Protein 6RK7 (pdb70)

Foldseek 3Di:
DDKAKFKFWFLLAQQLLFLLLLQLQVQQQLVVFLVKFWDWKWKFAAAEIEIEDAIDGPGDDPSLVSSCVSCVVQPDDSRRHDYHYYYHHPDPVLVPLQCDPPNLAGFASAWWKFKAKFFQPDPQRADPNLVLNLQLLVVVVVCDNVVVQPFFGGTKMKMWMWDPVDVDIATAEIEMETAGAPPDDVVSVVVVSLVSSQVSCVVVPHDSPHHYHYNVVVHHNQRRNNVPMHMHQPCQCSQHHRPPADGTRDGAGNGALSNCSHLVNLVNNLLQLLCCVLVQFRMKMKMFTHHRSHQFTPDMDIDRPPRGPDDPVLLVQLSVQQDDRGSSVSCVQQVRSNDRCSVSSHSYDGSCPPDDGSSSDNPRSVSSVVSSDD/DFDKAKFKFWFLLAQQLLFLLLLQLQVLQQLVVFLVKFWDWKWKFAAAEIEIEDAIDGPGDDPSLVSSCVSCVLQPDDSRRHDYHYYYHHPDVVLVPLQCDPPHPAGFASAWWKFKAKFFQLDPLRADPNLVLNLQLLVVVSVCDNVVVQPFFGTTKMKMWMWTPRDPDIATAEIEMETAGHPPDDVVSVVVVSLVSSQVSCVVSPHDSPHHYHYNVVVHHHQRRNNVPMHMHQPCQCSQHHRPPADGTRDGAGNGALSNCSHLVNLVNNLLQLLCCVLVQFRMKMKMFTHHRSHQFTPDMDMDRPPRGPDDPVLLVQLSVQQDDRGSVVSCVQQVRSNDRCSVSSHSYPGSPPVDDGSSSDNVRSVSSVVSSD/DPFDKAKFKFWFLQAQQLLFLLLLQLQVQQQLVVFLVKFWDWKWKFAAAEIEIEDAIDGPGDDPSLVSSCVSCVVQPDDSPRHDYHYYYHHPDVVLVCLQCVVVPPAGFASAWWKFKAKFFQLDPLRADPNLVLNLQLLVVVVVCPNVVVQPFFGGTKMKMWIWTPRDPDIATAEIEMETAGHPPDDVVSVVVVSLVSSQVSCVVSPHDSPHHYHYNVVVHHNDDRNNVPMHMHQPCQCSQHHRPPADGTRAGAGNGALSNCSHLVNLVNNLLQLLCCVLVQFRMKMKMFTHHRSHQFTPDIDIDRPPRGPDDPVLLVQLSVQQDDGGSVVSCVQQVRSNDRCSVSSHSYDGSPPVDDGSSSDNPRSVSSNVSSD/DWDKAKFKFWFLLAQQLLQLLLLLLQVLQQLVVFLVKFWDWKWKFAQAEIEIEDAIDGPGDDPSLVSSCVSCVVQPDDSPRHDYHYYYHHPDPVLVPLQCDPPNVAGFASAWWKFKAKFFQLDPQRADPNLVLNLQLLVVVVVCDNVVVQPFFGTTKMKMWMWTPPDPDIATAEIEMETAGAPPDDVVSNVVVSLVSSQVSCVVSPHDSPHHYHYNVVVHHHDRRNNVPMHMHQPCQCSQHHRPPADGTRDGAGNGALSNCSHLVNLVNNLLQLLCCVLVQFRMKMKMFTHHRSHQFTPDIDIDRPPRGPDDPVLLVQLSVQQDDRGSSVSCVQQVRSNDRCSVSSHSYDGSPPVDDGSSSDNVRSVSSNVSSD/DWDKAKFKFWFLLAQQLLFLLLLQLQVQQQLVVFLVKFWDWKWKFAQAEIEIEDAIDGPGDDPSLVSSCVSCVVQPDDSPRHDYHYYYHHPDVVLVPLQCDPPNLAGFASAWWKFKAKFFQLDPQRADPNLVLNLQLLVVVVVCPNVVVQPFFGGTKMKMWMWGPRDPDIATAEIEMETAGAPPDDVVSQVVVSLVSSQVSCVVSPHDSPHHYHYNVVVHHNDRRSSVPMHMHQPCQCSQHHRPPADGTRDGAGNGALSNCSHLVNLVNNLLQLLCCVLVQFRMKMKMFTHHRSHQFTPDIDIDRPPRGPDDPVLLVQLSVQQDDRGSSVSCVQQVRSNDRCSVSSHSYDGSPPVDDGSSSDNPRSVSSNVSSPD/DDKAKFKFWFLQAQQLLQLLLLQLQVQQQLVPFLVKFWDWKWKFAAAEIEIEDAIDGPGDDPSLVSSCVSCVLQPDDSRRHDYHYYYHHPDPVLVPLQCDPPNVAGFASAWWKFKAKFFQLAPQRADPNLQLNLQLRVVVVVCPNVVVQPFFGTTKMKMWMWDPPDPDIATAEIEMETAGAPPDDVVSVVVVSLVSSQVSCVVRPHDSPHHYHYNVVVHHHQRRNNVPMHMHQPCQCSQHHRPPADGTRAGAGNGALSNCSHLVNLVNNLLQLLCCVLVQFRMKMKMFTHHRSHQFTPDIDIDRPPRGPDDPVLLVQLSVQQDDRGSVVSCVQQVRSNDRCSVSSHSYPGSPPVDDGSSSDNPRSVSSNVSSD

CATH classification: 3.30.300.10 (+1 more: 3.30.300.10)

Radius of gyration: 48.33 Å; Cα contacts (8 Å, |Δi|>4): 5640; chains: 6; bounding box: 148×115×71 Å

B-factor: mean 38.1, std 12.15, range [19.57, 130.38]

Nearest PDB structures (foldseek):
  6rkc-assembly1_B  TM=1.002E+00  e=7.029E-78  Ureaplasma urealyticum serovar 7 str. ATCC 27819
  6rka-assembly1_B  TM=9.931E-01  e=4.718E-72  Ureaplasma urealyticum serovar 7 str. ATCC 27819
  6rjs-assembly2_C  TM=9.883E-01  e=2.797E-72  Ureaplasma urealyticum serovar 7 str. ATCC 27819
  6rk5-assembly1_B  TM=9.885E-01  e=7.085E-72  Ureaplasma urealyticum serovar 7 str. ATCC 27819
  6rk5-assembly2_D  TM=9.878E-01  e=1.902E-71  Ureaplasma urealyticum serovar 7 str. ATCC 27819

Secondary structure (DSSP, 8-state):
--EEEEEEE-TTSHHHHHHHHHHHHHHHHHHH-TT-EEEEEEEEETTEEEEEEEEE-S----HHHHHHHHHGGGT--TTS-EEEEEEEPPPHHHHHHHB-SSTT-B--SS-EEEEEEEESSSTTSS-HHHHHHHHHHHHHHHHHHHTSS-SEEEEEEEEEEEE-SSSS-EEEEEEEEEEE-TT--HHHHHHHHHHHHHHHHHHTT--S--EEEE-TTS---S-HHHHS-EETTS-TTTTTTTTTS---S---TTB-TTSHHHHHHHHHHHHHHHHHHTTSBSEEEEEEEE-TT-SS-SEEEEE-TT-BSS-HHHHHHHHHHHS---HHHHHHHTTGGG---GGGGSS-SS--TTS--GGG--TTHHHHHHHH--/---EEEEEEE-TTSHHHHHHHHHHHHHHHHHHH-TT-EEEEEEEEETTEEEEEEEEE-S----HHHHHHHHHGGGT--TTS-EEEEEEEPPPHHHHHHHB-TTSS-B--SS-EEEEEEEESSSTTSS-HHHHHHHHHHHHHHHHHHHTSS-SEEEEEEEEEEEE-SSSS-EEEEEEEEEEE-TT--HHHHHHHHHHHHHHHHHHTT--S--EEEE-TTS---S-HHHHS-EETTS-TTTTTTTTTS---S---TTB-TTSHHHHHHHHHHHHHHHHHHTTS-SEEEEEEEE-TT-SS-SEEEEE-TT--SS-HHHHHHHHHHHS---HHHHHHHTTGGG---GGGSSS-SS--TTS--GGG--TTHHHHHHHH-/--S-EEEEEEE-TTSHHHHHHHHHHHHHHHHHHH-TT-EEEEEEEEETTEEEEEEEEE-S----HHHHHHHHHGGGT--TTS-EEEEEEEPPPHHHHHHHEEGGGTEE--SS-EEEEEEEESSSTTSS-HHHHHHHHHHHHHHHHHHHTSS-SEEEEEEEEEEEE-SSSS-EEEEEEEEEEE-TT--HHHHHHHHHHHHHHHHHHTT--S--EEEE-TTS---S-HHHHS-EETTS-TTTTTTTTTS---S---TTB-TTSHHHHHHHHHHHHHHHHHHTTSBSEEEEEEEE-TT-SS-SEEEEE-TT-BSS-HHHHHHHHHHH----HHHHHHHTTGGG---GGGSSS-SS--TTS--GGG--TTHHHHHHHT-/---EEEEEEE-TTSHHHHHHHHHHHHHHHHHHH-TT-EEEEEEEEETTEEEEEEEEE-S----HHHHHHHHHGGGT--TTS-EEEEEEEPPPHHHHHHHB-SSTT-B--SS-EEEEEEEESSSTTSS-HHHHHHHHHHHHHHHHHHHTSS-SEEEEEEEEEEEE-SSSS-EEEEEEEEEEE-TT--HHHHHHHHHHHHHHHHHHTT--S--EEEE-TTS---S-HHHHS-EETTS-TTTTTTTTTS---S---TTB-TTSHHHHHHHHHHHHHHHHHHTTSBSEEEEEEEE-TT-SS-SEEEEE-TT-BSS-HHHHHHHHHHH----HHHHHHHTTGGG---GGGGSS-SS--TTS--GGG--TTHHHHHHHT-/---EEEEEEE-TTSHHHHHHHHHHHHHHHHHHH-TT-EEEEEEEEETTEEEEEEEEE-S----HHHHHHHHHGGGT--TTS-EEEEEEEPPPHHHHHHHB-SSTT-B--SS-EEEEEEEESSSTTSS-HHHHHHHHHHHHHHHHHHHTSS-SEEEEEEEEEEEE-SSSS-EEEEEEEEEEE-TT--HHHHHHHHHHHHHHHHHHTT--S--EEEESTTS---S-HHHHS-EETTS-TTTTTTTTTS---S---TTB-TTSHHHHHHHHHHHHHHHHHHTTSBSEEEEEEEE-TT-SS-SEEEEE-TT-BSS-HHHHHHHHHHHS---HHHHHHHTTGGG---GGGSSS-SS--TTS--GGG--TTHHHHHHHHH-/--EEEEEEE-TTSHHHHHHHHHHHHHHHHHHH-TT-EEEEEEEEETTEEEEEEEEE-S----HHHHHHHHHGGGT--TTS-EEEEEEEPPPHHHHHHHB-SSTT-B--SS-EEEEEEEESSSTTSS-HHHHHHHHHHHHHHHHHHHTSS-SEEEEEEEEEEEE-SSSS-EEEEEEEEEEE-TT--HHHHHHHHHHHHHHHHHHTT--S--EEEE-TTS---S-HHHHS-EETTS-TTTTTTTTTS---S---TTB-TTSHHHHHHHHHHHHHHHHHHTTSBSEEEEEEEE-TT-SS-SEEEEE-TT-BSS-HHHHHHHHHHHS---HHHHHHHTTGGG---GGGSSS-SS--TTS--GGG--TTHHHHHHHH-

Structure (mmCIF, N/CA/C/O backbone):
data_6RK7
#
_entry.id   6RK7
#
_cell.length_a   113.999
_cell.length_b   106.139
_cell.length_c   234.377
_cell.angle_alpha   90.00
_cell.angle_beta   96.86
_cell.angle_gamma   90.00
#
_symmetry.space_group_name_H-M   'I 1 2 1'
#
loop_
_entity.id
_entity.type
_entity.pdbx_description
1 polymer 'Methionine adenosyltransferase'
2 non-polymer S-ADENOSYLMETHIONINE
3 non-polymer 'CHLORIDE ION'
4 water water
#
loop_
_atom_site.group_PDB
_atom_site.id
_atom_site.type_symbol
_atom_site.label_atom_id
_atom_site.label_alt_id
_atom_site.label_comp_id
_atom_site.label_asym_id
_atom_site.label_entity_id
_atom_site.label_seq_id
_atom_site.pdbx_PDB_ins_code
_atom_site.Cartn_x
_atom_site.Cartn_y
_atom_site.Cartn_z
_atom_site.occupancy
_atom_site.B_iso_or_equiv
_atom_site.auth_seq_id
_atom_site.auth_comp_id
_atom_site.auth_asym_id
_atom_site.auth_atom_id
_atom_site.pdbx_PDB_model_num
ATOM 1 N N . LYS A 1 4 ? -25.243 16.502 -40.534 1.00 46.04 4 LYS A N 1
ATOM 2 C CA . LYS A 1 4 ? -25.655 15.146 -40.053 1.00 48.53 4 LYS A CA 1
ATOM 3 C C . LYS A 1 4 ? -27.176 15.024 -39.758 1.00 45.86 4 LYS A C 1
ATOM 4 O O . LYS A 1 4 ? -27.751 15.948 -39.246 1.00 48.07 4 LYS A O 1
ATOM 10 N N . LYS A 1 5 ? -27.735 13.853 -40.033 1.00 38.43 5 LYS A N 1
ATOM 11 C CA . LYS A 1 5 ? -29.117 13.495 -39.705 1.00 36.68 5 LYS A CA 1
ATOM 12 C C . LYS A 1 5 ? -29.180 12.729 -38.356 1.00 33.51 5 LYS A C 1
ATOM 13 O O . LYS A 1 5 ? -28.879 11.541 -38.303 1.00 35.82 5 LYS A O 1
ATOM 19 N N . ILE A 1 6 ? -29.447 13.438 -37.275 1.00 31.13 6 ILE A N 1
ATOM 20 C CA . ILE A 1 6 ? -29.373 12.871 -35.884 1.00 29.80 6 ILE A CA 1
ATOM 21 C C . ILE A 1 6 ? -30.794 12.762 -35.309 1.00 30.09 6 ILE A C 1
ATOM 22 O O . ILE A 1 6 ? -31.447 13.787 -35.118 1.00 29.17 6 ILE A O 1
ATOM 27 N N . ILE A 1 7 ? -31.234 11.515 -35.108 1.00 27.96 7 ILE A N 1
ATOM 28 C CA . ILE A 1 7 ? -32.540 11.176 -34.572 1.00 28.17 7 ILE A CA 1
ATOM 29 C C . ILE A 1 7 ? -32.347 10.626 -33.152 1.00 26.36 7 ILE A C 1
ATOM 30 O O . ILE A 1 7 ? -31.412 9.858 -32.908 1.00 25.96 7 ILE A O 1
ATOM 35 N N . THR A 1 8 ? -33.238 10.961 -32.232 1.00 25.93 8 THR A N 1
ATOM 36 C CA . THR A 1 8 ? -33.062 10.612 -30.811 1.00 25.40 8 THR A CA 1
ATOM 37 C C . THR A 1 8 ? -34.338 10.043 -30.236 1.00 26.28 8 THR A C 1
ATOM 38 O O . THR A 1 8 ? -35.466 10.521 -30.606 1.00 26.02 8 THR A O 1
ATOM 42 N N . SER A 1 9 ? -34.214 9.031 -29.373 1.00 25.85 9 SER A N 1
ATOM 43 C CA . SER A 1 9 ? -35.353 8.461 -28.640 1.00 25.46 9 SER A CA 1
ATOM 44 C C . SER A 1 9 ? -34.929 8.216 -27.195 1.00 26.57 9 SER A C 1
ATOM 45 O O . SER A 1 9 ? -33.703 8.150 -26.880 1.00 24.80 9 SER A O 1
ATOM 48 N N . GLU A 1 10 ? -35.894 7.917 -26.364 1.00 23.47 10 GLU A N 1
ATOM 49 C CA . GLU A 1 10 ? -35.641 7.714 -24.931 1.00 28.07 10 GLU A CA 1
ATOM 50 C C . GLU A 1 10 ? -36.199 6.408 -24.377 1.00 25.41 10 GLU A C 1
ATOM 51 O O . GLU A 1 10 ? -37.079 5.799 -24.964 1.00 26.55 10 GLU A O 1
ATOM 57 N N . SER A 1 11 ? -35.808 6.084 -23.138 1.00 24.75 11 SER A N 1
ATOM 58 C CA . SER A 1 11 ? -36.493 5.103 -22.355 1.00 24.66 11 SER A CA 1
ATOM 59 C C . SER A 1 11 ? -36.436 5.490 -20.903 1.00 23.19 11 SER A C 1
ATOM 60 O O . SER A 1 11 ? -35.681 6.423 -20.548 1.00 24.12 11 SER A O 1
ATOM 63 N N . VAL A 1 12 ? -37.214 4.819 -20.086 1.00 24.13 12 VAL A N 1
ATOM 64 C CA . VAL A 1 12 ? -37.175 5.042 -18.614 1.00 24.28 12 VAL A CA 1
ATOM 65 C C . VAL A 1 12 ? -37.255 3.722 -17.907 1.00 26.05 12 VAL A C 1
ATOM 66 O O . VAL A 1 12 ? -37.697 2.730 -18.467 1.00 25.60 12 VAL A O 1
ATOM 70 N N . GLY A 1 13 ? -36.829 3.691 -16.679 1.00 25.45 13 GLY A N 1
ATOM 71 C CA . GLY A 1 13 ? -36.696 2.442 -15.962 1.00 25.59 13 GLY A CA 1
ATOM 72 C C . GLY A 1 13 ? -37.905 2.083 -15.106 1.00 26.97 13 GLY A C 1
ATOM 73 O O . GLY A 1 13 ? -38.886 2.791 -15.078 1.00 25.60 13 GLY A O 1
ATOM 74 N N . ALA A 1 14 ? -37.808 0.951 -14.405 1.00 27.66 14 ALA A N 1
ATOM 75 C CA . ALA A 1 14 ? -38.973 0.423 -13.672 1.00 28.74 14 ALA A CA 1
ATOM 76 C C . ALA A 1 14 ? -39.290 1.232 -12.455 1.00 27.12 14 ALA A C 1
ATOM 77 O O . ALA A 1 14 ? -40.421 1.173 -11.947 1.00 26.30 14 ALA A O 1
ATOM 79 N N . GLY A 1 15 ? -38.322 1.985 -11.948 1.00 25.27 15 GLY A N 1
ATOM 80 C CA . GLY A 1 15 ? -38.535 2.883 -10.787 1.00 24.51 15 GLY A CA 1
ATOM 81 C C . GLY A 1 15 ? -38.805 4.340 -11.142 1.00 25.60 15 GLY A C 1
ATOM 82 O O . GLY A 1 15 ? -38.948 5.180 -10.279 1.00 27.49 15 GLY A O 1
ATOM 83 N N . HIS A 1 16 ? -38.925 4.623 -12.431 1.00 23.33 16 HIS A N 1
ATOM 84 C CA . HIS A 1 16 ? -39.341 5.911 -12.855 1.00 24.92 16 HIS A CA 1
ATOM 85 C C . HIS A 1 16 ? -40.819 6.100 -12.407 1.00 25.35 16 HIS A C 1
ATOM 86 O O . HIS A 1 16 ? -41.592 5.190 -12.607 1.00 24.61 16 HIS A O 1
ATOM 93 N N . PRO A 1 17 ? -41.206 7.240 -11.916 1.00 26.74 17 PRO A N 1
ATOM 94 C CA . PRO A 1 17 ? -42.535 7.356 -11.262 1.00 26.26 17 PRO A CA 1
ATOM 95 C C . PRO A 1 17 ? -43.686 7.213 -12.233 1.00 26.48 17 PRO A C 1
ATOM 96 O O . PRO A 1 17 ? -44.712 6.646 -11.867 1.00 26.49 17 PRO A O 1
ATOM 100 N N . ASP A 1 18 ? -43.544 7.663 -13.501 1.00 24.31 18 ASP A N 1
ATOM 101 C CA . ASP A 1 18 ? -44.614 7.450 -14.464 1.00 24.46 18 ASP A CA 1
ATOM 102 C C . ASP A 1 18 ? -44.768 5.945 -14.743 1.00 22.88 18 ASP A C 1
ATOM 103 O O . ASP A 1 18 ? -45.890 5.418 -14.866 1.00 23.50 18 ASP A O 1
ATOM 108 N N . LYS A 1 19 ? -43.673 5.237 -14.855 1.00 23.16 19 LYS A N 1
ATOM 109 C CA . LYS A 1 19 ? -43.668 3.819 -15.076 1.00 24.29 19 LYS A CA 1
ATOM 110 C C . LYS A 1 19 ? -44.155 3.009 -13.874 1.00 24.21 19 LYS A C 1
ATOM 111 O O . LYS A 1 19 ? -44.721 1.922 -14.065 1.00 25.23 19 LYS A O 1
ATOM 117 N N . ILE A 1 20 ? -43.902 3.451 -12.655 1.00 23.57 20 ILE A N 1
ATOM 118 C CA . ILE A 1 20 ? -44.540 2.853 -11.497 1.00 22.40 20 ILE A CA 1
ATOM 119 C C . ILE A 1 20 ? -46.056 2.884 -11.681 1.00 22.92 20 ILE A C 1
ATOM 120 O O . ILE A 1 20 ? -46.735 1.863 -11.465 1.00 23.31 20 ILE A O 1
ATOM 125 N N . CYS A 1 21 ? -46.606 4.027 -12.067 1.00 22.33 21 CYS A N 1
ATOM 126 C CA . CYS A 1 21 ? -48.020 4.134 -12.301 1.00 21.83 21 CYS A CA 1
ATOM 127 C C . CYS A 1 21 ? -48.530 3.222 -13.419 1.00 22.80 21 CYS A C 1
ATOM 128 O O . CYS A 1 21 ? -49.557 2.553 -13.272 1.00 22.09 21 CYS A O 1
ATOM 131 N N . ASP A 1 22 ? -47.837 3.169 -14.562 1.00 22.13 22 ASP A N 1
ATOM 132 C CA . ASP A 1 22 ? -48.231 2.260 -15.596 1.00 21.53 22 ASP A CA 1
ATOM 133 C C . ASP A 1 22 ? -48.226 0.813 -15.090 1.00 21.05 22 ASP A C 1
ATOM 134 O O . ASP A 1 22 ? -49.133 0.030 -15.432 1.00 19.57 22 ASP A O 1
ATOM 139 N N . GLN A 1 23 ? -47.199 0.444 -14.310 1.00 21.63 23 GLN A N 1
ATOM 140 C CA . GLN A 1 23 ? -47.143 -0.924 -13.817 1.00 22.71 23 GLN A CA 1
ATOM 141 C C . GLN A 1 23 ? -48.321 -1.240 -12.839 1.00 23.86 23 GLN A C 1
ATOM 142 O O . GLN A 1 23 ? -48.931 -2.311 -12.938 1.00 22.19 23 GLN A O 1
ATOM 148 N N . ILE A 1 24 ? -48.641 -0.294 -11.923 1.00 21.67 24 ILE A N 1
ATOM 149 C CA . ILE A 1 24 ? -49.738 -0.529 -11.019 1.00 22.32 24 ILE A CA 1
ATOM 150 C C . ILE A 1 24 ? -51.075 -0.648 -11.812 1.00 23.37 24 ILE A C 1
ATOM 151 O O . ILE A 1 24 ? -51.886 -1.592 -11.586 1.00 22.29 24 ILE A O 1
ATOM 156 N N . SER A 1 25 ? -51.259 0.223 -12.796 1.00 22.55 25 SER A N 1
ATOM 157 C CA . SER A 1 25 ? -52.463 0.170 -13.639 1.00 23.58 25 SER A CA 1
ATOM 158 C C . SER A 1 25 ? -52.602 -1.190 -14.302 1.00 24.91 25 SER A C 1
ATOM 159 O O . SER A 1 25 ? -53.673 -1.777 -14.308 1.00 22.75 25 SER A O 1
ATOM 162 N N . ASP A 1 26 ? -51.545 -1.660 -14.937 1.00 25.39 26 ASP A N 1
ATOM 163 C CA . ASP A 1 26 ? -51.613 -2.907 -15.646 1.00 24.84 26 ASP A CA 1
ATOM 164 C C . ASP A 1 26 ? -51.636 -4.137 -14.712 1.00 24.70 26 ASP A C 1
ATOM 165 O O . ASP A 1 26 ? -52.225 -5.152 -15.093 1.00 23.90 26 ASP A O 1
ATOM 170 N N . ALA A 1 27 ? -51.040 -4.058 -13.555 1.00 23.07 27 ALA A N 1
ATOM 171 C CA . ALA A 1 27 ? -51.136 -5.130 -12.603 1.00 24.62 27 ALA A CA 1
ATOM 172 C C . ALA A 1 27 ? -52.564 -5.253 -12.075 1.00 25.50 27 ALA A C 1
ATOM 173 O O . ALA A 1 27 ? -53.099 -6.383 -11.918 1.00 24.60 27 ALA A O 1
ATOM 175 N N . ILE A 1 28 ? -53.246 -4.124 -11.896 1.00 24.19 28 ILE A N 1
ATOM 176 C CA . ILE A 1 28 ? -54.638 -4.157 -11.478 1.00 25.03 28 ILE A CA 1
ATOM 177 C C . ILE A 1 28 ? -55.493 -4.733 -12.588 1.00 22.97 28 ILE A C 1
ATOM 178 O O . ILE A 1 28 ? -56.341 -5.615 -12.358 1.00 23.57 28 ILE A O 1
ATOM 183 N N . LEU A 1 29 ? -55.248 -4.280 -13.835 1.00 22.58 29 LEU A N 1
ATOM 184 C CA . LEU A 1 29 ? -55.964 -4.829 -14.964 1.00 23.31 29 LEU A CA 1
ATOM 185 C C . LEU A 1 29 ? -55.786 -6.370 -15.013 1.00 23.85 29 LEU A C 1
ATOM 186 O O . LEU A 1 29 ? -56.744 -7.109 -15.226 1.00 24.79 29 LEU A O 1
ATOM 191 N N . ASP A 1 30 ? -54.538 -6.836 -14.922 1.00 25.04 30 ASP A N 1
ATOM 192 C CA . ASP A 1 30 ? -54.238 -8.281 -15.061 1.00 25.12 30 ASP A CA 1
ATOM 193 C C . ASP A 1 30 ? -55.002 -9.064 -13.983 1.00 24.58 30 ASP A C 1
ATOM 194 O O . ASP A 1 30 ? -55.548 -10.115 -14.268 1.00 25.12 30 ASP A O 1
ATOM 199 N N . GLU A 1 31 ? -55.050 -8.576 -12.762 1.00 23.19 31 GLU A N 1
ATOM 200 C CA . GLU A 1 31 ? -55.803 -9.256 -11.723 1.00 25.97 31 GLU A CA 1
ATOM 201 C C . GLU A 1 31 ? -57.310 -9.271 -12.025 1.00 26.29 31 GLU A C 1
ATOM 202 O O . GLU A 1 31 ? -57.963 -10.346 -11.875 1.00 25.84 31 GLU A O 1
ATOM 208 N N . CYS A 1 32 ? -57.903 -8.179 -12.543 1.00 25.32 32 CYS A N 1
ATOM 209 C CA . CYS A 1 32 ? -59.267 -8.227 -12.935 1.00 26.34 32 CYS A CA 1
ATOM 210 C C . CYS A 1 32 ? -59.515 -9.268 -14.030 1.00 26.51 32 CYS A C 1
ATOM 211 O O . CYS A 1 32 ? -60.465 -10.051 -13.937 1.00 25.72 32 CYS A O 1
ATOM 214 N N . LEU A 1 33 ? -58.724 -9.244 -15.118 1.00 24.95 33 LEU A N 1
ATOM 215 C CA . LEU A 1 33 ? -58.951 -10.133 -16.206 1.00 26.93 33 LEU A CA 1
ATOM 216 C C . LEU A 1 33 ? -58.703 -11.610 -15.814 1.00 28.58 33 LEU A C 1
ATOM 217 O O . LEU A 1 33 ? -59.318 -12.471 -16.390 1.00 26.65 33 LEU A O 1
ATOM 222 N N . SER A 1 34 ? -57.814 -11.889 -14.896 1.00 29.64 34 SER A N 1
ATOM 223 C CA A SER A 1 34 ? -57.615 -13.274 -14.443 0.50 31.04 34 SER A CA 1
ATOM 224 C CA B SER A 1 34 ? -57.615 -13.274 -14.432 0.50 31.72 34 SER A CA 1
ATOM 225 C C . SER A 1 34 ? -58.877 -13.826 -13.761 1.00 30.74 34 SER A C 1
ATOM 226 O O . SER A 1 34 ? -59.096 -15.023 -13.796 1.00 29.26 34 SER A O 1
ATOM 231 N N . GLN A 1 35 ? -59.666 -12.974 -13.124 1.00 30.93 35 GLN A N 1
ATOM 232 C CA . GLN A 1 35 ? -60.897 -13.389 -12.430 1.00 29.50 35 GLN A CA 1
ATOM 233 C C . GLN A 1 35 ? -62.112 -13.280 -13.340 1.00 31.91 35 GLN A C 1
ATOM 234 O O . GLN A 1 35 ? -63.060 -14.071 -13.194 1.00 29.54 35 GLN A O 1
ATOM 240 N N . ASP A 1 36 ? -62.153 -12.312 -14.243 1.00 29.97 36 ASP A N 1
ATOM 241 C CA . ASP A 1 36 ? -63.372 -11.987 -14.999 1.00 27.94 36 ASP A CA 1
ATOM 242 C C . ASP A 1 36 ? -62.910 -11.427 -16.373 1.00 29.13 36 ASP A C 1
ATOM 243 O O . ASP A 1 36 ? -62.542 -10.230 -16.499 1.00 28.04 36 ASP A O 1
ATOM 248 N N . GLN A 1 37 ? -62.936 -12.256 -17.388 1.00 29.55 37 GLN A N 1
ATOM 249 C CA . GLN A 1 37 ? -62.496 -11.867 -18.719 1.00 35.07 37 GLN A CA 1
ATOM 250 C C . GLN A 1 37 ? -63.372 -10.871 -19.427 1.00 35.82 37 GLN A C 1
ATOM 251 O O . GLN A 1 37 ? -63.008 -10.414 -20.540 1.00 40.98 37 GLN A O 1
ATOM 257 N N . ASN A 1 38 ? -64.556 -10.568 -18.864 1.00 34.57 38 ASN A N 1
ATOM 258 C CA . ASN A 1 38 ? -65.361 -9.503 -19.436 1.00 34.37 38 ASN A CA 1
ATOM 259 C C . ASN A 1 38 ? -65.250 -8.194 -18.623 1.00 34.73 38 ASN A C 1
ATOM 260 O O . ASN A 1 38 ? -66.114 -7.377 -18.740 1.00 38.23 38 ASN A O 1
ATOM 265 N N . SER A 1 39 ? -64.241 -8.060 -17.734 1.00 32.13 39 SER A N 1
ATOM 266 C CA . SER A 1 39 ? -64.071 -6.847 -16.937 1.00 31.59 39 SER A CA 1
ATOM 267 C C . SER A 1 39 ? -63.997 -5.624 -17.841 1.00 31.33 39 SER A C 1
ATOM 268 O O . SER A 1 39 ? -63.430 -5.700 -18.895 1.00 34.53 39 SER A O 1
ATOM 271 N N . ARG A 1 40 ? -64.506 -4.509 -17.391 1.00 27.68 40 ARG A N 1
ATOM 272 C CA A ARG A 1 40 ? -64.321 -3.218 -18.027 0.50 26.96 40 ARG A CA 1
ATOM 273 C CA B ARG A 1 40 ? -64.321 -3.218 -18.027 0.50 27.01 40 ARG A CA 1
ATOM 274 C C . ARG A 1 40 ? -63.441 -2.441 -17.057 1.00 27.56 40 ARG A C 1
ATOM 275 O O . ARG A 1 40 ? -63.806 -2.308 -15.876 1.00 25.98 40 ARG A O 1
ATOM 290 N N . VAL A 1 41 ? -62.231 -2.079 -17.533 1.00 25.12 41 VAL A N 1
ATOM 291 C CA . VAL A 1 41 ? -61.237 -1.527 -16.651 1.00 25.57 41 VAL A CA 1
ATOM 292 C C . VAL A 1 41 ? -60.586 -0.346 -17.343 1.00 24.23 41 VAL A C 1
ATOM 293 O O . VAL A 1 41 ? -60.159 -0.446 -18.513 1.00 22.50 41 VAL A O 1
ATOM 297 N N . ALA A 1 42 ? -60.510 0.756 -16.627 1.00 24.55 42 ALA A N 1
ATOM 298 C CA . ALA A 1 42 ? -59.800 1.966 -17.051 1.00 27.02 42 ALA A CA 1
ATOM 299 C C . ALA A 1 42 ? -59.129 2.534 -15.796 1.00 28.40 42 ALA A C 1
ATOM 300 O O . ALA A 1 42 ? -59.662 3.438 -15.183 1.00 29.81 42 ALA A O 1
ATOM 302 N N . CYS A 1 43 ? -57.986 1.942 -15.407 1.00 25.19 43 CYS A N 1
ATOM 303 C CA . CYS A 1 43 ? -57.439 2.196 -14.099 1.00 26.23 43 CYS A CA 1
ATOM 304 C C . CYS A 1 43 ? -56.278 3.184 -14.255 1.00 26.23 43 CYS A C 1
ATOM 305 O O . CYS A 1 43 ? -55.360 2.932 -15.036 1.00 27.26 43 CYS A O 1
ATOM 308 N N . GLU A 1 44 ? -56.326 4.299 -13.557 1.00 24.62 44 GLU A N 1
ATOM 309 C CA . GLU A 1 44 ? -55.388 5.368 -13.622 1.00 25.60 44 GLU A CA 1
ATOM 310 C C . GLU A 1 44 ? -54.748 5.577 -12.302 1.00 25.58 44 GLU A C 1
ATOM 311 O O . GLU A 1 44 ? -55.472 5.548 -11.263 1.00 27.54 44 GLU A O 1
ATOM 317 N N . VAL A 1 45 ? -53.444 5.811 -12.284 1.00 24.60 45 VAL A N 1
ATOM 318 C CA . VAL A 1 45 ? -52.710 5.940 -11.046 1.00 24.03 45 VAL A CA 1
ATOM 319 C C . VAL A 1 45 ? -51.888 7.178 -11.050 1.00 24.73 45 VAL A C 1
ATOM 320 O O . VAL A 1 45 ? -51.312 7.591 -12.095 1.00 24.69 45 VAL A O 1
ATOM 324 N N . LEU A 1 46 ? -51.780 7.792 -9.884 1.00 24.09 46 LEU A N 1
ATOM 325 C CA . LEU A 1 46 ? -50.935 8.952 -9.633 1.00 26.51 46 LEU A CA 1
ATOM 326 C C . LEU A 1 46 ? -50.044 8.591 -8.459 1.00 27.09 46 LEU A C 1
ATOM 327 O O . LEU A 1 46 ? -50.535 8.024 -7.437 1.00 27.15 46 LEU A O 1
ATOM 332 N N . ALA A 1 47 ? -48.764 8.903 -8.573 1.00 25.37 47 ALA A N 1
ATOM 333 C CA . ALA A 1 47 ? -47.782 8.683 -7.482 1.00 25.37 47 ALA A CA 1
ATOM 334 C C . ALA A 1 47 ? -46.986 9.945 -7.238 1.00 26.47 47 ALA A C 1
ATOM 335 O O . ALA A 1 47 ? -46.247 10.375 -8.102 1.00 27.13 47 ALA A O 1
ATOM 337 N N . CYS A 1 48 ? -47.131 10.539 -6.073 1.00 27.30 48 CYS A N 1
ATOM 338 C CA A CYS A 1 48 ? -46.451 11.829 -5.726 0.50 29.23 48 CYS A CA 1
ATOM 339 C CA B CYS A 1 48 ? -46.454 11.829 -5.735 0.50 30.18 48 CYS A CA 1
ATOM 340 C C . CYS A 1 48 ? -46.079 11.873 -4.282 1.00 33.35 48 CYS A C 1
ATOM 341 O O . CYS A 1 48 ? -47.017 11.957 -3.432 1.00 38.85 48 CYS A O 1
ATOM 346 N N . ASN A 1 49 ? -44.825 12.021 -4.004 1.00 33.76 49 ASN A N 1
ATOM 347 C CA . ASN A 1 49 ? -44.186 12.181 -2.741 1.00 35.64 49 ASN A CA 1
ATOM 348 C C . ASN A 1 49 ? -44.499 10.943 -1.914 1.00 41.56 49 ASN A C 1
ATOM 349 O O . ASN A 1 49 ? -43.969 9.892 -2.239 1.00 47.26 49 ASN A O 1
ATOM 354 N N . ARG A 1 50 ? -45.497 11.028 -1.067 1.00 36.66 50 ARG A N 1
ATOM 355 C CA . ARG A 1 50 ? -45.921 9.898 -0.252 1.00 40.30 50 ARG A CA 1
ATOM 356 C C . ARG A 1 50 ? -47.434 9.521 -0.443 1.00 32.78 50 ARG A C 1
ATOM 357 O O . ARG A 1 50 ? -48.111 9.033 0.491 1.00 32.67 50 ARG A O 1
ATOM 365 N N . LEU A 1 51 ? -47.969 9.749 -1.626 1.00 27.20 51 LEU A N 1
ATOM 366 C CA . LEU A 1 51 ? -49.283 9.377 -1.928 1.00 27.22 51 LEU A CA 1
ATOM 367 C C . LEU A 1 51 ? -49.326 8.581 -3.207 1.00 28.01 51 LEU A C 1
ATOM 368 O O . LEU A 1 51 ? -48.715 9.005 -4.217 1.00 27.64 51 LEU A O 1
ATOM 373 N N . ILE A 1 52 ? -50.084 7.476 -3.235 1.00 25.75 52 ILE A N 1
ATOM 374 C CA . ILE A 1 52 ? -50.435 6.820 -4.496 1.00 25.67 52 ILE A CA 1
ATOM 375 C C . ILE A 1 52 ? -51.964 6.874 -4.554 1.00 27.76 52 ILE A C 1
ATOM 376 O O . ILE A 1 52 ? -52.662 6.467 -3.592 1.00 26.71 52 ILE A O 1
ATOM 381 N N . VAL A 1 53 ? -52.525 7.329 -5.655 1.00 25.94 53 VAL A N 1
ATOM 382 C CA . VAL A 1 53 ? -53.937 7.337 -5.875 1.00 24.56 53 VAL A CA 1
ATOM 383 C C . VAL A 1 53 ? -54.292 6.404 -6.983 1.00 26.58 53 VAL A C 1
ATOM 384 O O . VAL A 1 53 ? -53.698 6.488 -8.101 1.00 27.85 53 VAL A O 1
ATOM 388 N N . ILE A 1 54 ? -55.166 5.454 -6.697 1.00 25.64 54 ILE A N 1
ATOM 389 C CA . ILE A 1 54 ? -55.627 4.459 -7.622 1.00 26.52 54 ILE A CA 1
ATOM 390 C C . ILE A 1 54 ? -57.074 4.809 -7.956 1.00 26.15 54 ILE A C 1
ATOM 391 O O . ILE A 1 54 ? -57.978 4.790 -7.109 1.00 28.06 54 ILE A O 1
ATOM 396 N N . ALA A 1 55 ? -57.297 5.174 -9.186 1.00 24.61 55 ALA A N 1
ATOM 397 C CA . ALA A 1 55 ? -58.584 5.653 -9.605 1.00 28.09 55 ALA A CA 1
ATOM 398 C C . ALA A 1 55 ? -58.976 5.052 -10.935 1.00 31.61 55 ALA A C 1
ATOM 399 O O . ALA A 1 55 ? -58.323 4.138 -11.470 1.00 34.31 55 ALA A O 1
ATOM 401 N N . GLY A 1 56 ? -60.093 5.526 -11.436 1.00 31.59 56 GLY A N 1
ATOM 402 C CA . GLY A 1 56 ? -60.622 5.094 -12.712 1.00 31.60 56 GLY A CA 1
ATOM 403 C C . GLY A 1 56 ? -61.928 4.368 -12.599 1.00 30.30 56 GLY A C 1
ATOM 404 O O . GLY A 1 56 ? -62.644 4.466 -11.571 1.00 28.78 56 GLY A O 1
ATOM 405 N N . GLU A 1 57 ? -62.319 3.725 -13.669 1.00 27.64 57 GLU A N 1
ATOM 406 C CA . GLU A 1 57 ? -63.659 3.176 -13.812 1.00 27.93 57 GLU A CA 1
ATOM 407 C C . GLU A 1 57 ? -63.491 1.669 -14.088 1.00 27.51 57 GLU A C 1
ATOM 408 O O . GLU A 1 57 ? -62.894 1.282 -15.103 1.00 28.56 57 GLU A O 1
ATOM 414 N N . ILE A 1 58 ? -64.069 0.893 -13.224 1.00 25.63 58 ILE A N 1
ATOM 415 C CA . ILE A 1 58 ? -63.997 -0.557 -13.274 1.00 25.97 58 ILE A CA 1
ATOM 416 C C . ILE A 1 58 ? -65.392 -1.138 -13.061 1.00 27.62 58 ILE A C 1
ATOM 417 O O . ILE A 1 58 ? -66.008 -0.850 -11.995 1.00 25.97 58 ILE A O 1
ATOM 422 N N . THR A 1 59 ? -65.865 -1.995 -13.955 1.00 25.01 59 THR A N 1
ATOM 423 C CA . THR A 1 59 ? -67.067 -2.769 -13.712 1.00 27.26 59 THR A CA 1
ATOM 424 C C . THR A 1 59 ? -66.644 -4.222 -13.911 1.00 27.75 59 THR A C 1
ATOM 425 O O . THR A 1 59 ? -66.169 -4.602 -14.983 1.00 26.07 59 THR A O 1
ATOM 429 N N . THR A 1 60 ? -66.775 -5.015 -12.875 1.00 26.27 60 THR A N 1
ATOM 430 C CA . THR A 1 60 ? -66.225 -6.352 -12.855 1.00 28.41 60 THR A CA 1
ATOM 431 C C . THR A 1 60 ? -66.856 -7.228 -11.822 1.00 28.00 60 THR A C 1
ATOM 432 O O . THR A 1 60 ? -67.316 -6.702 -10.788 1.00 27.94 60 THR A O 1
ATOM 436 N N . HIS A 1 61 ? -66.798 -8.553 -12.034 1.00 29.03 61 HIS A N 1
ATOM 437 C CA . HIS A 1 61 ? -67.057 -9.517 -10.982 1.00 30.24 61 HIS A CA 1
ATOM 438 C C . HIS A 1 61 ? -65.837 -9.822 -10.127 1.00 29.73 61 HIS A C 1
ATOM 439 O O . HIS A 1 61 ? -65.953 -10.417 -9.075 1.00 31.75 61 HIS A O 1
ATOM 446 N N . ALA A 1 62 ? -64.675 -9.393 -10.530 1.00 26.85 62 ALA A N 1
ATOM 447 C CA . ALA A 1 62 ? -63.477 -9.605 -9.749 1.00 27.55 62 ALA A CA 1
ATOM 448 C C . ALA A 1 62 ? -63.432 -8.754 -8.506 1.00 26.84 62 ALA A C 1
ATOM 449 O O . ALA A 1 62 ? -64.136 -7.770 -8.397 1.00 26.77 62 ALA A O 1
ATOM 451 N N . TYR A 1 63 ? -62.521 -9.093 -7.612 1.00 26.49 63 TYR A N 1
ATOM 452 C CA . TYR A 1 63 ? -62.128 -8.198 -6.538 1.00 27.66 63 TYR A CA 1
ATOM 453 C C . TYR A 1 63 ? -60.625 -8.104 -6.610 1.00 27.32 63 TYR A C 1
ATOM 454 O O . TYR A 1 63 ? -59.930 -9.141 -6.602 1.00 26.63 63 TYR A O 1
ATOM 463 N N . VAL A 1 64 ? -60.077 -6.894 -6.685 1.00 25.11 64 VAL A N 1
ATOM 464 C CA . VAL A 1 64 ? -58.629 -6.738 -6.633 1.00 25.37 64 VAL A CA 1
ATOM 465 C C . VAL A 1 64 ? -58.234 -5.961 -5.393 1.00 24.96 64 VAL A C 1
ATOM 466 O O . VAL A 1 64 ? -58.771 -4.885 -5.139 1.00 26.84 64 VAL A O 1
ATOM 470 N N . ASP A 1 65 ? -57.295 -6.490 -4.640 1.00 25.01 65 ASP A N 1
ATOM 471 C CA . ASP A 1 65 ? -56.727 -5.799 -3.518 1.00 25.57 65 ASP A CA 1
ATOM 472 C C . ASP A 1 65 ? -55.696 -4.793 -4.068 1.00 27.75 65 ASP A C 1
ATOM 473 O O . ASP A 1 65 ? -54.555 -5.187 -4.437 1.00 27.99 65 ASP A O 1
ATOM 478 N N . VAL A 1 66 ? -56.086 -3.523 -4.180 1.00 26.56 66 VAL A N 1
ATOM 479 C CA . VAL A 1 66 ? -55.239 -2.565 -4.856 1.00 26.05 66 VAL A CA 1
ATOM 480 C C . VAL A 1 66 ? -54.039 -2.236 -4.041 1.00 25.76 66 VAL A C 1
ATOM 481 O O . VAL A 1 66 ? -53.007 -1.846 -4.600 1.00 27.37 66 VAL A O 1
ATOM 485 N N . VAL A 1 67 ? -54.109 -2.302 -2.715 1.00 25.56 67 VAL A N 1
ATOM 486 C CA . VAL A 1 67 ? -52.980 -2.083 -1.896 1.00 24.96 67 VAL A CA 1
ATOM 487 C C . VAL A 1 67 ? -51.936 -3.164 -2.050 1.00 26.06 67 VAL A C 1
ATOM 488 O O . VAL A 1 67 ? -50.769 -2.883 -2.283 1.00 26.64 67 VAL A O 1
ATOM 492 N N . LYS A 1 68 ? -52.334 -4.411 -1.939 1.00 27.12 68 LYS A N 1
ATOM 493 C CA . LYS A 1 68 ? -51.464 -5.528 -2.159 1.00 27.99 68 LYS A CA 1
ATOM 494 C C . LYS A 1 68 ? -50.815 -5.467 -3.557 1.00 27.38 68 LYS A C 1
ATOM 495 O O . LYS A 1 68 ? -49.622 -5.700 -3.730 1.00 28.83 68 LYS A O 1
ATOM 501 N N . THR A 1 69 ? -51.618 -5.107 -4.525 1.00 24.97 69 THR A N 1
ATOM 502 C CA . THR A 1 69 ? -51.091 -4.993 -5.954 1.00 26.04 69 THR A CA 1
ATOM 503 C C . THR A 1 69 ? -50.055 -3.891 -6.056 1.00 27.37 69 THR A C 1
ATOM 504 O O . THR A 1 69 ? -48.997 -4.102 -6.652 1.00 30.04 69 THR A O 1
ATOM 508 N N . ALA A 1 70 ? -50.315 -2.721 -5.419 1.00 24.89 70 ALA A N 1
ATOM 509 C CA . ALA A 1 70 ? -49.368 -1.678 -5.467 1.00 26.35 70 ALA A CA 1
ATOM 510 C C . ALA A 1 70 ? -48.047 -2.103 -4.799 1.00 27.59 70 ALA A C 1
ATOM 511 O O . ALA A 1 70 ? -46.950 -1.820 -5.316 1.00 27.07 70 ALA A O 1
ATOM 513 N N . TRP A 1 71 ? -48.146 -2.772 -3.642 1.00 26.34 71 TRP A N 1
ATOM 514 C CA . TRP A 1 71 ? -46.975 -3.268 -2.962 1.00 25.57 71 TRP A CA 1
ATOM 515 C C . TRP A 1 71 ? -46.152 -4.255 -3.838 1.00 26.94 71 TRP A C 1
ATOM 516 O O . TRP A 1 71 ? -44.944 -4.182 -3.799 1.00 25.46 71 TRP A O 1
ATOM 527 N N . GLU A 1 72 ? -46.803 -5.036 -4.677 1.00 27.52 72 GLU A N 1
ATOM 528 C CA . GLU A 1 72 ? -46.088 -5.914 -5.574 1.00 29.42 72 GLU A CA 1
ATOM 529 C C . GLU A 1 72 ? -45.229 -5.192 -6.600 1.00 29.30 72 GLU A C 1
ATOM 530 O O . GLU A 1 72 ? -44.197 -5.703 -7.035 1.00 26.56 72 GLU A O 1
ATOM 536 N N . ILE A 1 73 ? -45.621 -3.980 -6.976 1.00 28.58 73 ILE A N 1
ATOM 537 C CA . ILE A 1 73 ? -44.837 -3.192 -7.895 1.00 26.29 73 ILE A CA 1
ATOM 538 C C . ILE A 1 73 ? -43.745 -2.452 -7.131 1.00 27.81 73 ILE A C 1
ATOM 539 O O . ILE A 1 73 ? -42.634 -2.349 -7.636 1.00 25.60 73 ILE A O 1
ATOM 544 N N . ILE A 1 74 ? -44.043 -1.879 -5.944 1.00 26.74 74 ILE A N 1
ATOM 545 C CA . ILE A 1 74 ? -43.110 -0.969 -5.318 1.00 27.55 74 ILE A CA 1
ATOM 546 C C . ILE A 1 74 ? -42.058 -1.665 -4.429 1.00 28.62 74 ILE A C 1
ATOM 547 O O . ILE A 1 74 ? -40.915 -1.152 -4.298 1.00 27.61 74 ILE A O 1
ATOM 552 N N . LYS A 1 75 ? -42.383 -2.833 -3.858 1.00 30.07 75 LYS A N 1
ATOM 553 C CA . LYS A 1 75 ? -41.380 -3.571 -3.034 1.00 33.85 75 LYS A CA 1
ATOM 554 C C . LYS A 1 75 ? -40.117 -3.988 -3.755 1.00 32.19 75 LYS A C 1
ATOM 555 O O . LYS A 1 75 ? -39.069 -3.743 -3.239 1.00 34.69 75 LYS A O 1
ATOM 561 N N . PRO A 1 76 ? -40.169 -4.452 -4.993 1.00 31.07 76 PRO A N 1
ATOM 562 C CA . PRO A 1 76 ? -38.910 -4.758 -5.664 1.00 32.39 76 PRO A CA 1
ATOM 563 C C . PRO A 1 76 ? -38.060 -3.548 -6.020 1.00 32.87 76 PRO A C 1
ATOM 564 O O . PRO A 1 76 ? -36.924 -3.693 -6.421 1.00 33.45 76 PRO A O 1
ATOM 568 N N . LEU A 1 77 ? -38.630 -2.340 -5.922 1.00 32.95 77 LEU A N 1
ATOM 569 C CA . LEU A 1 77 ? -37.896 -1.110 -6.135 1.00 30.32 77 LEU A CA 1
ATOM 570 C C . LEU A 1 77 ? -37.319 -0.567 -4.830 1.00 33.87 77 LEU A C 1
ATOM 571 O O . LEU A 1 77 ? -36.681 0.475 -4.848 1.00 32.02 77 LEU A O 1
ATOM 576 N N . GLY A 1 78 ? -37.615 -1.181 -3.696 1.00 33.51 78 GLY A N 1
ATOM 577 C CA . GLY A 1 78 ? -37.023 -0.752 -2.461 1.00 33.05 78 GLY A CA 1
ATOM 578 C C . GLY A 1 78 ? -37.971 -0.109 -1.524 1.00 32.43 78 GLY A C 1
ATOM 579 O O . GLY A 1 78 ? -37.535 0.381 -0.482 1.00 30.13 78 GLY A O 1
ATOM 580 N N . TYR A 1 79 ? -39.229 0.102 -1.892 1.00 30.15 79 TYR A N 1
ATOM 581 C CA . TYR A 1 79 ? -40.183 0.754 -0.966 1.00 30.04 79 TYR A CA 1
ATOM 582 C C . TYR A 1 79 ? -40.786 -0.252 -0.038 1.00 30.35 79 TYR A C 1
ATOM 583 O O . TYR A 1 79 ? -40.760 -1.458 -0.308 1.00 30.45 79 TYR A O 1
ATOM 592 N N . ASP A 1 80 ? -41.346 0.211 1.061 1.00 31.10 80 ASP A N 1
ATOM 593 C CA . ASP A 1 80 ? -42.054 -0.690 1.975 1.00 32.90 80 ASP A CA 1
ATOM 594 C C . ASP A 1 80 ? -43.512 -0.252 2.210 1.00 30.19 80 ASP A C 1
ATOM 595 O O . ASP A 1 80 ? -43.996 0.730 1.653 1.00 29.33 80 ASP A O 1
ATOM 600 N N . GLU A 1 81 ? -44.159 -0.932 3.156 1.00 30.59 81 GLU A N 1
ATOM 601 C CA . GLU A 1 81 ? -45.570 -0.789 3.417 1.00 31.71 81 GLU A CA 1
ATOM 602 C C . GLU A 1 81 ? -45.944 0.494 4.104 1.00 33.62 81 GLU A C 1
ATOM 603 O O . GLU A 1 81 ? -47.129 0.808 4.195 1.00 33.47 81 GLU A O 1
ATOM 609 N N . ASN A 1 82 ? -44.967 1.223 4.632 1.00 32.50 82 ASN A N 1
ATOM 610 C CA . ASN A 1 82 ? -45.233 2.476 5.281 1.00 33.47 82 ASN A CA 1
ATOM 611 C C . ASN A 1 82 ? -44.826 3.679 4.453 1.00 32.48 82 ASN A C 1
ATOM 612 O O . ASN A 1 82 ? -44.981 4.774 4.914 1.00 32.88 82 ASN A O 1
ATOM 617 N N . ASP A 1 83 ? -44.343 3.496 3.230 1.00 30.03 83 ASP A N 1
ATOM 618 C CA . ASP A 1 83 ? -43.891 4.630 2.439 1.00 30.24 83 ASP A CA 1
ATOM 619 C C . ASP A 1 83 ? -45.011 5.477 1.827 1.00 30.98 83 ASP A C 1
ATOM 620 O O . ASP A 1 83 ? -44.866 6.678 1.679 1.00 29.46 83 ASP A O 1
ATOM 625 N N . PHE A 1 84 ? -46.134 4.858 1.480 1.00 29.32 84 PHE A N 1
ATOM 626 C CA . PHE A 1 84 ? -47.204 5.627 0.819 1.00 29.77 84 PHE A CA 1
ATOM 627 C C . PHE A 1 84 ? -48.568 5.457 1.499 1.00 30.07 84 PHE A C 1
ATOM 628 O O . PHE A 1 84 ? -48.986 4.334 1.764 1.00 28.77 84 PHE A O 1
ATOM 636 N N . THR A 1 85 ? -49.294 6.573 1.565 1.00 29.63 85 THR A N 1
ATOM 637 C CA . THR A 1 85 ? -50.722 6.553 1.654 1.00 28.55 85 THR A CA 1
ATOM 638 C C . THR A 1 85 ? -51.315 6.065 0.360 1.00 27.81 85 THR A C 1
ATOM 639 O O . THR A 1 85 ? -50.857 6.547 -0.696 1.00 28.50 85 THR A O 1
ATOM 643 N N . ILE A 1 86 ? -52.275 5.151 0.400 1.00 24.73 86 ILE A N 1
ATOM 644 C CA . ILE A 1 86 ? -52.906 4.671 -0.789 1.00 25.92 86 ILE A CA 1
ATOM 645 C C . ILE A 1 86 ? -54.353 5.089 -0.762 1.00 25.12 86 ILE A C 1
ATOM 646 O O . ILE A 1 86 ? -55.073 4.797 0.187 1.00 25.72 86 ILE A O 1
ATOM 651 N N . ILE A 1 87 ? -54.810 5.717 -1.839 1.00 23.38 87 ILE A N 1
ATOM 652 C CA . ILE A 1 87 ? -56.168 6.151 -1.981 1.00 26.42 87 ILE A CA 1
ATOM 653 C C . ILE A 1 87 ? -56.789 5.302 -3.078 1.00 26.68 87 ILE A C 1
ATOM 654 O O . ILE A 1 87 ? -56.254 5.248 -4.180 1.00 30.17 87 ILE A O 1
ATOM 659 N N . SER A 1 88 ? -57.899 4.622 -2.752 1.00 24.38 88 SER A N 1
ATOM 660 C CA . SER A 1 88 ? -58.623 3.836 -3.697 1.00 25.20 88 SER A CA 1
ATOM 661 C C . SER A 1 88 ? -59.916 4.524 -4.045 1.00 25.46 88 SER A C 1
ATOM 662 O O . SER A 1 88 ? -60.821 4.711 -3.185 1.00 26.06 88 SER A O 1
ATOM 665 N N . ASN A 1 89 ? -60.036 4.962 -5.268 1.00 26.05 89 ASN A N 1
ATOM 666 C CA . ASN A 1 89 ? -61.228 5.658 -5.751 1.00 29.85 89 ASN A CA 1
ATOM 667 C C . ASN A 1 89 ? -61.751 4.995 -7.020 1.00 29.98 89 ASN A C 1
ATOM 668 O O . ASN A 1 89 ? -61.548 5.483 -8.143 1.00 29.77 89 ASN A O 1
ATOM 673 N N . VAL A 1 90 ? -62.363 3.856 -6.832 1.00 29.30 90 VAL A N 1
ATOM 674 C CA . VAL A 1 90 ? -62.741 3.002 -7.953 1.00 29.33 90 VAL A CA 1
ATOM 675 C C . VAL A 1 90 ? -64.186 3.277 -8.249 1.00 27.47 90 VAL A C 1
ATOM 676 O O . VAL A 1 90 ? -65.070 2.984 -7.472 1.00 31.84 90 VAL A O 1
ATOM 680 N N . ASN A 1 91 ? -64.435 3.901 -9.374 1.00 27.83 91 ASN A N 1
ATOM 681 C CA . ASN A 1 91 ? -65.823 4.199 -9.804 1.00 27.98 91 ASN A CA 1
ATOM 682 C C . ASN A 1 91 ? -66.241 3.078 -10.763 1.00 30.24 91 ASN A C 1
ATOM 683 O O . ASN A 1 91 ? -65.406 2.264 -11.168 1.00 30.46 91 ASN A O 1
ATOM 688 N N . LYS A 1 92 ? -67.523 2.980 -11.116 1.00 29.39 92 LYS A N 1
ATOM 689 C CA . LYS A 1 92 ? -67.964 2.011 -12.101 1.00 29.23 92 LYS A CA 1
ATOM 690 C C . LYS A 1 92 ? -67.912 2.633 -13.496 1.00 28.77 92 LYS A C 1
ATOM 691 O O . LYS A 1 92 ? -67.877 3.858 -13.632 1.00 28.70 92 LYS A O 1
ATOM 697 N N . GLN A 1 93 ? -67.864 1.785 -14.524 1.00 28.08 93 GLN A N 1
ATOM 698 C CA . GLN A 1 93 ? -67.974 2.295 -15.927 1.00 27.88 93 GLN A CA 1
ATOM 699 C C . GLN A 1 93 ? -69.388 2.945 -16.100 1.00 29.56 93 GLN A C 1
ATOM 700 O O . GLN A 1 93 ? -70.394 2.416 -15.625 1.00 28.23 93 GLN A O 1
ATOM 706 N N . SER A 1 94 ? -69.376 4.127 -16.719 1.00 29.00 94 SER A N 1
ATOM 707 C CA . SER A 1 94 ? -70.580 4.803 -17.054 1.00 30.05 94 SER A CA 1
ATOM 708 C C . SER A 1 94 ? -71.539 3.869 -17.820 1.00 29.76 94 SER A C 1
ATOM 709 O O . SER A 1 94 ? -71.166 3.298 -18.865 1.00 28.22 94 SER A O 1
ATOM 712 N N . VAL A 1 95 ? -72.795 3.814 -17.348 1.00 28.08 95 VAL A N 1
ATOM 713 C CA . VAL A 1 95 ? -73.756 2.987 -18.092 1.00 29.99 95 VAL A CA 1
ATOM 714 C C . VAL A 1 95 ? -74.038 3.529 -19.504 1.00 29.25 95 VAL A C 1
ATOM 715 O O . VAL A 1 95 ? -74.407 2.801 -20.416 1.00 31.13 95 VAL A O 1
ATOM 719 N N . ASP A 1 96 ? -73.800 4.841 -19.690 1.00 29.64 96 ASP A N 1
ATOM 720 C CA . ASP A 1 96 ? -73.994 5.460 -21.037 1.00 29.03 96 ASP A CA 1
ATOM 721 C C . ASP A 1 96 ? -72.930 4.977 -22.001 1.00 29.37 96 ASP A C 1
ATOM 722 O O . ASP A 1 96 ? -73.151 4.833 -23.214 1.00 29.23 96 ASP A O 1
ATOM 727 N N . ILE A 1 97 ? -71.683 4.772 -21.503 1.00 29.51 97 ILE A N 1
ATOM 728 C CA . ILE A 1 97 ? -70.631 4.241 -22.399 1.00 27.10 97 ILE A CA 1
ATOM 729 C C . ILE A 1 97 ? -70.939 2.774 -22.623 1.00 25.32 97 ILE A C 1
ATOM 730 O O . ILE A 1 97 ? -70.850 2.268 -23.744 1.00 24.49 97 ILE A O 1
ATOM 735 N N . ALA A 1 98 ? -71.273 2.070 -21.556 1.00 26.21 98 ALA A N 1
ATOM 736 C CA . ALA A 1 98 ? -71.443 0.609 -21.640 1.00 26.69 98 ALA A CA 1
ATOM 737 C C . ALA A 1 98 ? -72.496 0.171 -22.653 1.00 29.60 98 ALA A C 1
ATOM 738 O O . ALA A 1 98 ? -72.298 -0.813 -23.360 1.00 31.58 98 ALA A O 1
ATOM 740 N N . GLN A 1 99 ? -73.610 0.900 -22.743 1.00 29.46 99 GLN A N 1
ATOM 741 C CA . GLN A 1 99 ? -74.677 0.511 -23.686 1.00 30.90 99 GLN A CA 1
ATOM 742 C C . GLN A 1 99 ? -74.208 0.680 -25.105 1.00 32.04 99 GLN A C 1
ATOM 743 O O . GLN A 1 99 ? -74.685 -0.026 -25.991 1.00 34.10 99 GLN A O 1
ATOM 749 N N . SER A 1 100 ? -73.258 1.618 -25.354 1.00 30.50 100 SER A N 1
ATOM 750 C CA . SER A 1 100 ? -72.711 1.820 -26.701 1.00 32.42 100 SER A CA 1
ATOM 751 C C . SER A 1 100 ? -71.726 0.715 -27.109 1.00 30.29 100 SER A C 1
ATOM 752 O O . SER A 1 100 ? -71.644 0.302 -28.257 1.00 30.33 100 SER A O 1
ATOM 755 N N . VAL A 1 101 ? -70.934 0.232 -26.143 1.00 30.27 101 VAL A N 1
ATOM 756 C CA . VAL A 1 101 ? -69.928 -0.807 -26.366 1.00 30.16 101 VAL A CA 1
ATOM 757 C C . VAL A 1 101 ? -70.623 -2.170 -26.519 1.00 28.86 101 VAL A C 1
ATOM 758 O O . VAL A 1 101 ? -70.301 -2.949 -27.456 1.00 28.12 101 VAL A O 1
ATOM 762 N N . ASP A 1 102 ? -71.566 -2.464 -25.625 1.00 29.97 102 ASP A N 1
ATOM 763 C CA . ASP A 1 102 ? -72.264 -3.750 -25.582 1.00 31.20 102 ASP A CA 1
ATOM 764 C C . ASP A 1 102 ? -73.457 -3.774 -26.506 1.00 33.36 102 ASP A C 1
ATOM 765 O O . ASP A 1 102 ? -74.524 -3.525 -26.113 1.00 38.12 102 ASP A O 1
ATOM 770 N N . LYS A 1 103 ? -73.249 -4.067 -27.712 1.00 32.63 103 LYS A N 1
ATOM 771 C CA . LYS A 1 103 ? -74.272 -3.905 -28.720 1.00 33.34 103 LYS A CA 1
ATOM 772 C C . LYS A 1 103 ? -75.334 -5.050 -28.462 1.00 35.38 103 LYS A C 1
ATOM 773 O O . LYS A 1 103 ? -75.119 -6.075 -27.858 1.00 34.55 103 LYS A O 1
ATOM 779 N N . THR A 1 104 ? -76.542 -4.765 -28.960 1.00 38.21 104 THR A N 1
ATOM 780 C CA . THR A 1 104 ? -77.709 -5.752 -28.984 1.00 36.81 104 THR A CA 1
ATOM 781 C C . THR A 1 104 ? -77.278 -7.086 -29.647 1.00 36.47 104 THR A C 1
ATOM 782 O O . THR A 1 104 ? -77.530 -8.167 -29.105 1.00 38.31 104 THR A O 1
ATOM 786 N N . ASN A 1 105 ? -76.606 -6.971 -30.801 1.00 35.13 105 ASN A N 1
ATOM 787 C CA . ASN A 1 105 ? -75.905 -8.038 -31.427 1.00 36.14 105 ASN A CA 1
ATOM 788 C C . ASN A 1 105 ? -74.754 -8.425 -30.530 1.00 36.26 105 ASN A C 1
ATOM 789 O O . ASN A 1 105 ? -73.698 -7.708 -30.477 1.00 33.99 105 ASN A O 1
ATOM 794 N N . LYS A 1 106 ? -74.922 -9.489 -29.811 1.00 36.60 106 LYS A N 1
ATOM 795 C CA . LYS A 1 106 ? -73.880 -9.994 -28.887 1.00 36.20 106 LYS A CA 1
ATOM 796 C C . LYS A 1 106 ? -72.571 -10.498 -29.551 1.00 37.15 106 LYS A C 1
ATOM 797 O O . LYS A 1 106 ? -71.621 -10.786 -28.860 1.00 34.99 106 LYS A O 1
ATOM 803 N N . ASN A 1 107 ? -72.490 -10.529 -30.867 1.00 36.79 107 ASN A N 1
ATOM 804 C CA . ASN A 1 107 ? -71.185 -10.827 -31.476 1.00 38.78 107 ASN A CA 1
ATOM 805 C C . ASN A 1 107 ? -70.455 -9.581 -31.818 1.00 40.82 107 ASN A C 1
ATOM 806 O O . ASN A 1 107 ? -69.456 -9.667 -32.550 1.00 44.36 107 ASN A O 1
ATOM 811 N N . LEU A 1 108 ? -70.906 -8.393 -31.417 1.00 36.11 108 LEU A N 1
ATOM 812 C CA . LEU A 1 108 ? -70.184 -7.161 -31.765 1.00 35.97 108 LEU A CA 1
ATOM 813 C C . LEU A 1 108 ? -69.803 -6.405 -30.491 1.00 36.09 108 LEU A C 1
ATOM 814 O O . LEU A 1 108 ? -70.561 -6.342 -29.547 1.00 37.38 108 LEU A O 1
ATOM 819 N N . ILE A 1 109 ? -68.648 -5.759 -30.584 1.00 32.53 109 ILE A N 1
ATOM 820 C CA . ILE A 1 109 ? -68.199 -4.835 -29.564 1.00 32.66 109 ILE A CA 1
ATOM 821 C C . ILE A 1 109 ? -68.069 -3.511 -30.320 1.00 32.17 109 ILE A C 1
ATOM 822 O O . ILE A 1 109 ? -67.410 -3.417 -31.391 1.00 31.80 109 ILE A O 1
ATOM 827 N N . GLY A 1 110 ? -68.697 -2.482 -29.793 1.00 29.13 110 GLY A N 1
ATOM 828 C CA . GLY A 1 110 ? -68.600 -1.114 -30.311 1.00 29.03 110 GLY A CA 1
ATOM 829 C C . GLY A 1 110 ? -67.262 -0.541 -29.708 1.00 28.62 110 GLY A C 1
ATOM 830 O O . GLY A 1 110 ? -66.940 -0.833 -28.536 1.00 26.77 110 GLY A O 1
ATOM 831 N N . ALA A 1 111 ? -66.620 0.331 -30.445 1.00 28.63 111 ALA A N 1
ATOM 832 C CA . ALA A 1 111 ? -65.374 0.981 -29.952 1.00 28.52 111 ALA A CA 1
ATOM 833 C C . ALA A 1 111 ? -65.710 1.668 -28.637 1.00 28.69 111 ALA A C 1
ATOM 834 O O . ALA A 1 111 ? -66.762 2.297 -28.506 1.00 28.69 111 ALA A O 1
ATOM 836 N N . GLY A 1 112 ? -64.776 1.581 -27.684 1.00 29.77 112 GLY A N 1
ATOM 837 C CA . GLY A 1 112 ? -64.995 2.162 -26.389 1.00 30.89 112 GLY A CA 1
ATOM 838 C C . GLY A 1 112 ? -64.908 3.703 -26.369 1.00 31.95 112 GLY A C 1
ATOM 839 O O . GLY A 1 112 ? -65.197 4.314 -25.358 1.00 30.44 112 GLY A O 1
ATOM 840 N N . ASP A 1 113 ? -64.455 4.290 -27.471 1.00 30.37 113 ASP A N 1
ATOM 841 C CA . ASP A 1 113 ? -64.297 5.743 -27.589 1.00 29.62 113 ASP A CA 1
ATOM 842 C C . ASP A 1 113 ? -64.080 6.098 -29.054 1.00 29.02 113 ASP A C 1
ATOM 843 O O . ASP A 1 113 ? -63.818 5.204 -29.863 1.00 28.64 113 ASP A O 1
ATOM 848 N N . GLN A 1 114 ? -64.157 7.378 -29.365 1.00 28.05 114 GLN A N 1
ATOM 849 C CA . GLN A 1 114 ? -63.564 7.849 -30.639 1.00 29.76 114 GLN A CA 1
ATOM 850 C C . GLN A 1 114 ? -62.018 7.774 -30.467 1.00 28.51 114 GLN A C 1
ATOM 851 O O . GLN A 1 114 ? -61.528 7.558 -29.392 1.00 28.06 114 GLN A O 1
ATOM 857 N N . GLY A 1 115 ? -61.300 8.013 -31.544 1.00 29.51 115 GLY A N 1
ATOM 858 C CA . GLY A 1 115 ? -59.868 8.306 -31.455 1.00 30.71 115 GLY A CA 1
ATOM 859 C C . GLY A 1 115 ? -59.110 7.861 -32.648 1.00 29.72 115 GLY A C 1
ATOM 860 O O . GLY A 1 115 ? -59.671 7.253 -33.558 1.00 28.89 115 GLY A O 1
ATOM 861 N N . ILE A 1 116 ? -57.827 8.182 -32.609 1.00 29.14 116 ILE A N 1
ATOM 862 C CA . ILE A 1 116 ? -56.914 7.824 -33.689 1.00 29.78 116 ILE A CA 1
ATOM 863 C C . ILE A 1 116 ? -55.763 7.039 -33.037 1.00 26.75 116 ILE A C 1
ATOM 864 O O . ILE A 1 116 ? -55.317 7.383 -31.920 1.00 26.32 116 ILE A O 1
ATOM 869 N N . VAL A 1 117 ? -55.325 6.003 -33.721 1.00 27.05 117 VAL A N 1
ATOM 870 C CA . VAL A 1 117 ? -54.150 5.224 -33.310 1.00 24.55 117 VAL A CA 1
ATOM 871 C C . VAL A 1 117 ? -53.233 5.058 -34.471 1.00 25.41 117 VAL A C 1
ATOM 872 O O . VAL A 1 117 ? -53.690 5.049 -35.586 1.00 24.44 117 VAL A O 1
ATOM 876 N N . PHE A 1 118 ? -51.941 4.866 -34.199 1.00 24.31 118 PHE A N 1
ATOM 877 C CA . PHE A 1 118 ? -50.964 4.578 -35.252 1.00 25.83 118 PHE A CA 1
ATOM 878 C C . PHE A 1 118 ? -50.187 3.323 -34.858 1.00 25.61 118 PHE A C 1
ATOM 879 O O . PHE A 1 118 ? -49.792 3.148 -33.709 1.00 28.05 118 PHE A O 1
ATOM 887 N N . GLY A 1 119 ? -49.979 2.485 -35.821 1.00 25.88 119 GLY A N 1
ATOM 888 C CA . GLY A 1 119 ? -49.091 1.355 -35.771 1.00 24.95 119 GLY A CA 1
ATOM 889 C C . GLY A 1 119 ? -47.893 1.626 -36.660 1.00 24.74 119 GLY A C 1
ATOM 890 O O . GLY A 1 119 ? -48.034 2.248 -37.674 1.00 26.33 119 GLY A O 1
ATOM 891 N N . TYR A 1 120 ? -46.722 1.135 -36.285 1.00 23.43 120 TYR A N 1
ATOM 892 C CA . TYR A 1 120 ? -45.478 1.473 -37.033 1.00 22.87 120 TYR A CA 1
ATOM 893 C C . TYR A 1 120 ? -44.586 0.266 -37.048 1.00 22.32 120 TYR A C 1
ATOM 894 O O . TYR A 1 120 ? -44.491 -0.440 -36.069 1.00 21.48 120 TYR A O 1
ATOM 903 N N . ALA A 1 121 ? -43.841 0.085 -38.139 1.00 23.33 121 ALA A N 1
ATOM 904 C CA . ALA A 1 121 ? -42.743 -0.867 -38.166 1.00 23.01 121 ALA A CA 1
ATOM 905 C C . ALA A 1 121 ? -41.723 -0.396 -39.229 1.00 24.58 121 ALA A C 1
ATOM 906 O O . ALA A 1 121 ? -42.063 0.327 -40.148 1.00 23.78 121 ALA A O 1
ATOM 908 N N . CYS A 1 122 ? -40.480 -0.829 -39.036 1.00 25.84 122 CYS A N 1
ATOM 909 C CA . CYS A 1 122 ? -39.431 -0.548 -39.983 1.00 27.16 122 CYS A CA 1
ATOM 910 C C . CYS A 1 122 ? -38.439 -1.717 -39.954 1.00 27.75 122 CYS A C 1
ATOM 911 O O . CYS A 1 122 ? -38.534 -2.614 -39.124 1.00 26.16 122 CYS A O 1
ATOM 914 N N . ASP A 1 123 ? -37.525 -1.728 -40.946 1.00 26.94 123 ASP A N 1
ATOM 915 C CA . ASP A 1 123 ? -36.614 -2.869 -41.078 1.00 28.78 123 ASP A CA 1
ATOM 916 C C . ASP A 1 123 ? -35.242 -2.557 -40.487 1.00 31.63 123 ASP A C 1
ATOM 917 O O . ASP A 1 123 ? -34.251 -3.221 -40.869 1.00 30.40 123 ASP A O 1
ATOM 922 N N . GLU A 1 124 ? -35.112 -1.602 -39.566 1.00 29.31 124 GLU A N 1
ATOM 923 C CA . GLU A 1 124 ? -33.808 -1.261 -39.055 1.00 30.12 124 GLU A CA 1
ATOM 924 C C . GLU A 1 124 ? -33.231 -2.291 -38.090 1.00 31.31 124 GLU A C 1
ATOM 925 O O . GLU A 1 124 ? -32.029 -2.298 -37.891 1.00 29.14 124 GLU A O 1
ATOM 931 N N . THR A 1 125 ? -34.087 -3.044 -37.391 1.00 28.04 125 THR A N 1
ATOM 932 C CA . THR A 1 125 ? -33.638 -3.877 -36.304 1.00 26.37 125 THR A CA 1
ATOM 933 C C . THR A 1 125 ? -34.364 -5.240 -36.499 1.00 24.71 125 THR A C 1
ATOM 934 O O . THR A 1 125 ? -35.410 -5.272 -37.104 1.00 24.02 125 THR A O 1
ATOM 938 N N . PRO A 1 126 ? -33.905 -6.270 -35.818 1.00 25.62 126 PRO A N 1
ATOM 939 C CA . PRO A 1 126 ? -34.630 -7.519 -35.847 1.00 26.47 126 PRO A CA 1
ATOM 940 C C . PRO A 1 126 ? -35.990 -7.436 -35.195 1.00 28.10 126 PRO A C 1
ATOM 941 O O . PRO A 1 126 ? -36.874 -8.197 -35.505 1.00 29.31 126 PRO A O 1
ATOM 945 N N . GLN A 1 127 ? -36.162 -6.453 -34.298 1.00 26.44 127 GLN A N 1
ATOM 946 C CA . GLN A 1 127 ? -37.445 -6.191 -33.672 1.00 27.13 127 GLN A CA 1
ATOM 947 C C . GLN A 1 127 ? -38.428 -5.451 -34.558 1.00 26.33 127 GLN A C 1
ATOM 948 O O . GLN A 1 127 ? -39.573 -5.219 -34.133 1.00 26.04 127 GLN A O 1
ATOM 954 N N . TYR A 1 128 ? -38.009 -5.043 -35.758 1.00 24.85 128 TYR A N 1
ATOM 955 C CA . TYR A 1 128 ? -38.776 -4.184 -36.630 1.00 24.28 128 TYR A CA 1
ATOM 956 C C . TYR A 1 128 ? -39.133 -2.841 -36.005 1.00 25.30 128 TYR A C 1
ATOM 957 O O . TYR A 1 128 ? -40.235 -2.299 -36.224 1.00 23.34 128 TYR A O 1
ATOM 966 N N . MET A 1 129 ? -38.182 -2.292 -35.246 1.00 24.97 129 MET A N 1
ATOM 967 C CA . MET A 1 129 ? -38.312 -1.067 -34.496 1.00 25.75 129 MET A CA 1
ATOM 968 C C . MET A 1 129 ? -37.187 -0.122 -34.825 1.00 27.43 129 MET A C 1
ATOM 969 O O . MET A 1 129 ? -36.091 -0.517 -35.201 1.00 26.50 129 MET A O 1
ATOM 974 N N . PRO A 1 130 ? -37.405 1.190 -34.604 1.00 28.04 130 PRO A N 1
ATOM 975 C CA . PRO A 1 130 ? -36.338 2.185 -34.652 1.00 26.60 130 PRO A CA 1
ATOM 976 C C . PRO A 1 130 ? -35.182 1.818 -33.772 1.00 26.12 130 PRO A C 1
ATOM 977 O O . PRO A 1 130 ? -35.353 1.476 -32.574 1.00 26.76 130 PRO A O 1
ATOM 981 N N . LEU A 1 131 ? -33.978 1.920 -34.320 1.00 25.51 131 LEU A N 1
ATOM 982 C CA . LEU A 1 131 ? -32.808 1.553 -33.569 1.00 25.87 131 LEU A CA 1
ATOM 983 C C . LEU A 1 131 ? -32.599 2.409 -32.317 1.00 24.57 131 LEU A C 1
ATOM 984 O O . LEU A 1 131 ? -32.126 1.905 -31.309 1.00 25.16 131 LEU A O 1
ATOM 989 N N . THR A 1 132 ? -32.928 3.681 -32.396 1.00 24.08 132 THR A N 1
ATOM 990 C CA . THR A 1 132 ? -32.813 4.545 -31.247 1.00 26.83 132 THR A CA 1
ATOM 991 C C . THR A 1 132 ? -33.598 4.030 -30.020 1.00 25.60 132 THR A C 1
ATOM 992 O O . THR A 1 132 ? -33.046 3.982 -28.910 1.00 25.57 132 THR A O 1
ATOM 996 N N . SER A 1 133 ? -34.841 3.611 -30.258 1.00 25.17 133 SER A N 1
ATOM 997 C CA A SER A 1 133 ? -35.683 3.080 -29.164 0.50 25.44 133 SER A CA 1
ATOM 998 C CA B SER A 1 133 ? -35.682 3.080 -29.167 0.50 26.06 133 SER A CA 1
ATOM 999 C C . SER A 1 133 ? -35.140 1.759 -28.652 1.00 26.34 133 SER A C 1
ATOM 1000 O O . SER A 1 133 ? -35.069 1.554 -27.429 1.00 24.90 133 SER A O 1
ATOM 1005 N N . VAL A 1 134 ? -34.733 0.885 -29.573 1.00 25.91 134 VAL A N 1
ATOM 1006 C CA . VAL A 1 134 ? -34.201 -0.423 -29.142 1.00 26.48 134 VAL A CA 1
ATOM 1007 C C . VAL A 1 134 ? -33.014 -0.267 -28.234 1.00 26.48 134 VAL A C 1
ATOM 1008 O O . VAL A 1 134 ? -32.982 -0.871 -27.131 1.00 26.52 134 VAL A O 1
ATOM 1012 N N . LEU A 1 135 ? -32.065 0.595 -28.637 1.00 25.56 135 LEU A N 1
ATOM 1013 C CA . LEU A 1 135 ? -30.836 0.789 -27.818 1.00 25.42 135 LEU A CA 1
ATOM 1014 C C . LEU A 1 135 ? -31.226 1.422 -26.455 1.00 25.49 135 LEU A C 1
ATOM 1015 O O . LEU A 1 135 ? -30.677 1.041 -25.435 1.00 24.83 135 LEU A O 1
ATOM 1020 N N . ALA A 1 136 ? -32.153 2.385 -26.469 1.00 25.15 136 ALA A N 1
ATOM 1021 C CA . ALA A 1 136 ? -32.465 3.091 -25.221 1.00 25.43 136 ALA A CA 1
ATOM 1022 C C . ALA A 1 136 ? -33.053 2.127 -24.185 1.00 25.40 136 ALA A C 1
ATOM 1023 O O . ALA A 1 136 ? -32.687 2.137 -23.033 1.00 25.04 136 ALA A O 1
ATOM 1025 N N . HIS A 1 137 ? -33.963 1.249 -24.624 1.00 24.51 137 HIS A N 1
ATOM 1026 C CA . HIS A 1 137 ? -34.545 0.272 -23.710 1.00 25.22 137 HIS A CA 1
ATOM 1027 C C . HIS A 1 137 ? -33.491 -0.744 -23.262 1.00 26.25 137 HIS A C 1
ATOM 1028 O O . HIS A 1 137 ? -33.442 -1.138 -22.074 1.00 24.33 137 HIS A O 1
ATOM 1035 N N . GLU A 1 138 ? -32.643 -1.203 -24.185 1.00 24.73 138 GLU A N 1
ATOM 1036 C CA A GLU A 1 138 ? -31.666 -2.248 -23.839 0.50 26.24 138 GLU A CA 1
ATOM 1037 C CA B GLU A 1 138 ? -31.680 -2.251 -23.829 0.50 26.93 138 GLU A CA 1
ATOM 1038 C C . GLU A 1 138 ? -30.699 -1.787 -22.780 1.00 26.96 138 GLU A C 1
ATOM 1039 O O . GLU A 1 138 ? -30.315 -2.549 -21.919 1.00 25.96 138 GLU A O 1
ATOM 1050 N N . LEU A 1 139 ? -30.332 -0.495 -22.814 1.00 25.88 139 LEU A N 1
ATOM 1051 C CA . LEU A 1 139 ? -29.447 0.066 -21.807 1.00 27.51 139 LEU A CA 1
ATOM 1052 C C . LEU A 1 139 ? -30.076 -0.039 -20.443 1.00 26.60 139 LEU A C 1
ATOM 1053 O O . LEU A 1 139 ? -29.431 -0.495 -19.460 1.00 27.82 139 LEU A O 1
ATOM 1058 N N . LEU A 1 140 ? -31.340 0.320 -20.346 1.00 24.72 140 LEU A N 1
ATOM 1059 C CA . LEU A 1 140 ? -31.983 0.330 -18.994 1.00 25.28 140 LEU A CA 1
ATOM 1060 C C . LEU A 1 140 ? -32.303 -1.049 -18.522 1.00 26.61 140 LEU A C 1
ATOM 1061 O O . LEU A 1 140 ? -32.293 -1.320 -17.301 1.00 28.18 140 LEU A O 1
ATOM 1066 N N . LYS A 1 141 ? -32.654 -1.922 -19.432 1.00 26.85 141 LYS A N 1
ATOM 1067 C CA . LYS A 1 141 ? -32.904 -3.336 -19.032 1.00 29.03 141 LYS A CA 1
ATOM 1068 C C . LYS A 1 141 ? -31.659 -3.978 -18.458 1.00 29.95 141 LYS A C 1
ATOM 1069 O O . LYS A 1 141 ? -31.744 -4.695 -17.451 1.00 27.59 141 LYS A O 1
ATOM 1075 N N . GLU A 1 142 ? -30.520 -3.702 -19.088 1.00 29.19 142 GLU A N 1
ATOM 1076 C CA . GLU A 1 142 ? -29.256 -4.258 -18.573 1.00 30.71 142 GLU A CA 1
ATOM 1077 C C . GLU A 1 142 ? -28.865 -3.654 -17.217 1.00 30.43 142 GLU A C 1
ATOM 1078 O O . GLU A 1 142 ? -28.454 -4.375 -16.306 1.00 28.66 142 GLU A O 1
ATOM 1084 N N . ILE A 1 143 ? -29.023 -2.328 -17.029 1.00 29.68 143 ILE A N 1
ATOM 1085 C CA . ILE A 1 143 ? -28.715 -1.756 -15.771 1.00 28.45 143 ILE A CA 1
ATOM 1086 C C . ILE A 1 143 ? -29.625 -2.326 -14.677 1.00 29.68 143 ILE A C 1
ATOM 1087 O O . ILE A 1 143 ? -29.160 -2.658 -13.578 1.00 28.74 143 ILE A O 1
ATOM 1092 N N . GLU A 1 144 ? -30.930 -2.472 -14.954 1.00 28.65 144 GLU A N 1
ATOM 1093 C CA . GLU A 1 144 ? -31.859 -2.937 -13.937 1.00 31.56 144 GLU A CA 1
ATOM 1094 C C . GLU A 1 144 ? -31.569 -4.415 -13.658 1.00 32.36 144 GLU A C 1
ATOM 1095 O O . GLU A 1 144 ? -31.640 -4.837 -12.486 1.00 31.43 144 GLU A O 1
ATOM 1101 N N . ARG A 1 145 ? -31.197 -5.172 -14.684 1.00 31.86 145 ARG A N 1
ATOM 1102 C CA . ARG A 1 145 ? -30.791 -6.566 -14.440 1.00 33.27 145 ARG A CA 1
ATOM 1103 C C . ARG A 1 145 ? -29.622 -6.641 -13.448 1.00 32.88 145 ARG A C 1
ATOM 1104 O O . ARG A 1 145 ? -29.642 -7.396 -12.465 1.00 35.35 145 ARG A O 1
ATOM 1112 N N . GLN A 1 146 ? -28.617 -5.787 -13.669 1.00 34.10 146 GLN A N 1
ATOM 1113 C CA . GLN A 1 146 ? -27.470 -5.745 -12.798 1.00 33.09 146 GLN A CA 1
ATOM 1114 C C . GLN A 1 146 ? -27.772 -5.202 -11.413 1.00 34.21 146 GLN A C 1
ATOM 1115 O O . GLN A 1 146 ? -27.131 -5.625 -10.427 1.00 32.49 146 GLN A O 1
ATOM 1121 N N . ARG A 1 147 ? -28.710 -4.244 -11.294 1.00 32.36 147 ARG A N 1
ATOM 1122 C CA . ARG A 1 147 ? -29.095 -3.754 -9.991 1.00 31.50 147 ARG A CA 1
ATOM 1123 C C . ARG A 1 147 ? -29.652 -4.909 -9.154 1.00 32.51 147 ARG A C 1
ATOM 1124 O O . ARG A 1 147 ? -29.339 -5.040 -7.949 1.00 32.44 147 ARG A O 1
ATOM 1132 N N . ARG A 1 148 ? -30.500 -5.721 -9.752 1.00 31.64 148 ARG A N 1
ATOM 1133 C CA . ARG A 1 148 ? -31.175 -6.805 -9.052 1.00 34.63 148 ARG A CA 1
ATOM 1134 C C . ARG A 1 148 ? -30.212 -7.967 -8.745 1.00 38.29 148 ARG A C 1
ATOM 1135 O O . ARG A 1 148 ? -30.338 -8.558 -7.715 1.00 38.59 148 ARG A O 1
ATOM 1143 N N . SER A 1 149 ? -29.293 -8.275 -9.634 1.00 37.59 149 SER A N 1
ATOM 1144 C CA . SER A 1 149 ? -28.332 -9.357 -9.381 1.00 40.82 149 SER A CA 1
ATOM 1145 C C . SER A 1 149 ? -27.163 -8.884 -8.501 1.00 40.74 149 SER A C 1
ATOM 1146 O O . SER A 1 149 ? -26.334 -9.673 -8.171 1.00 43.03 149 SER A O 1
ATOM 1149 N N . LYS A 1 150 ? -27.059 -7.589 -8.197 1.00 41.05 150 LYS A N 1
ATOM 1150 C CA . LYS A 1 150 ? -25.970 -6.991 -7.454 1.00 43.73 150 LYS A CA 1
ATOM 1151 C C . LYS A 1 150 ? -24.623 -6.960 -8.187 1.00 41.79 150 LYS A C 1
ATOM 1152 O O . LYS A 1 150 ? -23.607 -6.679 -7.564 1.00 40.80 150 LYS A O 1
ATOM 1158 N N . GLU A 1 151 ? -24.651 -7.063 -9.503 1.00 40.94 151 GLU A N 1
ATOM 1159 C CA . GLU A 1 151 ? -23.488 -6.828 -10.300 1.00 41.14 151 GLU A CA 1
ATOM 1160 C C . GLU A 1 151 ? -23.163 -5.331 -10.403 1.00 40.14 151 GLU A C 1
ATOM 1161 O O . GLU A 1 151 ? -22.019 -4.974 -10.726 1.00 38.85 151 GLU A O 1
ATOM 1167 N N . PHE A 1 152 ? -24.168 -4.461 -10.194 1.00 35.62 152 PHE A N 1
ATOM 1168 C CA . PHE A 1 152 ? -23.967 -3.003 -10.226 1.00 35.71 152 PHE A CA 1
ATOM 1169 C C . PHE A 1 152 ? -24.506 -2.513 -8.907 1.00 35.39 152 PHE A C 1
ATOM 1170 O O . PHE A 1 152 ? -25.736 -2.488 -8.700 1.00 33.12 152 PHE A O 1
ATOM 1178 N N . ILE A 1 153 ? -23.634 -2.121 -8.003 1.00 33.71 153 ILE A N 1
ATOM 1179 C CA . ILE A 1 153 ? -24.042 -1.779 -6.650 1.00 35.49 153 ILE A CA 1
ATOM 1180 C C . ILE A 1 153 ? -24.204 -0.269 -6.521 1.00 34.01 153 ILE A C 1
ATOM 1181 O O . ILE A 1 153 ? -23.750 0.529 -7.368 1.00 35.94 153 ILE A O 1
ATOM 1186 N N . LYS A 1 154 ? -24.883 0.081 -5.418 1.00 36.11 154 LYS A N 1
ATOM 1187 C CA . LYS A 1 154 ? -25.123 1.474 -4.994 1.00 35.20 154 LYS A CA 1
ATOM 1188 C C . LYS A 1 154 ? -25.878 2.336 -5.997 1.00 31.81 154 LYS A C 1
ATOM 1189 O O . LYS A 1 154 ? -25.669 3.534 -6.105 1.00 30.81 154 LYS A O 1
ATOM 1195 N N . ILE A 1 155 ? -26.793 1.688 -6.697 1.00 30.60 155 ILE A N 1
ATOM 1196 C CA . ILE A 1 155 ? -27.802 2.376 -7.501 1.00 32.16 155 ILE A CA 1
ATOM 1197 C C . ILE A 1 155 ? -29.207 1.975 -7.126 1.00 32.82 155 ILE A C 1
ATOM 1198 O O . ILE A 1 155 ? -29.439 0.969 -6.448 1.00 33.46 155 ILE A O 1
ATOM 1203 N N . GLN A 1 156 ? -30.169 2.773 -7.617 1.00 33.10 156 GLN A N 1
ATOM 1204 C CA . GLN A 1 156 ? -31.556 2.624 -7.301 1.00 30.91 156 GLN A CA 1
ATOM 1205 C C . GLN A 1 156 ? -32.309 2.471 -8.610 1.00 30.88 156 GLN A C 1
ATOM 1206 O O . GLN A 1 156 ? -31.713 2.488 -9.712 1.00 28.16 156 GLN A O 1
ATOM 1212 N N . ALA A 1 157 ? -33.629 2.298 -8.539 1.00 27.44 157 ALA A N 1
ATOM 1213 C CA . ALA A 1 157 ? -34.396 1.872 -9.717 1.00 28.42 157 ALA A CA 1
ATOM 1214 C C . ALA A 1 157 ? -34.894 2.994 -10.636 1.00 27.39 157 ALA A C 1
ATOM 1215 O O . ALA A 1 157 ? -35.264 2.688 -11.782 1.00 27.84 157 ALA A O 1
ATOM 1217 N N . ASP A 1 158 ? -34.870 4.244 -10.200 1.00 26.38 158 ASP A N 1
ATOM 1218 C CA . ASP A 1 158 ? -35.299 5.370 -11.059 1.00 25.65 158 ASP A CA 1
ATOM 1219 C C . ASP A 1 158 ? -34.117 5.667 -12.026 1.00 26.44 158 ASP A C 1
ATOM 1220 O O . ASP A 1 158 ? -32.980 5.847 -11.592 1.00 27.24 158 ASP A O 1
ATOM 1225 N N . MET A 1 159 ? -34.404 5.635 -13.321 1.00 26.87 159 MET A N 1
ATOM 1226 C CA . MET A 1 159 ? -33.401 5.870 -14.348 1.00 27.44 159 MET A CA 1
ATOM 1227 C C . MET A 1 159 ? -34.013 6.241 -15.665 1.00 25.77 159 MET A C 1
ATOM 1228 O O . MET A 1 159 ? -35.192 5.925 -15.925 1.00 25.07 159 MET A O 1
ATOM 1233 N N . LYS A 1 160 ? -33.223 6.857 -16.521 1.00 25.45 160 LYS A N 1
ATOM 1234 C CA . LYS A 1 160 ? -33.641 7.273 -17.885 1.00 24.46 160 LYS A CA 1
ATOM 1235 C C . LYS A 1 160 ? -32.520 7.093 -18.811 1.00 23.55 160 LYS A C 1
ATOM 1236 O O . LYS A 1 160 ? -31.329 7.131 -18.412 1.00 26.65 160 LYS A O 1
ATOM 1242 N N . SER A 1 161 ? -32.818 6.938 -20.079 1.00 24.83 161 SER A N 1
ATOM 1243 C CA . SER A 1 161 ? -31.801 6.864 -21.117 1.00 24.36 161 SER A CA 1
ATOM 1244 C C . SER A 1 161 ? -32.241 7.645 -22.316 1.00 24.32 161 SER A C 1
ATOM 1245 O O . SER A 1 161 ? -33.438 7.885 -22.508 1.00 22.72 161 SER A O 1
ATOM 1248 N N . GLN A 1 162 ? -31.268 7.945 -23.210 1.00 22.95 162 GLN A N 1
ATOM 1249 C CA . GLN A 1 162 ? -31.591 8.654 -24.424 1.00 24.22 162 GLN A CA 1
ATOM 1250 C C . GLN A 1 162 ? -30.519 8.315 -25.410 1.00 24.25 162 GLN A C 1
ATOM 1251 O O . GLN A 1 162 ? -29.324 8.365 -25.052 1.00 25.30 162 GLN A O 1
ATOM 1257 N N . VAL A 1 163 ? -30.895 7.933 -26.626 1.00 23.95 163 VAL A N 1
ATOM 1258 C CA . VAL A 1 163 ? -29.873 7.544 -27.585 1.00 25.42 163 VAL A CA 1
ATOM 1259 C C . VAL A 1 163 ? -30.093 8.288 -28.878 1.00 24.99 163 VAL A C 1
ATOM 1260 O O . VAL A 1 163 ? -31.263 8.379 -29.388 1.00 23.72 163 VAL A O 1
ATOM 1264 N N . SER A 1 164 ? -29.005 8.876 -29.388 1.00 23.96 164 SER A N 1
ATOM 1265 C CA . SER A 1 164 ? -29.024 9.601 -30.629 1.00 25.77 164 SER A CA 1
ATOM 1266 C C . SER A 1 164 ? -28.225 8.820 -31.670 1.00 25.59 164 SER A C 1
ATOM 1267 O O . SER A 1 164 ? -27.088 8.443 -31.395 1.00 26.03 164 SER A O 1
ATOM 1270 N N . ILE A 1 165 ? -28.824 8.614 -32.834 1.00 26.39 165 ILE A N 1
ATOM 1271 C CA . ILE A 1 165 ? -28.192 7.955 -33.928 1.00 29.18 165 ILE A CA 1
ATOM 1272 C C . ILE A 1 165 ? -28.081 8.825 -35.129 1.00 27.73 165 ILE A C 1
ATOM 1273 O O . ILE A 1 165 ? -29.006 9.545 -35.485 1.00 27.37 165 ILE A O 1
ATOM 1278 N N . ASP A 1 166 ? -26.914 8.712 -35.769 1.00 29.01 166 ASP A N 1
ATOM 1279 C CA . ASP A 1 166 ? -26.593 9.427 -37.010 1.00 29.99 166 ASP A CA 1
ATOM 1280 C C . ASP A 1 166 ? -26.937 8.541 -38.173 1.00 26.57 166 ASP A C 1
ATOM 1281 O O . ASP A 1 166 ? -26.293 7.496 -38.366 1.00 26.26 166 ASP A O 1
ATOM 1286 N N . TYR A 1 167 ? -27.933 8.958 -38.914 1.00 27.63 167 TYR A N 1
ATOM 1287 C CA . TYR A 1 167 ? -28.465 8.255 -40.054 1.00 29.57 167 TYR A CA 1
ATOM 1288 C C . TYR A 1 167 ? -28.005 8.940 -41.370 1.00 32.80 167 TYR A C 1
ATOM 1289 O O . TYR A 1 167 ? -28.640 8.737 -42.395 1.00 33.16 167 TYR A O 1
ATOM 1298 N N . SER A 1 168 ? -26.938 9.733 -41.321 1.00 34.58 168 SER A N 1
ATOM 1299 C CA . SER A 1 168 ? -26.471 10.451 -42.542 1.00 36.08 168 SER A CA 1
ATOM 1300 C C . SER A 1 168 ? -26.035 9.518 -43.646 1.00 37.53 168 SER A C 1
ATOM 1301 O O . SER A 1 168 ? -26.123 9.906 -44.812 1.00 39.14 168 SER A O 1
ATOM 1304 N N . ASN A 1 169 ? -25.513 8.338 -43.310 1.00 40.46 169 ASN A N 1
ATOM 1305 C CA . ASN A 1 169 ? -25.018 7.353 -44.308 1.00 42.18 169 ASN A CA 1
ATOM 1306 C C . ASN A 1 169 ? -25.852 6.098 -44.180 1.00 42.00 169 ASN A C 1
ATOM 1307 O O . ASN A 1 169 ? -26.643 5.940 -43.261 1.00 38.81 169 ASN A O 1
ATOM 1312 N N . SER A 1 170 ? -25.652 5.146 -45.062 1.00 40.79 170 SER A N 1
ATOM 1313 C CA . SER A 1 170 ? -26.449 3.919 -45.031 1.00 45.08 170 SER A CA 1
ATOM 1314 C C . SER A 1 170 ? -26.085 3.005 -43.819 1.00 42.81 170 SER A C 1
ATOM 1315 O O . SER A 1 170 ? -26.982 2.294 -43.372 1.00 43.42 170 SER A O 1
ATOM 1318 N N . THR A 1 171 ? -24.889 3.030 -43.302 1.00 36.93 171 THR A N 1
ATOM 1319 C CA . THR A 1 171 ? -24.622 2.397 -42.029 1.00 38.25 171 THR A CA 1
ATOM 1320 C C . THR A 1 171 ? -24.897 3.474 -40.891 1.00 35.92 171 THR A C 1
ATOM 1321 O O . THR A 1 171 ? -24.291 4.540 -40.879 1.00 37.24 171 THR A O 1
ATOM 1325 N N . PRO A 1 172 ? -25.798 3.142 -39.949 1.00 34.74 172 PRO A N 1
ATOM 1326 C CA . PRO A 1 172 ? -26.004 4.035 -38.815 1.00 31.71 172 PRO A CA 1
ATOM 1327 C C . PRO A 1 172 ? -24.800 4.100 -37.924 1.00 31.48 172 PRO A C 1
ATOM 1328 O O . PRO A 1 172 ? -24.076 3.098 -37.763 1.00 30.60 172 PRO A O 1
ATOM 1332 N N . LEU A 1 173 ? -24.593 5.254 -37.292 1.00 30.49 173 LEU A N 1
ATOM 1333 C CA . LEU A 1 173 ? -23.598 5.404 -36.251 1.00 28.66 173 LEU A CA 1
ATOM 1334 C C . LEU A 1 173 ? -24.298 5.848 -34.956 1.00 29.58 173 LEU A C 1
ATOM 1335 O O . LEU A 1 173 ? -25.125 6.742 -35.023 1.00 33.22 173 LEU A O 1
ATOM 1340 N N . ILE A 1 174 ? -23.867 5.371 -33.823 1.00 26.36 174 ILE A N 1
ATOM 1341 C CA . ILE A 1 174 ? -24.319 5.970 -32.569 1.00 26.95 174 ILE A CA 1
ATOM 1342 C C . ILE A 1 174 ? -23.655 7.330 -32.461 1.00 29.06 174 ILE A C 1
ATOM 1343 O O . ILE A 1 174 ? -22.427 7.447 -32.603 1.00 28.28 174 ILE A O 1
ATOM 1348 N N . GLU A 1 175 ? -24.418 8.371 -32.184 1.00 27.59 175 GLU A N 1
ATOM 1349 C CA . GLU A 1 175 ? -23.859 9.719 -31.970 1.00 30.46 175 GLU A CA 1
ATOM 1350 C C . GLU A 1 175 ? -23.616 9.922 -30.486 1.00 29.59 175 GLU A C 1
ATOM 1351 O O . GLU A 1 175 ? -22.515 10.321 -30.046 1.00 27.58 175 GLU A O 1
ATOM 1357 N N . THR A 1 176 ? -24.661 9.696 -29.694 1.00 28.44 176 THR A N 1
ATOM 1358 C CA . THR A 1 176 ? -24.592 9.854 -28.234 1.00 29.82 176 THR A CA 1
ATOM 1359 C C . THR A 1 176 ? -25.410 8.761 -27.514 1.00 28.40 176 THR A C 1
ATOM 1360 O O . THR A 1 176 ? -26.507 8.428 -27.998 1.00 27.37 176 THR A O 1
ATOM 1364 N N . MET A 1 177 ? -24.875 8.229 -26.433 1.00 27.57 177 MET A N 1
ATOM 1365 C CA . MET A 1 177 ? -25.690 7.503 -25.461 1.00 30.15 177 MET A CA 1
ATOM 1366 C C . MET A 1 177 ? -25.673 8.261 -24.165 1.00 27.45 177 MET A C 1
ATOM 1367 O O . MET A 1 177 ? -24.600 8.735 -23.729 1.00 27.75 177 MET A O 1
ATOM 1372 N N . LEU A 1 178 ? -26.871 8.428 -23.576 1.00 26.79 178 LEU A N 1
ATOM 1373 C CA . LEU A 1 178 ? -27.036 9.174 -22.345 1.00 26.35 178 LEU A CA 1
ATOM 1374 C C . LEU A 1 178 ? -27.787 8.318 -21.387 1.00 27.49 178 LEU A C 1
ATOM 1375 O O . LEU A 1 178 ? -28.795 7.661 -21.777 1.00 27.70 178 LEU A O 1
ATOM 1380 N N . VAL A 1 179 ? -27.338 8.272 -20.144 1.00 27.21 179 VAL A N 1
ATOM 1381 C CA . VAL A 1 179 ? -28.069 7.601 -19.076 1.00 28.25 179 VAL A CA 1
ATOM 1382 C C . VAL A 1 179 ? -28.043 8.495 -17.866 1.00 27.48 179 VAL A C 1
ATOM 1383 O O . VAL A 1 179 ? -26.988 9.148 -17.594 1.00 29.66 179 VAL A O 1
ATOM 1387 N N . SER A 1 180 ? -29.128 8.493 -17.093 1.00 25.97 180 SER A N 1
ATOM 1388 C CA . SER A 1 180 ? -29.162 9.024 -15.738 1.00 27.28 180 SER A CA 1
ATOM 1389 C C . SER A 1 180 ? -29.678 7.968 -14.811 1.00 26.29 180 SER A C 1
ATOM 1390 O O . SER A 1 180 ? -30.796 7.462 -15.067 1.00 25.96 180 SER A O 1
ATOM 1393 N N . ILE A 1 181 ? -28.982 7.648 -13.715 1.00 25.57 181 ILE A N 1
ATOM 1394 C CA . ILE A 1 181 ? -29.349 6.595 -12.815 1.00 26.25 181 ILE A CA 1
ATOM 1395 C C . ILE A 1 181 ? -29.328 7.128 -11.413 1.00 26.74 181 ILE A C 1
ATOM 1396 O O . ILE A 1 181 ? -28.335 7.720 -11.016 1.00 26.95 181 ILE A O 1
ATOM 1401 N N . GLN A 1 182 ? -30.399 6.923 -10.676 1.00 26.01 182 GLN A N 1
ATOM 1402 C CA . GLN A 1 182 ? -30.439 7.315 -9.274 1.00 27.08 182 GLN A CA 1
ATOM 1403 C C . GLN A 1 182 ? -29.397 6.460 -8.523 1.00 27.09 182 GLN A C 1
ATOM 1404 O O . GLN A 1 182 ? -29.316 5.224 -8.666 1.00 26.87 182 GLN A O 1
ATOM 1410 N N . HIS A 1 183 ? -28.609 7.144 -7.700 1.00 29.92 183 HIS A N 1
ATOM 1411 C CA . HIS A 1 183 ? -27.485 6.499 -7.001 1.00 29.93 183 HIS A CA 1
ATOM 1412 C C . HIS A 1 183 ? -27.534 6.784 -5.502 1.00 30.20 183 HIS A C 1
ATOM 1413 O O . HIS A 1 183 ? -28.121 7.740 -5.043 1.00 31.22 183 HIS A O 1
ATOM 1420 N N . ASP A 1 184 ? -26.896 5.908 -4.746 1.00 30.80 184 ASP A N 1
ATOM 1421 C CA . ASP A 1 184 ? -26.766 6.117 -3.295 1.00 34.95 184 ASP A CA 1
ATOM 1422 C C . ASP A 1 184 ? -25.843 7.311 -2.987 1.00 33.69 184 ASP A C 1
ATOM 1423 O O . ASP A 1 184 ? -24.951 7.634 -3.744 1.00 35.12 184 ASP A O 1
ATOM 1428 N N . GLU A 1 185 ? -26.093 7.936 -1.868 1.00 35.54 185 GLU A N 1
ATOM 1429 C CA . GLU A 1 185 ? -25.287 9.061 -1.366 1.00 38.29 185 GLU A CA 1
ATOM 1430 C C . GLU A 1 185 ? -23.800 8.655 -1.250 1.00 38.28 185 GLU A C 1
ATOM 1431 O O . GLU A 1 185 ? -22.966 9.422 -1.625 1.00 36.62 185 GLU A O 1
ATOM 1437 N N . ASP A 1 186 ? -23.525 7.437 -0.800 1.00 38.29 186 ASP A N 1
ATOM 1438 C CA . ASP A 1 186 ? -22.134 6.984 -0.620 1.00 42.62 186 ASP A CA 1
ATOM 1439 C C . ASP A 1 186 ? -21.551 6.276 -1.821 1.00 41.93 186 ASP A C 1
ATOM 1440 O O . ASP A 1 186 ? -20.648 5.501 -1.708 1.00 43.52 186 ASP A O 1
ATOM 1445 N N . TYR A 1 187 ? -22.088 6.528 -3.020 1.00 42.09 187 TYR A N 1
ATOM 1446 C CA . TYR A 1 187 ? -21.537 5.864 -4.215 1.00 38.11 187 TYR A CA 1
ATOM 1447 C C . TYR A 1 187 ? -20.112 6.313 -4.546 1.00 40.36 187 TYR A C 1
ATOM 1448 O O . TYR A 1 187 ? -19.645 7.339 -4.116 1.00 42.07 187 TYR A O 1
ATOM 1457 N N . ASP A 1 188 ? -19.481 5.536 -5.387 1.00 39.96 188 ASP A N 1
ATOM 1458 C CA . ASP A 1 188 ? -18.147 5.836 -5.901 1.00 39.18 188 ASP A CA 1
ATOM 1459 C C . ASP A 1 188 ? -18.325 6.187 -7.387 1.00 37.60 188 ASP A C 1
ATOM 1460 O O . ASP A 1 188 ? -18.582 5.319 -8.208 1.00 36.69 188 ASP A O 1
ATOM 1465 N N . VAL A 1 189 ? -18.196 7.469 -7.706 1.00 37.88 189 VAL A N 1
ATOM 1466 C CA . VAL A 1 189 ? -18.509 7.984 -9.021 1.00 40.54 189 VAL A CA 1
ATOM 1467 C C . VAL A 1 189 ? -17.630 7.365 -10.095 1.00 41.69 189 VAL A C 1
ATOM 1468 O O . VAL A 1 189 ? -18.066 7.164 -11.258 1.00 37.82 189 VAL A O 1
ATOM 1472 N N . GLU A 1 190 ? -16.399 7.020 -9.733 1.00 42.93 190 GLU A N 1
ATOM 1473 C CA . GLU A 1 190 ? -15.497 6.377 -10.708 1.00 43.85 190 GLU A CA 1
ATOM 1474 C C . GLU A 1 190 ? -15.935 4.991 -11.073 1.00 40.46 190 GLU A C 1
ATOM 1475 O O . GLU A 1 190 ? -15.921 4.642 -12.229 1.00 38.68 190 GLU A O 1
ATOM 1481 N N . TYR A 1 191 ? -16.317 4.202 -10.086 1.00 38.91 191 TYR A N 1
ATOM 1482 C CA . TYR A 1 191 ? -16.897 2.871 -10.305 1.00 37.78 191 TYR A CA 1
ATOM 1483 C C . TYR A 1 191 ? -18.192 2.986 -11.148 1.00 35.80 191 TYR A C 1
ATOM 1484 O O . TYR A 1 191 ? -18.373 2.281 -12.126 1.00 33.28 191 TYR A O 1
ATOM 1493 N N . PHE A 1 192 ? -19.046 3.926 -10.760 1.00 36.31 192 PHE A N 1
ATOM 1494 C CA . PHE A 1 192 ? -20.332 4.142 -11.436 1.00 34.11 192 PHE A CA 1
ATOM 1495 C C . PHE A 1 192 ? -20.114 4.486 -12.943 1.00 32.42 192 PHE A C 1
ATOM 1496 O O . PHE A 1 192 ? -20.744 3.877 -13.816 1.00 33.31 192 PHE A O 1
ATOM 1504 N N . ASN A 1 193 ? -19.245 5.448 -13.229 1.00 34.29 193 ASN A N 1
ATOM 1505 C CA . ASN A 1 193 ? -18.960 5.839 -14.599 1.00 35.61 193 ASN A CA 1
ATOM 1506 C C . ASN A 1 193 ? -18.398 4.715 -15.417 1.00 38.02 193 ASN A C 1
ATOM 1507 O O . ASN A 1 193 ? -18.781 4.539 -16.592 1.00 35.72 193 ASN A O 1
ATOM 1512 N N . LYS A 1 194 ? -17.513 3.903 -14.825 1.00 36.90 194 LYS A N 1
ATOM 1513 C CA A LYS A 1 194 ? -16.946 2.746 -15.506 0.50 38.21 194 LYS A CA 1
ATOM 1514 C CA B LYS A 1 194 ? -16.945 2.751 -15.504 0.50 37.06 194 LYS A CA 1
ATOM 1515 C C . LYS A 1 194 ? -17.999 1.685 -15.793 1.00 36.23 194 LYS A C 1
ATOM 1516 O O . LYS A 1 194 ? -18.038 1.134 -16.888 1.00 33.39 194 LYS A O 1
ATOM 1527 N N . LYS A 1 195 ? -18.866 1.372 -14.815 1.00 35.10 195 LYS A N 1
ATOM 1528 C CA . LYS A 1 195 ? -19.954 0.423 -15.069 1.00 35.94 195 LYS A CA 1
ATOM 1529 C C . LYS A 1 195 ? -20.878 0.869 -16.212 1.00 31.00 195 LYS A C 1
ATOM 1530 O O . LYS A 1 195 ? -21.244 0.094 -17.033 1.00 33.30 195 LYS A O 1
ATOM 1536 N N . VAL A 1 196 ? -21.266 2.126 -16.225 1.00 32.12 196 VAL A N 1
ATOM 1537 C CA . VAL A 1 196 ? -22.215 2.631 -17.208 1.00 31.28 196 VAL A CA 1
ATOM 1538 C C . VAL A 1 196 ? -21.523 2.600 -18.572 1.00 31.87 196 VAL A C 1
ATOM 1539 O O . VAL A 1 196 ? -22.116 2.166 -19.555 1.00 31.91 196 VAL A O 1
ATOM 1543 N N . SER A 1 197 ? -20.270 3.036 -18.631 1.00 34.64 197 SER A N 1
ATOM 1544 C CA . SER A 1 197 ? -19.508 3.031 -19.897 1.00 34.08 197 SER A CA 1
ATOM 1545 C C . SER A 1 197 ? -19.396 1.679 -20.475 1.00 34.33 197 SER A C 1
ATOM 1546 O O . SER A 1 197 ? -19.593 1.521 -21.677 1.00 33.00 197 SER A O 1
ATOM 1549 N N . ALA A 1 198 ? -19.133 0.675 -19.646 1.00 35.15 198 ALA A N 1
ATOM 1550 C CA . ALA A 1 198 ? -19.057 -0.712 -20.110 1.00 34.84 198 ALA A CA 1
ATOM 1551 C C . ALA A 1 198 ? -20.382 -1.233 -20.637 1.00 34.80 198 ALA A C 1
ATOM 1552 O O . ALA A 1 198 ? -20.448 -1.929 -21.669 1.00 34.30 198 ALA A O 1
ATOM 1554 N N . ILE A 1 199 ? -21.477 -0.905 -19.914 1.00 33.05 199 ILE A N 1
ATOM 1555 C CA . ILE A 1 199 ? -22.806 -1.331 -20.358 1.00 30.53 199 ILE A CA 1
ATOM 1556 C C . ILE A 1 199 ? -23.112 -0.708 -21.738 1.00 29.41 199 ILE A C 1
ATOM 1557 O O . ILE A 1 199 ? -23.591 -1.382 -22.631 1.00 30.37 199 ILE A O 1
ATOM 1562 N N . MET A 1 200 ? -22.825 0.592 -21.889 1.00 31.34 200 MET A N 1
ATOM 1563 C CA . MET A 1 200 ? -23.069 1.257 -23.129 1.00 30.44 200 MET A CA 1
ATOM 1564 C C . MET A 1 200 ? -22.306 0.612 -24.264 1.00 31.53 200 MET A C 1
ATOM 1565 O O . MET A 1 200 ? -22.865 0.346 -25.369 1.00 33.32 200 MET A O 1
ATOM 1570 N N . GLU A 1 201 ? -21.036 0.289 -24.029 1.00 32.46 201 GLU A N 1
ATOM 1571 C CA . GLU A 1 201 ? -20.218 -0.367 -25.079 1.00 35.18 201 GLU A CA 1
ATOM 1572 C C . GLU A 1 201 ? -20.695 -1.742 -25.375 1.00 33.25 201 GLU A C 1
ATOM 1573 O O . GLU A 1 201 ? -20.704 -2.156 -26.545 1.00 29.06 201 GLU A O 1
ATOM 1579 N N . GLN A 1 202 ? -21.110 -2.478 -24.371 1.00 31.53 202 GLN A N 1
ATOM 1580 C CA . GLN A 1 202 ? -21.584 -3.862 -24.564 1.00 35.65 202 GLN A CA 1
ATOM 1581 C C . GLN A 1 202 ? -22.853 -3.832 -25.453 1.00 35.00 202 GLN A C 1
ATOM 1582 O O . GLN A 1 202 ? -23.044 -4.650 -26.375 1.00 33.62 202 GLN A O 1
ATOM 1588 N N . ILE A 1 203 ? -23.760 -2.876 -25.192 1.00 33.06 203 ILE A N 1
ATOM 1589 C CA . ILE A 1 203 ? -24.961 -2.800 -26.062 1.00 34.72 203 ILE A CA 1
ATOM 1590 C C . ILE A 1 203 ? -24.598 -2.416 -27.508 1.00 30.62 203 ILE A C 1
ATOM 1591 O O . ILE A 1 203 ? -25.129 -2.975 -28.420 1.00 30.37 203 ILE A O 1
ATOM 1596 N N . ALA A 1 204 ? -23.727 -1.450 -27.670 1.00 31.43 204 ALA A N 1
ATOM 1597 C CA . ALA A 1 204 ? -23.259 -1.064 -29.039 1.00 30.98 204 ALA A CA 1
ATOM 1598 C C . ALA A 1 204 ? -22.676 -2.230 -29.781 1.00 31.67 204 ALA A C 1
ATOM 1599 O O . ALA A 1 204 ? -23.023 -2.460 -30.940 1.00 31.98 204 ALA A O 1
ATOM 1601 N N . LYS A 1 205 ? -21.806 -2.997 -29.112 1.00 33.11 205 LYS A N 1
ATOM 1602 C CA . LYS A 1 205 ? -21.150 -4.193 -29.699 1.00 36.32 205 LYS A CA 1
ATOM 1603 C C . LYS A 1 205 ? -22.171 -5.255 -30.030 1.00 37.73 205 LYS A C 1
ATOM 1604 O O . LYS A 1 205 ? -22.103 -5.828 -31.099 1.00 33.96 205 LYS A O 1
ATOM 1610 N N . LYS A 1 206 ? -23.162 -5.459 -29.175 1.00 33.51 206 LYS A N 1
ATOM 1611 C CA . LYS A 1 206 ? -24.230 -6.392 -29.523 1.00 34.07 206 LYS A CA 1
ATOM 1612 C C . LYS A 1 206 ? -24.931 -6.079 -30.813 1.00 33.13 206 LYS A C 1
ATOM 1613 O O . LYS A 1 206 ? -25.313 -7.036 -31.529 1.00 29.96 206 LYS A O 1
ATOM 1619 N N . TYR A 1 207 ? -25.064 -4.791 -31.191 1.00 31.22 207 TYR A N 1
ATOM 1620 C CA . TYR A 1 207 ? -25.704 -4.449 -32.418 1.00 32.88 207 TYR A CA 1
ATOM 1621 C C . TYR A 1 207 ? -24.687 -4.134 -33.550 1.00 32.79 207 TYR A C 1
ATOM 1622 O O . TYR A 1 207 ? -25.064 -3.535 -34.562 1.00 34.85 207 TYR A O 1
ATOM 1631 N N . ASN A 1 208 ? -23.401 -4.486 -33.357 1.00 32.75 208 ASN A N 1
ATOM 1632 C CA . ASN A 1 208 ? -22.333 -4.241 -34.335 1.00 36.96 208 ASN A CA 1
ATOM 1633 C C . ASN A 1 208 ? -22.157 -2.794 -34.700 1.00 39.12 208 ASN A C 1
ATOM 1634 O O . ASN A 1 208 ? -21.883 -2.459 -35.847 1.00 35.73 208 ASN A O 1
ATOM 1639 N N . LEU A 1 209 ? -22.251 -1.924 -33.682 1.00 35.03 209 LEU A N 1
ATOM 1640 C CA . LEU A 1 209 ? -22.144 -0.493 -33.953 1.00 33.80 209 LEU A CA 1
ATOM 1641 C C . LEU A 1 209 ? -20.806 0.005 -33.481 1.00 32.95 209 LEU A C 1
ATOM 1642 O O . LEU A 1 209 ? -20.084 -0.671 -32.808 1.00 33.09 209 LEU A O 1
ATOM 1647 N N . ASN A 1 210 ? -20.485 1.234 -33.850 1.00 33.61 210 ASN A N 1
ATOM 1648 C CA . ASN A 1 210 ? -19.327 1.922 -33.332 1.00 32.48 210 ASN A CA 1
ATOM 1649 C C . ASN A 1 210 ? -19.316 2.068 -31.844 1.00 33.80 210 ASN A C 1
ATOM 1650 O O . ASN A 1 210 ? -20.399 2.123 -31.192 1.00 33.17 210 ASN A O 1
ATOM 1655 N N . THR A 1 211 ? -18.131 2.143 -31.266 1.00 35.75 211 THR A N 1
ATOM 1656 C CA . THR A 1 211 ? -17.959 2.312 -29.820 1.00 39.16 211 THR A CA 1
ATOM 1657 C C . THR A 1 211 ? -17.289 3.629 -29.466 1.00 38.80 211 THR A C 1
ATOM 1658 O O . THR A 1 211 ? -17.041 3.868 -28.301 1.00 39.96 211 THR A O 1
ATOM 1662 N N . ASN A 1 212 ? -17.125 4.532 -30.418 1.00 37.34 212 ASN A N 1
ATOM 1663 C CA . ASN A 1 212 ? -16.511 5.823 -30.152 1.00 39.74 212 ASN A CA 1
ATOM 1664 C C . ASN A 1 212 ? -17.539 6.994 -30.030 1.00 39.20 212 ASN A C 1
ATOM 1665 O O . ASN A 1 212 ? -17.208 8.146 -30.242 1.00 44.93 212 ASN A O 1
ATOM 1670 N N . PHE A 1 213 ? -18.701 6.749 -29.503 1.00 37.37 213 PHE A N 1
ATOM 1671 C CA . PHE A 1 213 ? -19.726 7.774 -29.441 1.00 33.97 213 PHE A CA 1
ATOM 1672 C C . PHE A 1 213 ? -19.566 8.602 -28.169 1.00 32.60 213 PHE A C 1
ATOM 1673 O O . PHE A 1 213 ? -18.867 8.165 -27.216 1.00 34.88 213 PHE A O 1
ATOM 1681 N N . LYS A 1 214 ? -20.209 9.763 -28.116 1.00 32.79 214 LYS A N 1
ATOM 1682 C CA . LYS A 1 214 ? -20.274 10.539 -26.892 1.00 33.74 214 LYS A CA 1
ATOM 1683 C C . LYS A 1 214 ? -21.090 9.834 -25.850 1.00 32.11 214 LYS A C 1
ATOM 1684 O O . LYS A 1 214 ? -22.127 9.255 -26.161 1.00 28.94 214 LYS A O 1
ATOM 1690 N N . LYS A 1 215 ? -20.637 9.879 -24.622 1.00 33.30 215 LYS A N 1
ATOM 1691 C CA . LYS A 1 215 ? -21.333 9.313 -23.475 1.00 35.24 215 LYS A CA 1
ATOM 1692 C C . LYS A 1 215 ? -21.679 10.432 -22.526 1.00 35.28 215 LYS A C 1
ATOM 1693 O O . LYS A 1 215 ? -20.814 11.135 -22.091 1.00 32.04 215 LYS A O 1
ATOM 1699 N N . ILE A 1 216 ? -22.966 10.538 -22.176 1.00 32.46 216 ILE A N 1
ATOM 1700 C CA . ILE A 1 216 ? -23.367 11.503 -21.216 1.00 30.84 216 ILE A CA 1
ATOM 1701 C C . ILE A 1 216 ? -23.904 10.671 -20.034 1.00 33.87 216 ILE A C 1
ATOM 1702 O O . ILE A 1 216 ? -24.959 10.017 -20.115 1.00 32.89 216 ILE A O 1
ATOM 1707 N N . ILE A 1 217 ? -23.212 10.722 -18.911 1.00 31.41 217 ILE A N 1
ATOM 1708 C CA . ILE A 1 217 ? -23.511 9.889 -17.783 1.00 32.53 217 ILE A CA 1
ATOM 1709 C C . ILE A 1 217 ? -23.825 10.783 -16.592 1.00 33.80 217 ILE A C 1
ATOM 1710 O O . ILE A 1 217 ? -22.971 11.551 -16.136 1.00 30.19 217 ILE A O 1
ATOM 1715 N N . ASN A 1 218 ? -25.069 10.739 -16.098 1.00 29.49 218 ASN A N 1
ATOM 1716 C CA . ASN A 1 218 ? -25.499 11.528 -14.961 1.00 29.75 218 ASN A CA 1
ATOM 1717 C C . ASN A 1 218 ? -25.132 13.006 -15.116 1.00 33.62 218 ASN A C 1
ATOM 1718 O O . ASN A 1 218 ? -24.437 13.610 -14.288 1.00 31.15 218 ASN A O 1
ATOM 1723 N N . SER A 1 219 ? -25.646 13.614 -16.204 1.00 32.46 219 SER A N 1
ATOM 1724 C CA . SER A 1 219 ? -25.340 14.988 -16.512 1.00 33.63 219 SER A CA 1
ATOM 1725 C C . SER A 1 219 ? -25.799 15.969 -15.413 1.00 33.43 219 SER A C 1
ATOM 1726 O O . SER A 1 219 ? -25.285 17.106 -15.386 1.00 31.55 219 SER A O 1
ATOM 1729 N N . SER A 1 220 ? -26.766 15.637 -14.583 1.00 31.30 220 SER A N 1
ATOM 1730 C CA . SER A 1 220 ? -27.180 16.567 -13.542 1.00 32.18 220 SER A CA 1
ATOM 1731 C C . SER A 1 220 ? -26.102 16.692 -12.472 1.00 32.98 220 SER A C 1
ATOM 1732 O O . SER A 1 220 ? -26.112 17.651 -11.729 1.00 34.03 220 SER A O 1
ATOM 1735 N N . GLY A 1 221 ? -25.270 15.691 -12.346 1.00 31.60 221 GLY A N 1
ATOM 1736 C CA . GLY A 1 221 ? -24.172 15.679 -11.397 1.00 33.79 221 GLY A CA 1
ATOM 1737 C C . GLY A 1 221 ? -24.563 15.138 -10.037 1.00 33.96 221 GLY A C 1
ATOM 1738 O O . GLY A 1 221 ? -23.674 14.783 -9.263 1.00 32.74 221 GLY A O 1
ATOM 1739 N N . ARG A 1 222 ? -25.850 14.961 -9.737 1.00 31.82 222 ARG A N 1
ATOM 1740 C CA . ARG A 1 222 ? -26.279 14.348 -8.499 1.00 30.63 222 ARG A CA 1
ATOM 1741 C C . ARG A 1 222 ? -27.762 13.912 -8.616 1.00 30.36 222 ARG A C 1
ATOM 1742 O O . ARG A 1 222 ? -28.582 14.689 -9.022 1.00 31.12 222 ARG A O 1
ATOM 1750 N N . PHE A 1 223 ? -28.038 12.670 -8.299 1.00 30.31 223 PHE A N 1
ATOM 1751 C CA . PHE A 1 223 ? -29.377 12.067 -8.413 1.00 27.86 223 PHE A CA 1
ATOM 1752 C C . PHE A 1 223 ? -29.551 11.092 -7.278 1.00 28.00 223 PHE A C 1
ATOM 1753 O O . PHE A 1 223 ? -29.465 9.882 -7.449 1.00 29.83 223 PHE A O 1
ATOM 1761 N N . VAL A 1 224 ? -29.734 11.622 -6.107 1.00 30.70 224 VAL A N 1
ATOM 1762 C CA . VAL A 1 224 ? -29.941 10.814 -4.897 1.00 30.50 224 VAL A CA 1
ATOM 1763 C C . VAL A 1 224 ? -31.463 10.761 -4.567 1.00 29.57 224 VAL A C 1
ATOM 1764 O O . VAL A 1 224 ? -31.999 9.702 -4.367 1.00 30.62 224 VAL A O 1
ATOM 1768 N N . ILE A 1 225 ? -32.113 11.898 -4.583 1.00 31.73 225 ILE A N 1
ATOM 1769 C CA . ILE A 1 225 ? -33.569 12.005 -4.495 1.00 31.43 225 ILE A CA 1
ATOM 1770 C C . ILE A 1 225 ? -34.158 11.456 -5.797 1.00 30.59 225 ILE A C 1
ATOM 1771 O O . ILE A 1 225 ? -33.710 11.878 -6.891 1.00 29.66 225 ILE A O 1
ATOM 1776 N N . GLY A 1 226 ? -35.136 10.551 -5.712 1.00 28.76 226 GLY A N 1
ATOM 1777 C CA . GLY A 1 226 ? -35.741 10.040 -6.954 1.00 28.37 226 GLY A CA 1
ATOM 1778 C C . GLY A 1 226 ? -37.053 9.370 -6.682 1.00 28.58 226 GLY A C 1
ATOM 1779 O O . GLY A 1 226 ? -37.670 9.542 -5.607 1.00 30.52 226 GLY A O 1
ATOM 1780 N N . GLY A 1 227 ? -37.529 8.652 -7.666 1.00 27.94 227 GLY A N 1
ATOM 1781 C CA . GLY A 1 227 ? -38.848 8.062 -7.627 1.00 27.89 227 GLY A CA 1
ATOM 1782 C C . GLY A 1 227 ? -39.930 9.158 -7.471 1.00 28.75 227 GLY A C 1
ATOM 1783 O O . GLY A 1 227 ? -39.688 10.358 -7.778 1.00 28.39 227 GLY A O 1
ATOM 1784 N N . PRO A 1 228 ? -41.094 8.781 -6.872 1.00 28.84 228 PRO A N 1
ATOM 1785 C CA . PRO A 1 228 ? -42.118 9.731 -6.685 1.00 30.29 228 PRO A CA 1
ATOM 1786 C C . PRO A 1 228 ? -41.773 10.910 -5.734 1.00 29.33 228 PRO A C 1
ATOM 1787 O O . PRO A 1 228 ? -42.448 11.953 -5.746 1.00 30.73 228 PRO A O 1
ATOM 1791 N N . ILE A 1 229 ? -40.763 10.742 -4.934 1.00 30.13 229 ILE A N 1
ATOM 1792 C CA . ILE A 1 229 ? -40.270 11.857 -4.103 1.00 34.05 229 ILE A CA 1
ATOM 1793 C C . ILE A 1 229 ? -39.681 13.011 -4.913 1.00 35.31 229 ILE A C 1
ATOM 1794 O O . ILE A 1 229 ? -39.915 14.194 -4.585 1.00 35.13 229 ILE A O 1
ATOM 1799 N N . GLY A 1 230 ? -38.962 12.678 -5.980 1.00 32.95 230 GLY A N 1
ATOM 1800 C CA . GLY A 1 230 ? -38.363 13.649 -6.851 1.00 33.04 230 GLY A CA 1
ATOM 1801 C C . GLY A 1 230 ? -39.249 14.168 -7.951 1.00 33.03 230 GLY A C 1
ATOM 1802 O O . GLY A 1 230 ? -38.953 15.224 -8.514 1.00 34.15 230 GLY A O 1
ATOM 1803 N N . ASP A 1 231 ? -40.310 13.434 -8.318 1.00 29.83 231 ASP A N 1
ATOM 1804 C CA . ASP A 1 231 ? -41.105 13.770 -9.474 1.00 29.10 231 ASP A CA 1
ATOM 1805 C C . ASP A 1 231 ? -42.394 12.960 -9.408 1.00 30.11 231 ASP A C 1
ATOM 1806 O O . ASP A 1 231 ? -42.374 11.762 -9.167 1.00 30.60 231 ASP A O 1
ATOM 1811 N N . THR A 1 232 ? -43.508 13.601 -9.706 1.00 30.08 232 THR A N 1
ATOM 1812 C CA . THR A 1 232 ? -44.796 12.993 -9.735 1.00 29.57 232 THR A CA 1
ATOM 1813 C C . THR A 1 232 ? -44.995 12.106 -10.940 1.00 29.76 232 THR A C 1
ATOM 1814 O O . THR A 1 232 ? -44.620 12.450 -12.073 1.00 27.48 232 THR A O 1
ATOM 1818 N N . GLY A 1 233 ? -45.473 10.891 -10.703 1.00 26.02 233 GLY A N 1
ATOM 1819 C CA . GLY A 1 233 ? -45.818 10.021 -11.822 1.00 24.58 233 GLY A CA 1
ATOM 1820 C C . GLY A 1 233 ? -47.318 9.931 -12.039 1.00 25.41 233 GLY A C 1
ATOM 1821 O O . GLY A 1 233 ? -48.109 10.068 -11.097 1.00 23.25 233 GLY A O 1
ATOM 1822 N N . LEU A 1 234 ? -47.716 9.689 -13.291 1.00 23.10 234 LEU A N 1
ATOM 1823 C CA A LEU A 1 234 ? -49.106 9.418 -13.633 0.50 23.50 234 LEU A CA 1
ATOM 1824 C CA B LEU A 1 234 ? -49.105 9.417 -13.632 0.50 23.50 234 LEU A CA 1
ATOM 1825 C C . LEU A 1 234 ? -49.131 8.338 -14.702 1.00 23.33 234 LEU A C 1
ATOM 1826 O O . LEU A 1 234 ? -48.166 8.242 -15.517 1.00 23.84 234 LEU A O 1
ATOM 1835 N N . THR A 1 235 ? -50.205 7.563 -14.731 1.00 21.90 235 THR A N 1
ATOM 1836 C CA . THR A 1 235 ? -50.373 6.631 -15.797 1.00 22.52 235 THR A CA 1
ATOM 1837 C C . THR A 1 235 ? -50.449 7.324 -17.121 1.00 22.18 235 THR A C 1
ATOM 1838 O O . THR A 1 235 ? -51.103 8.383 -17.229 1.00 23.52 235 THR A O 1
ATOM 1842 N N . GLY A 1 236 ? -49.843 6.751 -18.175 1.00 22.84 236 GLY A N 1
ATOM 1843 C CA . GLY A 1 236 ? -50.071 7.232 -19.531 1.00 22.33 236 GLY A CA 1
ATOM 1844 C C . GLY A 1 236 ? -49.313 8.532 -19.835 1.00 23.50 236 GLY A C 1
ATOM 1845 O O . GLY A 1 236 ? -49.710 9.317 -20.714 1.00 24.75 236 GLY A O 1
ATOM 1846 N N . ARG A 1 237 ? -48.174 8.735 -19.200 1.00 23.24 237 ARG A N 1
ATOM 1847 C CA . ARG A 1 237 ? -47.340 9.916 -19.384 1.00 24.62 237 ARG A CA 1
ATOM 1848 C C . ARG A 1 237 ? -46.009 9.557 -20.056 1.00 26.55 237 ARG A C 1
ATOM 1849 O O . ARG A 1 237 ? -45.065 10.354 -20.107 1.00 26.34 237 ARG A O 1
ATOM 1857 N N . LYS A 1 238 ? -45.908 8.318 -20.527 1.00 25.78 238 LYS A N 1
ATOM 1858 C CA . LYS A 1 238 ? -44.715 7.870 -21.261 1.00 25.54 238 LYS A CA 1
ATOM 1859 C C . LYS A 1 238 ? -45.155 7.184 -22.560 1.00 24.16 238 LYS A C 1
ATOM 1860 O O . LYS A 1 238 ? -44.680 6.127 -22.894 1.00 23.76 238 LYS A O 1
ATOM 1866 N N . ILE A 1 239 ? -46.094 7.796 -23.281 1.00 23.34 239 ILE A N 1
ATOM 1867 C CA . ILE A 1 239 ? -46.711 7.129 -24.394 1.00 24.26 239 ILE A CA 1
ATOM 1868 C C . ILE A 1 239 ? -45.762 7.007 -25.604 1.00 23.31 239 ILE A C 1
ATOM 1869 O O . ILE A 1 239 ? -45.980 6.125 -26.489 1.00 23.41 239 ILE A O 1
ATOM 1874 N N . ILE A 1 240 ? -44.743 7.839 -25.670 1.00 23.35 240 ILE A N 1
ATOM 1875 C CA . ILE A 1 240 ? -43.791 7.757 -26.757 1.00 22.03 240 ILE A CA 1
ATOM 1876 C C . ILE A 1 240 ? -42.719 6.698 -26.444 1.00 22.91 240 ILE A C 1
ATOM 1877 O O . ILE A 1 240 ? -42.325 5.911 -27.318 1.00 23.79 240 ILE A O 1
ATOM 1882 N N . VAL A 1 241 ? -42.291 6.634 -25.186 1.00 22.98 241 VAL A N 1
ATOM 1883 C CA . VAL A 1 241 ? -41.493 5.513 -24.683 1.00 23.31 241 VAL A CA 1
ATOM 1884 C C . VAL A 1 241 ? -42.187 4.179 -24.855 1.00 23.26 241 VAL A C 1
ATOM 1885 O O . VAL A 1 241 ? -41.547 3.141 -25.211 1.00 24.45 241 VAL A O 1
ATOM 1889 N N . ASP A 1 242 ? -43.523 4.164 -24.684 1.00 22.07 242 ASP A N 1
ATOM 1890 C CA . ASP A 1 242 ? -44.313 2.945 -24.791 1.00 22.02 242 ASP A CA 1
ATOM 1891 C C . ASP A 1 242 ? -44.440 2.485 -26.251 1.00 22.72 242 ASP A C 1
ATOM 1892 O O . ASP A 1 242 ? -44.827 1.348 -26.489 1.00 23.74 242 ASP A O 1
ATOM 1897 N N . THR A 1 243 ? -44.166 3.337 -27.208 1.00 22.70 243 THR A N 1
ATOM 1898 C CA . THR A 1 243 ? -44.446 3.088 -28.555 1.00 22.68 243 THR A CA 1
ATOM 1899 C C . THR A 1 243 ? -43.144 3.158 -29.415 1.00 23.54 243 THR A C 1
ATOM 1900 O O . THR A 1 243 ? -42.352 2.289 -29.310 1.00 23.67 243 THR A O 1
ATOM 1904 N N . TYR A 1 244 ? -42.977 4.182 -30.246 1.00 23.20 244 TYR A N 1
ATOM 1905 C CA . TYR A 1 244 ? -42.018 4.202 -31.261 1.00 22.72 244 TYR A CA 1
ATOM 1906 C C . TYR A 1 244 ? -40.906 5.318 -31.144 1.00 25.38 244 TYR A C 1
ATOM 1907 O O . TYR A 1 244 ? -40.284 5.640 -32.177 1.00 26.14 244 TYR A O 1
ATOM 1916 N N . GLY A 1 245 ? -40.733 5.890 -29.974 1.00 23.80 245 GLY A N 1
ATOM 1917 C CA . GLY A 1 245 ? -39.621 6.779 -29.776 1.00 26.87 245 GLY A CA 1
ATOM 1918 C C . GLY A 1 245 ? -39.622 8.077 -30.595 1.00 27.42 245 GLY A C 1
ATOM 1919 O O . GLY A 1 245 ? -38.581 8.659 -30.851 1.00 27.82 245 GLY A O 1
ATOM 1920 N N . GLY A 1 246 ? -40.766 8.487 -31.018 1.00 28.41 246 GLY A N 1
ATOM 1921 C CA . GLY A 1 246 ? -40.889 9.713 -31.790 1.00 33.22 246 GLY A CA 1
ATOM 1922 C C . GLY A 1 246 ? -40.703 9.534 -33.299 1.00 33.31 246 GLY A C 1
ATOM 1923 O O . GLY A 1 246 ? -40.914 10.474 -34.049 1.00 33.60 246 GLY A O 1
ATOM 1924 N N . VAL A 1 247 ? -40.295 8.323 -33.728 1.00 29.91 247 VAL A N 1
ATOM 1925 C CA . VAL A 1 247 ? -40.165 8.016 -35.177 1.00 28.88 247 VAL A CA 1
ATOM 1926 C C . VAL A 1 247 ? -41.545 7.740 -35.704 1.00 30.52 247 VAL A C 1
ATOM 1927 O O . VAL A 1 247 ? -41.917 8.146 -36.803 1.00 30.25 247 VAL A O 1
ATOM 1931 N N . GLY A 1 248 ? -42.362 7.028 -34.950 1.00 27.18 248 GLY A N 1
ATOM 1932 C CA . GLY A 1 248 ? -43.790 6.817 -35.362 1.00 28.69 248 GLY A CA 1
ATOM 1933 C C . GLY A 1 248 ? -44.637 7.963 -34.863 1.00 30.41 248 GLY A C 1
ATOM 1934 O O . GLY A 1 248 ? -44.342 8.594 -33.801 1.00 30.93 248 GLY A O 1
ATOM 1935 N N . HIS A 1 249 ? -45.730 8.223 -35.541 1.00 28.54 249 HIS A N 1
ATOM 1936 C CA . HIS A 1 249 ? -46.755 9.199 -35.069 1.00 28.86 249 HIS A CA 1
ATOM 1937 C C . HIS A 1 249 ? -47.501 8.550 -33.905 1.00 28.60 249 HIS A C 1
ATOM 1938 O O . HIS A 1 249 ? -47.395 7.302 -33.690 1.00 27.57 249 HIS A O 1
ATOM 1945 N N . HIS A 1 250 ? -48.240 9.355 -33.185 1.00 25.44 250 HIS A N 1
ATOM 1946 C CA . HIS A 1 250 ? -49.017 8.873 -32.055 1.00 25.68 250 HIS A CA 1
ATOM 1947 C C . HIS A 1 250 ? -50.334 9.646 -32.040 1.00 26.22 250 HIS A C 1
ATOM 1948 O O . HIS A 1 250 ? -50.373 10.859 -32.303 1.00 27.22 250 HIS A O 1
ATOM 1955 N N . GLY A 1 251 ? -51.413 8.948 -31.708 1.00 25.52 251 GLY A N 1
ATOM 1956 C CA . GLY A 1 251 ? -52.750 9.578 -31.639 1.00 25.64 251 GLY A CA 1
ATOM 1957 C C . GLY A 1 251 ? -53.152 10.102 -30.293 1.00 26.02 251 GLY A C 1
ATOM 1958 O O . GLY A 1 251 ? -54.204 10.701 -30.172 1.00 29.35 251 GLY A O 1
ATOM 1959 N N . GLY A 1 252 ? -52.339 9.832 -29.289 1.00 26.22 252 GLY A N 1
ATOM 1960 C CA . GLY A 1 252 ? -52.499 10.397 -27.929 1.00 27.93 252 GLY A CA 1
ATOM 1961 C C . GLY A 1 252 ? -53.016 9.521 -26.860 1.00 28.61 252 GLY A C 1
ATOM 1962 O O . GLY A 1 252 ? -52.985 9.919 -25.668 1.00 28.80 252 GLY A O 1
ATOM 1963 N N . GLY A 1 253 ? -53.518 8.315 -27.237 1.00 29.38 253 GLY A N 1
ATOM 1964 C CA . GLY A 1 253 ? -54.095 7.416 -26.241 1.00 30.02 253 GLY A CA 1
ATOM 1965 C C . GLY A 1 253 ? -53.071 6.639 -25.446 1.00 29.00 253 GLY A C 1
ATOM 1966 O O . GLY A 1 253 ? -52.105 6.147 -26.000 1.00 32.71 253 GLY A O 1
ATOM 1967 N N . ALA A 1 254 ? -53.271 6.490 -24.149 1.00 25.04 254 ALA A N 1
ATOM 1968 C CA . ALA A 1 254 ? -52.363 5.696 -23.324 1.00 26.06 254 ALA A CA 1
ATOM 1969 C C . ALA A 1 254 ? -52.826 4.257 -23.298 1.00 26.45 254 ALA A C 1
ATOM 1970 O O . ALA A 1 254 ? -54.023 3.979 -23.535 1.00 26.52 254 ALA A O 1
ATOM 1972 N N . PHE A 1 255 ? -51.920 3.327 -23.000 1.00 24.03 255 PHE A N 1
ATOM 1973 C CA . PHE A 1 255 ? -52.261 1.899 -22.979 1.00 24.30 255 PHE A CA 1
ATOM 1974 C C . PHE A 1 255 ? -52.629 1.324 -21.593 1.00 25.09 255 PHE A C 1
ATOM 1975 O O . PHE A 1 255 ? -53.550 0.510 -21.453 1.00 24.94 255 PHE A O 1
ATOM 1983 N N . SER A 1 256 ? -51.810 1.642 -20.599 1.00 23.27 256 SER A N 1
ATOM 1984 C CA . SER A 1 256 ? -51.818 0.891 -19.343 1.00 23.96 256 SER A CA 1
ATOM 1985 C C . SER A 1 256 ? -53.139 1.097 -18.585 1.00 25.97 256 SER A C 1
ATOM 1986 O O . SER A 1 256 ? -53.710 2.211 -18.552 1.00 24.53 256 SER A O 1
ATOM 1989 N N . GLY A 1 257 ? -53.632 0.011 -18.024 1.00 24.23 257 GLY A N 1
ATOM 1990 C CA . GLY A 1 257 ? -54.801 0.053 -17.170 1.00 24.67 257 GLY A CA 1
ATOM 1991 C C . GLY A 1 257 ? -56.124 -0.217 -17.928 1.00 24.37 257 GLY A C 1
ATOM 1992 O O . GLY A 1 257 ? -57.201 -0.171 -17.314 1.00 26.44 257 GLY A O 1
ATOM 1993 N N . LYS A 1 258 ? -56.056 -0.397 -19.255 1.00 24.50 258 LYS A N 1
ATOM 1994 C CA A LYS A 1 258 ? -57.242 -0.480 -20.100 0.50 25.95 258 LYS A CA 1
ATOM 1995 C CA B LYS A 1 258 ? -57.242 -0.480 -20.101 0.50 25.99 258 LYS A CA 1
ATOM 1996 C C . LYS A 1 258 ? -57.482 -1.905 -20.594 1.00 25.79 258 LYS A C 1
ATOM 1997 O O . LYS A 1 258 ? -56.548 -2.517 -21.120 1.00 24.73 258 LYS A O 1
ATOM 2008 N N . ASP A 1 259 ? -58.769 -2.341 -20.536 1.00 24.58 259 ASP A N 1
ATOM 2009 C CA . ASP A 1 259 ? -59.189 -3.615 -21.078 1.00 23.27 259 ASP A CA 1
ATOM 2010 C C . ASP A 1 259 ? -59.267 -3.471 -22.589 1.00 23.70 259 ASP A C 1
ATOM 2011 O O . ASP A 1 259 ? -59.269 -2.374 -23.105 1.00 24.46 259 ASP A O 1
ATOM 2016 N N . PRO A 1 260 ? -59.320 -4.578 -23.317 1.00 24.54 260 PRO A N 1
ATOM 2017 C CA . PRO A 1 260 ? -59.277 -4.529 -24.824 1.00 25.73 260 PRO A CA 1
ATOM 2018 C C . PRO A 1 260 ? -60.422 -3.820 -25.525 1.00 26.13 260 PRO A C 1
ATOM 2019 O O . PRO A 1 260 ? -60.286 -3.493 -26.713 1.00 26.25 260 PRO A O 1
ATOM 2023 N N . THR A 1 261 ? -61.543 -3.541 -24.848 1.00 25.29 261 THR A N 1
ATOM 2024 C CA . THR A 1 261 ? -62.610 -2.718 -25.503 1.00 25.84 261 THR A CA 1
ATOM 2025 C C . THR A 1 261 ? -62.218 -1.287 -25.635 1.00 26.15 261 THR A C 1
ATOM 2026 O O . THR A 1 261 ? -62.845 -0.514 -26.399 1.00 27.44 261 THR A O 1
ATOM 2030 N N . LYS A 1 262 ? -61.138 -0.878 -24.947 1.00 25.22 262 LYS A N 1
ATOM 2031 C CA . LYS A 1 262 ? -60.589 0.478 -25.158 1.00 26.66 262 LYS A CA 1
ATOM 2032 C C . LYS A 1 262 ? -59.703 0.371 -26.383 1.00 26.14 262 LYS A C 1
ATOM 2033 O O . LYS A 1 262 ? -58.560 -0.171 -26.322 1.00 28.04 262 LYS A O 1
ATOM 2039 N N . VAL A 1 263 ? -60.174 0.873 -27.512 1.00 28.47 263 VAL A N 1
ATOM 2040 C CA . VAL A 1 263 ? -59.432 0.780 -28.774 1.00 29.78 263 VAL A CA 1
ATOM 2041 C C . VAL A 1 263 ? -58.122 1.499 -28.801 1.00 30.28 263 VAL A C 1
ATOM 2042 O O . VAL A 1 263 ? -57.231 1.116 -29.565 1.00 30.60 263 VAL A O 1
ATOM 2046 N N . ASP A 1 264 ? -57.930 2.512 -27.990 1.00 29.61 264 ASP A N 1
ATOM 2047 C CA . ASP A 1 264 ? -56.591 3.091 -27.804 1.00 32.49 264 ASP A CA 1
ATOM 2048 C C . ASP A 1 264 ? -55.519 2.028 -27.588 1.00 31.53 264 ASP A C 1
ATOM 2049 O O . ASP A 1 264 ? -54.383 2.193 -28.051 1.00 35.55 264 ASP A O 1
ATOM 2054 N N . ARG A 1 265 ? -55.846 1.001 -26.837 1.00 27.29 265 ARG A N 1
ATOM 2055 C CA . ARG A 1 265 ? -54.956 -0.075 -26.609 1.00 28.33 265 ARG A CA 1
ATOM 2056 C C . ARG A 1 265 ? -55.054 -1.168 -27.707 1.00 27.30 265 ARG A C 1
ATOM 2057 O O . ARG A 1 265 ? -54.077 -1.410 -28.456 1.00 26.38 265 ARG A O 1
ATOM 2065 N N . SER A 1 266 ? -56.227 -1.798 -27.839 1.00 23.83 266 SER A N 1
ATOM 2066 C CA . SER A 1 266 ? -56.354 -2.920 -28.696 1.00 22.93 266 SER A CA 1
ATOM 2067 C C . SER A 1 266 ? -56.100 -2.583 -30.173 1.00 23.26 266 SER A C 1
ATOM 2068 O O . SER A 1 266 ? -55.456 -3.349 -30.900 1.00 23.63 266 SER A O 1
ATOM 2071 N N . ALA A 1 267 ? -56.574 -1.447 -30.637 1.00 24.10 267 ALA A N 1
ATOM 2072 C CA . ALA A 1 267 ? -56.361 -1.116 -32.037 1.00 23.42 267 ALA A CA 1
ATOM 2073 C C . ALA A 1 267 ? -54.941 -0.647 -32.303 1.00 22.84 267 ALA A C 1
ATOM 2074 O O . ALA A 1 267 ? -54.461 -0.758 -33.417 1.00 21.93 267 ALA A O 1
ATOM 2076 N N . SER A 1 268 ? -54.276 -0.100 -31.310 1.00 21.91 268 SER A N 1
ATOM 2077 C CA . SER A 1 268 ? -52.836 0.175 -31.448 1.00 23.28 268 SER A CA 1
ATOM 2078 C C . SER A 1 268 ? -52.013 -1.093 -31.631 1.00 23.07 268 SER A C 1
ATOM 2079 O O . SER A 1 268 ? -51.097 -1.131 -32.487 1.00 23.71 268 SER A O 1
ATOM 2082 N N . TYR A 1 269 ? -52.363 -2.102 -30.883 1.00 24.24 269 TYR A N 1
ATOM 2083 C CA . TYR A 1 269 ? -51.706 -3.441 -31.036 1.00 24.04 269 TYR A CA 1
ATOM 2084 C C . TYR A 1 269 ? -52.016 -4.043 -32.409 1.00 25.52 269 TYR A C 1
ATOM 2085 O O . TYR A 1 269 ? -51.118 -4.508 -33.124 1.00 22.64 269 TYR A O 1
ATOM 2094 N N . PHE A 1 270 ? -53.304 -3.951 -32.792 1.00 23.54 270 PHE A N 1
ATOM 2095 C CA . PHE A 1 270 ? -53.684 -4.387 -34.103 1.00 23.71 270 PHE A CA 1
ATOM 2096 C C . PHE A 1 270 ? -52.966 -3.687 -35.237 1.00 23.86 270 PHE A C 1
ATOM 2097 O O . PHE A 1 270 ? -52.504 -4.329 -36.186 1.00 23.64 270 PHE A O 1
ATOM 2105 N N . ALA A 1 271 ? -52.831 -2.348 -35.151 1.00 23.66 271 ALA A N 1
ATOM 2106 C CA . ALA A 1 271 ? -52.150 -1.586 -36.149 1.00 23.81 271 ALA A CA 1
ATOM 2107 C C . ALA A 1 271 ? -50.657 -1.929 -36.235 1.00 23.28 271 ALA A C 1
ATOM 2108 O O . ALA A 1 271 ? -50.098 -1.963 -37.345 1.00 21.78 271 ALA A O 1
ATOM 2110 N N . ARG A 1 272 ? -50.031 -2.159 -35.082 1.00 21.79 272 ARG A N 1
ATOM 2111 C CA . ARG A 1 272 ? -48.633 -2.635 -35.067 1.00 23.25 272 ARG A CA 1
ATOM 2112 C C . ARG A 1 272 ? -48.520 -3.959 -35.780 1.00 23.85 272 ARG A C 1
ATOM 2113 O O . ARG A 1 272 ? -47.551 -4.173 -36.581 1.00 23.80 272 ARG A O 1
ATOM 2121 N N . TRP A 1 273 ? -49.464 -4.865 -35.509 1.00 24.48 273 TRP A N 1
ATOM 2122 C CA . TRP A 1 273 ? -49.430 -6.231 -36.095 1.00 23.10 273 TRP A CA 1
ATOM 2123 C C . TRP A 1 273 ? -49.483 -6.116 -37.618 1.00 23.93 273 TRP A C 1
ATOM 2124 O O . TRP A 1 273 ? -48.694 -6.744 -38.352 1.00 23.71 273 TRP A O 1
ATOM 2135 N N . ILE A 1 274 ? -50.337 -5.226 -38.106 1.00 24.00 274 ILE A N 1
ATOM 2136 C CA . ILE A 1 274 ? -50.444 -5.004 -39.559 1.00 23.26 274 ILE A CA 1
ATOM 2137 C C . ILE A 1 274 ? -49.124 -4.454 -40.083 1.00 23.35 274 ILE A C 1
ATOM 2138 O O . ILE A 1 274 ? -48.551 -4.968 -41.065 1.00 22.99 274 ILE A O 1
ATOM 2143 N N . ALA A 1 275 ? -48.662 -3.361 -39.500 1.00 22.83 275 ALA A N 1
ATOM 2144 C CA . ALA A 1 275 ? -47.464 -2.684 -40.027 1.00 22.92 275 ALA A CA 1
ATOM 2145 C C . ALA A 1 275 ? -46.237 -3.614 -40.035 1.00 23.71 275 ALA A C 1
ATOM 2146 O O . ALA A 1 275 ? -45.474 -3.621 -40.990 1.00 22.48 275 ALA A O 1
ATOM 2148 N N . LYS A 1 276 ? -46.080 -4.385 -38.954 1.00 22.94 276 LYS A N 1
ATOM 2149 C CA . LYS A 1 276 ? -44.947 -5.265 -38.844 1.00 23.74 276 LYS A CA 1
ATOM 2150 C C . LYS A 1 276 ? -44.985 -6.346 -39.900 1.00 24.46 276 LYS A C 1
ATOM 2151 O O . LYS A 1 276 ? -43.959 -6.682 -40.489 1.00 24.74 276 LYS A O 1
ATOM 2157 N N . ASN A 1 277 ? -46.180 -6.861 -40.180 1.00 23.04 277 ASN A N 1
ATOM 2158 C CA . ASN A 1 277 ? -46.317 -7.889 -41.192 1.00 23.70 277 ASN A CA 1
ATOM 2159 C C . ASN A 1 277 ? -46.118 -7.355 -42.582 1.00 23.25 277 ASN A C 1
ATOM 2160 O O . ASN A 1 277 ? -45.560 -8.047 -43.435 1.00 24.71 277 ASN A O 1
ATOM 2165 N N . VAL A 1 278 ? -46.526 -6.105 -42.827 1.00 23.67 278 VAL A N 1
ATOM 2166 C CA . VAL A 1 278 ? -46.285 -5.433 -44.130 1.00 24.64 278 VAL A CA 1
ATOM 2167 C C . VAL A 1 278 ? -44.780 -5.339 -44.367 1.00 23.85 278 VAL A C 1
ATOM 2168 O O . VAL A 1 278 ? -44.307 -5.672 -45.482 1.00 24.26 278 VAL A O 1
ATOM 2172 N N . VAL A 1 279 ? -44.061 -4.902 -43.368 1.00 25.05 279 VAL A N 1
ATOM 2173 C CA . VAL A 1 279 ? -42.617 -4.752 -43.505 1.00 25.68 279 VAL A CA 1
ATOM 2174 C C . VAL A 1 279 ? -41.905 -6.136 -43.603 1.00 29.57 279 VAL A C 1
ATOM 2175 O O . VAL A 1 279 ? -41.060 -6.332 -44.464 1.00 28.44 279 VAL A O 1
ATOM 2179 N N . ALA A 1 280 ? -42.322 -7.084 -42.800 1.00 29.42 280 ALA A N 1
ATOM 2180 C CA . ALA A 1 280 ? -41.757 -8.446 -42.840 1.00 30.35 280 ALA A CA 1
ATOM 2181 C C . ALA A 1 280 ? -42.043 -9.139 -44.160 1.00 30.50 280 ALA A C 1
ATOM 2182 O O . ALA A 1 280 ? -41.226 -9.937 -44.580 1.00 30.27 280 ALA A O 1
ATOM 2184 N N . ALA A 1 281 ? -43.150 -8.832 -44.815 1.00 26.12 281 ALA A N 1
ATOM 2185 C CA . ALA A 1 281 ? -43.461 -9.319 -46.108 1.00 26.83 281 ALA A CA 1
ATOM 2186 C C . ALA A 1 281 ? -42.665 -8.670 -47.230 1.00 27.66 281 ALA A C 1
ATOM 2187 O O . ALA A 1 281 ? -42.916 -8.982 -48.374 1.00 26.65 281 ALA A O 1
ATOM 2189 N N . LYS A 1 282 ? -41.850 -7.696 -46.902 1.00 29.82 282 LYS A N 1
ATOM 2190 C CA . LYS A 1 282 ? -41.048 -6.918 -47.814 1.00 31.64 282 LYS A CA 1
ATOM 2191 C C . LYS A 1 282 ? -41.871 -6.110 -48.755 1.00 31.73 282 LYS A C 1
ATOM 2192 O O . LYS A 1 282 ? -41.414 -5.837 -49.843 1.00 30.37 282 LYS A O 1
ATOM 2198 N N . LEU A 1 283 ? -43.051 -5.673 -48.332 1.00 29.15 283 LEU A N 1
ATOM 2199 C CA . LEU A 1 283 ? -43.839 -4.771 -49.164 1.00 28.39 283 LEU A CA 1
ATOM 2200 C C . LEU A 1 283 ? -43.370 -3.309 -49.003 1.00 28.67 283 LEU A C 1
ATOM 2201 O O . LEU A 1 283 ? -43.628 -2.472 -49.864 1.00 26.63 283 LEU A O 1
ATOM 2206 N N . ALA A 1 284 ? -42.682 -2.995 -47.922 1.00 26.92 284 ALA A N 1
ATOM 2207 C CA . ALA A 1 284 ? -42.087 -1.675 -47.684 1.00 28.48 284 ALA A CA 1
ATOM 2208 C C . ALA A 1 284 ? -40.960 -1.801 -46.681 1.00 27.58 284 ALA A C 1
ATOM 2209 O O . ALA A 1 284 ? -40.891 -2.830 -46.018 1.00 28.48 284 ALA A O 1
ATOM 2211 N N . LYS A 1 285 ? -40.107 -0.766 -46.571 1.00 28.60 285 LYS A N 1
ATOM 2212 C CA . LYS A 1 285 ? -39.088 -0.754 -45.539 1.00 28.03 285 LYS A CA 1
ATOM 2213 C C . LYS A 1 285 ? -39.641 -0.182 -44.224 1.00 27.34 285 LYS A C 1
ATOM 2214 O O . LYS A 1 285 ? -39.118 -0.488 -43.178 1.00 27.10 285 LYS A O 1
ATOM 2220 N N . GLN A 1 286 ? -40.604 0.739 -44.339 1.00 26.58 286 GLN A N 1
ATOM 2221 C CA . GLN A 1 286 ? -41.271 1.396 -43.195 1.00 27.09 286 GLN A CA 1
ATOM 2222 C C . GLN A 1 286 ? -42.752 1.421 -43.516 1.00 24.66 286 GLN A C 1
ATOM 2223 O O . GLN A 1 286 ? -43.154 1.679 -44.670 1.00 24.37 286 GLN A O 1
ATOM 2229 N N . CYS A 1 287 ? -43.582 1.197 -42.517 1.00 22.67 287 CYS A N 1
ATOM 2230 C CA . CYS A 1 287 ? -45.011 1.255 -42.711 1.00 22.95 287 CYS A CA 1
ATOM 2231 C C . CYS A 1 287 ? -45.655 1.827 -41.442 1.00 23.30 287 CYS A C 1
ATOM 2232 O O . CYS A 1 287 ? -45.328 1.382 -40.344 1.00 23.37 287 CYS A O 1
ATOM 2235 N N . GLU A 1 288 ? -46.552 2.784 -41.645 1.00 24.48 288 GLU A N 1
ATOM 2236 C CA . GLU A 1 288 ? -47.336 3.315 -40.557 1.00 24.77 288 GLU A CA 1
ATOM 2237 C C . GLU A 1 288 ? -48.803 3.232 -40.931 1.00 27.58 288 GLU A C 1
ATOM 2238 O O . GLU A 1 288 ? -49.173 3.571 -42.053 1.00 26.10 288 GLU A O 1
ATOM 2244 N N . ILE A 1 289 ? -49.619 2.743 -40.004 1.00 25.47 289 ILE A N 1
ATOM 2245 C CA . ILE A 1 289 ? -51.056 2.571 -40.221 1.00 26.58 289 ILE A CA 1
ATOM 2246 C C . ILE A 1 289 ? -51.775 3.444 -39.248 1.00 25.88 289 ILE A C 1
ATOM 2247 O O . ILE A 1 289 ? -51.548 3.283 -38.028 1.00 26.20 289 ILE A O 1
ATOM 2252 N N . GLN A 1 290 ? -52.601 4.346 -39.725 1.00 26.43 290 GLN A N 1
ATOM 2253 C CA A GLN A 1 290 ? -53.483 5.133 -38.897 0.50 26.54 290 GLN A CA 1
ATOM 2254 C CA B GLN A 1 290 ? -53.482 5.136 -38.900 0.50 27.16 290 GLN A CA 1
ATOM 2255 C C . GLN A 1 290 ? -54.895 4.528 -38.967 1.00 27.31 290 GLN A C 1
ATOM 2256 O O . GLN A 1 290 ? -55.394 4.242 -40.069 1.00 25.65 290 GLN A O 1
ATOM 2267 N N . LEU A 1 291 ? -55.532 4.346 -37.798 1.00 25.20 291 LEU A N 1
ATOM 2268 C CA . LEU A 1 291 ? -56.938 3.944 -37.772 1.00 29.22 291 LEU A CA 1
ATOM 2269 C C . LEU A 1 291 ? -57.712 4.931 -36.904 1.00 28.15 291 LEU A C 1
ATOM 2270 O O . LEU A 1 291 ? -57.190 5.353 -35.899 1.00 28.46 291 LEU A O 1
ATOM 2275 N N . ALA A 1 292 ? -58.907 5.281 -37.329 1.00 27.30 292 ALA A N 1
ATOM 2276 C CA . ALA A 1 292 ? -59.764 6.164 -36.544 1.00 29.25 292 ALA A CA 1
ATOM 2277 C C . ALA A 1 292 ? -61.072 5.477 -36.219 1.00 27.54 292 ALA A C 1
ATOM 2278 O O . ALA A 1 292 ? -61.558 4.677 -36.996 1.00 26.80 292 ALA A O 1
ATOM 2280 N N . PHE A 1 293 ? -61.608 5.800 -35.073 1.00 27.32 293 PHE A N 1
ATOM 2281 C CA . PHE A 1 293 ? -62.771 5.159 -34.492 1.00 27.22 293 PHE A CA 1
ATOM 2282 C C . PHE A 1 293 ? -63.855 6.131 -34.109 1.00 27.17 293 PHE A C 1
ATOM 2283 O O . PHE A 1 293 ? -63.601 7.335 -33.905 1.00 28.53 293 PHE A O 1
ATOM 2291 N N . ALA A 1 294 ? -65.065 5.612 -34.010 1.00 28.31 294 ALA A N 1
ATOM 2292 C CA . ALA A 1 294 ? -66.190 6.331 -33.428 1.00 28.32 294 ALA A CA 1
ATOM 2293 C C . ALA A 1 294 ? -66.806 5.489 -32.324 1.00 28.72 294 ALA A C 1
ATOM 2294 O O . ALA A 1 294 ? -66.984 4.272 -32.468 1.00 28.07 294 ALA A O 1
ATOM 2296 N N . ILE A 1 295 ? -67.126 6.113 -31.217 1.00 29.15 295 ILE A N 1
ATOM 2297 C CA . ILE A 1 295 ? -67.629 5.389 -30.092 1.00 29.74 295 ILE A CA 1
ATOM 2298 C C . ILE A 1 295 ? -68.933 4.635 -30.470 1.00 31.82 295 ILE A C 1
ATOM 2299 O O . ILE A 1 295 ? -69.816 5.176 -31.151 1.00 31.30 295 ILE A O 1
ATOM 2304 N N . GLY A 1 296 ? -68.964 3.351 -30.125 1.00 30.98 296 GLY A N 1
ATOM 2305 C CA . GLY A 1 296 ? -70.106 2.509 -30.378 1.00 31.65 296 GLY A CA 1
ATOM 2306 C C . GLY A 1 296 ? -70.059 1.808 -31.712 1.00 33.15 296 GLY A C 1
ATOM 2307 O O . GLY A 1 296 ? -70.880 0.896 -31.960 1.00 35.73 296 GLY A O 1
ATOM 2308 N N . GLN A 1 297 ? -69.148 2.188 -32.615 1.00 31.23 297 GLN A N 1
ATOM 2309 C CA A GLN A 1 297 ? -69.116 1.570 -33.951 0.50 31.48 297 GLN A CA 1
ATOM 2310 C CA B GLN A 1 297 ? -69.117 1.569 -33.949 0.50 30.76 297 GLN A CA 1
ATOM 2311 C C . GLN A 1 297 ? -68.085 0.434 -33.967 1.00 30.34 297 GLN A C 1
ATOM 2312 O O . GLN A 1 297 ? -66.981 0.590 -33.419 1.00 27.56 297 GLN A O 1
ATOM 2323 N N . PRO A 1 298 ? -68.445 -0.718 -34.535 1.00 29.74 298 PRO A N 1
ATOM 2324 C CA . PRO A 1 298 ? -67.624 -1.910 -34.375 1.00 30.96 298 PRO A CA 1
ATOM 2325 C C . PRO A 1 298 ? -66.444 -2.042 -35.305 1.00 31.19 298 PRO A C 1
ATOM 2326 O O . PRO A 1 298 ? -65.704 -3.020 -35.175 1.00 31.03 298 PRO A O 1
ATOM 2330 N N . GLN A 1 299 ? -66.291 -1.139 -36.245 1.00 31.36 299 GLN A N 1
ATOM 2331 C CA . GLN A 1 299 ? -65.155 -1.084 -37.145 1.00 33.04 299 GLN A CA 1
ATOM 2332 C C . GLN A 1 299 ? -64.588 0.342 -37.182 1.00 33.23 299 GLN A C 1
ATOM 2333 O O . GLN A 1 299 ? -65.314 1.308 -36.952 1.00 30.45 299 GLN A O 1
ATOM 2339 N N . PRO A 1 300 ? -63.335 0.480 -37.651 1.00 32.76 300 PRO A N 1
ATOM 2340 C CA . PRO A 1 300 ? -62.772 1.838 -37.806 1.00 31.52 300 PRO A CA 1
ATOM 2341 C C . PRO A 1 300 ? -63.580 2.636 -38.800 1.00 31.79 300 PRO A C 1
ATOM 2342 O O . PRO A 1 300 ? -64.139 2.058 -39.711 1.00 35.08 300 PRO A O 1
ATOM 2346 N N . VAL A 1 301 ? -63.637 3.934 -38.632 1.00 31.30 301 VAL A N 1
ATOM 2347 C CA . VAL A 1 301 ? -64.268 4.816 -39.575 1.00 34.22 301 VAL A CA 1
ATOM 2348 C C . VAL A 1 301 ? -63.293 5.349 -40.643 1.00 35.84 301 VAL A C 1
ATOM 2349 O O . VAL A 1 301 ? -63.758 5.887 -41.593 1.00 32.69 301 VAL A O 1
ATOM 2353 N N . ALA A 1 302 ? -61.985 5.181 -40.447 1.00 31.13 302 ALA A N 1
ATOM 2354 C CA . ALA A 1 302 ? -61.020 5.543 -41.460 1.00 30.55 302 ALA A CA 1
ATOM 2355 C C . ALA A 1 302 ? -59.725 4.819 -41.262 1.00 31.15 302 ALA A C 1
ATOM 2356 O O . ALA A 1 302 ? -59.374 4.406 -40.130 1.00 28.79 302 ALA A O 1
ATOM 2358 N N . MET A 1 303 ? -58.965 4.703 -42.352 1.00 31.83 303 MET A N 1
ATOM 2359 C CA . MET A 1 303 ? -57.653 4.142 -42.305 1.00 32.22 303 MET A CA 1
ATOM 2360 C C . MET A 1 303 ? -56.738 4.834 -43.311 1.00 34.30 303 MET A C 1
ATOM 2361 O O . MET A 1 303 ? -57.187 5.203 -44.389 1.00 30.22 303 MET A O 1
ATOM 2366 N N . TYR A 1 304 ? -55.471 4.990 -42.956 1.00 31.18 304 TYR A N 1
ATOM 2367 C CA . TYR A 1 304 ? -54.490 5.532 -43.836 1.00 33.12 304 TYR A CA 1
ATOM 2368 C C . TYR A 1 304 ? -53.184 4.725 -43.658 1.00 32.67 304 TYR A C 1
ATOM 2369 O O . TYR A 1 304 ? -52.762 4.419 -42.538 1.00 28.53 304 TYR A O 1
ATOM 2378 N N . VAL A 1 305 ? -52.589 4.381 -44.818 1.00 28.49 305 VAL A N 1
ATOM 2379 C CA . VAL A 1 305 ? -51.417 3.544 -44.859 1.00 29.55 305 VAL A CA 1
ATOM 2380 C C . VAL A 1 305 ? -50.314 4.398 -45.451 1.00 30.18 305 VAL A C 1
ATOM 2381 O O . VAL A 1 305 ? -50.523 4.945 -46.517 1.00 30.85 305 VAL A O 1
ATOM 2385 N N . ASN A 1 306 ? -49.226 4.605 -44.710 1.00 26.59 306 ASN A N 1
ATOM 2386 C CA . ASN A 1 306 ? -48.130 5.404 -45.175 1.00 29.81 306 ASN A CA 1
ATOM 2387 C C . ASN A 1 306 ? -46.899 4.489 -45.262 1.00 28.45 306 ASN A C 1
ATOM 2388 O O . ASN A 1 306 ? -46.546 3.869 -44.275 1.00 26.52 306 ASN A O 1
ATOM 2393 N N . THR A 1 307 ? -46.275 4.403 -46.449 1.00 27.32 307 THR A N 1
ATOM 2394 C CA . THR A 1 307 ? -45.057 3.684 -46.611 1.00 27.87 307 THR A CA 1
ATOM 2395 C C . THR A 1 307 ? -43.835 4.554 -46.911 1.00 29.00 307 THR A C 1
ATOM 2396 O O . THR A 1 307 ? -42.738 4.011 -47.164 1.00 29.85 307 THR A O 1
ATOM 2400 N N . PHE A 1 308 ? -43.977 5.874 -46.759 1.00 27.62 308 PHE A N 1
ATOM 2401 C CA . PHE A 1 308 ? -42.856 6.826 -46.644 1.00 27.19 308 PHE A CA 1
ATOM 2402 C C . PHE A 1 308 ? -41.971 6.756 -47.893 1.00 29.81 308 PHE A C 1
ATOM 2403 O O . PHE A 1 308 ? -40.757 6.899 -47.756 1.00 26.50 308 PHE A O 1
ATOM 2411 N N . ASN A 1 309 ? -42.556 6.505 -49.038 1.00 28.06 309 ASN A N 1
ATOM 2412 C CA . ASN A 1 309 ? -41.791 6.246 -50.279 1.00 32.25 309 ASN A CA 1
ATOM 2413 C C . ASN A 1 309 ? -40.775 5.128 -50.224 1.00 32.43 309 ASN A C 1
ATOM 2414 O O . ASN A 1 309 ? -39.643 5.249 -50.811 1.00 30.31 309 ASN A O 1
ATOM 2419 N N . THR A 1 310 ? -41.044 4.113 -49.409 1.00 27.99 310 THR A N 1
ATOM 2420 C CA . THR A 1 310 ? -40.158 2.939 -49.342 1.00 28.10 310 THR A CA 1
ATOM 2421 C C . THR A 1 310 ? -40.903 1.719 -49.828 1.00 28.07 310 THR A C 1
ATOM 2422 O O . THR A 1 310 ? -40.428 0.599 -49.616 1.00 28.45 310 THR A O 1
ATOM 2426 N N . ASN A 1 311 ? -42.070 1.926 -50.434 1.00 28.15 311 ASN A N 1
ATOM 2427 C CA . ASN A 1 311 ? -42.877 0.793 -50.906 1.00 27.79 311 ASN A CA 1
ATOM 2428 C C . ASN A 1 311 ? -42.163 0.039 -52.011 1.00 29.70 311 ASN A C 1
ATOM 2429 O O . ASN A 1 311 ? -41.559 0.690 -52.892 1.00 29.93 311 ASN A O 1
ATOM 2434 N N . LEU A 1 312 ? -42.197 -1.277 -51.990 1.00 29.80 312 LEU A N 1
ATOM 2435 C CA . LEU A 1 312 ? -41.538 -2.150 -52.989 1.00 32.32 312 LEU A CA 1
ATOM 2436 C C . LEU A 1 312 ? -42.521 -2.644 -53.978 1.00 30.60 312 LEU A C 1
ATOM 2437 O O . LEU A 1 312 ? -42.125 -3.242 -54.951 1.00 32.90 312 LEU A O 1
ATOM 2442 N N . ILE A 1 313 ? -43.792 -2.448 -53.778 1.00 29.44 313 ILE A N 1
ATOM 2443 C CA . ILE A 1 313 ? -44.868 -2.681 -54.748 1.00 30.77 313 ILE A CA 1
ATOM 2444 C C . ILE A 1 313 ? -45.775 -1.457 -54.709 1.00 31.24 313 ILE A C 1
ATOM 2445 O O . ILE A 1 313 ? -45.592 -0.574 -53.848 1.00 32.68 313 ILE A O 1
ATOM 2450 N N . ASP A 1 314 ? -46.763 -1.409 -55.589 1.00 32.15 314 ASP A N 1
ATOM 2451 C CA . ASP A 1 314 ? -47.692 -0.270 -55.680 1.00 33.22 314 ASP A CA 1
ATOM 2452 C C . ASP A 1 314 ? -48.419 -0.090 -54.354 1.00 31.58 314 ASP A C 1
ATOM 2453 O O . ASP A 1 314 ? -48.917 -1.068 -53.817 1.00 29.89 314 ASP A O 1
ATOM 2458 N N . GLU A 1 315 ? -48.538 1.154 -53.873 1.00 34.18 315 GLU A N 1
ATOM 2459 C CA . GLU A 1 315 ? -49.221 1.486 -52.608 1.00 33.83 315 GLU A CA 1
ATOM 2460 C C . GLU A 1 315 ? -50.673 0.978 -52.626 1.00 35.39 315 GLU A C 1
ATOM 2461 O O . GLU A 1 315 ? -51.173 0.549 -51.639 1.00 31.58 315 GLU A O 1
ATOM 2467 N N . THR A 1 316 ? -51.355 1.056 -53.765 1.00 33.43 316 THR A N 1
ATOM 2468 C CA . THR A 1 316 ? -52.721 0.604 -53.873 1.00 36.93 316 THR A CA 1
ATOM 2469 C C . THR A 1 316 ? -52.836 -0.889 -53.601 1.00 36.58 316 THR A C 1
ATOM 2470 O O . THR A 1 316 ? -53.798 -1.314 -52.917 1.00 34.84 316 THR A O 1
ATOM 2474 N N . LYS A 1 317 ? -51.847 -1.680 -54.062 1.00 34.39 317 LYS A N 1
ATOM 2475 C CA . LYS A 1 317 ? -51.855 -3.096 -53.811 1.00 34.18 317 LYS A CA 1
ATOM 2476 C C . LYS A 1 317 ? -51.562 -3.420 -52.341 1.00 32.31 317 LYS A C 1
ATOM 2477 O O . LYS A 1 317 ? -52.055 -4.407 -51.850 1.00 29.37 317 LYS A O 1
ATOM 2483 N N . ILE A 1 318 ? -50.732 -2.617 -51.677 1.00 30.81 318 ILE A N 1
ATOM 2484 C CA . ILE A 1 318 ? -50.476 -2.786 -50.232 1.00 30.05 318 ILE A CA 1
ATOM 2485 C C . ILE A 1 318 ? -51.803 -2.607 -49.486 1.00 31.31 318 ILE A C 1
ATOM 2486 O O . ILE A 1 318 ? -52.146 -3.425 -48.674 1.00 29.38 318 ILE A O 1
ATOM 2491 N N . PHE A 1 319 ? -52.481 -1.496 -49.770 1.00 32.06 319 PHE A N 1
ATOM 2492 C CA . PHE A 1 319 ? -53.707 -1.124 -49.125 1.00 33.47 319 PHE A CA 1
ATOM 2493 C C . PHE A 1 319 ? -54.737 -2.249 -49.318 1.00 31.66 319 PHE A C 1
ATOM 2494 O O . PHE A 1 319 ? -55.368 -2.723 -48.351 1.00 29.71 319 PHE A O 1
ATOM 2502 N N . GLU A 1 320 ? -54.858 -2.738 -50.524 1.00 31.67 320 GLU A N 1
ATOM 2503 C CA . GLU A 1 320 ? -55.796 -3.823 -50.831 1.00 34.76 320 GLU A CA 1
ATOM 2504 C C . GLU A 1 320 ? -55.417 -5.126 -50.138 1.00 35.00 320 GLU A C 1
ATOM 2505 O O . GLU A 1 320 ? -56.295 -5.819 -49.637 1.00 32.04 320 GLU A O 1
ATOM 2511 N N . ALA A 1 321 ? -54.131 -5.463 -50.109 1.00 30.75 321 ALA A N 1
ATOM 2512 C CA . ALA A 1 321 ? -53.674 -6.661 -49.460 1.00 29.72 321 ALA A CA 1
ATOM 2513 C C . ALA A 1 321 ? -53.986 -6.609 -47.956 1.00 28.17 321 ALA A C 1
ATOM 2514 O O . ALA A 1 321 ? -54.376 -7.608 -47.367 1.00 29.40 321 ALA A O 1
ATOM 2516 N N . ILE A 1 322 ? -53.797 -5.447 -47.357 1.00 26.64 322 ILE A N 1
ATOM 2517 C CA . ILE A 1 322 ? -54.106 -5.264 -45.920 1.00 27.09 322 ILE A CA 1
ATOM 2518 C C . ILE A 1 322 ? -55.626 -5.527 -45.714 1.00 30.24 322 ILE A C 1
ATOM 2519 O O . ILE A 1 322 ? -56.041 -6.241 -44.781 1.00 30.38 322 ILE A O 1
ATOM 2524 N N . LYS A 1 323 ? -56.456 -4.904 -46.530 1.00 31.03 323 LYS A N 1
ATOM 2525 C CA . LYS A 1 323 ? -57.929 -5.044 -46.354 1.00 35.62 323 LYS A CA 1
ATOM 2526 C C . LYS A 1 323 ? -58.358 -6.483 -46.523 1.00 35.09 323 LYS A C 1
ATOM 2527 O O . LYS A 1 323 ? -59.211 -6.953 -45.823 1.00 35.53 323 LYS A O 1
ATOM 2533 N N . LYS A 1 324 ? -57.760 -7.199 -47.448 1.00 34.98 324 LYS A N 1
ATOM 2534 C CA . LYS A 1 324 ? -58.077 -8.619 -47.644 1.00 35.85 324 LYS A CA 1
ATOM 2535 C C . LYS A 1 324 ? -57.477 -9.553 -46.632 1.00 33.99 324 LYS A C 1
ATOM 2536 O O . LYS A 1 324 ? -57.972 -10.642 -46.487 1.00 32.16 324 LYS A O 1
ATOM 2542 N N . SER A 1 325 ? -56.406 -9.166 -45.927 1.00 28.80 325 SER A N 1
ATOM 2543 C CA . SER A 1 325 ? -55.704 -10.115 -45.071 1.00 28.03 325 SER A CA 1
ATOM 2544 C C . SER A 1 325 ? -56.109 -9.993 -43.595 1.00 28.28 325 SER A C 1
ATOM 2545 O O . SER A 1 325 ? -55.776 -10.860 -42.806 1.00 29.63 325 SER A O 1
ATOM 2548 N N . PHE A 1 326 ? -56.717 -8.867 -43.220 1.00 27.22 326 PHE A N 1
ATOM 2549 C CA . PHE A 1 326 ? -57.025 -8.618 -41.782 1.00 27.28 326 PHE A CA 1
ATOM 2550 C C . PHE A 1 326 ? -58.536 -8.407 -41.649 1.00 30.90 326 PHE A C 1
ATOM 2551 O O . PHE A 1 326 ? -59.146 -7.793 -42.500 1.00 30.36 326 PHE A O 1
ATOM 2559 N N . ASN A 1 327 ? -59.059 -8.783 -40.495 1.00 31.02 327 ASN A N 1
ATOM 2560 C CA . ASN A 1 327 ? -60.420 -8.491 -40.138 1.00 31.68 327 ASN A CA 1
ATOM 2561 C C . ASN A 1 327 ? -60.466 -7.288 -39.191 1.00 29.89 327 ASN A C 1
ATOM 2562 O O . ASN A 1 327 ? -59.852 -7.341 -38.093 1.00 28.65 327 ASN A O 1
ATOM 2567 N N . PHE A 1 328 ? -61.196 -6.239 -39.597 1.00 29.32 328 PHE A N 1
ATOM 2568 C CA . PHE A 1 328 ? -61.180 -4.986 -38.894 1.00 30.00 328 PHE A CA 1
ATOM 2569 C C . PHE A 1 328 ? -62.295 -4.859 -37.852 1.00 28.82 328 PHE A C 1
ATOM 2570 O O . PHE A 1 328 ? -62.435 -3.800 -37.237 1.00 26.29 328 PHE A O 1
ATOM 2578 N N . ASP A 1 329 ? -63.112 -5.906 -37.731 1.00 29.62 329 ASP A N 1
ATOM 2579 C CA . ASP A 1 329 ? -64.118 -5.941 -36.660 1.00 28.77 329 ASP A CA 1
ATOM 2580 C C . ASP A 1 329 ? -63.416 -6.001 -35.318 1.00 27.76 329 ASP A C 1
ATOM 2581 O O . ASP A 1 329 ? -62.552 -6.853 -35.129 1.00 26.75 329 ASP A O 1
ATOM 2586 N N . ILE A 1 330 ? -63.787 -5.125 -34.399 1.00 28.01 330 ILE A N 1
ATOM 2587 C CA . ILE A 1 330 ? -63.090 -4.979 -33.099 1.00 28.52 330 ILE A CA 1
ATOM 2588 C C . ILE A 1 330 ? -63.130 -6.254 -32.316 1.00 30.22 330 ILE A C 1
ATOM 2589 O O . ILE A 1 330 ? -62.087 -6.741 -31.856 1.00 27.59 330 ILE A O 1
ATOM 2594 N N . LYS A 1 331 ? -64.322 -6.855 -32.153 1.00 28.38 331 LYS A N 1
ATOM 2595 C CA . LYS A 1 331 ? -64.351 -8.115 -31.395 1.00 28.91 331 LYS A CA 1
ATOM 2596 C C . LYS A 1 331 ? -63.463 -9.162 -31.990 1.00 26.68 331 LYS A C 1
ATOM 2597 O O . LYS A 1 331 ? -62.840 -9.958 -31.328 1.00 25.29 331 LYS A O 1
ATOM 2603 N N . THR A 1 332 ? -63.444 -9.201 -33.306 1.00 26.65 332 THR A N 1
ATOM 2604 C CA . THR A 1 332 ? -62.654 -10.185 -34.025 1.00 27.77 332 THR A CA 1
ATOM 2605 C C . THR A 1 332 ? -61.169 -9.980 -33.874 1.00 26.41 332 THR A C 1
ATOM 2606 O O . THR A 1 332 ? -60.467 -10.917 -33.549 1.00 24.45 332 THR A O 1
ATOM 2610 N N . PHE A 1 333 ? -60.698 -8.741 -34.007 1.00 26.73 333 PHE A N 1
ATOM 2611 C CA . PHE A 1 333 ? -59.226 -8.573 -33.825 1.00 28.07 333 PHE A CA 1
ATOM 2612 C C . PHE A 1 333 ? -58.810 -8.704 -32.357 1.00 28.30 333 PHE A C 1
ATOM 2613 O O . PHE A 1 333 ? -57.716 -9.232 -32.074 1.00 27.60 333 PHE A O 1
ATOM 2621 N N . ILE A 1 334 ? -59.699 -8.348 -31.415 1.00 26.71 334 ILE A N 1
ATOM 2622 C CA . ILE A 1 334 ? -59.397 -8.618 -29.996 1.00 26.75 334 ILE A CA 1
ATOM 2623 C C . ILE A 1 334 ? -59.173 -10.121 -29.809 1.00 28.57 334 ILE A C 1
ATOM 2624 O O . ILE A 1 334 ? -58.203 -10.555 -29.162 1.00 27.83 334 ILE A O 1
ATOM 2629 N N . ASN A 1 335 ? -60.078 -10.933 -30.367 1.00 28.31 335 ASN A N 1
ATOM 2630 C CA . ASN A 1 335 ? -59.923 -12.400 -30.288 1.00 29.06 335 ASN A CA 1
ATOM 2631 C C . ASN A 1 335 ? -58.755 -12.955 -31.062 1.00 28.44 335 ASN A C 1
ATOM 2632 O O . ASN A 1 335 ? -58.039 -13.793 -30.553 1.00 29.00 335 ASN A O 1
ATOM 2637 N N . ASP A 1 336 ? -58.501 -12.424 -32.251 1.00 28.05 336 ASP A N 1
ATOM 2638 C CA . ASP A 1 336 ? -57.378 -12.893 -33.062 1.00 31.08 336 ASP A CA 1
ATOM 2639 C C . ASP A 1 336 ? -56.069 -12.668 -32.295 1.00 31.85 336 ASP A C 1
ATOM 2640 O O . ASP A 1 336 ? -55.166 -13.439 -32.452 1.00 30.45 336 ASP A O 1
ATOM 2645 N N . LEU A 1 337 ? -55.976 -11.573 -31.506 1.00 28.58 337 LEU A N 1
ATOM 2646 C CA . LEU A 1 337 ? -54.762 -11.260 -30.740 1.00 25.64 337 LEU A CA 1
ATOM 2647 C C . LEU A 1 337 ? -54.810 -11.802 -29.299 1.00 29.51 337 LEU A C 1
ATOM 2648 O O . LEU A 1 337 ? -53.915 -11.511 -28.494 1.00 26.58 337 LEU A O 1
ATOM 2653 N N . ASN A 1 338 ? -55.835 -12.579 -28.948 1.00 28.19 338 ASN A N 1
ATOM 2654 C CA . ASN A 1 338 ? -55.962 -13.136 -27.596 1.00 28.36 338 ASN A CA 1
ATOM 2655 C C . ASN A 1 338 ? -55.775 -12.087 -26.490 1.00 26.13 338 ASN A C 1
ATOM 2656 O O . ASN A 1 338 ? -55.104 -12.325 -25.463 1.00 26.87 338 ASN A O 1
ATOM 2661 N N . LEU A 1 339 ? -56.370 -10.934 -26.699 1.00 24.24 339 LEU A N 1
ATOM 2662 C CA . LEU A 1 339 ? -56.169 -9.821 -25.776 1.00 24.45 339 LEU A CA 1
ATOM 2663 C C . LEU A 1 339 ? -56.864 -10.022 -24.449 1.00 26.65 339 LEU A C 1
ATOM 2664 O O . LEU A 1 339 ? -56.403 -9.490 -23.478 1.00 26.36 339 LEU A O 1
ATOM 2669 N N . TRP A 1 340 ? -57.883 -10.906 -24.363 1.00 25.91 340 TRP A N 1
ATOM 2670 C CA . TRP A 1 340 ? -58.531 -11.172 -23.050 1.00 27.39 340 TRP A CA 1
ATOM 2671 C C . TRP A 1 340 ? -57.647 -11.954 -22.122 1.00 27.18 340 TRP A C 1
ATOM 2672 O O . TRP A 1 340 ? -57.859 -11.922 -20.871 1.00 29.23 340 TRP A O 1
ATOM 2683 N N . THR A 1 341 ? -56.676 -12.694 -22.648 1.00 26.11 341 THR A N 1
ATOM 2684 C CA . THR A 1 341 ? -55.823 -13.554 -21.854 1.00 28.84 341 THR A CA 1
ATOM 2685 C C . THR A 1 341 ? -54.370 -13.186 -21.947 1.00 29.35 341 THR A C 1
ATOM 2686 O O . THR A 1 341 ? -53.525 -13.910 -21.491 1.00 31.18 341 THR A O 1
ATOM 2690 N N . THR A 1 342 ? -54.020 -12.057 -22.530 1.00 28.85 342 THR A N 1
ATOM 2691 C CA . THR A 1 342 ? -52.646 -11.562 -22.516 1.00 28.16 342 THR A CA 1
ATOM 2692 C C . THR A 1 342 ? -52.399 -10.895 -21.168 1.00 27.73 342 THR A C 1
ATOM 2693 O O . THR A 1 342 ? -53.274 -10.177 -20.676 1.00 27.93 342 THR A O 1
ATOM 2697 N N . LYS A 1 343 ? -51.194 -11.094 -20.622 1.00 28.04 343 LYS A N 1
ATOM 2698 C CA . LYS A 1 343 ? -50.781 -10.380 -19.425 1.00 30.90 343 LYS A CA 1
ATOM 2699 C C . LYS A 1 343 ? -50.131 -9.062 -19.853 1.00 27.19 343 LYS A C 1
ATOM 2700 O O . LYS A 1 343 ? -49.208 -9.049 -20.716 1.00 26.73 343 LYS A O 1
ATOM 2706 N N . TYR A 1 344 ? -50.586 -7.963 -19.276 1.00 25.98 344 TYR A N 1
ATOM 2707 C CA . TYR A 1 344 ? -50.112 -6.658 -19.693 1.00 25.44 344 TYR A CA 1
ATOM 2708 C C . TYR A 1 344 ? -49.006 -6.088 -18.842 1.00 24.05 344 TYR A C 1
ATOM 2709 O O . TYR A 1 344 ? -48.262 -5.228 -19.314 1.00 24.72 344 TYR A O 1
ATOM 2718 N N . LEU A 1 345 ? -48.917 -6.497 -17.570 1.00 24.09 345 LEU A N 1
ATOM 2719 C CA . LEU A 1 345 ? -47.827 -6.029 -16.770 1.00 25.43 345 LEU A CA 1
ATOM 2720 C C . LEU A 1 345 ? -46.453 -6.061 -17.478 1.00 26.09 345 LEU A C 1
ATOM 2721 O O . LEU A 1 345 ? -45.698 -5.056 -17.374 1.00 25.42 345 LEU A O 1
ATOM 2726 N N . PRO A 1 346 ? -46.107 -7.139 -18.202 1.00 27.13 346 PRO A N 1
ATOM 2727 C CA . PRO A 1 346 ? -44.757 -7.164 -18.816 1.00 26.38 346 PRO A CA 1
ATOM 2728 C C . PRO A 1 346 ? -44.504 -6.079 -19.841 1.00 25.95 346 PRO A C 1
ATOM 2729 O O . PRO A 1 346 ? -43.342 -5.746 -20.035 1.00 26.41 346 PRO A O 1
ATOM 2733 N N . VAL A 1 347 ? -45.525 -5.503 -20.473 1.00 24.61 347 VAL A N 1
ATOM 2734 C CA . VAL A 1 347 ? -45.337 -4.423 -21.414 1.00 24.00 347 VAL A CA 1
ATOM 2735 C C . VAL A 1 347 ? -45.438 -3.040 -20.793 1.00 22.64 347 VAL A C 1
ATOM 2736 O O . VAL A 1 347 ? -45.184 -2.035 -21.463 1.00 22.26 347 VAL A O 1
ATOM 2740 N N . ALA A 1 348 ? -45.685 -2.940 -19.484 1.00 21.63 348 ALA A N 1
ATOM 2741 C CA . ALA A 1 348 ? -45.734 -1.683 -18.840 1.00 22.24 348 ALA A CA 1
ATOM 2742 C C . ALA A 1 348 ? -44.373 -1.070 -18.568 1.00 23.64 348 ALA A C 1
ATOM 2743 O O . ALA A 1 348 ? -44.305 0.090 -18.159 1.00 24.12 348 ALA A O 1
ATOM 2745 N N . THR A 1 349 ? -43.291 -1.820 -18.757 1.00 22.46 349 THR A N 1
ATOM 2746 C CA . THR A 1 349 ? -41.947 -1.245 -18.735 1.00 23.47 349 THR A CA 1
ATOM 2747 C C . THR A 1 349 ? -41.247 -1.663 -20.084 1.00 24.33 349 THR A C 1
ATOM 2748 O O . THR A 1 349 ? -41.503 -2.780 -20.556 1.00 23.34 349 THR A O 1
ATOM 2752 N N . TYR A 1 350 ? -40.421 -0.820 -20.623 1.00 22.66 350 TYR A N 1
ATOM 2753 C CA . TYR A 1 350 ? -39.520 -1.098 -21.751 1.00 23.40 350 TYR A CA 1
ATOM 2754 C C . TYR A 1 350 ? -40.198 -1.248 -23.100 1.00 22.88 350 TYR A C 1
ATOM 2755 O O . TYR A 1 350 ? -39.590 -1.736 -24.105 1.00 23.67 350 TYR A O 1
ATOM 2764 N N . GLY A 1 351 ? -41.441 -0.728 -23.203 1.00 22.99 351 GLY A N 1
ATOM 2765 C CA . GLY A 1 351 ? -42.153 -0.669 -24.478 1.00 22.25 351 GLY A CA 1
ATOM 2766 C C . GLY A 1 351 ? -43.076 -1.789 -24.788 1.00 21.52 351 GLY A C 1
ATOM 2767 O O . GLY A 1 351 ? -42.844 -2.874 -24.347 1.00 21.65 351 GLY A O 1
ATOM 2768 N N . HIS A 1 352 ? -44.142 -1.479 -25.545 1.00 21.91 352 HIS A N 1
ATOM 2769 C CA . HIS A 1 352 ? -45.134 -2.459 -25.872 1.00 22.34 352 HIS A CA 1
ATOM 2770 C C . HIS A 1 352 ? -44.815 -3.207 -27.163 1.00 23.23 352 HIS A C 1
ATOM 2771 O O . HIS A 1 352 ? -45.448 -4.224 -27.462 1.00 21.76 352 HIS A O 1
ATOM 2778 N N . PHE A 1 353 ? -43.824 -2.758 -27.897 1.00 23.46 353 PHE A N 1
ATOM 2779 C CA . PHE A 1 353 ? -43.549 -3.246 -29.251 1.00 24.27 353 PHE A CA 1
ATOM 2780 C C . PHE A 1 353 ? -42.099 -3.728 -29.410 1.00 26.39 353 PHE A C 1
ATOM 2781 O O . PHE A 1 353 ? -41.202 -3.243 -28.701 1.00 26.39 353 PHE A O 1
ATOM 2789 N N . GLY A 1 354 ? -41.894 -4.681 -30.332 1.00 26.14 354 GLY A N 1
ATOM 2790 C CA . GLY A 1 354 ? -40.552 -5.166 -30.578 1.00 27.39 354 GLY A CA 1
ATOM 2791 C C . GLY A 1 354 ? -39.792 -5.788 -29.385 1.00 29.77 354 GLY A C 1
ATOM 2792 O O . GLY A 1 354 ? -38.669 -5.382 -29.079 1.00 35.26 354 GLY A O 1
ATOM 2793 N N . ARG A 1 355 ? -40.441 -6.677 -28.685 1.00 27.02 355 ARG A N 1
ATOM 2794 C CA . ARG A 1 355 ? -39.918 -7.156 -27.437 1.00 26.75 355 ARG A CA 1
ATOM 2795 C C . ARG A 1 355 ? -39.441 -8.585 -27.719 1.00 29.83 355 ARG A C 1
ATOM 2796 O O . ARG A 1 355 ? -40.271 -9.549 -27.626 1.00 28.16 355 ARG A O 1
ATOM 2804 N N . ASP A 1 356 ? -38.203 -8.687 -28.020 1.00 32.60 356 ASP A N 1
ATOM 2805 C CA . ASP A 1 356 ? -37.564 -10.036 -28.242 1.00 35.28 356 ASP A CA 1
ATOM 2806 C C . ASP A 1 356 ? -37.495 -10.897 -26.978 1.00 33.96 356 ASP A C 1
ATOM 2807 O O . ASP A 1 356 ? -37.242 -12.021 -27.008 1.00 31.04 356 ASP A O 1
ATOM 2812 N N . ASP A 1 357 ? -37.685 -10.286 -25.843 1.00 29.20 357 ASP A N 1
ATOM 2813 C CA . ASP A 1 357 ? -37.823 -10.943 -24.554 1.00 29.83 357 ASP A CA 1
ATOM 2814 C C . ASP A 1 357 ? -39.235 -11.424 -24.214 1.00 29.72 357 ASP A C 1
ATOM 2815 O O . ASP A 1 357 ? -39.395 -11.953 -23.111 1.00 28.19 357 ASP A O 1
ATOM 2820 N N . LEU A 1 358 ? -40.252 -11.158 -25.018 1.00 28.64 358 LEU A N 1
ATOM 2821 C CA . LEU A 1 358 ? -41.631 -11.545 -24.665 1.00 29.25 358 LEU A CA 1
ATOM 2822 C C . LEU A 1 358 ? -42.262 -12.200 -25.823 1.00 30.84 358 LEU A C 1
ATOM 2823 O O . LEU A 1 358 ? -41.677 -12.208 -26.862 1.00 32.50 358 LEU A O 1
ATOM 2828 N N . ASP A 1 359 ? -43.443 -12.769 -25.645 1.00 32.57 359 ASP A N 1
ATOM 2829 C CA A ASP A 1 359 ? -44.125 -13.466 -26.766 0.50 34.84 359 ASP A CA 1
ATOM 2830 C CA B ASP A 1 359 ? -44.132 -13.476 -26.746 0.50 35.44 359 ASP A CA 1
ATOM 2831 C C . ASP A 1 359 ? -45.507 -12.845 -26.964 1.00 33.74 359 ASP A C 1
ATOM 2832 O O . ASP A 1 359 ? -46.406 -13.196 -26.252 1.00 34.03 359 ASP A O 1
ATOM 2841 N N . LEU A 1 360 ? -45.572 -11.757 -27.689 1.00 29.67 360 LEU A N 1
ATOM 2842 C CA . LEU A 1 360 ? -46.784 -10.961 -27.782 1.00 26.35 360 LEU A CA 1
ATOM 2843 C C . LEU A 1 360 ? -47.465 -11.308 -29.085 1.00 25.18 360 LEU A C 1
ATOM 2844 O O . LEU A 1 360 ? -46.841 -11.401 -30.166 1.00 25.25 360 LEU A O 1
ATOM 2849 N N . SER A 1 361 ? -48.800 -11.436 -29.032 1.00 25.74 361 SER A N 1
ATOM 2850 C CA . SER A 1 361 ? -49.555 -11.787 -30.236 1.00 25.64 361 SER A CA 1
ATOM 2851 C C . SER A 1 361 ? -49.449 -10.788 -31.357 1.00 25.61 361 SER A C 1
ATOM 2852 O O . SER A 1 361 ? -49.385 -11.201 -32.559 1.00 22.69 361 SER A O 1
ATOM 2855 N N . TRP A 1 362 ? -49.310 -9.486 -31.043 1.00 23.57 362 TRP A N 1
ATOM 2856 C CA . TRP A 1 362 ? -49.293 -8.475 -32.052 1.00 24.85 362 TRP A CA 1
ATOM 2857 C C . TRP A 1 362 ? -47.937 -8.341 -32.698 1.00 24.29 362 TRP A C 1
ATOM 2858 O O . TRP A 1 362 ? -47.746 -7.538 -33.577 1.00 25.89 362 TRP A O 1
ATOM 2869 N N . GLU A 1 363 ? -46.962 -9.116 -32.216 1.00 24.82 363 GLU A N 1
ATOM 2870 C CA . GLU A 1 363 ? -45.620 -9.165 -32.760 1.00 25.00 363 GLU A CA 1
ATOM 2871 C C . GLU A 1 363 ? -45.394 -10.388 -33.677 1.00 26.69 363 GLU A C 1
ATOM 2872 O O . GLU A 1 363 ? -44.291 -10.533 -34.223 1.00 25.50 363 GLU A O 1
ATOM 2878 N N . LYS A 1 364 ? -46.429 -11.253 -33.834 1.00 25.14 364 LYS A N 1
ATOM 2879 C CA . LYS A 1 364 ? -46.255 -12.466 -34.609 1.00 27.69 364 LYS A CA 1
ATOM 2880 C C . LYS A 1 364 ? -46.319 -12.133 -36.107 1.00 27.18 364 LYS A C 1
ATOM 2881 O O . LYS A 1 364 ? -47.158 -11.378 -36.566 1.00 27.66 364 LYS A O 1
ATOM 2887 N N . LEU A 1 365 ? -45.410 -12.742 -36.867 1.00 24.92 365 LEU A N 1
ATOM 2888 C CA . LEU A 1 365 ? -45.374 -12.603 -38.301 1.00 27.31 365 LEU A CA 1
ATOM 2889 C C . LEU A 1 365 ? -46.220 -13.648 -39.035 1.00 29.74 365 LEU A C 1
ATOM 2890 O O . LEU A 1 365 ? -45.857 -14.148 -40.091 1.00 30.76 365 LEU A O 1
ATOM 2895 N N . ASN A 1 366 ? -47.393 -13.883 -38.549 1.00 28.95 366 ASN A N 1
ATOM 2896 C CA . ASN A 1 366 ? -48.314 -14.878 -39.063 1.00 30.02 366 ASN A CA 1
ATOM 2897 C C . ASN A 1 366 ? -49.253 -14.345 -40.139 1.00 30.88 366 ASN A C 1
ATOM 2898 O O . ASN A 1 366 ? -50.183 -15.009 -40.495 1.00 30.14 366 ASN A O 1
ATOM 2903 N N . LYS A 1 367 ? -49.050 -13.133 -40.660 1.00 31.20 367 LYS A N 1
ATOM 2904 C CA . LYS A 1 367 ? -49.868 -12.629 -41.743 1.00 29.51 367 LYS A CA 1
ATOM 2905 C C . LYS A 1 367 ? -49.104 -12.324 -43.017 1.00 30.28 367 LYS A C 1
ATOM 2906 O O . LYS A 1 367 ? -49.647 -11.817 -43.991 1.00 28.94 367 LYS A O 1
ATOM 2912 N N . VAL A 1 368 ? -47.804 -12.602 -42.991 1.00 29.32 368 VAL A N 1
ATOM 2913 C CA . VAL A 1 368 ? -46.940 -12.372 -44.161 1.00 29.00 368 VAL A CA 1
ATOM 2914 C C . VAL A 1 368 ? -47.425 -13.153 -45.361 1.00 31.88 368 VAL A C 1
ATOM 2915 O O . VAL A 1 368 ? -47.514 -12.601 -46.469 1.00 31.90 368 VAL A O 1
ATOM 2919 N N . GLU A 1 369 ? -47.765 -14.436 -45.180 1.00 35.17 369 GLU A N 1
ATOM 2920 C CA . GLU A 1 369 ? -48.186 -15.284 -46.335 1.00 38.20 369 GLU A CA 1
ATOM 2921 C C . GLU A 1 369 ? -49.474 -14.743 -46.919 1.00 34.76 369 GLU A C 1
ATOM 2922 O O . GLU A 1 369 ? -49.605 -14.602 -48.130 1.00 33.55 369 GLU A O 1
ATOM 2928 N N . ASP A 1 370 ? -50.402 -14.357 -46.082 1.00 34.37 370 ASP A N 1
ATOM 2929 C CA . ASP A 1 370 ? -51.667 -13.748 -46.556 1.00 35.57 370 ASP A CA 1
ATOM 2930 C C . ASP A 1 370 ? -51.399 -12.455 -47.309 1.00 33.57 370 ASP A C 1
ATOM 2931 O O . ASP A 1 370 ? -52.002 -12.207 -48.354 1.00 30.47 370 ASP A O 1
ATOM 2936 N N . LEU A 1 371 ? -50.517 -11.592 -46.764 1.00 29.99 371 LEU A N 1
ATOM 2937 C CA . LEU A 1 371 ? -50.217 -10.329 -47.408 1.00 29.56 371 LEU A CA 1
ATOM 2938 C C . LEU A 1 371 ? -49.575 -10.534 -48.815 1.00 30.94 371 LEU A C 1
ATOM 2939 O O . LEU A 1 371 ? -49.948 -9.859 -49.770 1.00 32.02 371 LEU A O 1
ATOM 2944 N N . ILE A 1 372 ? -48.610 -11.452 -48.895 1.00 33.55 372 ILE A N 1
ATOM 2945 C CA . ILE A 1 372 ? -47.960 -11.782 -50.165 1.00 35.70 372 ILE A CA 1
ATOM 2946 C C . ILE A 1 372 ? -48.989 -12.293 -51.176 1.00 38.81 372 ILE A C 1
ATOM 2947 O O . ILE A 1 372 ? -49.134 -11.729 -52.251 1.00 41.41 372 ILE A O 1
ATOM 2952 N N . LYS A 1 373 ? -49.750 -13.286 -50.798 1.00 39.80 373 LYS A N 1
ATOM 2953 C CA . LYS A 1 373 ? -50.824 -13.794 -51.662 1.00 42.81 373 LYS A CA 1
ATOM 2954 C C . LYS A 1 373 ? -51.790 -12.687 -52.079 1.00 41.66 373 LYS A C 1
ATOM 2955 O O . LYS A 1 373 ? -52.120 -12.564 -53.221 1.00 42.66 373 LYS A O 1
ATOM 2961 N N . ASN A 1 374 ? -52.260 -11.859 -51.149 1.00 37.07 374 ASN A N 1
ATOM 2962 C CA . ASN A 1 374 ? -53.258 -10.833 -51.466 1.00 36.95 374 ASN A CA 1
ATOM 2963 C C . ASN A 1 374 ? -52.706 -9.605 -52.141 1.00 38.04 374 ASN A C 1
ATOM 2964 O O . ASN A 1 374 ? -53.452 -8.702 -52.446 1.00 34.19 374 ASN A O 1
ATOM 2969 N N . SER A 1 375 ? -51.384 -9.503 -52.314 1.00 37.63 375 SER A N 1
ATOM 2970 C CA . SER A 1 375 ? -50.824 -8.340 -52.947 1.00 41.86 375 SER A CA 1
ATOM 2971 C C . SER A 1 375 ? -50.524 -8.600 -54.430 1.00 48.59 375 SER A C 1
ATOM 2972 O O . SER A 1 375 ? -50.085 -7.700 -55.118 1.00 50.80 375 SER A O 1
ATOM 2975 N N . LYS A 1 376 ? -50.698 -9.833 -54.886 1.00 54.75 376 LYS A N 1
ATOM 2976 C CA . LYS A 1 376 ? -50.271 -10.257 -56.278 1.00 62.32 376 LYS A CA 1
ATOM 2977 C C . LYS A 1 376 ? -50.992 -9.707 -57.491 1.00 70.80 376 LYS A C 1
ATOM 2978 O O . LYS A 1 376 ? -52.250 -9.844 -57.524 1.00 74.79 376 LYS A O 1
ATOM 2984 N N . HIS A 1 377 ? -50.188 -9.172 -58.482 1.00 76.87 377 HIS A N 1
ATOM 2985 C CA . HIS A 1 377 ? -50.627 -8.704 -59.856 1.00 84.41 377 HIS A CA 1
ATOM 2986 C C . HIS A 1 377 ? -52.115 -8.265 -59.889 1.00 86.32 377 HIS A C 1
ATOM 2987 O O . HIS A 1 377 ? -52.442 -7.074 -59.813 1.00 86.60 377 HIS A O 1
ATOM 2994 N N . TYR B 1 3 ? -58.310 4.685 -53.950 1.00 88.00 3 TYR B N 1
ATOM 2995 C CA . TYR B 1 3 ? -58.152 4.538 -52.460 1.00 89.93 3 TYR B CA 1
ATOM 2996 C C . TYR B 1 3 ? -57.705 5.909 -51.862 1.00 82.75 3 TYR B C 1
ATOM 2997 O O . TYR B 1 3 ? -56.577 6.390 -52.010 1.00 81.85 3 TYR B O 1
ATOM 3006 N N . LYS B 1 4 ? -58.636 6.542 -51.190 1.00 72.57 4 LYS B N 1
ATOM 3007 C CA . LYS B 1 4 ? -58.445 7.933 -50.704 1.00 66.01 4 LYS B CA 1
ATOM 3008 C C . LYS B 1 4 ? -57.444 8.051 -49.556 1.00 58.41 4 LYS B C 1
ATOM 3009 O O . LYS B 1 4 ? -57.341 7.131 -48.737 1.00 61.03 4 LYS B O 1
ATOM 3015 N N . LYS B 1 5 ? -56.737 9.182 -49.479 1.00 50.14 5 LYS B N 1
ATOM 3016 C CA . LYS B 1 5 ? -55.785 9.494 -48.416 1.00 45.52 5 LYS B CA 1
ATOM 3017 C C . LYS B 1 5 ? -56.503 10.328 -47.286 1.00 42.58 5 LYS B C 1
ATOM 3018 O O . LYS B 1 5 ? -56.677 11.520 -47.392 1.00 42.54 5 LYS B O 1
ATOM 3024 N N . ILE B 1 6 ? -56.966 9.657 -46.252 1.00 37.07 6 ILE B N 1
ATOM 3025 C CA . ILE B 1 6 ? -57.807 10.227 -45.196 1.00 36.00 6 ILE B CA 1
ATOM 3026 C C . ILE B 1 6 ? -57.022 10.308 -43.877 1.00 33.59 6 ILE B C 1
ATOM 3027 O O . ILE B 1 6 ? -56.614 9.275 -43.347 1.00 33.28 6 ILE B O 1
ATOM 3032 N N . ILE B 1 7 ? -56.790 11.536 -43.441 1.00 33.28 7 ILE B N 1
ATOM 3033 C CA . ILE B 1 7 ? -56.059 11.864 -42.217 1.00 34.77 7 ILE B CA 1
ATOM 3034 C C . ILE B 1 7 ? -57.051 12.417 -41.193 1.00 32.84 7 ILE B C 1
ATOM 3035 O O . ILE B 1 7 ? -57.942 13.201 -41.557 1.00 31.02 7 ILE B O 1
ATOM 3040 N N . THR B 1 8 ? -56.854 12.080 -39.925 1.00 31.39 8 THR B N 1
ATOM 3041 C CA . THR B 1 8 ? -57.866 12.407 -38.902 1.00 28.91 8 THR B CA 1
ATOM 3042 C C . THR B 1 8 ? -57.178 12.960 -37.665 1.00 29.26 8 THR B C 1
ATOM 3043 O O . THR B 1 8 ? -56.090 12.473 -37.304 1.00 28.16 8 THR B O 1
ATOM 3047 N N . SER B 1 9 ? -57.772 14.003 -37.076 1.00 29.54 9 SER B N 1
ATOM 3048 C CA . SER B 1 9 ? -57.326 14.550 -35.804 1.00 30.21 9 SER B CA 1
ATOM 3049 C C . SER B 1 9 ? -58.493 14.823 -34.879 1.00 29.82 9 SER B C 1
ATOM 3050 O O . SER B 1 9 ? -59.656 14.881 -35.332 1.00 30.47 9 SER B O 1
ATOM 3053 N N . GLU B 1 10 ? -58.207 15.099 -33.618 1.00 29.81 10 GLU B N 1
ATOM 3054 C CA . GLU B 1 10 ? -59.239 15.312 -32.618 1.00 32.90 10 GLU B CA 1
ATOM 3055 C C . GLU B 1 10 ? -59.125 16.623 -31.854 1.00 33.41 10 GLU B C 1
ATOM 3056 O O . GLU B 1 10 ? -58.073 17.211 -31.809 1.00 29.30 10 GLU B O 1
ATOM 3062 N N . SER B 1 11 ? -60.185 16.954 -31.105 1.00 31.42 11 SER B N 1
ATOM 3063 C CA . SER B 1 11 ? -60.076 17.909 -30.038 1.00 31.75 11 SER B CA 1
ATOM 3064 C C . SER B 1 11 ? -61.005 17.529 -28.919 1.00 30.23 11 SER B C 1
ATOM 3065 O O . SER B 1 11 ? -61.831 16.627 -29.082 1.00 28.78 11 SER B O 1
ATOM 3068 N N . VAL B 1 12 ? -60.863 18.202 -27.793 1.00 29.57 12 VAL B N 1
ATOM 3069 C CA . VAL B 1 12 ? -61.752 18.000 -26.641 1.00 29.51 12 VAL B CA 1
ATOM 3070 C C . VAL B 1 12 ? -62.117 19.332 -26.029 1.00 31.22 12 VAL B C 1
ATOM 3071 O O . VAL B 1 12 ? -61.436 20.299 -26.214 1.00 31.65 12 VAL B O 1
ATOM 3075 N N . GLY B 1 13 ? -63.214 19.343 -25.304 1.00 32.24 13 GLY B N 1
ATOM 3076 C CA . GLY B 1 13 ? -63.726 20.594 -24.783 1.00 34.43 13 GLY B CA 1
ATOM 3077 C C . GLY B 1 13 ? -63.223 20.965 -23.405 1.00 33.54 13 GLY B C 1
ATOM 3078 O O . GLY B 1 13 ? -62.479 20.211 -22.780 1.00 31.88 13 GLY B O 1
ATOM 3079 N N . ALA B 1 14 ? -63.704 22.085 -22.898 1.00 31.43 14 ALA B N 1
ATOM 3080 C CA . ALA B 1 14 ? -63.254 22.590 -21.614 1.00 33.78 14 ALA B CA 1
ATOM 3081 C C . ALA B 1 14 ? -63.722 21.772 -20.458 1.00 31.66 14 ALA B C 1
ATOM 3082 O O . ALA B 1 14 ? -63.128 21.837 -19.380 1.00 35.10 14 ALA B O 1
ATOM 3084 N N . GLY B 1 15 ? -64.824 21.036 -20.646 1.00 31.63 15 GLY B N 1
ATOM 3085 C CA . GLY B 1 15 ? -65.330 20.107 -19.590 1.00 31.15 15 GLY B CA 1
ATOM 3086 C C . GLY B 1 15 ? -64.917 18.660 -19.701 1.00 30.33 15 GLY B C 1
ATOM 3087 O O . GLY B 1 15 ? -65.297 17.828 -18.936 1.00 29.44 15 GLY B O 1
ATOM 3088 N N . HIS B 1 16 ? -64.045 18.379 -20.683 1.00 28.50 16 HIS B N 1
ATOM 3089 C CA . HIS B 1 16 ? -63.427 17.071 -20.757 1.00 27.71 16 HIS B CA 1
ATOM 3090 C C . HIS B 1 16 ? -62.528 16.903 -19.538 1.00 27.08 16 HIS B C 1
ATOM 3091 O O . HIS B 1 16 ? -61.791 17.820 -19.216 1.00 30.06 16 HIS B O 1
ATOM 3098 N N . PRO B 1 17 ? -62.518 15.753 -18.896 1.00 29.37 17 PRO B N 1
ATOM 3099 C CA . PRO B 1 17 ? -61.841 15.636 -17.602 1.00 30.18 17 PRO B CA 1
ATOM 3100 C C . PRO B 1 17 ? -60.310 15.786 -17.679 1.00 27.97 17 PRO B C 1
ATOM 3101 O O . PRO B 1 17 ? -59.722 16.354 -16.779 1.00 27.85 17 PRO B O 1
ATOM 3105 N N . ASP B 1 18 ? -59.691 15.328 -18.763 1.00 26.80 18 ASP B N 1
ATOM 3106 C CA . ASP B 1 18 ? -58.208 15.544 -18.907 1.00 26.91 18 ASP B CA 1
ATOM 3107 C C . ASP B 1 18 ? -57.940 17.047 -19.048 1.00 27.50 18 ASP B C 1
ATOM 3108 O O . ASP B 1 18 ? -56.957 17.581 -18.511 1.00 26.41 18 ASP B O 1
ATOM 3113 N N . LYS B 1 19 ? -58.794 17.752 -19.822 1.00 27.24 19 LYS B N 1
ATOM 3114 C CA . LYS B 1 19 ? -58.644 19.176 -19.959 1.00 27.71 19 LYS B CA 1
ATOM 3115 C C . LYS B 1 19 ? -58.939 19.985 -18.723 1.00 28.15 19 LYS B C 1
ATOM 3116 O O . LYS B 1 19 ? -58.349 21.088 -18.543 1.00 30.85 19 LYS B O 1
ATOM 3122 N N . ILE B 1 20 ? -59.860 19.547 -17.893 1.00 29.13 20 ILE B N 1
ATOM 3123 C CA . ILE B 1 20 ? -60.032 20.163 -16.574 1.00 27.60 20 ILE B CA 1
ATOM 3124 C C . ILE B 1 20 ? -58.714 20.140 -15.845 1.00 27.02 20 ILE B C 1
ATOM 3125 O O . ILE B 1 20 ? -58.289 21.153 -15.256 1.00 28.16 20 ILE B O 1
ATOM 3130 N N . CYS B 1 21 ? -58.056 18.973 -15.817 1.00 26.73 21 CYS B N 1
ATOM 3131 C CA . CYS B 1 21 ? -56.754 18.871 -15.182 1.00 27.07 21 CYS B CA 1
ATOM 3132 C C . CYS B 1 21 ? -55.688 19.782 -15.766 1.00 26.23 21 CYS B C 1
ATOM 3133 O O . CYS B 1 21 ? -54.966 20.458 -15.029 1.00 27.23 21 CYS B O 1
ATOM 3136 N N . ASP B 1 22 ? -55.578 19.830 -17.091 1.00 25.37 22 ASP B N 1
ATOM 3137 C CA . ASP B 1 22 ? -54.636 20.751 -17.712 1.00 26.61 22 ASP B CA 1
ATOM 3138 C C . ASP B 1 22 ? -54.936 22.206 -17.307 1.00 25.92 22 ASP B C 1
ATOM 3139 O O . ASP B 1 22 ? -53.997 22.966 -17.035 1.00 26.13 22 ASP B O 1
ATOM 3144 N N . GLN B 1 23 ? -56.205 22.575 -17.271 1.00 27.46 23 GLN B N 1
ATOM 3145 C CA . GLN B 1 23 ? -56.557 23.940 -16.908 1.00 28.79 23 GLN B CA 1
ATOM 3146 C C . GLN B 1 23 ? -56.190 24.258 -15.443 1.00 28.90 23 GLN B C 1
ATOM 3147 O O . GLN B 1 23 ? -55.631 25.324 -15.178 1.00 28.36 23 GLN B O 1
ATOM 3153 N N . ILE B 1 24 ? -56.479 23.322 -14.516 1.00 28.77 24 ILE B N 1
ATOM 3154 C CA . ILE B 1 24 ? -56.138 23.566 -13.125 1.00 29.10 24 ILE B CA 1
ATOM 3155 C C . ILE B 1 24 ? -54.590 23.671 -12.983 1.00 29.92 24 ILE B C 1
ATOM 3156 O O . ILE B 1 24 ? -54.057 24.587 -12.323 1.00 29.41 24 ILE B O 1
ATOM 3161 N N . SER B 1 25 ? -53.859 22.793 -13.669 1.00 29.63 25 SER B N 1
ATOM 3162 C CA . SER B 1 25 ? -52.385 22.807 -13.633 1.00 30.81 25 SER B CA 1
ATOM 3163 C C . SER B 1 25 ? -51.861 24.195 -14.081 1.00 29.07 25 SER B C 1
ATOM 3164 O O . SER B 1 25 ? -51.016 24.779 -13.432 1.00 30.23 25 SER B O 1
ATOM 3167 N N . ASP B 1 26 ? -52.329 24.667 -15.205 1.00 30.72 26 ASP B N 1
ATOM 3168 C CA . ASP B 1 26 ? -51.866 25.915 -15.728 1.00 30.84 26 ASP B CA 1
ATOM 3169 C C . ASP B 1 26 ? -52.389 27.144 -14.970 1.00 30.53 26 ASP B C 1
ATOM 3170 O O . ASP B 1 26 ? -51.693 28.146 -14.909 1.00 30.32 26 ASP B O 1
ATOM 3175 N N . ALA B 1 27 ? -53.581 27.069 -14.402 1.00 31.54 27 ALA B N 1
ATOM 3176 C CA . ALA B 1 27 ? -54.070 28.115 -13.535 1.00 33.27 27 ALA B CA 1
ATOM 3177 C C . ALA B 1 27 ? -53.235 28.245 -12.296 1.00 32.78 27 ALA B C 1
ATOM 3178 O O . ALA B 1 27 ? -52.895 29.382 -11.856 1.00 32.78 27 ALA B O 1
ATOM 3180 N N . ILE B 1 28 ? -52.797 27.130 -11.755 1.00 31.48 28 ILE B N 1
ATOM 3181 C CA . ILE B 1 28 ? -51.921 27.159 -10.582 1.00 30.92 28 ILE B CA 1
ATOM 3182 C C . ILE B 1 28 ? -50.566 27.737 -10.964 1.00 30.84 28 ILE B C 1
ATOM 3183 O O . ILE B 1 28 ? -50.023 28.628 -10.270 1.00 30.85 28 ILE B O 1
ATOM 3188 N N . LEU B 1 29 ? -50.031 27.300 -12.093 1.00 29.77 29 LEU B N 1
ATOM 3189 C CA . LEU B 1 29 ? -48.756 27.837 -12.571 1.00 30.58 29 LEU B CA 1
ATOM 3190 C C . LEU B 1 29 ? -48.879 29.378 -12.742 1.00 31.43 29 LEU B C 1
ATOM 3191 O O . LEU B 1 29 ? -47.980 30.116 -12.334 1.00 30.63 29 LEU B O 1
ATOM 3196 N N . ASP B 1 30 ? -49.957 29.838 -13.397 1.00 32.62 30 ASP B N 1
ATOM 3197 C CA . ASP B 1 30 ? -50.104 31.283 -13.699 1.00 32.61 30 ASP B CA 1
ATOM 3198 C C . ASP B 1 30 ? -50.123 32.081 -12.387 1.00 33.05 30 ASP B C 1
ATOM 3199 O O . ASP B 1 30 ? -49.478 33.135 -12.290 1.00 33.39 30 ASP B O 1
ATOM 3204 N N . GLU B 1 31 ? -50.826 31.583 -11.365 1.00 33.89 31 GLU B N 1
ATOM 3205 C CA . GLU B 1 31 ? -50.813 32.249 -10.097 1.00 35.76 31 GLU B CA 1
ATOM 3206 C C . GLU B 1 31 ? -49.424 32.265 -9.440 1.00 36.67 31 GLU B C 1
ATOM 3207 O O . GLU B 1 31 ? -48.989 33.318 -8.913 1.00 38.35 31 GLU B O 1
ATOM 3213 N N . CYS B 1 32 ? -48.662 31.173 -9.492 1.00 32.28 32 CYS B N 1
ATOM 3214 C CA . CYS B 1 32 ? -47.310 31.192 -8.974 1.00 34.27 32 CYS B CA 1
ATOM 3215 C C . CYS B 1 32 ? -46.439 32.241 -9.701 1.00 34.74 32 CYS B C 1
ATOM 3216 O O . CYS B 1 32 ? -45.737 33.009 -9.038 1.00 36.35 32 CYS B O 1
ATOM 3219 N N . LEU B 1 33 ? -46.457 32.235 -11.039 1.00 34.74 33 LEU B N 1
ATOM 3220 C CA . LEU B 1 33 ? -45.585 33.130 -11.757 1.00 37.45 33 LEU B CA 1
ATOM 3221 C C . LEU B 1 33 ? -46.011 34.591 -11.596 1.00 40.34 33 LEU B C 1
ATOM 3222 O O . LEU B 1 33 ? -45.164 35.437 -11.691 1.00 39.42 33 LEU B O 1
ATOM 3227 N N . SER B 1 34 ? -47.282 34.884 -11.379 1.00 41.05 34 SER B N 1
ATOM 3228 C CA . SER B 1 34 ? -47.703 36.272 -11.133 1.00 44.36 34 SER B CA 1
ATOM 3229 C C . SER B 1 34 ? -47.071 36.807 -9.848 1.00 44.22 34 SER B C 1
ATOM 3230 O O . SER B 1 34 ? -46.845 38.022 -9.738 1.00 44.50 34 SER B O 1
ATOM 3233 N N . GLN B 1 35 ? -46.825 35.947 -8.856 1.00 37.50 35 GLN B N 1
ATOM 3234 C CA . GLN B 1 35 ? -46.278 36.361 -7.587 1.00 40.01 35 GLN B CA 1
ATOM 3235 C C . GLN B 1 35 ? -44.779 36.228 -7.536 1.00 40.62 35 GLN B C 1
ATOM 3236 O O . GLN B 1 35 ? -44.150 36.956 -6.793 1.00 39.51 35 GLN B O 1
ATOM 3242 N N . ASP B 1 36 ? -44.199 35.274 -8.260 1.00 40.28 36 ASP B N 1
ATOM 3243 C CA . ASP B 1 36 ? -42.779 34.973 -8.159 1.00 41.57 36 ASP B CA 1
ATOM 3244 C C . ASP B 1 36 ? -42.298 34.431 -9.508 1.00 42.60 36 ASP B C 1
ATOM 3245 O O . ASP B 1 36 ? -42.503 33.248 -9.866 1.00 36.97 36 ASP B O 1
ATOM 3250 N N . GLN B 1 37 ? -41.657 35.322 -10.276 1.00 39.43 37 GLN B N 1
ATOM 3251 C CA . GLN B 1 37 ? -41.147 34.947 -11.573 1.00 44.07 37 GLN B CA 1
ATOM 3252 C C . GLN B 1 37 ? -39.973 33.964 -11.582 1.00 42.48 37 GLN B C 1
ATOM 3253 O O . GLN B 1 37 ? -39.555 33.548 -12.662 1.00 48.57 37 GLN B O 1
ATOM 3259 N N . ASN B 1 38 ? -39.414 33.642 -10.416 1.00 42.33 38 ASN B N 1
ATOM 3260 C CA . ASN B 1 38 ? -38.456 32.562 -10.351 1.00 43.61 38 ASN B CA 1
ATOM 3261 C C . ASN B 1 38 ? -39.037 31.239 -9.824 1.00 39.83 38 ASN B C 1
ATOM 3262 O O . ASN B 1 38 ? -38.266 30.409 -9.395 1.00 36.90 38 ASN B O 1
ATOM 3267 N N . SER B 1 39 ? -40.370 31.105 -9.778 1.00 37.20 39 SER B N 1
ATOM 3268 C CA . SER B 1 39 ? -40.994 29.886 -9.223 1.00 35.39 39 SER B CA 1
ATOM 3269 C C . SER B 1 39 ? -40.502 28.678 -10.065 1.00 34.93 39 SER B C 1
ATOM 3270 O O . SER B 1 39 ? -40.294 28.784 -11.292 1.00 33.52 39 SER B O 1
ATOM 3273 N N . ARG B 1 40 ? -40.382 27.543 -9.403 1.00 32.41 40 ARG B N 1
ATOM 3274 C CA . ARG B 1 40 ? -40.223 26.273 -10.088 1.00 33.11 40 ARG B CA 1
ATOM 3275 C C . ARG B 1 40 ? -41.501 25.488 -9.830 1.00 33.00 40 ARG B C 1
ATOM 3276 O O . ARG B 1 40 ? -41.911 25.311 -8.642 1.00 31.57 40 ARG B O 1
ATOM 3284 N N . VAL B 1 41 ? -42.171 25.097 -10.886 1.00 32.33 41 VAL B N 1
ATOM 3285 C CA . VAL B 1 41 ? -43.522 24.546 -10.776 1.00 29.27 41 VAL B CA 1
ATOM 3286 C C . VAL B 1 41 ? -43.642 23.358 -11.732 1.00 30.43 41 VAL B C 1
ATOM 3287 O O . VAL B 1 41 ? -43.304 23.453 -12.907 1.00 30.14 41 VAL B O 1
ATOM 3291 N N . ALA B 1 42 ? -44.122 22.253 -11.198 1.00 27.41 42 ALA B N 1
ATOM 3292 C CA . ALA B 1 42 ? -44.487 21.077 -11.965 1.00 29.12 42 ALA B CA 1
ATOM 3293 C C . ALA B 1 42 ? -45.765 20.522 -11.354 1.00 27.75 42 ALA B C 1
ATOM 3294 O O . ALA B 1 42 ? -45.696 19.628 -10.542 1.00 29.81 42 ALA B O 1
ATOM 3296 N N . CYS B 1 43 ? -46.878 21.067 -11.732 1.00 27.10 43 CYS B N 1
ATOM 3297 C CA . CYS B 1 43 ? -48.166 20.809 -11.054 1.00 28.82 43 CYS B CA 1
ATOM 3298 C C . CYS B 1 43 ? -48.953 19.825 -11.837 1.00 29.13 43 CYS B C 1
ATOM 3299 O O . CYS B 1 43 ? -49.232 20.076 -13.004 1.00 31.76 43 CYS B O 1
ATOM 3302 N N . GLU B 1 44 ? -49.295 18.703 -11.250 1.00 27.65 44 GLU B N 1
ATOM 3303 C CA . GLU B 1 44 ? -50.040 17.611 -11.894 1.00 28.02 44 GLU B CA 1
ATOM 3304 C C . GLU B 1 44 ? -51.366 17.421 -11.184 1.00 28.66 44 GLU B C 1
ATOM 3305 O O . GLU B 1 44 ? -51.406 17.435 -9.935 1.00 30.35 44 GLU B O 1
ATOM 3311 N N . VAL B 1 45 ? -52.428 17.207 -11.925 1.00 27.82 45 VAL B N 1
ATOM 3312 C CA . VAL B 1 45 ? -53.758 17.103 -11.363 1.00 27.53 45 VAL B CA 1
ATOM 3313 C C . VAL B 1 45 ? -54.428 15.838 -11.877 1.00 28.56 45 VAL B C 1
ATOM 3314 O O . VAL B 1 45 ? -54.259 15.425 -13.063 1.00 25.29 45 VAL B O 1
ATOM 3318 N N . LEU B 1 46 ? -55.177 15.210 -11.002 1.00 24.46 46 LEU B N 1
ATOM 3319 C CA . LEU B 1 46 ? -56.016 14.064 -11.318 1.00 25.63 46 LEU B CA 1
ATOM 3320 C C . LEU B 1 46 ? -57.461 14.435 -10.901 1.00 26.08 46 LEU B C 1
ATOM 3321 O O . LEU B 1 46 ? -57.681 15.025 -9.820 1.00 27.36 46 LEU B O 1
ATOM 3326 N N . ALA B 1 47 ? -58.411 14.118 -11.749 1.00 26.31 47 ALA B N 1
ATOM 3327 C CA . ALA B 1 47 ? -59.848 14.337 -11.468 1.00 27.68 47 ALA B CA 1
ATOM 3328 C C . ALA B 1 47 ? -60.637 13.081 -11.752 1.00 28.09 47 ALA B C 1
ATOM 3329 O O . ALA B 1 47 ? -60.741 12.673 -12.906 1.00 27.01 47 ALA B O 1
ATOM 3331 N N . CYS B 1 48 ? -61.201 12.475 -10.731 1.00 28.04 48 CYS B N 1
ATOM 3332 C CA A CYS B 1 48 ? -61.978 11.205 -10.875 0.50 32.24 48 CYS B CA 1
ATOM 3333 C CA B CYS B 1 48 ? -61.973 11.209 -10.890 0.50 32.60 48 CYS B CA 1
ATOM 3334 C C . CYS B 1 48 ? -63.146 11.132 -9.935 1.00 36.53 48 CYS B C 1
ATOM 3335 O O . CYS B 1 48 ? -62.913 11.073 -8.731 1.00 43.51 48 CYS B O 1
ATOM 3340 N N . ASN B 1 49 ? -64.319 10.916 -10.466 1.00 34.35 49 ASN B N 1
ATOM 3341 C CA . ASN B 1 49 ? -65.588 10.761 -9.830 1.00 35.30 49 ASN B CA 1
ATOM 3342 C C . ASN B 1 49 ? -65.854 12.013 -8.994 1.00 35.51 49 ASN B C 1
ATOM 3343 O O . ASN B 1 49 ? -66.086 13.082 -9.589 1.00 42.46 49 ASN B O 1
ATOM 3348 N N . ARG B 1 50 ? -65.536 11.962 -7.731 1.00 30.45 50 ARG B N 1
ATOM 3349 C CA . ARG B 1 50 ? -65.682 13.108 -6.840 1.00 36.59 50 ARG B CA 1
ATOM 3350 C C . ARG B 1 50 ? -64.381 13.525 -6.110 1.00 36.87 50 ARG B C 1
ATOM 3351 O O . ARG B 1 50 ? -64.391 14.015 -4.960 1.00 32.29 50 ARG B O 1
ATOM 3359 N N . LEU B 1 51 ? -63.240 13.309 -6.734 1.00 30.15 51 LEU B N 1
ATOM 3360 C CA . LEU B 1 51 ? -61.987 13.659 -6.175 1.00 31.29 51 LEU B CA 1
ATOM 3361 C C . LEU B 1 51 ? -61.179 14.437 -7.159 1.00 30.24 51 LEU B C 1
ATOM 3362 O O . LEU B 1 51 ? -61.038 14.000 -8.301 1.00 29.64 51 LEU B O 1
ATOM 3367 N N . ILE B 1 52 ? -60.550 15.525 -6.744 1.00 28.53 52 ILE B N 1
ATOM 3368 C CA . ILE B 1 52 ? -59.521 16.225 -7.513 1.00 28.31 52 ILE B CA 1
ATOM 3369 C C . ILE B 1 52 ? -58.275 16.180 -6.656 1.00 30.28 52 ILE B C 1
ATOM 3370 O O . ILE B 1 52 ? -58.308 16.575 -5.470 1.00 29.63 52 ILE B O 1
ATOM 3375 N N . VAL B 1 53 ? -57.170 15.710 -7.202 1.00 26.27 53 VAL B N 1
ATOM 3376 C CA . VAL B 1 53 ? -55.896 15.656 -6.515 1.00 26.92 53 VAL B CA 1
ATOM 3377 C C . VAL B 1 53 ? -54.956 16.624 -7.195 1.00 29.46 53 VAL B C 1
ATOM 3378 O O . VAL B 1 53 ? -54.758 16.537 -8.435 1.00 30.39 53 VAL B O 1
ATOM 3382 N N . ILE B 1 54 ? -54.421 17.572 -6.443 1.00 28.27 54 ILE B N 1
ATOM 3383 C CA . ILE B 1 54 ? -53.498 18.564 -6.929 1.00 29.02 54 ILE B CA 1
ATOM 3384 C C . ILE B 1 54 ? -52.136 18.214 -6.313 1.00 31.11 54 ILE B C 1
ATOM 3385 O O . ILE B 1 54 ? -51.924 18.253 -5.102 1.00 27.79 54 ILE B O 1
ATOM 3390 N N . ALA B 1 55 ? -51.226 17.811 -7.177 1.00 28.31 55 ALA B N 1
ATOM 3391 C CA . ALA B 1 55 ? -49.953 17.348 -6.729 1.00 31.31 55 ALA B CA 1
ATOM 3392 C C . ALA B 1 55 ? -48.820 17.974 -7.577 1.00 31.19 55 ALA B C 1
ATOM 3393 O O . ALA B 1 55 ? -49.029 18.888 -8.382 1.00 30.54 55 ALA B O 1
ATOM 3395 N N . GLY B 1 56 ? -47.637 17.486 -7.331 1.00 32.41 56 GLY B N 1
ATOM 3396 C CA . GLY B 1 56 ? -46.461 17.902 -8.087 1.00 34.78 56 GLY B CA 1
ATOM 3397 C C . GLY B 1 56 ? -45.459 18.654 -7.145 1.00 34.90 56 GLY B C 1
ATOM 3398 O O . GLY B 1 56 ? -45.506 18.549 -5.892 1.00 29.87 56 GLY B O 1
ATOM 3399 N N . GLU B 1 57 ? -44.506 19.294 -7.775 1.00 31.11 57 GLU B N 1
ATOM 3400 C CA . GLU B 1 57 ? -43.348 19.821 -7.073 1.00 32.35 57 GLU B CA 1
ATOM 3401 C C . GLU B 1 57 ? -43.266 21.299 -7.390 1.00 30.10 57 GLU B C 1
ATOM 3402 O O . GLU B 1 57 ? -43.130 21.718 -8.564 1.00 32.19 57 GLU B O 1
ATOM 3408 N N . ILE B 1 58 ? -43.322 22.087 -6.346 1.00 29.70 58 ILE B N 1
ATOM 3409 C CA . ILE B 1 58 ? -43.341 23.534 -6.427 1.00 30.14 58 ILE B CA 1
ATOM 3410 C C . ILE B 1 58 ? -42.384 24.109 -5.426 1.00 30.77 58 ILE B C 1
ATOM 3411 O O . ILE B 1 58 ? -42.518 23.799 -4.223 1.00 31.69 58 ILE B O 1
ATOM 3416 N N . THR B 1 59 ? -41.461 24.966 -5.864 1.00 30.25 59 THR B N 1
ATOM 3417 C CA . THR B 1 59 ? -40.651 25.754 -4.945 1.00 32.08 59 THR B CA 1
ATOM 3418 C C . THR B 1 59 ? -40.882 27.192 -5.343 1.00 33.48 59 THR B C 1
ATOM 3419 O O . THR B 1 59 ? -40.600 27.583 -6.488 1.00 31.03 59 THR B O 1
ATOM 3423 N N . THR B 1 60 ? -41.420 27.977 -4.437 1.00 33.55 60 THR B N 1
ATOM 3424 C CA . THR B 1 60 ? -41.879 29.331 -4.773 1.00 34.41 60 THR B CA 1
ATOM 3425 C C . THR B 1 60 ? -41.979 30.192 -3.541 1.00 34.99 60 THR B C 1
ATOM 3426 O O . THR B 1 60 ? -42.194 29.671 -2.456 1.00 34.26 60 THR B O 1
ATOM 3430 N N . HIS B 1 61 ? -41.882 31.507 -3.722 1.00 37.00 61 HIS B N 1
ATOM 3431 C CA . HIS B 1 61 ? -42.304 32.467 -2.693 1.00 39.04 61 HIS B CA 1
ATOM 3432 C C . HIS B 1 61 ? -43.796 32.770 -2.741 1.00 38.24 61 HIS B C 1
ATOM 3433 O O . HIS B 1 61 ? -44.335 33.375 -1.806 1.00 38.67 61 HIS B O 1
ATOM 3440 N N . ALA B 1 62 ? -44.480 32.371 -3.806 1.00 37.48 62 ALA B N 1
ATOM 3441 C CA . ALA B 1 62 ? -45.890 32.585 -3.892 1.00 38.82 62 ALA B CA 1
ATOM 3442 C C . ALA B 1 62 ? -46.687 31.732 -2.926 1.00 37.26 62 ALA B C 1
ATOM 3443 O O . ALA B 1 62 ? -46.182 30.758 -2.369 1.00 38.76 62 ALA B O 1
ATOM 3445 N N . TYR B 1 63 ? -47.950 32.089 -2.759 1.00 36.80 63 TYR B N 1
ATOM 3446 C CA . TYR B 1 63 ? -48.926 31.208 -2.132 1.00 36.24 63 TYR B CA 1
ATOM 3447 C C . TYR B 1 63 ? -50.076 31.102 -3.080 1.00 33.67 63 TYR B C 1
ATOM 3448 O O . TYR B 1 63 ? -50.620 32.122 -3.507 1.00 36.53 63 TYR B O 1
ATOM 3457 N N . VAL B 1 64 ? -50.477 29.892 -3.453 1.00 32.97 64 VAL B N 1
ATOM 3458 C CA . VAL B 1 64 ? -51.647 29.702 -4.324 1.00 34.76 64 VAL B CA 1
ATOM 3459 C C . VAL B 1 64 ? -52.721 28.961 -3.544 1.00 33.82 64 VAL B C 1
ATOM 3460 O O . VAL B 1 64 ? -52.455 27.898 -2.986 1.00 33.32 64 VAL B O 1
ATOM 3464 N N . ASP B 1 65 ? -53.930 29.490 -3.530 1.00 31.27 65 ASP B N 1
ATOM 3465 C CA . ASP B 1 65 ? -55.067 28.818 -2.962 1.00 34.28 65 ASP B CA 1
ATOM 3466 C C . ASP B 1 65 ? -55.556 27.850 -4.021 1.00 32.40 65 ASP B C 1
ATOM 3467 O O . ASP B 1 65 ? -56.244 28.221 -4.986 1.00 31.55 65 ASP B O 1
ATOM 3472 N N . VAL B 1 66 ? -55.191 26.543 -3.808 1.00 30.87 66 VAL B N 1
ATOM 3473 C CA . VAL B 1 66 ? -55.445 25.561 -4.868 1.00 31.44 66 VAL B CA 1
ATOM 3474 C C . VAL B 1 66 ? -56.919 25.277 -4.990 1.00 30.93 66 VAL B C 1
ATOM 3475 O O . VAL B 1 66 ? -57.387 24.896 -6.037 1.00 30.25 66 VAL B O 1
ATOM 3479 N N . VAL B 1 67 ? -57.664 25.366 -3.871 1.00 29.87 67 VAL B N 1
ATOM 3480 C CA . VAL B 1 67 ? -59.072 25.125 -3.918 1.00 30.22 67 VAL B CA 1
ATOM 3481 C C . VAL B 1 67 ? -59.790 26.194 -4.668 1.00 31.63 67 VAL B C 1
ATOM 3482 O O . VAL B 1 67 ? -60.595 25.912 -5.551 1.00 34.15 67 VAL B O 1
ATOM 3486 N N . LYS B 1 68 ? -59.520 27.459 -4.330 1.00 32.46 68 LYS B N 1
ATOM 3487 C CA . LYS B 1 68 ? -60.099 28.569 -5.056 1.00 33.84 68 LYS B CA 1
ATOM 3488 C C . LYS B 1 68 ? -59.772 28.479 -6.548 1.00 34.86 68 LYS B C 1
ATOM 3489 O O . LYS B 1 68 ? -60.633 28.693 -7.407 1.00 32.22 68 LYS B O 1
ATOM 3495 N N . THR B 1 69 ? -58.554 28.120 -6.847 1.00 32.01 69 THR B N 1
ATOM 3496 C CA . THR B 1 69 ? -58.124 27.997 -8.280 1.00 34.32 69 THR B CA 1
ATOM 3497 C C . THR B 1 69 ? -58.893 26.893 -9.006 1.00 31.74 69 THR B C 1
ATOM 3498 O O . THR B 1 69 ? -59.382 27.097 -10.108 1.00 33.51 69 THR B O 1
ATOM 3502 N N . ALA B 1 70 ? -59.056 25.746 -8.345 1.00 31.03 70 ALA B N 1
ATOM 3503 C CA . ALA B 1 70 ? -59.814 24.691 -8.932 1.00 30.62 70 ALA B CA 1
ATOM 3504 C C . ALA B 1 70 ? -61.270 25.102 -9.174 1.00 31.37 70 ALA B C 1
ATOM 3505 O O . ALA B 1 70 ? -61.836 24.815 -10.243 1.00 30.69 70 ALA B O 1
ATOM 3507 N N . TRP B 1 71 ? -61.864 25.765 -8.207 1.00 32.79 71 TRP B N 1
ATOM 3508 C CA . TRP B 1 71 ? -63.249 26.268 -8.379 1.00 34.08 71 TRP B CA 1
ATOM 3509 C C . TRP B 1 71 ? -63.362 27.244 -9.545 1.00 34.58 71 TRP B C 1
ATOM 3510 O O . TRP B 1 71 ? -64.353 27.192 -10.232 1.00 35.25 71 TRP B O 1
ATOM 3521 N N . GLU B 1 72 ? -62.325 28.037 -9.818 1.00 34.76 72 GLU B N 1
ATOM 3522 C CA . GLU B 1 72 ? -62.360 28.934 -10.977 1.00 37.39 72 GLU B CA 1
ATOM 3523 C C . GLU B 1 72 ? -62.432 28.200 -12.302 1.00 35.54 72 GLU B C 1
ATOM 3524 O O . GLU B 1 72 ? -62.994 28.711 -13.261 1.00 35.92 72 GLU B O 1
ATOM 3530 N N . ILE B 1 73 ? -61.900 26.996 -12.366 1.00 35.56 73 ILE B N 1
ATOM 3531 C CA . ILE B 1 73 ? -61.995 26.194 -13.572 1.00 33.69 73 ILE B CA 1
ATOM 3532 C C . ILE B 1 73 ? -63.320 25.443 -13.603 1.00 32.02 73 ILE B C 1
ATOM 3533 O O . ILE B 1 73 ? -63.892 25.341 -14.653 1.00 32.86 73 ILE B O 1
ATOM 3538 N N . ILE B 1 74 ? -63.789 24.880 -12.492 1.00 30.36 74 ILE B N 1
ATOM 3539 C CA . ILE B 1 74 ? -64.929 23.967 -12.543 1.00 32.01 74 ILE B CA 1
ATOM 3540 C C . ILE B 1 74 ? -66.313 24.689 -12.464 1.00 34.89 74 ILE B C 1
ATOM 3541 O O . ILE B 1 74 ? -67.287 24.203 -13.037 1.00 34.75 74 ILE B O 1
ATOM 3546 N N . LYS B 1 75 ? -66.381 25.846 -11.820 1.00 36.40 75 LYS B N 1
ATOM 3547 C CA . LYS B 1 75 ? -67.663 26.611 -11.737 1.00 40.81 75 LYS B CA 1
ATOM 3548 C C . LYS B 1 75 ? -68.261 27.036 -13.071 1.00 38.36 75 LYS B C 1
ATOM 3549 O O . LYS B 1 75 ? -69.380 26.789 -13.287 1.00 36.54 75 LYS B O 1
ATOM 3555 N N . PRO B 1 76 ? -67.491 27.516 -14.011 1.00 41.24 76 PRO B N 1
ATOM 3556 C CA . PRO B 1 76 ? -68.079 27.810 -15.342 1.00 41.74 76 PRO B CA 1
ATOM 3557 C C . PRO B 1 76 ? -68.536 26.594 -16.121 1.00 40.95 76 PRO B C 1
ATOM 3558 O O . PRO B 1 76 ? -69.176 26.749 -17.124 1.00 39.67 76 PRO B O 1
ATOM 3562 N N . LEU B 1 77 ? -68.142 25.396 -15.698 1.00 37.82 77 LEU B N 1
ATOM 3563 C CA . LEU B 1 77 ? -68.628 24.155 -16.284 1.00 39.29 77 LEU B CA 1
ATOM 3564 C C . LEU B 1 77 ? -69.867 23.626 -15.617 1.00 41.75 77 LEU B C 1
ATOM 3565 O O . LEU B 1 77 ? -70.415 22.636 -16.059 1.00 43.31 77 LEU B O 1
ATOM 3570 N N . GLY B 1 78 ? -70.305 24.249 -14.531 1.00 40.59 78 GLY B N 1
ATOM 3571 C CA . GLY B 1 78 ? -71.547 23.881 -13.890 1.00 39.82 78 GLY B CA 1
ATOM 3572 C C . GLY B 1 78 ? -71.334 23.149 -12.599 1.00 38.57 78 GLY B C 1
ATOM 3573 O O . GLY B 1 78 ? -72.307 22.756 -12.008 1.00 38.32 78 GLY B O 1
ATOM 3574 N N . TYR B 1 79 ? -70.102 22.943 -12.128 1.00 35.26 79 TYR B N 1
ATOM 3575 C CA . TYR B 1 79 ? -69.907 22.299 -10.849 1.00 34.25 79 TYR B CA 1
ATOM 3576 C C . TYR B 1 79 ? -69.964 23.306 -9.723 1.00 34.73 79 TYR B C 1
ATOM 3577 O O . TYR B 1 79 ? -69.815 24.511 -9.959 1.00 35.49 79 TYR B O 1
ATOM 3586 N N . ASP B 1 80 ? -70.164 22.840 -8.500 1.00 34.50 80 ASP B N 1
ATOM 3587 C CA . ASP B 1 80 ? -70.148 23.717 -7.357 1.00 39.96 80 ASP B CA 1
ATOM 3588 C C . ASP B 1 80 ? -69.154 23.278 -6.291 1.00 37.07 80 ASP B C 1
ATOM 3589 O O . ASP B 1 80 ? -68.427 22.293 -6.463 1.00 37.74 80 ASP B O 1
ATOM 3594 N N . GLU B 1 81 ? -69.196 23.975 -5.135 1.00 38.33 81 GLU B N 1
ATOM 3595 C CA . GLU B 1 81 ? -68.191 23.828 -4.094 1.00 38.48 81 GLU B CA 1
ATOM 3596 C C . GLU B 1 81 ? -68.289 22.525 -3.349 1.00 38.06 81 GLU B C 1
ATOM 3597 O O . GLU B 1 81 ? -67.374 22.209 -2.574 1.00 36.61 81 GLU B O 1
ATOM 3603 N N . ASN B 1 82 ? -69.383 21.774 -3.505 1.00 38.34 82 ASN B N 1
ATOM 3604 C CA . ASN B 1 82 ? -69.529 20.525 -2.830 1.00 36.74 82 ASN B CA 1
ATOM 3605 C C . ASN B 1 82 ? -69.395 19.330 -3.742 1.00 34.95 82 ASN B C 1
ATOM 3606 O O . ASN B 1 82 ? -69.602 18.225 -3.324 1.00 35.32 82 ASN B O 1
ATOM 3611 N N . ASP B 1 83 ? -69.057 19.513 -5.009 1.00 34.04 83 ASP B N 1
ATOM 3612 C CA . ASP B 1 83 ? -68.960 18.394 -5.938 1.00 34.11 83 ASP B CA 1
ATOM 3613 C C . ASP B 1 83 ? -67.680 17.535 -5.751 1.00 32.86 83 ASP B C 1
ATOM 3614 O O . ASP B 1 83 ? -67.713 16.325 -5.956 1.00 34.12 83 ASP B O 1
ATOM 3619 N N . PHE B 1 84 ? -66.577 18.145 -5.336 1.00 30.00 84 PHE B N 1
ATOM 3620 C CA . PHE B 1 84 ? -65.317 17.423 -5.218 1.00 30.81 84 PHE B CA 1
ATOM 3621 C C . PHE B 1 84 ? -64.624 17.564 -3.890 1.00 29.85 84 PHE B C 1
ATOM 3622 O O . PHE B 1 84 ? -64.459 18.663 -3.405 1.00 34.53 84 PHE B O 1
ATOM 3630 N N . THR B 1 85 ? -64.097 16.444 -3.385 1.00 28.54 85 THR B N 1
ATOM 3631 C CA . THR B 1 85 ? -63.001 16.449 -2.434 1.00 30.02 85 THR B CA 1
ATOM 3632 C C . THR B 1 85 ? -61.746 16.950 -3.134 1.00 31.04 85 THR B C 1
ATOM 3633 O O . THR B 1 85 ? -61.481 16.501 -4.243 1.00 30.34 85 THR B O 1
ATOM 3637 N N . ILE B 1 86 ? -61.021 17.865 -2.527 1.00 29.75 86 ILE B N 1
ATOM 3638 C CA . ILE B 1 86 ? -59.802 18.390 -3.090 1.00 30.13 86 ILE B CA 1
ATOM 3639 C C . ILE B 1 86 ? -58.658 18.009 -2.207 1.00 30.96 86 ILE B C 1
ATOM 3640 O O . ILE B 1 86 ? -58.668 18.267 -1.016 1.00 30.39 86 ILE B O 1
ATOM 3645 N N . ILE B 1 87 ? -57.643 17.370 -2.787 1.00 29.43 87 ILE B N 1
ATOM 3646 C CA . ILE B 1 87 ? -56.471 16.933 -2.074 1.00 28.08 87 ILE B CA 1
ATOM 3647 C C . ILE B 1 87 ? -55.311 17.779 -2.553 1.00 29.75 87 ILE B C 1
ATOM 3648 O O . ILE B 1 87 ? -55.073 17.844 -3.787 1.00 29.15 87 ILE B O 1
ATOM 3653 N N . SER B 1 88 ? -54.624 18.426 -1.628 1.00 29.28 88 SER B N 1
ATOM 3654 C CA . SER B 1 88 ? -53.458 19.197 -1.970 1.00 30.12 88 SER B CA 1
ATOM 3655 C C . SER B 1 88 ? -52.208 18.483 -1.459 1.00 29.45 88 SER B C 1
ATOM 3656 O O . SER B 1 88 ? -52.007 18.291 -0.255 1.00 28.36 88 SER B O 1
ATOM 3659 N N . ASN B 1 89 ? -51.378 18.068 -2.404 1.00 27.63 89 ASN B N 1
ATOM 3660 C CA . ASN B 1 89 ? -50.147 17.329 -2.068 1.00 29.54 89 ASN B CA 1
ATOM 3661 C C . ASN B 1 89 ? -48.971 18.007 -2.775 1.00 30.88 89 ASN B C 1
ATOM 3662 O O . ASN B 1 89 ? -48.478 17.526 -3.811 1.00 31.45 89 ASN B O 1
ATOM 3667 N N . VAL B 1 90 ? -48.584 19.162 -2.280 1.00 30.52 90 VAL B N 1
ATOM 3668 C CA . VAL B 1 90 ? -47.609 19.993 -2.962 1.00 31.63 90 VAL B CA 1
ATOM 3669 C C . VAL B 1 90 ? -46.274 19.686 -2.305 1.00 31.94 90 VAL B C 1
ATOM 3670 O O . VAL B 1 90 ? -46.030 19.996 -1.154 1.00 32.17 90 VAL B O 1
ATOM 3674 N N . ASN B 1 91 ? -45.413 19.015 -3.053 1.00 31.25 91 ASN B N 1
ATOM 3675 C CA . ASN B 1 91 ? -44.020 18.771 -2.556 1.00 30.57 91 ASN B CA 1
ATOM 3676 C C . ASN B 1 91 ? -43.121 19.908 -3.060 1.00 29.58 91 ASN B C 1
ATOM 3677 O O . ASN B 1 91 ? -43.528 20.697 -3.891 1.00 29.84 91 ASN B O 1
ATOM 3682 N N . LYS B 1 92 ? -41.918 20.020 -2.544 1.00 29.61 92 LYS B N 1
ATOM 3683 C CA . LYS B 1 92 ? -40.922 20.954 -3.064 1.00 32.19 92 LYS B CA 1
ATOM 3684 C C . LYS B 1 92 ? -40.135 20.313 -4.247 1.00 30.79 92 LYS B C 1
ATOM 3685 O O . LYS B 1 92 ? -40.084 19.096 -4.370 1.00 29.56 92 LYS B O 1
ATOM 3691 N N . GLN B 1 93 ? -39.561 21.150 -5.085 1.00 29.63 93 GLN B N 1
ATOM 3692 C CA . GLN B 1 93 ? -38.624 20.670 -6.133 1.00 32.96 93 GLN B CA 1
ATOM 3693 C C . GLN B 1 93 ? -37.415 20.002 -5.490 1.00 30.08 93 GLN B C 1
ATOM 3694 O O . GLN B 1 93 ? -36.892 20.503 -4.452 1.00 31.13 93 GLN B O 1
ATOM 3700 N N . SER B 1 94 ? -37.038 18.845 -6.003 1.00 27.45 94 SER B N 1
ATOM 3701 C CA . SER B 1 94 ? -35.829 18.182 -5.599 1.00 29.14 94 SER B CA 1
ATOM 3702 C C . SER B 1 94 ? -34.623 19.173 -5.666 1.00 30.45 94 SER B C 1
ATOM 3703 O O . SER B 1 94 ? -34.336 19.738 -6.728 1.00 30.14 94 SER B O 1
ATOM 3706 N N . VAL B 1 95 ? -33.904 19.275 -4.586 1.00 30.48 95 VAL B N 1
ATOM 3707 C CA . VAL B 1 95 ? -32.709 20.133 -4.580 1.00 34.28 95 VAL B CA 1
ATOM 3708 C C . VAL B 1 95 ? -31.629 19.545 -5.541 1.00 35.68 95 VAL B C 1
ATOM 3709 O O . VAL B 1 95 ? -30.789 20.319 -6.057 1.00 34.11 95 VAL B O 1
ATOM 3713 N N . ASP B 1 96 ? -31.678 18.233 -5.820 1.00 33.19 96 ASP B N 1
ATOM 3714 C CA . ASP B 1 96 ? -30.722 17.657 -6.757 1.00 33.20 96 ASP B CA 1
ATOM 3715 C C . ASP B 1 96 ? -30.997 18.104 -8.189 1.00 34.20 96 ASP B C 1
ATOM 3716 O O . ASP B 1 96 ? -30.065 18.287 -9.010 1.00 32.80 96 ASP B O 1
ATOM 3721 N N . ILE B 1 97 ? -32.269 18.287 -8.533 1.00 31.90 97 ILE B N 1
ATOM 3722 C CA . ILE B 1 97 ? -32.611 18.791 -9.866 1.00 30.03 97 ILE B CA 1
ATOM 3723 C C . ILE B 1 97 ? -32.261 20.288 -9.862 1.00 31.17 97 ILE B C 1
ATOM 3724 O O . ILE B 1 97 ? -31.693 20.808 -10.829 1.00 29.17 97 ILE B O 1
ATOM 3729 N N . ALA B 1 98 ? -32.632 20.992 -8.814 1.00 30.14 98 ALA B N 1
ATOM 3730 C CA . ALA B 1 98 ? -32.498 22.438 -8.793 1.00 31.94 98 ALA B CA 1
ATOM 3731 C C . ALA B 1 98 ? -31.059 22.933 -8.995 1.00 32.65 98 ALA B C 1
ATOM 3732 O O . ALA B 1 98 ? -30.852 23.918 -9.689 1.00 33.16 98 ALA B O 1
ATOM 3734 N N . GLN B 1 99 ? -30.089 22.247 -8.399 1.00 33.95 99 GLN B N 1
ATOM 3735 C CA . GLN B 1 99 ? -28.692 22.659 -8.515 1.00 33.78 99 GLN B CA 1
ATOM 3736 C C . GLN B 1 99 ? -28.220 22.478 -9.955 1.00 33.92 99 GLN B C 1
ATOM 3737 O O . GLN B 1 99 ? -27.324 23.233 -10.389 1.00 36.41 99 GLN B O 1
ATOM 3743 N N . SER B 1 100 ? -28.801 21.526 -10.703 1.00 31.69 100 SER B N 1
ATOM 3744 C CA . SER B 1 100 ? -28.446 21.316 -12.102 1.00 33.37 100 SER B CA 1
ATOM 3745 C C . SER B 1 100 ? -29.012 22.368 -13.022 1.00 32.37 100 SER B C 1
ATOM 3746 O O . SER B 1 100 ? -28.384 22.759 -14.014 1.00 33.02 100 SER B O 1
ATOM 3749 N N . VAL B 1 101 ? -30.237 22.831 -12.727 1.00 32.00 101 VAL B N 1
ATOM 3750 C CA . VAL B 1 101 ? -30.937 23.822 -13.531 1.00 32.80 101 VAL B CA 1
ATOM 3751 C C . VAL B 1 101 ? -30.360 25.209 -13.247 1.00 34.83 101 VAL B C 1
ATOM 3752 O O . VAL B 1 101 ? -30.057 25.960 -14.194 1.00 35.27 101 VAL B O 1
ATOM 3756 N N . ASP B 1 102 ? -30.194 25.532 -11.967 1.00 35.89 102 ASP B N 1
ATOM 3757 C CA . ASP B 1 102 ? -29.813 26.915 -11.541 1.00 39.69 102 ASP B CA 1
ATOM 3758 C C . ASP B 1 102 ? -28.323 27.004 -11.437 1.00 42.08 102 ASP B C 1
ATOM 3759 O O . ASP B 1 102 ? -27.755 26.729 -10.413 1.00 45.09 102 ASP B O 1
ATOM 3764 N N . LYS B 1 103 ? -27.671 27.248 -12.534 1.00 44.88 103 LYS B N 1
ATOM 3765 C CA . LYS B 1 103 ? -26.249 27.067 -12.571 1.00 53.75 103 LYS B CA 1
ATOM 3766 C C . LYS B 1 103 ? -25.511 28.050 -11.644 1.00 63.83 103 LYS B C 1
ATOM 3767 O O . LYS B 1 103 ? -26.008 29.169 -11.428 1.00 57.88 103 LYS B O 1
ATOM 3773 N N . THR B 1 104 ? -24.389 27.601 -11.052 1.00 76.18 104 THR B N 1
ATOM 3774 C CA . THR B 1 104 ? -23.620 28.495 -10.096 1.00 87.38 104 THR B CA 1
ATOM 3775 C C . THR B 1 104 ? -23.083 29.727 -10.842 1.00 87.00 104 THR B C 1
ATOM 3776 O O . THR B 1 104 ? -23.224 30.901 -10.412 1.00 78.23 104 THR B O 1
ATOM 3780 N N . ASN B 1 105 ? -22.571 29.479 -12.058 1.00 86.79 105 ASN B N 1
ATOM 3781 C CA . ASN B 1 105 ? -22.379 30.537 -13.096 1.00 79.41 105 ASN B CA 1
ATOM 3782 C C . ASN B 1 105 ? -23.313 31.740 -13.014 1.00 82.90 105 ASN B C 1
ATOM 3783 O O . ASN B 1 105 ? -22.803 32.811 -12.923 1.00 95.66 105 ASN B O 1
ATOM 3788 N N . LYS B 1 106 ? -24.663 31.634 -12.887 1.00 85.99 106 LYS B N 1
ATOM 3789 C CA . LYS B 1 106 ? -25.600 32.607 -13.155 1.00 75.93 106 LYS B CA 1
ATOM 3790 C C . LYS B 1 106 ? -25.433 32.983 -14.626 1.00 74.56 106 LYS B C 1
ATOM 3791 O O . LYS B 1 106 ? -24.396 32.654 -15.234 1.00 72.44 106 LYS B O 1
ATOM 3797 N N . ASN B 1 107 ? -26.466 33.430 -15.319 1.00 64.75 107 ASN B N 1
ATOM 3798 C CA . ASN B 1 107 ? -26.409 33.574 -16.741 1.00 57.88 107 ASN B CA 1
ATOM 3799 C C . ASN B 1 107 ? -26.691 32.361 -17.512 1.00 48.87 107 ASN B C 1
ATOM 3800 O O . ASN B 1 107 ? -26.911 32.537 -18.702 1.00 46.02 107 ASN B O 1
ATOM 3805 N N . LEU B 1 108 ? -26.722 31.157 -16.919 1.00 45.36 108 LEU B N 1
ATOM 3806 C CA . LEU B 1 108 ? -27.168 29.991 -17.671 1.00 43.66 108 LEU B CA 1
ATOM 3807 C C . LEU B 1 108 ? -28.280 29.279 -16.959 1.00 40.74 108 LEU B C 1
ATOM 3808 O O . LEU B 1 108 ? -28.304 29.192 -15.734 1.00 38.88 108 LEU B O 1
ATOM 3813 N N . ILE B 1 109 ? -29.152 28.653 -17.745 1.00 37.11 109 ILE B N 1
ATOM 3814 C CA . ILE B 1 109 ? -30.177 27.739 -17.208 1.00 35.28 109 ILE B CA 1
ATOM 3815 C C . ILE B 1 109 ? -29.864 26.411 -17.834 1.00 33.78 109 ILE B C 1
ATOM 3816 O O . ILE B 1 109 ? -29.764 26.308 -19.067 1.00 33.54 109 ILE B O 1
ATOM 3821 N N . GLY B 1 110 ? -29.698 25.392 -16.991 1.00 32.20 110 GLY B N 1
ATOM 3822 C CA . GLY B 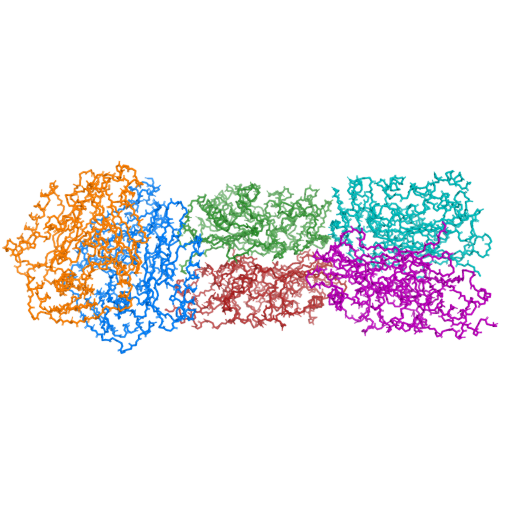1 110 ? -29.582 24.019 -17.476 1.00 34.23 110 GLY B CA 1
ATOM 3823 C C . GLY B 1 110 ? -30.974 23.475 -17.796 1.00 32.80 110 GLY B C 1
ATOM 3824 O O . GLY B 1 110 ? -31.932 23.795 -17.082 1.00 32.33 110 GLY B O 1
ATOM 3825 N N . ALA B 1 111 ? -31.070 22.587 -18.777 1.00 32.49 111 ALA B N 1
ATOM 3826 C CA . ALA B 1 111 ? -32.342 21.948 -19.104 1.00 31.90 111 ALA B CA 1
ATOM 3827 C C . ALA B 1 111 ? -32.909 21.295 -17.816 1.00 32.49 111 ALA B C 1
ATOM 3828 O O . ALA B 1 111 ? -32.161 20.658 -17.073 1.00 32.16 111 ALA B O 1
ATOM 3830 N N . GLY B 1 112 ? -34.193 21.383 -17.630 1.00 30.29 112 GLY B N 1
ATOM 3831 C CA . GLY B 1 112 ? -34.830 20.778 -16.434 1.00 30.44 112 GLY B CA 1
ATOM 3832 C C . GLY B 1 112 ? -34.939 19.283 -16.481 1.00 30.26 112 GLY B C 1
ATOM 3833 O O . GLY B 1 112 ? -35.257 18.654 -15.464 1.00 31.78 112 GLY B O 1
ATOM 3834 N N . ASP B 1 113 ? -34.647 18.682 -17.661 1.00 28.37 113 ASP B N 1
ATOM 3835 C CA . ASP B 1 113 ? -34.699 17.232 -17.802 1.00 28.98 113 ASP B CA 1
ATOM 3836 C C . ASP B 1 113 ? -33.998 16.886 -19.125 1.00 29.48 113 ASP B C 1
ATOM 3837 O O . ASP B 1 113 ? -33.706 17.790 -19.946 1.00 29.13 113 ASP B O 1
ATOM 3842 N N . GLN B 1 114 ? -33.734 15.596 -19.363 1.00 27.96 114 GLN B N 1
ATOM 3843 C CA . GLN B 1 114 ? -33.484 15.153 -20.714 1.00 28.28 114 GLN B CA 1
ATOM 3844 C C . GLN B 1 114 ? -34.797 15.225 -21.502 1.00 29.83 114 GLN B C 1
ATOM 3845 O O . GLN B 1 114 ? -35.834 15.468 -20.933 1.00 31.77 114 GLN B O 1
ATOM 3851 N N . GLY B 1 115 ? -34.755 14.957 -22.804 1.00 30.48 115 GLY B N 1
ATOM 3852 C CA . GLY B 1 115 ? -35.968 14.715 -23.572 1.00 32.43 115 GLY B CA 1
ATOM 3853 C C . GLY B 1 115 ? -35.846 15.089 -25.011 1.00 30.41 115 GLY B C 1
ATOM 3854 O O . GLY B 1 115 ? -34.844 15.709 -25.408 1.00 27.33 115 GLY B O 1
ATOM 3855 N N . ILE B 1 116 ? -36.889 14.744 -25.763 1.00 28.05 116 ILE B N 1
ATOM 3856 C CA . ILE B 1 116 ? -36.989 15.149 -27.149 1.00 29.11 116 ILE B CA 1
ATOM 3857 C C . ILE B 1 116 ? -38.266 15.928 -27.314 1.00 29.66 116 ILE B C 1
ATOM 3858 O O . ILE B 1 116 ? -39.326 15.578 -26.721 1.00 27.55 116 ILE B O 1
ATOM 3863 N N . VAL B 1 117 ? -38.206 16.980 -28.115 1.00 27.36 117 VAL B N 1
ATOM 3864 C CA . VAL B 1 117 ? -39.387 17.761 -28.498 1.00 27.10 117 VAL B CA 1
ATOM 3865 C C . VAL B 1 117 ? -39.420 17.904 -29.995 1.00 26.18 117 VAL B C 1
ATOM 3866 O O . VAL B 1 117 ? -38.359 17.845 -30.627 1.00 26.35 117 VAL B O 1
ATOM 3870 N N . PHE B 1 118 ? -40.621 18.102 -30.556 1.00 25.03 118 PHE B N 1
ATOM 3871 C CA . PHE B 1 118 ? -40.759 18.361 -31.951 1.00 26.34 118 PHE B CA 1
ATOM 3872 C C . PHE B 1 118 ? -41.601 19.661 -32.114 1.00 28.79 118 PHE B C 1
ATOM 3873 O O . PHE B 1 118 ? -42.643 19.864 -31.403 1.00 27.96 118 PHE B O 1
ATOM 3881 N N . GLY B 1 119 ? -41.205 20.464 -33.082 1.00 25.94 119 GLY B N 1
ATOM 3882 C CA . GLY B 1 119 ? -41.948 21.565 -33.541 1.00 28.23 119 GLY B CA 1
ATOM 3883 C C . GLY B 1 119 ? -42.400 21.285 -34.971 1.00 28.95 119 GLY B C 1
ATOM 3884 O O . GLY B 1 119 ? -41.723 20.611 -35.717 1.00 29.70 119 GLY B O 1
ATOM 3885 N N . TYR B 1 120 ? -43.564 21.811 -35.352 1.00 28.86 120 TYR B N 1
ATOM 3886 C CA . TYR B 1 120 ? -44.127 21.496 -36.670 1.00 28.65 120 TYR B CA 1
ATOM 3887 C C . TYR B 1 120 ? -44.851 22.717 -37.189 1.00 28.50 120 TYR B C 1
ATOM 3888 O O . TYR B 1 120 ? -45.497 23.429 -36.412 1.00 28.23 120 TYR B O 1
ATOM 3897 N N . ALA B 1 121 ? -44.843 22.907 -38.516 1.00 27.22 121 ALA B N 1
ATOM 3898 C CA . ALA B 1 121 ? -45.715 23.850 -39.158 1.00 27.39 121 ALA B CA 1
ATOM 3899 C C . ALA B 1 121 ? -45.911 23.457 -40.592 1.00 29.57 121 ALA B C 1
ATOM 3900 O O . ALA B 1 121 ? -45.108 22.726 -41.166 1.00 29.80 121 ALA B O 1
ATOM 3902 N N . CYS B 1 122 ? -47.050 23.890 -41.148 1.00 32.63 122 CYS B N 1
ATOM 3903 C CA . CYS B 1 122 ? -47.377 23.615 -42.549 1.00 33.69 122 CYS B CA 1
ATOM 3904 C C . CYS B 1 122 ? -48.169 24.795 -43.087 1.00 34.56 122 CYS B C 1
ATOM 3905 O O . CYS B 1 122 ? -48.552 25.688 -42.353 1.00 34.27 122 CYS B O 1
ATOM 3908 N N . ASP B 1 123 ? -48.375 24.830 -44.399 1.00 36.37 123 ASP B N 1
ATOM 3909 C CA . ASP B 1 123 ? -49.032 25.979 -45.019 1.00 38.13 123 ASP B CA 1
ATOM 3910 C C . ASP B 1 123 ? -50.497 25.693 -45.334 1.00 40.73 123 ASP B C 1
ATOM 3911 O O . ASP B 1 123 ? -51.081 26.383 -46.192 1.00 39.26 123 ASP B O 1
ATOM 3916 N N . GLU B 1 124 ? -51.139 24.738 -44.668 1.00 37.81 124 GLU B N 1
ATOM 3917 C CA . GLU B 1 124 ? -52.539 24.413 -45.034 1.00 42.14 124 GLU B CA 1
ATOM 3918 C C . GLU B 1 124 ? -53.550 25.469 -44.557 1.00 42.12 124 GLU B C 1
ATOM 3919 O O . GLU B 1 124 ? -54.625 25.481 -45.055 1.00 42.69 124 GLU B O 1
ATOM 3925 N N . THR B 1 125 ? -53.242 26.229 -43.503 1.00 39.89 125 THR B N 1
ATOM 3926 C CA . THR B 1 125 ? -54.171 27.106 -42.892 1.00 39.83 125 THR B CA 1
ATOM 3927 C C . THR B 1 125 ? -53.488 28.405 -42.561 1.00 41.69 125 THR B C 1
ATOM 3928 O O . THR B 1 125 ? -52.291 28.435 -42.473 1.00 37.96 125 THR B O 1
ATOM 3932 N N . PRO B 1 126 ? -54.235 29.454 -42.281 1.00 41.73 126 PRO B N 1
ATOM 3933 C CA . PRO B 1 126 ? -53.578 30.725 -41.870 1.00 43.55 126 PRO B CA 1
ATOM 3934 C C . PRO B 1 126 ? -52.859 30.595 -40.556 1.00 39.54 126 PRO B C 1
ATOM 3935 O O . PRO B 1 126 ? -51.934 31.341 -40.299 1.00 41.03 126 PRO B O 1
ATOM 3939 N N . GLN B 1 127 ? -53.263 29.609 -39.739 1.00 38.50 127 GLN B N 1
ATOM 3940 C CA . GLN B 1 127 ? -52.579 29.298 -38.500 1.00 35.68 127 GLN B CA 1
ATOM 3941 C C . GLN B 1 127 ? -51.255 28.571 -38.665 1.00 35.49 127 GLN B C 1
ATOM 3942 O O . GLN B 1 127 ? -50.601 28.288 -37.659 1.00 34.91 127 GLN B O 1
ATOM 3948 N N . TYR B 1 128 ? -50.914 28.185 -39.899 1.00 34.16 128 TYR B N 1
ATOM 3949 C CA . TYR B 1 128 ? -49.800 27.306 -40.199 1.00 36.89 128 TYR B CA 1
ATOM 3950 C C . TYR B 1 128 ? -49.871 25.956 -39.474 1.00 33.23 128 TYR B C 1
ATOM 3951 O O . TYR B 1 128 ? -48.841 25.417 -39.038 1.00 30.78 128 TYR B O 1
ATOM 3960 N N . MET B 1 129 ? -51.078 25.416 -39.424 1.00 33.41 129 MET B N 1
ATOM 3961 C CA . MET B 1 129 ? -51.383 24.162 -38.739 1.00 34.81 129 MET B CA 1
ATOM 3962 C C . MET B 1 129 ? -52.111 23.221 -39.651 1.00 34.70 129 MET B C 1
ATOM 3963 O O . MET B 1 129 ? -52.780 23.660 -40.591 1.00 37.18 129 MET B O 1
ATOM 3968 N N . PRO B 1 130 ? -52.031 21.914 -39.364 1.00 34.11 130 PRO B N 1
ATOM 3969 C CA . PRO B 1 130 ? -52.855 20.922 -40.047 1.00 32.66 130 PRO B CA 1
ATOM 3970 C C . PRO B 1 130 ? -54.318 21.282 -39.994 1.00 34.10 130 PRO B C 1
ATOM 3971 O O . PRO B 1 130 ? -54.878 21.609 -38.904 1.00 33.14 130 PRO B O 1
ATOM 3975 N N . LEU B 1 131 ? -54.956 21.172 -41.147 1.00 34.78 131 LEU B N 1
ATOM 3976 C CA . LEU B 1 131 ? -56.350 21.533 -41.212 1.00 38.34 131 LEU B CA 1
ATOM 3977 C C . LEU B 1 131 ? -57.240 20.673 -40.324 1.00 37.83 131 LEU B C 1
ATOM 3978 O O . LEU B 1 131 ? -58.224 21.164 -39.798 1.00 37.09 131 LEU B O 1
ATOM 3983 N N . THR B 1 132 ? -56.923 19.371 -40.207 1.00 36.71 132 THR B N 1
ATOM 3984 C CA . THR B 1 132 ? -57.693 18.501 -39.375 1.00 34.27 132 THR B CA 1
ATOM 3985 C C . THR B 1 132 ? -57.815 19.031 -37.920 1.00 34.20 132 THR B C 1
ATOM 3986 O O . THR B 1 132 ? -58.914 19.072 -37.355 1.00 34.69 132 THR B O 1
ATOM 3990 N N A SER B 1 133 ? -56.673 19.437 -37.355 0.50 34.98 133 SER B N 1
ATOM 3991 N N B SER B 1 133 ? -56.680 19.438 -37.354 0.50 33.66 133 SER B N 1
ATOM 3992 C CA A SER B 1 133 ? -56.637 19.945 -35.984 0.50 35.64 133 SER B CA 1
ATOM 3993 C CA B SER B 1 133 ? -56.644 19.941 -35.979 0.50 33.48 133 SER B CA 1
ATOM 3994 C C A SER B 1 133 ? -57.370 21.267 -35.873 0.50 35.34 133 SER B C 1
ATOM 3995 C C B SER B 1 133 ? -57.369 21.268 -35.871 0.50 34.10 133 SER B C 1
ATOM 3996 O O A SER B 1 133 ? -58.149 21.467 -34.934 0.50 35.01 133 SER B O 1
ATOM 3997 O O B SER B 1 133 ? -58.146 21.467 -34.932 0.50 33.76 133 SER B O 1
ATOM 4002 N N . VAL B 1 134 ? -57.148 22.154 -36.823 1.00 34.51 134 VAL B N 1
ATOM 4003 C CA . VAL B 1 134 ? -57.812 23.484 -36.789 1.00 34.18 134 VAL B CA 1
ATOM 4004 C C . VAL B 1 134 ? -59.325 23.316 -36.778 1.00 34.85 134 VAL B C 1
ATOM 4005 O O . VAL B 1 134 ? -60.007 23.929 -35.939 1.00 33.54 134 VAL B O 1
ATOM 4009 N N . LEU B 1 135 ? -59.852 22.472 -37.669 1.00 36.88 135 LEU B N 1
ATOM 4010 C CA . LEU B 1 135 ? -61.301 22.293 -37.737 1.00 36.31 135 LEU B CA 1
ATOM 4011 C C . LEU B 1 135 ? -61.823 21.645 -36.460 1.00 36.54 135 LEU B C 1
ATOM 4012 O O . LEU B 1 135 ? -62.916 22.010 -35.987 1.00 34.67 135 LEU B O 1
ATOM 4017 N N . ALA B 1 136 ? -61.087 20.670 -35.917 1.00 34.42 136 ALA B N 1
ATOM 4018 C CA . ALA B 1 136 ? -61.576 19.955 -34.746 1.00 34.18 136 ALA B CA 1
ATOM 4019 C C . ALA B 1 136 ? -61.738 20.925 -33.568 1.00 33.28 136 ALA B C 1
ATOM 4020 O O . ALA B 1 136 ? -62.720 20.908 -32.869 1.00 33.42 136 ALA B O 1
ATOM 4022 N N . HIS B 1 137 ? -60.756 21.790 -33.369 1.00 32.92 137 HIS B N 1
ATOM 4023 C CA . HIS B 1 137 ? -60.820 22.763 -32.292 1.00 33.37 137 HIS B CA 1
ATOM 4024 C C . HIS B 1 137 ? -61.938 23.803 -32.564 1.00 35.08 137 HIS B C 1
ATOM 4025 O O . HIS B 1 137 ? -62.664 24.204 -31.649 1.00 34.97 137 HIS B O 1
ATOM 4032 N N . GLU B 1 138 ? -62.054 24.251 -33.797 1.00 35.92 138 GLU B N 1
ATOM 4033 C CA . GLU B 1 138 ? -63.057 25.306 -34.110 1.00 40.37 138 GLU B CA 1
ATOM 4034 C C . GLU B 1 138 ? -64.460 24.842 -33.840 1.00 39.51 138 GLU B C 1
ATOM 4035 O O . GLU B 1 138 ? -65.258 25.623 -33.345 1.00 41.73 138 GLU B O 1
ATOM 4041 N N . LEU B 1 139 ? -64.738 23.549 -34.094 1.00 39.82 139 LEU B N 1
ATOM 4042 C CA . LEU B 1 139 ? -66.042 22.988 -33.782 1.00 39.58 139 LEU B CA 1
ATOM 4043 C C . LEU B 1 139 ? -66.356 23.137 -32.310 1.00 38.83 139 LEU B C 1
ATOM 4044 O O . LEU B 1 139 ? -67.422 23.577 -31.924 1.00 40.37 139 LEU B O 1
ATOM 4049 N N . LEU B 1 140 ? -65.406 22.761 -31.485 1.00 36.66 140 LEU B N 1
ATOM 4050 C CA . LEU B 1 140 ? -65.689 22.743 -30.028 1.00 34.63 140 LEU B CA 1
ATOM 4051 C C . LEU B 1 140 ? -65.674 24.124 -29.434 1.00 36.20 140 LEU B C 1
ATOM 4052 O O . LEU B 1 140 ? -66.403 24.400 -28.464 1.00 34.95 140 LEU B O 1
ATOM 4057 N N . LYS B 1 141 ? -64.859 25.009 -29.980 1.00 38.41 141 LYS B N 1
ATOM 4058 C CA . LYS B 1 141 ? -64.869 26.397 -29.502 1.00 41.99 141 LYS B CA 1
ATOM 4059 C C . LYS B 1 141 ? -66.216 27.056 -29.756 1.00 40.25 141 LYS B C 1
ATOM 4060 O O . LYS B 1 141 ? -66.743 27.766 -28.889 1.00 39.72 141 LYS B O 1
ATOM 4066 N N . GLU B 1 142 ? -66.765 26.785 -30.939 1.00 41.77 142 GLU B N 1
ATOM 4067 C CA . GLU B 1 142 ? -68.075 27.344 -31.270 1.00 41.61 142 GLU B CA 1
ATOM 4068 C C . GLU B 1 142 ? -69.197 26.734 -30.441 1.00 41.35 142 GLU B C 1
ATOM 4069 O O . GLU B 1 142 ? -70.064 27.430 -29.967 1.00 44.26 142 GLU B O 1
ATOM 4075 N N . ILE B 1 143 ? -69.186 25.408 -30.210 1.00 39.56 143 ILE B N 1
ATOM 4076 C CA . ILE B 1 143 ? -70.188 24.805 -29.382 1.00 38.82 143 ILE B CA 1
ATOM 4077 C C . ILE B 1 143 ? -70.116 25.374 -27.950 1.00 39.60 143 ILE B C 1
ATOM 4078 O O . ILE B 1 143 ? -71.141 25.714 -27.371 1.00 39.68 143 ILE B O 1
ATOM 4083 N N . GLU B 1 144 ? -68.926 25.532 -27.400 1.00 37.64 144 GLU B N 1
ATOM 4084 C CA . GLU B 1 144 ? -68.763 26.006 -26.038 1.00 38.78 144 GLU B CA 1
ATOM 4085 C C . GLU B 1 144 ? -69.170 27.481 -25.975 1.00 41.50 144 GLU B C 1
ATOM 4086 O O . GLU B 1 144 ? -69.787 27.911 -25.008 1.00 41.39 144 GLU B O 1
ATOM 4092 N N . ARG B 1 145 ? -68.867 28.224 -27.003 1.00 43.51 145 ARG B N 1
ATOM 4093 C CA . ARG B 1 145 ? -69.307 29.644 -27.073 1.00 43.46 145 ARG B CA 1
ATOM 4094 C C . ARG B 1 145 ? -70.837 29.716 -26.998 1.00 44.13 145 ARG B C 1
ATOM 4095 O O . ARG B 1 145 ? -71.394 30.484 -26.202 1.00 44.24 145 ARG B O 1
ATOM 4103 N N . GLN B 1 146 ? -71.506 28.876 -27.780 1.00 44.51 146 GLN B N 1
ATOM 4104 C CA . GLN B 1 146 ? -72.946 28.819 -27.769 1.00 43.87 146 GLN B CA 1
ATOM 4105 C C . GLN B 1 146 ? -73.536 28.278 -26.483 1.00 46.08 146 GLN B C 1
ATOM 4106 O O . GLN B 1 146 ? -74.640 28.701 -26.075 1.00 43.09 146 GLN B O 1
ATOM 4112 N N . ARG B 1 147 ? -72.862 27.331 -25.835 1.00 43.64 147 ARG B N 1
ATOM 4113 C CA . ARG B 1 147 ? -73.327 26.845 -24.540 1.00 43.91 147 ARG B CA 1
ATOM 4114 C C . ARG B 1 147 ? -73.376 27.992 -23.538 1.00 43.87 147 ARG B C 1
ATOM 4115 O O . ARG B 1 147 ? -74.344 28.126 -22.778 1.00 44.43 147 ARG B O 1
ATOM 4123 N N . ARG B 1 148 ? -72.339 28.795 -23.525 1.00 43.34 148 ARG B N 1
ATOM 4124 C CA . ARG B 1 148 ? -72.219 29.902 -22.545 1.00 47.63 148 ARG B CA 1
ATOM 4125 C C . ARG B 1 148 ? -73.172 31.061 -22.884 1.00 49.32 148 ARG B C 1
ATOM 4126 O O . ARG B 1 148 ? -73.675 31.658 -21.999 1.00 46.73 148 ARG B O 1
ATOM 4134 N N . SER B 1 149 ? -73.382 31.361 -24.153 1.00 45.98 149 SER B N 1
ATOM 4135 C CA . SER B 1 149 ? -74.301 32.427 -24.534 1.00 50.77 149 SER B CA 1
ATOM 4136 C C . SER B 1 149 ? -75.773 31.955 -24.514 1.00 52.23 149 SER B C 1
ATOM 4137 O O . SER B 1 149 ? -76.647 32.753 -24.745 1.00 54.29 149 SER B O 1
ATOM 4140 N N . LYS B 1 150 ? -76.036 30.662 -24.322 1.00 50.34 150 LYS B N 1
ATOM 4141 C CA . LYS B 1 150 ? -77.346 30.062 -24.373 1.00 54.07 150 LYS B CA 1
ATOM 4142 C C . LYS B 1 150 ? -77.983 30.015 -25.760 1.00 53.78 150 LYS B C 1
ATOM 4143 O O . LYS B 1 150 ? -79.181 29.767 -25.872 1.00 54.68 150 LYS B O 1
ATOM 4149 N N . GLU B 1 151 ? -77.172 30.129 -26.817 1.00 50.77 151 GLU B N 1
ATOM 4150 C CA . GLU B 1 151 ? -77.643 29.897 -28.143 1.00 52.07 151 GLU B CA 1
ATOM 4151 C C . GLU B 1 151 ? -77.848 28.402 -28.425 1.00 53.81 151 GLU B C 1
ATOM 4152 O O . GLU B 1 151 ? -78.571 28.042 -29.362 1.00 51.03 151 GLU B O 1
ATOM 4158 N N . PHE B 1 152 ? -77.163 27.532 -27.661 1.00 48.40 152 PHE B N 1
ATOM 4159 C CA . PHE B 1 152 ? -77.294 26.078 -27.820 1.00 47.88 152 PHE B CA 1
ATOM 4160 C C . PHE B 1 152 ? -77.647 25.593 -26.427 1.00 46.38 152 PHE B C 1
ATOM 4161 O O . PHE B 1 152 ? -76.795 25.571 -25.528 1.00 47.17 152 PHE B O 1
ATOM 4169 N N . ILE B 1 153 ? -78.909 25.204 -26.232 1.00 45.04 153 ILE B N 1
ATOM 4170 C CA . ILE B 1 153 ? -79.374 24.868 -24.897 1.00 42.92 153 ILE B CA 1
ATOM 4171 C C . ILE B 1 153 ? -79.346 23.354 -24.720 1.00 40.38 153 ILE B C 1
ATOM 4172 O O . ILE B 1 153 ? -79.212 22.567 -25.689 1.00 41.91 153 ILE B O 1
ATOM 4177 N N . LYS B 1 154 ? -79.488 22.976 -23.463 1.00 40.65 154 LYS B N 1
ATOM 4178 C CA . LYS B 1 154 ? -79.578 21.599 -22.973 1.00 41.93 154 LYS B CA 1
ATOM 4179 C C . LYS B 1 154 ? -78.363 20.742 -23.322 1.00 43.44 154 LYS B C 1
ATOM 4180 O O . LYS B 1 154 ? -78.479 19.521 -23.562 1.00 42.88 154 LYS B O 1
ATOM 4186 N N . ILE B 1 155 ? -77.200 21.400 -23.304 1.00 43.11 155 ILE B N 1
ATOM 4187 C CA . ILE B 1 155 ? -75.927 20.692 -23.373 1.00 40.59 155 ILE B CA 1
ATOM 4188 C C . ILE B 1 155 ? -75.028 21.047 -22.202 1.00 40.90 155 ILE B C 1
ATOM 4189 O O . ILE B 1 155 ? -75.229 22.069 -21.498 1.00 37.12 155 ILE B O 1
ATOM 4194 N N . GLN B 1 156 ? -73.976 20.232 -22.026 1.00 37.43 156 GLN B N 1
ATOM 4195 C CA . GLN B 1 156 ? -73.049 20.412 -20.956 1.00 37.43 156 GLN B CA 1
ATOM 4196 C C . GLN B 1 156 ? -71.634 20.554 -21.587 1.00 36.53 156 GLN B C 1
ATOM 4197 O O . GLN B 1 156 ? -71.455 20.544 -22.801 1.00 37.70 156 GLN B O 1
ATOM 4203 N N . ALA B 1 157 ? -70.632 20.698 -20.754 1.00 35.84 157 ALA B N 1
ATOM 4204 C CA . ALA B 1 157 ? -69.299 21.133 -21.197 1.00 39.22 157 ALA B CA 1
ATOM 4205 C C . ALA B 1 157 ? -68.342 20.031 -21.653 1.00 35.42 157 ALA B C 1
ATOM 4206 O O . ALA B 1 157 ? -67.367 20.343 -22.332 1.00 34.31 157 ALA B O 1
ATOM 4208 N N . ASP B 1 158 ? -68.616 18.774 -21.334 1.00 33.98 158 ASP B N 1
ATOM 4209 C CA . ASP B 1 158 ? -67.767 17.632 -21.756 1.00 32.90 158 ASP B CA 1
ATOM 4210 C C . ASP B 1 158 ? -68.120 17.348 -23.209 1.00 32.11 158 ASP B C 1
ATOM 4211 O O . ASP B 1 158 ? -69.297 17.171 -23.555 1.00 36.15 158 ASP B O 1
ATOM 4216 N N . MET B 1 159 ? -67.134 17.383 -24.087 1.00 31.40 159 MET B N 1
ATOM 4217 C CA . MET B 1 159 ? -67.341 17.175 -25.511 1.00 30.48 159 MET B CA 1
ATOM 4218 C C . MET B 1 159 ? -66.059 16.826 -26.209 1.00 30.20 159 MET B C 1
ATOM 4219 O O . MET B 1 159 ? -64.958 17.127 -25.707 1.00 30.60 159 MET B O 1
ATOM 4224 N N . LYS B 1 160 ? -66.178 16.182 -27.353 1.00 30.71 160 LYS B N 1
ATOM 4225 C CA . LYS B 1 160 ? -65.036 15.781 -28.179 1.00 31.51 160 LYS B CA 1
ATOM 4226 C C . LYS B 1 160 ? -65.396 15.951 -29.621 1.00 32.50 160 LYS B C 1
ATOM 4227 O O . LYS B 1 160 ? -66.566 15.909 -29.986 1.00 31.05 160 LYS B O 1
ATOM 4233 N N . SER B 1 161 ? -64.407 16.132 -30.447 1.00 31.39 161 SER B N 1
ATOM 4234 C CA . SER B 1 161 ? -64.591 16.195 -31.885 1.00 30.82 161 SER B CA 1
ATOM 4235 C C . SER B 1 161 ? -63.513 15.421 -32.589 1.00 31.10 161 SER B C 1
ATOM 4236 O O . SER B 1 161 ? -62.450 15.147 -32.024 1.00 29.52 161 SER B O 1
ATOM 4239 N N . GLN B 1 162 ? -63.753 15.076 -33.853 1.00 30.08 162 GLN B N 1
ATOM 4240 C CA . GLN B 1 162 ? -62.780 14.386 -34.637 1.00 30.75 162 GLN B CA 1
ATOM 4241 C C . GLN B 1 162 ? -63.061 14.734 -36.089 1.00 31.61 162 GLN B C 1
ATOM 4242 O O . GLN B 1 162 ? -64.224 14.674 -36.520 1.00 33.40 162 GLN B O 1
ATOM 4248 N N . VAL B 1 163 ? -62.046 15.133 -36.819 1.00 30.49 163 VAL B N 1
ATOM 4249 C CA . VAL B 1 163 ? -62.229 15.566 -38.195 1.00 32.52 163 VAL B CA 1
ATOM 4250 C C . VAL B 1 163 ? -61.335 14.779 -39.110 1.00 33.80 163 VAL B C 1
ATOM 4251 O O . VAL B 1 163 ? -60.114 14.688 -38.840 1.00 32.85 163 VAL B O 1
ATOM 4255 N N . SER B 1 164 ? -61.925 14.195 -40.166 1.00 33.34 164 SER B N 1
ATOM 4256 C CA . SER B 1 164 ? -61.212 13.456 -41.177 1.00 33.28 164 SER B CA 1
ATOM 4257 C C . SER B 1 164 ? -61.211 14.225 -42.485 1.00 34.24 164 SER B C 1
ATOM 4258 O O . SER B 1 164 ? -62.286 14.643 -42.934 1.00 34.64 164 SER B O 1
ATOM 4261 N N . ILE B 1 165 ? -60.028 14.449 -43.036 1.00 34.63 165 ILE B N 1
ATOM 4262 C CA . ILE B 1 165 ? -59.866 15.165 -44.296 1.00 35.13 165 ILE B CA 1
ATOM 4263 C C . ILE B 1 165 ? -59.244 14.252 -45.323 1.00 37.04 165 ILE B C 1
ATOM 4264 O O . ILE B 1 165 ? -58.277 13.549 -45.067 1.00 37.42 165 ILE B O 1
ATOM 4269 N N . ASP B 1 166 ? -59.782 14.339 -46.522 1.00 38.32 166 ASP B N 1
ATOM 4270 C CA . ASP B 1 166 ? -59.313 13.599 -47.691 1.00 39.22 166 ASP B CA 1
ATOM 4271 C C . ASP B 1 166 ? -58.335 14.508 -48.442 1.00 37.85 166 ASP B C 1
ATOM 4272 O O . ASP B 1 166 ? -58.717 15.574 -48.942 1.00 37.34 166 ASP B O 1
ATOM 4277 N N . TYR B 1 167 ? -57.087 14.100 -48.441 1.00 38.64 167 TYR B N 1
ATOM 4278 C CA . TYR B 1 167 ? -55.997 14.821 -49.071 1.00 43.51 167 TYR B CA 1
ATOM 4279 C C . TYR B 1 167 ? -55.591 14.126 -50.390 1.00 45.16 167 TYR B C 1
ATOM 4280 O O . TYR B 1 167 ? -54.474 14.323 -50.839 1.00 46.60 167 TYR B O 1
ATOM 4289 N N . SER B 1 168 ? -56.468 13.315 -50.980 1.00 44.62 168 SER B N 1
ATOM 4290 C CA . SER B 1 168 ? -56.160 12.642 -52.254 1.00 51.39 168 SER B CA 1
ATOM 4291 C C . SER B 1 168 ? -55.839 13.579 -53.417 1.00 53.09 168 SER B C 1
ATOM 4292 O O . SER B 1 168 ? -55.075 13.181 -54.294 1.00 54.28 168 SER B O 1
ATOM 4295 N N . ASN B 1 169 ? -56.393 14.772 -53.434 1.00 58.75 169 ASN B N 1
ATOM 4296 C CA . ASN B 1 169 ? -56.248 15.725 -54.595 1.00 57.01 169 ASN B CA 1
ATOM 4297 C C . ASN B 1 169 ? -55.701 17.027 -53.977 1.00 69.13 169 ASN B C 1
ATOM 4298 O O . ASN B 1 169 ? -55.550 17.127 -52.732 1.00 67.40 169 ASN B O 1
ATOM 4303 N N . SER B 1 170 ? -55.430 18.053 -54.785 1.00 74.14 170 SER B N 1
ATOM 4304 C CA . SER B 1 170 ? -54.682 19.190 -54.227 1.00 72.65 170 SER B CA 1
ATOM 4305 C C . SER B 1 170 ? -55.520 20.087 -53.320 1.00 66.77 170 SER B C 1
ATOM 4306 O O . SER B 1 170 ? -54.987 20.714 -52.410 1.00 63.33 170 SER B O 1
ATOM 4309 N N . THR B 1 171 ? -56.841 20.170 -53.553 1.00 58.87 171 THR B N 1
ATOM 4310 C CA . THR B 1 171 ? -57.710 20.861 -52.634 1.00 57.40 171 THR B CA 1
ATOM 4311 C C . THR B 1 171 ? -58.181 19.727 -51.617 1.00 57.78 171 THR B C 1
ATOM 4312 O O . THR B 1 171 ? -58.717 18.689 -51.996 1.00 47.03 171 THR B O 1
ATOM 4316 N N . PRO B 1 172 ? -57.969 19.973 -50.313 1.00 58.82 172 PRO B N 1
ATOM 4317 C CA . PRO B 1 172 ? -58.503 19.070 -49.301 1.00 54.86 172 PRO B CA 1
ATOM 4318 C C . PRO B 1 172 ? -60.025 19.066 -49.301 1.00 53.26 172 PRO B C 1
ATOM 4319 O O . PRO B 1 172 ? -60.674 20.101 -49.580 1.00 50.99 172 PRO B O 1
ATOM 4323 N N . LEU B 1 173 ? -60.594 17.918 -48.998 1.00 50.33 173 LEU B N 1
ATOM 4324 C CA . LEU B 1 173 ? -62.033 17.783 -48.830 1.00 49.54 173 LEU B CA 1
ATOM 4325 C C . LEU B 1 173 ? -62.301 17.265 -47.446 1.00 49.17 173 LEU B C 1
ATOM 4326 O O . LEU B 1 173 ? -61.655 16.308 -47.034 1.00 42.66 173 LEU B O 1
ATOM 4331 N N . ILE B 1 174 ? -63.293 17.812 -46.771 1.00 46.49 174 ILE B N 1
ATOM 4332 C CA . ILE B 1 174 ? -63.726 17.195 -45.523 1.00 48.04 174 ILE B CA 1
ATOM 4333 C C . ILE B 1 174 ? -64.368 15.861 -45.852 1.00 46.30 174 ILE B C 1
ATOM 4334 O O . ILE B 1 174 ? -65.242 15.809 -46.685 1.00 47.88 174 ILE B O 1
ATOM 4339 N N . GLU B 1 175 ? -63.936 14.788 -45.197 1.00 42.11 175 GLU B N 1
ATOM 4340 C CA . GLU B 1 175 ? -64.543 13.469 -45.380 1.00 43.22 175 GLU B CA 1
ATOM 4341 C C . GLU B 1 175 ? -65.614 13.256 -44.304 1.00 44.11 175 GLU B C 1
ATOM 4342 O O . GLU B 1 175 ? -66.741 12.870 -44.608 1.00 47.03 175 GLU B O 1
ATOM 4348 N N . THR B 1 176 ? -65.246 13.483 -43.046 1.00 38.42 176 THR B N 1
ATOM 4349 C CA . THR B 1 176 ? -66.141 13.344 -41.902 1.00 40.42 176 THR B CA 1
ATOM 4350 C C . THR B 1 176 ? -65.912 14.397 -40.845 1.00 40.71 176 THR B C 1
ATOM 4351 O O . THR B 1 176 ? -64.741 14.718 -40.550 1.00 36.93 176 THR B O 1
ATOM 4355 N N . MET B 1 177 ? -66.974 14.932 -40.270 1.00 38.59 177 MET B N 1
ATOM 4356 C CA . MET B 1 177 ? -66.881 15.642 -38.988 1.00 40.27 177 MET B CA 1
ATOM 4357 C C . MET B 1 177 ? -67.689 14.838 -37.972 1.00 41.12 177 MET B C 1
ATOM 4358 O O . MET B 1 177 ? -68.806 14.384 -38.276 1.00 38.85 177 MET B O 1
ATOM 4363 N N . LEU B 1 178 ? -67.077 14.612 -36.804 1.00 35.92 178 LEU B N 1
ATOM 4364 C CA . LEU B 1 178 ? -67.678 13.873 -35.734 1.00 35.49 178 LEU B CA 1
ATOM 4365 C C . LEU B 1 178 ? -67.639 14.731 -34.482 1.00 34.84 178 LEU B C 1
ATOM 4366 O O . LEU B 1 178 ? -66.597 15.360 -34.193 1.00 32.15 178 LEU B O 1
ATOM 4371 N N . VAL B 1 179 ? -68.753 14.770 -33.762 1.00 35.44 179 VAL B N 1
ATOM 4372 C CA . VAL B 1 179 ? -68.762 15.403 -32.456 1.00 36.50 179 VAL B CA 1
ATOM 4373 C C . VAL B 1 179 ? -69.529 14.521 -31.516 1.00 38.03 179 VAL B C 1
ATOM 4374 O O . VAL B 1 179 ? -70.534 13.896 -31.936 1.00 37.39 179 VAL B O 1
ATOM 4378 N N . SER B 1 180 ? -69.099 14.471 -30.244 1.00 33.96 180 SER B N 1
ATOM 4379 C CA . SER B 1 180 ? -69.900 13.965 -29.159 1.00 32.69 180 SER B CA 1
ATOM 4380 C C . SER B 1 180 ? -70.025 15.066 -28.115 1.00 35.01 180 SER B C 1
ATOM 4381 O O . SER B 1 180 ? -68.993 15.561 -27.650 1.00 32.39 180 SER B O 1
ATOM 4384 N N . ILE B 1 181 ? -71.263 15.401 -27.684 1.00 33.45 181 ILE B N 1
ATOM 4385 C CA . ILE B 1 181 ? -71.501 16.446 -26.718 1.00 32.30 181 ILE B CA 1
ATOM 4386 C C . ILE B 1 181 ? -72.341 15.917 -25.616 1.00 33.96 181 ILE B C 1
ATOM 4387 O O . ILE B 1 181 ? -73.399 15.318 -25.899 1.00 33.44 181 ILE B O 1
ATOM 4392 N N . GLN B 1 182 ? -71.919 16.121 -24.384 1.00 32.16 182 GLN B N 1
ATOM 4393 C CA . GLN B 1 182 ? -72.727 15.726 -23.236 1.00 32.49 182 GLN B CA 1
ATOM 4394 C C . GLN B 1 182 ? -74.035 16.589 -23.255 1.00 34.43 182 GLN B C 1
ATOM 4395 O O . GLN B 1 182 ? -74.010 17.822 -23.426 1.00 33.46 182 GLN B O 1
ATOM 4401 N N . HIS B 1 183 ? -75.135 15.922 -23.057 1.00 36.53 183 HIS B N 1
ATOM 4402 C CA . HIS B 1 183 ? -76.460 16.567 -23.168 1.00 37.26 183 HIS B CA 1
ATOM 4403 C C . HIS B 1 183 ? -77.320 16.284 -21.938 1.00 38.18 183 HIS B C 1
ATOM 4404 O O . HIS B 1 183 ? -77.137 15.297 -21.217 1.00 35.97 183 HIS B O 1
ATOM 4411 N N . ASP B 1 184 ? -78.270 17.172 -21.708 1.00 39.93 184 ASP B N 1
ATOM 4412 C CA . ASP B 1 184 ? -79.234 16.978 -20.620 1.00 40.09 184 ASP B CA 1
ATOM 4413 C C . ASP B 1 184 ? -80.180 15.821 -20.931 1.00 40.72 184 ASP B C 1
ATOM 4414 O O . ASP B 1 184 ? -80.451 15.506 -22.095 1.00 38.09 184 ASP B O 1
ATOM 4419 N N . GLU B 1 185 ? -80.653 15.213 -19.852 1.00 40.20 185 GLU B N 1
ATOM 4420 C CA . GLU B 1 185 ? -81.610 14.099 -19.935 1.00 45.19 185 GLU B CA 1
ATOM 4421 C C . GLU B 1 185 ? -82.837 14.475 -20.754 1.00 45.27 185 GLU B C 1
ATOM 4422 O O . GLU B 1 185 ? -83.274 13.691 -21.574 1.00 42.68 185 GLU B O 1
ATOM 4428 N N . ASP B 1 186 ? -83.330 15.695 -20.587 1.00 46.04 186 ASP B N 1
ATOM 4429 C CA . ASP B 1 186 ? -84.573 16.126 -21.229 1.00 50.84 186 ASP B CA 1
ATOM 4430 C C . ASP B 1 186 ? -84.330 16.832 -22.560 1.00 51.18 186 ASP B C 1
ATOM 4431 O O . ASP B 1 186 ? -85.165 17.597 -23.009 1.00 47.21 186 ASP B O 1
ATOM 4436 N N . TYR B 1 187 ? -83.190 16.584 -23.210 1.00 45.28 187 TYR B N 1
ATOM 4437 C CA . TYR B 1 187 ? -82.933 17.217 -24.478 1.00 46.78 187 TYR B CA 1
ATOM 4438 C C . TYR B 1 187 ? -83.873 16.770 -25.586 1.00 48.71 187 TYR B C 1
ATOM 4439 O O . TYR B 1 187 ? -84.510 15.732 -25.519 1.00 47.68 187 TYR B O 1
ATOM 4448 N N . ASP B 1 188 ? -83.866 17.553 -26.654 1.00 49.18 188 ASP B N 1
ATOM 4449 C CA . ASP B 1 188 ? -84.583 17.248 -27.849 1.00 49.40 188 ASP B CA 1
ATOM 4450 C C . ASP B 1 188 ? -83.572 16.894 -28.916 1.00 46.86 188 ASP B C 1
ATOM 4451 O O . ASP B 1 188 ? -82.878 17.747 -29.435 1.00 44.40 188 ASP B O 1
ATOM 4456 N N . VAL B 1 189 ? -83.508 15.611 -29.254 1.00 51.38 189 VAL B N 1
ATOM 4457 C CA . VAL B 1 189 ? -82.478 15.085 -30.141 1.00 52.21 189 VAL B CA 1
ATOM 4458 C C . VAL B 1 189 ? -82.555 15.705 -31.522 1.00 54.16 189 VAL B C 1
ATOM 4459 O O . VAL B 1 189 ? -81.519 15.898 -32.207 1.00 48.11 189 VAL B O 1
ATOM 4463 N N . GLU B 1 190 ? -83.774 16.048 -31.955 1.00 54.95 190 GLU B N 1
ATOM 4464 C CA . GLU B 1 190 ? -83.934 16.689 -33.270 1.00 55.94 190 GLU B CA 1
ATOM 4465 C C . GLU B 1 190 ? -83.321 18.083 -33.308 1.00 51.94 190 GLU B C 1
ATOM 4466 O O . GLU B 1 190 ? -82.640 18.431 -34.264 1.00 53.31 190 GLU B O 1
ATOM 4472 N N . TYR B 1 191 ? -83.589 18.876 -32.279 1.00 48.05 191 TYR B N 1
ATOM 4473 C CA . TYR B 1 191 ? -82.989 20.198 -32.129 1.00 48.36 191 TYR B CA 1
ATOM 4474 C C . TYR B 1 191 ? -81.433 20.069 -32.037 1.00 46.11 191 TYR B C 1
ATOM 4475 O O . TYR B 1 191 ? -80.705 20.763 -32.710 1.00 45.22 191 TYR B O 1
ATOM 4484 N N . PHE B 1 192 ? -80.986 19.126 -31.217 1.00 44.74 192 PHE B N 1
ATOM 4485 C CA . PHE B 1 192 ? -79.541 18.902 -30.990 1.00 44.98 192 PHE B CA 1
ATOM 4486 C C . PHE B 1 192 ? -78.832 18.550 -32.308 1.00 46.56 192 PHE B C 1
ATOM 4487 O O . PHE B 1 192 ? -77.804 19.187 -32.640 1.00 49.16 192 PHE B O 1
ATOM 4495 N N . ASN B 1 193 ? -79.364 17.575 -33.054 1.00 45.50 193 ASN B N 1
ATOM 4496 C CA . ASN B 1 193 ? -78.777 17.203 -34.330 1.00 48.31 193 ASN B CA 1
ATOM 4497 C C . ASN B 1 193 ? -78.728 18.349 -35.325 1.00 50.50 193 ASN B C 1
ATOM 4498 O O . ASN B 1 193 ? -77.733 18.524 -36.028 1.00 47.24 193 ASN B O 1
ATOM 4503 N N . LYS B 1 194 ? -79.785 19.135 -35.376 1.00 51.79 194 LYS B N 1
ATOM 4504 C CA . LYS B 1 194 ? -79.841 20.307 -36.276 1.00 53.53 194 LYS B CA 1
ATOM 4505 C C . LYS B 1 194 ? -78.808 21.390 -35.860 1.00 48.67 194 LYS B C 1
ATOM 4506 O O . LYS B 1 194 ? -78.127 21.943 -36.710 1.00 55.00 194 LYS B O 1
ATOM 4512 N N . LYS B 1 195 ? -78.700 21.685 -34.573 1.00 45.55 195 LYS B N 1
ATOM 4513 C CA . LYS B 1 195 ? -77.714 22.656 -34.113 1.00 46.89 195 LYS B CA 1
ATOM 4514 C C . LYS B 1 195 ? -76.260 22.203 -34.474 1.00 43.65 195 LYS B C 1
ATOM 4515 O O . LYS B 1 195 ? -75.476 22.989 -34.930 1.00 45.28 195 LYS B O 1
ATOM 4521 N N . VAL B 1 196 ? -75.948 20.937 -34.241 1.00 44.82 196 VAL B N 1
ATOM 4522 C CA . VAL B 1 196 ? -74.619 20.430 -34.477 1.00 43.03 196 VAL B CA 1
ATOM 4523 C C . VAL B 1 196 ? -74.346 20.465 -35.989 1.00 45.68 196 VAL B C 1
ATOM 4524 O O . VAL B 1 196 ? -73.278 20.888 -36.406 1.00 42.85 196 VAL B O 1
ATOM 4528 N N . SER B 1 197 ? -75.324 20.033 -36.791 1.00 46.47 197 SER B N 1
ATOM 4529 C CA . SER B 1 197 ? -75.175 20.024 -38.255 1.00 50.27 197 SER B CA 1
ATOM 4530 C C . SER B 1 197 ? -74.883 21.406 -38.789 1.00 48.66 197 SER B C 1
ATOM 4531 O O . SER B 1 197 ? -73.987 21.563 -39.640 1.00 49.04 197 SER B O 1
ATOM 4534 N N . ALA B 1 198 ? -75.586 22.403 -38.268 1.00 47.58 198 ALA B N 1
ATOM 4535 C CA . ALA B 1 198 ? -75.372 23.773 -38.706 1.00 52.23 198 ALA B CA 1
ATOM 4536 C C . ALA B 1 198 ? -73.985 24.304 -38.301 1.00 52.16 198 ALA B C 1
ATOM 4537 O O . ALA B 1 198 ? -73.325 25.014 -39.063 1.00 51.18 198 ALA B O 1
ATOM 4539 N N . ILE B 1 199 ? -73.550 23.969 -37.075 1.00 49.16 199 ILE B N 1
ATOM 4540 C CA . ILE B 1 199 ? -72.237 24.369 -36.626 1.00 48.03 199 ILE B CA 1
ATOM 4541 C C . ILE B 1 199 ? -71.150 23.743 -37.517 1.00 47.36 199 ILE B C 1
ATOM 4542 O O . ILE B 1 199 ? -70.236 24.409 -37.934 1.00 44.50 199 ILE B O 1
ATOM 4547 N N . MET B 1 200 ? -71.291 22.466 -37.821 1.00 48.91 200 MET B N 1
ATOM 4548 C CA . MET B 1 200 ? -70.360 21.792 -38.680 1.00 47.91 200 MET B CA 1
ATOM 4549 C C . MET B 1 200 ? -70.271 22.490 -40.052 1.00 49.39 200 MET B C 1
ATOM 4550 O O . MET B 1 200 ? -69.179 22.747 -40.573 1.00 46.70 200 MET B O 1
ATOM 4555 N N . GLU B 1 201 ? -71.412 22.824 -40.619 1.00 51.90 201 GLU B N 1
ATOM 4556 C CA . GLU B 1 201 ? -71.425 23.523 -41.929 1.00 51.71 201 GLU B CA 1
ATOM 4557 C C . GLU B 1 201 ? -70.846 24.905 -41.858 1.00 47.02 201 GLU B C 1
ATOM 4558 O O . GLU B 1 201 ? -70.118 25.335 -42.756 1.00 49.53 201 GLU B O 1
ATOM 4564 N N . GLN B 1 202 ? -71.140 25.607 -40.772 1.00 47.50 202 GLN B N 1
ATOM 4565 C CA . GLN B 1 202 ? -70.619 26.977 -40.587 1.00 49.32 202 GLN B CA 1
ATOM 4566 C C . GLN B 1 202 ? -69.058 26.922 -40.513 1.00 47.20 202 GLN B C 1
ATOM 4567 O O . GLN B 1 202 ? -68.350 27.729 -41.078 1.00 50.34 202 GLN B O 1
ATOM 4573 N N . ILE B 1 203 ? -68.512 25.938 -39.792 1.00 45.48 203 ILE B N 1
ATOM 4574 C CA . ILE B 1 203 ? -67.034 25.833 -39.716 1.00 42.83 203 ILE B CA 1
ATOM 4575 C C . ILE B 1 203 ? -66.444 25.489 -41.093 1.00 42.56 203 ILE B C 1
ATOM 4576 O O . ILE B 1 203 ? -65.437 26.076 -41.475 1.00 41.87 203 ILE B O 1
ATOM 4581 N N . ALA B 1 204 ? -67.039 24.535 -41.811 1.00 41.50 204 ALA B N 1
ATOM 4582 C CA . ALA B 1 204 ? -66.573 24.227 -43.143 1.00 44.49 204 ALA B CA 1
ATOM 4583 C C . ALA B 1 204 ? -66.559 25.454 -44.080 1.00 49.62 204 ALA B C 1
ATOM 4584 O O . ALA B 1 204 ? -65.586 25.685 -44.774 1.00 46.54 204 ALA B O 1
ATOM 4586 N N . LYS B 1 205 ? -67.627 26.226 -44.041 1.00 52.77 205 LYS B N 1
ATOM 4587 C CA . LYS B 1 205 ? -67.754 27.464 -44.866 1.00 55.83 205 LYS B CA 1
ATOM 4588 C C . LYS B 1 205 ? -66.765 28.505 -44.456 1.00 52.06 205 LYS B C 1
ATOM 4589 O O . LYS B 1 205 ? -66.153 29.111 -45.301 1.00 53.56 205 LYS B O 1
ATOM 4595 N N . LYS B 1 206 ? -66.523 28.646 -43.165 1.00 52.18 206 LYS B N 1
ATOM 4596 C CA . LYS B 1 206 ? -65.454 29.566 -42.729 1.00 53.53 206 LYS B CA 1
ATOM 4597 C C . LYS B 1 206 ? -64.079 29.241 -43.370 1.00 52.64 206 LYS B C 1
ATOM 4598 O O . LYS B 1 206 ? -63.303 30.137 -43.606 1.00 50.20 206 LYS B O 1
ATOM 4604 N N . TYR B 1 207 ? -63.785 27.980 -43.643 1.00 44.27 207 TYR B N 1
ATOM 4605 C CA . TYR B 1 207 ? -62.532 27.599 -44.247 1.00 45.48 207 TYR B CA 1
ATOM 4606 C C . TYR B 1 207 ? -62.659 27.328 -45.761 1.00 46.83 207 TYR B C 1
ATOM 4607 O O . TYR B 1 207 ? -61.761 26.752 -46.350 1.00 43.53 207 TYR B O 1
ATOM 4616 N N . ASN B 1 208 ? -63.794 27.739 -46.375 1.00 50.72 208 ASN B N 1
ATOM 4617 C CA . ASN B 1 208 ? -64.052 27.550 -47.815 1.00 49.22 208 ASN B CA 1
ATOM 4618 C C . ASN B 1 208 ? -64.002 26.122 -48.263 1.00 49.34 208 ASN B C 1
ATOM 4619 O O . ASN B 1 208 ? -63.498 25.811 -49.343 1.00 48.68 208 ASN B O 1
ATOM 4624 N N . LEU B 1 209 ? -64.540 25.223 -47.446 1.00 48.52 209 LEU B N 1
ATOM 4625 C CA . LEU B 1 209 ? -64.484 23.807 -47.786 1.00 46.07 209 LEU B CA 1
ATOM 4626 C C . LEU B 1 209 ? -65.835 23.304 -48.214 1.00 45.16 209 LEU B C 1
ATOM 4627 O O . LEU B 1 209 ? -66.808 23.989 -48.083 1.00 48.23 209 LEU B O 1
ATOM 4632 N N . ASN B 1 210 ? -65.889 22.083 -48.704 1.00 45.36 210 ASN B N 1
ATOM 4633 C CA . ASN B 1 210 ? -67.130 21.428 -49.012 1.00 46.58 210 ASN B CA 1
ATOM 4634 C C . ASN B 1 210 ? -68.038 21.252 -47.786 1.00 51.77 210 ASN B C 1
ATOM 4635 O O . ASN B 1 210 ? -67.574 21.160 -46.662 1.00 49.54 210 ASN B O 1
ATOM 4640 N N . THR B 1 211 ? -69.341 21.197 -48.045 1.00 51.97 211 THR B N 1
ATOM 4641 C CA . THR B 1 211 ? -70.353 21.033 -47.010 1.00 56.16 211 THR B CA 1
ATOM 4642 C C . THR B 1 211 ? -71.136 19.741 -47.143 1.00 57.85 211 THR B C 1
ATOM 4643 O O . THR B 1 211 ? -72.025 19.513 -46.359 1.00 61.63 211 THR B O 1
ATOM 4647 N N . ASN B 1 212 ? -70.728 18.848 -48.032 1.00 65.61 212 ASN B N 1
ATOM 4648 C CA . ASN B 1 212 ? -71.406 17.566 -48.230 1.00 68.24 212 ASN B CA 1
ATOM 4649 C C . ASN B 1 212 ? -70.734 16.346 -47.515 1.00 67.18 212 ASN B C 1
ATOM 4650 O O . ASN B 1 212 ? -70.864 15.211 -47.911 1.00 62.92 212 ASN B O 1
ATOM 4655 N N . PHE B 1 213 ? -70.123 16.550 -46.387 1.00 60.12 213 PHE B N 1
ATOM 4656 C CA . PHE B 1 213 ? -69.297 15.478 -45.779 1.00 52.66 213 PHE B CA 1
ATOM 4657 C C . PHE B 1 213 ? -70.217 14.643 -44.848 1.00 50.15 213 PHE B C 1
ATOM 4658 O O . PHE B 1 213 ? -71.333 15.095 -44.481 1.00 50.46 213 PHE B O 1
ATOM 4666 N N . LYS B 1 214 ? -69.754 13.467 -44.458 1.00 46.95 214 LYS B N 1
ATOM 4667 C CA . LYS B 1 214 ? -70.443 12.685 -43.458 1.00 49.77 214 LYS B CA 1
ATOM 4668 C C . LYS B 1 214 ? -70.376 13.379 -42.098 1.00 49.40 214 LYS B C 1
ATOM 4669 O O . LYS B 1 214 ? -69.346 13.978 -41.723 1.00 40.66 214 LYS B O 1
ATOM 4675 N N . LYS B 1 215 ? -71.489 13.290 -41.371 1.00 48.63 215 LYS B N 1
ATOM 4676 C CA . LYS B 1 215 ? -71.586 13.822 -40.027 1.00 48.49 215 LYS B CA 1
ATOM 4677 C C . LYS B 1 215 ? -71.861 12.693 -39.076 1.00 49.53 215 LYS B C 1
ATOM 4678 O O . LYS B 1 215 ? -72.822 11.940 -39.265 1.00 49.17 215 LYS B O 1
ATOM 4684 N N . ILE B 1 216 ? -71.045 12.567 -38.018 1.00 42.70 216 ILE B N 1
ATOM 4685 C CA . ILE B 1 216 ? -71.281 11.590 -37.041 1.00 41.81 216 ILE B CA 1
ATOM 4686 C C . ILE B 1 216 ? -71.573 12.397 -35.755 1.00 43.76 216 ILE B C 1
ATOM 4687 O O . ILE B 1 216 ? -70.682 13.073 -35.200 1.00 40.42 216 ILE B O 1
ATOM 4692 N N . ILE B 1 217 ? -72.816 12.309 -35.269 1.00 39.13 217 ILE B N 1
ATOM 4693 C CA . ILE B 1 217 ? -73.225 13.169 -34.175 1.00 37.91 217 ILE B CA 1
ATOM 4694 C C . ILE B 1 217 ? -73.685 12.282 -33.053 1.00 38.00 217 ILE B C 1
ATOM 4695 O O . ILE B 1 217 ? -74.693 11.524 -33.189 1.00 37.65 217 ILE B O 1
ATOM 4700 N N . ASN B 1 218 ? -72.987 12.326 -31.911 1.00 37.11 218 ASN B N 1
ATOM 4701 C CA . ASN B 1 218 ? -73.301 11.537 -30.733 1.00 37.16 218 ASN B CA 1
ATOM 4702 C C . ASN B 1 218 ? -73.538 10.059 -31.091 1.00 41.24 218 ASN B C 1
ATOM 4703 O O . ASN B 1 218 ? -74.621 9.472 -30.830 1.00 37.42 218 ASN B O 1
ATOM 4708 N N . SER B 1 219 ? -72.526 9.434 -31.674 1.00 37.08 219 SER B N 1
ATOM 4709 C CA . SER B 1 219 ? -72.599 8.047 -32.051 1.00 35.52 219 SER B CA 1
ATOM 4710 C C . SER B 1 219 ? -72.866 7.094 -30.905 1.00 34.73 219 SER B C 1
ATOM 4711 O O . SER B 1 219 ? -73.278 5.963 -31.159 1.00 33.91 219 SER B O 1
ATOM 4714 N N . SER B 1 220 ? -72.559 7.461 -29.654 1.00 32.19 220 SER B N 1
ATOM 4715 C CA . SER B 1 220 ? -72.876 6.553 -28.545 1.00 31.80 220 SER B CA 1
ATOM 4716 C C . SER B 1 220 ? -74.387 6.402 -28.358 1.00 32.99 220 SER B C 1
ATOM 4717 O O . SER B 1 220 ? -74.844 5.429 -27.777 1.00 33.67 220 SER B O 1
ATOM 4720 N N . GLY B 1 221 ? -75.116 7.420 -28.763 1.00 34.70 221 GLY B N 1
ATOM 4721 C CA . GLY B 1 221 ? -76.565 7.448 -28.633 1.00 37.27 221 GLY B CA 1
ATOM 4722 C C . GLY B 1 221 ? -77.063 7.947 -27.271 1.00 37.74 221 GLY B C 1
ATOM 4723 O O . GLY B 1 221 ? -78.220 8.217 -27.134 1.00 36.17 221 GLY B O 1
ATOM 4724 N N . ARG B 1 222 ? -76.179 8.122 -26.291 1.00 36.37 222 ARG B N 1
ATOM 4725 C CA . ARG B 1 222 ? -76.548 8.696 -25.019 1.00 33.37 222 ARG B CA 1
ATOM 4726 C C . ARG B 1 222 ? -75.298 9.145 -24.279 1.00 33.75 222 ARG B C 1
ATOM 4727 O O . ARG B 1 222 ? -74.375 8.363 -24.106 1.00 32.32 222 ARG B O 1
ATOM 4735 N N . PHE B 1 223 ? -75.273 10.407 -23.882 1.00 34.44 223 PHE B N 1
ATOM 4736 C CA . PHE B 1 223 ? -74.112 10.994 -23.196 1.00 33.49 223 PHE B CA 1
ATOM 4737 C C . PHE B 1 223 ? -74.644 11.984 -22.168 1.00 32.95 223 PHE B C 1
ATOM 4738 O O . PHE B 1 223 ? -74.601 13.179 -22.358 1.00 32.02 223 PHE B O 1
ATOM 4746 N N . VAL B 1 224 ? -75.192 11.436 -21.109 1.00 33.93 224 VAL B N 1
ATOM 4747 C CA . VAL B 1 224 ? -75.706 12.227 -20.016 1.00 34.48 224 VAL B CA 1
ATOM 4748 C C . VAL B 1 224 ? -74.697 12.279 -18.865 1.00 32.57 224 VAL B C 1
ATOM 4749 O O . VAL B 1 224 ? -74.380 13.350 -18.381 1.00 35.71 224 VAL B O 1
ATOM 4753 N N . ILE B 1 225 ? -74.177 11.142 -18.481 1.00 32.80 225 ILE B N 1
ATOM 4754 C CA . ILE B 1 225 ? -73.064 11.026 -17.533 1.00 32.24 225 ILE B CA 1
ATOM 4755 C C . ILE B 1 225 ? -71.816 11.558 -18.253 1.00 31.82 225 ILE B C 1
ATOM 4756 O O . ILE B 1 225 ? -71.518 11.138 -19.390 1.00 32.60 225 ILE B O 1
ATOM 4761 N N . GLY B 1 226 ? -71.078 12.464 -17.611 1.00 31.77 226 GLY B N 1
ATOM 4762 C CA . GLY B 1 226 ? -69.838 12.977 -18.228 1.00 30.33 226 GLY B CA 1
ATOM 4763 C C . GLY B 1 226 ? -68.972 13.649 -17.210 1.00 31.59 226 GLY B C 1
ATOM 4764 O O . GLY B 1 226 ? -69.128 13.477 -15.991 1.00 35.12 226 GLY B O 1
ATOM 4765 N N . GLY B 1 227 ? -68.033 14.409 -17.697 1.00 30.99 227 GLY B N 1
ATOM 4766 C CA . GLY B 1 227 ? -66.919 14.930 -16.886 1.00 30.26 227 GLY B CA 1
ATOM 4767 C C . GLY B 1 227 ? -66.173 13.857 -16.137 1.00 30.67 227 GLY B C 1
ATOM 4768 O O . GLY B 1 227 ? -66.189 12.669 -16.527 1.00 28.74 227 GLY B O 1
ATOM 4769 N N . PRO B 1 228 ? -65.599 14.238 -14.974 1.00 29.75 228 PRO B N 1
ATOM 4770 C CA . PRO B 1 228 ? -64.886 13.260 -14.182 1.00 29.52 228 PRO B CA 1
ATOM 4771 C C . PRO B 1 228 ? -65.745 12.109 -13.641 1.00 31.48 228 PRO B C 1
ATOM 4772 O O . PRO B 1 228 ? -65.198 11.050 -13.253 1.00 30.56 228 PRO B O 1
ATOM 4776 N N . ILE B 1 229 ? -67.057 12.276 -13.608 1.00 30.99 229 ILE B N 1
ATOM 4777 C CA . ILE B 1 229 ? -67.929 11.140 -13.264 1.00 33.18 229 ILE B CA 1
ATOM 4778 C C . ILE B 1 229 ? -67.915 10.005 -14.261 1.00 29.62 229 ILE B C 1
ATOM 4779 O O . ILE B 1 229 ? -67.909 8.832 -13.886 1.00 30.70 229 ILE B O 1
ATOM 4784 N N . GLY B 1 230 ? -67.872 10.337 -15.527 1.00 30.55 230 GLY B N 1
ATOM 4785 C CA . GLY B 1 230 ? -67.806 9.384 -16.620 1.00 31.87 230 GLY B CA 1
ATOM 4786 C C . GLY B 1 230 ? -66.419 8.845 -16.949 1.00 31.65 230 GLY B C 1
ATOM 4787 O O . GLY B 1 230 ? -66.325 7.800 -17.565 1.00 34.20 230 GLY B O 1
ATOM 4788 N N . ASP B 1 231 ? -65.373 9.597 -16.606 1.00 31.44 231 ASP B N 1
ATOM 4789 C CA . ASP B 1 231 ? -64.022 9.266 -17.047 1.00 30.63 231 ASP B CA 1
ATOM 4790 C C . ASP B 1 231 ? -63.025 10.071 -16.223 1.00 32.03 231 ASP B C 1
ATOM 4791 O O . ASP B 1 231 ? -63.188 11.255 -16.039 1.00 34.88 231 ASP B O 1
ATOM 4796 N N . THR B 1 232 ? -61.989 9.428 -15.775 1.00 30.44 232 THR B N 1
ATOM 4797 C CA . THR B 1 232 ? -60.906 10.023 -15.047 1.00 30.26 232 THR B CA 1
ATOM 4798 C C . THR B 1 232 ? -60.011 10.878 -15.894 1.00 30.30 232 THR B C 1
ATOM 4799 O O . THR B 1 232 ? -59.642 10.518 -17.005 1.00 32.23 232 THR B O 1
ATOM 4803 N N . GLY B 1 233 ? -59.762 12.099 -15.443 1.00 27.12 233 GLY B N 1
ATOM 4804 C CA . GLY B 1 233 ? -58.834 12.964 -16.087 1.00 26.75 233 GLY B CA 1
ATOM 4805 C C . GLY B 1 233 ? -57.509 13.071 -15.386 1.00 25.78 233 GLY B C 1
ATOM 4806 O O . GLY B 1 233 ? -57.438 12.923 -14.163 1.00 24.66 233 GLY B O 1
ATOM 4807 N N . LEU B 1 234 ? -56.439 13.288 -16.153 1.00 24.79 234 LEU B N 1
ATOM 4808 C CA A LEU B 1 234 ? -55.108 13.587 -15.603 0.50 26.58 234 LEU B CA 1
ATOM 4809 C CA B LEU B 1 234 ? -55.108 13.587 -15.607 0.50 26.20 234 LEU B CA 1
ATOM 4810 C C . LEU B 1 234 ? -54.449 14.659 -16.439 1.00 25.67 234 LEU B C 1
ATOM 4811 O O . LEU B 1 234 ? -54.717 14.756 -17.665 1.00 26.18 234 LEU B O 1
ATOM 4820 N N . THR B 1 235 ? -53.583 15.437 -15.835 1.00 25.76 235 THR B N 1
ATOM 4821 C CA . THR B 1 235 ? -52.794 16.386 -16.553 1.00 26.24 235 THR B CA 1
ATOM 4822 C C . THR B 1 235 ? -51.896 15.666 -17.610 1.00 24.76 235 THR B C 1
ATOM 4823 O O . THR B 1 235 ? -51.364 14.610 -17.317 1.00 23.77 235 THR B O 1
ATOM 4827 N N . GLY B 1 236 ? -51.807 16.231 -18.804 1.00 25.12 236 GLY B N 1
ATOM 4828 C CA . GLY B 1 236 ? -50.856 15.743 -19.790 1.00 28.39 236 GLY B CA 1
ATOM 4829 C C . GLY B 1 236 ? -51.244 14.417 -20.469 1.00 27.55 236 GLY B C 1
ATOM 4830 O O . GLY B 1 236 ? -50.416 13.667 -20.928 1.00 27.01 236 GLY B O 1
ATOM 4831 N N . ARG B 1 237 ? -52.532 14.221 -20.643 1.00 24.96 237 ARG B N 1
ATOM 4832 C CA . ARG B 1 237 ? -53.105 13.028 -21.278 1.00 24.66 237 ARG B CA 1
ATOM 4833 C C . ARG B 1 237 ? -53.794 13.419 -22.608 1.00 27.03 237 ARG B C 1
ATOM 4834 O O . ARG B 1 237 ? -54.562 12.597 -23.192 1.00 27.76 237 ARG B O 1
ATOM 4842 N N . LYS B 1 238 ? -53.600 14.652 -23.043 1.00 24.86 238 LYS B N 1
ATOM 4843 C CA . LYS B 1 238 ? -54.124 15.081 -24.342 1.00 25.37 238 LYS B CA 1
ATOM 4844 C C . LYS B 1 238 ? -53.008 15.784 -25.130 1.00 26.92 238 LYS B C 1
ATOM 4845 O O . LYS B 1 238 ? -53.192 16.861 -25.708 1.00 26.00 238 LYS B O 1
ATOM 4851 N N . ILE B 1 239 ? -51.819 15.190 -25.154 1.00 27.01 239 ILE B N 1
ATOM 4852 C CA . ILE B 1 239 ? -50.671 15.863 -25.686 1.00 26.90 239 ILE B CA 1
ATOM 4853 C C . ILE B 1 239 ? -50.712 15.978 -27.216 1.00 28.88 239 ILE B C 1
ATOM 4854 O O . ILE B 1 239 ? -50.000 16.851 -27.796 1.00 27.32 239 ILE B O 1
ATOM 4859 N N . ILE B 1 240 ? -51.497 15.138 -27.865 1.00 24.36 240 ILE B N 1
ATOM 4860 C CA . ILE B 1 240 ? -51.641 15.219 -29.326 1.00 25.00 240 ILE B CA 1
ATOM 4861 C C . ILE B 1 240 ? -52.660 16.267 -29.692 1.00 26.11 240 ILE B C 1
ATOM 4862 O O . ILE B 1 240 ? -52.461 17.064 -30.650 1.00 26.61 240 ILE B O 1
ATOM 4867 N N . VAL B 1 241 ? -53.745 16.334 -28.957 1.00 25.51 241 VAL B N 1
ATOM 4868 C CA . VAL B 1 241 ? -54.706 17.467 -29.045 1.00 27.01 241 VAL B CA 1
ATOM 4869 C C . VAL B 1 241 ? -54.027 18.810 -28.758 1.00 28.10 241 VAL B C 1
ATOM 4870 O O . VAL B 1 241 ? -54.342 19.824 -29.377 1.00 30.26 241 VAL B O 1
ATOM 4874 N N . ASP B 1 242 ? -53.069 18.816 -27.825 1.00 26.38 242 ASP B N 1
ATOM 4875 C CA . ASP B 1 242 ? -52.366 20.043 -27.442 1.00 28.19 242 ASP B CA 1
ATOM 4876 C C . ASP B 1 242 ? -51.372 20.487 -28.552 1.00 26.70 242 ASP B C 1
ATOM 4877 O O . ASP B 1 242 ? -50.934 21.621 -28.534 1.00 29.78 242 ASP B O 1
ATOM 4882 N N . THR B 1 243 ? -51.044 19.623 -29.471 1.00 27.27 243 THR B N 1
ATOM 4883 C CA . THR B 1 243 ? -49.992 19.861 -30.413 1.00 26.54 243 THR B CA 1
ATOM 4884 C C . THR B 1 243 ? -50.507 19.776 -31.853 1.00 27.17 243 THR B C 1
ATOM 4885 O O . THR B 1 243 ? -51.212 20.659 -32.269 1.00 33.20 243 THR B O 1
ATOM 4889 N N . TYR B 1 244 ? -50.165 18.725 -32.597 1.00 28.66 244 TYR B N 1
ATOM 4890 C CA . TYR B 1 244 ? -50.392 18.738 -34.047 1.00 27.40 244 TYR B CA 1
ATOM 4891 C C . TYR B 1 244 ? -51.287 17.628 -34.557 1.00 29.28 244 TYR B C 1
ATOM 4892 O O . TYR B 1 244 ? -51.224 17.311 -35.784 1.00 28.64 244 TYR B O 1
ATOM 4901 N N . GLY B 1 245 ? -52.097 17.027 -33.699 1.00 28.97 245 GLY B N 1
ATOM 4902 C CA . GLY B 1 245 ? -53.166 16.164 -34.194 1.00 30.85 245 GLY B CA 1
ATOM 4903 C C . GLY B 1 245 ? -52.692 14.903 -34.856 1.00 34.02 245 GLY B C 1
ATOM 4904 O O . GLY B 1 245 ? -53.417 14.315 -35.674 1.00 32.20 245 GLY B O 1
ATOM 4905 N N . GLY B 1 246 ? -51.498 14.454 -34.528 1.00 30.62 246 GLY B N 1
ATOM 4906 C CA . GLY B 1 246 ? -51.029 13.231 -35.098 1.00 35.22 246 GLY B CA 1
ATOM 4907 C C . GLY B 1 246 ? -50.244 13.438 -36.425 1.00 32.13 246 GLY B C 1
ATOM 4908 O O . GLY B 1 246 ? -49.586 12.471 -36.863 1.00 34.40 246 GLY B O 1
ATOM 4909 N N . VAL B 1 247 ? -50.322 14.629 -37.031 1.00 31.03 247 VAL B N 1
ATOM 4910 C CA . VAL B 1 247 ? -49.575 14.904 -38.267 1.00 29.59 247 VAL B CA 1
ATOM 4911 C C . VAL B 1 247 ? -48.133 15.194 -37.882 1.00 32.23 247 VAL B C 1
ATOM 4912 O O . VAL B 1 247 ? -47.183 14.754 -38.543 1.00 32.20 247 VAL B O 1
ATOM 4916 N N . GLY B 1 248 ? -47.911 15.913 -36.805 1.00 32.98 248 GLY B N 1
ATOM 4917 C CA . GLY B 1 248 ? -46.493 16.139 -36.334 1.00 33.82 248 GLY B CA 1
ATOM 4918 C C . GLY B 1 248 ? -46.102 15.041 -35.381 1.00 32.76 248 GLY B C 1
ATOM 4919 O O . GLY B 1 248 ? -46.994 14.464 -34.676 1.00 33.67 248 GLY B O 1
ATOM 4920 N N . HIS B 1 249 ? -44.807 14.769 -35.267 1.00 29.26 249 HIS B N 1
ATOM 4921 C CA . HIS B 1 249 ? -44.287 13.824 -34.283 1.00 28.54 249 HIS B CA 1
ATOM 4922 C C . HIS B 1 249 ? -44.385 14.435 -32.899 1.00 28.46 249 HIS B C 1
ATOM 4923 O O . HIS B 1 249 ? -44.602 15.656 -32.772 1.00 27.40 249 HIS B O 1
ATOM 4930 N N . HIS B 1 250 ? -44.217 13.630 -31.884 1.00 26.56 250 HIS B N 1
ATOM 4931 C CA . HIS B 1 250 ? -44.245 14.100 -30.512 1.00 26.98 250 HIS B CA 1
ATOM 4932 C C . HIS B 1 250 ? -43.208 13.324 -29.714 1.00 25.76 250 HIS B C 1
ATOM 4933 O O . HIS B 1 250 ? -43.041 12.112 -29.910 1.00 26.73 250 HIS B O 1
ATOM 4940 N N . GLY B 1 251 ? -42.538 14.008 -28.810 1.00 25.24 251 GLY B N 1
ATOM 4941 C CA . GLY B 1 251 ? -41.523 13.353 -27.973 1.00 26.05 251 GLY B CA 1
ATOM 4942 C C . GLY B 1 251 ? -42.002 12.867 -26.604 1.00 27.35 251 GLY B C 1
ATOM 4943 O O . GLY B 1 251 ? -41.218 12.295 -25.865 1.00 27.98 251 GLY B O 1
ATOM 4944 N N . GLY B 1 252 ? -43.257 13.106 -26.299 1.00 27.28 252 GLY B N 1
ATOM 4945 C CA . GLY B 1 252 ? -43.940 12.552 -25.120 1.00 25.65 252 GLY B CA 1
ATOM 4946 C C . GLY B 1 252 ? -44.166 13.419 -23.939 1.00 26.52 252 GLY B C 1
ATOM 4947 O O . GLY B 1 252 ? -44.903 13.028 -22.981 1.00 28.72 252 GLY B O 1
ATOM 4948 N N . GLY B 1 253 ? -43.562 14.612 -23.937 1.00 27.52 253 GLY B N 1
ATOM 4949 C CA . GLY B 1 253 ? -43.612 15.494 -22.747 1.00 27.64 253 GLY B CA 1
ATOM 4950 C C . GLY B 1 253 ? -44.923 16.303 -22.748 1.00 27.57 253 GLY B C 1
ATOM 4951 O O . GLY B 1 253 ? -45.427 16.767 -23.776 1.00 32.24 253 GLY B O 1
ATOM 4952 N N . ALA B 1 254 ? -45.471 16.500 -21.586 1.00 25.47 254 ALA B N 1
ATOM 4953 C CA . ALA B 1 254 ? -46.694 17.262 -21.448 1.00 25.83 254 ALA B CA 1
ATOM 4954 C C . ALA B 1 254 ? -46.345 18.718 -21.146 1.00 28.30 254 ALA B C 1
ATOM 4955 O O . ALA B 1 254 ? -45.275 18.989 -20.651 1.00 28.63 254 ALA B O 1
ATOM 4957 N N . PHE B 1 255 ? -47.256 19.642 -21.454 1.00 26.85 255 PHE B N 1
ATOM 4958 C CA . PHE B 1 255 ? -46.989 21.068 -21.245 1.00 27.55 255 PHE B CA 1
ATOM 4959 C C . PHE B 1 255 ? -47.527 21.647 -19.920 1.00 28.21 255 PHE B C 1
ATOM 4960 O O . PHE B 1 255 ? -46.810 22.464 -19.240 1.00 28.51 255 PHE B O 1
ATOM 4968 N N . SER B 1 256 ? -48.780 21.349 -19.610 1.00 27.84 256 SER B N 1
ATOM 4969 C CA . SER B 1 256 ? -49.476 22.121 -18.591 1.00 27.97 256 SER B CA 1
ATOM 4970 C C . SER B 1 256 ? -48.904 21.904 -17.209 1.00 28.00 256 SER B C 1
ATOM 4971 O O . SER B 1 256 ? -48.470 20.811 -16.821 1.00 26.22 256 SER B O 1
ATOM 4974 N N . GLY B 1 257 ? -48.849 22.994 -16.460 1.00 28.37 257 GLY B N 1
ATOM 4975 C CA . GLY B 1 257 ? -48.414 22.941 -15.036 1.00 28.55 257 GLY B CA 1
ATOM 4976 C C . GLY B 1 257 ? -46.898 23.222 -14.859 1.00 28.13 257 GLY B C 1
ATOM 4977 O O . GLY B 1 257 ? -46.406 23.195 -13.737 1.00 29.04 257 GLY B O 1
ATOM 4978 N N . LYS B 1 258 ? -46.165 23.388 -15.961 1.00 27.76 258 LYS B N 1
ATOM 4979 C CA . LYS B 1 258 ? -44.675 23.431 -15.923 1.00 30.50 258 LYS B CA 1
ATOM 4980 C C . LYS B 1 258 ? -44.187 24.863 -16.190 1.00 30.10 258 LYS B C 1
ATOM 4981 O O . LYS B 1 258 ? -44.633 25.471 -17.163 1.00 27.98 258 LYS B O 1
ATOM 4987 N N . ASP B 1 259 ? -43.225 25.321 -15.381 1.00 32.49 259 ASP B N 1
ATOM 4988 C CA . ASP B 1 259 ? -42.556 26.599 -15.563 1.00 30.30 259 ASP B CA 1
ATOM 4989 C C . ASP B 1 259 ? -41.571 26.437 -16.766 1.00 30.03 259 ASP B C 1
ATOM 4990 O O . ASP B 1 259 ? -41.298 25.314 -17.203 1.00 28.39 259 ASP B O 1
ATOM 4995 N N . PRO B 1 260 ? -41.096 27.508 -17.324 1.00 29.95 260 PRO B N 1
ATOM 4996 C CA . PRO B 1 260 ? -40.301 27.443 -18.574 1.00 31.99 260 PRO B CA 1
ATOM 4997 C C . PRO B 1 260 ? -38.931 26.752 -18.464 1.00 29.95 260 PRO B C 1
ATOM 4998 O O . PRO B 1 260 ? -38.351 26.389 -19.513 1.00 33.41 260 PRO B O 1
ATOM 5002 N N . THR B 1 261 ? -38.427 26.476 -17.233 1.00 29.93 261 THR B N 1
ATOM 5003 C CA . THR B 1 261 ? -37.197 25.665 -17.134 1.00 30.39 261 THR B CA 1
ATOM 5004 C C . THR B 1 261 ? -37.436 24.211 -17.466 1.00 31.50 261 THR B C 1
ATOM 5005 O O . THR B 1 261 ? -36.493 23.444 -17.709 1.00 31.55 261 THR B O 1
ATOM 5009 N N . LYS B 1 262 ? -38.705 23.803 -17.571 1.00 29.68 262 LYS B N 1
ATOM 5010 C CA . LYS B 1 262 ? -39.026 22.459 -18.065 1.00 29.30 262 LYS B CA 1
ATOM 5011 C C . LYS B 1 262 ? -39.009 22.546 -19.580 1.00 29.22 262 LYS B C 1
ATOM 5012 O O . LYS B 1 262 ? -39.938 23.098 -20.200 1.00 31.62 262 LYS B O 1
ATOM 5018 N N . VAL B 1 263 ? -37.964 22.036 -20.197 1.00 30.75 263 VAL B N 1
ATOM 5019 C CA . VAL B 1 263 ? -37.797 22.134 -21.683 1.00 31.20 263 VAL B CA 1
ATOM 5020 C C . VAL B 1 263 ? -38.840 21.411 -22.473 1.00 33.16 263 VAL B C 1
ATOM 5021 O O . VAL B 1 263 ? -39.112 21.792 -23.609 1.00 31.69 263 VAL B O 1
ATOM 5025 N N . ASP B 1 264 ? -39.504 20.398 -21.899 1.00 32.81 264 ASP B N 1
ATOM 5026 C CA . ASP B 1 264 ? -40.691 19.844 -22.548 1.00 32.32 264 ASP B CA 1
ATOM 5027 C C . ASP B 1 264 ? -41.667 20.901 -22.992 1.00 31.57 264 ASP B C 1
ATOM 5028 O O . ASP B 1 264 ? -42.292 20.772 -24.054 1.00 33.31 264 ASP B O 1
ATOM 5033 N N . ARG B 1 265 ? -41.828 21.962 -22.189 1.00 30.92 265 ARG B N 1
ATOM 5034 C CA . ARG B 1 265 ? -42.670 23.056 -22.597 1.00 32.87 265 ARG B CA 1
ATOM 5035 C C . ARG B 1 265 ? -41.913 24.123 -23.417 1.00 30.21 265 ARG B C 1
ATOM 5036 O O . ARG B 1 265 ? -42.239 24.370 -24.558 1.00 31.49 265 ARG B O 1
ATOM 5044 N N . SER B 1 266 ? -40.900 24.728 -22.834 1.00 31.71 266 SER B N 1
ATOM 5045 C CA . SER B 1 266 ? -40.239 25.852 -23.452 1.00 31.06 266 SER B CA 1
ATOM 5046 C C . SER B 1 266 ? -39.577 25.519 -24.791 1.00 29.68 266 SER B C 1
ATOM 5047 O O . SER B 1 266 ? -39.686 26.275 -25.758 1.00 30.05 266 SER B O 1
ATOM 5050 N N . ALA B 1 267 ? -38.951 24.365 -24.878 1.00 28.69 267 ALA B N 1
ATOM 5051 C CA . ALA B 1 267 ? -38.301 23.994 -26.142 1.00 27.83 267 ALA B CA 1
ATOM 5052 C C . ALA B 1 267 ? -39.293 23.571 -27.170 1.00 27.10 267 ALA B C 1
ATOM 5053 O O . ALA B 1 267 ? -39.024 23.686 -28.376 1.00 27.77 267 ALA B O 1
ATOM 5055 N N . SER B 1 268 ? -40.439 23.033 -26.769 1.00 27.56 268 SER B N 1
ATOM 5056 C CA . SER B 1 268 ? -41.497 22.742 -27.737 1.00 27.25 268 SER B CA 1
ATOM 5057 C C . SER B 1 268 ? -42.049 24.020 -28.349 1.00 27.71 268 SER B C 1
ATOM 5058 O O . SER B 1 268 ? -42.277 24.053 -29.597 1.00 27.51 268 SER B O 1
ATOM 5061 N N . TYR B 1 269 ? -42.206 25.040 -27.549 1.00 27.99 269 TYR B N 1
ATOM 5062 C CA . TYR B 1 269 ? -42.630 26.347 -28.060 1.00 29.68 269 TYR B CA 1
ATOM 5063 C C . TYR B 1 269 ? -41.587 26.971 -28.992 1.00 28.42 269 TYR B C 1
ATOM 5064 O O . TYR B 1 269 ? -41.906 27.439 -30.091 1.00 26.12 269 TYR B O 1
ATOM 5073 N N . PHE B 1 270 ? -40.333 26.868 -28.571 1.00 28.30 270 PHE B N 1
ATOM 5074 C CA . PHE B 1 270 ? -39.242 27.298 -29.396 1.00 28.75 270 PHE B CA 1
ATOM 5075 C C . PHE B 1 270 ? -39.164 26.602 -30.740 1.00 29.13 270 PHE B C 1
ATOM 5076 O O . PHE B 1 270 ? -39.019 27.259 -31.759 1.00 29.27 270 PHE B O 1
ATOM 5084 N N . ALA B 1 271 ? -39.331 25.258 -30.742 1.00 28.33 271 ALA B N 1
ATOM 5085 C CA . ALA B 1 271 ? -39.315 24.501 -31.961 1.00 28.23 271 ALA B CA 1
ATOM 5086 C C . ALA B 1 271 ? -40.470 24.863 -32.895 1.00 28.12 271 ALA B C 1
ATOM 5087 O O . ALA B 1 271 ? -40.287 24.894 -34.133 1.00 30.41 271 ALA B O 1
ATOM 5089 N N . ARG B 1 272 ? -41.656 25.068 -32.315 1.00 27.24 272 ARG B N 1
ATOM 5090 C CA . ARG B 1 272 ? -42.784 25.550 -33.106 1.00 29.89 272 ARG B CA 1
ATOM 5091 C C . ARG B 1 272 ? -42.449 26.914 -33.799 1.00 29.31 272 ARG B C 1
ATOM 5092 O O . ARG B 1 272 ? -42.768 27.141 -34.967 1.00 30.17 272 ARG B O 1
ATOM 5100 N N . TRP B 1 273 ? -41.863 27.797 -33.000 1.00 31.91 273 TRP B N 1
ATOM 5101 C CA . TRP B 1 273 ? -41.545 29.179 -33.468 1.00 31.79 273 TRP B CA 1
ATOM 5102 C C . TRP B 1 273 ? -40.590 29.089 -34.679 1.00 30.52 273 TRP B C 1
ATOM 5103 O O . TRP B 1 273 ? -40.818 29.716 -35.711 1.00 30.68 273 TRP B O 1
ATOM 5114 N N . ILE B 1 274 ? -39.607 28.173 -34.581 1.00 28.94 274 ILE B N 1
ATOM 5115 C CA . ILE B 1 274 ? -38.688 27.942 -35.689 1.00 29.80 274 ILE B CA 1
ATOM 5116 C C . ILE B 1 274 ? -39.444 27.449 -36.894 1.00 30.25 274 ILE B C 1
ATOM 5117 O O . ILE B 1 274 ? -39.325 28.008 -38.023 1.00 31.02 274 ILE B O 1
ATOM 5122 N N . ALA B 1 275 ? -40.161 26.323 -36.714 1.00 29.49 275 ALA B N 1
ATOM 5123 C CA . ALA B 1 275 ? -40.826 25.730 -37.830 1.00 31.03 275 ALA B CA 1
ATOM 5124 C C . ALA B 1 275 ? -41.827 26.682 -38.543 1.00 29.69 275 ALA B C 1
ATOM 5125 O O . ALA B 1 275 ? -41.899 26.707 -39.802 1.00 30.37 275 ALA B O 1
ATOM 5127 N N . LYS B 1 276 ? -42.556 27.415 -37.779 1.00 29.50 276 LYS B N 1
ATOM 5128 C CA . LYS B 1 276 ? -43.560 28.329 -38.335 1.00 32.06 276 LYS B CA 1
ATOM 5129 C C . LYS B 1 276 ? -42.898 29.424 -39.153 1.00 33.17 276 LYS B C 1
ATOM 5130 O O . LYS B 1 276 ? -43.388 29.774 -40.234 1.00 34.69 276 LYS B O 1
ATOM 5136 N N . ASN B 1 277 ? -41.768 29.905 -38.660 1.00 32.96 277 ASN B N 1
ATOM 5137 C CA . ASN B 1 277 ? -41.041 30.974 -39.372 1.00 35.03 277 ASN B CA 1
ATOM 5138 C C . ASN B 1 277 ? -40.406 30.440 -40.641 1.00 36.29 277 ASN B C 1
ATOM 5139 O O . ASN B 1 277 ? -40.370 31.147 -41.634 1.00 37.71 277 ASN B O 1
ATOM 5144 N N . VAL B 1 278 ? -39.949 29.168 -40.618 1.00 34.51 278 VAL B N 1
ATOM 5145 C CA . VAL B 1 278 ? -39.407 28.521 -41.837 1.00 35.72 278 VAL B CA 1
ATOM 5146 C C . VAL B 1 278 ? -40.469 28.471 -42.915 1.00 34.59 278 VAL B C 1
ATOM 5147 O O . VAL B 1 278 ? -40.195 28.826 -44.080 1.00 34.73 278 VAL B O 1
ATOM 5151 N N . VAL B 1 279 ? -41.653 28.042 -42.553 1.00 32.79 279 VAL B N 1
ATOM 5152 C CA . VAL B 1 279 ? -42.716 27.909 -43.513 1.00 34.02 279 VAL B CA 1
ATOM 5153 C C . VAL B 1 279 ? -43.227 29.314 -43.978 1.00 35.87 279 VAL B C 1
ATOM 5154 O O . VAL B 1 279 ? -43.390 29.553 -45.180 1.00 38.42 279 VAL B O 1
ATOM 5158 N N . ALA B 1 280 ? -43.374 30.228 -43.051 1.00 36.93 280 ALA B N 1
ATOM 5159 C CA . ALA B 1 280 ? -43.768 31.625 -43.401 1.00 38.99 280 ALA B CA 1
ATOM 5160 C C . ALA B 1 280 ? -42.745 32.331 -44.285 1.00 41.91 280 ALA B C 1
ATOM 5161 O O . ALA B 1 280 ? -43.114 33.134 -45.105 1.00 41.59 280 ALA B O 1
ATOM 5163 N N . ALA B 1 281 ? -41.472 32.013 -44.132 1.00 38.34 281 ALA B N 1
ATOM 5164 C CA . ALA B 1 281 ? -40.417 32.550 -44.958 1.00 41.12 281 ALA B CA 1
ATOM 5165 C C . ALA B 1 281 ? -40.378 31.884 -46.344 1.00 42.61 281 ALA B C 1
ATOM 5166 O O . ALA B 1 281 ? -39.434 32.207 -47.126 1.00 41.09 281 ALA B O 1
ATOM 5168 N N . LYS B 1 282 ? -41.271 30.923 -46.611 1.00 41.31 282 LYS B N 1
ATOM 5169 C CA . LYS B 1 282 ? -41.362 30.222 -47.841 1.00 46.10 282 LYS B CA 1
ATOM 5170 C C . LYS B 1 282 ? -40.143 29.381 -48.137 1.00 43.07 282 LYS B C 1
ATOM 5171 O O . LYS B 1 282 ? -39.923 29.102 -49.286 1.00 40.05 282 LYS B O 1
ATOM 5177 N N . LEU B 1 283 ? -39.444 28.909 -47.113 1.00 38.25 283 LEU B N 1
ATOM 5178 C CA . LEU B 1 283 ? -38.360 28.005 -47.321 1.00 36.66 283 LEU B CA 1
ATOM 5179 C C . LEU B 1 283 ? -38.824 26.546 -47.566 1.00 37.69 283 LEU B C 1
ATOM 5180 O O . LEU B 1 283 ? -38.087 25.750 -48.130 1.00 34.09 283 LEU B O 1
ATOM 5185 N N . ALA B 1 284 ? -40.018 26.224 -47.070 1.00 36.77 284 ALA B N 1
ATOM 5186 C CA . ALA B 1 284 ? -40.652 24.935 -47.221 1.00 36.33 284 ALA B CA 1
ATOM 5187 C C . ALA B 1 284 ? -42.145 25.043 -47.051 1.00 36.33 284 ALA B C 1
ATOM 5188 O O . ALA B 1 284 ? -42.583 26.032 -46.548 1.00 36.90 284 ALA B O 1
ATOM 5190 N N . LYS B 1 285 ? -42.918 24.045 -47.466 1.00 35.38 285 LYS B N 1
ATOM 5191 C CA . LYS B 1 285 ? -44.347 24.015 -47.245 1.00 37.65 285 LYS B CA 1
ATOM 5192 C C . LYS B 1 285 ? -44.658 23.364 -45.887 1.00 38.16 285 LYS B C 1
ATOM 5193 O O . LYS B 1 285 ? -45.733 23.632 -45.324 1.00 36.95 285 LYS B O 1
ATOM 5199 N N . GLN B 1 286 ? -43.799 22.434 -45.451 1.00 35.27 286 GLN B N 1
ATOM 5200 C CA . GLN B 1 286 ? -43.932 21.767 -44.135 1.00 36.36 286 GLN B CA 1
ATOM 5201 C C . GLN B 1 286 ? -42.525 21.745 -43.532 1.00 33.18 286 GLN B C 1
ATOM 5202 O O . GLN B 1 286 ? -41.544 21.512 -44.244 1.00 33.23 286 GLN B O 1
ATOM 5208 N N . CYS B 1 287 ? -42.450 21.912 -42.208 1.00 29.28 287 CYS B N 1
ATOM 5209 C CA . CYS B 1 287 ? -41.207 21.809 -41.544 1.00 28.67 287 CYS B CA 1
ATOM 5210 C C . CYS B 1 287 ? -41.403 21.217 -40.161 1.00 29.47 287 CYS B C 1
ATOM 5211 O O . CYS B 1 287 ? -42.330 21.636 -39.442 1.00 28.63 287 CYS B O 1
ATOM 5214 N N . GLU B 1 288 ? -40.551 20.257 -39.817 1.00 29.85 288 GLU B N 1
ATOM 5215 C CA . GLU B 1 288 ? -40.557 19.651 -38.501 1.00 31.31 288 GLU B CA 1
ATOM 5216 C C . GLU B 1 288 ? -39.183 19.730 -37.921 1.00 30.12 288 GLU B C 1
ATOM 5217 O O . GLU B 1 288 ? -38.226 19.421 -38.624 1.00 31.23 288 GLU B O 1
ATOM 5223 N N . ILE B 1 289 ? -39.047 20.150 -36.656 1.00 30.36 289 ILE B N 1
ATOM 5224 C CA . ILE B 1 289 ? -37.779 20.308 -36.001 1.00 29.71 289 ILE B CA 1
ATOM 5225 C C . ILE B 1 289 ? -37.757 19.448 -34.782 1.00 28.63 289 ILE B C 1
ATOM 5226 O O . ILE B 1 289 ? -38.679 19.606 -33.921 1.00 27.73 289 ILE B O 1
ATOM 5231 N N . GLN B 1 290 ? -36.784 18.575 -34.648 1.00 28.75 290 GLN B N 1
ATOM 5232 C CA A GLN B 1 290 ? -36.562 17.808 -33.434 0.50 28.39 290 GLN B CA 1
ATOM 5233 C CA B GLN B 1 290 ? -36.560 17.802 -33.432 0.50 28.24 290 GLN B CA 1
ATOM 5234 C C . GLN B 1 290 ? -35.411 18.403 -32.650 1.00 29.06 290 GLN B C 1
ATOM 5235 O O . GLN B 1 290 ? -34.359 18.701 -33.235 1.00 27.49 290 GLN B O 1
ATOM 5246 N N . LEU B 1 291 ? -35.573 18.582 -31.333 1.00 27.62 291 LEU B N 1
ATOM 5247 C CA . LEU B 1 291 ? -34.486 18.977 -30.454 1.00 27.49 291 LEU B CA 1
ATOM 5248 C C . LEU B 1 291 ? -34.388 18.044 -29.294 1.00 28.85 291 LEU B C 1
ATOM 5249 O O . LEU B 1 291 ? -35.421 17.590 -28.794 1.00 27.25 291 LEU B O 1
ATOM 5254 N N . ALA B 1 292 ? -33.186 17.652 -28.902 1.00 26.05 292 ALA B N 1
ATOM 5255 C CA . ALA B 1 292 ? -32.955 16.817 -27.743 1.00 26.50 292 ALA B CA 1
ATOM 5256 C C . ALA B 1 292 ? -32.139 17.488 -26.703 1.00 27.29 292 ALA B C 1
ATOM 5257 O O . ALA B 1 292 ? -31.262 18.327 -27.040 1.00 28.16 292 ALA B O 1
ATOM 5259 N N . PHE B 1 293 ? -32.388 17.149 -25.454 1.00 28.16 293 PHE B N 1
ATOM 5260 C CA . PHE B 1 293 ? -31.776 17.818 -24.311 1.00 28.08 293 PHE B CA 1
ATOM 5261 C C . PHE B 1 293 ? -31.179 16.842 -23.333 1.00 29.36 293 PHE B C 1
ATOM 5262 O O . PHE B 1 293 ? -31.513 15.651 -23.316 1.00 28.09 293 PHE B O 1
ATOM 5270 N N . ALA B 1 294 ? -30.256 17.348 -22.525 1.00 28.74 294 ALA B N 1
ATOM 5271 C CA . ALA B 1 294 ? -29.688 16.640 -21.415 1.00 29.00 294 ALA B CA 1
ATOM 5272 C C . ALA B 1 294 ? -29.869 17.488 -20.143 1.00 29.56 294 ALA B C 1
ATOM 5273 O O . ALA B 1 294 ? -29.597 18.679 -20.143 1.00 30.88 294 ALA B O 1
ATOM 5275 N N . ILE B 1 295 ? -30.259 16.849 -19.076 1.00 31.42 295 ILE B N 1
ATOM 5276 C CA . ILE B 1 295 ? -30.530 17.577 -17.850 1.00 29.49 295 ILE B CA 1
ATOM 5277 C C . ILE B 1 295 ? -29.249 18.309 -17.375 1.00 31.80 295 ILE B C 1
ATOM 5278 O O . ILE B 1 295 ? -28.135 17.764 -17.385 1.00 33.08 295 ILE B O 1
ATOM 5283 N N . GLY B 1 296 ? -29.424 19.594 -17.062 1.00 33.30 296 GLY B N 1
ATOM 5284 C CA . GLY B 1 296 ? -28.342 20.424 -16.582 1.00 32.08 296 GLY B CA 1
ATOM 5285 C C . GLY B 1 296 ? -27.550 21.108 -17.690 1.00 32.73 296 GLY B C 1
ATOM 5286 O O . GLY B 1 296 ? -26.746 22.000 -17.402 1.00 32.98 296 GLY B O 1
ATOM 5287 N N . GLN B 1 297 ? -27.743 20.728 -18.935 1.00 32.29 297 GLN B N 1
ATOM 5288 C CA . GLN B 1 297 ? -26.956 21.314 -20.039 1.00 32.72 297 GLN B CA 1
ATOM 5289 C C . GLN B 1 297 ? -27.753 22.452 -20.689 1.00 32.96 297 GLN B C 1
ATOM 5290 O O . GLN B 1 297 ? -28.953 22.309 -20.937 1.00 30.14 297 GLN B O 1
ATOM 5296 N N . PRO B 1 298 ? -27.081 23.571 -20.967 1.00 33.87 298 PRO B N 1
ATOM 5297 C CA . PRO B 1 298 ? -27.815 24.784 -21.346 1.00 34.41 298 PRO B CA 1
ATOM 5298 C C . PRO B 1 298 ? -28.182 24.892 -22.792 1.00 32.73 298 PRO B C 1
ATOM 5299 O O . PRO B 1 298 ? -28.864 25.881 -23.137 1.00 32.72 298 PRO B O 1
ATOM 5303 N N . GLN B 1 299 ? -27.733 23.979 -23.619 1.00 32.50 299 GLN B N 1
ATOM 5304 C CA . GLN B 1 299 ? -28.106 23.944 -25.028 1.00 34.63 299 GLN B CA 1
ATOM 5305 C C . GLN B 1 299 ? -28.597 22.524 -25.410 1.00 33.11 299 GLN B C 1
ATOM 5306 O O . GLN B 1 299 ? -28.139 21.527 -24.789 1.00 30.88 299 GLN B O 1
ATOM 5312 N N . PRO B 1 300 ? -29.307 22.418 -26.506 1.00 34.01 300 PRO B N 1
ATOM 5313 C CA . PRO B 1 300 ? -29.693 21.093 -26.993 1.00 33.99 300 PRO B CA 1
ATOM 5314 C C . PRO B 1 300 ? -28.511 20.248 -27.332 1.00 35.73 300 PRO B C 1
ATOM 5315 O O . PRO B 1 300 ? -27.483 20.791 -27.696 1.00 35.63 300 PRO B O 1
ATOM 5319 N N . VAL B 1 301 ? -28.622 18.949 -27.155 1.00 33.52 301 VAL B N 1
ATOM 5320 C CA . VAL B 1 301 ? -27.533 18.030 -27.538 1.00 35.53 301 VAL B CA 1
ATOM 5321 C C . VAL B 1 301 ? -27.700 17.517 -28.964 1.00 36.24 301 VAL B C 1
ATOM 5322 O O . VAL B 1 301 ? -26.791 16.941 -29.471 1.00 37.03 301 VAL B O 1
ATOM 5326 N N . ALA B 1 302 ? -28.872 17.684 -29.579 1.00 33.47 302 ALA B N 1
ATOM 5327 C CA . ALA B 1 302 ? -29.094 17.266 -30.948 1.00 33.12 302 ALA B CA 1
ATOM 5328 C C . ALA B 1 302 ? -30.214 18.043 -31.582 1.00 32.49 302 ALA B C 1
ATOM 5329 O O . ALA B 1 302 ? -31.117 18.534 -30.869 1.00 31.54 302 ALA B O 1
ATOM 5331 N N . MET B 1 303 ? -30.191 18.133 -32.907 1.00 30.43 303 MET B N 1
ATOM 5332 C CA . MET B 1 303 ? -31.215 18.787 -33.654 1.00 32.17 303 MET B CA 1
ATOM 5333 C C . MET B 1 303 ? -31.350 18.108 -35.013 1.00 32.71 303 MET B C 1
ATOM 5334 O O . MET B 1 303 ? -30.324 17.768 -35.637 1.00 32.11 303 MET B O 1
ATOM 5339 N N . TYR B 1 304 ? -32.573 17.995 -35.530 1.00 28.49 304 TYR B N 1
ATOM 5340 C CA . TYR B 1 304 ? -32.824 17.503 -36.846 1.00 31.20 304 TYR B CA 1
ATOM 5341 C C . TYR B 1 304 ? -33.944 18.336 -37.476 1.00 30.48 304 TYR B C 1
ATOM 5342 O O . TYR B 1 304 ? -34.947 18.665 -36.780 1.00 29.77 304 TYR B O 1
ATOM 5351 N N . VAL B 1 305 ? -33.802 18.640 -38.771 1.00 28.74 305 VAL B N 1
ATOM 5352 C CA . VAL B 1 305 ? -34.740 19.454 -39.500 1.00 31.87 305 VAL B CA 1
ATOM 5353 C C . VAL B 1 305 ? -35.270 18.609 -40.615 1.00 32.71 305 VAL B C 1
ATOM 5354 O O . VAL B 1 305 ? -34.472 18.073 -41.378 1.00 31.79 305 VAL B O 1
ATOM 5358 N N . ASN B 1 306 ? -36.602 18.459 -40.742 1.00 31.39 306 ASN B N 1
ATOM 5359 C CA . ASN B 1 306 ? -37.203 17.757 -41.839 1.00 33.72 306 ASN B CA 1
ATOM 5360 C C . ASN B 1 306 ? -38.102 18.660 -42.591 1.00 34.43 306 ASN B C 1
ATOM 5361 O O . ASN B 1 306 ? -38.990 19.233 -41.985 1.00 32.79 306 ASN B O 1
ATOM 5366 N N . THR B 1 307 ? -37.901 18.802 -43.912 1.00 33.33 307 THR B N 1
ATOM 5367 C CA . THR B 1 307 ? -38.831 19.544 -44.759 1.00 36.73 307 THR B CA 1
ATOM 5368 C C . THR B 1 307 ? -39.644 18.713 -45.730 1.00 35.59 307 THR B C 1
ATOM 5369 O O . THR B 1 307 ? -40.368 19.272 -46.578 1.00 35.36 307 THR B O 1
ATOM 5373 N N . PHE B 1 308 ? -39.570 17.401 -45.587 1.00 36.28 308 PHE B N 1
ATOM 5374 C CA . PHE B 1 308 ? -40.513 16.430 -46.230 1.00 36.03 308 PHE B CA 1
ATOM 5375 C C . PHE B 1 308 ? -40.480 16.577 -47.746 1.00 37.86 308 PHE B C 1
ATOM 5376 O O . PHE B 1 308 ? -41.514 16.425 -48.392 1.00 37.77 308 PHE B O 1
ATOM 5384 N N . ASN B 1 309 ? -39.336 16.884 -48.286 1.00 37.14 309 ASN B N 1
ATOM 5385 C CA . ASN B 1 309 ? -39.216 17.194 -49.733 1.00 41.53 309 ASN B CA 1
ATOM 5386 C C . ASN B 1 309 ? -40.078 18.309 -50.258 1.00 43.34 309 ASN B C 1
ATOM 5387 O O . ASN B 1 309 ? -40.384 18.337 -51.415 1.00 43.79 309 ASN B O 1
ATOM 5392 N N . THR B 1 310 ? -40.407 19.276 -49.401 1.00 41.49 310 THR B N 1
ATOM 5393 C CA . THR B 1 310 ? -41.156 20.474 -49.822 1.00 38.94 310 THR B CA 1
ATOM 5394 C C . THR B 1 310 ? -40.283 21.674 -49.735 1.00 42.40 310 THR B C 1
ATOM 5395 O O . THR B 1 310 ? -40.790 22.803 -49.859 1.00 43.30 310 THR B O 1
ATOM 5399 N N . ASN B 1 311 ? -38.975 21.477 -49.463 1.00 39.55 311 ASN B N 1
ATOM 5400 C CA . ASN B 1 311 ? -38.047 22.576 -49.438 1.00 40.72 311 ASN B CA 1
ATOM 5401 C C . ASN B 1 311 ? -37.967 23.288 -50.787 1.00 44.53 311 ASN B C 1
ATOM 5402 O O . ASN B 1 311 ? -37.921 22.633 -51.805 1.00 40.24 311 ASN B O 1
ATOM 5407 N N . LEU B 1 312 ? -37.937 24.623 -50.744 1.00 47.63 312 LEU B N 1
ATOM 5408 C CA . LEU B 1 312 ? -37.864 25.464 -51.933 1.00 48.80 312 LEU B CA 1
ATOM 5409 C C . LEU B 1 312 ? -36.434 25.871 -52.217 1.00 46.70 312 LEU B C 1
ATOM 5410 O O . LEU B 1 312 ? -36.152 26.355 -53.285 1.00 48.10 312 LEU B O 1
ATOM 5415 N N . ILE B 1 313 ? -35.522 25.647 -51.287 1.00 45.49 313 ILE B N 1
ATOM 5416 C CA . ILE B 1 313 ? -34.080 25.765 -51.498 1.00 46.83 313 ILE B CA 1
ATOM 5417 C C . ILE B 1 313 ? -33.425 24.550 -50.889 1.00 46.26 313 ILE B C 1
ATOM 5418 O O . ILE B 1 313 ? -34.103 23.731 -50.296 1.00 45.40 313 ILE B O 1
ATOM 5423 N N . ASP B 1 314 ? -32.112 24.442 -51.012 1.00 47.18 314 ASP B N 1
ATOM 5424 C CA . ASP B 1 314 ? -31.367 23.299 -50.518 1.00 47.80 314 ASP B CA 1
ATOM 5425 C C . ASP B 1 314 ? -31.594 23.097 -49.003 1.00 49.15 314 ASP B C 1
ATOM 5426 O O . ASP B 1 314 ? -31.511 24.084 -48.244 1.00 45.07 314 ASP B O 1
ATOM 5431 N N . GLU B 1 315 ? -31.796 21.851 -48.576 1.00 45.96 315 GLU B N 1
ATOM 5432 C CA . GLU B 1 315 ? -32.019 21.517 -47.158 1.00 48.63 315 GLU B CA 1
ATOM 5433 C C . GLU B 1 315 ? -30.879 21.965 -46.282 1.00 46.37 315 GLU B C 1
ATOM 5434 O O . GLU B 1 315 ? -31.104 22.398 -45.186 1.00 42.47 315 GLU B O 1
ATOM 5440 N N . THR B 1 316 ? -29.642 21.857 -46.775 1.00 46.87 316 THR B N 1
ATOM 5441 C CA . THR B 1 316 ? -28.493 22.291 -45.982 1.00 49.57 316 THR B CA 1
ATOM 5442 C C . THR B 1 316 ? -28.537 23.789 -45.710 1.00 45.32 316 THR B C 1
ATOM 5443 O O . THR B 1 316 ? -28.171 24.195 -44.594 1.00 47.52 316 THR B O 1
ATOM 5447 N N . LYS B 1 317 ? -29.010 24.594 -46.668 1.00 42.46 317 LYS B N 1
ATOM 5448 C CA . LYS B 1 317 ? -29.123 26.028 -46.422 1.00 44.98 317 LYS B CA 1
ATOM 5449 C C . LYS B 1 317 ? -30.228 26.366 -45.415 1.00 40.62 317 LYS B C 1
ATOM 5450 O O . LYS B 1 317 ? -30.120 27.341 -44.717 1.00 38.25 317 LYS B O 1
ATOM 5456 N N . ILE B 1 318 ? -31.317 25.571 -45.391 1.00 38.08 318 ILE B N 1
ATOM 5457 C CA . ILE B 1 318 ? -32.357 25.779 -44.385 1.00 36.52 318 ILE B CA 1
ATOM 5458 C C . ILE B 1 318 ? -31.783 25.514 -43.016 1.00 35.51 318 ILE B C 1
ATOM 5459 O O . ILE B 1 318 ? -31.993 26.313 -42.117 1.00 34.58 318 ILE B O 1
ATOM 5464 N N . PHE B 1 319 ? -31.119 24.391 -42.867 1.00 34.22 319 PHE B N 1
ATOM 5465 C CA . PHE B 1 319 ? -30.491 23.969 -41.609 1.00 37.81 319 PHE B CA 1
ATOM 5466 C C . PHE B 1 319 ? -29.544 25.076 -41.127 1.00 38.14 319 PHE B C 1
ATOM 5467 O O . PHE B 1 319 ? -29.621 25.513 -39.959 1.00 34.23 319 PHE B O 1
ATOM 5475 N N . GLU B 1 320 ? -28.716 25.577 -42.030 1.00 39.89 320 GLU B N 1
ATOM 5476 C CA . GLU B 1 320 ? -27.775 26.653 -41.650 1.00 43.11 320 GLU B CA 1
ATOM 5477 C C . GLU B 1 320 ? -28.479 27.948 -41.288 1.00 36.91 320 GLU B C 1
ATOM 5478 O O . GLU B 1 320 ? -28.096 28.608 -40.359 1.00 38.30 320 GLU B O 1
ATOM 5484 N N . ALA B 1 321 ? -29.506 28.322 -42.044 1.00 34.88 321 ALA B N 1
ATOM 5485 C CA . ALA B 1 321 ? -30.250 29.538 -41.772 1.00 35.14 321 ALA B CA 1
ATOM 5486 C C . ALA B 1 321 ? -30.914 29.456 -40.357 1.00 36.71 321 ALA B C 1
ATOM 5487 O O . ALA B 1 321 ? -30.922 30.422 -39.628 1.00 34.11 321 ALA B O 1
ATOM 5489 N N . ILE B 1 322 ? -31.447 28.267 -40.018 1.00 34.05 322 ILE B N 1
ATOM 5490 C CA . ILE B 1 322 ? -32.011 28.085 -38.705 1.00 32.82 322 ILE B CA 1
ATOM 5491 C C . ILE B 1 322 ? -30.958 28.277 -37.616 1.00 33.13 322 ILE B C 1
ATOM 5492 O O . ILE B 1 322 ? -31.209 29.011 -36.593 1.00 34.59 322 ILE B O 1
ATOM 5497 N N . LYS B 1 323 ? -29.806 27.631 -37.798 1.00 34.25 323 LYS B N 1
ATOM 5498 C CA . LYS B 1 323 ? -28.759 27.720 -36.767 1.00 39.87 323 LYS B CA 1
ATOM 5499 C C . LYS B 1 323 ? -28.296 29.174 -36.582 1.00 38.28 323 LYS B C 1
ATOM 5500 O O . LYS B 1 323 ? -28.059 29.597 -35.478 1.00 36.47 323 LYS B O 1
ATOM 5506 N N . LYS B 1 324 ? -28.223 29.921 -37.664 1.00 37.71 324 LYS B N 1
ATOM 5507 C CA . LYS B 1 324 ? -27.796 31.308 -37.587 1.00 40.00 324 LYS B CA 1
ATOM 5508 C C . LYS B 1 324 ? -28.844 32.260 -37.104 1.00 41.92 324 LYS B C 1
ATOM 5509 O O . LYS B 1 324 ? -28.485 33.327 -36.616 1.00 41.58 324 LYS B O 1
ATOM 5515 N N . SER B 1 325 ? -30.135 31.918 -37.215 1.00 38.41 325 SER B N 1
ATOM 5516 C CA . SER B 1 325 ? -31.177 32.885 -36.944 1.00 36.47 325 SER B CA 1
ATOM 5517 C C . SER B 1 325 ? -31.769 32.786 -35.537 1.00 35.75 325 SER B C 1
ATOM 5518 O O . SER B 1 325 ? -32.488 33.677 -35.110 1.00 36.47 325 SER B O 1
ATOM 5521 N N . PHE B 1 326 ? -31.484 31.699 -34.825 1.00 33.78 326 PHE B N 1
ATOM 5522 C CA . PHE B 1 326 ? -32.040 31.498 -33.483 1.00 33.17 326 PHE B CA 1
ATOM 5523 C C . PHE B 1 326 ? -30.953 31.329 -32.468 1.00 32.86 326 PHE B C 1
ATOM 5524 O O . PHE B 1 326 ? -29.922 30.780 -32.780 1.00 36.12 326 PHE B O 1
ATOM 5532 N N . ASN B 1 327 ? -31.268 31.670 -31.217 1.00 33.07 327 ASN B N 1
ATOM 5533 C CA . ASN B 1 327 ? -30.366 31.420 -30.120 1.00 36.23 327 ASN B CA 1
ATOM 5534 C C . ASN B 1 327 ? -30.814 30.126 -29.387 1.00 35.26 327 ASN B C 1
ATOM 5535 O O . ASN B 1 327 ? -31.951 30.088 -28.904 1.00 34.45 327 ASN B O 1
ATOM 5540 N N . PHE B 1 328 ? -29.911 29.135 -29.301 1.00 35.09 328 PHE B N 1
ATOM 5541 C CA . PHE B 1 328 ? -30.263 27.835 -28.776 1.00 36.45 328 PHE B CA 1
ATOM 5542 C C . PHE B 1 328 ? -29.990 27.701 -27.288 1.00 35.09 328 PHE B C 1
ATOM 5543 O O . PHE B 1 328 ? -30.223 26.677 -26.738 1.00 33.15 328 PHE B O 1
ATOM 5551 N N . ASP B 1 329 ? -29.439 28.776 -26.694 1.00 35.26 329 ASP B N 1
ATOM 5552 C CA . ASP B 1 329 ? -29.216 28.781 -25.245 1.00 36.54 329 ASP B CA 1
ATOM 5553 C C . ASP B 1 329 ? -30.613 28.853 -24.589 1.00 34.52 329 ASP B C 1
ATOM 5554 O O . ASP B 1 329 ? -31.418 29.706 -24.948 1.00 35.42 329 ASP B O 1
ATOM 5559 N N . ILE B 1 330 ? -30.865 27.964 -23.638 1.00 32.39 330 ILE B N 1
ATOM 5560 C CA . ILE B 1 330 ? -32.210 27.824 -23.021 1.00 32.88 330 ILE B CA 1
ATOM 5561 C C . ILE B 1 330 ? -32.623 29.120 -22.328 1.00 34.63 330 ILE B C 1
ATOM 5562 O O . ILE B 1 330 ? -33.726 29.603 -22.580 1.00 33.52 330 ILE B O 1
ATOM 5567 N N . LYS B 1 331 ? -31.766 29.689 -21.495 1.00 35.25 331 LYS B N 1
ATOM 5568 C CA . LYS B 1 331 ? -32.156 30.959 -20.847 1.00 36.03 331 LYS B CA 1
ATOM 5569 C C . LYS B 1 331 ? -32.523 32.031 -21.861 1.00 33.35 331 LYS B C 1
ATOM 5570 O O . LYS B 1 331 ? -33.457 32.816 -21.657 1.00 34.24 331 LYS B O 1
ATOM 5576 N N . THR B 1 332 ? -31.787 32.048 -22.948 1.00 34.69 332 THR B N 1
ATOM 5577 C CA . THR B 1 332 ? -32.004 33.047 -23.967 1.00 36.68 332 THR B CA 1
ATOM 5578 C C . THR B 1 332 ? -33.283 32.823 -24.702 1.00 33.54 332 THR B C 1
ATOM 5579 O O . THR B 1 332 ? -34.047 33.776 -24.862 1.00 34.10 332 THR B O 1
ATOM 5583 N N . PHE B 1 333 ? -33.575 31.593 -25.138 1.00 34.49 333 PHE B N 1
ATOM 5584 C CA . PHE B 1 333 ? -34.876 31.403 -25.835 1.00 32.50 333 PHE B CA 1
ATOM 5585 C C . PHE B 1 333 ? -36.079 31.538 -24.925 1.00 31.35 333 PHE B C 1
ATOM 5586 O O . PHE B 1 333 ? -37.127 32.062 -25.347 1.00 33.63 333 PHE B O 1
ATOM 5594 N N . ILE B 1 334 ? -35.924 31.193 -23.652 1.00 31.68 334 ILE B N 1
ATOM 5595 C CA . ILE B 1 334 ? -37.022 31.464 -22.672 1.00 32.36 334 ILE B CA 1
ATOM 5596 C C . ILE B 1 334 ? -37.306 32.983 -22.661 1.00 36.02 334 ILE B C 1
ATOM 5597 O O . ILE B 1 334 ? -38.463 33.411 -22.720 1.00 37.77 334 ILE B O 1
ATOM 5602 N N . ASN B 1 335 ? -36.271 33.782 -22.570 1.00 36.26 335 ASN B N 1
ATOM 5603 C CA . ASN B 1 335 ? -36.428 35.253 -22.590 1.00 39.33 335 ASN B CA 1
ATOM 5604 C C . ASN B 1 335 ? -36.873 35.816 -23.932 1.00 38.63 335 ASN B C 1
ATOM 5605 O O . ASN B 1 335 ? -37.744 36.662 -23.974 1.00 38.07 335 ASN B O 1
ATOM 5610 N N . ASP B 1 336 ? -36.384 35.256 -25.037 1.00 38.45 336 ASP B N 1
ATOM 5611 C CA . ASP B 1 336 ? -36.817 35.697 -26.361 1.00 37.85 336 ASP B CA 1
ATOM 5612 C C . ASP B 1 336 ? -38.295 35.489 -26.513 1.00 41.38 336 ASP B C 1
ATOM 5613 O O . ASP B 1 336 ? -38.952 36.294 -27.171 1.00 39.12 336 ASP B O 1
ATOM 5618 N N . LEU B 1 337 ? -38.850 34.403 -25.933 1.00 37.45 337 LEU B N 1
ATOM 5619 C CA . LEU B 1 337 ? -40.297 34.136 -26.020 1.00 37.47 337 LEU B CA 1
ATOM 5620 C C . LEU B 1 337 ? -41.091 34.665 -24.835 1.00 37.02 337 LEU B C 1
ATOM 5621 O O . LEU B 1 337 ? -42.290 34.383 -24.719 1.00 37.39 337 LEU B O 1
ATOM 5626 N N . ASN B 1 338 ? -40.466 35.429 -23.952 1.00 38.12 338 ASN B N 1
ATOM 5627 C CA . ASN B 1 338 ? -41.166 36.030 -22.815 1.00 38.25 338 ASN B CA 1
ATOM 5628 C C . ASN B 1 338 ? -42.002 34.997 -22.006 1.00 37.79 338 ASN B C 1
ATOM 5629 O O . ASN B 1 338 ? -43.126 35.274 -21.573 1.00 38.11 338 ASN B O 1
ATOM 5634 N N . LEU B 1 339 ? -41.401 33.847 -21.785 1.00 35.70 339 LEU B N 1
ATOM 5635 C CA . LEU B 1 339 ? -42.138 32.765 -21.186 1.00 34.94 339 LEU B CA 1
ATOM 5636 C C . LEU B 1 339 ? -42.364 32.970 -19.706 1.00 35.98 339 LEU B C 1
ATOM 5637 O O . LEU B 1 339 ? -43.333 32.442 -19.209 1.00 37.61 339 LEU B O 1
ATOM 5642 N N . TRP B 1 340 ? -41.563 33.806 -19.013 1.00 37.84 340 TRP B N 1
ATOM 5643 C CA . TRP B 1 340 ? -41.854 34.057 -17.584 1.00 39.64 340 TRP B CA 1
ATOM 5644 C C . TRP B 1 340 ? -43.075 34.904 -17.347 1.00 39.05 340 TRP B C 1
ATOM 5645 O O . TRP B 1 340 ? -43.628 34.872 -16.251 1.00 38.63 340 TRP B O 1
ATOM 5656 N N . THR B 1 341 ? -43.522 35.638 -18.362 1.00 39.48 341 THR B N 1
ATOM 5657 C CA . THR B 1 341 ? -44.643 36.544 -18.241 1.00 42.35 341 THR B CA 1
ATOM 5658 C C . THR B 1 341 ? -45.791 36.182 -19.156 1.00 41.73 341 THR B C 1
ATOM 5659 O O . THR B 1 341 ? -46.723 36.923 -19.267 1.00 44.58 341 THR B O 1
ATOM 5663 N N . THR B 1 342 ? -45.755 35.047 -19.831 1.00 40.14 342 THR B N 1
ATOM 5664 C CA . THR B 1 342 ? -46.878 34.598 -20.629 1.00 38.37 342 THR B CA 1
ATOM 5665 C C . THR B 1 342 ? -47.876 33.902 -19.669 1.00 36.89 342 THR B C 1
ATOM 5666 O O . THR B 1 342 ? -47.461 33.190 -18.782 1.00 36.00 342 THR B O 1
ATOM 5670 N N . LYS B 1 343 ? -49.141 34.052 -19.929 1.00 34.52 343 LYS B N 1
ATOM 5671 C CA . LYS B 1 343 ? -50.211 33.368 -19.232 1.00 38.67 343 LYS B CA 1
ATOM 5672 C C . LYS B 1 343 ? -50.506 32.074 -19.978 1.00 36.27 343 LYS B C 1
ATOM 5673 O O . LYS B 1 343 ? -50.713 32.066 -21.193 1.00 36.30 343 LYS B O 1
ATOM 5679 N N . TYR B 1 344 ? -50.489 30.958 -19.241 1.00 35.01 344 TYR B N 1
ATOM 5680 C CA . TYR B 1 344 ? -50.646 29.639 -19.881 1.00 32.95 344 TYR B CA 1
ATOM 5681 C C . TYR B 1 344 ? -52.056 29.091 -19.857 1.00 33.18 344 TYR B C 1
ATOM 5682 O O . TYR B 1 344 ? -52.387 28.236 -20.687 1.00 32.39 344 TYR B O 1
ATOM 5691 N N . LEU B 1 345 ? -52.869 29.496 -18.898 1.00 32.39 345 LEU B N 1
ATOM 5692 C CA . LEU B 1 345 ? -54.245 29.039 -18.911 1.00 35.32 345 LEU B CA 1
ATOM 5693 C C . LEU B 1 345 ? -54.934 29.066 -20.288 1.00 35.65 345 LEU B C 1
ATOM 5694 O O . LEU B 1 345 ? -55.588 28.083 -20.646 1.00 33.69 345 LEU B O 1
ATOM 5699 N N . PRO B 1 346 ? -54.774 30.155 -21.092 1.00 37.12 346 PRO B N 1
ATOM 5700 C CA . PRO B 1 346 ? -55.484 30.184 -22.358 1.00 37.21 346 PRO B CA 1
ATOM 5701 C C . PRO B 1 346 ? -55.088 29.077 -23.353 1.00 36.89 346 PRO B C 1
ATOM 5702 O O . PRO B 1 346 ? -55.918 28.769 -24.183 1.00 35.04 346 PRO B O 1
ATOM 5706 N N . VAL B 1 347 ? -53.874 28.496 -23.245 1.00 33.42 347 VAL B N 1
ATOM 5707 C CA . VAL B 1 347 ? -53.504 27.408 -24.108 1.00 31.61 347 VAL B CA 1
ATOM 5708 C C . VAL B 1 347 ? -53.797 26.020 -23.545 1.00 32.53 347 VAL B C 1
ATOM 5709 O O . VAL B 1 347 ? -53.607 25.006 -24.216 1.00 29.99 347 VAL B O 1
ATOM 5713 N N . ALA B 1 348 ? -54.382 25.945 -22.332 1.00 30.00 348 ALA B N 1
ATOM 5714 C CA . ALA B 1 348 ? -54.737 24.694 -21.764 1.00 30.96 348 ALA B CA 1
ATOM 5715 C C . ALA B 1 348 ? -55.990 24.075 -22.369 1.00 30.29 348 ALA B C 1
ATOM 5716 O O . ALA B 1 348 ? -56.302 22.909 -22.098 1.00 30.68 348 ALA B O 1
ATOM 5718 N N . THR B 1 349 ? -56.732 24.820 -23.176 1.00 30.66 349 THR B N 1
ATOM 5719 C CA . THR B 1 349 ? -57.806 24.212 -23.964 1.00 30.18 349 THR B CA 1
ATOM 5720 C C . THR B 1 349 ? -57.571 24.722 -25.439 1.00 31.62 349 THR B C 1
ATOM 5721 O O . THR B 1 349 ? -57.091 25.822 -25.666 1.00 30.62 349 THR B O 1
ATOM 5725 N N . TYR B 1 350 ? -57.940 23.867 -26.379 1.00 30.36 350 TYR B N 1
ATOM 5726 C CA . TYR B 1 350 ? -57.985 24.147 -27.809 1.00 31.86 350 TYR B CA 1
ATOM 5727 C C . TYR B 1 350 ? -56.623 24.266 -28.460 1.00 31.89 350 TYR B C 1
ATOM 5728 O O . TYR B 1 350 ? -56.519 24.745 -29.651 1.00 32.26 350 TYR B O 1
ATOM 5737 N N . GLY B 1 351 ? -55.586 23.734 -27.811 1.00 30.47 351 GLY B N 1
ATOM 5738 C CA . GLY B 1 351 ? -54.238 23.638 -28.456 1.00 28.99 351 GLY B CA 1
ATOM 5739 C C . GLY B 1 351 ? -53.315 24.736 -28.126 1.00 30.50 351 GLY B C 1
ATOM 5740 O O . GLY B 1 351 ? -53.755 25.880 -27.909 1.00 31.29 351 GLY B O 1
ATOM 5741 N N . HIS B 1 352 ? -52.008 24.433 -28.090 1.00 28.85 352 HIS B N 1
ATOM 5742 C CA . HIS B 1 352 ? -51.016 25.410 -27.763 1.00 28.87 352 HIS B CA 1
ATOM 5743 C C . HIS B 1 352 ? -50.484 26.116 -29.007 1.00 30.64 352 HIS B C 1
ATOM 5744 O O . HIS B 1 352 ? -49.780 27.139 -28.844 1.00 29.21 352 HIS B O 1
ATOM 5751 N N . PHE B 1 353 ? -50.851 25.630 -30.193 1.00 28.95 353 PHE B N 1
ATOM 5752 C CA . PHE B 1 353 ? -50.269 26.157 -31.423 1.00 31.46 353 PHE B CA 1
ATOM 5753 C C . PHE B 1 353 ? -51.307 26.637 -32.406 1.00 34.64 353 PHE B C 1
ATOM 5754 O O . PHE B 1 353 ? -52.462 26.146 -32.404 1.00 33.03 353 PHE B O 1
ATOM 5762 N N A GLY B 1 354 ? -50.915 27.582 -33.257 0.50 33.57 354 GLY B N 1
ATOM 5763 N N B GLY B 1 354 ? -50.911 27.569 -33.267 0.50 33.76 354 GLY B N 1
ATOM 5764 C CA A GLY B 1 354 ? -51.852 28.139 -34.240 0.50 34.67 354 GLY B CA 1
ATOM 5765 C CA B GLY B 1 354 ? -51.850 28.154 -34.229 0.50 34.99 354 GLY B CA 1
ATOM 5766 C C A GLY B 1 354 ? -53.110 28.754 -33.721 0.50 34.42 354 GLY B C 1
ATOM 5767 C C B GLY B 1 354 ? -52.399 29.322 -33.459 0.50 34.96 354 GLY B C 1
ATOM 5768 O O A GLY B 1 354 ? -54.205 28.428 -34.137 0.50 34.08 354 GLY B O 1
ATOM 5769 O O B GLY B 1 354 ? -51.746 30.333 -33.252 0.50 35.90 354 GLY B O 1
ATOM 5770 N N A ARG B 1 355 ? -52.960 29.621 -32.748 0.50 35.81 355 ARG B N 1
ATOM 5771 N N B ARG B 1 355 ? -53.594 29.154 -32.942 0.50 35.62 355 ARG B N 1
ATOM 5772 C CA A ARG B 1 355 ? -54.086 30.156 -32.044 0.50 36.38 355 ARG B CA 1
ATOM 5773 C CA B ARG B 1 355 ? -54.201 30.114 -32.050 0.50 36.50 355 ARG B CA 1
ATOM 5774 C C A ARG B 1 355 ? -54.205 31.602 -32.524 0.50 39.58 355 ARG B C 1
ATOM 5775 C C B ARG B 1 355 ? -54.213 31.593 -32.531 0.50 39.64 355 ARG B C 1
ATOM 5776 O O A ARG B 1 355 ? -53.637 32.513 -31.915 0.50 41.31 355 ARG B O 1
ATOM 5777 O O B ARG B 1 355 ? -53.641 32.506 -31.909 0.50 41.31 355 ARG B O 1
ATOM 5792 N N . ASP B 1 356 ? -54.894 31.791 -33.641 1.00 41.63 356 ASP B N 1
ATOM 5793 C CA . ASP B 1 356 ? -55.119 33.141 -34.169 1.00 45.59 356 ASP B CA 1
ATOM 5794 C C . ASP B 1 356 ? -56.116 33.928 -33.284 1.00 44.34 356 ASP B C 1
ATOM 5795 O O . ASP B 1 356 ? -56.184 35.114 -33.400 1.00 44.83 356 ASP B O 1
ATOM 5800 N N . ASP B 1 357 ? -56.782 33.275 -32.344 1.00 45.73 357 ASP B N 1
ATOM 5801 C CA . ASP B 1 357 ? -57.487 33.939 -31.254 1.00 44.59 357 ASP B CA 1
ATOM 5802 C C . ASP B 1 357 ? -56.665 34.436 -30.072 1.00 44.45 357 ASP B C 1
ATOM 5803 O O . ASP B 1 357 ? -57.205 35.012 -29.186 1.00 48.42 357 ASP B O 1
ATOM 5808 N N . LEU B 1 358 ? -55.361 34.200 -30.025 1.00 44.13 358 LEU B N 1
ATOM 5809 C CA . LEU B 1 358 ? -54.508 34.607 -28.898 1.00 42.50 358 LEU B CA 1
ATOM 5810 C C . LEU B 1 358 ? -53.322 35.343 -29.504 1.00 43.66 358 LEU B C 1
ATOM 5811 O O . LEU B 1 358 ? -53.221 35.416 -30.704 1.00 45.58 358 LEU B O 1
ATOM 5816 N N . ASP B 1 359 ? -52.411 35.799 -28.680 1.00 47.41 359 ASP B N 1
ATOM 5817 C CA . ASP B 1 359 ? -51.211 36.451 -29.135 1.00 50.28 359 ASP B CA 1
ATOM 5818 C C . ASP B 1 359 ? -50.000 35.808 -28.508 1.00 46.34 359 ASP B C 1
ATOM 5819 O O . ASP B 1 359 ? -49.457 36.293 -27.549 1.00 52.15 359 ASP B O 1
ATOM 5824 N N . LEU B 1 360 ? -49.574 34.668 -28.995 1.00 42.11 360 LEU B N 1
ATOM 5825 C CA . LEU B 1 360 ? -48.505 33.915 -28.311 1.00 36.26 360 LEU B CA 1
ATOM 5826 C C . LEU B 1 360 ? -47.182 34.241 -28.908 1.00 34.04 360 LEU B C 1
ATOM 5827 O O . LEU B 1 360 ? -47.041 34.371 -30.127 1.00 34.32 360 LEU B O 1
ATOM 5832 N N . SER B 1 361 ? -46.145 34.363 -28.098 1.00 35.98 361 SER B N 1
ATOM 5833 C CA . SER B 1 361 ? -44.782 34.749 -28.617 1.00 36.33 361 SER B CA 1
ATOM 5834 C C . SER B 1 361 ? -44.231 33.740 -29.607 1.00 36.37 361 SER B C 1
ATOM 5835 O O . SER B 1 361 ? -43.606 34.127 -30.593 1.00 33.37 361 SER B O 1
ATOM 5838 N N . TRP B 1 362 ? -44.555 32.430 -29.439 1.00 33.79 362 TRP B N 1
ATOM 5839 C CA . TRP B 1 362 ? -44.015 31.412 -30.273 1.00 32.37 362 TRP B CA 1
ATOM 5840 C C . TRP B 1 362 ? -44.736 31.316 -31.582 1.00 32.24 362 TRP B C 1
ATOM 5841 O O . TRP B 1 362 ? -44.391 30.504 -32.415 1.00 33.73 362 TRP B O 1
ATOM 5852 N N . GLU B 1 363 ? -45.793 32.092 -31.739 1.00 31.71 363 GLU B N 1
ATOM 5853 C CA . GLU B 1 363 ? -46.575 32.162 -32.974 1.00 33.56 363 GLU B CA 1
ATOM 5854 C C . GLU B 1 363 ? -46.234 33.393 -33.833 1.00 36.23 363 GLU B C 1
ATOM 5855 O O . GLU B 1 363 ? -46.783 33.525 -34.897 1.00 34.87 363 GLU B O 1
ATOM 5861 N N . LYS B 1 364 ? -45.332 34.234 -33.357 1.00 37.35 364 LYS B N 1
ATOM 5862 C CA . LYS B 1 364 ? -44.976 35.479 -34.062 1.00 37.94 364 LYS B CA 1
ATOM 5863 C C . LYS B 1 364 ? -44.043 35.154 -35.221 1.00 37.10 364 LYS B C 1
ATOM 5864 O O . LYS B 1 364 ? -43.110 34.384 -35.093 1.00 36.16 364 LYS B O 1
ATOM 5870 N N . LEU B 1 365 ? -44.313 35.782 -36.349 1.00 36.85 365 LEU B N 1
ATOM 5871 C CA . LEU B 1 365 ? -43.505 35.672 -37.538 1.00 38.09 365 LEU B CA 1
ATOM 5872 C C . LEU B 1 365 ? -42.353 36.719 -37.572 1.00 40.82 365 LEU B C 1
ATOM 5873 O O . LEU B 1 365 ? -41.999 37.231 -38.600 1.00 41.36 365 LEU B O 1
ATOM 5878 N N . ASN B 1 366 ? -41.688 36.890 -36.461 1.00 42.30 366 ASN B N 1
ATOM 5879 C CA . ASN B 1 366 ? -40.648 37.871 -36.309 1.00 44.18 366 ASN B CA 1
ATOM 5880 C C . ASN B 1 366 ? -39.256 37.332 -36.602 1.00 43.12 366 ASN B C 1
ATOM 5881 O O . ASN B 1 366 ? -38.261 37.981 -36.267 1.00 42.88 366 ASN B O 1
ATOM 5886 N N . LYS B 1 367 ? -39.130 36.131 -37.168 1.00 42.76 367 LYS B N 1
ATOM 5887 C CA . LYS B 1 367 ? -37.836 35.624 -37.586 1.00 41.71 367 LYS B CA 1
ATOM 5888 C C . LYS B 1 367 ? -37.719 35.382 -39.070 1.00 40.39 367 LYS B C 1
ATOM 5889 O O . LYS B 1 367 ? -36.681 34.841 -39.552 1.00 39.36 367 LYS B O 1
ATOM 5895 N N . VAL B 1 368 ? -38.766 35.757 -39.804 1.00 38.19 368 VAL B N 1
ATOM 5896 C CA . VAL B 1 368 ? -38.760 35.565 -41.258 1.00 42.78 368 VAL B CA 1
ATOM 5897 C C . VAL B 1 368 ? -37.578 36.311 -41.921 1.00 45.49 368 VAL B C 1
ATOM 5898 O O . VAL B 1 368 ? -36.857 35.773 -42.757 1.00 44.34 368 VAL B O 1
ATOM 5902 N N . GLU B 1 369 ? -37.374 37.551 -41.538 1.00 46.10 369 GLU B N 1
ATOM 5903 C CA . GLU B 1 369 ? -36.338 38.439 -42.077 1.00 46.47 369 GLU B CA 1
ATOM 5904 C C . GLU B 1 369 ? -34.964 37.815 -41.867 1.00 43.95 369 GLU B C 1
ATOM 5905 O O . GLU B 1 369 ? -34.144 37.680 -42.822 1.00 43.03 369 GLU B O 1
ATOM 5911 N N . ASP B 1 370 ? -34.728 37.346 -40.605 1.00 41.35 370 ASP B N 1
ATOM 5912 C CA . ASP B 1 370 ? -33.453 36.723 -40.305 1.00 43.95 370 ASP B CA 1
ATOM 5913 C C . ASP B 1 370 ? -33.247 35.427 -41.150 1.00 39.54 370 ASP B C 1
ATOM 5914 O O . ASP B 1 370 ? -32.125 35.182 -41.653 1.00 39.48 370 ASP B O 1
ATOM 5919 N N . LEU B 1 371 ? -34.307 34.616 -41.247 1.00 37.56 371 LEU B N 1
ATOM 5920 C CA . LEU B 1 371 ? -34.204 33.375 -41.977 1.00 36.28 371 LEU B CA 1
ATOM 5921 C C . LEU B 1 371 ? -33.871 33.599 -43.482 1.00 38.73 371 LEU B C 1
ATOM 5922 O O . LEU B 1 371 ? -33.016 32.897 -44.059 1.00 36.59 371 LEU B O 1
ATOM 5927 N N . ILE B 1 372 ? -34.575 34.560 -44.082 1.00 43.39 372 ILE B N 1
ATOM 5928 C CA . ILE B 1 372 ? -34.344 34.900 -45.500 1.00 44.93 372 ILE B CA 1
ATOM 5929 C C . ILE B 1 372 ? -32.923 35.364 -45.700 1.00 45.28 372 ILE B C 1
ATOM 5930 O O . ILE B 1 372 ? -32.189 34.780 -46.511 1.00 46.30 372 ILE B O 1
ATOM 5935 N N . LYS B 1 373 ? -32.506 36.352 -44.920 1.00 44.05 373 LYS B N 1
ATOM 5936 C CA . LYS B 1 373 ? -31.111 36.804 -44.979 1.00 44.19 373 LYS B CA 1
ATOM 5937 C C . LYS B 1 373 ? -30.105 35.640 -44.810 1.00 44.16 373 LYS B C 1
ATOM 5938 O O . LYS B 1 373 ? -29.211 35.496 -45.605 1.00 42.57 373 LYS B O 1
ATOM 5944 N N . ASN B 1 374 ? -30.288 34.807 -43.798 1.00 41.02 374 ASN B N 1
ATOM 5945 C CA . ASN B 1 374 ? -29.309 33.769 -43.503 1.00 41.18 374 ASN B CA 1
ATOM 5946 C C . ASN B 1 374 ? -29.402 32.541 -44.388 1.00 40.13 374 ASN B C 1
ATOM 5947 O O . ASN B 1 374 ? -28.633 31.639 -44.206 1.00 39.59 374 ASN B O 1
ATOM 5952 N N . SER B 1 375 ? -30.384 32.475 -45.277 1.00 42.11 375 SER B N 1
ATOM 5953 C CA . SER B 1 375 ? -30.499 31.347 -46.158 1.00 44.15 375 SER B CA 1
ATOM 5954 C C . SER B 1 375 ? -29.819 31.605 -47.536 1.00 50.18 375 SER B C 1
ATOM 5955 O O . SER B 1 375 ? -29.761 30.717 -48.333 1.00 45.01 375 SER B O 1
ATOM 5958 N N . LYS B 1 376 ? -29.326 32.803 -47.817 1.00 59.35 376 LYS B N 1
ATOM 5959 C CA . LYS B 1 376 ? -28.385 32.981 -48.964 1.00 68.82 376 LYS B CA 1
ATOM 5960 C C . LYS B 1 376 ? -27.023 32.309 -48.745 1.00 69.73 376 LYS B C 1
ATOM 5961 O O . LYS B 1 376 ? -26.239 32.781 -47.942 1.00 73.93 376 LYS B O 1
ATOM 5967 N N . GLN C 1 2 ? -37.390 -17.186 -26.755 1.00 52.58 2 GLN E N 1
ATOM 5968 C CA . GLN C 1 2 ? -38.716 -16.960 -27.440 1.00 54.45 2 GLN E CA 1
ATOM 5969 C C . GLN C 1 2 ? -39.279 -18.282 -28.031 1.00 57.36 2 GLN E C 1
ATOM 5970 O O . GLN C 1 2 ? -38.512 -19.125 -28.528 1.00 45.07 2 GLN E O 1
ATOM 5976 N N . TYR C 1 3 ? -40.612 -18.441 -28.029 1.00 58.48 3 TYR E N 1
ATOM 5977 C CA . TYR C 1 3 ? -41.215 -19.669 -28.571 1.00 54.68 3 TYR E CA 1
ATOM 5978 C C . TYR C 1 3 ? -41.286 -19.591 -30.119 1.00 51.21 3 TYR E C 1
ATOM 5979 O O . TYR C 1 3 ? -42.121 -18.943 -30.710 1.00 51.56 3 TYR E O 1
ATOM 5988 N N . LYS C 1 4 ? -40.389 -20.291 -30.778 1.00 48.47 4 LYS E N 1
ATOM 5989 C CA . LYS C 1 4 ? -40.224 -20.180 -32.247 1.00 48.14 4 LYS E CA 1
ATOM 5990 C C . LYS C 1 4 ? -39.586 -21.417 -32.805 1.00 44.97 4 LYS E C 1
ATOM 5991 O O . LYS C 1 4 ? -38.788 -22.038 -32.078 1.00 43.52 4 LYS E O 1
ATOM 5997 N N . LYS C 1 5 ? -39.814 -21.723 -34.115 1.00 41.15 5 LYS E N 1
ATOM 5998 C CA . LYS C 1 5 ? -39.102 -22.815 -34.793 1.00 42.23 5 LYS E CA 1
ATOM 5999 C C . LYS C 1 5 ? -37.832 -22.188 -35.481 1.00 37.14 5 LYS E C 1
ATOM 6000 O O . LYS C 1 5 ? -37.847 -21.708 -36.571 1.00 39.68 5 LYS E O 1
ATOM 6006 N N . ILE C 1 6 ? -36.772 -22.129 -34.696 1.00 32.71 6 ILE E N 1
ATOM 6007 C CA . ILE C 1 6 ? -35.475 -21.538 -35.120 1.00 34.40 6 ILE E CA 1
ATOM 6008 C C . ILE C 1 6 ? -34.481 -22.715 -35.311 1.00 33.93 6 ILE E C 1
ATOM 6009 O O . ILE C 1 6 ? -34.115 -23.404 -34.307 1.00 33.32 6 ILE E O 1
ATOM 6014 N N . ILE C 1 7 ? -34.170 -22.950 -36.597 1.00 32.50 7 ILE E N 1
ATOM 6015 C CA . ILE C 1 7 ? -33.318 -24.036 -37.030 1.00 33.19 7 ILE E CA 1
ATOM 6016 C C . ILE C 1 7 ? -31.991 -23.412 -37.515 1.00 30.52 7 ILE E C 1
ATOM 6017 O O . ILE C 1 7 ? -31.968 -22.367 -38.172 1.00 27.31 7 ILE E O 1
ATOM 6022 N N . THR C 1 8 ? -30.898 -24.099 -37.217 1.00 31.51 8 THR E N 1
ATOM 6023 C CA . THR C 1 8 ? -29.553 -23.511 -37.400 1.00 30.55 8 THR E CA 1
ATOM 6024 C C . THR C 1 8 ? -28.630 -24.531 -38.018 1.00 29.58 8 THR E C 1
ATOM 6025 O O . THR C 1 8 ? -28.731 -25.745 -37.700 1.00 27.32 8 THR E O 1
ATOM 6029 N N . SER C 1 9 ? -27.831 -24.065 -38.985 1.00 29.71 9 SER E N 1
ATOM 6030 C CA . SER C 1 9 ? -26.796 -24.885 -39.645 1.00 29.03 9 SER E CA 1
ATOM 6031 C C . SER C 1 9 ? -25.492 -24.118 -39.710 1.00 28.40 9 SER E C 1
ATOM 6032 O O . SER C 1 9 ? -25.475 -22.877 -39.603 1.00 26.22 9 SER E O 1
ATOM 6035 N N . GLU C 1 10 ? -24.424 -24.839 -39.950 1.00 26.40 10 GLU E N 1
ATOM 6036 C CA . GLU C 1 10 ? -23.096 -24.259 -40.014 1.00 28.46 10 GLU E CA 1
ATOM 6037 C C . GLU C 1 10 ? -22.362 -24.489 -41.332 1.00 27.37 10 GLU E C 1
ATOM 6038 O O . GLU C 1 10 ? -22.701 -25.369 -42.080 1.00 25.55 10 GLU E O 1
ATOM 6044 N N . SER C 1 11 ? -21.248 -23.756 -41.505 1.00 28.12 11 SER E N 1
ATOM 6045 C CA . SER C 1 11 ? -20.264 -24.106 -42.511 1.00 26.52 11 SER E CA 1
ATOM 6046 C C . SER C 1 11 ? -18.896 -23.756 -41.939 1.00 26.31 11 SER E C 1
ATOM 6047 O O . SER C 1 11 ? -18.792 -23.071 -40.897 1.00 24.91 11 SER E O 1
ATOM 6050 N N . VAL C 1 12 ? -17.860 -24.242 -42.606 1.00 23.65 12 VAL E N 1
ATOM 6051 C CA . VAL C 1 12 ? -16.472 -23.884 -42.261 1.00 22.50 12 VAL E CA 1
ATOM 6052 C C . VAL C 1 12 ? -15.699 -23.626 -43.512 1.00 24.07 12 VAL E C 1
ATOM 6053 O O . VAL C 1 12 ? -16.074 -24.080 -44.588 1.00 25.01 12 VAL E O 1
ATOM 6057 N N . GLY C 1 13 ? -14.600 -22.886 -43.378 1.00 23.72 13 GLY E N 1
ATOM 6058 C CA . GLY C 1 13 ? -13.887 -22.447 -44.573 1.00 26.45 13 GLY E CA 1
ATOM 6059 C C . GLY C 1 13 ? -12.766 -23.383 -44.965 1.00 25.97 13 GLY E C 1
ATOM 6060 O O . GLY C 1 13 ? -12.530 -24.433 -44.338 1.00 25.29 13 GLY E O 1
ATOM 6061 N N . ALA C 1 14 ? -12.061 -23.033 -46.035 1.00 25.56 14 ALA E N 1
ATOM 6062 C CA . ALA C 1 14 ? -11.042 -23.859 -46.591 1.00 26.24 14 ALA E CA 1
ATOM 6063 C C . ALA C 1 14 ? -9.817 -23.991 -45.694 1.00 25.34 14 ALA E C 1
ATOM 6064 O O . ALA C 1 14 ? -9.079 -24.950 -45.854 1.00 26.30 14 ALA E O 1
ATOM 6066 N N . GLY C 1 15 ? -9.599 -23.022 -44.817 1.00 24.60 15 GLY E N 1
ATOM 6067 C CA . GLY C 1 15 ? -8.526 -23.076 -43.837 1.00 24.58 15 GLY E CA 1
ATOM 6068 C C . GLY C 1 15 ? -8.875 -23.571 -42.450 1.00 26.03 15 GLY E C 1
ATOM 6069 O O . GLY C 1 15 ? -8.048 -23.627 -41.550 1.00 26.55 15 GLY E O 1
ATOM 6070 N N . HIS C 1 16 ? -10.088 -24.037 -42.300 1.00 25.45 16 HIS E N 1
ATOM 6071 C CA . HIS C 1 16 ? -10.497 -24.716 -41.092 1.00 23.68 16 HIS E CA 1
ATOM 6072 C C . HIS C 1 16 ? -9.710 -26.054 -41.030 1.00 23.35 16 HIS E C 1
ATOM 6073 O O . HIS C 1 16 ? -9.663 -26.737 -42.017 1.00 23.89 16 HIS E O 1
ATOM 6080 N N . PRO C 1 17 ? -9.182 -26.457 -39.891 1.00 23.43 17 PRO E N 1
ATOM 6081 C CA . PRO C 1 17 ? -8.283 -27.572 -39.832 1.00 25.18 17 PRO E CA 1
ATOM 6082 C C . PRO C 1 17 ? -8.923 -28.923 -40.223 1.00 27.10 17 PRO E C 1
ATOM 6083 O O . PRO C 1 17 ? -8.294 -29.738 -40.872 1.00 25.50 17 PRO E O 1
ATOM 6087 N N . ASP C 1 18 ? -10.212 -29.130 -39.846 1.00 24.28 18 ASP E N 1
ATOM 6088 C CA . ASP C 1 18 ? -10.890 -30.377 -40.260 1.00 24.38 18 ASP E CA 1
ATOM 6089 C C . ASP C 1 18 ? -11.043 -30.399 -41.794 1.00 24.65 18 ASP E C 1
ATOM 6090 O O . ASP C 1 18 ? -10.869 -31.432 -42.434 1.00 22.27 18 ASP E O 1
ATOM 6095 N N . LYS C 1 19 ? -11.399 -29.239 -42.371 1.00 23.88 19 LYS E N 1
ATOM 6096 C CA . LYS C 1 19 ? -11.489 -29.136 -43.814 1.00 24.05 19 LYS E CA 1
ATOM 6097 C C . LYS C 1 19 ? -10.207 -29.255 -44.569 1.00 22.97 19 LYS E C 1
ATOM 6098 O O . LYS C 1 19 ? -10.211 -29.735 -45.729 1.00 24.14 19 LYS E O 1
ATOM 6104 N N . ILE C 1 20 ? -9.111 -28.777 -44.014 1.00 23.29 20 ILE E N 1
ATOM 6105 C CA . ILE C 1 20 ? -7.788 -29.054 -44.585 1.00 24.00 20 ILE E CA 1
ATOM 6106 C C . ILE C 1 20 ? -7.611 -30.553 -44.727 1.00 23.73 20 ILE E C 1
ATOM 6107 O O . ILE C 1 20 ? -7.183 -31.058 -45.779 1.00 22.48 20 ILE E O 1
ATOM 6112 N N . CYS C 1 21 ? -7.899 -31.296 -43.669 1.00 23.06 21 CYS E N 1
ATOM 6113 C CA . CYS C 1 21 ? -7.808 -32.759 -43.718 1.00 23.61 21 CYS E CA 1
ATOM 6114 C C . CYS C 1 21 ? -8.725 -33.399 -44.756 1.00 21.78 21 CYS E C 1
ATOM 6115 O O . CYS C 1 21 ? -8.276 -34.262 -45.509 1.00 23.61 21 CYS E O 1
ATOM 6118 N N . ASP C 1 22 ? -9.993 -32.975 -44.838 1.00 20.90 22 ASP E N 1
ATOM 6119 C CA . ASP C 1 22 ? -10.856 -33.505 -45.851 1.00 21.70 22 ASP E CA 1
ATOM 6120 C C . ASP C 1 22 ? -10.291 -33.207 -47.264 1.00 21.99 22 ASP E C 1
ATOM 6121 O O . ASP C 1 22 ? -10.370 -34.066 -48.156 1.00 19.88 22 ASP E O 1
ATOM 6126 N N . GLN C 1 23 ? -9.754 -32.011 -47.476 1.00 21.25 23 GLN E N 1
ATOM 6127 C CA . GLN C 1 23 ? -9.220 -31.683 -48.785 1.00 22.01 23 GLN E CA 1
ATOM 6128 C C . GLN C 1 23 ? -7.984 -32.541 -49.129 1.00 23.61 23 GLN E C 1
ATOM 6129 O O . GLN C 1 23 ? -7.853 -33.031 -50.263 1.00 21.99 23 GLN E O 1
ATOM 6135 N N . ILE C 1 24 ? -7.080 -32.750 -48.170 1.00 23.09 24 ILE E N 1
ATOM 6136 C CA . ILE C 1 24 ? -5.888 -33.552 -48.437 1.00 23.00 24 ILE E CA 1
ATOM 6137 C C . ILE C 1 24 ? -6.355 -35.032 -48.740 1.00 25.10 24 ILE E C 1
ATOM 6138 O O . ILE C 1 24 ? -5.900 -35.646 -49.741 1.00 24.22 24 ILE E O 1
ATOM 6143 N N . SER C 1 25 ? -7.325 -35.538 -47.960 1.00 23.23 25 SER E N 1
ATOM 6144 C CA . SER C 1 25 ? -7.877 -36.866 -48.186 1.00 23.41 25 SER E CA 1
ATOM 6145 C C . SER C 1 25 ? -8.396 -37.012 -49.604 1.00 23.24 25 SER E C 1
ATOM 6146 O O . SER C 1 25 ? -8.096 -37.994 -50.299 1.00 22.80 25 SER E O 1
ATOM 6149 N N . ASP C 1 26 ? -9.241 -36.088 -50.009 1.00 22.81 26 ASP E N 1
ATOM 6150 C CA . ASP C 1 26 ? -9.828 -36.171 -51.327 1.00 23.54 26 ASP E CA 1
ATOM 6151 C C . ASP C 1 26 ? -8.866 -35.865 -52.468 1.00 23.76 26 ASP E C 1
ATOM 6152 O O . ASP C 1 26 ? -9.055 -36.395 -53.565 1.00 23.60 26 ASP E O 1
ATOM 6157 N N . ALA C 1 27 ? -7.896 -35.003 -52.231 1.00 23.97 27 ALA E N 1
ATOM 6158 C CA . ALA C 1 27 ? -6.891 -34.754 -53.266 1.00 25.98 27 ALA E CA 1
ATOM 6159 C C . ALA C 1 27 ? -6.032 -36.018 -53.491 1.00 23.61 27 ALA E C 1
ATOM 6160 O O . ALA C 1 27 ? -5.712 -36.362 -54.630 1.00 22.85 27 ALA E O 1
ATOM 6162 N N . ILE C 1 28 ? -5.746 -36.725 -52.426 1.00 22.97 28 ILE E N 1
ATOM 6163 C CA . ILE C 1 28 ? -5.021 -37.970 -52.537 1.00 23.68 28 ILE E CA 1
ATOM 6164 C C . ILE C 1 28 ? -5.861 -39.016 -53.274 1.00 24.82 28 ILE E C 1
ATOM 6165 O O . ILE C 1 28 ? -5.391 -39.692 -54.231 1.00 24.08 28 ILE E O 1
ATOM 6170 N N . LEU C 1 29 ? -7.145 -39.114 -52.893 1.00 23.01 29 LEU E N 1
ATOM 6171 C CA . LEU C 1 29 ? -8.045 -40.007 -53.596 1.00 22.77 29 LEU E CA 1
ATOM 6172 C C . LEU C 1 29 ? -8.059 -39.685 -55.102 1.00 23.43 29 LEU E C 1
ATOM 6173 O O . LEU C 1 29 ? -7.981 -40.588 -55.940 1.00 22.14 29 LEU E O 1
ATOM 6178 N N . ASP C 1 30 ? -8.230 -38.410 -55.437 1.00 23.77 30 ASP E N 1
ATOM 6179 C CA . ASP C 1 30 ? -8.366 -37.996 -56.861 1.00 25.07 30 ASP E CA 1
ATOM 6180 C C . ASP C 1 30 ? -7.111 -38.405 -57.647 1.00 24.94 30 ASP E C 1
ATOM 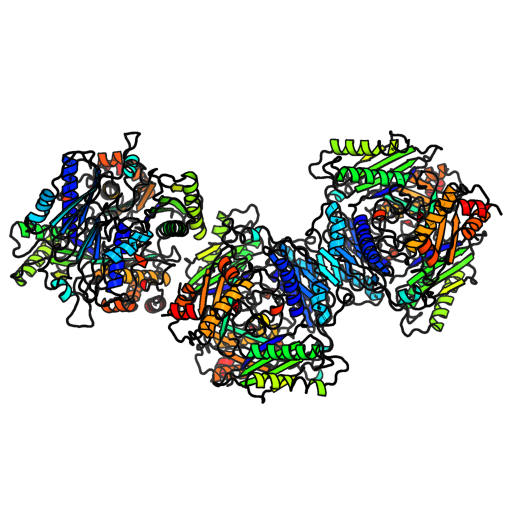6181 O O . ASP C 1 30 ? -7.225 -38.889 -58.764 1.00 26.56 30 ASP E O 1
ATOM 6186 N N . GLU C 1 31 ? -5.943 -38.210 -57.084 1.00 24.76 31 GLU E N 1
ATOM 6187 C CA . GLU C 1 31 ? -4.734 -38.622 -57.744 1.00 28.25 31 GLU E CA 1
ATOM 6188 C C . GLU C 1 31 ? -4.664 -40.181 -57.938 1.00 26.97 31 GLU E C 1
ATOM 6189 O O . GLU C 1 31 ? -4.333 -40.657 -59.044 1.00 25.70 31 GLU E O 1
ATOM 6195 N N . CYS C 1 32 ? -5.055 -40.963 -56.944 1.00 24.16 32 CYS E N 1
ATOM 6196 C CA . CYS C 1 32 ? -5.130 -42.385 -57.133 1.00 24.41 32 CYS E CA 1
ATOM 6197 C C . CYS C 1 32 ? -6.088 -42.804 -58.250 1.00 23.87 32 CYS E C 1
ATOM 6198 O O . CYS C 1 32 ? -5.711 -43.609 -59.108 1.00 24.21 32 CYS E O 1
ATOM 6201 N N . LEU C 1 33 ? -7.322 -42.230 -58.235 1.00 22.23 33 LEU E N 1
ATOM 6202 C CA . LEU C 1 33 ? -8.284 -42.672 -59.203 1.00 23.94 33 LEU E CA 1
ATOM 6203 C C . LEU C 1 33 ? -7.890 -42.187 -60.611 1.00 25.23 33 LEU E C 1
ATOM 6204 O O . LEU C 1 33 ? -8.309 -42.854 -61.566 1.00 25.31 33 LEU E O 1
ATOM 6209 N N . SER C 1 34 ? -7.192 -41.072 -60.761 1.00 25.67 34 SER E N 1
ATOM 6210 C CA . SER C 1 34 ? -6.787 -40.641 -62.081 1.00 29.58 34 SER E CA 1
ATOM 6211 C C . SER C 1 34 ? -5.803 -41.663 -62.716 1.00 28.26 34 SER E C 1
ATOM 6212 O O . SER C 1 34 ? -5.722 -41.742 -63.934 1.00 28.72 34 SER E O 1
ATOM 6215 N N . GLN C 1 35 ? -5.029 -42.358 -61.919 1.00 25.84 35 GLN E N 1
ATOM 6216 C CA . GLN C 1 35 ? -4.062 -43.319 -62.400 1.00 27.67 35 GLN E CA 1
ATOM 6217 C C . GLN C 1 35 ? -4.647 -44.728 -62.464 1.00 28.65 35 GLN E C 1
ATOM 6218 O O . GLN C 1 35 ? -4.278 -45.534 -63.321 1.00 28.26 35 GLN E O 1
ATOM 6224 N N . ASP C 1 36 ? -5.514 -45.076 -61.518 1.00 25.78 36 ASP E N 1
ATOM 6225 C CA . ASP C 1 36 ? -5.963 -46.461 -61.378 1.00 27.40 36 ASP E CA 1
ATOM 6226 C C . ASP C 1 36 ? -7.427 -46.440 -60.889 1.00 28.29 36 ASP E C 1
ATOM 6227 O O . ASP C 1 36 ? -7.745 -46.237 -59.695 1.00 25.01 36 ASP E O 1
ATOM 6232 N N . GLN C 1 37 ? -8.313 -46.624 -61.823 1.00 29.64 37 GLN E N 1
ATOM 6233 C CA . GLN C 1 37 ? -9.744 -46.656 -61.549 1.00 32.01 37 GLN E CA 1
ATOM 6234 C C . GLN C 1 37 ? -10.198 -47.900 -60.803 1.00 35.14 37 GLN E C 1
ATOM 6235 O O . GLN C 1 37 ? -11.384 -47.992 -60.492 1.00 37.78 37 GLN E O 1
ATOM 6241 N N . ASN C 1 38 ? -9.350 -48.834 -60.486 1.00 32.25 38 ASN E N 1
ATOM 6242 C CA . ASN C 1 38 ? -9.673 -49.925 -59.599 1.00 34.06 38 ASN E CA 1
ATOM 6243 C C . ASN C 1 38 ? -9.051 -49.725 -58.192 1.00 30.70 38 ASN E C 1
ATOM 6244 O O . ASN C 1 38 ? -8.940 -50.726 -57.479 1.00 28.93 38 ASN E O 1
ATOM 6249 N N . SER C 1 39 ? -8.536 -48.525 -57.870 1.00 27.37 39 SER E N 1
ATOM 6250 C CA . SER C 1 39 ? -7.870 -48.315 -56.608 1.00 27.87 39 SER E CA 1
ATOM 6251 C C . SER C 1 39 ? -8.892 -48.591 -55.462 1.00 28.67 39 SER E C 1
ATOM 6252 O O . SER C 1 39 ? -10.089 -48.299 -55.604 1.00 28.01 39 SER E O 1
ATOM 6255 N N . ARG C 1 40 ? -8.377 -49.046 -54.332 1.00 25.92 40 ARG E N 1
ATOM 6256 C CA . ARG C 1 40 ? -9.145 -49.030 -53.090 1.00 24.57 40 ARG E CA 1
ATOM 6257 C C . ARG C 1 40 ? -8.479 -48.061 -52.171 1.00 25.38 40 ARG E C 1
ATOM 6258 O O . ARG C 1 40 ? -7.240 -48.161 -51.913 1.00 26.75 40 ARG E O 1
ATOM 6266 N N . VAL C 1 41 ? -9.209 -47.041 -51.736 1.00 24.19 41 VAL E N 1
ATOM 6267 C CA . VAL C 1 41 ? -8.650 -45.927 -50.987 1.00 24.21 41 VAL E CA 1
ATOM 6268 C C . VAL C 1 41 ? -9.512 -45.577 -49.812 1.00 23.35 41 VAL E C 1
ATOM 6269 O O . VAL C 1 41 ? -10.715 -45.425 -49.956 1.00 23.79 41 VAL E O 1
ATOM 6273 N N . ALA C 1 42 ? -8.915 -45.494 -48.670 1.00 23.42 42 ALA E N 1
ATOM 6274 C CA . ALA C 1 42 ? -9.568 -44.991 -47.393 1.00 24.85 42 ALA E CA 1
ATOM 6275 C C . ALA C 1 42 ? -8.515 -44.112 -46.696 1.00 24.64 42 ALA E C 1
ATOM 6276 O O . ALA C 1 42 ? -7.849 -44.581 -45.797 1.00 28.38 42 ALA E O 1
ATOM 6278 N N . CYS C 1 43 ? -8.364 -42.892 -47.127 1.00 23.51 43 CYS E N 1
ATOM 6279 C CA . CYS C 1 43 ? -7.241 -42.026 -46.693 1.00 24.57 43 CYS E CA 1
ATOM 6280 C C . CYS C 1 43 ? -7.708 -41.084 -45.652 1.00 25.54 43 CYS E C 1
ATOM 6281 O O . CYS C 1 43 ? -8.697 -40.351 -45.874 1.00 26.09 43 CYS E O 1
ATOM 6284 N N . GLU C 1 44 ? -7.096 -41.130 -44.470 1.00 24.07 44 GLU E N 1
ATOM 6285 C CA . GLU C 1 44 ? -7.491 -40.319 -43.317 1.00 24.33 44 GLU E CA 1
ATOM 6286 C C . GLU C 1 44 ? -6.331 -39.422 -42.947 1.00 25.25 44 GLU E C 1
ATOM 6287 O O . GLU C 1 44 ? -5.135 -39.870 -42.965 1.00 26.23 44 GLU E O 1
ATOM 6293 N N . VAL C 1 45 ? -6.603 -38.185 -42.599 1.00 23.80 45 VAL E N 1
ATOM 6294 C CA . VAL C 1 45 ? -5.554 -37.184 -42.345 1.00 23.50 45 VAL E CA 1
ATOM 6295 C C . VAL C 1 45 ? -5.837 -36.545 -40.991 1.00 24.15 45 VAL E C 1
ATOM 6296 O O . VAL C 1 45 ? -7.001 -36.264 -40.615 1.00 26.02 45 VAL E O 1
ATOM 6300 N N . LEU C 1 46 ? -4.768 -36.289 -40.269 1.00 23.93 46 LEU E N 1
ATOM 6301 C CA . LEU C 1 46 ? -4.812 -35.526 -39.029 1.00 24.63 46 LEU E CA 1
ATOM 6302 C C . LEU C 1 46 ? -3.841 -34.331 -39.202 1.00 26.09 46 LEU E C 1
ATOM 6303 O O . LEU C 1 46 ? -2.726 -34.497 -39.727 1.00 27.18 46 LEU E O 1
ATOM 6308 N N . ALA C 1 47 ? -4.263 -33.179 -38.773 1.00 26.20 47 ALA E N 1
ATOM 6309 C CA . ALA C 1 47 ? -3.436 -31.939 -38.768 1.00 26.46 47 ALA E CA 1
ATOM 6310 C C . ALA C 1 47 ? -3.479 -31.288 -37.413 1.00 26.69 47 ALA E C 1
ATOM 6311 O O . ALA C 1 47 ? -4.512 -30.818 -36.999 1.00 27.36 47 ALA E O 1
ATOM 6313 N N . CYS C 1 48 ? -2.349 -31.285 -36.703 1.00 27.73 48 CYS E N 1
ATOM 6314 C CA . CYS C 1 48 ? -2.251 -30.658 -35.365 1.00 29.99 48 CYS E CA 1
ATOM 6315 C C . CYS C 1 48 ? -0.925 -29.956 -35.169 1.00 33.09 48 CYS E C 1
ATOM 6316 O O . CYS C 1 48 ? 0.094 -30.663 -35.109 1.00 39.78 48 CYS E O 1
ATOM 6319 N N . ASN C 1 49 ? -0.967 -28.700 -34.830 1.00 31.05 49 ASN E N 1
ATOM 6320 C CA . ASN C 1 49 ? 0.084 -27.802 -34.492 1.00 31.76 49 ASN E CA 1
ATOM 6321 C C . ASN C 1 49 ? 1.011 -27.755 -35.704 1.00 36.19 49 ASN E C 1
ATOM 6322 O O . ASN C 1 49 ? 0.604 -27.184 -36.750 1.00 39.98 49 ASN E O 1
ATOM 6327 N N . ARG C 1 50 ? 2.081 -28.530 -35.665 1.00 31.44 50 ARG E N 1
ATOM 6328 C CA . ARG C 1 50 ? 2.996 -28.589 -36.814 1.00 37.73 50 ARG E CA 1
ATOM 6329 C C . ARG C 1 50 ? 3.198 -30.032 -37.379 1.00 35.14 50 ARG E C 1
ATOM 6330 O O . ARG C 1 50 ? 4.308 -30.390 -37.887 1.00 33.17 50 ARG E O 1
ATOM 6338 N N . LEU C 1 51 ? 2.162 -30.846 -37.315 1.00 30.04 51 LEU E N 1
ATOM 6339 C CA . LEU C 1 51 ? 2.249 -32.179 -37.790 1.00 29.78 51 LEU E CA 1
ATOM 6340 C C . LEU C 1 51 ? 1.031 -32.430 -38.685 1.00 29.31 51 LEU E C 1
ATOM 6341 O O . LEU C 1 51 ? -0.093 -32.201 -38.245 1.00 26.16 51 LEU E O 1
ATOM 6346 N N . ILE C 1 52 ? 1.243 -32.998 -39.877 1.00 25.43 52 ILE E N 1
ATOM 6347 C CA . ILE C 1 52 ? 0.181 -33.579 -40.686 1.00 26.68 52 ILE E CA 1
ATOM 6348 C C . ILE C 1 52 ? 0.471 -35.042 -40.824 1.00 26.29 52 ILE E C 1
ATOM 6349 O O . ILE C 1 52 ? 1.593 -35.433 -41.198 1.00 27.39 52 ILE E O 1
ATOM 6354 N N . VAL C 1 53 ? -0.475 -35.901 -40.513 1.00 24.21 53 VAL E N 1
ATOM 6355 C CA . VAL C 1 53 ? -0.351 -37.343 -40.638 1.00 24.88 53 VAL E CA 1
ATOM 6356 C C . VAL C 1 53 ? -1.289 -37.815 -41.702 1.00 26.17 53 VAL E C 1
ATOM 6357 O O . VAL C 1 53 ? -2.499 -37.500 -41.653 1.00 24.39 53 VAL E O 1
ATOM 6361 N N . ILE C 1 54 ? -0.734 -38.487 -42.709 1.00 25.49 54 ILE E N 1
ATOM 6362 C CA . ILE C 1 54 ? -1.479 -39.044 -43.789 1.00 27.18 54 ILE E CA 1
ATOM 6363 C C . ILE C 1 54 ? -1.487 -40.563 -43.605 1.00 28.36 54 ILE E C 1
ATOM 6364 O O . ILE C 1 54 ? -0.460 -41.241 -43.644 1.00 27.29 54 ILE E O 1
ATOM 6369 N N . ALA C 1 55 ? -2.664 -41.095 -43.325 1.00 27.37 55 ALA E N 1
ATOM 6370 C CA . ALA C 1 55 ? -2.801 -42.488 -43.007 1.00 27.41 55 ALA E CA 1
ATOM 6371 C C . ALA C 1 55 ? -3.956 -43.110 -43.748 1.00 28.73 55 ALA E C 1
ATOM 6372 O O . ALA C 1 55 ? -4.590 -42.514 -44.647 1.00 28.24 55 ALA E O 1
ATOM 6374 N N . GLY C 1 56 ? -4.249 -44.334 -43.388 1.00 30.92 56 GLY E N 1
ATOM 6375 C CA . GLY C 1 56 ? -5.346 -45.105 -43.994 1.00 29.58 56 GLY E CA 1
ATOM 6376 C C . GLY C 1 56 ? -4.867 -46.273 -44.811 1.00 27.80 56 GLY E C 1
ATOM 6377 O O . GLY C 1 56 ? -3.734 -46.741 -44.666 1.00 24.65 56 GLY E O 1
ATOM 6378 N N . GLU C 1 57 ? -5.794 -46.822 -45.607 1.00 25.95 57 GLU E N 1
ATOM 6379 C CA . GLU C 1 57 ? -5.553 -48.094 -46.270 1.00 27.76 57 GLU E CA 1
ATOM 6380 C C . GLU C 1 57 ? -5.767 -47.804 -47.751 1.00 26.55 57 GLU E C 1
ATOM 6381 O O . GLU C 1 57 ? -6.859 -47.403 -48.196 1.00 24.64 57 GLU E O 1
ATOM 6387 N N . ILE C 1 58 ? -4.740 -48.097 -48.505 1.00 25.02 58 ILE E N 1
ATOM 6388 C CA . ILE C 1 58 ? -4.737 -47.884 -49.969 1.00 25.50 58 ILE E CA 1
ATOM 6389 C C . ILE C 1 58 ? -4.174 -49.095 -50.621 1.00 25.03 58 ILE E C 1
ATOM 6390 O O . ILE C 1 58 ? -3.008 -49.487 -50.291 1.00 26.02 58 ILE E O 1
ATOM 6395 N N . THR C 1 59 ? -4.889 -49.668 -51.602 1.00 24.64 59 THR E N 1
ATOM 6396 C CA . THR C 1 59 ? -4.256 -50.649 -52.493 1.00 26.13 59 THR E CA 1
ATOM 6397 C C . THR C 1 59 ? -4.440 -50.119 -53.871 1.00 26.02 59 THR E C 1
ATOM 6398 O O . THR C 1 59 ? -5.598 -49.900 -54.301 1.00 25.26 59 THR E O 1
ATOM 6402 N N . THR C 1 60 ? -3.345 -49.906 -54.566 1.00 24.97 60 THR E N 1
ATOM 6403 C CA . THR C 1 60 ? -3.437 -49.211 -55.877 1.00 25.70 60 THR E CA 1
ATOM 6404 C C . THR C 1 60 ? -2.216 -49.447 -56.684 1.00 26.13 60 THR E C 1
ATOM 6405 O O . THR C 1 60 ? -1.124 -49.708 -56.122 1.00 26.49 60 THR E O 1
ATOM 6409 N N . HIS C 1 61 ? -2.368 -49.345 -58.013 1.00 25.65 61 HIS E N 1
ATOM 6410 C CA . HIS C 1 61 ? -1.187 -49.257 -58.907 1.00 26.38 61 HIS E CA 1
ATOM 6411 C C . HIS C 1 61 ? -0.693 -47.823 -59.066 1.00 27.02 61 HIS E C 1
ATOM 6412 O O . HIS C 1 61 ? 0.393 -47.592 -59.609 1.00 28.54 61 HIS E O 1
ATOM 6419 N N . ALA C 1 62 ? -1.409 -46.852 -58.586 1.00 25.56 62 ALA E N 1
ATOM 6420 C CA . ALA C 1 62 ? -0.977 -45.477 -58.626 1.00 25.34 62 ALA E CA 1
ATOM 6421 C C . ALA C 1 62 ? 0.145 -45.179 -57.679 1.00 26.12 62 ALA E C 1
ATOM 6422 O O . ALA C 1 62 ? 0.434 -45.940 -56.809 1.00 28.12 62 ALA E O 1
ATOM 6424 N N . TYR C 1 63 ? 0.811 -44.052 -57.881 1.00 26.70 63 TYR E N 1
ATOM 6425 C CA . TYR C 1 63 ? 1.679 -43.459 -56.892 1.00 26.39 63 TYR E CA 1
ATOM 6426 C C . TYR C 1 63 ? 1.264 -42.041 -56.692 1.00 27.36 63 TYR E C 1
ATOM 6427 O O . TYR C 1 63 ? 1.107 -41.296 -57.644 1.00 26.71 63 TYR E O 1
ATOM 6436 N N . VAL C 1 64 ? 0.991 -41.654 -55.442 1.00 24.38 64 VAL E N 1
ATOM 6437 C CA . VAL C 1 64 ? 0.671 -40.260 -55.127 1.00 26.37 64 VAL E CA 1
ATOM 6438 C C . VAL C 1 64 ? 1.750 -39.691 -54.230 1.00 26.93 64 VAL E C 1
ATOM 6439 O O . VAL C 1 64 ? 2.083 -40.284 -53.182 1.00 26.25 64 VAL E O 1
ATOM 6443 N N . ASP C 1 65 ? 2.285 -38.555 -54.598 1.00 26.84 65 ASP E N 1
ATOM 6444 C CA . ASP C 1 65 ? 3.189 -37.817 -53.750 1.00 26.10 65 ASP E CA 1
ATOM 6445 C C . ASP C 1 65 ? 2.388 -37.085 -52.713 1.00 26.00 65 ASP E C 1
ATOM 6446 O O . ASP C 1 65 ? 1.776 -36.028 -52.996 1.00 26.12 65 ASP E O 1
ATOM 6451 N N . VAL C 1 66 ? 2.346 -37.627 -51.505 1.00 24.78 66 VAL E N 1
ATOM 6452 C CA . VAL C 1 66 ? 1.418 -37.117 -50.496 1.00 25.16 66 VAL E CA 1
ATOM 6453 C C . VAL C 1 66 ? 1.919 -35.760 -49.995 1.00 24.63 66 VAL E C 1
ATOM 6454 O O . VAL C 1 66 ? 1.130 -34.965 -49.525 1.00 24.03 66 VAL E O 1
ATOM 6458 N N . VAL C 1 67 ? 3.234 -35.510 -49.986 1.00 24.95 67 VAL E N 1
ATOM 6459 C CA . VAL C 1 67 ? 3.758 -34.276 -49.570 1.00 24.03 67 VAL E CA 1
ATOM 6460 C C . VAL C 1 67 ? 3.389 -33.167 -50.556 1.00 24.89 67 VAL E C 1
ATOM 6461 O O . VAL C 1 67 ? 2.876 -32.111 -50.184 1.00 24.61 67 VAL E O 1
ATOM 6465 N N . LYS C 1 68 ? 3.648 -33.399 -51.840 1.00 24.36 68 LYS E N 1
ATOM 6466 C CA . LYS C 1 68 ? 3.281 -32.464 -52.847 1.00 27.28 68 LYS E CA 1
ATOM 6467 C C . LYS C 1 68 ? 1.762 -32.190 -52.830 1.00 25.79 68 LYS E C 1
ATOM 6468 O O . LYS C 1 68 ? 1.323 -31.026 -52.965 1.00 23.96 68 LYS E O 1
ATOM 6474 N N . THR C 1 69 ? 0.998 -33.212 -52.647 1.00 24.70 69 THR E N 1
ATOM 6475 C CA . THR C 1 69 ? -0.499 -33.055 -52.552 1.00 25.97 69 THR E CA 1
ATOM 6476 C C . THR C 1 69 ? -0.905 -32.206 -51.369 1.00 26.02 69 THR E C 1
ATOM 6477 O O . THR C 1 69 ? -1.741 -31.302 -51.514 1.00 28.20 69 THR E O 1
ATOM 6481 N N . ALA C 1 70 ? -0.290 -32.443 -50.210 1.00 24.81 70 ALA E N 1
ATOM 6482 C CA . ALA C 1 70 ? -0.586 -31.666 -49.081 1.00 25.38 70 ALA E CA 1
ATOM 6483 C C . ALA C 1 70 ? -0.255 -30.190 -49.294 1.00 26.69 70 ALA E C 1
ATOM 6484 O O . ALA C 1 70 ? -1.036 -29.296 -48.939 1.00 25.15 70 ALA E O 1
ATOM 6486 N N . TRP C 1 71 ? 0.914 -29.923 -49.895 1.00 26.57 71 TRP E N 1
ATOM 6487 C CA . TRP C 1 71 ? 1.288 -28.561 -50.206 1.00 26.58 71 TRP E CA 1
ATOM 6488 C C . TRP C 1 71 ? 0.309 -27.886 -51.151 1.00 26.11 71 TRP E C 1
ATOM 6489 O O . TRP C 1 71 ? 0.067 -26.709 -50.970 1.00 26.06 71 TRP E O 1
ATOM 6500 N N . GLU C 1 72 ? -0.287 -28.619 -52.068 1.00 26.76 72 GLU E N 1
ATOM 6501 C CA . GLU C 1 72 ? -1.323 -28.053 -52.947 1.00 29.09 72 GLU E CA 1
ATOM 6502 C C . GLU C 1 72 ? -2.544 -27.544 -52.209 1.00 28.51 72 GLU E C 1
ATOM 6503 O O . GLU C 1 72 ? -3.194 -26.605 -52.642 1.00 27.38 72 GLU E O 1
ATOM 6509 N N . ILE C 1 73 ? -2.857 -28.129 -51.081 1.00 25.73 73 ILE E N 1
ATOM 6510 C CA . ILE C 1 73 ? -3.965 -27.688 -50.259 1.00 25.65 73 ILE E CA 1
ATOM 6511 C C . ILE C 1 73 ? -3.525 -26.548 -49.367 1.00 24.85 73 ILE E C 1
ATOM 6512 O O . ILE C 1 73 ? -4.271 -25.636 -49.216 1.00 23.83 73 ILE E O 1
ATOM 6517 N N . ILE C 1 74 ? -2.354 -26.638 -48.731 1.00 24.80 74 ILE E N 1
ATOM 6518 C CA . ILE C 1 74 ? -1.988 -25.692 -47.694 1.00 27.02 74 ILE E CA 1
ATOM 6519 C C . ILE C 1 74 ? -1.361 -24.373 -48.206 1.00 27.27 74 ILE E C 1
ATOM 6520 O O . ILE C 1 74 ? -1.525 -23.323 -47.595 1.00 26.37 74 ILE E O 1
ATOM 6525 N N . LYS C 1 75 ? -0.672 -24.416 -49.364 1.00 29.83 75 LYS E N 1
ATOM 6526 C CA . LYS C 1 75 ? -0.046 -23.183 -49.926 1.00 31.63 75 LYS E CA 1
ATOM 6527 C C . LYS C 1 75 ? -1.038 -22.075 -50.284 1.00 29.34 75 LYS E C 1
ATOM 6528 O O . LYS C 1 75 ? -0.798 -20.975 -49.895 1.00 28.83 75 LYS E O 1
ATOM 6534 N N . PRO C 1 76 ? -2.188 -22.348 -50.857 1.00 29.07 76 PRO E N 1
ATOM 6535 C CA . PRO C 1 76 ? -3.135 -21.251 -51.088 1.00 29.42 76 PRO E CA 1
ATOM 6536 C C . PRO C 1 76 ? -3.758 -20.688 -49.804 1.00 30.33 76 PRO E C 1
ATOM 6537 O O . PRO C 1 76 ? -4.415 -19.675 -49.870 1.00 29.92 76 PRO E O 1
ATOM 6541 N N . LEU C 1 77 ? -3.572 -21.352 -48.665 1.00 27.00 77 LEU E N 1
ATOM 6542 C CA . LEU C 1 77 ? -3.997 -20.849 -47.380 1.00 29.22 77 LEU E CA 1
ATOM 6543 C C . LEU C 1 77 ? -2.915 -20.045 -46.685 1.00 32.12 77 LEU E C 1
ATOM 6544 O O . LEU C 1 77 ? -3.146 -19.489 -45.611 1.00 34.85 77 LEU E O 1
ATOM 6549 N N . GLY C 1 78 ? -1.716 -19.987 -47.247 1.00 30.79 78 GLY E N 1
ATOM 6550 C CA . GLY C 1 78 ? -0.672 -19.163 -46.709 1.00 31.99 78 GLY E CA 1
ATOM 6551 C C . GLY C 1 78 ? 0.396 -19.931 -45.986 1.00 30.08 78 GLY E C 1
ATOM 6552 O O . GLY C 1 78 ? 1.277 -19.309 -45.492 1.00 30.21 78 GLY E O 1
ATOM 6553 N N . TYR C 1 79 ? 0.326 -21.255 -45.938 1.00 28.50 79 TYR E N 1
ATOM 6554 C CA . TYR C 1 79 ? 1.397 -22.015 -45.299 1.00 28.77 79 TYR E CA 1
ATOM 6555 C C . TYR C 1 79 ? 2.524 -22.267 -46.304 1.00 29.79 79 TYR E C 1
ATOM 6556 O O . TYR C 1 79 ? 2.304 -22.165 -47.530 1.00 28.22 79 TYR E O 1
ATOM 6565 N N . ASP C 1 80 ? 3.687 -22.614 -45.794 1.00 30.68 80 ASP E N 1
ATOM 6566 C CA . ASP C 1 80 ? 4.774 -22.950 -46.692 1.00 33.63 80 ASP E CA 1
ATOM 6567 C C . ASP C 1 80 ? 5.351 -24.350 -46.411 1.00 33.32 80 ASP E C 1
ATOM 6568 O O . ASP C 1 80 ? 4.868 -25.077 -45.519 1.00 31.02 80 ASP E O 1
ATOM 6573 N N . GLU C 1 81 ? 6.427 -24.673 -47.115 1.00 30.90 81 GLU E N 1
ATOM 6574 C CA . GLU C 1 81 ? 7.006 -26.003 -47.105 1.00 30.96 81 GLU E CA 1
ATOM 6575 C C . GLU C 1 81 ? 7.704 -26.369 -45.807 1.00 30.88 81 GLU E C 1
ATOM 6576 O O . GLU C 1 81 ? 8.066 -27.531 -45.622 1.00 31.38 81 GLU E O 1
ATOM 6582 N N . ASN C 1 82 ? 7.941 -25.406 -44.938 1.00 30.56 82 ASN E N 1
ATOM 6583 C CA . ASN C 1 82 ? 8.586 -25.692 -43.680 1.00 31.16 82 ASN E CA 1
ATOM 6584 C C . ASN C 1 82 ? 7.642 -25.631 -42.500 1.00 32.48 82 ASN E C 1
ATOM 6585 O O . ASN C 1 82 ? 8.105 -25.834 -41.374 1.00 32.16 82 ASN E O 1
ATOM 6590 N N . ASP C 1 83 ? 6.342 -25.415 -42.715 1.00 28.98 83 ASP E N 1
ATOM 6591 C CA . ASP C 1 83 ? 5.433 -25.303 -41.596 1.00 30.33 83 ASP E CA 1
ATOM 6592 C C . ASP C 1 83 ? 5.065 -26.654 -40.949 1.00 30.94 83 ASP E C 1
ATOM 6593 O O . ASP C 1 83 ? 4.802 -26.679 -39.744 1.00 32.46 83 ASP E O 1
ATOM 6598 N N . PHE C 1 84 ? 5.038 -27.745 -41.718 1.00 27.68 84 PHE E N 1
ATOM 6599 C CA . PHE C 1 84 ? 4.615 -29.011 -41.125 1.00 29.36 84 PHE E CA 1
ATOM 6600 C C . PHE C 1 84 ? 5.607 -30.152 -41.372 1.00 28.30 84 PHE E C 1
ATOM 6601 O O . PHE C 1 84 ? 6.046 -30.373 -42.531 1.00 26.59 84 PHE E O 1
ATOM 6609 N N . THR C 1 85 ? 5.773 -30.968 -40.338 1.00 27.01 85 THR E N 1
ATOM 6610 C CA . THR C 1 85 ? 6.238 -32.330 -40.494 1.00 27.01 85 THR E CA 1
ATOM 6611 C C . THR C 1 85 ? 5.121 -33.142 -41.143 1.00 27.76 85 THR E C 1
ATOM 6612 O O . THR C 1 85 ? 3.942 -32.994 -40.720 1.00 26.31 85 THR E O 1
ATOM 6616 N N . ILE C 1 86 ? 5.441 -33.944 -42.127 1.00 25.79 86 ILE E N 1
ATOM 6617 C CA . ILE C 1 86 ? 4.447 -34.770 -42.794 1.00 27.08 86 ILE E CA 1
ATOM 6618 C C . ILE C 1 86 ? 4.819 -36.217 -42.524 1.00 27.58 86 ILE E C 1
ATOM 6619 O O . ILE C 1 86 ? 5.959 -36.655 -42.804 1.00 28.83 86 ILE E O 1
ATOM 6624 N N . ILE C 1 87 ? 3.863 -36.992 -42.030 1.00 26.05 87 ILE E N 1
ATOM 6625 C CA . ILE C 1 87 ? 4.023 -38.387 -41.785 1.00 26.56 87 ILE E CA 1
ATOM 6626 C C . ILE C 1 87 ? 3.166 -39.152 -42.761 1.00 27.99 87 ILE E C 1
ATOM 6627 O O . ILE C 1 87 ? 1.980 -38.895 -42.851 1.00 29.28 87 ILE E O 1
ATOM 6632 N N . SER C 1 88 ? 3.784 -40.067 -43.515 1.00 26.34 88 SER E N 1
ATOM 6633 C CA . SER C 1 88 ? 3.067 -40.915 -44.441 1.00 26.15 88 SER E CA 1
ATOM 6634 C C . SER C 1 88 ? 3.039 -42.321 -43.898 1.00 26.72 88 SER E C 1
ATOM 6635 O O . SER C 1 88 ? 4.053 -42.977 -43.717 1.00 24.00 88 SER E O 1
ATOM 6638 N N . ASN C 1 89 ? 1.836 -42.788 -43.555 1.00 25.95 89 ASN E N 1
ATOM 6639 C CA . ASN C 1 89 ? 1.631 -44.111 -42.928 1.00 27.41 89 ASN E CA 1
ATOM 6640 C C . ASN C 1 89 ? 0.541 -44.830 -43.698 1.00 28.96 89 ASN E C 1
ATOM 6641 O O . ASN C 1 89 ? -0.646 -44.944 -43.261 1.00 26.84 89 ASN E O 1
ATOM 6646 N N . VAL C 1 90 ? 0.838 -45.192 -44.925 1.00 27.02 90 VAL E N 1
ATOM 6647 C CA . VAL C 1 90 ? -0.168 -45.721 -45.842 1.00 29.41 90 VAL E CA 1
ATOM 6648 C C . VAL C 1 90 ? -0.067 -47.229 -45.742 1.00 30.00 90 VAL E C 1
ATOM 6649 O O . VAL C 1 90 ? 0.936 -47.855 -46.066 1.00 30.01 90 VAL E O 1
ATOM 6653 N N . ASN C 1 91 ? -1.109 -47.838 -45.194 1.00 28.69 91 ASN E N 1
ATOM 6654 C CA . ASN C 1 91 ? -1.160 -49.314 -45.121 1.00 28.64 91 ASN E CA 1
ATOM 6655 C C . ASN C 1 91 ? -1.922 -49.827 -46.353 1.00 28.61 91 ASN E C 1
ATOM 6656 O O . ASN C 1 91 ? -2.503 -49.027 -47.097 1.00 29.92 91 ASN E O 1
ATOM 6661 N N . LYS C 1 92 ? -1.881 -51.119 -46.617 1.00 28.05 92 LYS E N 1
ATOM 6662 C CA . LYS C 1 92 ? -2.720 -51.697 -47.688 1.00 29.78 92 LYS E CA 1
ATOM 6663 C C . LYS C 1 92 ? -4.157 -52.024 -47.158 1.00 28.86 92 LYS E C 1
ATOM 6664 O O . LYS C 1 92 ? -4.369 -52.170 -45.974 1.00 27.44 92 LYS E O 1
ATOM 6670 N N . GLN C 1 93 ? -5.088 -52.142 -48.059 1.00 27.14 93 GLN E N 1
ATOM 6671 C CA . GLN C 1 93 ? -6.445 -52.650 -47.710 1.00 27.20 93 GLN E CA 1
ATOM 6672 C C . GLN C 1 93 ? -6.353 -54.084 -47.255 1.00 27.72 93 GLN E C 1
ATOM 6673 O O . GLN C 1 93 ? -5.586 -54.893 -47.792 1.00 25.14 93 GLN E O 1
ATOM 6679 N N . SER C 1 94 ? -7.023 -54.375 -46.127 1.00 26.91 94 SER E N 1
ATOM 6680 C CA . SER C 1 94 ? -7.165 -55.699 -45.645 1.00 28.68 94 SER E CA 1
ATOM 6681 C C . SER C 1 94 ? -7.646 -56.645 -46.744 1.00 27.26 94 SER E C 1
ATOM 6682 O O . SER C 1 94 ? -8.707 -56.402 -47.387 1.00 27.96 94 SER E O 1
ATOM 6685 N N . VAL C 1 95 ? -6.920 -57.734 -46.935 1.00 25.84 95 VAL E N 1
ATOM 6686 C CA . VAL C 1 95 ? -7.334 -58.698 -47.953 1.00 28.93 95 VAL E CA 1
ATOM 6687 C C . VAL C 1 95 ? -8.665 -59.383 -47.558 1.00 27.23 95 VAL E C 1
ATOM 6688 O O . VAL C 1 95 ? -9.415 -59.837 -48.426 1.00 28.01 95 VAL E O 1
ATOM 6692 N N . ASP C 1 96 ? -8.974 -59.397 -46.250 1.00 27.90 96 ASP E N 1
ATOM 6693 C CA . ASP C 1 96 ? -10.252 -59.986 -45.802 1.00 26.94 96 ASP E CA 1
ATOM 6694 C C . ASP C 1 96 ? -11.432 -59.083 -46.216 1.00 27.31 96 ASP E C 1
ATOM 6695 O O . ASP C 1 96 ? -12.538 -59.575 -46.542 1.00 27.87 96 ASP E O 1
ATOM 6700 N N . ILE C 1 97 ? -11.237 -57.763 -46.237 1.00 25.25 97 ILE E N 1
ATOM 6701 C CA . ILE C 1 97 ? -12.303 -56.872 -46.719 1.00 26.15 97 ILE E CA 1
ATOM 6702 C C . ILE C 1 97 ? -12.371 -57.037 -48.249 1.00 26.03 97 ILE E C 1
ATOM 6703 O O . ILE C 1 97 ? -13.454 -57.172 -48.838 1.00 26.33 97 ILE E O 1
ATOM 6708 N N . ALA C 1 98 ? -11.186 -57.001 -48.870 1.00 27.05 98 ALA E N 1
ATOM 6709 C CA . ALA C 1 98 ? -11.155 -56.975 -50.349 1.00 26.51 98 ALA E CA 1
ATOM 6710 C C . ALA C 1 98 ? -11.885 -58.136 -51.001 1.00 28.02 98 ALA E C 1
ATOM 6711 O O . ALA C 1 98 ? -12.531 -57.966 -52.026 1.00 30.57 98 ALA E O 1
ATOM 6713 N N . GLN C 1 99 ? -11.731 -59.340 -50.480 1.00 28.88 99 GLN E N 1
ATOM 6714 C CA . GLN C 1 99 ? -12.329 -60.521 -51.100 1.00 28.53 99 GLN E CA 1
ATOM 6715 C C . GLN C 1 99 ? -13.855 -60.445 -51.001 1.00 31.08 99 GLN E C 1
ATOM 6716 O O . GLN C 1 99 ? -14.534 -61.000 -51.853 1.00 30.00 99 GLN E O 1
ATOM 6722 N N . SER C 1 100 ? -14.395 -59.750 -49.975 1.00 28.61 100 SER E N 1
ATOM 6723 C CA A SER C 1 100 ? -15.828 -59.577 -49.830 0.50 28.88 100 SER E CA 1
ATOM 6724 C CA B SER C 1 100 ? -15.826 -59.574 -49.833 0.50 28.53 100 SER E CA 1
ATOM 6725 C C . SER C 1 100 ? -16.398 -58.554 -50.820 1.00 27.75 100 SER E C 1
ATOM 6726 O O . SER C 1 100 ? -17.537 -58.701 -51.321 1.00 28.39 100 SER E O 1
ATOM 6731 N N . VAL C 1 101 ? -15.640 -57.499 -51.089 1.00 27.51 101 VAL E N 1
ATOM 6732 C CA . VAL C 1 101 ? -16.047 -56.427 -51.969 1.00 27.16 101 VAL E CA 1
ATOM 6733 C C . VAL C 1 101 ? -15.911 -56.873 -53.432 1.00 30.92 101 VAL E C 1
ATOM 6734 O O . VAL C 1 101 ? -16.846 -56.630 -54.230 1.00 28.24 101 VAL E O 1
ATOM 6738 N N . ASP C 1 102 ? -14.786 -57.504 -53.763 1.00 31.94 102 ASP E N 1
ATOM 6739 C CA . ASP C 1 102 ? -14.488 -57.895 -55.160 1.00 37.18 102 ASP E CA 1
ATOM 6740 C C . ASP C 1 102 ? -15.059 -59.258 -55.477 1.00 41.16 102 ASP E C 1
ATOM 6741 O O . ASP C 1 102 ? -14.421 -60.266 -55.311 1.00 44.21 102 ASP E O 1
ATOM 6746 N N . LYS C 1 103 ? -16.302 -59.308 -55.833 1.00 43.12 103 LYS E N 1
ATOM 6747 C CA . LYS C 1 103 ? -16.959 -60.595 -55.919 1.00 49.99 103 LYS E CA 1
ATOM 6748 C C . LYS C 1 103 ? -16.625 -60.996 -57.352 1.00 63.84 103 LYS E C 1
ATOM 6749 O O . LYS C 1 103 ? -17.609 -60.761 -58.116 1.00 65.98 103 LYS E O 1
ATOM 6755 N N . THR C 1 104 ? -15.418 -61.374 -57.755 1.00 69.03 104 THR E N 1
ATOM 6756 C CA . THR C 1 104 ? -15.100 -61.478 -59.222 1.00 84.06 104 THR E CA 1
ATOM 6757 C C . THR C 1 104 ? -15.976 -62.551 -59.910 1.00 78.86 104 THR E C 1
ATOM 6758 O O . THR C 1 104 ? -16.615 -62.304 -60.979 1.00 82.02 104 THR E O 1
ATOM 6762 N N . ASN C 1 105 ? -16.118 -63.684 -59.222 1.00 69.35 105 ASN E N 1
ATOM 6763 C CA . ASN C 1 105 ? -17.198 -64.656 -59.519 1.00 74.91 105 ASN E CA 1
ATOM 6764 C C . ASN C 1 105 ? -18.494 -64.103 -60.182 1.00 74.80 105 ASN E C 1
ATOM 6765 O O . ASN C 1 105 ? -18.806 -64.553 -61.307 1.00 75.62 105 ASN E O 1
ATOM 6770 N N . LYS C 1 106 ? -19.182 -63.090 -59.584 1.00 64.35 106 LYS E N 1
ATOM 6771 C CA . LYS C 1 106 ? -20.489 -62.751 -60.005 1.00 64.21 106 LYS E CA 1
ATOM 6772 C C . LYS C 1 106 ? -20.634 -61.460 -60.818 1.00 58.28 106 LYS E C 1
ATOM 6773 O O . LYS C 1 106 ? -21.763 -61.138 -61.286 1.00 53.65 106 LYS E O 1
ATOM 6779 N N . ASN C 1 107 ? -19.568 -60.682 -61.065 1.00 53.79 107 ASN E N 1
ATOM 6780 C CA . ASN C 1 107 ? -19.770 -59.402 -61.716 1.00 56.94 107 ASN E CA 1
ATOM 6781 C C . ASN C 1 107 ? -20.474 -58.284 -60.852 1.00 47.14 107 ASN E C 1
ATOM 6782 O O . ASN C 1 107 ? -21.325 -57.546 -61.269 1.00 52.51 107 ASN E O 1
ATOM 6787 N N . LEU C 1 108 ? -20.240 -58.441 -59.582 1.00 40.70 108 LEU E N 1
ATOM 6788 C CA . LEU C 1 108 ? -20.876 -57.593 -58.570 1.00 39.32 108 LEU E CA 1
ATOM 6789 C C . LEU C 1 108 ? -19.799 -56.842 -57.754 1.00 36.94 108 LEU E C 1
ATOM 6790 O O . LEU C 1 108 ? -18.742 -57.318 -57.654 1.00 36.34 108 LEU E O 1
ATOM 6795 N N . ILE C 1 109 ? -20.193 -55.819 -57.044 1.00 32.01 109 ILE E N 1
ATOM 6796 C CA . ILE C 1 109 ? -19.456 -55.194 -56.013 1.00 31.00 109 ILE E CA 1
ATOM 6797 C C . ILE C 1 109 ? -20.252 -55.379 -54.717 1.00 28.84 109 ILE E C 1
ATOM 6798 O O . ILE C 1 109 ? -21.427 -55.041 -54.674 1.00 29.65 109 ILE E O 1
ATOM 6803 N N . GLY C 1 110 ? -19.613 -55.935 -53.725 1.00 27.52 110 GLY E N 1
ATOM 6804 C CA . GLY C 1 110 ? -20.190 -56.062 -52.405 1.00 27.60 110 GLY E CA 1
ATOM 6805 C C . GLY C 1 110 ? -19.924 -54.732 -51.658 1.00 30.34 110 GLY E C 1
ATOM 6806 O O . GLY C 1 110 ? -18.877 -54.077 -51.841 1.00 27.85 110 GLY E O 1
ATOM 6807 N N . ALA C 1 111 ? -20.837 -54.358 -50.764 1.00 27.95 111 ALA E N 1
ATOM 6808 C CA . ALA C 1 111 ? -20.674 -53.164 -49.968 1.00 27.34 111 ALA E CA 1
ATOM 6809 C C . ALA C 1 111 ? -19.365 -53.212 -49.230 1.00 27.05 111 ALA E C 1
ATOM 6810 O O . ALA C 1 111 ? -18.979 -54.248 -48.707 1.00 25.21 111 ALA E O 1
ATOM 6812 N N . GLY C 1 112 ? -18.669 -52.082 -49.140 1.00 25.56 112 GLY E N 1
ATOM 6813 C CA . GLY C 1 112 ? -17.367 -52.061 -48.464 1.00 26.29 112 GLY E CA 1
ATOM 6814 C C . GLY C 1 112 ? -17.457 -52.087 -46.967 1.00 26.37 112 GLY E C 1
ATOM 6815 O O . GLY C 1 112 ? -16.427 -52.254 -46.285 1.00 27.38 112 GLY E O 1
ATOM 6816 N N . ASP C 1 113 ? -18.651 -51.959 -46.430 1.00 27.41 113 ASP E N 1
ATOM 6817 C CA . ASP C 1 113 ? -18.847 -52.039 -44.952 1.00 26.79 113 ASP E CA 1
ATOM 6818 C C . ASP C 1 113 ? -20.366 -52.216 -44.727 1.00 26.51 113 ASP E C 1
ATOM 6819 O O . ASP C 1 113 ? -21.197 -52.038 -45.663 1.00 27.68 113 ASP E O 1
ATOM 6824 N N . GLN C 1 114 ? -20.733 -52.523 -43.477 1.00 25.51 114 GLN E N 1
ATOM 6825 C CA . GLN C 1 114 ? -22.113 -52.296 -43.079 1.00 26.12 114 GLN E CA 1
ATOM 6826 C C . GLN C 1 114 ? -22.333 -50.758 -42.988 1.00 27.47 114 GLN E C 1
ATOM 6827 O O . GLN C 1 114 ? -21.369 -50.000 -43.051 1.00 28.25 114 GLN E O 1
ATOM 6833 N N . GLY C 1 115 ? -23.543 -50.336 -42.742 1.00 24.39 115 GLY E N 1
ATOM 6834 C CA . GLY C 1 115 ? -23.816 -48.963 -42.325 1.00 26.51 115 GLY E CA 1
ATOM 6835 C C . GLY C 1 115 ? -25.119 -48.425 -42.795 1.00 24.99 115 GLY E C 1
ATOM 6836 O O . GLY C 1 115 ? -25.838 -49.121 -43.541 1.00 25.68 115 GLY E O 1
ATOM 6837 N N . ILE C 1 116 ? -25.415 -47.251 -42.328 1.00 26.64 116 ILE E N 1
ATOM 6838 C CA . ILE C 1 116 ? -26.665 -46.543 -42.687 1.00 27.13 116 ILE E CA 1
ATOM 6839 C C . ILE C 1 116 ? -26.289 -45.210 -43.284 1.00 25.91 116 ILE E C 1
ATOM 6840 O O . ILE C 1 116 ? -25.334 -44.536 -42.811 1.00 26.11 116 ILE E O 1
ATOM 6845 N N . VAL C 1 117 ? -26.967 -44.845 -44.356 1.00 26.17 117 VAL E N 1
ATOM 6846 C CA . VAL C 1 117 ? -26.797 -43.536 -44.983 1.00 26.68 117 VAL E CA 1
ATOM 6847 C C . VAL C 1 117 ? -28.151 -42.903 -45.188 1.00 25.43 117 VAL E C 1
ATOM 6848 O O . VAL C 1 117 ? -29.134 -43.614 -45.301 1.00 24.17 117 VAL E O 1
ATOM 6852 N N . PHE C 1 118 ? -28.175 -41.573 -45.205 1.00 24.38 118 PHE E N 1
ATOM 6853 C CA . PHE C 1 118 ? -29.391 -40.835 -45.490 1.00 24.66 118 PHE E CA 1
ATOM 6854 C C . PHE C 1 118 ? -29.128 -39.873 -46.647 1.00 27.18 118 PHE E C 1
ATOM 6855 O O . PHE C 1 118 ? -28.083 -39.189 -46.728 1.00 29.22 118 PHE E O 1
ATOM 6863 N N . GLY C 1 119 ? -30.052 -39.833 -47.580 1.00 26.01 119 GLY E N 1
ATOM 6864 C CA . GLY C 1 119 ? -30.139 -38.806 -48.591 1.00 27.05 119 GLY E CA 1
ATOM 6865 C C . GLY C 1 119 ? -31.329 -37.897 -48.281 1.00 26.71 119 GLY E C 1
ATOM 6866 O O . GLY C 1 119 ? -32.294 -38.297 -47.657 1.00 25.79 119 GLY E O 1
ATOM 6867 N N . TYR C 1 120 ? -31.200 -36.621 -48.611 1.00 25.68 120 TYR E N 1
ATOM 6868 C CA . TYR C 1 120 ? -32.222 -35.619 -48.227 1.00 26.19 120 TYR E CA 1
ATOM 6869 C C . TYR C 1 120 ? -32.366 -34.618 -49.351 1.00 25.44 120 TYR E C 1
ATOM 6870 O O . TYR C 1 120 ? -31.352 -34.262 -49.993 1.00 24.23 120 TYR E O 1
ATOM 6879 N N . ALA C 1 121 ? -33.575 -34.097 -49.555 1.00 24.00 121 ALA E N 1
ATOM 6880 C CA . ALA C 1 121 ? -33.767 -32.949 -50.379 1.00 24.80 121 ALA E CA 1
ATOM 6881 C C . ALA C 1 121 ? -35.060 -32.235 -49.942 1.00 27.15 121 ALA E C 1
ATOM 6882 O O . ALA C 1 121 ? -35.909 -32.834 -49.347 1.00 25.82 121 ALA E O 1
ATOM 6884 N N . CYS C 1 122 ? -35.127 -30.939 -50.243 1.00 29.02 122 CYS E N 1
ATOM 6885 C CA . CYS C 1 122 ? -36.285 -30.120 -49.925 1.00 30.56 122 CYS E CA 1
ATOM 6886 C C . CYS C 1 122 ? -36.410 -29.040 -51.000 1.00 33.03 122 CYS E C 1
ATOM 6887 O O . CYS C 1 122 ? -35.542 -28.855 -51.836 1.00 32.53 122 CYS E O 1
ATOM 6890 N N . ASP C 1 123 ? -37.560 -28.337 -51.014 1.00 34.36 123 ASP E N 1
ATOM 6891 C CA . ASP C 1 123 ? -37.810 -27.386 -52.095 1.00 35.44 123 ASP E CA 1
ATOM 6892 C C . ASP C 1 123 ? -37.559 -25.952 -51.650 1.00 36.89 123 ASP E C 1
ATOM 6893 O O . ASP C 1 123 ? -38.022 -25.055 -52.329 1.00 34.93 123 ASP E O 1
ATOM 6898 N N . GLU C 1 124 ? -36.760 -25.723 -50.598 1.00 35.22 124 GLU E N 1
ATOM 6899 C CA . GLU C 1 124 ? -36.568 -24.345 -50.112 1.00 37.00 124 GLU E CA 1
ATOM 6900 C C . GLU C 1 124 ? -35.672 -23.526 -50.979 1.00 36.76 124 GLU E C 1
ATOM 6901 O O . GLU C 1 124 ? -35.732 -22.327 -50.883 1.00 36.19 124 GLU E O 1
ATOM 6907 N N . THR C 1 125 ? -34.747 -24.138 -51.766 1.00 32.40 125 THR E N 1
ATOM 6908 C CA . THR C 1 125 ? -33.765 -23.385 -52.487 1.00 31.90 125 THR E CA 1
ATOM 6909 C C . THR C 1 125 ? -33.686 -23.967 -53.888 1.00 32.60 125 THR E C 1
ATOM 6910 O O . THR C 1 125 ? -34.082 -25.089 -54.096 1.00 30.73 125 THR E O 1
ATOM 6914 N N . PRO C 1 126 ? -33.100 -23.250 -54.827 1.00 33.25 126 PRO E N 1
ATOM 6915 C CA . PRO C 1 126 ? -32.903 -23.824 -56.173 1.00 35.34 126 PRO E CA 1
ATOM 6916 C C . PRO C 1 126 ? -31.965 -25.054 -56.139 1.00 33.69 126 PRO E C 1
ATOM 6917 O O . PRO C 1 126 ? -32.043 -25.877 -56.999 1.00 31.60 126 PRO E O 1
ATOM 6921 N N . GLN C 1 127 ? -31.123 -25.126 -55.113 1.00 32.00 127 GLN E N 1
ATOM 6922 C CA . GLN C 1 127 ? -30.266 -26.278 -54.904 1.00 31.75 127 GLN E CA 1
ATOM 6923 C C . GLN C 1 127 ? -30.963 -27.498 -54.333 1.00 31.06 127 GLN E C 1
ATOM 6924 O O . GLN C 1 127 ? -30.306 -28.536 -54.124 1.00 28.31 127 GLN E O 1
ATOM 6930 N N . TYR C 1 128 ? -32.236 -27.384 -53.992 1.00 29.99 128 TYR E N 1
ATOM 6931 C CA . TYR C 1 128 ? -32.992 -28.394 -53.300 1.00 29.35 128 TYR E CA 1
ATOM 6932 C C . TYR C 1 128 ? -32.381 -28.779 -51.930 1.00 29.19 128 TYR E C 1
ATOM 6933 O O . TYR C 1 128 ? -32.422 -29.953 -51.555 1.00 26.21 128 TYR E O 1
ATOM 6942 N N . MET C 1 129 ? -31.897 -27.769 -51.223 1.00 27.73 129 MET E N 1
ATOM 6943 C CA . MET C 1 129 ? -31.239 -27.920 -49.932 1.00 28.71 129 MET E CA 1
ATOM 6944 C C . MET C 1 129 ? -31.855 -27.030 -48.902 1.00 29.44 129 MET E C 1
ATOM 6945 O O . MET C 1 129 ? -32.437 -25.972 -49.245 1.00 30.24 129 MET E O 1
ATOM 6950 N N . PRO C 1 130 ? -31.654 -27.365 -47.624 1.00 29.10 130 PRO E N 1
ATOM 6951 C CA . PRO C 1 130 ? -32.054 -26.474 -46.524 1.00 29.39 130 PRO E CA 1
ATOM 6952 C C . PRO C 1 130 ? -31.433 -25.114 -46.661 1.00 31.10 130 PRO E C 1
ATOM 6953 O O . PRO C 1 130 ? -30.222 -24.973 -46.902 1.00 28.04 130 PRO E O 1
ATOM 6957 N N . LEU C 1 131 ? -32.252 -24.092 -46.490 1.00 30.27 131 LEU E N 1
ATOM 6958 C CA . LEU C 1 131 ? -31.764 -22.742 -46.618 1.00 29.64 131 LEU E CA 1
ATOM 6959 C C . LEU C 1 131 ? -30.693 -22.390 -45.628 1.00 27.60 131 LEU E C 1
ATOM 6960 O O . LEU C 1 131 ? -29.803 -21.637 -45.958 1.00 26.37 131 LEU E O 1
ATOM 6965 N N . THR C 1 132 ? -30.787 -22.883 -44.399 1.00 26.62 132 THR E N 1
ATOM 6966 C CA . THR C 1 132 ? -29.771 -22.617 -43.410 1.00 28.25 132 THR E CA 1
ATOM 6967 C C . THR C 1 132 ? -28.352 -23.012 -43.914 1.00 29.95 132 THR E C 1
ATOM 6968 O O . THR C 1 132 ? -27.394 -22.218 -43.762 1.00 28.05 132 THR E O 1
ATOM 6972 N N . SER C 1 133 ? -28.233 -24.211 -44.493 1.00 28.30 133 SER E N 1
ATOM 6973 C CA A SER C 1 133 ? -26.973 -24.706 -44.990 0.50 27.89 133 SER E CA 1
ATOM 6974 C CA B SER C 1 133 ? -26.978 -24.712 -44.992 0.50 27.82 133 SER E CA 1
ATOM 6975 C C . SER C 1 133 ? -26.506 -23.905 -46.183 1.00 26.83 133 SER E C 1
ATOM 6976 O O . SER C 1 133 ? -25.347 -23.537 -46.260 1.00 28.25 133 SER E O 1
ATOM 6981 N N . VAL C 1 134 ? -27.422 -23.627 -47.104 1.00 27.20 134 VAL E N 1
ATOM 6982 C CA . VAL C 1 134 ? -27.078 -22.861 -48.313 1.00 28.76 134 VAL E CA 1
ATOM 6983 C C . VAL C 1 134 ? -26.483 -21.516 -47.931 1.00 30.15 134 VAL E C 1
ATOM 6984 O O . VAL C 1 134 ? -25.394 -21.141 -48.436 1.00 26.99 134 VAL E O 1
ATOM 6988 N N . LEU C 1 135 ? -27.152 -20.800 -47.015 1.00 28.63 135 LEU E N 1
ATOM 6989 C CA . LEU C 1 135 ? -26.668 -19.470 -46.645 1.00 27.91 135 LEU E CA 1
ATOM 6990 C C . LEU C 1 135 ? -25.314 -19.587 -45.925 1.00 26.70 135 LEU E C 1
ATOM 6991 O O . LEU C 1 135 ? -24.461 -18.748 -46.098 1.00 25.67 135 LEU E O 1
ATOM 6996 N N . ALA C 1 136 ? -25.172 -20.577 -45.062 1.00 25.94 136 ALA E N 1
ATOM 6997 C CA . ALA C 1 136 ? -23.943 -20.693 -44.233 1.00 26.25 136 ALA E CA 1
ATOM 6998 C C . ALA C 1 136 ? -22.714 -20.885 -45.199 1.00 25.78 136 ALA E C 1
ATOM 6999 O O . ALA C 1 136 ? -21.714 -20.254 -45.049 1.00 25.68 136 ALA E O 1
ATOM 7001 N N . HIS C 1 137 ? -22.860 -21.751 -46.163 1.00 24.53 137 HIS E N 1
ATOM 7002 C CA . HIS C 1 137 ? -21.798 -21.996 -47.139 1.00 25.74 137 HIS E CA 1
ATOM 7003 C C . HIS C 1 137 ? -21.552 -20.739 -48.011 1.00 27.41 137 HIS E C 1
ATOM 7004 O O . HIS C 1 137 ? -20.387 -20.392 -48.305 1.00 26.57 137 HIS E O 1
ATOM 7011 N N . GLU C 1 138 ? -22.623 -20.093 -48.459 1.00 27.22 138 GLU E N 1
ATOM 7012 C CA . GLU C 1 138 ? -22.464 -18.926 -49.333 1.00 29.79 138 GLU E CA 1
ATOM 7013 C C . GLU C 1 138 ? -21.706 -17.813 -48.674 1.00 28.89 138 GLU E C 1
ATOM 7014 O O . GLU C 1 138 ? -20.920 -17.149 -49.335 1.00 27.44 138 GLU E O 1
ATOM 7020 N N . LEU C 1 139 ? -21.886 -17.628 -47.375 1.00 26.81 139 LEU E N 1
ATOM 7021 C CA . LEU C 1 139 ? -21.156 -16.625 -46.641 1.00 27.74 139 LEU E CA 1
ATOM 7022 C C . LEU C 1 139 ? -19.687 -16.885 -46.716 1.00 27.27 139 LEU E C 1
ATOM 7023 O O . LEU C 1 139 ? -18.893 -15.985 -46.989 1.00 28.63 139 LEU E O 1
ATOM 7028 N N . LEU C 1 140 ? -19.283 -18.134 -46.479 1.00 24.63 140 LEU E N 1
ATOM 7029 C CA . LEU C 1 140 ? -17.868 -18.421 -46.400 1.00 24.55 140 LEU E CA 1
ATOM 7030 C C . LEU C 1 140 ? -17.236 -18.484 -47.793 1.00 24.43 140 LEU E C 1
ATOM 7031 O O . LEU C 1 140 ? -16.065 -18.138 -47.958 1.00 28.21 140 LEU E O 1
ATOM 7036 N N . LYS C 1 141 ? -17.993 -18.889 -48.775 1.00 26.96 141 LYS E N 1
ATOM 7037 C CA . LYS C 1 141 ? -17.472 -18.900 -50.156 1.00 27.99 141 LYS E CA 1
ATOM 7038 C C . LYS C 1 141 ? -17.180 -17.480 -50.597 1.00 31.14 141 LYS E C 1
ATOM 7039 O O . LYS C 1 141 ? -16.133 -17.226 -51.235 1.00 30.97 141 LYS E O 1
ATOM 7045 N N . GLU C 1 142 ? -18.081 -16.560 -50.271 1.00 31.00 142 GLU E N 1
ATOM 7046 C CA . GLU C 1 142 ? -17.846 -15.146 -50.617 1.00 31.39 142 GLU E CA 1
ATOM 7047 C C . GLU C 1 142 ? -16.699 -14.534 -49.855 1.00 31.76 142 GLU E C 1
ATOM 7048 O O . GLU C 1 142 ? -15.889 -13.828 -50.417 1.00 29.48 142 GLU E O 1
ATOM 7054 N N . ILE C 1 143 ? -16.564 -14.797 -48.559 1.00 28.98 143 ILE E N 1
ATOM 7055 C CA . ILE C 1 143 ? -15.465 -14.245 -47.806 1.00 28.75 143 ILE E CA 1
ATOM 7056 C C . ILE C 1 143 ? -14.111 -14.791 -48.385 1.00 29.51 143 ILE E C 1
ATOM 7057 O O . ILE C 1 143 ? -13.191 -14.028 -48.578 1.00 27.51 143 ILE E O 1
ATOM 7062 N N . GLU C 1 144 ? -14.054 -16.101 -48.711 1.00 29.05 144 GLU E N 1
ATOM 7063 C CA . GLU C 1 144 ? -12.841 -16.673 -49.163 1.00 30.16 144 GLU E CA 1
ATOM 7064 C C . GLU C 1 144 ? -12.552 -16.146 -50.601 1.00 31.36 144 GLU E C 1
ATOM 7065 O O . GLU C 1 144 ? -11.379 -15.879 -50.931 1.00 30.30 144 GLU E O 1
ATOM 7071 N N . ARG C 1 145 ? -13.590 -15.952 -51.387 1.00 29.20 145 ARG E N 1
ATOM 7072 C CA . ARG C 1 145 ? -13.406 -15.346 -52.708 1.00 31.14 145 ARG E CA 1
ATOM 7073 C C . ARG C 1 145 ? -12.757 -13.953 -52.584 1.00 32.40 145 ARG E C 1
ATOM 7074 O O . ARG C 1 145 ? -11.757 -13.654 -53.278 1.00 33.05 145 ARG E O 1
ATOM 7082 N N . GLN C 1 146 ? -13.255 -13.153 -51.663 1.00 31.89 146 GLN E N 1
ATOM 7083 C CA . GLN C 1 146 ? -12.716 -11.845 -51.419 1.00 32.71 146 GLN E CA 1
ATOM 7084 C C . GLN C 1 146 ? -11.336 -11.847 -50.793 1.00 34.74 146 GLN E C 1
ATOM 7085 O O . GLN C 1 146 ? -10.520 -10.928 -51.079 1.00 33.59 146 GLN E O 1
ATOM 7091 N N . ARG C 1 147 ? -11.040 -12.818 -49.934 1.00 32.20 147 ARG E N 1
ATOM 7092 C CA . ARG C 1 147 ? -9.691 -12.956 -49.387 1.00 32.60 147 ARG E CA 1
ATOM 7093 C C . ARG C 1 147 ? -8.682 -13.133 -50.528 1.00 34.24 147 ARG E C 1
ATOM 7094 O O . ARG C 1 147 ? -7.614 -12.501 -50.522 1.00 35.90 147 ARG E O 1
ATOM 7102 N N . ARG C 1 148 ? -9.017 -13.982 -51.474 1.00 32.76 148 ARG E N 1
ATOM 7103 C CA . ARG C 1 148 ? -8.104 -14.307 -52.578 1.00 35.86 148 ARG E CA 1
ATOM 7104 C C . ARG C 1 148 ? -7.998 -13.174 -53.582 1.00 37.10 148 ARG E C 1
ATOM 7105 O O . ARG C 1 148 ? -6.956 -12.977 -54.128 1.00 37.81 148 ARG E O 1
ATOM 7113 N N . SER C 1 149 ? -9.063 -12.484 -53.871 1.00 36.92 149 SER E N 1
ATOM 7114 C CA . SER C 1 149 ? -9.027 -11.363 -54.828 1.00 40.31 149 SER E CA 1
ATOM 7115 C C . SER C 1 149 ? -8.481 -10.069 -54.156 1.00 41.81 149 SER E C 1
ATOM 7116 O O . SER C 1 149 ? -8.338 -9.093 -54.809 1.00 43.25 149 SER E O 1
ATOM 7119 N N . LYS C 1 150 ? -8.276 -10.061 -52.836 1.00 40.94 150 LYS E N 1
ATOM 7120 C CA . LYS C 1 150 ? -7.866 -8.915 -52.059 1.00 42.11 150 LYS E CA 1
ATOM 7121 C C . LYS C 1 150 ? -8.914 -7.819 -51.924 1.00 40.68 150 LYS E C 1
ATOM 7122 O O . LYS C 1 150 ? -8.584 -6.693 -51.514 1.00 38.90 150 LYS E O 1
ATOM 7128 N N . GLU C 1 151 ? -10.177 -8.147 -52.145 1.00 35.11 151 GLU E N 1
ATOM 7129 C CA . GLU C 1 151 ? -11.266 -7.263 -51.870 1.00 36.63 151 GLU E CA 1
ATOM 7130 C C . GLU C 1 151 ? -11.528 -7.148 -50.360 1.00 36.20 151 GLU E C 1
ATOM 7131 O O . GLU C 1 151 ? -12.148 -6.193 -49.922 1.00 38.05 151 GLU E O 1
ATOM 7137 N N . PHE C 1 152 ? -11.107 -8.159 -49.592 1.00 34.44 152 PHE E N 1
ATOM 7138 C CA . PHE C 1 152 ? -11.288 -8.169 -48.116 1.00 33.94 152 PHE E CA 1
ATOM 7139 C C . PHE C 1 152 ? -9.906 -8.429 -47.590 1.00 34.26 152 PHE E C 1
ATOM 7140 O O . PHE C 1 152 ? -9.400 -9.550 -47.682 1.00 34.68 152 PHE E O 1
ATOM 7148 N N . ILE C 1 153 ? -9.275 -7.416 -47.025 1.00 33.02 153 ILE E N 1
ATOM 7149 C CA . ILE C 1 153 ? -7.886 -7.545 -46.603 1.00 34.81 153 ILE E CA 1
ATOM 7150 C C . ILE C 1 153 ? -7.804 -7.832 -45.121 1.00 34.34 153 ILE E C 1
ATOM 7151 O O . ILE C 1 153 ? -8.795 -7.698 -44.367 1.00 35.59 153 ILE E O 1
ATOM 7156 N N . LYS C 1 154 ? -6.598 -8.233 -44.733 1.00 34.14 154 LYS E N 1
ATOM 7157 C CA . LYS C 1 154 ? -6.187 -8.499 -43.341 1.00 34.69 154 LYS E CA 1
ATOM 7158 C C . LYS C 1 154 ? -7.016 -9.599 -42.656 1.00 33.48 154 LYS E C 1
ATOM 7159 O O . LYS C 1 154 ? -7.257 -9.584 -41.457 1.00 32.17 154 LYS E O 1
ATOM 7165 N N . ILE C 1 155 ? -7.386 -10.587 -43.453 1.00 33.97 155 ILE E N 1
ATOM 7166 C CA . ILE C 1 155 ? -7.970 -11.832 -42.974 1.00 31.71 155 ILE E CA 1
ATOM 7167 C C . ILE C 1 155 ? -7.198 -13.044 -43.432 1.00 31.85 155 ILE E C 1
ATOM 7168 O O . ILE C 1 155 ? -6.410 -12.992 -44.409 1.00 31.90 155 ILE E O 1
ATOM 7173 N N . GLN C 1 156 ? -7.470 -14.181 -42.775 1.00 29.32 156 GLN E N 1
ATOM 7174 C CA . GLN C 1 156 ? -6.815 -15.422 -43.049 1.00 29.89 156 GLN E CA 1
ATOM 7175 C C . GLN C 1 156 ? -7.885 -16.460 -43.421 1.00 29.27 156 GLN E C 1
ATOM 7176 O O . GLN C 1 156 ? -9.091 -16.151 -43.445 1.00 30.64 156 GLN E O 1
ATOM 7182 N N . ALA C 1 157 ? -7.481 -17.676 -43.696 1.00 28.63 157 ALA E N 1
ATOM 7183 C CA . ALA C 1 157 ? -8.389 -18.676 -44.290 1.00 28.96 157 ALA E CA 1
ATOM 7184 C C . ALA C 1 157 ? -9.225 -19.514 -43.346 1.00 27.23 157 ALA E C 1
ATOM 7185 O O . ALA C 1 157 ? -10.213 -20.097 -43.793 1.00 26.69 157 ALA E O 1
ATOM 7187 N N . ASP C 1 158 ? -8.900 -19.548 -42.078 1.00 27.85 158 ASP E N 1
ATOM 7188 C CA . ASP C 1 158 ? -9.684 -20.280 -41.061 1.00 26.27 158 ASP E CA 1
ATOM 7189 C C . ASP C 1 158 ? -10.909 -19.441 -40.738 1.00 27.53 158 ASP E C 1
ATOM 7190 O O . ASP C 1 158 ? -10.796 -18.260 -40.391 1.00 28.63 158 ASP E O 1
ATOM 7195 N N . MET C 1 159 ? -12.087 -19.995 -40.880 1.00 25.00 159 MET E N 1
ATOM 7196 C CA . MET C 1 159 ? -13.350 -19.288 -40.652 1.00 26.61 159 MET E CA 1
ATOM 7197 C C . MET C 1 159 ? -14.511 -20.259 -40.484 1.00 23.45 159 MET E C 1
ATOM 7198 O O . MET C 1 159 ? -14.421 -21.439 -40.917 1.00 24.09 159 MET E O 1
ATOM 7203 N N . LYS C 1 160 ? -15.566 -19.801 -39.875 1.00 24.34 160 LYS E N 1
ATOM 7204 C CA . LYS C 1 160 ? -16.783 -20.594 -39.599 1.00 23.90 160 LYS E CA 1
ATOM 7205 C C . LYS C 1 160 ? -17.976 -19.678 -39.730 1.00 24.21 160 LYS E C 1
ATOM 7206 O O . LYS C 1 160 ? -17.879 -18.463 -39.528 1.00 25.06 160 LYS E O 1
ATOM 7212 N N . SER C 1 161 ? -19.108 -20.248 -40.061 1.00 23.96 161 SER E N 1
ATOM 7213 C CA . SER C 1 161 ? -20.359 -19.531 -40.114 1.00 24.40 161 SER E CA 1
ATOM 7214 C C . SER C 1 161 ? -21.467 -20.351 -39.531 1.00 25.22 161 SER E C 1
ATOM 7215 O O . SER C 1 161 ? -21.362 -21.571 -39.405 1.00 25.95 161 SER E O 1
ATOM 7218 N N . GLN C 1 162 ? -22.565 -19.701 -39.126 1.00 25.43 162 GLN E N 1
ATOM 7219 C CA . GLN C 1 162 ? -23.691 -20.371 -38.575 1.00 24.62 162 GLN E CA 1
ATOM 7220 C C . GLN C 1 162 ? -24.915 -19.506 -38.899 1.00 26.55 162 GLN E C 1
ATOM 7221 O O . GLN C 1 162 ? -24.881 -18.302 -38.662 1.00 28.56 162 GLN E O 1
ATOM 7227 N N . VAL C 1 163 ? -25.928 -20.092 -39.481 1.00 26.51 163 VAL E N 1
ATOM 7228 C CA . VAL C 1 163 ? -27.115 -19.339 -39.894 1.00 27.41 163 VAL E CA 1
ATOM 7229 C C . VAL C 1 163 ? -28.352 -19.941 -39.281 1.00 28.25 163 VAL E C 1
ATOM 7230 O O . VAL C 1 163 ? -28.548 -21.173 -39.362 1.00 26.27 163 VAL E O 1
ATOM 7234 N N . SER C 1 164 ? -29.125 -19.098 -38.572 1.00 28.69 164 SER E N 1
ATOM 7235 C CA . SER C 1 164 ? -30.374 -19.486 -37.955 1.00 29.23 164 SER E CA 1
ATOM 7236 C C . SER C 1 164 ? -31.554 -18.876 -38.696 1.00 29.74 164 SER E C 1
ATOM 7237 O O . SER C 1 164 ? -31.554 -17.681 -38.937 1.00 28.77 164 SER E O 1
ATOM 7240 N N . ILE C 1 165 ? -32.516 -19.695 -39.076 1.00 29.54 165 ILE E N 1
ATOM 7241 C CA . ILE C 1 165 ? -33.704 -19.290 -39.779 1.00 30.25 165 ILE E CA 1
ATOM 7242 C C . ILE C 1 165 ? -34.928 -19.599 -38.939 1.00 29.30 165 ILE E C 1
ATOM 7243 O O . ILE C 1 165 ? -35.051 -20.692 -38.372 1.00 29.15 165 ILE E O 1
ATOM 7248 N N . ASP C 1 166 ? -35.856 -18.624 -38.941 1.00 29.37 166 ASP E N 1
ATOM 7249 C CA . ASP C 1 166 ? -37.143 -18.807 -38.267 1.00 33.77 166 ASP E CA 1
ATOM 7250 C C . ASP C 1 166 ? -38.160 -19.332 -39.272 1.00 31.81 166 ASP E C 1
ATOM 7251 O O . ASP C 1 166 ? -38.473 -18.663 -40.269 1.00 34.47 166 ASP E O 1
ATOM 7256 N N . TYR C 1 167 ? -38.578 -20.556 -39.034 1.00 31.76 167 TYR E N 1
ATOM 7257 C CA . TYR C 1 167 ? -39.560 -21.260 -39.868 1.00 33.20 167 TYR E CA 1
ATOM 7258 C C . TYR C 1 167 ? -40.901 -21.326 -39.136 1.00 34.99 167 TYR E C 1
ATOM 7259 O O . TYR C 1 167 ? -41.667 -22.273 -39.322 1.00 37.31 167 TYR E O 1
ATOM 7268 N N . SER C 1 168 ? -41.159 -20.446 -38.182 1.00 35.19 168 SER E N 1
ATOM 7269 C CA . SER C 1 168 ? -42.432 -20.505 -37.377 1.00 37.00 168 SER E CA 1
ATOM 7270 C C . SER C 1 168 ? -43.677 -20.337 -38.252 1.00 38.73 168 SER E C 1
ATOM 7271 O O . SER C 1 168 ? -44.719 -20.833 -37.906 1.00 41.76 168 SER E O 1
ATOM 7274 N N . ASN C 1 169 ? -43.586 -19.561 -39.324 1.00 38.78 169 ASN E N 1
ATOM 7275 C CA . ASN C 1 169 ? -44.645 -19.334 -40.307 1.00 42.81 169 ASN E CA 1
ATOM 7276 C C . ASN C 1 169 ? -44.223 -19.758 -41.669 1.00 45.65 169 ASN E C 1
ATOM 7277 O O . ASN C 1 169 ? -43.129 -20.259 -41.812 1.00 46.17 169 ASN E O 1
ATOM 7282 N N . SER C 1 170 ? -45.049 -19.631 -42.698 1.00 48.71 170 SER E N 1
ATOM 7283 C CA . SER C 1 170 ? -44.714 -20.360 -43.974 1.00 51.76 170 SER E CA 1
ATOM 7284 C C . SER C 1 170 ? -43.550 -19.764 -44.753 1.00 51.71 170 SER E C 1
ATOM 7285 O O . SER C 1 170 ? -42.883 -20.445 -45.449 1.00 57.99 170 SER E O 1
ATOM 7288 N N . THR C 1 171 ? -43.336 -18.462 -44.661 1.00 52.94 171 THR E N 1
ATOM 7289 C CA . THR C 1 171 ? -42.192 -17.808 -45.250 1.00 50.40 171 THR E CA 1
ATOM 7290 C C . THR C 1 171 ? -41.026 -17.871 -44.192 1.00 44.76 171 THR E C 1
ATOM 7291 O O . THR C 1 171 ? -41.186 -17.483 -43.052 1.00 43.61 171 THR E O 1
ATOM 7295 N N . PRO C 1 172 ? -39.881 -18.399 -44.609 1.00 42.40 172 PRO E N 1
ATOM 7296 C CA . PRO C 1 172 ? -38.693 -18.322 -43.754 1.00 40.86 172 PRO E CA 1
ATOM 7297 C C . PRO C 1 172 ? -38.213 -16.912 -43.564 1.00 37.27 172 PRO E C 1
ATOM 7298 O O . PRO C 1 172 ? -38.183 -16.158 -44.559 1.00 37.09 172 PRO E O 1
ATOM 7302 N N . LEU C 1 173 ? -37.732 -16.566 -42.380 1.00 34.84 173 LEU E N 1
ATOM 7303 C CA . LEU C 1 173 ? -37.030 -15.313 -42.145 1.00 34.38 173 LEU E CA 1
ATOM 7304 C C . LEU C 1 173 ? -35.673 -15.619 -41.538 1.00 33.82 173 LEU E C 1
ATOM 7305 O O . LEU C 1 173 ? -35.631 -16.448 -40.628 1.00 35.15 173 LEU E O 1
ATOM 7310 N N . ILE C 1 174 ? -34.639 -14.860 -41.910 1.00 31.69 174 ILE E N 1
ATOM 7311 C CA . ILE C 1 174 ? -33.365 -15.086 -41.243 1.00 31.64 174 ILE E CA 1
ATOM 7312 C C . ILE C 1 174 ? -33.477 -14.530 -39.803 1.00 30.98 174 ILE E C 1
ATOM 7313 O O . ILE C 1 174 ? -33.896 -13.419 -39.636 1.00 31.70 174 ILE E O 1
ATOM 7318 N N . GLU C 1 175 ? -33.080 -15.287 -38.817 1.00 31.33 175 GLU E N 1
ATOM 7319 C CA . GLU C 1 175 ? -33.027 -14.864 -37.458 1.00 31.52 175 GLU E CA 1
ATOM 7320 C C . GLU C 1 175 ? -31.675 -14.346 -37.053 1.00 32.36 175 GLU E C 1
ATOM 7321 O O . GLU C 1 175 ? -31.537 -13.244 -36.519 1.00 28.18 175 GLU E O 1
ATOM 7327 N N . THR C 1 176 ? -30.606 -15.091 -37.364 1.00 30.70 176 THR E N 1
ATOM 7328 C CA . THR C 1 176 ? -29.221 -14.729 -37.041 1.00 32.30 176 THR E CA 1
ATOM 7329 C C . THR C 1 176 ? -28.249 -15.175 -38.154 1.00 32.06 176 THR E C 1
ATOM 7330 O O . THR C 1 176 ? -28.411 -16.314 -38.650 1.00 31.18 176 THR E O 1
ATOM 7334 N N . MET C 1 177 ? -27.288 -14.350 -38.513 1.00 27.95 177 MET E N 1
ATOM 7335 C CA . MET C 1 177 ? -26.102 -14.798 -39.238 1.00 29.42 177 MET E CA 1
ATOM 7336 C C . MET C 1 177 ? -24.896 -14.552 -38.345 1.00 29.66 177 MET E C 1
ATOM 7337 O O . MET C 1 177 ? -24.790 -13.488 -37.720 1.00 29.16 177 MET E O 1
ATOM 7342 N N . LEU C 1 178 ? -24.052 -15.581 -38.200 1.00 28.98 178 LEU E N 1
ATOM 7343 C CA . LEU C 1 178 ? -22.879 -15.544 -37.366 1.00 28.55 178 LEU E CA 1
ATOM 7344 C C . LEU C 1 178 ? -21.700 -15.938 -38.217 1.00 28.05 178 LEU E C 1
ATOM 7345 O O . LEU C 1 178 ? -21.775 -16.924 -38.996 1.00 26.96 178 LEU E O 1
ATOM 7350 N N . VAL C 1 179 ? -20.611 -15.186 -38.115 1.00 26.90 179 VAL E N 1
ATOM 7351 C CA . VAL C 1 179 ? -19.372 -15.547 -38.757 1.00 30.78 179 VAL E CA 1
ATOM 7352 C C . VAL C 1 179 ? -18.252 -15.312 -37.778 1.00 32.47 179 VAL E C 1
ATOM 7353 O O . VAL C 1 179 ? -18.282 -14.311 -37.018 1.00 32.12 179 VAL E O 1
ATOM 7357 N N . SER C 1 180 ? -17.242 -16.178 -37.820 1.00 30.29 180 SER E N 1
ATOM 7358 C CA . SER C 1 180 ? -15.949 -15.940 -37.182 1.00 28.77 180 SER E CA 1
ATOM 7359 C C . SER C 1 180 ? -14.864 -16.111 -38.226 1.00 28.41 180 SER E C 1
ATOM 7360 O O . SER C 1 180 ? -14.829 -17.158 -38.880 1.00 27.62 180 SER E O 1
ATOM 7363 N N . ILE C 1 181 ? -13.982 -15.107 -38.385 1.00 28.54 181 ILE E N 1
ATOM 7364 C CA . ILE C 1 181 ? -12.935 -15.123 -39.403 1.00 28.99 181 ILE E CA 1
ATOM 7365 C C . ILE C 1 181 ? -11.628 -14.831 -38.734 1.00 30.20 181 ILE E C 1
ATOM 7366 O O . ILE C 1 181 ? -11.531 -13.840 -37.995 1.00 28.18 181 ILE E O 1
ATOM 7371 N N . GLN C 1 182 ? -10.631 -15.678 -38.985 1.00 27.09 182 GLN E N 1
ATOM 7372 C CA . GLN C 1 182 ? -9.294 -15.431 -38.502 1.00 28.32 182 GLN E CA 1
ATOM 7373 C C . GLN C 1 182 ? -8.780 -14.125 -39.151 1.00 29.80 182 GLN E C 1
ATOM 7374 O O . GLN C 1 182 ? -8.877 -13.921 -40.393 1.00 28.06 182 GLN E O 1
ATOM 7380 N N . HIS C 1 183 ? -8.210 -13.271 -38.346 1.00 29.78 183 HIS E N 1
ATOM 7381 C CA . HIS C 1 183 ? -7.780 -11.926 -38.807 1.00 31.28 183 HIS E CA 1
ATOM 7382 C C . HIS C 1 183 ? -6.351 -11.625 -38.399 1.00 32.42 183 HIS E C 1
ATOM 7383 O O . HIS C 1 183 ? -5.806 -12.189 -37.460 1.00 32.78 183 HIS E O 1
ATOM 7390 N N . ASP C 1 184 ? -5.740 -10.718 -39.133 1.00 35.13 184 ASP E N 1
ATOM 7391 C CA . ASP C 1 184 ? -4.382 -10.264 -38.802 1.00 37.43 184 ASP E CA 1
ATOM 7392 C C . ASP C 1 184 ? -4.400 -9.415 -37.514 1.00 37.03 184 ASP E C 1
ATOM 7393 O O . ASP C 1 184 ? -5.394 -8.792 -37.161 1.00 37.07 184 ASP E O 1
ATOM 7398 N N . GLU C 1 185 ? -3.266 -9.454 -36.841 1.00 39.44 185 GLU E N 1
ATOM 7399 C CA . GLU C 1 185 ? -3.053 -8.684 -35.611 1.00 44.21 185 GLU E CA 1
ATOM 7400 C C . GLU C 1 185 ? -3.356 -7.197 -35.779 1.00 41.12 185 GLU E C 1
ATOM 7401 O O . GLU C 1 185 ? -3.981 -6.622 -34.964 1.00 44.20 185 GLU E O 1
ATOM 7407 N N . ASP C 1 186 ? -2.963 -6.634 -36.891 1.00 40.45 186 ASP E N 1
ATOM 7408 C CA . ASP C 1 186 ? -3.092 -5.211 -37.167 1.00 43.41 186 ASP E CA 1
ATOM 7409 C C . ASP C 1 186 ? -4.371 -4.862 -37.909 1.00 44.43 186 ASP E C 1
ATOM 7410 O O . ASP C 1 186 ? -4.451 -3.862 -38.572 1.00 42.09 186 ASP E O 1
ATOM 7415 N N . TYR C 1 187 ? -5.393 -5.711 -37.840 1.00 42.22 187 TYR E N 1
ATOM 7416 C CA . TYR C 1 187 ? -6.631 -5.427 -38.564 1.00 39.60 187 TYR E CA 1
ATOM 7417 C C . TYR C 1 187 ? -7.362 -4.181 -37.959 1.00 40.80 187 TYR E C 1
ATOM 7418 O O . TYR C 1 187 ? -7.144 -3.758 -36.846 1.00 38.79 187 TYR E O 1
ATOM 7427 N N . ASP C 1 188 ? -8.301 -3.705 -38.738 1.00 41.21 188 ASP E N 1
ATOM 7428 C CA . ASP C 1 188 ? -9.166 -2.654 -38.367 1.00 41.93 188 ASP E CA 1
ATOM 7429 C C . ASP C 1 188 ? -10.556 -3.220 -38.176 1.00 41.65 188 ASP E C 1
ATOM 7430 O O . ASP C 1 188 ? -11.240 -3.527 -39.125 1.00 39.21 188 ASP E O 1
ATOM 7435 N N . VAL C 1 189 ? -10.980 -3.305 -36.913 1.00 40.13 189 VAL E N 1
ATOM 7436 C CA . VAL C 1 189 ? -12.214 -3.975 -36.555 1.00 40.40 189 VAL E CA 1
ATOM 7437 C C . VAL C 1 189 ? -13.421 -3.291 -37.170 1.00 41.12 189 VAL E C 1
ATOM 7438 O O . VAL C 1 189 ? -14.426 -3.952 -37.520 1.00 38.45 189 VAL E O 1
ATOM 7442 N N . GLU C 1 190 ? -13.351 -1.978 -37.335 1.00 41.44 190 GLU E N 1
ATOM 7443 C CA . GLU C 1 190 ? -14.474 -1.259 -37.972 1.00 41.18 190 GLU E CA 1
ATOM 7444 C C . GLU C 1 190 ? -14.632 -1.598 -39.447 1.00 37.34 190 GLU E C 1
ATOM 7445 O O . GLU C 1 190 ? -15.743 -1.804 -39.911 1.00 40.13 190 GLU E O 1
ATOM 7451 N N . TYR C 1 191 ? -13.541 -1.657 -40.158 1.00 34.43 191 TYR E N 1
ATOM 7452 C CA . TYR C 1 191 ? -13.516 -2.097 -41.569 1.00 35.53 191 TYR E CA 1
ATOM 7453 C C . TYR C 1 191 ? -14.026 -3.558 -41.663 1.00 34.92 191 TYR E C 1
ATOM 7454 O O . TYR C 1 191 ? -14.882 -3.877 -42.462 1.00 35.71 191 TYR E O 1
ATOM 7463 N N . PHE C 1 192 ? -13.516 -4.395 -40.779 1.00 37.40 192 PHE E N 1
ATOM 7464 C CA . PHE C 1 192 ? -13.872 -5.840 -40.749 1.00 36.19 192 PHE E CA 1
ATOM 7465 C C . PHE C 1 192 ? -15.358 -6.026 -40.520 1.00 37.76 192 PHE E C 1
ATOM 7466 O O . PHE C 1 192 ? -16.010 -6.763 -41.273 1.00 36.45 192 PHE E O 1
ATOM 7474 N N . ASN C 1 193 ? -15.919 -5.373 -39.502 1.00 38.58 193 ASN E N 1
ATOM 7475 C CA . ASN C 1 193 ? -17.358 -5.446 -39.221 1.00 39.28 193 ASN E CA 1
ATOM 7476 C C . ASN C 1 193 ? -18.196 -4.998 -40.374 1.00 39.50 193 ASN E C 1
ATOM 7477 O O . ASN C 1 193 ? -19.203 -5.616 -40.707 1.00 39.12 193 ASN E O 1
ATOM 7482 N N . LYS C 1 194 ? -17.802 -3.907 -41.022 1.00 40.32 194 LYS E N 1
ATOM 7483 C CA . LYS C 1 194 ? -18.534 -3.383 -42.186 1.00 41.46 194 LYS E CA 1
ATOM 7484 C C . LYS C 1 194 ? -18.455 -4.367 -43.393 1.00 38.16 194 LYS E C 1
ATOM 7485 O O . LYS C 1 194 ? -19.454 -4.607 -44.054 1.00 34.40 194 LYS E O 1
ATOM 7491 N N . LYS C 1 195 ? -17.278 -4.916 -43.674 1.00 37.45 195 LYS E N 1
ATOM 7492 C CA . LYS C 1 195 ? -17.164 -5.904 -44.739 1.00 38.53 195 LYS E CA 1
ATOM 7493 C C . LYS C 1 195 ? -18.057 -7.146 -44.501 1.00 34.29 195 LYS E C 1
ATOM 7494 O O . LYS C 1 195 ? -18.742 -7.585 -45.391 1.00 32.31 195 LYS E O 1
ATOM 7500 N N . VAL C 1 196 ? -18.043 -7.668 -43.297 1.00 33.55 196 VAL E N 1
ATOM 7501 C CA . VAL C 1 196 ? -18.800 -8.868 -42.968 1.00 32.56 196 VAL E CA 1
ATOM 7502 C C . VAL C 1 196 ? -20.283 -8.541 -43.052 1.00 33.92 196 VAL E C 1
ATOM 7503 O O . VAL C 1 196 ? -21.035 -9.303 -43.626 1.00 30.86 196 VAL E O 1
ATOM 7507 N N A SER C 1 197 ? -20.693 -7.387 -42.517 0.50 34.13 197 SER E N 1
ATOM 7508 N N B SER C 1 197 ? -20.694 -7.387 -42.519 0.50 33.90 197 SER E N 1
ATOM 7509 C CA A SER C 1 197 ? -22.103 -6.966 -42.558 0.50 35.11 197 SER E CA 1
ATOM 7510 C CA B SER C 1 197 ? -22.103 -6.967 -42.553 0.50 34.72 197 SER E CA 1
ATOM 7511 C C A SER C 1 197 ? -22.610 -6.855 -43.947 0.50 35.08 197 SER E C 1
ATOM 7512 C C B SER C 1 197 ? -22.610 -6.853 -43.948 0.50 34.86 197 SER E C 1
ATOM 7513 O O A SER C 1 197 ? -23.699 -7.326 -44.226 0.50 37.44 197 SER E O 1
ATOM 7514 O O B SER C 1 197 ? -23.694 -7.324 -44.228 0.50 37.18 197 SER E O 1
ATOM 7519 N N . ALA C 1 198 ? -21.816 -6.277 -44.837 1.00 34.76 198 ALA E N 1
ATOM 7520 C CA . ALA C 1 198 ? -22.222 -6.146 -46.246 1.00 34.76 198 ALA E CA 1
ATOM 7521 C C . ALA C 1 198 ? -22.329 -7.519 -46.934 1.00 35.42 198 ALA E C 1
ATOM 7522 O O . ALA C 1 198 ? -23.233 -7.771 -47.736 1.00 32.92 198 ALA E O 1
ATOM 7524 N N . ILE C 1 199 ? -21.374 -8.427 -46.636 1.00 32.63 199 ILE E N 1
ATOM 7525 C CA . ILE C 1 199 ? -21.438 -9.775 -47.220 1.00 31.48 199 ILE E CA 1
ATOM 7526 C C . ILE C 1 199 ? -22.706 -10.487 -46.755 1.00 31.71 199 ILE E C 1
ATOM 7527 O O . ILE C 1 199 ? -23.399 -11.078 -47.540 1.00 30.50 199 ILE E O 1
ATOM 7532 N N . MET C 1 200 ? -23.004 -10.397 -45.452 1.00 31.37 200 MET E N 1
ATOM 7533 C CA . MET C 1 200 ? -24.194 -10.990 -44.923 1.00 31.51 200 MET E CA 1
ATOM 7534 C C . MET C 1 200 ? -25.447 -10.473 -45.612 1.00 32.37 200 MET E C 1
ATOM 7535 O O . MET C 1 200 ? -26.329 -11.237 -46.001 1.00 30.45 200 MET E O 1
ATOM 7540 N N . GLU C 1 201 ? -25.514 -9.176 -45.793 1.00 34.26 201 GLU E N 1
ATOM 7541 C CA . GLU C 1 201 ? -26.688 -8.557 -46.477 1.00 37.62 201 GLU E CA 1
ATOM 7542 C C . GLU C 1 201 ? -26.768 -8.933 -47.915 1.00 33.71 201 GLU E C 1
ATOM 7543 O O . GLU C 1 201 ? -27.863 -9.207 -48.427 1.00 34.00 201 GLU E O 1
ATOM 7549 N N . GLN C 1 202 ? -25.642 -8.992 -48.572 1.00 32.94 202 GLN E N 1
ATOM 7550 C CA . GLN C 1 202 ? -25.613 -9.362 -50.017 1.00 34.73 202 GLN E CA 1
ATOM 7551 C C . GLN C 1 202 ? -26.118 -10.822 -50.158 1.00 32.91 202 GLN E C 1
ATOM 7552 O O . GLN C 1 202 ? -26.863 -11.142 -51.046 1.00 32.03 202 GLN E O 1
ATOM 7558 N N . ILE C 1 203 ? -25.704 -11.715 -49.280 1.00 33.52 203 ILE E N 1
ATOM 7559 C CA . ILE C 1 203 ? -26.213 -13.121 -49.380 1.00 35.25 203 ILE E CA 1
ATOM 7560 C C . ILE C 1 203 ? -27.716 -13.179 -49.111 1.00 33.26 203 ILE E C 1
ATOM 7561 O O . ILE C 1 203 ? -28.426 -13.866 -49.806 1.00 31.66 203 ILE E O 1
ATOM 7566 N N . ALA C 1 204 ? -28.193 -12.481 -48.069 1.00 32.77 204 ALA E N 1
ATOM 7567 C CA . ALA C 1 204 ? -29.642 -12.420 -47.827 1.00 32.82 204 ALA E CA 1
ATOM 7568 C C . ALA C 1 204 ? -30.435 -11.923 -49.026 1.00 34.52 204 ALA E C 1
ATOM 7569 O O . ALA C 1 204 ? -31.442 -12.531 -49.395 1.00 36.81 204 ALA E O 1
ATOM 7571 N N . LYS C 1 205 ? -29.958 -10.852 -49.634 1.00 37.00 205 LYS E N 1
ATOM 7572 C CA . LYS C 1 205 ? -30.601 -10.251 -50.841 1.00 40.46 205 LYS E CA 1
ATOM 7573 C C . LYS C 1 205 ? -30.534 -11.159 -52.014 1.00 37.23 205 LYS E C 1
ATOM 7574 O O . LYS C 1 205 ? -31.529 -11.306 -52.716 1.00 35.37 205 LYS E O 1
ATOM 7580 N N . LYS C 1 206 ? -29.441 -11.866 -52.181 1.00 36.38 206 LYS E N 1
ATOM 7581 C CA . LYS C 1 206 ? -29.403 -12.919 -53.243 1.00 37.51 206 LYS E CA 1
ATOM 7582 C C . LYS C 1 206 ? -30.514 -13.920 -53.140 1.00 34.80 206 LYS E C 1
ATOM 7583 O O . LYS C 1 206 ? -30.979 -14.408 -54.154 1.00 34.78 206 LYS E O 1
ATOM 7589 N N . TYR C 1 207 ? -30.953 -14.263 -51.943 1.00 33.42 207 TYR E N 1
ATOM 7590 C CA . TYR C 1 207 ? -32.024 -15.243 -51.780 1.00 35.28 207 TYR E CA 1
ATOM 7591 C C . TYR C 1 207 ? -33.391 -14.583 -51.484 1.00 35.55 207 TYR E C 1
ATOM 7592 O O . TYR C 1 207 ? -34.294 -15.254 -51.022 1.00 36.60 207 TYR E O 1
ATOM 7601 N N . ASN C 1 208 ? -33.495 -13.263 -51.712 1.00 36.62 208 ASN E N 1
ATOM 7602 C CA A ASN C 1 208 ? -34.736 -12.490 -51.487 0.50 34.96 208 ASN E CA 1
ATOM 7603 C CA B ASN C 1 208 ? -34.737 -12.496 -51.494 0.50 36.51 208 ASN E CA 1
ATOM 7604 C C . ASN C 1 208 ? -35.237 -12.570 -50.082 1.00 33.28 208 ASN E C 1
ATOM 7605 O O . ASN C 1 208 ? -36.460 -12.666 -49.839 1.00 34.28 208 ASN E O 1
ATOM 7614 N N . LEU C 1 209 ? -34.322 -12.499 -49.111 1.00 31.30 209 LEU E N 1
ATOM 7615 C CA . LEU C 1 209 ? -34.750 -12.608 -47.712 1.00 30.44 209 LEU E CA 1
ATOM 7616 C C . LEU C 1 209 ? -34.644 -11.270 -47.018 1.00 31.74 209 LEU E C 1
ATOM 7617 O O . LEU C 1 209 ? -34.176 -10.309 -47.582 1.00 32.79 209 LEU E O 1
ATOM 7622 N N . ASN C 1 210 ? -35.081 -11.197 -45.784 1.00 32.68 210 ASN E N 1
ATOM 7623 C CA . ASN C 1 210 ? -34.922 -10.000 -44.974 1.00 32.50 210 ASN E CA 1
ATOM 7624 C C . ASN C 1 210 ? -33.476 -9.673 -44.713 1.00 32.41 210 ASN E C 1
ATOM 7625 O O . ASN C 1 210 ? -32.608 -10.570 -44.670 1.00 31.63 210 ASN E O 1
ATOM 7630 N N . THR C 1 211 ? -33.185 -8.390 -44.482 1.00 32.27 211 THR E N 1
ATOM 7631 C CA . THR C 1 211 ? -31.819 -7.954 -44.097 1.00 32.83 211 THR E CA 1
ATOM 7632 C C . THR C 1 211 ? -31.683 -7.414 -42.706 1.00 35.01 211 THR E C 1
ATOM 7633 O O . THR C 1 211 ? -30.605 -7.044 -42.321 1.00 33.79 211 THR E O 1
ATOM 7637 N N . ASN C 1 212 ? -32.738 -7.520 -41.904 1.00 30.55 212 ASN E N 1
ATOM 7638 C CA . ASN C 1 212 ? -32.735 -6.996 -40.532 1.00 34.18 212 ASN E CA 1
ATOM 7639 C C . ASN C 1 212 ? -32.628 -8.160 -39.491 1.00 36.42 212 ASN E C 1
ATOM 7640 O O . ASN C 1 212 ? -33.285 -8.210 -38.415 1.00 51.96 212 ASN E O 1
ATOM 7645 N N . PHE C 1 213 ? -31.696 -8.997 -39.642 1.00 33.48 213 PHE E N 1
ATOM 7646 C CA . PHE C 1 213 ? -31.459 -10.118 -38.712 1.00 31.84 213 PHE E CA 1
ATOM 7647 C C . PHE C 1 213 ? -30.330 -9.761 -37.764 1.00 32.26 213 PHE E C 1
ATOM 7648 O O . PHE C 1 213 ? -29.572 -8.815 -38.034 1.00 31.72 213 PHE E O 1
ATOM 7656 N N . LYS C 1 214 ? -30.209 -10.494 -36.670 1.00 30.99 214 LYS E N 1
ATOM 7657 C CA . LYS C 1 214 ? -29.077 -10.324 -35.737 1.00 32.89 214 LYS E CA 1
ATOM 7658 C C . LYS C 1 214 ? -27.785 -10.780 -36.428 1.00 32.52 214 LYS E C 1
ATOM 7659 O O . LYS C 1 214 ? -27.791 -11.793 -37.153 1.00 30.08 214 LYS E O 1
ATOM 7665 N N . LYS C 1 215 ? -26.725 -10.045 -36.199 1.00 30.85 215 LYS E N 1
ATOM 7666 C CA . LYS C 1 215 ? -25.414 -10.362 -36.766 1.00 32.38 215 LYS E CA 1
ATOM 7667 C C . LYS C 1 215 ? -24.454 -10.590 -35.630 1.00 34.37 215 LYS E C 1
ATOM 7668 O O . LYS C 1 215 ? -24.293 -9.705 -34.762 1.00 30.47 215 LYS E O 1
ATOM 7674 N N . ILE C 1 216 ? -23.800 -11.757 -35.619 1.00 31.14 216 ILE E N 1
ATOM 7675 C CA . ILE C 1 216 ? -22.838 -12.008 -34.615 1.00 32.56 216 ILE E CA 1
ATOM 7676 C C . ILE C 1 216 ? -21.492 -12.139 -35.372 1.00 33.35 216 ILE E C 1
ATOM 7677 O O . ILE C 1 216 ? -21.286 -13.070 -36.162 1.00 32.36 216 ILE E O 1
ATOM 7682 N N . ILE C 1 217 ? -20.578 -11.209 -35.123 1.00 31.80 217 ILE E N 1
ATOM 7683 C CA . ILE C 1 217 ? -19.374 -11.091 -35.893 1.00 30.34 217 ILE E CA 1
ATOM 7684 C C . ILE C 1 217 ? -18.194 -11.233 -34.942 1.00 32.41 217 ILE E C 1
ATOM 7685 O O . ILE C 1 217 ? -17.979 -10.398 -34.068 1.00 29.98 217 ILE E O 1
ATOM 7690 N N . ASN C 1 218 ? -17.389 -12.295 -35.111 1.00 29.74 218 ASN E N 1
ATOM 7691 C CA . ASN C 1 218 ? -16.224 -12.564 -34.286 1.00 28.52 218 ASN E CA 1
ATOM 7692 C C . ASN C 1 218 ? -16.508 -12.419 -32.780 1.00 30.33 218 ASN E C 1
ATOM 7693 O O . ASN C 1 218 ? -15.849 -11.673 -32.083 1.00 31.93 218 ASN E O 1
ATOM 7698 N N . SER C 1 219 ? -17.428 -13.226 -32.306 1.00 30.59 219 SER E N 1
ATOM 7699 C CA . SER C 1 219 ? -17.858 -13.197 -30.921 1.00 31.44 219 SER E CA 1
ATOM 7700 C C . SER C 1 219 ? -16.758 -13.483 -29.935 1.00 33.99 219 SER E C 1
ATOM 7701 O O . SER C 1 219 ? -16.909 -13.144 -28.766 1.00 35.77 219 SER E O 1
ATOM 7704 N N . SER C 1 220 ? -15.698 -14.199 -30.306 1.00 31.69 220 SER E N 1
ATOM 7705 C CA . SER C 1 220 ? -14.603 -14.443 -29.335 1.00 32.86 220 SER E CA 1
ATOM 7706 C C . SER C 1 220 ? -13.869 -13.194 -28.990 1.00 33.33 220 SER E C 1
ATOM 7707 O O . SER C 1 220 ? -13.216 -13.137 -27.984 1.00 34.84 220 SER E O 1
ATOM 7710 N N . GLY C 1 221 ? -13.917 -12.222 -29.910 1.00 32.91 221 GLY E N 1
ATOM 7711 C CA . GLY C 1 221 ? -13.247 -10.932 -29.717 1.00 34.39 221 GLY E CA 1
ATOM 7712 C C . GLY C 1 221 ? -11.823 -10.935 -30.174 1.00 34.18 221 GLY E C 1
ATOM 7713 O O . GLY C 1 221 ? -11.247 -9.873 -30.183 1.00 34.87 221 GLY E O 1
ATOM 7714 N N . ARG C 1 222 ? -11.210 -12.094 -30.483 1.00 32.07 222 ARG E N 1
ATOM 7715 C CA . ARG C 1 222 ? -9.872 -12.124 -31.019 1.00 33.01 222 ARG E CA 1
ATOM 7716 C C . ARG C 1 222 ? -9.615 -13.517 -31.611 1.00 32.45 222 ARG E C 1
ATOM 7717 O O . ARG C 1 222 ? -9.822 -14.532 -30.929 1.00 30.66 222 ARG E O 1
ATOM 7725 N N . PHE C 1 223 ? -9.141 -13.552 -32.845 1.00 29.89 223 PHE E N 1
ATOM 7726 C CA . PHE C 1 223 ? -8.949 -14.795 -33.596 1.00 30.71 223 PHE E CA 1
ATOM 7727 C C . PHE C 1 223 ? -7.774 -14.565 -34.499 1.00 31.14 223 PHE E C 1
ATOM 7728 O O . PHE C 1 223 ? -7.904 -14.377 -35.708 1.00 29.28 223 PHE E O 1
ATOM 7736 N N . VAL C 1 224 ? -6.604 -14.540 -33.874 1.00 32.79 224 VAL E N 1
ATOM 7737 C CA . VAL C 1 224 ? -5.355 -14.360 -34.617 1.00 32.81 224 VAL E CA 1
ATOM 7738 C C . VAL C 1 224 ? -4.683 -15.730 -34.791 1.00 32.47 224 VAL E C 1
ATOM 7739 O O . VAL C 1 224 ? -4.292 -16.077 -35.891 1.00 29.88 224 VAL E O 1
ATOM 7743 N N . ILE C 1 225 ? -4.575 -16.500 -33.736 1.00 30.11 225 ILE E N 1
ATOM 7744 C CA . ILE C 1 225 ? -4.138 -17.901 -33.783 1.00 31.85 225 ILE E CA 1
ATOM 7745 C C . ILE C 1 225 ? -5.258 -18.713 -34.482 1.00 32.49 225 ILE E C 1
ATOM 7746 O O . ILE C 1 225 ? -6.410 -18.593 -34.105 1.00 32.19 225 ILE E O 1
ATOM 7751 N N . GLY C 1 226 ? -4.896 -19.504 -35.480 1.00 30.60 226 GLY E N 1
ATOM 7752 C CA . GLY C 1 226 ? -5.868 -20.334 -36.156 1.00 31.12 226 GLY E CA 1
ATOM 7753 C C . GLY C 1 226 ? -5.197 -21.445 -36.947 1.00 30.36 226 GLY E C 1
ATOM 7754 O O . GLY C 1 226 ? -4.014 -21.812 -36.720 1.00 29.47 226 GLY E O 1
ATOM 7755 N N . GLY C 1 227 ? -6.018 -22.057 -37.775 1.00 29.58 227 GLY E N 1
ATOM 7756 C CA . GLY C 1 227 ? -5.647 -23.291 -38.444 1.00 29.04 227 GLY E CA 1
ATOM 7757 C C . GLY C 1 227 ? -5.293 -24.399 -37.492 1.00 27.38 227 GLY E C 1
ATOM 7758 O O . GLY C 1 227 ? -5.713 -24.376 -36.307 1.00 27.54 227 GLY E O 1
ATOM 7759 N N . PRO C 1 228 ? -4.427 -25.318 -37.942 1.00 27.65 228 PRO E N 1
ATOM 7760 C CA . PRO C 1 228 ? -4.047 -26.435 -37.052 1.00 27.46 228 PRO E CA 1
ATOM 7761 C C . PRO C 1 228 ? -3.289 -26.024 -35.802 1.00 29.35 228 PRO E C 1
ATOM 7762 O O . PRO C 1 228 ? -3.215 -26.802 -34.850 1.00 31.26 228 PRO E O 1
ATOM 7766 N N . ILE C 1 229 ? -2.737 -24.826 -35.774 1.00 30.28 229 ILE E N 1
ATOM 7767 C CA . ILE C 1 229 ? -2.110 -24.297 -34.553 1.00 31.98 229 ILE E CA 1
ATOM 7768 C C . ILE C 1 229 ? -3.091 -24.061 -33.435 1.00 32.41 229 ILE E C 1
ATOM 7769 O O . ILE C 1 229 ? -2.786 -24.343 -32.258 1.00 34.44 229 ILE E O 1
ATOM 7774 N N . GLY C 1 230 ? -4.280 -23.538 -33.772 1.00 29.22 230 GLY E N 1
ATOM 7775 C CA . GLY C 1 230 ? -5.297 -23.294 -32.842 1.00 32.26 230 GLY E CA 1
ATOM 7776 C C . GLY C 1 230 ? -6.202 -24.470 -32.503 1.00 31.33 230 GLY E C 1
ATOM 7777 O O . GLY C 1 230 ? -6.861 -24.433 -31.427 1.00 30.22 230 GLY E O 1
ATOM 7778 N N . ASP C 1 231 ? -6.284 -25.452 -33.381 1.00 28.96 231 ASP E N 1
ATOM 7779 C CA . ASP C 1 231 ? -7.223 -26.541 -33.219 1.00 31.33 231 ASP E CA 1
ATOM 7780 C C . ASP C 1 231 ? -6.831 -27.703 -34.142 1.00 30.44 231 ASP E C 1
ATOM 7781 O O . ASP C 1 231 ? -6.545 -27.470 -35.308 1.00 31.47 231 ASP E O 1
ATOM 7786 N N . THR C 1 232 ? -6.921 -28.903 -33.640 1.00 29.78 232 THR E N 1
ATOM 7787 C CA . THR C 1 232 ? -6.620 -30.106 -34.395 1.00 29.70 232 THR E CA 1
ATOM 7788 C C . THR C 1 232 ? -7.676 -30.440 -35.399 1.00 30.55 232 THR E C 1
ATOM 7789 O O . THR C 1 232 ? -8.886 -30.382 -35.091 1.00 31.66 232 THR E O 1
ATOM 7793 N N . GLY C 1 233 ? -7.269 -30.683 -36.650 1.00 25.59 233 GLY E N 1
ATOM 7794 C CA . GLY C 1 233 ? -8.196 -31.195 -37.595 1.00 25.98 233 GLY E CA 1
ATOM 7795 C C . GLY C 1 233 ? -8.033 -32.690 -37.872 1.00 26.61 233 GLY E C 1
ATOM 7796 O O . GLY C 1 233 ? -6.954 -33.239 -37.741 1.00 24.68 233 GLY E O 1
ATOM 7797 N N . LEU C 1 234 ? -9.120 -33.332 -38.276 1.00 25.17 234 LEU E N 1
ATOM 7798 C CA . LEU C 1 234 ? -9.105 -34.735 -38.690 1.00 26.35 234 LEU E CA 1
ATOM 7799 C C . LEU C 1 234 ? -10.097 -34.894 -39.843 1.00 25.72 234 LEU E C 1
ATOM 7800 O O . LEU C 1 234 ? -11.095 -34.145 -39.925 1.00 24.20 234 LEU E O 1
ATOM 7805 N N . THR C 1 235 ? -9.816 -35.833 -40.734 1.00 23.84 235 THR E N 1
ATOM 7806 C CA . THR C 1 235 ? -10.748 -36.135 -41.774 1.00 25.25 235 THR E CA 1
ATOM 7807 C C . THR C 1 235 ? -12.082 -36.660 -41.168 1.00 24.25 235 THR E C 1
ATOM 7808 O O . THR C 1 235 ? -12.070 -37.376 -40.175 1.00 23.55 235 THR E O 1
ATOM 7812 N N . GLY C 1 236 ? -13.201 -36.239 -41.736 1.00 22.29 236 GLY E N 1
ATOM 7813 C CA . GLY C 1 236 ? -14.508 -36.778 -41.391 1.00 23.22 236 GLY E CA 1
ATOM 7814 C C . GLY C 1 236 ? -15.056 -36.327 -40.045 1.00 22.94 236 GLY E C 1
ATOM 7815 O O . GLY C 1 236 ? -15.822 -36.986 -39.405 1.00 22.94 236 GLY E O 1
ATOM 7816 N N . ARG C 1 237 ? -14.713 -35.100 -39.684 1.00 23.42 237 ARG E N 1
ATOM 7817 C CA . ARG C 1 237 ? -15.180 -34.449 -38.455 1.00 24.21 237 ARG E CA 1
ATOM 7818 C C . ARG C 1 237 ? -16.090 -33.265 -38.770 1.00 23.68 237 ARG E C 1
ATOM 7819 O O . ARG C 1 237 ? -16.384 -32.456 -37.891 1.00 24.43 237 ARG E O 1
ATOM 7827 N N . LYS C 1 238 ? -16.472 -33.143 -40.060 1.00 23.41 238 LYS E N 1
ATOM 7828 C CA . LYS C 1 238 ? -17.467 -32.136 -40.420 1.00 23.91 238 LYS E CA 1
ATOM 7829 C C . LYS C 1 238 ? -18.590 -32.740 -41.225 1.00 22.92 238 LYS E C 1
ATOM 7830 O O . LYS C 1 238 ? -18.983 -32.228 -42.288 1.00 23.66 238 LYS E O 1
ATOM 7836 N N . ILE C 1 239 ? -19.075 -33.887 -40.787 1.00 23.91 239 ILE E N 1
ATOM 7837 C CA . ILE C 1 239 ? -20.028 -34.664 -41.616 1.00 23.92 239 ILE E CA 1
ATOM 7838 C C . ILE C 1 239 ? -21.391 -33.996 -41.758 1.00 23.27 239 ILE E C 1
ATOM 7839 O O . ILE C 1 239 ? -22.125 -34.304 -42.705 1.00 25.05 239 ILE E O 1
ATOM 7844 N N . ILE C 1 240 ? -21.740 -33.133 -40.853 1.00 23.57 240 ILE E N 1
ATOM 7845 C CA . ILE C 1 240 ? -23.040 -32.420 -40.912 1.00 24.31 240 ILE E CA 1
ATOM 7846 C C . ILE C 1 240 ? -22.901 -31.201 -41.813 1.00 24.63 240 ILE E C 1
ATOM 7847 O O . ILE C 1 240 ? -23.802 -30.917 -42.636 1.00 22.61 240 ILE E O 1
ATOM 7852 N N . VAL C 1 241 ? -21.777 -30.499 -41.715 1.00 24.68 241 VAL E N 1
ATOM 7853 C CA . VAL C 1 241 ? -21.437 -29.457 -42.726 1.00 24.38 241 VAL E CA 1
ATOM 7854 C C . VAL C 1 241 ? -21.332 -30.024 -44.131 1.00 25.20 241 VAL E C 1
ATOM 7855 O O . VAL C 1 241 ? -21.761 -29.376 -45.098 1.00 24.48 241 VAL E O 1
ATOM 7859 N N . ASP C 1 242 ? -20.854 -31.259 -44.248 1.00 23.32 242 ASP E N 1
ATOM 7860 C CA . ASP C 1 242 ? -20.730 -31.922 -45.574 1.00 23.59 242 ASP E CA 1
ATOM 7861 C C . ASP C 1 242 ? -22.057 -32.348 -46.137 1.00 23.13 242 ASP E C 1
ATOM 7862 O O . ASP C 1 242 ? -22.141 -32.617 -47.336 1.00 23.89 242 ASP E O 1
ATOM 7867 N N . THR C 1 243 ? -23.094 -32.392 -45.321 1.00 21.67 243 THR E N 1
ATOM 7868 C CA . THR C 1 243 ? -24.346 -32.972 -45.741 1.00 22.04 243 THR E CA 1
ATOM 7869 C C . THR C 1 243 ? -25.474 -31.930 -45.641 1.00 22.99 243 THR E C 1
ATOM 7870 O O . THR C 1 243 ? -25.505 -31.027 -46.454 1.00 23.98 243 THR E O 1
ATOM 7874 N N . TYR C 1 244 ? -26.357 -32.028 -44.649 1.00 23.01 244 TYR E N 1
ATOM 7875 C CA . TYR C 1 244 ? -27.598 -31.229 -44.715 1.00 23.94 244 TYR E CA 1
ATOM 7876 C C . TYR C 1 244 ? -27.807 -30.352 -43.454 1.00 26.03 244 TYR E C 1
ATOM 7877 O O . TYR C 1 244 ? -28.946 -29.959 -43.130 1.00 26.50 244 TYR E O 1
ATOM 7886 N N . GLY C 1 245 ? -26.732 -30.032 -42.737 1.00 26.51 245 GLY E N 1
ATOM 7887 C CA . GLY C 1 245 ? -26.787 -29.038 -41.710 1.00 27.09 245 GLY E CA 1
ATOM 7888 C C . GLY C 1 245 ? -27.655 -29.380 -40.534 1.00 32.47 245 GLY E C 1
ATOM 7889 O O . GLY C 1 245 ? -28.142 -28.482 -39.840 1.00 35.04 245 GLY E O 1
ATOM 7890 N N . GLY C 1 246 ? -27.886 -30.645 -40.284 1.00 30.24 246 GLY E N 1
ATOM 7891 C CA . GLY C 1 246 ? -28.644 -30.999 -39.107 1.00 35.68 246 GLY E CA 1
ATOM 7892 C C . GLY C 1 246 ? -30.184 -31.066 -39.405 1.00 39.06 246 GLY E C 1
ATOM 7893 O O . GLY C 1 246 ? -30.912 -31.525 -38.537 1.00 41.01 246 GLY E O 1
ATOM 7894 N N . VAL C 1 247 ? -30.632 -30.622 -40.597 1.00 34.54 247 VAL E N 1
ATOM 7895 C CA . VAL C 1 247 ? -32.010 -30.809 -41.021 1.00 32.57 247 VAL E CA 1
ATOM 7896 C C . VAL C 1 247 ? -32.186 -32.265 -41.438 1.00 32.90 247 VAL E C 1
ATOM 7897 O O . VAL C 1 247 ? -33.169 -32.947 -41.110 1.00 31.12 247 VAL E O 1
ATOM 7901 N N . GLY C 1 248 ? -31.184 -32.788 -42.181 1.00 31.37 248 GLY E N 1
ATOM 7902 C CA . GLY C 1 248 ? -31.239 -34.209 -42.587 1.00 32.33 248 GLY E CA 1
ATOM 7903 C C . GLY C 1 248 ? -30.614 -35.058 -41.413 1.00 30.80 248 GLY E C 1
ATOM 7904 O O . GLY C 1 248 ? -29.715 -34.593 -40.704 1.00 32.38 248 GLY E O 1
ATOM 7905 N N . HIS C 1 249 ? -31.047 -36.299 -41.319 1.00 27.40 249 HIS E N 1
ATOM 7906 C CA . HIS C 1 249 ? -30.409 -37.264 -40.422 1.00 28.59 249 HIS E CA 1
ATOM 7907 C C . HIS C 1 249 ? -29.100 -37.693 -41.035 1.00 26.95 249 HIS E C 1
ATOM 7908 O O . HIS C 1 249 ? -28.832 -37.439 -42.208 1.00 26.04 249 HIS E O 1
ATOM 7915 N N . HIS C 1 250 ? -28.282 -38.333 -40.224 1.00 26.05 250 HIS E N 1
ATOM 7916 C CA . HIS C 1 250 ? -26.981 -38.794 -40.664 1.00 27.00 250 HIS E CA 1
ATOM 7917 C C . HIS C 1 250 ? -26.694 -40.143 -40.047 1.00 26.69 250 HIS E C 1
ATOM 7918 O O . HIS C 1 250 ? -27.019 -40.366 -38.861 1.00 26.76 250 HIS E O 1
ATOM 7925 N N . GLY C 1 251 ? -26.090 -41.014 -40.824 1.00 25.12 251 GLY E N 1
ATOM 7926 C CA . GLY C 1 251 ? -25.752 -42.360 -40.316 1.00 25.54 251 GLY E CA 1
ATOM 7927 C C . GLY C 1 251 ? -24.344 -42.520 -39.709 1.00 26.65 251 GLY E C 1
ATOM 7928 O O . GLY C 1 251 ? -24.032 -43.548 -39.211 1.00 28.25 251 GLY E O 1
ATOM 7929 N N . GLY C 1 252 ? -23.557 -41.467 -39.780 1.00 26.53 252 GLY E N 1
ATOM 7930 C CA . GLY C 1 252 ? -22.220 -41.401 -39.148 1.00 25.42 252 GLY E CA 1
ATOM 7931 C C . GLY C 1 252 ? -21.009 -41.561 -40.018 1.00 26.18 252 GLY E C 1
ATOM 7932 O O . GLY C 1 252 ? -19.877 -41.315 -39.538 1.00 28.84 252 GLY E O 1
ATOM 7933 N N . GLY C 1 253 ? -21.207 -41.940 -41.257 1.00 26.28 253 GLY E N 1
ATOM 7934 C CA . GLY C 1 253 ? -20.087 -42.214 -42.170 1.00 28.56 253 GLY E CA 1
ATOM 7935 C C . GLY C 1 253 ? -19.487 -40.931 -42.780 1.00 29.00 253 GLY E C 1
ATOM 7936 O O . GLY C 1 253 ? -20.231 -40.039 -43.208 1.00 30.13 253 GLY E O 1
ATOM 7937 N N . ALA C 1 254 ? -18.168 -40.842 -42.862 1.00 25.38 254 ALA E N 1
ATOM 7938 C CA . ALA C 1 254 ? -17.549 -39.699 -43.481 1.00 26.81 254 ALA E CA 1
ATOM 7939 C C . ALA C 1 254 ? -17.318 -39.949 -44.969 1.00 26.63 254 ALA E C 1
ATOM 7940 O O . ALA C 1 254 ? -17.250 -41.111 -45.357 1.00 27.81 254 ALA E O 1
ATOM 7942 N N . PHE C 1 255 ? -17.202 -38.924 -45.771 1.00 22.62 255 PHE E N 1
ATOM 7943 C CA . PHE C 1 255 ? -17.033 -39.113 -47.262 1.00 22.33 255 PHE E CA 1
ATOM 7944 C C . PHE C 1 255 ? -15.555 -39.054 -47.726 1.00 24.12 255 PHE E C 1
ATOM 7945 O O . PHE C 1 255 ? -15.160 -39.834 -48.619 1.00 23.61 255 PHE E O 1
ATOM 7953 N N . SER C 1 256 ? -14.813 -38.057 -47.273 1.00 23.60 256 SER E N 1
ATOM 7954 C CA . SER C 1 256 ? -13.563 -37.717 -47.902 1.00 24.37 256 SER E CA 1
ATOM 7955 C C . SER C 1 256 ? -12.523 -38.807 -47.758 1.00 24.79 256 SER E C 1
ATOM 7956 O O . SER C 1 256 ? -12.397 -39.470 -46.718 1.00 23.03 256 SER E O 1
ATOM 7959 N N . GLY C 1 257 ? -11.793 -39.028 -48.865 1.00 22.48 257 GLY E N 1
ATOM 7960 C CA . GLY C 1 257 ? -10.669 -39.989 -48.876 1.00 23.04 257 GLY E CA 1
ATOM 7961 C C . GLY C 1 257 ? -11.085 -41.387 -49.328 1.00 24.33 257 GLY E C 1
ATOM 7962 O O . GLY C 1 257 ? -10.249 -42.314 -49.309 1.00 24.68 257 GLY E O 1
ATOM 7963 N N . LYS C 1 258 ? -12.377 -41.628 -49.595 1.00 22.86 258 LYS E N 1
ATOM 7964 C CA . LYS C 1 258 ? -12.934 -42.971 -49.811 1.00 23.76 258 LYS E CA 1
ATOM 7965 C C . LYS C 1 258 ? -13.283 -43.159 -51.302 1.00 23.08 258 LYS E C 1
ATOM 7966 O O . LYS C 1 258 ? -13.996 -42.285 -51.834 1.00 22.43 258 LYS E O 1
ATOM 7972 N N . ASP C 1 259 ? -12.900 -44.328 -51.845 1.00 22.26 259 ASP E N 1
ATOM 7973 C CA . ASP C 1 259 ? -13.258 -44.696 -53.211 1.00 23.32 259 ASP E CA 1
ATOM 7974 C C . ASP C 1 259 ? -14.766 -45.124 -53.179 1.00 22.94 259 ASP E C 1
ATOM 7975 O O . ASP C 1 259 ? -15.326 -45.351 -52.128 1.00 22.69 259 ASP E O 1
ATOM 7980 N N . PRO C 1 260 ? -15.394 -45.238 -54.323 1.00 23.62 260 PRO E N 1
ATOM 7981 C CA . PRO C 1 260 ? -16.842 -45.493 -54.404 1.00 25.28 260 PRO E CA 1
ATOM 7982 C C . PRO C 1 260 ? -17.312 -46.858 -53.888 1.00 25.05 260 PRO E C 1
ATOM 7983 O O . PRO C 1 260 ? -18.533 -47.028 -53.643 1.00 27.15 260 PRO E O 1
ATOM 7987 N N . THR C 1 261 ? -16.411 -47.825 -53.625 1.00 22.82 261 THR E N 1
ATOM 7988 C CA . THR C 1 261 ? -16.837 -49.082 -53.018 1.00 23.39 261 THR E CA 1
ATOM 7989 C C . THR C 1 261 ? -17.157 -48.898 -51.551 1.00 23.95 261 THR E C 1
ATOM 7990 O O . THR C 1 261 ? -17.792 -49.751 -50.951 1.00 25.11 261 THR E O 1
ATOM 7994 N N . LYS C 1 262 ? -16.780 -47.769 -50.986 1.00 23.15 262 LYS E N 1
ATOM 7995 C CA . LYS C 1 262 ? -17.157 -47.450 -49.574 1.00 23.62 262 LYS E CA 1
ATOM 7996 C C . LYS C 1 262 ? -18.565 -46.846 -49.722 1.00 24.25 262 LYS E C 1
ATOM 7997 O O . LYS C 1 262 ? -18.719 -45.641 -50.166 1.00 24.37 262 LYS E O 1
ATOM 8003 N N . VAL C 1 263 ? -19.579 -47.607 -49.363 1.00 25.65 263 VAL E N 1
ATOM 8004 C CA . VAL C 1 263 ? -20.970 -47.165 -49.510 1.00 24.66 263 VAL E CA 1
ATOM 8005 C C . VAL C 1 263 ? -21.342 -45.991 -48.667 1.00 25.53 263 VAL E C 1
ATOM 8006 O O . VAL C 1 263 ? -22.270 -45.248 -49.038 1.00 28.08 263 VAL E O 1
ATOM 8010 N N . ASP C 1 264 ? -20.644 -45.740 -47.576 1.00 27.54 264 ASP E N 1
ATOM 8011 C CA . ASP C 1 264 ? -20.790 -44.457 -46.860 1.00 30.93 264 ASP E CA 1
ATOM 8012 C C . ASP C 1 264 ? -20.801 -43.259 -47.786 1.00 32.58 264 ASP E C 1
ATOM 8013 O O . ASP C 1 264 ? -21.533 -42.293 -47.567 1.00 35.22 264 ASP E O 1
ATOM 8018 N N . ARG C 1 265 ? -19.933 -43.303 -48.800 1.00 29.10 265 ARG E N 1
ATOM 8019 C CA . ARG C 1 265 ? -19.905 -42.241 -49.774 1.00 29.76 265 ARG E CA 1
ATOM 8020 C C . ARG C 1 265 ? -20.855 -42.478 -50.933 1.00 28.08 265 ARG E C 1
ATOM 8021 O O . ARG C 1 265 ? -21.758 -41.696 -51.149 1.00 26.00 265 ARG E O 1
ATOM 8029 N N . SER C 1 266 ? -20.653 -43.569 -51.679 1.00 26.80 266 SER E N 1
ATOM 8030 C CA . SER C 1 266 ? -21.374 -43.773 -52.905 1.00 26.82 266 SER E CA 1
ATOM 8031 C C . SER C 1 266 ? -22.923 -43.910 -52.648 1.00 24.53 266 SER E C 1
ATOM 8032 O O . SER C 1 266 ? -23.716 -43.374 -53.409 1.00 24.44 266 SER E O 1
ATOM 8035 N N . ALA C 1 267 ? -23.307 -44.581 -51.605 1.00 24.59 267 ALA E N 1
ATOM 8036 C CA . ALA C 1 267 ? -24.740 -44.724 -51.340 1.00 25.23 267 ALA E CA 1
ATOM 8037 C C . ALA C 1 267 ? -25.356 -43.454 -50.794 1.00 22.57 267 ALA E C 1
ATOM 8038 O O . ALA C 1 267 ? -26.548 -43.224 -50.984 1.00 22.25 267 ALA E O 1
ATOM 8040 N N . SER C 1 268 ? -24.573 -42.624 -50.106 1.00 21.09 268 SER E N 1
ATOM 8041 C CA . SER C 1 268 ? -25.022 -41.307 -49.709 1.00 22.25 268 SER E CA 1
ATOM 8042 C C . SER C 1 268 ? -25.350 -40.434 -50.917 1.00 22.75 268 SER E C 1
ATOM 8043 O O . SER C 1 268 ? -26.412 -39.747 -50.950 1.00 24.18 268 SER E O 1
ATOM 8046 N N . TYR C 1 269 ? -24.477 -40.500 -51.919 1.00 22.89 269 TYR E N 1
ATOM 8047 C CA . TYR C 1 269 ? -24.706 -39.762 -53.137 1.00 23.27 269 TYR E CA 1
ATOM 8048 C C . TYR C 1 269 ? -25.910 -40.285 -53.889 1.00 23.87 269 TYR E C 1
ATOM 8049 O O . TYR C 1 269 ? -26.758 -39.511 -54.378 1.00 24.98 269 TYR E O 1
ATOM 8058 N N . PHE C 1 270 ? -26.004 -41.607 -53.980 1.00 23.55 270 PHE E N 1
ATOM 8059 C CA . PHE C 1 270 ? -27.146 -42.250 -54.591 1.00 23.49 270 PHE E CA 1
ATOM 8060 C C . PHE C 1 270 ? -28.472 -41.867 -53.922 1.00 24.22 270 PHE E C 1
ATOM 8061 O O . PHE C 1 270 ? -29.433 -41.541 -54.588 1.00 25.29 270 PHE E O 1
ATOM 8069 N N . ALA C 1 271 ? -28.513 -41.889 -52.583 1.00 23.70 271 ALA E N 1
ATOM 8070 C CA . ALA C 1 271 ? -29.688 -41.515 -51.867 1.00 25.24 271 ALA E CA 1
ATOM 8071 C C . ALA C 1 271 ? -30.066 -40.046 -52.060 1.00 24.94 271 ALA E C 1
ATOM 8072 O O . ALA C 1 271 ? -31.266 -39.724 -52.151 1.00 24.16 271 ALA E O 1
ATOM 8074 N N . ARG C 1 272 ? -29.069 -39.157 -52.120 1.00 24.24 272 ARG E N 1
ATOM 8075 C CA . ARG C 1 272 ? -29.321 -37.758 -52.449 1.00 23.99 272 ARG E CA 1
ATOM 8076 C C . ARG C 1 272 ? -29.977 -37.647 -53.842 1.00 26.04 272 ARG E C 1
ATOM 8077 O O . ARG C 1 272 ? -30.954 -36.863 -54.010 1.00 26.20 272 ARG E O 1
ATOM 8085 N N . TRP C 1 273 ? -29.427 -38.388 -54.792 1.00 25.67 273 TRP E N 1
ATOM 8086 C CA . TRP C 1 273 ? -29.907 -38.331 -56.186 1.00 26.53 273 TRP E CA 1
ATOM 8087 C C . TRP C 1 273 ? -31.415 -38.754 -56.228 1.00 26.56 273 TRP E C 1
ATOM 8088 O O . TRP C 1 273 ? -32.251 -38.080 -56.845 1.00 25.42 273 TRP E O 1
ATOM 8099 N N . ILE C 1 274 ? -31.737 -39.780 -55.470 1.00 27.97 274 ILE E N 1
ATOM 8100 C CA . ILE C 1 274 ? -33.143 -40.222 -55.408 1.00 28.82 274 ILE E CA 1
ATOM 8101 C C . ILE C 1 274 ? -33.999 -39.119 -54.761 1.00 28.11 274 ILE E C 1
ATOM 8102 O O . ILE C 1 274 ? -35.035 -38.700 -55.304 1.00 26.05 274 ILE E O 1
ATOM 8107 N N . ALA C 1 275 ? -33.602 -38.680 -53.573 1.00 26.44 275 ALA E N 1
ATOM 8108 C CA . ALA C 1 275 ? -34.388 -37.706 -52.848 1.00 29.33 275 ALA E CA 1
ATOM 8109 C C . ALA C 1 275 ? -34.619 -36.388 -53.653 1.00 30.20 275 ALA E C 1
ATOM 8110 O O . ALA C 1 275 ? -35.733 -35.851 -53.686 1.00 27.79 275 ALA E O 1
ATOM 8112 N N . LYS C 1 276 ? -33.558 -35.937 -54.308 1.00 29.22 276 LYS E N 1
ATOM 8113 C CA . LYS C 1 276 ? -33.637 -34.714 -55.075 1.00 31.42 276 LYS E CA 1
ATOM 8114 C C . LYS C 1 276 ? -34.610 -34.844 -56.229 1.00 29.51 276 LYS E C 1
ATOM 8115 O O . LYS C 1 276 ? -35.380 -33.922 -56.509 1.00 28.30 276 LYS E O 1
ATOM 8121 N N . ASN C 1 277 ? -34.567 -35.994 -56.876 1.00 31.18 277 ASN E N 1
ATOM 8122 C CA . ASN C 1 277 ? -35.439 -36.224 -58.034 1.00 31.15 277 ASN E CA 1
ATOM 8123 C C . ASN C 1 277 ? -36.897 -36.385 -57.585 1.00 31.72 277 ASN E C 1
ATOM 8124 O O . ASN C 1 277 ? -37.795 -35.926 -58.300 1.00 32.14 277 ASN E O 1
ATOM 8129 N N . VAL C 1 278 ? -37.118 -36.974 -56.407 1.00 29.97 278 VAL E N 1
ATOM 8130 C CA . VAL C 1 278 ? -38.496 -37.091 -55.844 1.00 31.23 278 VAL E CA 1
ATOM 8131 C C . VAL C 1 278 ? -39.068 -35.698 -55.624 1.00 33.50 278 VAL E C 1
ATOM 8132 O O . VAL C 1 278 ? -40.215 -35.418 -55.980 1.00 29.51 278 VAL E O 1
ATOM 8136 N N . VAL C 1 279 ? -38.273 -34.815 -55.023 1.00 31.48 279 VAL E N 1
ATOM 8137 C CA . VAL C 1 279 ? -38.734 -33.480 -54.740 1.00 32.41 279 VAL E CA 1
ATOM 8138 C C . VAL C 1 279 ? -38.899 -32.648 -56.032 1.00 33.75 279 VAL E C 1
ATOM 8139 O O . VAL C 1 279 ? -39.932 -31.988 -56.230 1.00 32.98 279 VAL E O 1
ATOM 8143 N N . ALA C 1 280 ? -37.939 -32.755 -56.934 1.00 33.22 280 ALA E N 1
ATOM 8144 C CA . ALA C 1 280 ? -38.057 -32.051 -58.235 1.00 33.90 280 ALA E CA 1
ATOM 8145 C C . ALA C 1 280 ? -39.234 -32.540 -59.065 1.00 34.17 280 ALA E C 1
ATOM 8146 O O . ALA C 1 280 ? -39.774 -31.785 -59.827 1.00 36.40 280 ALA E O 1
ATOM 8148 N N . ALA C 1 281 ? -39.609 -33.807 -58.946 1.00 31.38 281 ALA E N 1
ATOM 8149 C CA . ALA C 1 281 ? -40.769 -34.354 -59.606 1.00 33.86 281 ALA E CA 1
ATOM 8150 C C . ALA C 1 281 ? -42.093 -33.911 -58.954 1.00 37.70 281 ALA E C 1
ATOM 8151 O O . ALA C 1 281 ? -43.134 -34.410 -59.366 1.00 36.34 281 ALA E O 1
ATOM 8153 N N . LYS C 1 282 ? -42.019 -33.131 -57.870 1.00 36.18 282 LYS E N 1
ATOM 8154 C CA . LYS C 1 282 ? -43.157 -32.644 -57.146 1.00 42.18 282 LYS E CA 1
ATOM 8155 C C . LYS C 1 282 ? -43.956 -33.767 -56.500 1.00 40.26 282 LYS E C 1
ATOM 8156 O O . LYS C 1 282 ? -45.142 -33.590 -56.267 1.00 38.46 282 LYS E O 1
ATOM 8162 N N . LEU C 1 283 ? -43.283 -34.864 -56.124 1.00 34.86 283 LEU E N 1
ATOM 8163 C CA . LEU C 1 283 ? -43.945 -35.881 -55.390 1.00 33.49 283 LEU E CA 1
ATOM 8164 C C . LEU C 1 283 ? -44.063 -35.562 -53.883 1.00 34.06 283 LEU E C 1
ATOM 8165 O O . LEU C 1 283 ? -44.881 -36.140 -53.189 1.00 35.07 283 LEU E O 1
ATOM 8170 N N . ALA C 1 284 ? -43.172 -34.694 -53.407 1.00 31.86 284 ALA E N 1
ATOM 8171 C CA . ALA C 1 284 ? -43.093 -34.268 -52.043 1.00 31.87 284 ALA E CA 1
ATOM 8172 C C . ALA C 1 284 ? -42.340 -32.933 -51.964 1.00 32.89 284 ALA E C 1
ATOM 8173 O O . ALA C 1 284 ? -41.679 -32.607 -52.907 1.00 34.53 284 ALA E O 1
ATOM 8175 N N . LYS C 1 285 ? -42.459 -32.208 -50.860 1.00 32.26 285 LYS E N 1
ATOM 8176 C CA . LYS C 1 285 ? -41.724 -31.001 -50.663 1.00 35.09 285 LYS E CA 1
ATOM 8177 C C . LYS C 1 285 ? -40.367 -31.310 -49.992 1.00 33.56 285 LYS E C 1
ATOM 8178 O O . LYS C 1 285 ? -39.457 -30.513 -50.134 1.00 34.05 285 LYS E O 1
ATOM 8184 N N . GLN C 1 286 ? -40.321 -32.363 -49.185 1.00 32.32 286 GLN E N 1
ATOM 8185 C CA . GLN C 1 286 ? -39.119 -32.854 -48.502 1.00 32.72 286 GLN E CA 1
ATOM 8186 C C . GLN C 1 286 ? -39.098 -34.344 -48.640 1.00 31.93 286 GLN E C 1
ATOM 8187 O O . GLN C 1 286 ? -40.141 -35.018 -48.564 1.00 29.64 286 GLN E O 1
ATOM 8193 N N . CYS C 1 287 ? -37.914 -34.930 -48.818 1.00 28.94 287 CYS E N 1
ATOM 8194 C CA . CYS C 1 287 ? -37.785 -36.349 -48.925 1.00 28.03 287 CYS E CA 1
ATOM 8195 C C . CYS C 1 287 ? -36.460 -36.767 -48.272 1.00 28.86 287 CYS E C 1
ATOM 8196 O O . CYS C 1 287 ? -35.445 -36.172 -48.585 1.00 29.05 287 CYS E O 1
ATOM 8199 N N . GLU C 1 288 ? -36.497 -37.771 -47.430 1.00 28.31 288 GLU E N 1
ATOM 8200 C CA . GLU C 1 288 ? -35.337 -38.362 -46.824 1.00 28.40 288 GLU E CA 1
ATOM 8201 C C . GLU C 1 288 ? -35.345 -39.858 -47.113 1.00 30.23 288 GLU E C 1
ATOM 8202 O O . GLU C 1 288 ? -36.373 -40.493 -46.941 1.00 28.50 288 GLU E O 1
ATOM 8208 N N . ILE C 1 289 ? -34.231 -40.409 -47.574 1.00 28.72 289 ILE E N 1
ATOM 8209 C CA . ILE C 1 289 ? -34.108 -41.806 -47.939 1.00 28.51 289 ILE E CA 1
ATOM 8210 C C . ILE C 1 289 ? -33.040 -42.398 -47.050 1.00 29.44 289 ILE E C 1
ATOM 8211 O O . ILE C 1 289 ? -31.891 -41.889 -47.105 1.00 27.01 289 ILE E O 1
ATOM 8216 N N . GLN C 1 290 ? -33.381 -43.407 -46.260 1.00 27.95 290 GLN E N 1
ATOM 8217 C CA A GLN C 1 290 ? -32.412 -44.144 -45.492 0.50 28.50 290 GLN E CA 1
ATOM 8218 C CA B GLN C 1 290 ? -32.418 -44.149 -45.486 0.50 28.18 290 GLN E CA 1
ATOM 8219 C C . GLN C 1 290 ? -32.121 -45.462 -46.185 1.00 27.96 290 GLN E C 1
ATOM 8220 O O . GLN C 1 290 ? -33.049 -46.169 -46.622 1.00 27.19 290 GLN E O 1
ATOM 8231 N N . LEU C 1 291 ? -30.816 -45.829 -46.310 1.00 26.38 291 LEU E N 1
ATOM 8232 C CA . LEU C 1 291 ? -30.415 -47.104 -46.866 1.00 26.04 291 LEU E CA 1
ATOM 8233 C C . LEU C 1 291 ? -29.449 -47.737 -45.902 1.00 25.28 291 LEU E C 1
ATOM 8234 O O . LEU C 1 291 ? -28.612 -47.054 -45.345 1.00 25.59 291 LEU E O 1
ATOM 8239 N N . ALA C 1 292 ? -29.546 -49.035 -45.678 1.00 25.99 292 ALA E N 1
ATOM 8240 C CA . ALA C 1 292 ? -28.654 -49.781 -44.827 1.00 25.26 292 ALA E CA 1
ATOM 8241 C C . ALA C 1 292 ? -28.008 -50.894 -45.602 1.00 25.16 292 ALA E C 1
ATOM 8242 O O . ALA C 1 292 ? -28.601 -51.454 -46.536 1.00 25.75 292 ALA E O 1
ATOM 8244 N N . PHE C 1 293 ? -26.768 -51.203 -45.250 1.00 25.09 293 PHE E N 1
ATOM 8245 C CA . PHE C 1 293 ? -25.925 -52.126 -45.947 1.00 26.70 293 PHE E CA 1
ATOM 8246 C C . PHE C 1 293 ? -25.314 -53.172 -45.088 1.00 25.23 293 PHE E C 1
ATOM 8247 O O . PHE C 1 293 ? -25.241 -53.002 -43.858 1.00 27.06 293 PHE E O 1
ATOM 8255 N N . ALA C 1 294 ? -24.881 -54.246 -45.730 1.00 25.61 294 ALA E N 1
ATOM 8256 C CA . ALA C 1 294 ? -24.076 -55.299 -45.044 1.00 25.44 294 ALA E CA 1
ATOM 8257 C C . ALA C 1 294 ? -22.816 -55.508 -45.845 1.00 26.01 294 ALA E C 1
ATOM 8258 O O . ALA C 1 294 ? -22.868 -55.639 -47.079 1.00 26.28 294 ALA E O 1
ATOM 8260 N N . ILE C 1 295 ? -21.718 -55.667 -45.152 1.00 25.82 295 ILE E N 1
ATOM 8261 C CA . ILE C 1 295 ? -20.434 -55.808 -45.848 1.00 26.31 295 ILE E CA 1
ATOM 8262 C C . ILE C 1 295 ? -20.467 -57.071 -46.756 1.00 28.30 295 ILE E C 1
ATOM 8263 O O . ILE C 1 295 ? -20.952 -58.138 -46.369 1.00 26.34 295 ILE E O 1
ATOM 8268 N N . GLY C 1 296 ? -20.054 -56.883 -48.009 1.00 27.36 296 GLY E N 1
ATOM 8269 C CA . GLY C 1 296 ? -20.012 -57.955 -48.978 1.00 28.63 296 GLY E CA 1
ATOM 8270 C C . GLY C 1 296 ? -21.283 -58.156 -49.750 1.00 30.51 296 GLY E C 1
ATOM 8271 O O . GLY C 1 296 ? -21.288 -58.898 -50.732 1.00 32.57 296 GLY E O 1
ATOM 8272 N N . GLN C 1 297 ? -22.374 -57.547 -49.352 1.00 28.20 297 GLN E N 1
ATOM 8273 C CA . GLN C 1 297 ? -23.676 -57.773 -50.067 1.00 28.11 297 GLN E CA 1
ATOM 8274 C C . GLN C 1 297 ? -23.909 -56.661 -51.075 1.00 28.05 297 GLN E C 1
ATOM 8275 O O . GLN C 1 297 ? -23.662 -55.476 -50.782 1.00 26.60 297 GLN E O 1
ATOM 8281 N N . PRO C 1 298 ? -24.333 -57.011 -52.277 1.00 29.60 298 PRO E N 1
ATOM 8282 C CA . PRO C 1 298 ? -24.351 -56.050 -53.388 1.00 29.36 298 PRO E CA 1
ATOM 8283 C C . PRO C 1 298 ? -25.555 -55.144 -53.425 1.00 30.88 298 PRO E C 1
ATOM 8284 O O . PRO C 1 298 ? -25.595 -54.264 -54.296 1.00 29.68 298 PRO E O 1
ATOM 8288 N N . GLN C 1 299 ? -26.542 -55.378 -52.561 1.00 31.02 299 GLN E N 1
ATOM 8289 C CA . GLN C 1 299 ? -27.689 -54.508 -52.458 1.00 32.43 299 GLN E CA 1
ATOM 8290 C C . GLN C 1 299 ? -27.933 -54.105 -51.010 1.00 28.96 299 GLN E C 1
ATOM 8291 O O . GLN C 1 299 ? -27.521 -54.794 -50.084 1.00 27.00 299 GLN E O 1
ATOM 8297 N N . PRO C 1 300 ? -28.682 -53.023 -50.823 1.00 30.39 300 PRO E N 1
ATOM 8298 C CA . PRO C 1 300 ? -29.024 -52.629 -49.453 1.00 30.14 300 PRO E CA 1
ATOM 8299 C C . PRO C 1 300 ? -29.812 -53.712 -48.759 1.00 32.32 300 PRO E C 1
ATOM 8300 O O . PRO C 1 300 ? -30.530 -54.428 -49.382 1.00 31.55 300 PRO E O 1
ATOM 8304 N N . VAL C 1 301 ? -29.692 -53.783 -47.468 1.00 30.47 301 VAL E N 1
ATOM 8305 C CA . VAL C 1 301 ? -30.448 -54.702 -46.623 1.00 33.75 301 VAL E CA 1
ATOM 8306 C C . VAL C 1 301 ? -31.727 -54.052 -46.105 1.00 36.20 301 VAL E C 1
ATOM 8307 O O . VAL C 1 301 ? -32.573 -54.753 -45.657 1.00 34.56 301 VAL E O 1
ATOM 8311 N N . ALA C 1 302 ? -31.867 -52.710 -46.186 1.00 31.21 302 ALA E N 1
ATOM 8312 C CA . ALA C 1 302 ? -33.092 -52.052 -45.823 1.00 32.99 302 ALA E CA 1
ATOM 8313 C C . ALA C 1 302 ? -33.130 -50.691 -46.479 1.00 31.56 302 ALA E C 1
ATOM 8314 O O . ALA C 1 302 ? -32.119 -50.068 -46.789 1.00 29.65 302 ALA E O 1
ATOM 8316 N N . MET C 1 303 ? -34.339 -50.164 -46.596 1.00 31.10 303 MET E N 1
ATOM 8317 C CA . MET C 1 303 ? -34.613 -48.884 -47.119 1.00 31.50 303 MET E CA 1
ATOM 8318 C C . MET C 1 303 ? -35.867 -48.313 -46.426 1.00 32.35 303 MET E C 1
ATOM 8319 O O . MET C 1 303 ? -36.820 -49.060 -46.190 1.00 30.84 303 MET E O 1
ATOM 8324 N N . TYR C 1 304 ? -35.872 -47.011 -46.170 1.00 30.86 304 TYR E N 1
ATOM 8325 C CA . TYR C 1 304 ? -37.042 -46.296 -45.731 1.00 33.56 304 TYR E CA 1
ATOM 8326 C C . TYR C 1 304 ? -37.101 -44.967 -46.432 1.00 32.76 304 TYR E C 1
ATOM 8327 O O . TYR C 1 304 ? -36.044 -44.252 -46.581 1.00 29.92 304 TYR E O 1
ATOM 8336 N N . VAL C 1 305 ? -38.317 -44.561 -46.824 1.00 29.72 305 VAL E N 1
ATOM 8337 C CA . VAL C 1 305 ? -38.544 -43.302 -47.512 1.00 31.54 305 VAL E CA 1
ATOM 8338 C C . VAL C 1 305 ? -39.435 -42.477 -46.653 1.00 33.50 305 VAL E C 1
ATOM 8339 O O . VAL C 1 305 ? -40.494 -42.975 -46.258 1.00 32.93 305 VAL E O 1
ATOM 8343 N N . ASN C 1 306 ? -39.031 -41.283 -46.272 1.00 32.30 306 ASN E N 1
ATOM 8344 C CA . ASN C 1 306 ? -39.800 -40.405 -45.399 1.00 33.04 306 ASN E CA 1
ATOM 8345 C C . ASN C 1 306 ? -40.060 -39.135 -46.157 1.00 35.49 306 ASN E C 1
ATOM 8346 O O . ASN C 1 306 ? -39.136 -38.495 -46.633 1.00 30.30 306 ASN E O 1
ATOM 8351 N N . THR C 1 307 ? -41.341 -38.759 -46.321 1.00 32.61 307 THR E N 1
ATOM 8352 C CA . THR C 1 307 ? -41.715 -37.516 -46.924 1.00 35.16 307 THR E CA 1
ATOM 8353 C C . THR C 1 307 ? -42.317 -36.494 -45.970 1.00 34.43 307 THR E C 1
ATOM 8354 O O . THR C 1 307 ? -42.767 -35.411 -46.418 1.00 37.93 307 THR E O 1
ATOM 8358 N N . PHE C 1 308 ? -42.244 -36.745 -44.680 1.00 34.23 308 PHE E N 1
ATOM 8359 C CA . PHE C 1 308 ? -42.506 -35.771 -43.603 1.00 33.43 308 PHE E CA 1
ATOM 8360 C C . PHE C 1 308 ? -43.922 -35.184 -43.732 1.00 34.83 308 PHE E C 1
ATOM 8361 O O . PHE C 1 308 ? -44.087 -33.976 -43.480 1.00 34.65 308 PHE E O 1
ATOM 8369 N N . ASN C 1 309 ? -44.855 -36.021 -44.182 1.00 36.37 309 ASN E N 1
ATOM 8370 C CA . ASN C 1 309 ? -46.198 -35.524 -44.421 1.00 40.04 309 ASN E CA 1
ATOM 8371 C C . ASN C 1 309 ? -46.327 -34.453 -45.488 1.00 39.57 309 ASN E C 1
ATOM 8372 O O . ASN C 1 309 ? -47.297 -33.718 -45.459 1.00 36.51 309 ASN E O 1
ATOM 8377 N N . THR C 1 310 ? -45.376 -34.357 -46.434 1.00 34.14 310 THR E N 1
ATOM 8378 C CA . THR C 1 310 ? -45.449 -33.402 -47.497 1.00 34.56 310 THR E CA 1
ATOM 8379 C C . THR C 1 310 ? -45.637 -34.071 -48.802 1.00 34.44 310 THR E C 1
ATOM 8380 O O . THR C 1 310 ? -45.516 -33.404 -49.861 1.00 36.85 310 THR E O 1
ATOM 8384 N N . ASN C 1 311 ? -45.904 -35.375 -48.788 1.00 34.39 311 ASN E N 1
ATOM 8385 C CA . ASN C 1 311 ? -46.167 -36.130 -49.996 1.00 34.85 311 ASN E CA 1
ATOM 8386 C C . ASN C 1 311 ? -47.447 -35.562 -50.681 1.00 37.05 311 ASN E C 1
ATOM 8387 O O . ASN C 1 311 ? -48.432 -35.292 -49.994 1.00 36.07 311 ASN E O 1
ATOM 8392 N N . LEU C 1 312 ? -47.381 -35.427 -52.018 1.00 36.86 312 LEU E N 1
ATOM 8393 C CA . LEU C 1 312 ? -48.457 -34.903 -52.798 1.00 40.76 312 LEU E CA 1
ATOM 8394 C C . LEU C 1 312 ? -49.340 -36.044 -53.367 1.00 42.79 312 LEU E C 1
ATOM 8395 O O . LEU C 1 312 ? -50.401 -35.795 -53.856 1.00 41.09 312 LEU E O 1
ATOM 8400 N N . ILE C 1 313 ? -48.835 -37.257 -53.324 1.00 41.41 313 ILE E N 1
ATOM 8401 C CA . ILE C 1 313 ? -49.555 -38.464 -53.670 1.00 46.20 313 ILE E CA 1
ATOM 8402 C C . ILE C 1 313 ? -49.272 -39.470 -52.549 1.00 45.04 313 ILE E C 1
ATOM 8403 O O . ILE C 1 313 ? -48.442 -39.223 -51.668 1.00 39.27 313 ILE E O 1
ATOM 8408 N N . ASP C 1 314 ? -49.952 -40.602 -52.601 1.00 45.11 314 ASP E N 1
ATOM 8409 C CA . ASP C 1 314 ? -49.816 -41.686 -51.659 1.00 50.23 314 ASP E CA 1
ATOM 8410 C C . ASP C 1 314 ? -48.325 -42.126 -51.542 1.00 44.00 314 ASP E C 1
ATOM 8411 O O . ASP C 1 314 ? -47.668 -42.339 -52.556 1.00 46.47 314 ASP E O 1
ATOM 8416 N N . GLU C 1 315 ? -47.875 -42.302 -50.282 1.00 48.65 315 GLU E N 1
ATOM 8417 C CA . GLU C 1 315 ? -46.476 -42.696 -50.028 1.00 56.10 315 GLU E CA 1
ATOM 8418 C C . GLU C 1 315 ? -46.119 -44.012 -50.667 1.00 52.95 315 GLU E C 1
ATOM 8419 O O . GLU C 1 315 ? -45.019 -44.161 -51.113 1.00 44.48 315 GLU E O 1
ATOM 8425 N N . THR C 1 316 ? -47.034 -44.951 -50.720 1.00 47.55 316 THR E N 1
ATOM 8426 C CA . THR C 1 316 ? -46.760 -46.230 -51.407 1.00 50.20 316 THR E CA 1
ATOM 8427 C C . THR C 1 316 ? -46.463 -46.039 -52.871 1.00 45.31 316 THR E C 1
ATOM 8428 O O . THR C 1 316 ? -45.603 -46.733 -53.379 1.00 46.13 316 THR E O 1
ATOM 8432 N N . LYS C 1 317 ? -47.113 -45.089 -53.550 1.00 42.91 317 LYS E N 1
ATOM 8433 C CA . LYS C 1 317 ? -46.818 -44.837 -54.962 1.00 44.69 317 LYS E CA 1
ATOM 8434 C C . LYS C 1 317 ? -45.428 -44.183 -55.145 1.00 41.26 317 LYS E C 1
ATOM 8435 O O . LYS C 1 317 ? -44.787 -44.397 -56.150 1.00 40.21 317 LYS E O 1
ATOM 8441 N N . ILE C 1 318 ? -45.010 -43.361 -54.198 1.00 38.71 318 ILE E N 1
ATOM 8442 C CA . ILE C 1 318 ? -43.646 -42.783 -54.244 1.00 38.86 318 ILE E CA 1
ATOM 8443 C C . ILE C 1 318 ? -42.620 -43.914 -54.133 1.00 41.44 318 ILE E C 1
ATOM 8444 O O . ILE C 1 318 ? -41.701 -43.984 -54.903 1.00 38.91 318 ILE E O 1
ATOM 8449 N N . PHE C 1 319 ? -42.804 -44.757 -53.137 1.00 43.24 319 PHE E N 1
ATOM 8450 C CA . PHE C 1 319 ? -41.952 -45.894 -52.859 1.00 45.53 319 PHE E CA 1
ATOM 8451 C C . PHE C 1 319 ? -41.851 -46.782 -54.092 1.00 46.83 319 PHE E C 1
ATOM 8452 O O . PHE C 1 319 ? -40.741 -47.143 -54.552 1.00 40.51 319 PHE E O 1
ATOM 8460 N N . GLU C 1 320 ? -42.981 -47.082 -54.704 1.00 42.96 320 GLU E N 1
ATOM 8461 C CA . GLU C 1 320 ? -43.008 -47.887 -55.927 1.00 46.61 320 GLU E CA 1
ATOM 8462 C C . GLU C 1 320 ? -42.315 -47.221 -57.087 1.00 41.21 320 GLU E C 1
ATOM 8463 O O . GLU C 1 320 ? -41.590 -47.874 -57.848 1.00 41.48 320 GLU E O 1
ATOM 8469 N N . ALA C 1 321 ? -42.547 -45.922 -57.269 1.00 38.76 321 ALA E N 1
ATOM 8470 C CA . ALA C 1 321 ? -41.921 -45.188 -58.350 1.00 36.13 321 ALA E CA 1
ATOM 8471 C C . ALA C 1 321 ? -40.374 -45.202 -58.201 1.00 35.98 321 ALA E C 1
ATOM 8472 O O . ALA C 1 321 ? -39.656 -45.314 -59.165 1.00 33.01 321 ALA E O 1
ATOM 8474 N N . ILE C 1 322 ? -39.912 -45.056 -56.965 1.00 34.31 322 ILE E N 1
ATOM 8475 C CA . ILE C 1 322 ? -38.466 -45.097 -56.688 1.00 36.71 322 ILE E CA 1
ATOM 8476 C C . ILE C 1 322 ? -37.925 -46.489 -57.095 1.00 37.82 322 ILE E C 1
ATOM 8477 O O . ILE C 1 322 ? -36.898 -46.617 -57.731 1.00 38.04 322 ILE E O 1
ATOM 8482 N N . LYS C 1 323 ? -38.592 -47.540 -56.659 1.00 40.82 323 LYS E N 1
ATOM 8483 C CA . LYS C 1 323 ? -38.109 -48.926 -56.952 1.00 42.83 323 LYS E CA 1
ATOM 8484 C C . LYS C 1 323 ? -38.089 -49.189 -58.440 1.00 43.35 323 LYS E C 1
ATOM 8485 O O . LYS C 1 323 ? -37.179 -49.807 -58.938 1.00 40.04 323 LYS E O 1
ATOM 8491 N N . LYS C 1 324 ? -39.060 -48.676 -59.167 1.00 41.91 324 LYS E N 1
ATOM 8492 C CA . LYS C 1 324 ? -39.080 -48.830 -60.625 1.00 43.27 324 LYS E CA 1
ATOM 8493 C C . LYS C 1 324 ? -38.120 -47.929 -61.370 1.00 41.01 324 LYS E C 1
ATOM 8494 O O . LYS C 1 324 ? -37.790 -48.230 -62.486 1.00 42.77 324 LYS E O 1
ATOM 8500 N N . SER C 1 325 ? -37.692 -46.815 -60.794 1.00 38.03 325 SER E N 1
ATOM 8501 C CA . SER C 1 325 ? -36.920 -45.835 -61.527 1.00 36.97 325 SER E CA 1
ATOM 8502 C C . SER C 1 325 ? -35.394 -45.988 -61.280 1.00 37.46 325 SER E C 1
ATOM 8503 O O . SER C 1 325 ? -34.635 -45.428 -62.014 1.00 34.90 325 SER E O 1
ATOM 8506 N N . PHE C 1 326 ? -34.999 -46.632 -60.214 1.00 34.75 326 PHE E N 1
ATOM 8507 C CA . PHE C 1 326 ? -33.555 -46.662 -59.806 1.00 34.07 326 PHE E CA 1
ATOM 8508 C C . PHE C 1 326 ? -33.078 -48.101 -59.671 1.00 35.41 326 PHE E C 1
ATOM 8509 O O . PHE C 1 326 ? -33.852 -48.976 -59.221 1.00 35.58 326 PHE E O 1
ATOM 8517 N N . ASN C 1 327 ? -31.817 -48.332 -59.933 1.00 34.12 327 ASN E N 1
ATOM 8518 C CA . ASN C 1 327 ? -31.200 -49.584 -59.734 1.00 34.81 327 ASN E CA 1
ATOM 8519 C C . ASN C 1 327 ? -30.346 -49.580 -58.472 1.00 33.33 327 ASN E C 1
ATOM 8520 O O . ASN C 1 327 ? -29.414 -48.764 -58.364 1.00 32.73 327 ASN E O 1
ATOM 8525 N N . PHE C 1 328 ? -30.648 -50.478 -57.526 1.00 31.62 328 PHE E N 1
ATOM 8526 C CA . PHE C 1 328 ? -30.036 -50.454 -56.207 1.00 31.71 328 PHE E CA 1
ATOM 8527 C C . PHE C 1 328 ? -28.815 -51.353 -56.088 1.00 29.88 328 PHE E C 1
ATOM 8528 O O . PHE C 1 328 ? -28.267 -51.520 -54.984 1.00 27.33 328 PHE E O 1
ATOM 8536 N N . ASP C 1 329 ? -28.421 -51.967 -57.198 1.00 28.60 329 ASP E N 1
ATOM 8537 C CA . ASP C 1 329 ? -27.189 -52.788 -57.184 1.00 28.88 329 ASP E CA 1
ATOM 8538 C C . ASP C 1 329 ? -26.012 -51.794 -57.088 1.00 27.92 329 ASP E C 1
ATOM 8539 O O . ASP C 1 329 ? -25.964 -50.824 -57.856 1.00 29.78 329 ASP E O 1
ATOM 8544 N N . ILE C 1 330 ? -25.088 -52.039 -56.157 1.00 26.93 330 ILE E N 1
ATOM 8545 C CA . ILE C 1 330 ? -23.995 -51.088 -55.854 1.00 25.85 330 ILE E CA 1
ATOM 8546 C C . ILE C 1 330 ? -23.130 -50.830 -57.101 1.00 26.87 330 ILE E C 1
ATOM 8547 O O . ILE C 1 330 ? -22.900 -49.686 -57.470 1.00 27.00 330 ILE E O 1
ATOM 8552 N N . LYS C 1 331 ? -22.685 -51.879 -57.766 1.00 27.99 331 LYS E N 1
ATOM 8553 C CA . LYS C 1 331 ? -21.860 -51.696 -58.944 1.00 29.58 331 LYS E CA 1
ATOM 8554 C C . LYS C 1 331 ? -22.586 -50.815 -59.991 1.00 29.49 331 LYS E C 1
ATOM 8555 O O . LYS C 1 331 ? -21.970 -49.948 -60.668 1.00 29.63 331 LYS E O 1
ATOM 8561 N N . THR C 1 332 ? -23.884 -51.050 -60.123 1.00 29.63 332 THR E N 1
ATOM 8562 C CA . THR C 1 332 ? -24.654 -50.365 -61.110 1.00 29.83 332 THR E CA 1
ATOM 8563 C C . THR C 1 332 ? -24.834 -48.906 -60.765 1.00 30.13 332 THR E C 1
ATOM 8564 O O . THR C 1 332 ? -24.606 -48.058 -61.621 1.00 28.46 332 THR E O 1
ATOM 8568 N N . PHE C 1 333 ? -25.165 -48.591 -59.503 1.00 28.10 333 PHE E N 1
ATOM 8569 C CA . PHE C 1 333 ? -25.341 -47.165 -59.197 1.00 27.98 333 PHE E CA 1
ATOM 8570 C C . PHE C 1 333 ? -24.020 -46.400 -59.174 1.00 26.69 333 PHE E C 1
ATOM 8571 O O . PHE C 1 333 ? -23.971 -45.220 -59.557 1.00 25.76 333 PHE E O 1
ATOM 8579 N N . ILE C 1 334 ? -22.920 -47.076 -58.817 1.00 25.52 334 ILE E N 1
ATOM 8580 C CA . ILE C 1 334 ? -21.611 -46.449 -58.898 1.00 24.55 334 ILE E CA 1
ATOM 8581 C C . ILE C 1 334 ? -21.363 -46.033 -60.385 1.00 26.58 334 ILE E C 1
ATOM 8582 O O . ILE C 1 334 ? -20.946 -44.897 -60.660 1.00 27.03 334 ILE E O 1
ATOM 8587 N N . ASN C 1 335 ? -21.649 -46.927 -61.300 1.00 26.78 335 ASN E N 1
ATOM 8588 C CA . ASN C 1 335 ? -21.473 -46.630 -62.738 1.00 29.48 335 ASN E CA 1
ATOM 8589 C C . ASN C 1 335 ? -22.481 -45.618 -63.282 1.00 30.74 335 ASN E C 1
ATOM 8590 O O . ASN C 1 335 ? -22.113 -44.722 -63.998 1.00 28.40 335 ASN E O 1
ATOM 8595 N N . ASP C 1 336 ? -23.744 -45.687 -62.817 1.00 32.22 336 ASP E N 1
ATOM 8596 C CA . ASP C 1 336 ? -24.744 -44.749 -63.247 1.00 32.54 336 ASP E CA 1
ATOM 8597 C C . ASP C 1 336 ? -24.316 -43.327 -62.849 1.00 33.48 336 ASP E C 1
ATOM 8598 O O . ASP C 1 336 ? -24.626 -42.403 -63.559 1.00 30.59 336 ASP E O 1
ATOM 8603 N N . LEU C 1 337 ? -23.675 -43.157 -61.686 1.00 29.24 337 LEU E N 1
ATOM 8604 C CA . LEU C 1 337 ? -23.220 -41.838 -61.229 1.00 28.10 337 LEU E CA 1
ATOM 8605 C C . LEU C 1 337 ? -21.778 -41.500 -61.618 1.00 27.83 337 LEU E C 1
ATOM 8606 O O . LEU C 1 337 ? -21.234 -40.495 -61.176 1.00 28.08 337 LEU E O 1
ATOM 8611 N N . ASN C 1 338 ? -21.147 -42.339 -62.441 1.00 30.80 338 ASN E N 1
ATOM 8612 C CA . ASN C 1 338 ? -19.768 -42.105 -62.888 1.00 31.76 338 ASN E CA 1
ATOM 8613 C C . ASN C 1 338 ? -18.812 -41.788 -61.722 1.00 28.44 338 ASN E C 1
ATOM 8614 O O . ASN C 1 338 ? -17.970 -40.867 -61.807 1.00 28.72 338 ASN E O 1
ATOM 8619 N N . LEU C 1 339 ? -18.950 -42.540 -60.645 1.00 25.61 339 LEU E N 1
ATOM 8620 C CA . LEU C 1 339 ? -18.200 -42.231 -59.462 1.00 25.89 339 LEU E CA 1
ATOM 8621 C C . LEU C 1 339 ? -16.712 -42.527 -59.581 1.00 26.80 339 LEU E C 1
ATOM 8622 O O . LEU C 1 339 ? -15.944 -41.883 -58.926 1.00 26.62 339 LEU E O 1
ATOM 8627 N N . TRP C 1 340 ? -16.302 -43.416 -60.486 1.00 26.71 340 TRP E N 1
ATOM 8628 C CA . TRP C 1 340 ? -14.870 -43.666 -60.693 1.00 29.87 340 TRP E CA 1
ATOM 8629 C C . TRP C 1 340 ? -14.153 -42.542 -61.390 1.00 28.62 340 TRP E C 1
ATOM 8630 O O . TRP C 1 340 ? -12.938 -42.462 -61.297 1.00 32.10 340 TRP E O 1
ATOM 8641 N N . THR C 1 341 ? -14.859 -41.686 -62.081 1.00 29.69 341 THR E N 1
ATOM 8642 C CA . THR C 1 341 ? -14.289 -40.586 -62.856 1.00 32.11 341 THR E CA 1
ATOM 8643 C C . THR C 1 341 ? -14.742 -39.200 -62.349 1.00 33.36 341 THR E C 1
ATOM 8644 O O . THR C 1 341 ? -14.495 -38.236 -62.962 1.00 36.03 341 THR E O 1
ATOM 8648 N N . THR C 1 342 ? -15.408 -39.117 -61.211 1.00 27.25 342 THR E N 1
ATOM 8649 C CA . THR C 1 342 ? -15.730 -37.879 -60.603 1.00 27.16 342 THR E CA 1
ATOM 8650 C C . THR C 1 342 ? -14.540 -37.379 -59.796 1.00 25.82 342 THR E C 1
ATOM 8651 O O . THR C 1 342 ? -13.943 -38.181 -59.120 1.00 25.38 342 THR E O 1
ATOM 8655 N N . LYS C 1 343 ? -14.276 -36.087 -59.810 1.00 24.77 343 LYS E N 1
ATOM 8656 C CA . LYS C 1 343 ? -13.291 -35.445 -58.979 1.00 25.42 343 LYS E CA 1
ATOM 8657 C C . LYS C 1 343 ? -13.928 -35.061 -57.636 1.00 24.64 343 LYS E C 1
ATOM 8658 O O . LYS C 1 343 ? -14.978 -34.381 -57.613 1.00 25.24 343 LYS E O 1
ATOM 8664 N N . TYR C 1 344 ? -13.335 -35.471 -56.559 1.00 22.49 344 TYR E N 1
ATOM 8665 C CA . TYR C 1 344 ? -13.894 -35.264 -55.223 1.00 23.16 344 TYR E CA 1
ATOM 8666 C C . TYR C 1 344 ? -13.344 -34.060 -54.489 1.00 25.29 344 TYR E C 1
ATOM 8667 O O . TYR C 1 344 ? -13.995 -33.528 -53.598 1.00 24.31 344 TYR E O 1
ATOM 8676 N N . LEU C 1 345 ? -12.113 -33.643 -54.796 1.00 24.38 345 LEU E N 1
ATOM 8677 C CA . LEU C 1 345 ? -11.602 -32.438 -54.147 1.00 25.64 345 LEU E CA 1
ATOM 8678 C C . LEU C 1 345 ? -12.616 -31.251 -54.123 1.00 24.77 345 LEU E C 1
ATOM 8679 O O . LEU C 1 345 ? -12.761 -30.642 -53.072 1.00 24.33 345 LEU E O 1
ATOM 8684 N N . PRO C 1 346 ? -13.329 -30.971 -55.218 1.00 24.39 346 PRO E N 1
ATOM 8685 C CA . PRO C 1 346 ? -14.271 -29.834 -55.186 1.00 25.70 346 PRO E CA 1
ATOM 8686 C C . PRO C 1 346 ? -15.370 -29.917 -54.135 1.00 26.32 346 PRO E C 1
ATOM 8687 O O . PRO C 1 346 ? -15.821 -28.864 -53.704 1.00 25.38 346 PRO E O 1
ATOM 8691 N N . VAL C 1 347 ? -15.766 -31.119 -53.699 1.00 24.11 347 VAL E N 1
ATOM 8692 C CA . VAL C 1 347 ? -16.786 -31.273 -52.688 1.00 23.55 347 VAL E CA 1
ATOM 8693 C C . VAL C 1 347 ? -16.229 -31.389 -51.293 1.00 24.39 347 VAL E C 1
ATOM 8694 O O . VAL C 1 347 ? -17.017 -31.389 -50.290 1.00 23.46 347 VAL E O 1
ATOM 8698 N N . ALA C 1 348 ? -14.903 -31.342 -51.129 1.00 23.62 348 ALA E N 1
ATOM 8699 C CA . ALA C 1 348 ? -14.317 -31.401 -49.826 1.00 24.01 348 ALA E CA 1
ATOM 8700 C C . ALA C 1 348 ? -14.417 -30.065 -49.064 1.00 22.87 348 ALA E C 1
ATOM 8701 O O . ALA C 1 348 ? -14.152 -30.039 -47.855 1.00 23.49 348 ALA E O 1
ATOM 8703 N N . THR C 1 349 ? -14.845 -29.006 -49.669 1.00 22.37 349 THR E N 1
ATOM 8704 C CA . THR C 1 349 ? -15.216 -27.781 -49.023 1.00 23.05 349 THR E CA 1
ATOM 8705 C C . THR C 1 349 ? -16.624 -27.333 -49.511 1.00 23.98 349 THR E C 1
ATOM 8706 O O . THR C 1 349 ? -16.953 -27.566 -50.640 1.00 24.80 349 THR E O 1
ATOM 8710 N N . TYR C 1 350 ? -17.404 -26.761 -48.600 1.00 22.79 350 TYR E N 1
ATOM 8711 C CA . TYR C 1 350 ? -18.701 -26.100 -48.914 1.00 24.20 350 TYR E CA 1
ATOM 8712 C C . TYR C 1 350 ? -19.808 -27.093 -49.211 1.00 24.98 350 TYR E C 1
ATOM 8713 O O . TYR C 1 350 ? -20.912 -26.686 -49.698 1.00 27.46 350 TYR E O 1
ATOM 8722 N N . GLY C 1 351 ? -19.632 -28.354 -48.812 1.00 23.56 351 GLY E N 1
ATOM 8723 C CA . GLY C 1 351 ? -20.686 -29.379 -48.903 1.00 25.00 351 GLY E CA 1
ATOM 8724 C C . GLY C 1 351 ? -20.738 -30.197 -50.128 1.00 23.59 351 GLY E C 1
ATOM 8725 O O . GLY C 1 351 ? -20.283 -29.745 -51.172 1.00 25.25 351 GLY E O 1
ATOM 8726 N N . HIS C 1 352 ? -21.226 -31.418 -50.001 1.00 23.92 352 HIS E N 1
ATOM 8727 C CA . HIS C 1 352 ? -21.243 -32.345 -51.090 1.00 25.05 352 HIS E CA 1
ATOM 8728 C C . HIS C 1 352 ? -22.514 -32.275 -51.925 1.00 25.68 352 HIS E C 1
ATOM 8729 O O . HIS C 1 352 ? -22.568 -32.877 -53.010 1.00 25.20 352 HIS E O 1
ATOM 8736 N N . PHE C 1 353 ? -23.513 -31.531 -51.402 1.00 25.13 353 PHE E N 1
ATOM 8737 C CA . PHE C 1 353 ? -24.832 -31.521 -52.040 1.00 25.54 353 PHE E CA 1
ATOM 8738 C C . PHE C 1 353 ? -25.305 -30.133 -52.388 1.00 26.32 353 PHE E C 1
ATOM 8739 O O . PHE C 1 353 ? -24.902 -29.138 -51.758 1.00 28.27 353 PHE E O 1
ATOM 8747 N N A GLY C 1 354 ? -26.171 -30.036 -53.377 0.50 26.60 354 GLY E N 1
ATOM 8748 N N B GLY C 1 354 ? -26.185 -30.034 -53.360 0.50 27.46 354 GLY E N 1
ATOM 8749 C CA A GLY C 1 354 ? -26.688 -28.736 -53.817 0.50 26.78 354 GLY E CA 1
ATOM 8750 C CA B GLY C 1 354 ? -26.677 -28.739 -53.831 0.50 28.17 354 GLY E CA 1
ATOM 8751 C C A GLY C 1 354 ? -25.686 -27.713 -54.247 0.50 27.29 354 GLY E C 1
ATOM 8752 C C B GLY C 1 354 ? -25.665 -28.393 -54.901 0.50 29.88 354 GLY E C 1
ATOM 8753 O O A GLY C 1 354 ? -25.670 -26.590 -53.763 0.50 29.19 354 GLY E O 1
ATOM 8754 O O B GLY C 1 354 ? -25.683 -28.918 -56.009 0.50 31.37 354 GLY E O 1
ATOM 8755 N N A ARG C 1 355 ? -24.797 -28.127 -55.126 0.50 28.00 355 ARG E N 1
ATOM 8756 N N B ARG C 1 355 ? -24.726 -27.561 -54.557 0.50 29.75 355 ARG E N 1
ATOM 8757 C CA A ARG C 1 355 ? -23.677 -27.321 -55.490 0.50 28.77 355 ARG E CA 1
ATOM 8758 C CA B ARG C 1 355 ? -23.635 -27.230 -55.441 0.50 30.29 355 ARG E CA 1
ATOM 8759 C C A ARG C 1 355 ? -23.972 -26.836 -56.872 0.50 31.27 355 ARG E C 1
ATOM 8760 C C B ARG C 1 355 ? -23.978 -26.827 -56.862 0.50 32.19 355 ARG E C 1
ATOM 8761 O O A ARG C 1 355 ? -23.588 -27.477 -57.848 0.50 30.34 355 ARG E O 1
ATOM 8762 O O B ARG C 1 355 ? -23.580 -27.472 -57.841 0.50 31.10 355 ARG E O 1
ATOM 8777 N N . ASP C 1 356 ? -24.707 -25.717 -56.962 1.00 33.76 356 ASP E N 1
ATOM 8778 C CA . ASP C 1 356 ? -25.030 -25.130 -58.273 1.00 39.11 356 ASP E CA 1
ATOM 8779 C C . ASP C 1 356 ? -23.791 -24.533 -58.949 1.00 38.83 356 ASP E C 1
ATOM 8780 O O . ASP C 1 356 ? -23.804 -24.317 -60.137 1.00 40.59 356 ASP E O 1
ATOM 8785 N N . ASP C 1 357 ? -22.701 -24.357 -58.194 1.00 38.59 357 ASP E N 1
ATOM 8786 C CA . ASP C 1 357 ? -21.391 -24.060 -58.752 1.00 36.74 357 ASP E CA 1
ATOM 8787 C C . ASP C 1 357 ? -20.606 -25.226 -59.341 1.00 38.13 357 ASP E C 1
ATOM 8788 O O . ASP C 1 357 ? -19.536 -25.000 -59.833 1.00 38.23 357 ASP E O 1
ATOM 8793 N N . LEU C 1 358 ? -21.085 -26.482 -59.280 1.00 34.59 358 LEU E N 1
ATOM 8794 C CA . LEU C 1 358 ? -20.364 -27.641 -59.783 1.00 34.92 358 LEU E CA 1
ATOM 8795 C C . LEU C 1 358 ? -21.314 -28.423 -60.658 1.00 38.85 358 LEU E C 1
ATOM 8796 O O . LEU C 1 358 ? -22.450 -28.047 -60.759 1.00 45.88 358 LEU E O 1
ATOM 8801 N N . ASP C 1 359 ? -20.900 -29.520 -61.242 1.00 36.43 359 ASP E N 1
ATOM 8802 C CA . ASP C 1 359 ? -21.709 -30.350 -62.084 1.00 38.37 359 ASP E CA 1
ATOM 8803 C C . ASP C 1 359 ? -21.663 -31.802 -61.604 1.00 35.00 359 ASP E C 1
ATOM 8804 O O . ASP C 1 359 ? -20.951 -32.634 -62.128 1.00 40.47 359 ASP E O 1
ATOM 8809 N N . LEU C 1 360 ? -22.339 -32.131 -60.513 1.00 31.18 360 LEU E N 1
ATOM 8810 C CA . LEU C 1 360 ? -22.198 -33.424 -59.886 1.00 28.19 360 LEU E CA 1
ATOM 8811 C C . LEU C 1 360 ? -23.262 -34.368 -60.437 1.00 27.57 360 LEU E C 1
ATOM 8812 O O . LEU C 1 360 ? -24.461 -33.967 -60.626 1.00 26.99 360 LEU E O 1
ATOM 8817 N N . SER C 1 361 ? -22.909 -35.640 -60.674 1.00 26.54 361 SER E N 1
ATOM 8818 C CA . SER C 1 361 ? -23.853 -36.609 -61.186 1.00 27.41 361 SER E CA 1
ATOM 8819 C C . SER C 1 361 ? -25.086 -36.831 -60.306 1.00 28.22 361 SER E C 1
ATOM 8820 O O . SER C 1 361 ? -26.204 -36.974 -60.781 1.00 28.15 361 SER E O 1
ATOM 8823 N N . TRP C 1 362 ? -24.892 -36.754 -58.986 1.00 26.70 362 TRP E N 1
ATOM 8824 C CA . TRP C 1 362 ? -25.925 -37.070 -58.041 1.00 26.95 362 TRP E CA 1
ATOM 8825 C C . TRP C 1 362 ? -26.861 -35.887 -57.865 1.00 28.51 362 TRP E C 1
ATOM 8826 O O . TRP C 1 362 ? -27.799 -35.972 -57.099 1.00 27.34 362 TRP E O 1
ATOM 8837 N N . GLU C 1 363 ? -26.546 -34.755 -58.499 1.00 29.15 363 GLU E N 1
ATOM 8838 C CA . GLU C 1 363 ? -27.370 -33.570 -58.480 1.00 28.66 363 GLU E CA 1
ATOM 8839 C C . GLU C 1 363 ? -28.218 -33.390 -59.740 1.00 29.81 363 GLU E C 1
ATOM 8840 O O . GLU C 1 363 ? -28.991 -32.415 -59.821 1.00 29.87 363 GLU E O 1
ATOM 8846 N N . LYS C 1 364 ? -28.092 -34.297 -60.684 1.00 31.36 364 LYS E N 1
ATOM 8847 C CA . LYS C 1 364 ? -28.808 -34.195 -61.957 1.00 35.03 364 LYS E CA 1
ATOM 8848 C C . LYS C 1 364 ? -30.260 -34.592 -61.760 1.00 32.33 364 LYS E C 1
ATOM 8849 O O . LYS C 1 364 ? -30.559 -35.595 -61.129 1.00 30.47 364 LYS E O 1
ATOM 8855 N N . LEU C 1 365 ? -31.147 -33.805 -62.347 1.00 33.91 365 LEU E N 1
ATOM 8856 C CA . LEU C 1 365 ? -32.575 -34.087 -62.357 1.00 35.18 365 LEU E CA 1
ATOM 8857 C C . LEU C 1 365 ? -32.990 -34.949 -63.550 1.00 35.61 365 LEU E C 1
ATOM 8858 O O . LEU C 1 365 ? -34.042 -34.753 -64.126 1.00 36.79 365 LEU E O 1
ATOM 8863 N N . ASN C 1 366 ? -32.242 -35.978 -63.826 1.00 33.97 366 ASN E N 1
ATOM 8864 C CA . ASN C 1 366 ? -32.470 -36.860 -64.959 1.00 34.98 366 ASN E CA 1
ATOM 8865 C C . ASN C 1 366 ? -33.362 -38.044 -64.634 1.00 34.90 366 ASN E C 1
ATOM 8866 O O . ASN C 1 366 ? -33.470 -38.939 -65.403 1.00 33.43 366 ASN E O 1
ATOM 8871 N N . LYS C 1 367 ? -33.988 -38.095 -63.461 1.00 34.92 367 LYS E N 1
ATOM 8872 C CA . LYS C 1 367 ? -34.907 -39.161 -63.126 1.00 37.03 367 LYS E CA 1
ATOM 8873 C C . LYS C 1 367 ? -36.334 -38.666 -62.879 1.00 37.43 367 LYS E C 1
ATOM 8874 O O . LYS C 1 367 ? -37.197 -39.455 -62.503 1.00 36.56 367 LYS E O 1
ATOM 8880 N N . VAL C 1 368 ? -36.548 -37.367 -63.059 1.00 36.54 368 VAL E N 1
ATOM 8881 C CA . VAL C 1 368 ? -37.865 -36.768 -62.807 1.00 37.76 368 VAL E CA 1
ATOM 8882 C C . VAL C 1 368 ? -38.945 -37.413 -63.694 1.00 39.54 368 VAL E C 1
ATOM 8883 O O . VAL C 1 368 ? -40.008 -37.820 -63.207 1.00 38.24 368 VAL E O 1
ATOM 8887 N N . GLU C 1 369 ? -38.634 -37.533 -64.996 1.00 41.03 369 GLU E N 1
ATOM 8888 C CA . GLU C 1 369 ? -39.597 -38.074 -65.968 1.00 46.97 369 GLU E CA 1
ATOM 8889 C C . GLU C 1 369 ? -39.929 -39.502 -65.613 1.00 45.27 369 GLU E C 1
ATOM 8890 O O . GLU C 1 369 ? -41.117 -39.883 -65.579 1.00 40.90 369 GLU E O 1
ATOM 8896 N N . ASP C 1 370 ? -38.930 -40.297 -65.281 1.00 39.81 370 ASP E N 1
ATOM 8897 C CA . ASP C 1 370 ? -39.162 -41.689 -64.868 1.00 44.28 370 ASP E CA 1
ATOM 8898 C C . ASP C 1 370 ? -40.003 -41.776 -63.605 1.00 41.88 370 ASP E C 1
ATOM 8899 O O . ASP C 1 370 ? -40.899 -42.606 -63.531 1.00 43.81 370 ASP E O 1
ATOM 8904 N N . LEU C 1 371 ? -39.707 -40.936 -62.619 1.00 37.67 371 LEU E N 1
ATOM 8905 C CA . LEU C 1 371 ? -40.457 -40.968 -61.366 1.00 37.00 371 LEU E CA 1
ATOM 8906 C C . LEU C 1 371 ? -41.974 -40.599 -61.604 1.00 39.80 371 LEU E C 1
ATOM 8907 O O . LEU C 1 371 ? -42.861 -41.261 -61.049 1.00 40.17 371 LEU E O 1
ATOM 8912 N N . ILE C 1 372 ? -42.208 -39.560 -62.404 1.00 40.81 372 ILE E N 1
ATOM 8913 C CA . ILE C 1 372 ? -43.575 -39.128 -62.710 1.00 44.02 372 ILE E CA 1
ATOM 8914 C C . ILE C 1 372 ? -44.319 -40.277 -63.439 1.00 51.10 372 ILE E C 1
ATOM 8915 O O . ILE C 1 372 ? -45.369 -40.730 -62.967 1.00 48.31 372 ILE E O 1
ATOM 8920 N N . LYS C 1 373 ? -43.728 -40.789 -64.512 1.00 49.41 373 LYS E N 1
ATOM 8921 C CA . LYS C 1 373 ? -44.308 -41.923 -65.203 1.00 53.34 373 LYS E CA 1
ATOM 8922 C C . LYS C 1 373 ? -44.553 -43.116 -64.275 1.00 51.38 373 LYS E C 1
ATOM 8923 O O . LYS C 1 373 ? -45.597 -43.679 -64.294 1.00 46.70 373 LYS E O 1
ATOM 8929 N N . ASN C 1 374 ? -43.589 -43.496 -63.435 1.00 46.80 374 ASN E N 1
ATOM 8930 C CA . ASN C 1 374 ? -43.729 -44.677 -62.605 1.00 43.65 374 ASN E CA 1
ATOM 8931 C C . ASN C 1 374 ? -44.559 -44.473 -61.370 1.00 44.64 374 ASN E C 1
ATOM 8932 O O . ASN C 1 374 ? -44.716 -45.408 -60.607 1.00 43.12 374 ASN E O 1
ATOM 8937 N N . SER C 1 375 ? -45.020 -43.264 -61.095 1.00 43.17 375 SER E N 1
ATOM 8938 C CA . SER C 1 375 ? -45.828 -43.035 -59.915 1.00 44.32 375 SER E CA 1
ATOM 8939 C C . SER C 1 375 ? -47.345 -43.092 -60.276 1.00 50.15 375 SER E C 1
ATOM 8940 O O . SER C 1 375 ? -48.173 -42.917 -59.408 1.00 49.94 375 SER E O 1
ATOM 8943 N N . LYS C 1 376 ? -47.687 -43.483 -61.504 1.00 57.85 376 LYS E N 1
ATOM 8944 C CA . LYS C 1 376 ? -49.138 -43.433 -62.017 1.00 65.06 376 LYS E CA 1
ATOM 8945 C C . LYS C 1 376 ? -49.890 -44.791 -62.263 1.00 67.87 376 LYS E C 1
ATOM 8946 O O . LYS C 1 376 ? -49.290 -45.869 -62.494 1.00 70.79 376 LYS E O 1
ATOM 8952 N N . TYR D 1 3 ? -46.492 -51.346 -47.040 1.00 76.41 3 TYR F N 1
ATOM 8953 C CA . TYR D 1 3 ? -45.060 -51.023 -47.272 1.00 79.56 3 TYR F CA 1
ATOM 8954 C C . TYR D 1 3 ? -44.396 -50.747 -45.902 1.00 70.68 3 TYR F C 1
ATOM 8955 O O . TYR D 1 3 ? -44.737 -49.790 -45.222 1.00 71.13 3 TYR F O 1
ATOM 8964 N N . LYS D 1 4 ? -43.473 -51.595 -45.517 1.00 55.60 4 LYS F N 1
ATOM 8965 C CA . LYS D 1 4 ? -42.893 -51.533 -44.174 1.00 53.48 4 LYS F CA 1
ATOM 8966 C C . LYS D 1 4 ? -42.006 -50.305 -43.869 1.00 51.47 4 LYS F C 1
ATOM 8967 O O . LYS D 1 4 ? -41.298 -49.864 -44.740 1.00 51.28 4 LYS F O 1
ATOM 8973 N N . LYS D 1 5 ? -42.080 -49.795 -42.642 1.00 44.71 5 LYS F N 1
ATOM 8974 C CA . LYS D 1 5 ? -41.285 -48.680 -42.161 1.00 41.29 5 LYS F CA 1
ATOM 8975 C C . LYS D 1 5 ? -40.081 -49.272 -41.351 1.00 37.94 5 LYS F C 1
ATOM 8976 O O . LYS D 1 5 ? -40.224 -49.624 -40.145 1.00 33.42 5 LYS F O 1
ATOM 8982 N N . ILE D 1 6 ? -38.932 -49.426 -42.000 1.00 33.01 6 ILE F N 1
ATOM 8983 C CA . ILE D 1 6 ? -37.775 -50.099 -41.390 1.00 32.01 6 ILE F CA 1
ATOM 8984 C C . ILE D 1 6 ? -36.649 -49.086 -41.097 1.00 32.10 6 ILE F C 1
ATOM 8985 O O . ILE D 1 6 ? -36.124 -48.449 -42.022 1.00 30.23 6 ILE F O 1
ATOM 8990 N N . ILE D 1 7 ? -36.359 -48.918 -39.817 1.00 29.17 7 ILE F N 1
ATOM 8991 C CA . ILE D 1 7 ? -35.367 -47.991 -39.284 1.00 30.71 7 ILE F CA 1
ATOM 8992 C C . ILE D 1 7 ? -34.185 -48.802 -38.757 1.00 29.16 7 ILE F C 1
ATOM 8993 O O . ILE D 1 7 ? -34.391 -49.840 -38.127 1.00 27.13 7 ILE F O 1
ATOM 8998 N N . THR D 1 8 ? -32.962 -48.289 -38.960 1.00 27.80 8 THR F N 1
ATOM 8999 C CA . THR D 1 8 ? -31.768 -49.099 -38.627 1.00 25.99 8 THR F CA 1
ATOM 9000 C C . THR D 1 8 ? -30.766 -48.239 -37.896 1.00 26.40 8 THR F C 1
ATOM 9001 O O . THR D 1 8 ? -30.630 -47.016 -38.240 1.00 24.43 8 THR F O 1
ATOM 9005 N N . SER D 1 9 ? -30.106 -48.806 -36.892 1.00 25.26 9 SER F N 1
ATOM 9006 C CA . SER D 1 9 ? -29.004 -48.170 -36.218 1.00 26.07 9 SER F CA 1
ATOM 9007 C C . SER D 1 9 ? -27.891 -49.173 -35.941 1.00 26.25 9 SER F C 1
ATOM 9008 O O . SER D 1 9 ? -28.070 -50.390 -36.038 1.00 26.12 9 SER F O 1
ATOM 9011 N N . GLU D 1 10 ? -26.736 -48.666 -35.540 1.00 25.77 10 GLU F N 1
ATOM 9012 C CA . GLU D 1 10 ? -25.545 -49.438 -35.360 1.00 27.21 10 GLU F CA 1
ATOM 9013 C C . GLU D 1 10 ? -24.871 -49.297 -34.029 1.00 25.59 10 GLU F C 1
ATOM 9014 O O . GLU D 1 10 ? -25.129 -48.348 -33.310 1.00 25.90 10 GLU F O 1
ATOM 9020 N N . SER D 1 11 ? -23.916 -50.214 -33.729 1.00 24.85 11 SER F N 1
ATOM 9021 C CA . SER D 1 11 ? -22.992 -50.009 -32.671 1.00 23.76 11 SER F CA 1
ATOM 9022 C C . SER D 1 11 ? -21.656 -50.619 -33.057 1.00 24.26 11 SER F C 1
ATOM 9023 O O . SER D 1 11 ? -21.570 -51.326 -34.085 1.00 25.25 11 SER F O 1
ATOM 9026 N N . VAL D 1 12 ? -20.620 -50.343 -32.272 1.00 23.83 12 VAL F N 1
ATOM 9027 C CA . VAL D 1 12 ? -19.292 -50.926 -32.499 1.00 23.98 12 VAL F CA 1
ATOM 9028 C C . VAL D 1 12 ? -18.675 -51.285 -31.185 1.00 24.88 12 VAL F C 1
ATOM 9029 O O . VAL D 1 12 ? -19.069 -50.777 -30.155 1.00 26.00 12 VAL F O 1
ATOM 9033 N N . GLY D 1 13 ? -17.709 -52.199 -31.217 1.00 25.90 13 GLY F N 1
ATOM 9034 C CA . GLY D 1 13 ? -17.178 -52.724 -29.987 1.00 26.05 13 GLY F CA 1
ATOM 9035 C C . GLY D 1 13 ? -15.949 -51.958 -29.463 1.00 29.89 13 GLY F C 1
ATOM 9036 O O . GLY D 1 13 ? -15.491 -51.009 -30.061 1.00 28.72 13 GLY F O 1
ATOM 9037 N N . ALA D 1 14 ? -15.413 -52.405 -28.354 1.00 28.31 14 ALA F N 1
ATOM 9038 C CA . ALA D 1 14 ? -14.316 -51.742 -27.685 1.00 29.06 14 ALA F CA 1
ATOM 9039 C C . ALA D 1 14 ? -13.012 -51.843 -28.440 1.00 27.43 14 ALA F C 1
ATOM 9040 O O . ALA D 1 14 ? -12.114 -51.064 -28.196 1.00 28.87 14 ALA F O 1
ATOM 9042 N N . GLY D 1 15 ? -12.883 -52.845 -29.323 1.00 26.12 15 GLY F N 1
ATOM 9043 C CA . GLY D 1 15 ? -11.723 -53.023 -30.170 1.00 25.25 15 GLY F CA 1
ATOM 9044 C C . GLY D 1 15 ? -11.860 -52.484 -31.564 1.00 25.40 15 GLY F C 1
ATOM 9045 O O . GLY D 1 15 ? -10.922 -52.582 -32.395 1.00 25.06 15 GLY F O 1
ATOM 9046 N N . HIS D 1 16 ? -12.968 -51.804 -31.831 1.00 23.82 16 HIS F N 1
ATOM 9047 C CA . HIS D 1 16 ? -13.112 -51.092 -33.083 1.00 25.42 16 HIS F CA 1
ATOM 9048 C C . HIS D 1 16 ? -12.109 -49.931 -33.051 1.00 24.46 16 HIS F C 1
ATOM 9049 O O . HIS D 1 16 ? -12.022 -49.253 -32.045 1.00 24.25 16 HIS F O 1
ATOM 9056 N N . PRO D 1 17 ? -11.438 -49.648 -34.137 1.00 24.30 17 PRO F N 1
ATOM 9057 C CA . PRO D 1 17 ? -10.324 -48.665 -34.074 1.00 26.15 17 PRO F CA 1
ATOM 9058 C C . PRO D 1 17 ? -10.772 -47.251 -33.775 1.00 24.90 17 PRO F C 1
ATOM 9059 O O . PRO D 1 17 ? -10.053 -46.530 -33.077 1.00 23.56 17 PRO F O 1
ATOM 9063 N N . ASP D 1 18 ? -11.969 -46.836 -34.249 1.00 23.69 18 ASP F N 1
ATOM 9064 C CA . ASP D 1 18 ? -12.444 -45.468 -33.903 1.00 23.44 18 ASP F CA 1
ATOM 9065 C C . ASP D 1 18 ? -12.733 -45.415 -32.382 1.00 23.92 18 ASP F C 1
ATOM 9066 O O . ASP D 1 18 ? -12.431 -44.429 -31.724 1.00 24.89 18 ASP F O 1
ATOM 9071 N N . LYS D 1 19 ? -13.307 -46.470 -31.853 1.00 24.32 19 LYS F N 1
ATOM 9072 C CA . LYS D 1 19 ? -13.570 -46.533 -30.409 1.00 25.77 19 LYS F CA 1
ATOM 9073 C C . LYS D 1 19 ? -12.313 -46.648 -29.559 1.00 25.48 19 LYS F C 1
ATOM 9074 O O . LYS D 1 19 ? -12.327 -46.168 -28.393 1.00 27.46 19 LYS F O 1
ATOM 9080 N N . ILE D 1 20 ? -11.278 -47.301 -30.027 1.00 24.56 20 ILE F N 1
ATOM 9081 C CA . ILE D 1 20 ? -9.990 -47.251 -29.342 1.00 24.82 20 ILE F CA 1
ATOM 9082 C C . ILE D 1 20 ? -9.560 -45.804 -29.166 1.00 25.57 20 ILE F C 1
ATOM 9083 O O . ILE D 1 20 ? -9.141 -45.379 -28.072 1.00 24.71 20 ILE F O 1
ATOM 9088 N N . CYS D 1 21 ? -9.644 -45.036 -30.248 1.00 24.76 21 CYS F N 1
ATOM 9089 C CA . CYS D 1 21 ? -9.287 -43.614 -30.172 1.00 25.88 21 CYS F CA 1
ATOM 9090 C C . CYS D 1 21 ? -10.174 -42.817 -29.201 1.00 25.94 21 CYS F C 1
ATOM 9091 O O . CYS D 1 21 ? -9.675 -42.040 -28.405 1.00 24.58 21 CYS F O 1
ATOM 9094 N N . ASP D 1 22 ? -11.509 -43.012 -29.260 1.00 27.15 22 ASP F N 1
ATOM 9095 C CA . ASP D 1 22 ? -12.366 -42.358 -28.311 1.00 26.83 22 ASP F CA 1
ATOM 9096 C C . ASP D 1 22 ? -11.981 -42.725 -26.863 1.00 24.43 22 ASP F C 1
ATOM 9097 O O . ASP D 1 22 ? -11.969 -41.838 -25.969 1.00 24.26 22 ASP F O 1
ATOM 9102 N N . GLN D 1 23 ? -11.664 -43.980 -26.617 1.00 23.89 23 GLN F N 1
ATOM 9103 C CA . GLN D 1 23 ? -11.306 -44.386 -25.269 1.00 24.33 23 GLN F CA 1
ATOM 9104 C C . GLN D 1 23 ? -9.984 -43.750 -24.805 1.00 25.71 23 GLN F C 1
ATOM 9105 O O . GLN D 1 23 ? -9.882 -43.297 -23.655 1.00 25.06 23 GLN F O 1
ATOM 9111 N N . ILE D 1 24 ? -8.970 -43.708 -25.675 1.00 23.75 24 ILE F N 1
ATOM 9112 C CA . ILE D 1 24 ? -7.679 -43.107 -25.257 1.00 25.56 24 ILE F CA 1
ATOM 9113 C C . ILE D 1 24 ? -7.922 -41.604 -25.019 1.00 25.00 24 ILE F C 1
ATOM 9114 O O . ILE D 1 24 ? -7.434 -41.053 -23.990 1.00 26.96 24 ILE F O 1
ATOM 9119 N N . SER D 1 25 ? -8.718 -40.936 -25.880 1.00 24.39 25 SER F N 1
ATOM 9120 C CA . SER D 1 25 ? -9.013 -39.514 -25.697 1.00 23.99 25 SER F CA 1
ATOM 9121 C C . SER D 1 25 ? -9.627 -39.280 -24.308 1.00 25.28 25 SER F C 1
ATOM 9122 O O . SER D 1 25 ? -9.230 -38.394 -23.586 1.00 25.22 25 SER F O 1
ATOM 9125 N N . ASP D 1 26 ? -10.643 -40.026 -23.985 1.00 25.36 26 ASP F N 1
ATOM 9126 C CA . ASP D 1 26 ? -11.343 -39.858 -22.710 1.00 26.63 26 ASP F CA 1
ATOM 9127 C C . ASP D 1 26 ? -10.534 -40.336 -21.523 1.00 26.38 26 ASP F C 1
ATOM 9128 O O . ASP D 1 26 ? -10.685 -39.793 -20.431 1.00 27.56 26 ASP F O 1
ATOM 9133 N N . ALA D 1 27 ? -9.699 -41.331 -21.677 1.00 27.72 27 ALA F N 1
ATOM 9134 C CA . ALA D 1 27 ? -8.792 -41.763 -20.576 1.00 29.30 27 ALA F CA 1
ATOM 9135 C C . ALA D 1 27 ? -7.783 -40.663 -20.270 1.00 27.74 27 ALA F C 1
ATOM 9136 O O . ALA D 1 27 ? -7.516 -40.358 -19.133 1.00 27.03 27 ALA F O 1
ATOM 9138 N N . ILE D 1 28 ? -7.312 -40.004 -21.300 1.00 26.59 28 ILE F N 1
ATOM 9139 C CA . ILE D 1 28 ? -6.366 -38.881 -21.101 1.00 29.38 28 ILE F CA 1
ATOM 9140 C C . ILE D 1 28 ? -7.107 -37.711 -20.425 1.00 28.02 28 ILE F C 1
ATOM 9141 O O . ILE D 1 28 ? -6.603 -37.131 -19.468 1.00 27.40 28 ILE F O 1
ATOM 9146 N N . LEU D 1 29 ? -8.323 -37.415 -20.895 1.00 27.01 29 LEU F N 1
ATOM 9147 C CA . LEU D 1 29 ? -9.103 -36.361 -20.286 1.00 27.86 29 LEU F CA 1
ATOM 9148 C C . LEU D 1 29 ? -9.334 -36.689 -18.792 1.00 29.52 29 LEU F C 1
ATOM 9149 O O . LEU D 1 29 ? -9.173 -35.799 -17.931 1.00 28.91 29 LEU F O 1
ATOM 9154 N N . ASP D 1 30 ? -9.730 -37.925 -18.501 1.00 28.24 30 ASP F N 1
ATOM 9155 C CA . ASP D 1 30 ? -10.065 -38.305 -17.084 1.00 30.27 30 ASP F CA 1
ATOM 9156 C C . ASP D 1 30 ? -8.814 -38.110 -16.223 1.00 31.78 30 ASP F C 1
ATOM 9157 O O . ASP D 1 30 ? -8.916 -37.632 -15.085 1.00 29.91 30 ASP F O 1
ATOM 9162 N N . GLU D 1 31 ? -7.648 -38.494 -16.721 1.00 29.92 31 GLU F N 1
ATOM 9163 C CA . GLU D 1 31 ? -6.427 -38.275 -15.963 1.00 32.73 31 GLU F CA 1
ATOM 9164 C C . GLU D 1 31 ? -6.117 -36.784 -15.723 1.00 33.65 31 GLU F C 1
ATOM 9165 O O . GLU D 1 31 ? -5.766 -36.382 -14.605 1.00 32.57 31 GLU F O 1
ATOM 9171 N N . CYS D 1 32 ? -6.306 -35.929 -16.720 1.00 30.54 32 CYS F N 1
ATOM 9172 C CA . CYS D 1 32 ? -6.150 -34.522 -16.530 1.00 32.79 32 CYS F CA 1
ATOM 9173 C C . CYS D 1 32 ? -7.109 -33.983 -15.455 1.00 35.90 32 CYS F C 1
ATOM 9174 O O . CYS D 1 32 ? -6.652 -33.248 -14.556 1.00 32.37 32 CYS F O 1
ATOM 9177 N N . LEU D 1 33 ? -8.392 -34.302 -15.554 1.00 32.60 33 LEU F N 1
ATOM 9178 C CA . LEU D 1 33 ? -9.354 -33.740 -14.626 1.00 33.59 33 LEU F CA 1
ATOM 9179 C C . LEU D 1 33 ? -9.152 -34.294 -13.213 1.00 34.45 33 LEU F C 1
ATOM 9180 O O . LEU D 1 33 ? -9.478 -33.588 -12.280 1.00 34.97 33 LEU F O 1
ATOM 9185 N N . SER D 1 34 ? -8.653 -35.517 -13.042 1.00 34.58 34 SER F N 1
ATOM 9186 C CA . SER D 1 34 ? -8.391 -36.021 -11.697 1.00 36.89 34 SER F CA 1
ATOM 9187 C C . SER D 1 34 ? -7.296 -35.188 -11.008 1.00 38.95 34 SER F C 1
ATOM 9188 O O . SER D 1 34 ? -7.253 -35.123 -9.783 1.00 38.52 34 SER F O 1
ATOM 9191 N N . GLN D 1 35 ? -6.353 -34.628 -11.761 1.00 37.32 35 GLN F N 1
ATOM 9192 C CA . GLN D 1 35 ? -5.258 -33.854 -11.198 1.00 39.58 35 GLN F CA 1
ATOM 9193 C C . GLN D 1 35 ? -5.566 -32.377 -11.163 1.00 39.87 35 GLN F C 1
ATOM 9194 O O . GLN D 1 35 ? -5.075 -31.675 -10.281 1.00 36.71 35 GLN F O 1
ATOM 9200 N N . ASP D 1 36 ? -6.362 -31.870 -12.100 1.00 36.74 36 ASP F N 1
ATOM 9201 C CA . ASP D 1 36 ? -6.597 -30.424 -12.221 1.00 36.47 36 ASP F CA 1
ATOM 9202 C C . ASP D 1 36 ? -7.982 -30.214 -12.828 1.00 38.31 36 ASP F C 1
ATOM 9203 O O . ASP D 1 36 ? -8.207 -30.344 -14.071 1.00 34.75 36 ASP F O 1
ATOM 9208 N N . GLN D 1 37 ? -8.924 -29.888 -11.957 1.00 37.69 37 GLN F N 1
ATOM 9209 C CA . GLN D 1 37 ? -10.293 -29.634 -12.371 1.00 43.72 37 GLN F CA 1
ATOM 9210 C C . GLN D 1 37 ? -10.532 -28.398 -13.244 1.00 40.72 37 GLN F C 1
ATOM 9211 O O . GLN D 1 37 ? -11.655 -28.197 -13.694 1.00 42.46 37 GLN F O 1
ATOM 9217 N N . ASN D 1 38 ? -9.523 -27.551 -13.416 1.00 37.16 38 ASN F N 1
ATOM 9218 C CA . ASN D 1 38 ? -9.641 -26.459 -14.343 1.00 39.32 38 ASN F CA 1
ATOM 9219 C C . ASN D 1 38 ? -8.876 -26.737 -15.671 1.00 38.74 38 ASN F C 1
ATOM 9220 O O . ASN D 1 38 ? -8.560 -25.767 -16.391 1.00 35.50 38 ASN F O 1
ATOM 9225 N N . SER D 1 39 ? -8.519 -27.994 -15.951 1.00 34.56 39 SER F N 1
ATOM 9226 C CA . SER D 1 39 ? -7.837 -28.313 -17.190 1.00 32.48 39 SER F CA 1
ATOM 9227 C C . SER D 1 39 ? -8.678 -27.875 -18.367 1.00 31.69 39 SER F C 1
ATOM 9228 O O . SER D 1 39 ? -9.935 -27.977 -18.340 1.00 32.85 39 SER F O 1
ATOM 9231 N N . ARG D 1 40 ? -8.011 -27.492 -19.463 1.00 29.56 40 ARG F N 1
ATOM 9232 C CA . ARG D 1 40 ? -8.661 -27.353 -20.736 1.00 29.61 40 ARG F CA 1
ATOM 9233 C C . ARG D 1 40 ? -8.060 -28.423 -21.619 1.00 28.55 40 ARG F C 1
ATOM 9234 O O . ARG D 1 40 ? -6.794 -28.559 -21.739 1.00 26.42 40 ARG F O 1
ATOM 9242 N N . VAL D 1 41 ? -8.922 -29.304 -22.162 1.00 28.30 41 VAL F N 1
ATOM 9243 C CA . VAL D 1 41 ? -8.467 -30.478 -22.855 1.00 27.29 41 VAL F CA 1
ATOM 9244 C C . VAL D 1 41 ? -9.281 -30.677 -24.104 1.00 27.62 41 VAL F C 1
ATOM 9245 O O . VAL D 1 41 ? -10.516 -30.641 -24.037 1.00 27.50 41 VAL F O 1
ATOM 9249 N N . ALA D 1 42 ? -8.620 -30.892 -25.211 1.00 28.11 42 ALA F N 1
ATOM 9250 C CA . ALA D 1 42 ? -9.234 -31.283 -26.479 1.00 30.41 42 ALA F CA 1
ATOM 9251 C C . ALA D 1 42 ? -8.308 -32.316 -27.136 1.00 32.08 42 ALA F C 1
ATOM 9252 O O . ALA D 1 42 ? -7.471 -31.966 -27.999 1.00 35.04 42 ALA F O 1
ATOM 9254 N N . CYS D 1 43 ? -8.398 -33.555 -26.713 1.00 29.83 43 CYS F N 1
ATOM 9255 C CA . CYS D 1 43 ? -7.399 -34.579 -27.042 1.00 29.87 43 CYS F CA 1
ATOM 9256 C C . CYS D 1 43 ? -7.934 -35.426 -28.178 1.00 31.96 43 CYS F C 1
ATOM 9257 O O . CYS D 1 43 ? -9.064 -35.983 -28.052 1.00 31.92 43 CYS F O 1
ATOM 9260 N N . GLU D 1 44 ? -7.211 -35.483 -29.283 1.00 26.43 44 GLU F N 1
ATOM 9261 C CA . GLU D 1 44 ? -7.621 -36.212 -30.464 1.00 27.72 44 GLU F CA 1
ATOM 9262 C C . GLU D 1 44 ? -6.604 -37.318 -30.730 1.00 27.63 44 GLU F C 1
ATOM 9263 O O . GLU D 1 44 ? -5.360 -37.069 -30.629 1.00 27.32 44 GLU F O 1
ATOM 9269 N N . VAL D 1 45 ? -7.044 -38.478 -31.133 1.00 27.34 45 VAL F N 1
ATOM 9270 C CA . VAL D 1 45 ? -6.208 -39.646 -31.295 1.00 25.88 45 VAL F CA 1
ATOM 9271 C C . VAL D 1 45 ? -6.470 -40.254 -32.665 1.00 28.15 45 VAL F C 1
ATOM 9272 O O . VAL D 1 45 ? -7.621 -40.309 -33.165 1.00 24.47 45 VAL F O 1
ATOM 9276 N N . LEU D 1 46 ? -5.385 -40.698 -33.286 1.00 27.24 46 LEU F N 1
ATOM 9277 C CA . LEU D 1 46 ? -5.452 -41.454 -34.553 1.00 25.35 46 LEU F CA 1
ATOM 9278 C C . LEU D 1 46 ? -4.719 -42.793 -34.294 1.00 25.96 46 LEU F C 1
ATOM 9279 O O . LEU D 1 46 ? -3.633 -42.830 -33.660 1.00 26.70 46 LEU F O 1
ATOM 9284 N N . ALA D 1 47 ? -5.310 -43.854 -34.783 1.00 25.59 47 ALA F N 1
ATOM 9285 C CA . ALA D 1 47 ? -4.728 -45.232 -34.681 1.00 27.13 47 ALA F CA 1
ATOM 9286 C C . ALA D 1 47 ? -4.758 -45.892 -36.030 1.00 27.84 47 ALA F C 1
ATOM 9287 O O . ALA D 1 47 ? -5.838 -46.192 -36.543 1.00 28.55 47 ALA F O 1
ATOM 9289 N N . CYS D 1 48 ? -3.588 -46.133 -36.640 1.00 25.79 48 CYS F N 1
ATOM 9290 C CA . CYS D 1 48 ? -3.509 -46.753 -37.994 1.00 27.62 48 CYS F CA 1
ATOM 9291 C C . CYS D 1 48 ? -2.302 -47.674 -38.052 1.00 33.27 48 CYS F C 1
ATOM 9292 O O . CYS D 1 48 ? -1.181 -47.134 -38.025 1.00 37.28 48 CYS F O 1
ATOM 9295 N N . ASN D 1 49 ? -2.515 -48.934 -38.404 1.00 31.11 49 ASN F N 1
ATOM 9296 C CA . ASN D 1 49 ? -1.614 -49.976 -38.653 1.00 32.96 49 ASN F CA 1
ATOM 9297 C C . ASN D 1 49 ? -0.766 -50.151 -37.380 1.00 37.56 49 ASN F C 1
ATOM 9298 O O . ASN D 1 49 ? -1.325 -50.628 -36.383 1.00 42.88 49 ASN F O 1
ATOM 9303 N N . ARG D 1 50 ? 0.397 -49.553 -37.340 1.00 31.39 50 ARG F N 1
ATOM 9304 C CA . ARG D 1 50 ? 1.236 -49.600 -36.144 1.00 37.87 50 ARG F CA 1
ATOM 9305 C C . ARG D 1 50 ? 1.612 -48.214 -35.546 1.00 31.98 50 ARG F C 1
ATOM 9306 O O . ARG D 1 50 ? 2.697 -48.012 -34.979 1.00 31.39 50 ARG F O 1
ATOM 9314 N N . LEU D 1 51 ? 0.757 -47.236 -35.732 1.00 29.46 51 LEU F N 1
ATOM 9315 C CA . LEU D 1 51 ? 1.016 -45.906 -35.237 1.00 28.75 51 LEU F CA 1
ATOM 9316 C C . LEU D 1 51 ? -0.198 -45.457 -34.417 1.00 27.50 51 LEU F C 1
ATOM 9317 O O . LEU D 1 51 ? -1.348 -45.557 -34.920 1.00 29.02 51 LEU F O 1
ATOM 9322 N N . ILE D 1 52 ? 0.030 -44.940 -33.209 1.00 25.43 52 ILE F N 1
ATOM 9323 C CA . ILE D 1 52 ? -0.988 -44.197 -32.509 1.00 25.73 52 ILE F CA 1
ATOM 9324 C C . ILE D 1 52 ? -0.461 -42.779 -32.330 1.00 26.71 52 ILE F C 1
ATOM 9325 O O . ILE D 1 52 ? 0.671 -42.570 -31.847 1.00 27.74 52 ILE F O 1
ATOM 9330 N N . VAL D 1 53 ? -1.253 -41.792 -32.727 1.00 26.65 53 VAL F N 1
ATOM 9331 C CA . VAL D 1 53 ? -0.892 -40.384 -32.581 1.00 25.22 53 VAL F CA 1
ATOM 9332 C C . VAL D 1 53 ? -1.802 -39.775 -31.571 1.00 27.39 53 VAL F C 1
ATOM 9333 O O . VAL D 1 53 ? -3.083 -39.873 -31.727 1.00 26.93 53 VAL F O 1
ATOM 9337 N N . ILE D 1 54 ? -1.225 -39.169 -30.537 1.00 27.47 54 ILE F N 1
ATOM 9338 C CA . ILE D 1 54 ? -1.979 -38.497 -29.508 1.00 28.65 54 ILE F CA 1
ATOM 9339 C C . ILE D 1 54 ? -1.729 -37.027 -29.666 1.00 30.81 54 ILE F C 1
ATOM 9340 O O . ILE D 1 54 ? -0.577 -36.529 -29.523 1.00 29.51 54 ILE F O 1
ATOM 9345 N N . ALA D 1 55 ? -2.772 -36.306 -30.027 1.00 27.56 55 ALA F N 1
ATOM 9346 C CA . ALA D 1 55 ? -2.636 -34.909 -30.312 1.00 30.69 55 ALA F CA 1
ATOM 9347 C C . ALA D 1 55 ? -3.728 -34.087 -29.685 1.00 31.56 55 ALA F C 1
ATOM 9348 O O . ALA D 1 55 ? -4.507 -34.557 -28.848 1.00 35.77 55 ALA F O 1
ATOM 9350 N N . GLY D 1 56 ? -3.783 -32.832 -30.061 1.00 33.94 56 GLY F N 1
ATOM 9351 C CA . GLY D 1 56 ? -4.784 -31.880 -29.622 1.00 34.96 56 GLY F CA 1
ATOM 9352 C C . GLY D 1 56 ? -4.178 -30.808 -28.676 1.00 34.04 56 GLY F C 1
ATOM 9353 O O . GLY D 1 56 ? -2.957 -30.525 -28.731 1.00 32.32 56 GLY F O 1
ATOM 9354 N N . GLU D 1 57 ? -5.052 -30.126 -27.948 1.00 29.93 57 GLU F N 1
ATOM 9355 C CA . GLU D 1 57 ? -4.675 -28.929 -27.243 1.00 29.64 57 GLU F CA 1
ATOM 9356 C C . GLU D 1 57 ? -5.077 -29.117 -25.803 1.00 29.66 57 GLU F C 1
ATOM 9357 O O . GLU D 1 57 ? -6.246 -29.325 -25.471 1.00 28.14 57 GLU F O 1
ATOM 9363 N N . ILE D 1 58 ? -4.092 -29.017 -24.933 1.00 27.89 58 ILE F N 1
ATOM 9364 C CA . ILE D 1 58 ? -4.244 -29.228 -23.507 1.00 28.38 58 ILE F CA 1
ATOM 9365 C C . ILE D 1 58 ? -3.530 -28.141 -22.765 1.00 28.64 58 ILE F C 1
ATOM 9366 O O . ILE D 1 58 ? -2.306 -27.969 -22.995 1.00 30.22 58 ILE F O 1
ATOM 9371 N N . THR D 1 59 ? -4.211 -27.450 -21.846 1.00 29.92 59 THR F N 1
ATOM 9372 C CA . THR D 1 59 ? -3.518 -26.557 -20.912 1.00 30.05 59 THR F CA 1
ATOM 9373 C C . THR D 1 59 ? -3.922 -27.040 -19.540 1.00 32.05 59 THR F C 1
ATOM 9374 O O . THR D 1 59 ? -5.124 -27.100 -19.206 1.00 31.62 59 THR F O 1
ATOM 9378 N N . THR D 1 60 ? -2.933 -27.460 -18.752 1.00 30.08 60 THR F N 1
ATOM 9379 C CA . THR D 1 60 ? -3.224 -28.077 -17.473 1.00 32.73 60 THR F CA 1
ATOM 9380 C C . THR D 1 60 ? -2.051 -28.025 -16.552 1.00 32.57 60 THR F C 1
ATOM 9381 O O . THR D 1 60 ? -0.934 -27.944 -16.999 1.00 30.89 60 THR F O 1
ATOM 9385 N N . HIS D 1 61 ? -2.317 -28.147 -15.238 1.00 36.77 61 HIS F N 1
ATOM 9386 C CA . HIS D 1 61 ? -1.262 -28.467 -14.255 1.00 36.59 61 HIS F CA 1
ATOM 9387 C C . HIS D 1 61 ? -0.969 -29.950 -14.150 1.00 38.51 61 HIS F C 1
ATOM 9388 O O . HIS D 1 61 ? 0.013 -30.342 -13.534 1.00 37.40 61 HIS F O 1
ATOM 9395 N N . ALA D 1 62 ? -1.832 -30.790 -14.709 1.00 33.86 62 ALA F N 1
ATOM 9396 C CA . ALA D 1 62 ? -1.584 -32.216 -14.675 1.00 34.29 62 ALA F CA 1
ATOM 9397 C C . ALA D 1 62 ? -0.405 -32.655 -15.523 1.00 34.13 62 ALA F C 1
ATOM 9398 O O . ALA D 1 62 ? 0.041 -31.928 -16.396 1.00 33.74 62 ALA F O 1
ATOM 9400 N N . TYR D 1 63 ? 0.065 -33.858 -15.259 1.00 34.27 63 TYR F N 1
ATOM 9401 C CA . TYR D 1 63 ? 0.952 -34.545 -16.170 1.00 34.36 63 TYR F CA 1
ATOM 9402 C C . TYR D 1 63 ? 0.321 -35.891 -16.440 1.00 34.74 63 TYR F C 1
ATOM 9403 O O . TYR D 1 63 ? -0.007 -36.625 -15.517 1.00 31.26 63 TYR F O 1
ATOM 9412 N N . VAL D 1 64 ? 0.107 -36.219 -17.718 1.00 31.19 64 VAL F N 1
ATOM 9413 C CA . VAL D 1 64 ? -0.420 -37.519 -18.088 1.00 30.40 64 VAL F CA 1
ATOM 9414 C C . VAL D 1 64 ? 0.593 -38.278 -18.870 1.00 32.60 64 VAL F C 1
ATOM 9415 O O . VAL D 1 64 ? 1.126 -37.763 -19.865 1.00 29.82 64 VAL F O 1
ATOM 9419 N N . ASP D 1 65 ? 0.888 -39.513 -18.459 1.00 33.01 65 ASP F N 1
ATOM 9420 C CA . ASP D 1 65 ? 1.750 -40.379 -19.242 1.00 32.39 65 ASP F CA 1
ATOM 9421 C C . ASP D 1 65 ? 0.881 -40.978 -20.341 1.00 33.57 65 ASP F C 1
ATOM 9422 O O . ASP D 1 65 ? 0.076 -41.909 -20.107 1.00 31.39 65 ASP F O 1
ATOM 9427 N N . VAL D 1 66 ? 1.024 -40.430 -21.555 1.00 31.39 66 VAL F N 1
ATOM 9428 C CA . VAL D 1 66 ? 0.076 -40.787 -22.618 1.00 31.07 66 VAL F CA 1
ATOM 9429 C C . VAL D 1 66 ? 0.355 -42.195 -23.097 1.00 32.55 66 VAL F C 1
ATOM 9430 O O . VAL D 1 66 ? -0.530 -42.840 -23.615 1.00 30.00 66 VAL F O 1
ATOM 9434 N N . VAL D 1 67 ? 1.614 -42.660 -23.019 1.00 31.10 67 VAL F N 1
ATOM 9435 C CA . VAL D 1 67 ? 1.929 -43.997 -23.403 1.00 30.38 67 VAL F CA 1
ATOM 9436 C C . VAL D 1 67 ? 1.305 -45.008 -22.460 1.00 30.52 67 VAL F C 1
ATOM 9437 O O . VAL D 1 67 ? 0.650 -45.949 -22.888 1.00 29.46 67 VAL F O 1
ATOM 9441 N N . LYS D 1 68 ? 1.518 -44.828 -21.186 1.00 31.26 68 LYS F N 1
ATOM 9442 C CA A LYS D 1 68 ? 0.892 -45.683 -20.184 0.50 32.68 68 LYS F CA 1
ATOM 9443 C CA B LYS D 1 68 ? 0.880 -45.685 -20.180 0.50 31.46 68 LYS F CA 1
ATOM 9444 C C . LYS D 1 68 ? -0.627 -45.691 -20.338 1.00 31.22 68 LYS F C 1
ATOM 9445 O O . LYS D 1 68 ? -1.287 -46.735 -20.255 1.00 29.51 68 LYS F O 1
ATOM 9456 N N . THR D 1 69 ? -1.192 -44.535 -20.591 1.00 30.17 69 THR F N 1
ATOM 9457 C CA . THR D 1 69 ? -2.683 -44.426 -20.774 1.00 30.83 69 THR F CA 1
ATOM 9458 C C . THR D 1 69 ? -3.139 -45.206 -21.978 1.00 28.63 69 THR F C 1
ATOM 9459 O O . THR D 1 69 ? -4.145 -45.955 -21.895 1.00 29.95 69 THR F O 1
ATOM 9463 N N . ALA D 1 70 ? -2.403 -45.082 -23.097 1.00 27.94 70 ALA F N 1
ATOM 9464 C CA . ALA D 1 70 ? -2.781 -45.815 -24.237 1.00 27.48 70 ALA F CA 1
ATOM 9465 C C . ALA D 1 70 ? -2.689 -47.319 -24.018 1.00 27.78 70 ALA F C 1
ATOM 9466 O O . ALA D 1 70 ? -3.597 -48.069 -24.428 1.00 26.90 70 ALA F O 1
ATOM 9468 N N . TRP D 1 71 ? -1.621 -47.770 -23.355 1.00 27.29 71 TRP F N 1
ATOM 9469 C CA . TRP D 1 71 ? -1.501 -49.173 -23.004 1.00 29.28 71 TRP F CA 1
ATOM 9470 C C . TRP D 1 71 ? -2.662 -49.676 -22.141 1.00 31.32 71 TRP F C 1
ATOM 9471 O O . TRP D 1 71 ? -3.095 -50.801 -22.331 1.00 31.45 71 TRP F O 1
ATOM 9482 N N . GLU D 1 72 ? -3.199 -48.848 -21.275 1.00 30.11 72 GLU F N 1
ATOM 9483 C CA . GLU D 1 72 ? -4.364 -49.244 -20.450 1.00 33.14 72 GLU F CA 1
ATOM 9484 C C . GLU D 1 72 ? -5.615 -49.533 -21.300 1.00 32.31 72 GLU F C 1
ATOM 9485 O O . GLU D 1 72 ? -6.421 -50.376 -20.926 1.00 31.46 72 GLU F O 1
ATOM 9491 N N . ILE D 1 73 ? -5.742 -48.870 -22.447 1.00 28.31 73 ILE F N 1
ATOM 9492 C CA . ILE D 1 73 ? -6.845 -49.129 -23.321 1.00 29.36 73 ILE F CA 1
ATOM 9493 C C . ILE D 1 73 ? -6.555 -50.349 -24.200 1.00 29.88 73 ILE F C 1
ATOM 9494 O O . ILE D 1 73 ? -7.451 -51.147 -24.451 1.00 29.25 73 ILE F O 1
ATOM 9499 N N . ILE D 1 74 ? -5.330 -50.464 -24.756 1.00 29.53 74 ILE F N 1
ATOM 9500 C CA . ILE D 1 74 ? -5.073 -51.488 -25.735 1.00 30.44 74 ILE F CA 1
ATOM 9501 C C . ILE D 1 74 ? -4.708 -52.881 -25.183 1.00 29.66 74 ILE F C 1
ATOM 9502 O O . ILE D 1 74 ? -5.019 -53.878 -25.820 1.00 29.59 74 ILE F O 1
ATOM 9507 N N . LYS D 1 75 ? -4.136 -52.941 -23.989 1.00 33.88 75 LYS F N 1
ATOM 9508 C CA . LYS D 1 75 ? -3.792 -54.275 -23.358 1.00 36.18 75 LYS F CA 1
ATOM 9509 C C . LYS D 1 75 ? -4.978 -55.202 -23.140 1.00 34.17 75 LYS F C 1
ATOM 9510 O O . LYS D 1 75 ? -4.911 -56.297 -23.529 1.00 34.41 75 LYS F O 1
ATOM 9516 N N . PRO D 1 76 ? -6.119 -54.733 -22.654 1.00 36.22 76 PRO F N 1
ATOM 9517 C CA . PRO D 1 76 ? -7.263 -55.657 -22.527 1.00 36.31 76 PRO F CA 1
ATOM 9518 C C . PRO D 1 76 ? -7.848 -56.114 -23.852 1.00 34.60 76 PRO F C 1
ATOM 9519 O O . PRO D 1 76 ? -8.722 -57.006 -23.893 1.00 36.94 76 PRO F O 1
ATOM 9523 N N . LEU D 1 77 ? -7.467 -55.458 -24.965 1.00 34.03 77 LEU F N 1
ATOM 9524 C CA . LEU D 1 77 ? -7.852 -55.887 -26.293 1.00 33.07 77 LEU F CA 1
ATOM 9525 C C . LEU D 1 77 ? -6.879 -56.843 -26.916 1.00 34.11 77 LEU F C 1
ATOM 9526 O O . LEU D 1 77 ? -7.111 -57.328 -28.017 1.00 35.35 77 LEU F O 1
ATOM 9531 N N . GLY D 1 78 ? -5.770 -57.125 -26.264 1.00 33.96 78 GLY F N 1
ATOM 9532 C CA . GLY D 1 78 ? -4.845 -58.152 -26.704 1.00 36.05 78 GLY F CA 1
ATOM 9533 C C . GLY D 1 78 ? -3.569 -57.554 -27.268 1.00 37.00 78 GLY F C 1
ATOM 9534 O O . GLY D 1 78 ? -2.739 -58.298 -27.772 1.00 34.37 78 GLY F O 1
ATOM 9535 N N . TYR D 1 79 ? -3.401 -56.241 -27.297 1.00 33.18 79 TYR F N 1
ATOM 9536 C CA . TYR D 1 79 ? -2.183 -55.655 -27.848 1.00 32.56 79 TYR F CA 1
ATOM 9537 C C . TYR D 1 79 ? -1.124 -55.566 -26.755 1.00 33.30 79 TYR F C 1
ATOM 9538 O O . TYR D 1 79 ? -1.442 -55.608 -25.579 1.00 31.22 79 TYR F O 1
ATOM 9547 N N . ASP D 1 80 ? 0.122 -55.426 -27.165 1.00 34.16 80 ASP F N 1
ATOM 9548 C CA . ASP D 1 80 ? 1.195 -55.290 -26.191 1.00 36.19 80 ASP F CA 1
ATOM 9549 C C . ASP D 1 80 ? 2.034 -54.027 -26.447 1.00 36.05 80 ASP F C 1
ATOM 9550 O O . ASP D 1 80 ? 1.767 -53.246 -27.359 1.00 35.41 80 ASP F O 1
ATOM 9555 N N . GLU D 1 81 ? 3.129 -53.905 -25.686 1.00 35.33 81 GLU F N 1
ATOM 9556 C CA . GLU D 1 81 ? 3.943 -52.723 -25.654 1.00 36.59 81 GLU F CA 1
ATOM 9557 C C . GLU D 1 81 ? 4.795 -52.523 -26.891 1.00 35.00 81 GLU F C 1
ATOM 9558 O O . GLU D 1 81 ? 5.356 -51.444 -27.058 1.00 32.59 81 GLU F O 1
ATOM 9564 N N . ASN D 1 82 ? 4.908 -53.539 -27.739 1.00 36.13 82 ASN F N 1
ATOM 9565 C CA . ASN D 1 82 ? 5.660 -53.393 -28.957 1.00 36.46 82 ASN F CA 1
ATOM 9566 C C . ASN D 1 82 ? 4.801 -53.291 -30.187 1.00 35.62 82 ASN F C 1
ATOM 9567 O O . ASN D 1 82 ? 5.394 -53.125 -31.269 1.00 33.77 82 ASN F O 1
ATOM 9572 N N . ASP D 1 83 ? 3.471 -53.254 -30.068 1.00 32.46 83 ASP F N 1
ATOM 9573 C CA . ASP D 1 83 ? 2.641 -53.200 -31.227 1.00 32.58 83 ASP F CA 1
ATOM 9574 C C . ASP D 1 83 ? 2.568 -51.817 -31.898 1.00 32.58 83 ASP F C 1
ATOM 9575 O O . ASP D 1 83 ? 2.436 -51.733 -33.119 1.00 32.71 83 ASP F O 1
ATOM 9580 N N . PHE D 1 84 ? 2.658 -50.739 -31.128 1.00 29.61 84 PHE F N 1
ATOM 9581 C CA . PHE D 1 84 ? 2.517 -49.411 -31.727 1.00 30.43 84 PHE F CA 1
ATOM 9582 C C . PHE D 1 84 ? 3.668 -48.457 -31.395 1.00 29.57 84 PHE F C 1
ATOM 9583 O O . PHE D 1 84 ? 4.064 -48.330 -30.223 1.00 31.86 84 PHE F O 1
ATOM 9591 N N . THR D 1 85 ? 4.089 -47.727 -32.398 1.00 29.43 85 THR F N 1
ATOM 9592 C CA . THR D 1 85 ? 4.762 -46.453 -32.211 1.00 30.94 85 THR F CA 1
ATOM 9593 C C . THR D 1 85 ? 3.762 -45.433 -31.658 1.00 31.53 85 THR F C 1
ATOM 9594 O O . THR D 1 85 ? 2.635 -45.363 -32.182 1.00 29.26 85 THR F O 1
ATOM 9598 N N . ILE D 1 86 ? 4.131 -44.688 -30.655 1.00 29.25 86 ILE F N 1
ATOM 9599 C CA . ILE D 1 86 ? 3.296 -43.682 -30.068 1.00 29.74 86 ILE F CA 1
ATOM 9600 C C . ILE D 1 86 ? 3.880 -42.336 -30.239 1.00 28.86 86 ILE F C 1
ATOM 9601 O O . ILE D 1 86 ? 4.979 -42.107 -29.887 1.00 29.28 86 ILE F O 1
ATOM 9606 N N . ILE D 1 87 ? 3.114 -41.426 -30.830 1.00 28.67 87 ILE F N 1
ATOM 9607 C CA 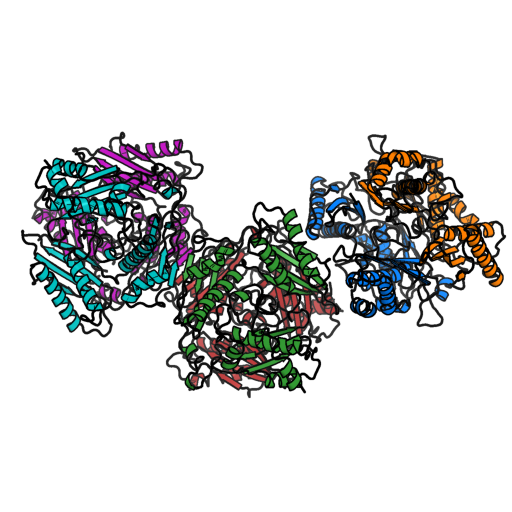. ILE D 1 87 ? 3.526 -40.047 -31.067 1.00 29.57 87 ILE F CA 1
ATOM 9608 C C . ILE D 1 87 ? 2.728 -39.153 -30.146 1.00 30.18 87 ILE F C 1
ATOM 9609 O O . ILE D 1 87 ? 1.482 -39.233 -30.129 1.00 29.52 87 ILE F O 1
ATOM 9614 N N . SER D 1 88 ? 3.423 -38.361 -29.336 1.00 28.29 88 SER F N 1
ATOM 9615 C CA . SER D 1 88 ? 2.803 -37.375 -28.512 1.00 27.95 88 SER F CA 1
ATOM 9616 C C . SER D 1 88 ? 2.997 -35.979 -29.042 1.00 29.59 88 SER F C 1
ATOM 9617 O O . SER D 1 88 ? 4.122 -35.461 -29.122 1.00 27.63 88 SER F O 1
ATOM 9620 N N . ASN D 1 89 ? 1.906 -35.357 -29.478 1.00 26.73 89 ASN F N 1
ATOM 9621 C CA . ASN D 1 89 ? 1.932 -34.004 -30.080 1.00 28.98 89 ASN F CA 1
ATOM 9622 C C . ASN D 1 89 ? 0.928 -33.120 -29.353 1.00 30.22 89 ASN F C 1
ATOM 9623 O O . ASN D 1 89 ? -0.140 -32.801 -29.840 1.00 31.32 89 ASN F O 1
ATOM 9628 N N . VAL D 1 90 ? 1.173 -32.845 -28.097 1.00 30.42 90 VAL F N 1
ATOM 9629 C CA . VAL D 1 90 ? 0.264 -32.128 -27.232 1.00 31.72 90 VAL F CA 1
ATOM 9630 C C . VAL D 1 90 ? 0.618 -30.654 -27.304 1.00 32.11 90 VAL F C 1
ATOM 9631 O O . VAL D 1 90 ? 1.685 -30.193 -26.887 1.00 30.81 90 VAL F O 1
ATOM 9635 N N . ASN D 1 91 ? -0.249 -29.881 -27.948 1.00 30.04 91 ASN F N 1
ATOM 9636 C CA . ASN D 1 91 ? -0.047 -28.424 -28.034 1.00 30.76 91 ASN F CA 1
ATOM 9637 C C . ASN D 1 91 ? -0.841 -27.797 -26.818 1.00 33.29 91 ASN F C 1
ATOM 9638 O O . ASN D 1 91 ? -1.609 -28.495 -26.144 1.00 34.11 91 ASN F O 1
ATOM 9643 N N . LYS D 1 92 ? -0.611 -26.515 -26.535 1.00 31.89 92 LYS F N 1
ATOM 9644 C CA . LYS D 1 92 ? -1.439 -25.805 -25.547 1.00 34.08 92 LYS F CA 1
ATOM 9645 C C . LYS D 1 92 ? -2.708 -25.242 -26.189 1.00 30.75 92 LYS F C 1
ATOM 9646 O O . LYS D 1 92 ? -2.788 -25.066 -27.405 1.00 29.54 92 LYS F O 1
ATOM 9652 N N . GLN D 1 93 ? -3.715 -24.985 -25.387 1.00 29.23 93 GLN F N 1
ATOM 9653 C CA . GLN D 1 93 ? -4.924 -24.260 -25.834 1.00 28.73 93 GLN F CA 1
ATOM 9654 C C . GLN D 1 93 ? -4.556 -22.859 -26.326 1.00 31.36 93 GLN F C 1
ATOM 9655 O O . GLN D 1 93 ? -3.735 -22.187 -25.718 1.00 30.86 93 GLN F O 1
ATOM 9661 N N . SER D 1 94 ? -5.090 -22.484 -27.467 1.00 27.88 94 SER F N 1
ATOM 9662 C CA . SER D 1 94 ? -4.983 -21.138 -27.958 1.00 30.69 94 SER F CA 1
ATOM 9663 C C . SER D 1 94 ? -5.353 -20.106 -26.916 1.00 31.90 94 SER F C 1
ATOM 9664 O O . SER D 1 94 ? -6.478 -20.146 -26.390 1.00 29.34 94 SER F O 1
ATOM 9667 N N . VAL D 1 95 ? -4.484 -19.165 -26.636 1.00 32.75 95 VAL F N 1
ATOM 9668 C CA . VAL D 1 95 ? -4.811 -18.119 -25.676 1.00 33.47 95 VAL F CA 1
ATOM 9669 C C . VAL D 1 95 ? -5.972 -17.229 -26.207 1.00 31.00 95 VAL F C 1
ATOM 9670 O O . VAL D 1 95 ? -6.698 -16.620 -25.437 1.00 29.27 95 VAL F O 1
ATOM 9674 N N . ASP D 1 96 ? -6.151 -17.177 -27.520 1.00 29.39 96 ASP F N 1
ATOM 9675 C CA . ASP D 1 96 ? -7.270 -16.410 -28.092 1.00 31.08 96 ASP F CA 1
ATOM 9676 C C . ASP D 1 96 ? -8.605 -17.060 -27.801 1.00 31.39 96 ASP F C 1
ATOM 9677 O O . ASP D 1 96 ? -9.631 -16.373 -27.614 1.00 30.10 96 ASP F O 1
ATOM 9682 N N . ILE D 1 97 ? -8.635 -18.422 -27.758 1.00 28.84 97 ILE F N 1
ATOM 9683 C CA . ILE D 1 97 ? -9.875 -19.100 -27.393 1.00 29.31 97 ILE F CA 1
ATOM 9684 C C . ILE D 1 97 ? -10.051 -18.910 -25.887 1.00 29.96 97 ILE F C 1
ATOM 9685 O O . ILE D 1 97 ? -11.132 -18.620 -25.403 1.00 30.01 97 ILE F O 1
ATOM 9690 N N . ALA D 1 98 ? -8.976 -19.116 -25.144 1.00 30.61 98 ALA F N 1
ATOM 9691 C CA . ALA D 1 98 ? -9.065 -19.137 -23.684 1.00 31.63 98 ALA F CA 1
ATOM 9692 C C . ALA D 1 98 ? -9.623 -17.836 -23.097 1.00 33.19 98 ALA F C 1
ATOM 9693 O O . ALA D 1 98 ? -10.395 -17.889 -22.141 1.00 34.39 98 ALA F O 1
ATOM 9695 N N . GLN D 1 99 ? -9.217 -16.675 -23.627 1.00 31.86 99 GLN F N 1
ATOM 9696 C CA . GLN D 1 99 ? -9.688 -15.401 -23.119 1.00 33.23 99 GLN F CA 1
ATOM 9697 C C . GLN D 1 99 ? -11.195 -15.250 -23.343 1.00 32.82 99 GLN F C 1
ATOM 9698 O O . GLN D 1 99 ? -11.857 -14.580 -22.530 1.00 34.46 99 GLN F O 1
ATOM 9704 N N . SER D 1 100 ? -11.730 -15.866 -24.397 1.00 31.41 100 SER F N 1
ATOM 9705 C CA A SER D 1 100 ? -13.162 -15.822 -24.688 0.50 32.80 100 SER F CA 1
ATOM 9706 C CA B SER D 1 100 ? -13.168 -15.816 -24.690 0.50 32.35 100 SER F CA 1
ATOM 9707 C C . SER D 1 100 ? -13.985 -16.707 -23.747 1.00 33.03 100 SER F C 1
ATOM 9708 O O . SER D 1 100 ? -15.122 -16.378 -23.369 1.00 34.36 100 SER F O 1
ATOM 9713 N N . VAL D 1 101 ? -13.418 -17.880 -23.392 1.00 31.80 101 VAL F N 1
ATOM 9714 C CA . VAL D 1 101 ? -14.085 -18.840 -22.553 1.00 31.41 101 VAL F CA 1
ATOM 9715 C C . VAL D 1 101 ? -14.035 -18.395 -21.098 1.00 32.52 101 VAL F C 1
ATOM 9716 O O . VAL D 1 101 ? -15.041 -18.436 -20.386 1.00 31.89 101 VAL F O 1
ATOM 9720 N N . ASP D 1 102 ? -12.843 -17.985 -20.654 1.00 35.25 102 ASP F N 1
ATOM 9721 C CA . ASP D 1 102 ? -12.586 -17.714 -19.211 1.00 41.94 102 ASP F CA 1
ATOM 9722 C C . ASP D 1 102 ? -12.830 -16.229 -18.993 1.00 46.68 102 ASP F C 1
ATOM 9723 O O . ASP D 1 102 ? -11.952 -15.414 -19.080 1.00 46.72 102 ASP F O 1
ATOM 9728 N N . LYS D 1 103 ? -14.073 -15.874 -18.763 1.00 50.11 103 LYS F N 1
ATOM 9729 C CA . LYS D 1 103 ? -14.434 -14.517 -18.755 1.00 52.46 103 LYS F CA 1
ATOM 9730 C C . LYS D 1 103 ? -13.748 -13.774 -17.563 1.00 62.65 103 LYS F C 1
ATOM 9731 O O . LYS D 1 103 ? -13.440 -14.376 -16.529 1.00 58.77 103 LYS F O 1
ATOM 9737 N N . THR D 1 104 ? -13.511 -12.454 -17.724 1.00 75.50 104 THR F N 1
ATOM 9738 C CA . THR D 1 104 ? -13.029 -11.575 -16.618 1.00 81.60 104 THR F CA 1
ATOM 9739 C C . THR D 1 104 ? -13.975 -11.641 -15.393 1.00 80.99 104 THR F C 1
ATOM 9740 O O . THR D 1 104 ? -13.534 -11.789 -14.252 1.00 76.92 104 THR F O 1
ATOM 9744 N N . ASN D 1 105 ? -15.278 -11.553 -15.694 1.00 85.47 105 ASN F N 1
ATOM 9745 C CA . ASN D 1 105 ? -16.344 -11.886 -14.748 1.00 75.44 105 ASN F CA 1
ATOM 9746 C C . ASN D 1 105 ? -16.213 -13.402 -14.535 1.00 81.53 105 ASN F C 1
ATOM 9747 O O . ASN D 1 105 ? -16.627 -14.294 -15.432 1.00 77.62 105 ASN F O 1
ATOM 9752 N N . LYS D 1 106 ? -15.601 -13.721 -13.386 1.00 84.84 106 LYS F N 1
ATOM 9753 C CA . LYS D 1 106 ? -15.288 -15.160 -13.170 1.00 82.80 106 LYS F CA 1
ATOM 9754 C C . LYS D 1 106 ? -16.540 -15.990 -12.779 1.00 79.11 106 LYS F C 1
ATOM 9755 O O . LYS D 1 106 ? -16.433 -17.195 -12.556 1.00 74.29 106 LYS F O 1
ATOM 9761 N N . ASN D 1 107 ? -17.730 -15.397 -12.761 1.00 59.96 107 ASN F N 1
ATOM 9762 C CA . ASN D 1 107 ? -18.910 -16.229 -12.674 1.00 61.06 107 ASN F CA 1
ATOM 9763 C C . ASN D 1 107 ? -19.434 -16.683 -13.964 1.00 48.15 107 ASN F C 1
ATOM 9764 O O . ASN D 1 107 ? -20.512 -17.235 -13.944 1.00 51.10 107 ASN F O 1
ATOM 9769 N N . LEU D 1 108 ? -18.769 -16.414 -15.093 1.00 43.34 108 LEU F N 1
ATOM 9770 C CA . LEU D 1 108 ? -19.302 -16.898 -16.374 1.00 43.77 108 LEU F CA 1
ATOM 9771 C C . LEU D 1 108 ? -18.283 -17.736 -17.121 1.00 41.57 108 LEU F C 1
ATOM 9772 O O . LEU D 1 108 ? -17.086 -17.443 -17.087 1.00 34.61 108 LEU F O 1
ATOM 9777 N N . ILE D 1 109 ? -18.801 -18.702 -17.897 1.00 35.91 109 ILE F N 1
ATOM 9778 C CA . ILE D 1 109 ? -18.002 -19.404 -18.846 1.00 33.47 109 ILE F CA 1
ATOM 9779 C C . ILE D 1 109 ? -18.633 -19.086 -20.210 1.00 32.70 109 ILE F C 1
ATOM 9780 O O . ILE D 1 109 ? -19.865 -19.314 -20.386 1.00 27.64 109 ILE F O 1
ATOM 9785 N N . GLY D 1 110 ? -17.826 -18.641 -21.128 1.00 30.51 110 GLY F N 1
ATOM 9786 C CA . GLY D 1 110 ? -18.245 -18.487 -22.513 1.00 30.77 110 GLY F CA 1
ATOM 9787 C C . GLY D 1 110 ? -18.161 -19.830 -23.234 1.00 30.58 110 GLY F C 1
ATOM 9788 O O . GLY D 1 110 ? -17.279 -20.593 -22.975 1.00 31.54 110 GLY F O 1
ATOM 9789 N N . ALA D 1 111 ? -19.052 -20.076 -24.186 1.00 28.32 111 ALA F N 1
ATOM 9790 C CA . ALA D 1 111 ? -19.049 -21.309 -24.939 1.00 29.90 111 ALA F CA 1
ATOM 9791 C C . ALA D 1 111 ? -17.662 -21.479 -25.586 1.00 32.23 111 ALA F C 1
ATOM 9792 O O . ALA D 1 111 ? -17.071 -20.528 -26.082 1.00 32.51 111 ALA F O 1
ATOM 9794 N N . GLY D 1 112 ? -17.163 -22.702 -25.594 1.00 30.78 112 GLY F N 1
ATOM 9795 C CA . GLY D 1 112 ? -15.853 -22.995 -26.130 1.00 29.95 112 GLY F CA 1
ATOM 9796 C C . GLY D 1 112 ? -15.770 -22.935 -27.661 1.00 30.25 112 GLY F C 1
ATOM 9797 O O . GLY D 1 112 ? -14.673 -22.976 -28.227 1.00 29.29 112 GLY F O 1
ATOM 9798 N N . ASP D 1 113 ? -16.929 -22.839 -28.310 1.00 29.64 113 ASP F N 1
ATOM 9799 C CA . ASP D 1 113 ? -16.982 -22.771 -29.764 1.00 31.34 113 ASP F CA 1
ATOM 9800 C C . ASP D 1 113 ? -18.408 -22.356 -30.140 1.00 30.02 113 ASP F C 1
ATOM 9801 O O . ASP D 1 113 ? -19.336 -22.351 -29.309 1.00 29.37 113 ASP F O 1
ATOM 9806 N N . GLN D 1 114 ? -18.613 -22.010 -31.411 1.00 28.66 114 GLN F N 1
ATOM 9807 C CA . GLN D 1 114 ? -19.950 -21.993 -31.952 1.00 27.80 114 GLN F CA 1
ATOM 9808 C C . GLN D 1 114 ? -20.413 -23.470 -32.086 1.00 28.31 114 GLN F C 1
ATOM 9809 O O . GLN D 1 114 ? -19.616 -24.376 -31.919 1.00 29.30 114 GLN F O 1
ATOM 9815 N N . GLY D 1 115 ? -21.657 -23.670 -32.464 1.00 27.80 115 GLY F N 1
ATOM 9816 C CA . GLY D 1 115 ? -22.108 -25.017 -32.837 1.00 29.27 115 GLY F CA 1
ATOM 9817 C C . GLY D 1 115 ? -23.543 -25.262 -32.535 1.00 29.69 115 GLY F C 1
ATOM 9818 O O . GLY D 1 115 ? -24.206 -24.430 -31.854 1.00 29.96 115 GLY F O 1
ATOM 9819 N N . ILE D 1 116 ? -24.011 -26.377 -33.013 1.00 27.90 116 ILE F N 1
ATOM 9820 C CA . ILE D 1 116 ? -25.391 -26.826 -32.838 1.00 30.16 116 ILE F CA 1
ATOM 9821 C C . ILE D 1 116 ? -25.293 -28.229 -32.190 1.00 30.57 116 ILE F C 1
ATOM 9822 O O . ILE D 1 116 ? -24.447 -29.073 -32.591 1.00 30.28 116 ILE F O 1
ATOM 9827 N N . VAL D 1 117 ? -26.117 -28.461 -31.177 1.00 28.51 117 VAL F N 1
ATOM 9828 C CA . VAL D 1 117 ? -26.254 -29.757 -30.548 1.00 28.24 117 VAL F CA 1
ATOM 9829 C C . VAL D 1 117 ? -27.711 -30.163 -30.517 1.00 28.49 117 VAL F C 1
ATOM 9830 O O . VAL D 1 117 ? -28.568 -29.273 -30.493 1.00 26.12 117 VAL F O 1
ATOM 9834 N N . PHE D 1 118 ? -27.996 -31.483 -30.499 1.00 26.03 118 PHE F N 1
ATOM 9835 C CA . PHE D 1 118 ? -29.321 -31.972 -30.358 1.00 25.98 118 PHE F CA 1
ATOM 9836 C C . PHE D 1 118 ? -29.349 -32.962 -29.179 1.00 27.51 118 PHE F C 1
ATOM 9837 O O . PHE D 1 118 ? -28.455 -33.864 -29.059 1.00 28.67 118 PHE F O 1
ATOM 9845 N N . GLY D 1 119 ? -30.372 -32.841 -28.353 1.00 28.54 119 GLY F N 1
ATOM 9846 C CA . GLY D 1 119 ? -30.717 -33.796 -27.344 1.00 27.25 119 GLY F CA 1
ATOM 9847 C C . GLY D 1 119 ? -31.991 -34.520 -27.785 1.00 27.18 119 GLY F C 1
ATOM 9848 O O . GLY D 1 119 ? -32.817 -33.960 -28.426 1.00 28.18 119 GLY F O 1
ATOM 9849 N N . TYR D 1 120 ? -32.091 -35.802 -27.450 1.00 29.18 120 TYR F N 1
ATOM 9850 C CA . TYR D 1 120 ? -33.247 -36.621 -27.915 1.00 28.37 120 TYR F CA 1
ATOM 9851 C C . TYR D 1 120 ? -33.664 -37.573 -26.822 1.00 28.29 120 TYR F C 1
ATOM 9852 O O . TYR D 1 120 ? -32.806 -38.089 -26.108 1.00 27.67 120 TYR F O 1
ATOM 9861 N N . ALA D 1 121 ? -34.957 -37.863 -26.753 1.00 27.77 121 ALA F N 1
ATOM 9862 C CA . ALA D 1 121 ? -35.444 -38.965 -25.942 1.00 29.03 121 ALA F CA 1
ATOM 9863 C C . ALA D 1 121 ? -36.790 -39.420 -26.503 1.00 29.59 121 ALA F C 1
ATOM 9864 O O . ALA D 1 121 ? -37.491 -38.669 -27.189 1.00 27.67 121 ALA F O 1
ATOM 9866 N N . CYS D 1 122 ? -37.077 -40.689 -26.297 1.00 29.01 122 CYS F N 1
ATOM 9867 C CA . CYS D 1 122 ? -38.379 -41.266 -26.706 1.00 31.01 122 CYS F CA 1
ATOM 9868 C C . CYS D 1 122 ? -38.777 -42.307 -25.649 1.00 31.60 122 CYS F C 1
ATOM 9869 O O . CYS D 1 122 ? -38.019 -42.627 -24.740 1.00 32.32 122 CYS F O 1
ATOM 9872 N N . ASP D 1 123 ? -40.019 -42.800 -25.745 1.00 32.01 123 ASP F N 1
ATOM 9873 C CA . ASP D 1 123 ? -40.518 -43.687 -24.706 1.00 32.68 123 ASP F CA 1
ATOM 9874 C C . ASP D 1 123 ? -40.479 -45.161 -25.166 1.00 35.87 123 ASP F C 1
ATOM 9875 O O . ASP D 1 123 ? -41.180 -45.994 -24.606 1.00 33.06 123 ASP F O 1
ATOM 9880 N N . GLU D 1 124 ? -39.664 -45.507 -26.175 1.00 33.44 124 GLU F N 1
ATOM 9881 C CA . GLU D 1 124 ? -39.653 -46.871 -26.673 1.00 33.75 124 GLU F CA 1
ATOM 9882 C C . GLU D 1 124 ? -38.991 -47.879 -25.705 1.00 31.23 124 GLU F C 1
ATOM 9883 O O . GLU D 1 124 ? -39.244 -49.050 -25.854 1.00 31.53 124 GLU F O 1
ATOM 9889 N N . THR D 1 125 ? -38.068 -47.434 -24.838 1.00 29.77 125 THR F N 1
ATOM 9890 C CA . THR D 1 125 ? -37.329 -48.351 -24.020 1.00 30.44 125 THR F CA 1
ATOM 9891 C C . THR D 1 125 ? -37.259 -47.772 -22.608 1.00 30.38 125 THR F C 1
ATOM 9892 O O . THR D 1 125 ? -37.448 -46.609 -22.440 1.00 30.33 125 THR F O 1
ATOM 9896 N N . PRO D 1 126 ? -36.885 -48.555 -21.632 1.00 31.44 126 PRO F N 1
ATOM 9897 C CA . PRO D 1 126 ? -36.704 -48.015 -20.281 1.00 32.64 126 PRO F CA 1
ATOM 9898 C C . PRO D 1 126 ? -35.571 -47.001 -20.205 1.00 33.69 126 PRO F C 1
ATOM 9899 O O . PRO D 1 126 ? -35.575 -46.152 -19.327 1.00 33.23 126 PRO F O 1
ATOM 9903 N N . GLN D 1 127 ? -34.629 -47.089 -21.157 1.00 31.97 127 GLN F N 1
ATOM 9904 C CA . GLN D 1 127 ? -33.572 -46.096 -21.259 1.00 30.71 127 GLN F CA 1
ATOM 9905 C C . GLN D 1 127 ? -33.989 -44.770 -21.867 1.00 28.45 127 GLN F C 1
ATOM 9906 O O . GLN D 1 127 ? -33.152 -43.878 -21.972 1.00 29.99 127 GLN F O 1
ATOM 9912 N N . TYR D 1 128 ? -35.206 -44.674 -22.333 1.00 27.78 128 TYR F N 1
ATOM 9913 C CA . TYR D 1 128 ? -35.733 -43.546 -23.083 1.00 28.49 128 TYR F CA 1
ATOM 9914 C C . TYR D 1 128 ? -34.925 -43.276 -24.382 1.00 28.36 128 TYR F C 1
ATOM 9915 O O . TYR D 1 128 ? -34.727 -42.131 -24.761 1.00 28.44 128 TYR F O 1
ATOM 9924 N N . MET D 1 129 ? -34.561 -44.356 -25.052 1.00 28.04 129 MET F N 1
ATOM 9925 C CA . MET D 1 129 ? -33.775 -44.347 -26.275 1.00 27.90 129 MET F CA 1
ATOM 9926 C C . MET D 1 129 ? -34.456 -45.127 -27.363 1.00 29.31 129 MET F C 1
ATOM 9927 O O . MET D 1 129 ? -35.216 -46.039 -27.088 1.00 32.65 129 MET F O 1
ATOM 9932 N N . PRO D 1 130 ? -34.109 -44.834 -28.626 1.00 29.01 130 PRO F N 1
ATOM 9933 C CA . PRO D 1 130 ? -34.520 -45.657 -29.748 1.00 29.33 130 PRO F CA 1
ATOM 9934 C C . PRO D 1 130 ? -34.180 -47.084 -29.562 1.00 27.21 130 PRO F C 1
ATOM 9935 O O . PRO D 1 130 ? -33.041 -47.440 -29.198 1.00 25.37 130 PRO F O 1
ATOM 9939 N N . LEU D 1 131 ? -35.170 -47.955 -29.839 1.00 26.77 131 LEU F N 1
ATOM 9940 C CA . LEU D 1 131 ? -34.912 -49.372 -29.648 1.00 28.61 131 LEU F CA 1
ATOM 9941 C C . LEU D 1 131 ? -33.792 -49.922 -30.523 1.00 27.03 131 LEU F C 1
ATOM 9942 O O . LEU D 1 131 ? -33.089 -50.795 -30.110 1.00 27.20 131 LEU F O 1
ATOM 9947 N N . THR D 1 132 ? -33.679 -49.438 -31.753 1.00 26.25 132 THR F N 1
ATOM 9948 C CA . THR D 1 132 ? -32.632 -49.887 -32.651 1.00 26.92 132 THR F CA 1
ATOM 9949 C C . THR D 1 132 ? -31.231 -49.716 -32.018 1.00 26.63 132 THR F C 1
ATOM 9950 O O . THR D 1 132 ? -30.421 -50.655 -32.063 1.00 27.09 132 THR F O 1
ATOM 9954 N N . SER D 1 133 ? -30.988 -48.549 -31.406 1.00 26.43 133 SER F N 1
ATOM 9955 C CA . SER D 1 133 ? -29.708 -48.262 -30.775 1.00 28.48 133 SER F CA 1
ATOM 9956 C C . SER D 1 133 ? -29.492 -49.113 -29.577 1.00 26.89 133 SER F C 1
ATOM 9957 O O . SER D 1 133 ? -28.391 -49.680 -29.382 1.00 27.31 133 SER F O 1
ATOM 9960 N N . VAL D 1 134 ? -30.531 -49.233 -28.736 1.00 25.83 134 VAL F N 1
ATOM 9961 C CA . VAL D 1 134 ? -30.409 -50.034 -27.504 1.00 26.70 134 VAL F CA 1
ATOM 9962 C C . VAL D 1 134 ? -30.027 -51.467 -27.847 1.00 26.95 134 VAL F C 1
ATOM 9963 O O . VAL D 1 134 ? -29.086 -52.014 -27.261 1.00 27.14 134 VAL F O 1
ATOM 9967 N N . LEU D 1 135 ? -30.726 -52.079 -28.822 1.00 26.18 135 LEU F N 1
ATOM 9968 C CA . LEU D 1 135 ? -30.454 -53.460 -29.172 1.00 26.04 135 LEU F CA 1
ATOM 9969 C C . LEU D 1 135 ? -29.041 -53.600 -29.762 1.00 27.57 135 LEU F C 1
ATOM 9970 O O . LEU D 1 135 ? -28.353 -54.577 -29.476 1.00 25.82 135 LEU F O 1
ATOM 9975 N N . ALA D 1 136 ? -28.625 -52.641 -30.595 1.00 27.57 136 ALA F N 1
ATOM 9976 C CA . ALA D 1 136 ? -27.326 -52.745 -31.244 1.00 27.43 136 ALA F CA 1
ATOM 9977 C C . ALA D 1 136 ? -26.209 -52.755 -30.202 1.00 25.91 136 ALA F C 1
ATOM 9978 O O . ALA D 1 136 ? -25.296 -53.552 -30.263 1.00 26.79 136 ALA F O 1
ATOM 9980 N N . HIS D 1 137 ? -26.284 -51.876 -29.234 1.00 26.41 137 HIS F N 1
ATOM 9981 C CA . HIS D 1 137 ? -25.285 -51.812 -28.170 1.00 28.28 137 HIS F CA 1
ATOM 9982 C C . HIS D 1 137 ? -25.353 -53.108 -27.311 1.00 30.04 137 HIS F C 1
ATOM 9983 O O . HIS D 1 137 ? -24.314 -53.677 -26.903 1.00 28.11 137 HIS F O 1
ATOM 9990 N N . GLU D 1 138 ? -26.563 -53.545 -26.974 1.00 29.74 138 GLU F N 1
ATOM 9991 C CA . GLU D 1 138 ? -26.689 -54.726 -26.086 1.00 31.69 138 GLU F CA 1
ATOM 9992 C C . GLU D 1 138 ? -26.078 -55.968 -26.688 1.00 30.68 138 GLU F C 1
ATOM 9993 O O . GLU D 1 138 ? -25.485 -56.736 -25.966 1.00 28.01 138 GLU F O 1
ATOM 9999 N N . LEU D 1 139 ? -26.186 -56.118 -28.010 1.00 27.81 139 LEU F N 1
ATOM 10000 C CA . LEU D 1 139 ? -25.549 -57.238 -28.699 1.00 29.05 139 LEU F CA 1
ATOM 10001 C C . LEU D 1 139 ? -24.062 -57.249 -28.456 1.00 28.95 139 LEU F C 1
ATOM 10002 O O . LEU D 1 139 ? -23.467 -58.268 -28.090 1.00 28.88 139 LEU F O 1
ATOM 10007 N N . LEU D 1 140 ? -23.444 -56.107 -28.630 1.00 26.55 140 LEU F N 1
ATOM 10008 C CA . LEU D 1 140 ? -21.976 -56.047 -28.545 1.00 27.71 140 LEU F CA 1
ATOM 10009 C C . LEU D 1 140 ? -21.497 -56.082 -27.110 1.00 27.32 140 LEU F C 1
ATOM 10010 O O . LEU D 1 140 ? -20.409 -56.595 -26.830 1.00 27.35 140 LEU F O 1
ATOM 10015 N N . LYS D 1 141 ? -22.263 -55.539 -26.198 1.00 27.71 141 LYS F N 1
ATOM 10016 C CA . LYS D 1 141 ? -21.892 -55.617 -24.783 1.00 30.52 141 LYS F CA 1
ATOM 10017 C C . LYS D 1 141 ? -21.891 -57.050 -24.311 1.00 30.90 141 LYS F C 1
ATOM 10018 O O . LYS D 1 141 ? -21.000 -57.474 -23.548 1.00 31.50 141 LYS F O 1
ATOM 10024 N N . GLU D 1 142 ? -22.902 -57.823 -24.762 1.00 30.85 142 GLU F N 1
ATOM 10025 C CA . GLU D 1 142 ? -22.971 -59.223 -24.370 1.00 31.00 142 GLU F CA 1
ATOM 10026 C C . GLU D 1 142 ? -21.846 -60.039 -25.020 1.00 32.38 142 GLU F C 1
ATOM 10027 O O . GLU D 1 142 ? -21.231 -60.886 -24.358 1.00 31.50 142 GLU F O 1
ATOM 10033 N N . ILE D 1 143 ? -21.522 -59.802 -26.315 1.00 30.02 143 ILE F N 1
ATOM 10034 C CA . ILE D 1 143 ? -20.457 -60.518 -26.908 1.00 30.38 143 ILE F CA 1
ATOM 10035 C C . ILE D 1 143 ? -19.129 -60.202 -26.192 1.00 30.19 143 ILE F C 1
ATOM 10036 O O . ILE D 1 143 ? -18.349 -61.113 -25.919 1.00 30.17 143 ILE F O 1
ATOM 10041 N N . GLU D 1 144 ? -18.888 -58.959 -25.843 1.00 29.62 144 GLU F N 1
ATOM 10042 C CA . GLU D 1 144 ? -17.649 -58.554 -25.234 1.00 30.73 144 GLU F CA 1
ATOM 10043 C C . GLU D 1 144 ? -17.583 -59.134 -23.826 1.00 32.18 144 GLU F C 1
ATOM 10044 O O . GLU D 1 144 ? -16.501 -59.587 -23.381 1.00 31.77 144 GLU F O 1
ATOM 10050 N N . ARG D 1 145 ? -18.718 -59.164 -23.135 1.00 32.77 145 ARG F N 1
ATOM 10051 C CA . ARG D 1 145 ? -18.757 -59.795 -21.811 1.00 32.63 145 ARG F CA 1
ATOM 10052 C C . ARG D 1 145 ? -18.326 -61.273 -21.909 1.00 34.59 145 ARG F C 1
ATOM 10053 O O . ARG D 1 145 ? -17.472 -61.736 -21.151 1.00 36.46 145 ARG F O 1
ATOM 10061 N N . GLN D 1 146 ? -18.872 -61.981 -22.894 1.00 32.48 146 GLN F N 1
ATOM 10062 C CA . GLN D 1 146 ? -18.545 -63.363 -23.107 1.00 33.83 146 GLN F CA 1
ATOM 10063 C C . GLN D 1 146 ? -17.108 -63.585 -23.589 1.00 32.85 146 GLN F C 1
ATOM 10064 O O . GLN D 1 146 ? -16.513 -64.620 -23.238 1.00 32.87 146 GLN F O 1
ATOM 10070 N N . ARG D 1 147 ? -16.561 -62.672 -24.398 1.00 32.82 147 ARG F N 1
ATOM 10071 C CA . ARG D 1 147 ? -15.187 -62.764 -24.818 1.00 33.30 147 ARG F CA 1
ATOM 10072 C C . ARG D 1 147 ? -14.263 -62.763 -23.587 1.00 36.39 147 ARG F C 1
ATOM 10073 O O . ARG D 1 147 ? -13.321 -63.576 -23.500 1.00 37.02 147 ARG F O 1
ATOM 10081 N N . ARG D 1 148 ? -14.541 -61.872 -22.659 1.00 38.09 148 ARG F N 1
ATOM 10082 C CA . ARG D 1 148 ? -13.689 -61.699 -21.480 1.00 40.95 148 ARG F CA 1
ATOM 10083 C C . ARG D 1 148 ? -13.887 -62.843 -20.478 1.00 42.58 148 ARG F C 1
ATOM 10084 O O . ARG D 1 148 ? -12.953 -63.219 -19.845 1.00 41.00 148 ARG F O 1
ATOM 10092 N N . SER D 1 149 ? -15.102 -63.356 -20.310 1.00 40.78 149 SER F N 1
ATOM 10093 C CA . SER D 1 149 ? -15.341 -64.441 -19.370 1.00 43.08 149 SER F CA 1
ATOM 10094 C C . SER D 1 149 ? -14.983 -65.809 -19.992 1.00 46.35 149 SER F C 1
ATOM 10095 O O . SER D 1 149 ? -15.060 -66.813 -19.310 1.00 42.93 149 SER F O 1
ATOM 10098 N N . LYS D 1 150 ? -14.638 -65.869 -21.302 1.00 41.06 150 LYS F N 1
ATOM 10099 C CA . LYS D 1 150 ? -14.347 -67.077 -22.020 1.00 40.84 150 LYS F CA 1
ATOM 10100 C C . LYS D 1 150 ? -15.554 -67.974 -22.270 1.00 41.30 150 LYS F C 1
ATOM 10101 O O . LYS D 1 150 ? -15.403 -69.158 -22.645 1.00 39.82 150 LYS F O 1
ATOM 10107 N N . GLU D 1 151 ? -16.773 -67.420 -22.194 1.00 37.06 151 GLU F N 1
ATOM 10108 C CA . GLU D 1 151 ? -17.933 -68.122 -22.617 1.00 38.71 151 GLU F CA 1
ATOM 10109 C C . GLU D 1 151 ? -18.028 -68.180 -24.145 1.00 37.35 151 GLU F C 1
ATOM 10110 O O . GLU D 1 151 ? -18.754 -69.016 -24.693 1.00 37.81 151 GLU F O 1
ATOM 10116 N N . PHE D 1 152 ? -17.381 -67.245 -24.835 1.00 37.59 152 PHE F N 1
ATOM 10117 C CA . PHE D 1 152 ? -17.368 -67.216 -26.330 1.00 33.18 152 PHE F CA 1
ATOM 10118 C C . PHE D 1 152 ? -15.906 -67.189 -26.708 1.00 33.72 152 PHE F C 1
ATOM 10119 O O . PHE D 1 152 ? -15.240 -66.173 -26.526 1.00 33.50 152 PHE F O 1
ATOM 10127 N N . ILE D 1 153 ? -15.390 -68.290 -27.195 1.00 30.60 153 ILE F N 1
ATOM 10128 C CA . ILE D 1 153 ? -13.953 -68.401 -27.445 1.00 33.09 153 ILE F CA 1
ATOM 10129 C C . ILE D 1 153 ? -13.668 -68.140 -28.940 1.00 30.89 153 ILE F C 1
ATOM 10130 O O . ILE D 1 153 ? -14.567 -68.142 -29.799 1.00 29.58 153 ILE F O 1
ATOM 10135 N N . LYS D 1 154 ? -12.401 -67.942 -29.176 1.00 30.83 154 LYS F N 1
ATOM 10136 C CA . LYS D 1 154 ? -11.773 -67.713 -30.514 1.00 31.18 154 LYS F CA 1
ATOM 10137 C C . LYS D 1 154 ? -12.319 -66.534 -31.255 1.00 30.89 154 LYS F C 1
ATOM 10138 O O . LYS D 1 154 ? -12.436 -66.543 -32.501 1.00 28.61 154 LYS F O 1
ATOM 10144 N N . ILE D 1 155 ? -12.618 -65.503 -30.493 1.00 30.36 155 ILE F N 1
ATOM 10145 C CA . ILE D 1 155 ? -12.974 -64.178 -31.073 1.00 30.90 155 ILE F CA 1
ATOM 10146 C C . ILE D 1 155 ? -12.089 -63.087 -30.470 1.00 30.96 155 ILE F C 1
ATOM 10147 O O . ILE D 1 155 ? -11.422 -63.255 -29.434 1.00 32.86 155 ILE F O 1
ATOM 10152 N N . GLN D 1 156 ? -12.114 -61.945 -31.139 1.00 30.06 156 GLN F N 1
ATOM 10153 C CA . GLN D 1 156 ? -11.266 -60.820 -30.771 1.00 28.54 156 GLN F CA 1
ATOM 10154 C C . GLN D 1 156 ? -12.212 -59.609 -30.556 1.00 29.99 156 GLN F C 1
ATOM 10155 O O . GLN D 1 156 ? -13.414 -59.708 -30.678 1.00 28.47 156 GLN F O 1
ATOM 10161 N N . ALA D 1 157 ? -11.643 -58.469 -30.216 1.00 28.88 157 ALA F N 1
ATOM 10162 C CA . ALA D 1 157 ? -12.434 -57.338 -29.690 1.00 28.73 157 ALA F CA 1
ATOM 10163 C C . ALA D 1 157 ? -13.035 -56.383 -30.731 1.00 27.34 157 ALA F C 1
ATOM 10164 O O . ALA D 1 157 ? -13.968 -55.636 -30.376 1.00 29.04 157 ALA F O 1
ATOM 10166 N N . ASP D 1 158 ? -12.581 -56.434 -31.981 1.00 26.19 158 ASP F N 1
ATOM 10167 C CA . ASP D 1 158 ? -13.119 -55.572 -33.034 1.00 25.37 158 ASP F CA 1
ATOM 10168 C C . ASP D 1 158 ? -14.441 -56.233 -33.498 1.00 26.51 158 ASP F C 1
ATOM 10169 O O . ASP D 1 158 ? -14.473 -57.406 -33.831 1.00 27.33 158 ASP F O 1
ATOM 10174 N N . MET D 1 159 ? -15.523 -55.471 -33.477 1.00 24.23 159 MET F N 1
ATOM 10175 C CA . MET D 1 159 ? -16.835 -55.966 -33.858 1.00 26.00 159 MET F CA 1
ATOM 10176 C C . MET D 1 159 ? -17.804 -54.832 -34.134 1.00 24.69 159 MET F C 1
ATOM 10177 O O . MET D 1 159 ? -17.546 -53.660 -33.678 1.00 26.75 159 MET F O 1
ATOM 10182 N N . LYS D 1 160 ? -18.872 -55.123 -34.843 1.00 23.18 160 LYS F N 1
ATOM 10183 C CA . LYS D 1 160 ? -19.896 -54.138 -35.172 1.00 24.47 160 LYS F CA 1
ATOM 10184 C C . LYS D 1 160 ? -21.248 -54.830 -35.172 1.00 24.53 160 LYS F C 1
ATOM 10185 O O . LYS D 1 160 ? -21.348 -56.037 -35.384 1.00 24.94 160 LYS F O 1
ATOM 10191 N N . SER D 1 161 ? -22.291 -54.058 -34.964 1.00 24.07 161 SER F N 1
ATOM 10192 C CA . SER D 1 161 ? -23.644 -54.558 -35.065 1.00 23.19 161 SER F CA 1
ATOM 10193 C C . SER D 1 161 ? -24.526 -53.571 -35.755 1.00 23.90 161 SER F C 1
ATOM 10194 O O . SER D 1 161 ? -24.218 -52.401 -35.833 1.00 23.81 161 SER F O 1
ATOM 10197 N N . GLN D 1 162 ? -25.703 -54.025 -36.219 1.00 24.29 162 GLN F N 1
ATOM 10198 C CA . GLN D 1 162 ? -26.629 -53.162 -36.874 1.00 23.85 162 GLN F CA 1
ATOM 10199 C C . GLN D 1 162 ? -28.002 -53.818 -36.712 1.00 26.35 162 GLN F C 1
ATOM 10200 O O . GLN D 1 162 ? -28.160 -55.030 -36.977 1.00 25.99 162 GLN F O 1
ATOM 10206 N N . VAL D 1 163 ? -28.974 -53.063 -36.249 1.00 25.06 163 VAL F N 1
ATOM 10207 C CA . VAL D 1 163 ? -30.280 -53.625 -35.961 1.00 25.03 163 VAL F CA 1
ATOM 10208 C C . VAL D 1 163 ? -31.345 -52.808 -36.700 1.00 25.86 163 VAL F C 1
ATOM 10209 O O . VAL D 1 163 ? -31.342 -51.566 -36.623 1.00 23.66 163 VAL F O 1
ATOM 10213 N N . SER D 1 164 ? -32.169 -53.520 -37.488 1.00 26.00 164 SER F N 1
ATOM 10214 C CA . SER D 1 164 ? -33.256 -52.943 -38.231 1.00 27.26 164 SER F CA 1
ATOM 10215 C C . SER D 1 164 ? -34.592 -53.335 -37.622 1.00 29.05 164 SER F C 1
ATOM 10216 O O . SER D 1 164 ? -34.804 -54.519 -37.421 1.00 28.59 164 SER F O 1
ATOM 10219 N N . ILE D 1 165 ? -35.439 -52.353 -37.288 1.00 27.91 165 ILE F N 1
ATOM 10220 C CA . ILE D 1 165 ? -36.732 -52.584 -36.695 1.00 29.79 165 ILE F CA 1
ATOM 10221 C C . ILE D 1 165 ? -37.830 -52.076 -37.612 1.00 31.01 165 ILE F C 1
ATOM 10222 O O . ILE D 1 165 ? -37.742 -50.975 -38.142 1.00 28.98 165 ILE F O 1
ATOM 10227 N N . ASP D 1 166 ? -38.888 -52.865 -37.741 1.00 29.87 166 ASP F N 1
ATOM 10228 C CA . ASP D 1 166 ? -40.084 -52.538 -38.466 1.00 31.64 166 ASP F CA 1
ATOM 10229 C C . ASP D 1 166 ? -41.091 -51.889 -37.525 1.00 32.18 166 ASP F C 1
ATOM 10230 O O . ASP D 1 166 ? -41.565 -52.513 -36.550 1.00 30.25 166 ASP F O 1
ATOM 10235 N N . TYR D 1 167 ? -41.332 -50.619 -37.786 1.00 30.12 167 TYR F N 1
ATOM 10236 C CA . TYR D 1 167 ? -42.236 -49.805 -36.984 1.00 32.13 167 TYR F CA 1
ATOM 10237 C C . TYR D 1 167 ? -43.587 -49.608 -37.721 1.00 34.32 167 TYR F C 1
ATOM 10238 O O . TYR D 1 167 ? -44.275 -48.691 -37.429 1.00 35.09 167 TYR F O 1
ATOM 10247 N N . SER D 1 168 ? -43.895 -50.426 -38.695 1.00 36.58 168 SER F N 1
ATOM 10248 C CA . SER D 1 168 ? -45.183 -50.330 -39.454 1.00 39.83 168 SER F CA 1
ATOM 10249 C C . SER D 1 168 ? -46.427 -50.451 -38.586 1.00 44.48 168 SER F C 1
ATOM 10250 O O . SER D 1 168 ? -47.438 -49.875 -38.943 1.00 45.82 168 SER F O 1
ATOM 10253 N N . ASN D 1 169 ? -46.366 -51.171 -37.486 1.00 45.15 169 ASN F N 1
ATOM 10254 C CA . ASN D 1 169 ? -47.529 -51.491 -36.631 1.00 48.48 169 ASN F CA 1
ATOM 10255 C C . ASN D 1 169 ? -47.272 -50.923 -35.262 1.00 48.63 169 ASN F C 1
ATOM 10256 O O . ASN D 1 169 ? -46.156 -50.458 -34.982 1.00 48.83 169 ASN F O 1
ATOM 10261 N N . SER D 1 170 ? -48.232 -51.019 -34.348 1.00 51.96 170 SER F N 1
ATOM 10262 C CA . SER D 1 170 ? -48.007 -50.358 -33.029 1.00 53.13 170 SER F CA 1
ATOM 10263 C C . SER D 1 170 ? -46.998 -51.100 -32.151 1.00 50.22 170 SER F C 1
ATOM 10264 O O . SER D 1 170 ? -46.333 -50.472 -31.349 1.00 59.24 170 SER F O 1
ATOM 10267 N N . THR D 1 171 ? -46.870 -52.412 -32.285 1.00 46.99 171 THR F N 1
ATOM 10268 C CA . THR D 1 171 ? -45.782 -53.128 -31.639 1.00 44.89 171 THR F CA 1
ATOM 10269 C C . THR D 1 171 ? -44.606 -53.158 -32.666 1.00 41.57 171 THR F C 1
ATOM 10270 O O . THR D 1 171 ? -44.756 -53.605 -33.806 1.00 38.78 171 THR F O 1
ATOM 10274 N N . PRO D 1 172 ? -43.427 -52.664 -32.263 1.00 38.25 172 PRO F N 1
ATOM 10275 C CA . PRO D 1 172 ? -42.217 -52.844 -33.116 1.00 37.18 172 PRO F CA 1
ATOM 10276 C C . PRO D 1 172 ? -41.848 -54.311 -33.292 1.00 35.36 172 PRO F C 1
ATOM 10277 O O . PRO D 1 172 ? -42.012 -55.103 -32.372 1.00 33.10 172 PRO F O 1
ATOM 10281 N N . LEU D 1 173 ? -41.372 -54.664 -34.479 1.00 32.82 173 LEU F N 1
ATOM 10282 C CA . LEU D 1 173 ? -40.846 -55.996 -34.754 1.00 33.51 173 LEU F CA 1
ATOM 10283 C C . LEU D 1 173 ? -39.405 -55.863 -35.218 1.00 31.60 173 LEU F C 1
ATOM 10284 O O . LEU D 1 173 ? -39.127 -55.074 -36.049 1.00 32.29 173 LEU F O 1
ATOM 10289 N N . ILE D 1 174 ? -38.509 -56.680 -34.732 1.00 31.65 174 ILE F N 1
ATOM 10290 C CA . ILE D 1 174 ? -37.157 -56.752 -35.288 1.00 30.60 174 ILE F CA 1
ATOM 10291 C C . ILE D 1 174 ? -37.242 -57.278 -36.721 1.00 30.64 174 ILE F C 1
ATOM 10292 O O . ILE D 1 174 ? -37.884 -58.327 -36.958 1.00 28.55 174 ILE F O 1
ATOM 10297 N N . GLU D 1 175 ? -36.655 -56.610 -37.680 1.00 29.38 175 GLU F N 1
ATOM 10298 C CA . GLU D 1 175 ? -36.582 -57.071 -39.045 1.00 30.69 175 GLU F CA 1
ATOM 10299 C C . GLU D 1 175 ? -35.328 -57.816 -39.343 1.00 28.19 175 GLU F C 1
ATOM 10300 O O . GLU D 1 175 ? -35.324 -58.918 -39.867 1.00 26.94 175 GLU F O 1
ATOM 10306 N N . THR D 1 176 ? -34.174 -57.257 -38.946 1.00 28.13 176 THR F N 1
ATOM 10307 C CA . THR D 1 176 ? -32.849 -57.859 -39.078 1.00 28.18 176 THR F CA 1
ATOM 10308 C C . THR D 1 176 ? -31.953 -57.554 -37.923 1.00 27.54 176 THR F C 1
ATOM 10309 O O . THR D 1 176 ? -31.968 -56.400 -37.406 1.00 28.01 176 THR F O 1
ATOM 10313 N N . MET D 1 177 ? -31.168 -58.513 -37.465 1.00 28.02 177 MET F N 1
ATOM 10314 C CA . MET D 1 177 ? -30.004 -58.257 -36.625 1.00 27.92 177 MET F CA 1
ATOM 10315 C C . MET D 1 177 ? -28.784 -58.695 -37.385 1.00 28.83 177 MET F C 1
ATOM 10316 O O . MET D 1 177 ? -28.786 -59.776 -38.021 1.00 28.67 177 MET F O 1
ATOM 10321 N N . LEU D 1 178 ? -27.735 -57.841 -37.367 1.00 26.44 178 LEU F N 1
ATOM 10322 C CA . LEU D 1 178 ? -26.523 -58.078 -38.085 1.00 26.65 178 LEU F CA 1
ATOM 10323 C C . LEU D 1 178 ? -25.394 -57.880 -37.095 1.00 27.59 178 LEU F C 1
ATOM 10324 O O . LEU D 1 178 ? -25.384 -56.893 -36.347 1.00 27.99 178 LEU F O 1
ATOM 10329 N N . VAL D 1 179 ? -24.438 -58.822 -37.065 1.00 27.76 179 VAL F N 1
ATOM 10330 C CA . VAL D 1 179 ? -23.258 -58.660 -36.261 1.00 27.91 179 VAL F CA 1
ATOM 10331 C C . VAL D 1 179 ? -22.066 -59.120 -37.125 1.00 28.46 179 VAL F C 1
ATOM 10332 O O . VAL D 1 179 ? -22.179 -60.106 -37.896 1.00 29.17 179 VAL F O 1
ATOM 10336 N N . SER D 1 180 ? -20.928 -58.441 -36.990 1.00 27.20 180 SER F N 1
ATOM 10337 C CA . SER D 1 180 ? -19.649 -58.874 -37.510 1.00 28.28 180 SER F CA 1
ATOM 10338 C C . SER D 1 180 ? -18.641 -58.896 -36.376 1.00 27.78 180 SER F C 1
ATOM 10339 O O . SER D 1 180 ? -18.495 -57.849 -35.722 1.00 26.77 180 SER F O 1
ATOM 10342 N N . ILE D 1 181 ? -17.912 -60.010 -36.175 1.00 26.68 181 ILE F N 1
ATOM 10343 C CA . ILE D 1 181 ? -16.981 -60.130 -35.066 1.00 26.69 181 ILE F CA 1
ATOM 10344 C C . ILE D 1 181 ? -15.681 -60.654 -35.606 1.00 26.21 181 ILE F C 1
ATOM 10345 O O . ILE D 1 181 ? -15.680 -61.663 -36.327 1.00 27.34 181 ILE F O 1
ATOM 10350 N N . GLN D 1 182 ? -14.586 -59.996 -35.270 1.00 25.69 182 GLN F N 1
ATOM 10351 C CA . GLN D 1 182 ? -13.280 -60.476 -35.615 1.00 27.19 182 GLN F CA 1
ATOM 10352 C C . GLN D 1 182 ? -13.020 -61.829 -34.920 1.00 27.17 182 GLN F C 1
ATOM 10353 O O . GLN D 1 182 ? -13.248 -61.986 -33.699 1.00 27.88 182 GLN F O 1
ATOM 10359 N N . HIS D 1 183 ? -12.543 -62.766 -35.688 1.00 27.61 183 HIS F N 1
ATOM 10360 C CA . HIS D 1 183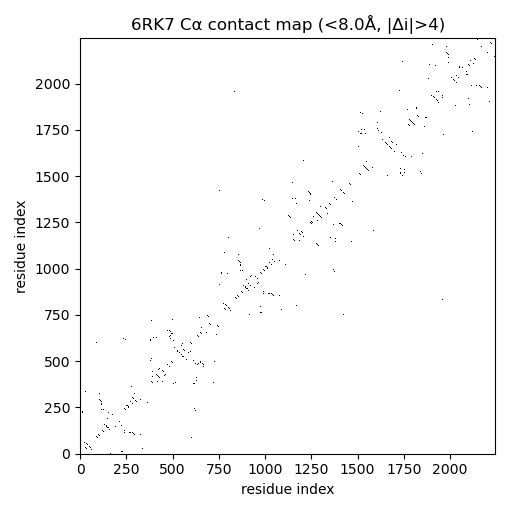 ? -12.344 -64.175 -35.192 1.00 28.33 183 HIS F CA 1
ATOM 10361 C C . HIS D 1 183 ? -10.961 -64.685 -35.438 1.00 30.54 183 HIS F C 1
ATOM 10362 O O . HIS D 1 183 ? -10.233 -64.223 -36.339 1.00 31.64 183 HIS F O 1
ATOM 10369 N N . ASP D 1 184 ? -10.555 -65.664 -34.651 1.00 31.70 184 ASP F N 1
ATOM 10370 C CA . ASP D 1 184 ? -9.265 -66.338 -34.865 1.00 33.17 184 ASP F CA 1
ATOM 10371 C C . ASP D 1 184 ? -9.273 -67.160 -36.136 1.00 33.19 184 ASP F C 1
ATOM 10372 O O . ASP D 1 184 ? -10.321 -67.637 -36.606 1.00 31.64 184 ASP F O 1
ATOM 10377 N N . GLU D 1 185 ? -8.104 -67.309 -36.709 1.00 35.09 185 GLU F N 1
ATOM 10378 C CA . GLU D 1 185 ? -7.889 -68.128 -37.908 1.00 37.91 185 GLU F CA 1
ATOM 10379 C C . GLU D 1 185 ? -8.407 -69.553 -37.729 1.00 37.11 185 GLU F C 1
ATOM 10380 O O . GLU D 1 185 ? -9.031 -70.072 -38.598 1.00 35.81 185 GLU F O 1
ATOM 10386 N N . ASP D 1 186 ? -8.207 -70.119 -36.570 1.00 36.81 186 ASP F N 1
ATOM 10387 C CA . ASP D 1 186 ? -8.587 -71.531 -36.300 1.00 40.35 186 ASP F CA 1
ATOM 10388 C C . ASP D 1 186 ? -9.963 -71.638 -35.661 1.00 39.48 186 ASP F C 1
ATOM 10389 O O . ASP D 1 186 ? -10.252 -72.591 -35.000 1.00 39.98 186 ASP F O 1
ATOM 10394 N N . TYR D 1 187 ? -10.830 -70.659 -35.846 1.00 36.82 187 TYR F N 1
ATOM 10395 C CA . TYR D 1 187 ? -12.181 -70.756 -35.267 1.00 33.62 187 TYR F CA 1
ATOM 10396 C C . TYR D 1 187 ? -13.002 -71.871 -35.932 1.00 33.92 187 TYR F C 1
ATOM 10397 O O . TYR D 1 187 ? -12.720 -72.347 -37.035 1.00 33.03 187 TYR F O 1
ATOM 10406 N N . ASP D 1 188 ? -14.080 -72.203 -35.271 1.00 36.50 188 ASP F N 1
ATOM 10407 C CA . ASP D 1 188 ? -15.057 -73.133 -35.776 1.00 36.46 188 ASP F CA 1
ATOM 10408 C C . ASP D 1 188 ? -16.312 -72.324 -36.141 1.00 33.11 188 ASP F C 1
ATOM 10409 O O . ASP D 1 188 ? -17.040 -71.856 -35.275 1.00 32.75 188 ASP F O 1
ATOM 10414 N N . VAL D 1 189 ? -16.543 -72.174 -37.444 1.00 32.73 189 VAL F N 1
ATOM 10415 C CA . VAL D 1 189 ? -17.592 -71.342 -37.958 1.00 35.04 189 VAL F CA 1
ATOM 10416 C C . VAL D 1 189 ? -18.966 -71.752 -37.488 1.00 36.84 189 VAL F C 1
ATOM 10417 O O . VAL D 1 189 ? -19.868 -70.912 -37.265 1.00 31.32 189 VAL F O 1
ATOM 10421 N N . GLU D 1 190 ? -19.141 -73.065 -37.302 1.00 36.88 190 GLU F N 1
ATOM 10422 C CA . GLU D 1 190 ? -20.435 -73.586 -36.862 1.00 37.98 190 GLU F CA 1
ATOM 10423 C C . GLU D 1 190 ? -20.730 -73.182 -35.426 1.00 34.68 190 GLU F C 1
ATOM 10424 O O . GLU D 1 190 ? -21.860 -72.760 -35.131 1.00 33.59 190 GLU F O 1
ATOM 10430 N N . TYR D 1 191 ? -19.740 -73.320 -34.555 1.00 32.15 191 TYR F N 1
ATOM 10431 C CA . TYR D 1 191 ? -19.834 -72.859 -33.185 1.00 32.45 191 TYR F CA 1
ATOM 10432 C C . TYR D 1 191 ? -20.100 -71.344 -33.122 1.00 30.72 191 TYR F C 1
ATOM 10433 O O . TYR D 1 191 ? -20.990 -70.890 -32.432 1.00 32.23 191 TYR F O 1
ATOM 10442 N N . PHE D 1 192 ? -19.345 -70.608 -33.917 1.00 31.67 192 PHE F N 1
ATOM 10443 C CA . PHE D 1 192 ? -19.428 -69.119 -33.941 1.00 30.24 192 PHE F CA 1
ATOM 10444 C C . PHE D 1 192 ? -20.831 -68.690 -34.371 1.00 29.98 192 PHE F C 1
ATOM 10445 O O . PHE D 1 192 ? -21.434 -67.834 -33.695 1.00 30.61 192 PHE F O 1
ATOM 10453 N N . ASN D 1 193 ? -21.366 -69.239 -35.477 1.00 31.74 193 ASN F N 1
ATOM 10454 C CA . ASN D 1 193 ? -22.672 -68.898 -35.957 1.00 31.90 193 ASN F CA 1
ATOM 10455 C C . ASN D 1 193 ? -23.752 -69.166 -34.920 1.00 33.54 193 ASN F C 1
ATOM 10456 O O . ASN D 1 193 ? -24.674 -68.357 -34.716 1.00 32.44 193 ASN F O 1
ATOM 10461 N N . LYS D 1 194 ? -23.648 -70.324 -34.252 1.00 34.93 194 LYS F N 1
ATOM 10462 C CA A LYS D 1 194 ? -24.608 -70.696 -33.215 0.50 34.33 194 LYS F CA 1
ATOM 10463 C CA B LYS D 1 194 ? -24.616 -70.688 -33.218 0.50 35.51 194 LYS F CA 1
ATOM 10464 C C . LYS D 1 194 ? -24.521 -69.782 -31.987 1.00 32.62 194 LYS F C 1
ATOM 10465 O O . LYS D 1 194 ? -25.549 -69.362 -31.466 1.00 31.31 194 LYS F O 1
ATOM 10476 N N . LYS D 1 195 ? -23.327 -69.460 -31.529 1.00 30.51 195 LYS F N 1
ATOM 10477 C CA . LYS D 1 195 ? -23.149 -68.511 -30.435 1.00 31.85 195 LYS F CA 1
ATOM 10478 C C . LYS D 1 195 ? -23.787 -67.128 -30.753 1.00 30.53 195 LYS F C 1
ATOM 10479 O O . LYS D 1 195 ? -24.481 -66.587 -29.925 1.00 30.24 195 LYS F O 1
ATOM 10485 N N . VAL D 1 196 ? -23.534 -66.599 -31.927 1.00 28.51 196 VAL F N 1
ATOM 10486 C CA . VAL D 1 196 ? -24.020 -65.287 -32.281 1.00 28.88 196 VAL F CA 1
ATOM 10487 C C . VAL D 1 196 ? -25.554 -65.344 -32.403 1.00 30.88 196 VAL F C 1
ATOM 10488 O O . VAL D 1 196 ? -26.240 -64.455 -31.898 1.00 30.70 196 VAL F O 1
ATOM 10492 N N . SER D 1 197 ? -26.075 -66.408 -33.044 1.00 31.32 197 SER F N 1
ATOM 10493 C CA A SER D 1 197 ? -27.528 -66.557 -33.203 0.50 32.10 197 SER F CA 1
ATOM 10494 C CA B SER D 1 197 ? -27.535 -66.565 -33.214 0.50 31.71 197 SER F CA 1
ATOM 10495 C C . SER D 1 197 ? -28.237 -66.580 -31.846 1.00 32.51 197 SER F C 1
ATOM 10496 O O . SER D 1 197 ? -29.272 -65.928 -31.671 1.00 31.44 197 SER F O 1
ATOM 10501 N N . ALA D 1 198 ? -27.657 -67.294 -30.895 1.00 31.18 198 ALA F N 1
ATOM 10502 C CA . ALA D 1 198 ? -28.215 -67.358 -29.567 1.00 34.49 198 ALA F CA 1
ATOM 10503 C C . ALA D 1 198 ? -28.185 -66.034 -28.833 1.00 34.38 198 ALA F C 1
ATOM 10504 O O . ALA D 1 198 ? -29.111 -65.652 -28.119 1.00 33.72 198 ALA F O 1
ATOM 10506 N N . ILE D 1 199 ? -27.060 -65.311 -28.974 1.00 33.75 199 ILE F N 1
ATOM 10507 C CA . ILE D 1 199 ? -26.946 -63.982 -28.362 1.00 32.51 199 ILE F CA 1
ATOM 10508 C C . ILE D 1 199 ? -28.009 -63.037 -28.948 1.00 31.10 199 ILE F C 1
ATOM 10509 O O . ILE D 1 199 ? -28.659 -62.339 -28.211 1.00 29.02 199 ILE F O 1
ATOM 10514 N N . MET D 1 200 ? -28.194 -63.066 -30.261 1.00 28.11 200 MET F N 1
ATOM 10515 C CA . MET D 1 200 ? -29.202 -62.274 -30.872 1.00 29.60 200 MET F CA 1
ATOM 10516 C C . MET D 1 200 ? -30.599 -62.562 -30.328 1.00 31.74 200 MET F C 1
ATOM 10517 O O . MET D 1 200 ? -31.383 -61.668 -29.984 1.00 31.92 200 MET F O 1
ATOM 10522 N N . GLU D 1 201 ? -30.914 -63.829 -30.194 1.00 31.16 201 GLU F N 1
ATOM 10523 C CA . GLU D 1 201 ? -32.216 -64.244 -29.637 1.00 35.54 201 GLU F CA 1
ATOM 10524 C C . GLU D 1 201 ? -32.362 -63.854 -28.169 1.00 33.54 201 GLU F C 1
ATOM 10525 O O . GLU D 1 201 ? -33.427 -63.405 -27.742 1.00 33.16 201 GLU F O 1
ATOM 10531 N N . GLN D 1 202 ? -31.287 -63.966 -27.427 1.00 31.96 202 GLN F N 1
ATOM 10532 C CA . GLN D 1 202 ? -31.305 -63.644 -25.991 1.00 36.48 202 GLN F CA 1
ATOM 10533 C C . GLN D 1 202 ? -31.587 -62.115 -25.832 1.00 36.33 202 GLN F C 1
ATOM 10534 O O . GLN D 1 202 ? -32.345 -61.671 -24.987 1.00 34.92 202 GLN F O 1
ATOM 10540 N N . ILE D 1 203 ? -30.972 -61.292 -26.674 1.00 33.71 203 ILE F N 1
ATOM 10541 C CA . ILE D 1 203 ? -31.239 -59.839 -26.591 1.00 32.41 203 ILE F CA 1
ATOM 10542 C C . ILE D 1 203 ? -32.681 -59.522 -26.983 1.00 32.57 203 ILE F C 1
ATOM 10543 O O . ILE D 1 203 ? -33.326 -58.705 -26.313 1.00 33.13 203 ILE F O 1
ATOM 10548 N N . ALA D 1 204 ? -33.186 -60.129 -28.056 1.00 32.21 204 ALA F N 1
ATOM 10549 C CA . ALA D 1 204 ? -34.579 -59.928 -28.439 1.00 33.25 204 ALA F CA 1
ATOM 10550 C C . ALA D 1 204 ? -35.551 -60.283 -27.287 1.00 36.73 204 ALA F C 1
ATOM 10551 O O . ALA D 1 204 ? -36.461 -59.530 -26.989 1.00 33.91 204 ALA F O 1
ATOM 10553 N N . LYS D 1 205 ? -35.310 -61.424 -26.659 1.00 36.94 205 LYS F N 1
ATOM 10554 C CA . LYS D 1 205 ? -36.137 -61.920 -25.533 1.00 39.93 205 LYS F CA 1
ATOM 10555 C C . LYS D 1 205 ? -36.024 -61.030 -24.339 1.00 38.60 205 LYS F C 1
ATOM 10556 O O . LYS D 1 205 ? -37.029 -60.710 -23.704 1.00 35.84 205 LYS F O 1
ATOM 10562 N N . LYS D 1 206 ? -34.842 -60.511 -24.058 1.00 36.26 206 LYS F N 1
ATOM 10563 C CA . LYS D 1 206 ? -34.724 -59.496 -22.983 1.00 34.69 206 LYS F CA 1
ATOM 10564 C C . LYS D 1 206 ? -35.640 -58.306 -23.161 1.00 34.51 206 LYS F C 1
ATOM 10565 O O . LYS D 1 206 ? -36.085 -57.731 -22.198 1.00 34.76 206 LYS F O 1
ATOM 10571 N N . TYR D 1 207 ? -35.917 -57.895 -24.377 1.00 32.78 207 TYR F N 1
ATOM 10572 C CA . TYR D 1 207 ? -36.809 -56.753 -24.637 1.00 32.63 207 TYR F CA 1
ATOM 10573 C C . TYR D 1 207 ? -38.211 -57.199 -25.066 1.00 34.07 207 TYR F C 1
ATOM 10574 O O . TYR D 1 207 ? -38.966 -56.389 -25.582 1.00 32.91 207 TYR F O 1
ATOM 10583 N N . ASN D 1 208 ? -38.544 -58.486 -24.857 1.00 36.59 208 ASN F N 1
ATOM 10584 C CA . ASN D 1 208 ? -39.879 -59.047 -25.191 1.00 38.58 208 ASN F CA 1
ATOM 10585 C C . ASN D 1 208 ? -40.241 -58.890 -26.649 1.00 35.29 208 ASN F C 1
ATOM 10586 O O . ASN D 1 208 ? -41.376 -58.652 -26.973 1.00 34.89 208 ASN F O 1
ATOM 10591 N N . LEU D 1 209 ? -39.287 -59.112 -27.526 1.00 33.69 209 LEU F N 1
ATOM 10592 C CA . LEU D 1 209 ? -39.557 -58.941 -28.956 1.00 33.50 209 LEU F CA 1
ATOM 10593 C C . LEU D 1 209 ? -39.624 -60.265 -29.671 1.00 33.44 209 LEU F C 1
ATOM 10594 O O . LEU D 1 209 ? -39.266 -61.254 -29.119 1.00 33.30 209 LEU F O 1
ATOM 10599 N N . ASN D 1 210 ? -40.018 -60.220 -30.927 1.00 33.60 210 ASN F N 1
ATOM 10600 C CA . ASN D 1 210 ? -39.996 -61.365 -31.774 1.00 33.99 210 ASN F CA 1
ATOM 10601 C C . ASN D 1 210 ? -38.630 -61.958 -31.990 1.00 35.15 210 ASN F C 1
ATOM 10602 O O . ASN D 1 210 ? -37.619 -61.244 -31.927 1.00 33.39 210 ASN F O 1
ATOM 10607 N N . THR D 1 211 ? -38.592 -63.245 -32.317 1.00 36.57 211 THR F N 1
ATOM 10608 C CA . THR D 1 211 ? -37.351 -63.971 -32.594 1.00 37.74 211 THR F CA 1
ATOM 10609 C C . THR D 1 211 ? -37.279 -64.484 -34.008 1.00 36.91 211 THR F C 1
ATOM 10610 O O . THR D 1 211 ? -36.290 -65.159 -34.361 1.00 39.48 211 THR F O 1
ATOM 10614 N N . ASN D 1 212 ? -38.196 -64.086 -34.880 1.00 35.84 212 ASN F N 1
ATOM 10615 C CA . ASN D 1 212 ? -38.223 -64.617 -36.259 1.00 36.82 212 ASN F CA 1
ATOM 10616 C C . ASN D 1 212 ? -37.474 -63.703 -37.328 1.00 37.26 212 ASN F C 1
ATOM 10617 O O . ASN D 1 212 ? -37.634 -63.920 -38.468 1.00 39.75 212 ASN F O 1
ATOM 10622 N N . PHE D 1 213 ? -36.574 -62.851 -36.918 1.00 34.45 213 PHE F N 1
ATOM 10623 C CA . PHE D 1 213 ? -35.992 -61.909 -37.744 1.00 32.34 213 PHE F CA 1
ATOM 10624 C C . PHE D 1 213 ? -34.828 -62.517 -38.551 1.00 32.66 213 PHE F C 1
ATOM 10625 O O . PHE D 1 213 ? -34.276 -63.577 -38.186 1.00 30.36 213 PHE F O 1
ATOM 10633 N N . LYS D 1 214 ? -34.446 -61.840 -39.627 1.00 31.42 214 LYS F N 1
ATOM 10634 C CA . LYS D 1 214 ? -33.291 -62.207 -40.388 1.00 31.60 214 LYS F CA 1
ATOM 10635 C C . LYS D 1 214 ? -32.028 -61.990 -39.591 1.00 31.79 214 LYS F C 1
ATOM 10636 O O . LYS D 1 214 ? -31.941 -60.972 -38.872 1.00 28.37 214 LYS F O 1
ATOM 10642 N N . LYS D 1 215 ? -31.087 -62.930 -39.664 1.00 29.57 215 LYS F N 1
ATOM 10643 C CA . LYS D 1 215 ? -29.825 -62.806 -38.996 1.00 30.99 215 LYS F CA 1
ATOM 10644 C C . LYS D 1 215 ? -28.694 -62.754 -39.996 1.00 31.10 215 LYS F C 1
ATOM 10645 O O . LYS D 1 215 ? -28.613 -63.624 -40.882 1.00 32.32 215 LYS F O 1
ATOM 10651 N N . ILE D 1 216 ? -27.852 -61.741 -39.918 1.00 28.06 216 ILE F N 1
ATOM 10652 C CA . ILE D 1 216 ? -26.798 -61.591 -40.852 1.00 29.40 216 ILE F CA 1
ATOM 10653 C C . ILE D 1 216 ? -25.515 -61.667 -39.975 1.00 29.46 216 ILE F C 1
ATOM 10654 O O . ILE D 1 216 ? -25.220 -60.763 -39.169 1.00 29.21 216 ILE F O 1
ATOM 10659 N N . ILE D 1 217 ? -24.758 -62.750 -40.129 1.00 28.62 217 ILE F N 1
ATOM 10660 C CA . ILE D 1 217 ? -23.675 -63.040 -39.242 1.00 29.02 217 ILE F CA 1
ATOM 10661 C C . ILE D 1 217 ? -22.380 -63.127 -40.043 1.00 28.93 217 ILE F C 1
ATOM 10662 O O . ILE D 1 217 ? -22.245 -63.973 -40.916 1.00 28.64 217 ILE F O 1
ATOM 10667 N N . ASN D 1 218 ? -21.433 -62.223 -39.763 1.00 27.25 218 ASN F N 1
ATOM 10668 C CA . ASN D 1 218 ? -20.152 -62.182 -40.485 1.00 28.23 218 ASN F CA 1
ATOM 10669 C C . ASN D 1 218 ? -20.311 -62.290 -42.014 1.00 28.97 218 ASN F C 1
ATOM 10670 O O . ASN D 1 218 ? -19.770 -63.178 -42.661 1.00 28.26 218 ASN F O 1
ATOM 10675 N N . SER D 1 219 ? -21.056 -61.327 -42.565 1.00 28.93 219 SER F N 1
ATOM 10676 C CA . SER D 1 219 ? -21.377 -61.326 -43.966 1.00 29.96 219 SER F CA 1
ATOM 10677 C C . SER D 1 219 ? -20.164 -61.255 -44.874 1.00 29.39 219 SER F C 1
ATOM 10678 O O . SER D 1 219 ? -20.273 -61.593 -46.062 1.00 29.50 219 SER F O 1
ATOM 10681 N N . SER D 1 220 ? -19.030 -60.716 -44.401 1.00 27.49 220 SER F N 1
ATOM 10682 C CA . SER D 1 220 ? -17.857 -60.647 -45.235 1.00 29.61 220 SER F CA 1
ATOM 10683 C C . SER D 1 220 ? -17.295 -62.061 -45.539 1.00 28.95 220 SER F C 1
ATOM 10684 O O . SER D 1 220 ? -16.579 -62.228 -46.493 1.00 30.47 220 SER F O 1
ATOM 10687 N N . GLY D 1 221 ? -17.573 -62.986 -44.646 1.00 28.15 221 GLY F N 1
ATOM 10688 C CA . GLY D 1 221 ? -17.099 -64.328 -44.735 1.00 29.91 221 GLY F CA 1
ATOM 10689 C C . GLY D 1 221 ? -15.702 -64.571 -44.205 1.00 28.51 221 GLY F C 1
ATOM 10690 O O . GLY D 1 221 ? -15.305 -65.718 -44.123 1.00 27.77 221 GLY F O 1
ATOM 10691 N N . ARG D 1 222 ? -14.948 -63.516 -43.846 1.00 27.17 222 ARG F N 1
ATOM 10692 C CA . ARG D 1 222 ? -13.704 -63.698 -43.162 1.00 28.07 222 ARG F CA 1
ATOM 10693 C C . ARG D 1 222 ? -13.285 -62.374 -42.529 1.00 27.49 222 ARG F C 1
ATOM 10694 O O . ARG D 1 222 ? -13.261 -61.352 -43.224 1.00 26.84 222 ARG F O 1
ATOM 10702 N N . PHE D 1 223 ? -12.891 -62.410 -41.255 1.00 25.91 223 PHE F N 1
ATOM 10703 C CA . PHE D 1 223 ? -12.566 -61.233 -40.504 1.00 27.78 223 PHE F CA 1
ATOM 10704 C C . PHE D 1 223 ? -11.536 -61.629 -39.493 1.00 26.26 223 PHE F C 1
ATOM 10705 O O . PHE D 1 223 ? -11.802 -61.766 -38.278 1.00 26.87 223 PHE F O 1
ATOM 10713 N N . VAL D 1 224 ? -10.342 -61.881 -39.991 1.00 27.18 224 VAL F N 1
ATOM 10714 C CA . VAL D 1 224 ? -9.222 -62.245 -39.144 1.00 28.16 224 VAL F CA 1
ATOM 10715 C C . VAL D 1 224 ? -8.331 -60.989 -38.893 1.00 27.60 224 VAL F C 1
ATOM 10716 O O . VAL D 1 224 ? -8.016 -60.688 -37.745 1.00 27.02 224 VAL F O 1
ATOM 10720 N N . ILE D 1 225 ? -8.006 -60.277 -39.960 1.00 26.20 225 ILE F N 1
ATOM 10721 C CA . ILE D 1 225 ? -7.370 -58.936 -39.835 1.00 28.50 225 ILE F CA 1
ATOM 10722 C C . ILE D 1 225 ? -8.391 -57.960 -39.237 1.00 29.21 225 ILE F C 1
ATOM 10723 O O . ILE D 1 225 ? -9.540 -57.901 -39.733 1.00 27.46 225 ILE F O 1
ATOM 10728 N N . GLY D 1 226 ? -8.036 -57.230 -38.206 1.00 28.42 226 GLY F N 1
ATOM 10729 C CA . GLY D 1 226 ? -8.875 -56.236 -37.636 1.00 30.22 226 GLY F CA 1
ATOM 10730 C C . GLY D 1 226 ? -8.137 -55.250 -36.769 1.00 29.93 226 GLY F C 1
ATOM 10731 O O . GLY D 1 226 ? -6.891 -55.081 -36.881 1.00 28.80 226 GLY F O 1
ATOM 10732 N N . GLY D 1 227 ? -8.898 -54.516 -35.953 1.00 31.67 227 GLY F N 1
ATOM 10733 C CA . GLY D 1 227 ? -8.376 -53.372 -35.242 1.00 29.97 227 GLY F CA 1
ATOM 10734 C C . GLY D 1 227 ? -7.746 -52.335 -36.146 1.00 28.78 227 GLY F C 1
ATOM 10735 O O . GLY D 1 227 ? -8.075 -52.295 -37.388 1.00 27.43 227 GLY F O 1
ATOM 10736 N N . PRO D 1 228 ? -6.772 -51.572 -35.634 1.00 28.09 228 PRO F N 1
ATOM 10737 C CA . PRO D 1 228 ? -6.139 -50.579 -36.470 1.00 28.27 228 PRO F CA 1
ATOM 10738 C C . PRO D 1 228 ? -5.361 -51.122 -37.679 1.00 29.54 228 PRO F C 1
ATOM 10739 O O . PRO D 1 228 ? -5.087 -50.371 -38.622 1.00 26.97 228 PRO F O 1
ATOM 10743 N N . ILE D 1 229 ? -5.008 -52.392 -37.650 1.00 29.78 229 ILE F N 1
ATOM 10744 C CA . ILE D 1 229 ? -4.407 -53.019 -38.854 1.00 30.94 229 ILE F CA 1
ATOM 10745 C C . ILE D 1 229 ? -5.323 -53.094 -40.048 1.00 30.31 229 ILE F C 1
ATOM 10746 O O . ILE D 1 229 ? -4.925 -52.907 -41.193 1.00 29.70 229 ILE F O 1
ATOM 10751 N N . GLY D 1 230 ? -6.598 -53.402 -39.799 1.00 29.04 230 GLY F N 1
ATOM 10752 C CA . GLY D 1 230 ? -7.614 -53.491 -40.813 1.00 29.03 230 GLY F CA 1
ATOM 10753 C C . GLY D 1 230 ? -8.275 -52.182 -41.196 1.00 29.73 230 GLY F C 1
ATOM 10754 O O . GLY D 1 230 ? -8.851 -52.094 -42.315 1.00 29.49 230 GLY F O 1
ATOM 10755 N N . ASP D 1 231 ? -8.218 -51.170 -40.333 1.00 26.59 231 ASP F N 1
ATOM 10756 C CA . ASP D 1 231 ? -8.952 -49.918 -40.595 1.00 29.41 231 ASP F CA 1
ATOM 10757 C C . ASP D 1 231 ? -8.398 -48.847 -39.648 1.00 28.34 231 ASP F C 1
ATOM 10758 O O . ASP D 1 231 ? -8.233 -49.122 -38.425 1.00 28.14 231 ASP F O 1
ATOM 10763 N N . THR D 1 232 ? -8.244 -47.653 -40.137 1.00 27.73 232 THR F N 1
ATOM 10764 C CA . THR D 1 232 ? -7.775 -46.532 -39.330 1.00 28.08 232 THR F CA 1
ATOM 10765 C C . THR D 1 232 ? -8.822 -45.985 -38.429 1.00 27.33 232 THR F C 1
ATOM 10766 O O . THR D 1 232 ? -9.986 -45.821 -38.818 1.00 30.12 232 THR F O 1
ATOM 10770 N N . GLY D 1 233 ? -8.497 -45.819 -37.167 1.00 24.74 233 GLY F N 1
ATOM 10771 C CA . GLY D 1 233 ? -9.407 -45.144 -36.267 1.00 26.58 233 GLY F CA 1
ATOM 10772 C C . GLY D 1 233 ? -9.026 -43.702 -35.992 1.00 25.15 233 GLY F C 1
ATOM 10773 O O . GLY D 1 233 ? -7.820 -43.323 -36.028 1.00 24.68 233 GLY F O 1
ATOM 10774 N N . LEU D 1 234 ? -10.019 -42.880 -35.719 1.00 23.79 234 LEU F N 1
ATOM 10775 C CA A LEU D 1 234 ? -9.802 -41.491 -35.263 0.50 24.00 234 LEU F CA 1
ATOM 10776 C CA B LEU D 1 234 ? -9.804 -41.488 -35.268 0.50 23.11 234 LEU F CA 1
ATOM 10777 C C . LEU D 1 234 ? -10.836 -41.169 -34.195 1.00 24.72 234 LEU F C 1
ATOM 10778 O O . LEU D 1 234 ? -11.986 -41.723 -34.227 1.00 22.77 234 LEU F O 1
ATOM 10787 N N . THR D 1 235 ? -10.491 -40.301 -33.289 1.00 24.58 235 THR F N 1
ATOM 10788 C CA . THR D 1 235 ? -11.438 -39.797 -32.334 1.00 24.48 235 THR F CA 1
ATOM 10789 C C . THR D 1 235 ? -12.606 -39.095 -33.044 1.00 24.50 235 THR F C 1
ATOM 10790 O O . THR D 1 235 ? -12.409 -38.405 -34.077 1.00 24.75 235 THR F O 1
ATOM 10794 N N . GLY D 1 236 ? -13.843 -39.334 -32.569 1.00 23.73 236 GLY F N 1
ATOM 10795 C CA . GLY D 1 236 ? -14.975 -38.543 -33.049 1.00 24.33 236 GLY F CA 1
ATOM 10796 C C . GLY D 1 236 ? -15.515 -38.953 -34.394 1.00 24.70 236 GLY F C 1
ATOM 10797 O O . GLY D 1 236 ? -16.141 -38.144 -35.139 1.00 24.74 236 GLY F O 1
ATOM 10798 N N . ARG D 1 237 ? -15.371 -40.195 -34.729 1.00 23.16 237 ARG F N 1
ATOM 10799 C CA . ARG D 1 237 ? -15.787 -40.755 -36.037 1.00 24.54 237 ARG F CA 1
ATOM 10800 C C . ARG D 1 237 ? -16.926 -41.773 -35.848 1.00 23.43 237 ARG F C 1
ATOM 10801 O O . ARG D 1 237 ? -17.278 -42.516 -36.758 1.00 22.71 237 ARG F O 1
ATOM 10809 N N . LYS D 1 238 ? -17.446 -41.838 -34.610 1.00 24.11 238 LYS F N 1
ATOM 10810 C CA . LYS D 1 238 ? -18.621 -42.680 -34.348 1.00 25.22 238 LYS F CA 1
ATOM 10811 C C . LYS D 1 238 ? -19.716 -41.855 -33.666 1.00 26.18 238 LYS F C 1
ATOM 10812 O O . LYS D 1 238 ? -20.275 -42.292 -32.643 1.00 25.38 238 LYS F O 1
ATOM 10818 N N . ILE D 1 239 ? -19.955 -40.645 -34.153 1.00 24.71 239 ILE F N 1
ATOM 10819 C CA . ILE D 1 239 ? -20.763 -39.715 -33.377 1.00 25.09 239 ILE F CA 1
ATOM 10820 C C . ILE D 1 239 ? -22.287 -40.115 -33.371 1.00 24.82 239 ILE F C 1
ATOM 10821 O O . ILE D 1 239 ? -23.030 -39.685 -32.493 1.00 25.48 239 ILE F O 1
ATOM 10826 N N . ILE D 1 240 ? -22.686 -40.880 -34.344 1.00 24.11 240 ILE F N 1
ATOM 10827 C CA . ILE D 1 240 ? -24.043 -41.381 -34.429 1.00 24.55 240 ILE F CA 1
ATOM 10828 C C . ILE D 1 240 ? -24.231 -42.604 -33.506 1.00 24.52 240 ILE F C 1
ATOM 10829 O O . ILE D 1 240 ? -25.244 -42.714 -32.765 1.00 27.20 240 ILE F O 1
ATOM 10834 N N . VAL D 1 241 ? -23.267 -43.492 -33.478 1.00 23.81 241 VAL F N 1
ATOM 10835 C CA . VAL D 1 241 ? -23.220 -44.564 -32.523 1.00 24.27 241 VAL F CA 1
ATOM 10836 C C . VAL D 1 241 ? -23.152 -44.013 -31.058 1.00 25.24 241 VAL F C 1
ATOM 10837 O O . VAL D 1 241 ? -23.752 -44.576 -30.130 1.00 24.22 241 VAL F O 1
ATOM 10841 N N . ASP D 1 242 ? -22.460 -42.884 -30.870 1.00 25.05 242 ASP F N 1
ATOM 10842 C CA . ASP D 1 242 ? -22.330 -42.262 -29.564 1.00 24.51 242 ASP F CA 1
ATOM 10843 C C . ASP D 1 242 ? -23.639 -41.624 -29.089 1.00 24.42 242 ASP F C 1
ATOM 10844 O O . ASP D 1 242 ? -23.768 -41.317 -27.906 1.00 26.05 242 ASP F O 1
ATOM 10849 N N . THR D 1 243 ? -24.565 -41.386 -29.987 1.00 23.53 243 THR F N 1
ATOM 10850 C CA . THR D 1 243 ? -25.710 -40.593 -29.696 1.00 24.72 243 THR F CA 1
ATOM 10851 C C . THR D 1 243 ? -27.015 -41.454 -29.923 1.00 25.79 243 THR F C 1
ATOM 10852 O O . THR D 1 243 ? -27.278 -42.333 -29.164 1.00 27.36 243 THR F O 1
ATOM 10856 N N . TYR D 1 244 ? -27.773 -41.191 -30.956 1.00 25.88 244 TYR F N 1
ATOM 10857 C CA . TYR D 1 244 ? -29.116 -41.723 -31.075 1.00 27.13 244 TYR F CA 1
ATOM 10858 C C . TYR D 1 244 ? -29.339 -42.554 -32.372 1.00 28.04 244 TYR F C 1
ATOM 10859 O O . TYR D 1 244 ? -30.522 -42.737 -32.793 1.00 29.18 244 TYR F O 1
ATOM 10868 N N . GLY D 1 245 ? -28.272 -43.080 -32.982 1.00 26.76 245 GLY F N 1
ATOM 10869 C CA . GLY D 1 245 ? -28.445 -44.064 -34.015 1.00 28.58 245 GLY F CA 1
ATOM 10870 C C . GLY D 1 245 ? -29.115 -43.589 -35.265 1.00 28.10 245 GLY F C 1
ATOM 10871 O O . GLY D 1 245 ? -29.779 -44.387 -36.005 1.00 30.45 245 GLY F O 1
ATOM 10872 N N . GLY D 1 246 ? -29.085 -42.306 -35.517 1.00 29.04 246 GLY F N 1
ATOM 10873 C CA . GLY D 1 246 ? -29.675 -41.827 -36.766 1.00 35.00 246 GLY F CA 1
ATOM 10874 C C . GLY D 1 246 ? -31.200 -41.466 -36.604 1.00 35.99 246 GLY F C 1
ATOM 10875 O O . GLY D 1 246 ? -31.742 -40.855 -37.537 1.00 36.63 246 GLY F O 1
ATOM 10876 N N . VAL D 1 247 ? -31.819 -41.826 -35.467 1.00 32.83 247 VAL F N 1
ATOM 10877 C CA . VAL D 1 247 ? -33.190 -41.426 -35.192 1.00 33.09 247 VAL F CA 1
ATOM 10878 C C . VAL D 1 247 ? -33.187 -39.977 -34.733 1.00 31.24 247 VAL F C 1
ATOM 10879 O O . VAL D 1 247 ? -34.013 -39.163 -35.103 1.00 31.33 247 VAL F O 1
ATOM 10883 N N . GLY D 1 248 ? -32.216 -39.609 -33.909 1.00 32.44 248 GLY F N 1
ATOM 10884 C CA . GLY D 1 248 ? -32.071 -38.165 -33.519 1.00 31.99 248 GLY F CA 1
ATOM 10885 C C . GLY D 1 248 ? -31.209 -37.443 -34.581 1.00 30.86 248 GLY F C 1
ATOM 10886 O O . GLY D 1 248 ? -30.327 -38.062 -35.201 1.00 32.70 248 GLY F O 1
ATOM 10887 N N . HIS D 1 249 ? -31.409 -36.142 -34.711 1.00 29.21 249 HIS F N 1
ATOM 10888 C CA . HIS D 1 249 ? -30.527 -35.298 -35.531 1.00 29.83 249 HIS F CA 1
ATOM 10889 C C . HIS D 1 249 ? -29.201 -35.146 -34.774 1.00 28.61 249 HIS F C 1
ATOM 10890 O O . HIS D 1 249 ? -29.102 -35.464 -33.574 1.00 27.13 249 HIS F O 1
ATOM 10897 N N . HIS D 1 250 ? -28.196 -34.698 -35.502 1.00 26.10 250 HIS F N 1
ATOM 10898 C CA . HIS D 1 250 ? -26.893 -34.463 -34.909 1.00 26.85 250 HIS F CA 1
ATOM 10899 C C . HIS D 1 250 ? -26.322 -33.175 -35.493 1.00 24.81 250 HIS F C 1
ATOM 10900 O O . HIS D 1 250 ? -26.454 -32.942 -36.712 1.00 27.33 250 HIS F O 1
ATOM 10907 N N . GLY D 1 251 ? -25.640 -32.430 -34.711 1.00 26.06 251 GLY F N 1
ATOM 10908 C CA . GLY D 1 251 ? -25.017 -31.173 -35.142 1.00 26.84 251 GLY F CA 1
ATOM 10909 C C . GLY D 1 251 ? -23.573 -31.265 -35.583 1.00 26.42 251 GLY F C 1
ATOM 10910 O O . GLY D 1 251 ? -23.060 -30.288 -36.087 1.00 29.12 251 GLY F O 1
ATOM 10911 N N . GLY D 1 252 ? -22.984 -32.430 -35.429 1.00 26.11 252 GLY F N 1
ATOM 10912 C CA . GLY D 1 252 ? -21.640 -32.746 -35.991 1.00 25.54 252 GLY F CA 1
ATOM 10913 C C . GLY D 1 252 ? -20.487 -32.754 -35.019 1.00 28.85 252 GLY F C 1
ATOM 10914 O O . GLY D 1 252 ? -19.387 -33.194 -35.410 1.00 27.43 252 GLY F O 1
ATOM 10915 N N . GLY D 1 253 ? -20.711 -32.341 -33.772 1.00 27.18 253 GLY F N 1
ATOM 10916 C CA . GLY D 1 253 ? -19.610 -32.264 -32.817 1.00 30.54 253 GLY F CA 1
ATOM 10917 C C . GLY D 1 253 ? -19.329 -33.632 -32.149 1.00 30.92 253 GLY F C 1
ATOM 10918 O O . GLY D 1 253 ? -20.233 -34.365 -31.802 1.00 33.96 253 GLY F O 1
ATOM 10919 N N . ALA D 1 254 ? -18.087 -33.915 -31.908 1.00 28.80 254 ALA F N 1
ATOM 10920 C CA . ALA D 1 254 ? -17.714 -35.144 -31.232 1.00 27.94 254 ALA F CA 1
ATOM 10921 C C . ALA D 1 254 ? -17.597 -34.903 -29.736 1.00 28.17 254 ALA F C 1
ATOM 10922 O O . ALA D 1 254 ? -17.365 -33.800 -29.354 1.00 31.38 254 ALA F O 1
ATOM 10924 N N . PHE D 1 255 ? -17.682 -35.939 -28.930 1.00 25.02 255 PHE F N 1
ATOM 10925 C CA . PHE D 1 255 ? -17.590 -35.826 -27.479 1.00 25.97 255 PHE F CA 1
ATOM 10926 C C . PHE D 1 255 ? -16.202 -36.084 -26.864 1.00 25.51 255 PHE F C 1
ATOM 10927 O O . PHE D 1 255 ? -15.766 -35.389 -25.909 1.00 25.81 255 PHE F O 1
ATOM 10935 N N . SER D 1 256 ? -15.587 -37.175 -27.264 1.00 22.86 256 SER F N 1
ATOM 10936 C CA . SER D 1 256 ? -14.500 -37.746 -26.486 1.00 25.05 256 SER F CA 1
ATOM 10937 C C . SER D 1 256 ? -13.263 -36.828 -26.512 1.00 26.34 256 SER F C 1
ATOM 10938 O O . SER D 1 256 ? -12.939 -36.197 -27.576 1.00 24.85 256 SER F O 1
ATOM 10941 N N . GLY D 1 257 ? -12.603 -36.754 -25.384 1.00 26.10 257 GLY F N 1
ATOM 10942 C CA . GLY D 1 257 ? -11.361 -36.007 -25.243 1.00 28.57 257 GLY F CA 1
ATOM 10943 C C . GLY D 1 257 ? -11.566 -34.515 -24.852 1.00 28.30 257 GLY F C 1
ATOM 10944 O O . GLY D 1 257 ? -10.558 -33.783 -24.699 1.00 29.16 257 GLY F O 1
ATOM 10945 N N . LYS D 1 258 ? -12.814 -34.074 -24.688 1.00 26.51 258 LYS F N 1
ATOM 10946 C CA . LYS D 1 258 ? -13.125 -32.642 -24.492 1.00 26.62 258 LYS F CA 1
ATOM 10947 C C . LYS D 1 258 ? -13.572 -32.392 -23.032 1.00 27.29 258 LYS F C 1
ATOM 10948 O O . LYS D 1 258 ? -14.474 -33.137 -22.566 1.00 26.31 258 LYS F O 1
ATOM 10954 N N . ASP D 1 259 ? -13.046 -31.327 -22.425 1.00 26.74 259 ASP F N 1
ATOM 10955 C CA . ASP D 1 259 ? -13.476 -30.900 -21.091 1.00 27.97 259 ASP F CA 1
ATOM 10956 C C . ASP D 1 259 ? -14.845 -30.206 -21.246 1.00 26.94 259 ASP F C 1
ATOM 10957 O O . ASP D 1 259 ? -15.272 -29.907 -22.347 1.00 27.59 259 ASP F O 1
ATOM 10962 N N . PRO D 1 260 ? -15.589 -30.014 -20.169 1.00 28.01 260 PRO F N 1
ATOM 10963 C CA . PRO D 1 260 ? -16.954 -29.509 -20.234 1.00 28.43 260 PRO F CA 1
ATOM 10964 C C . PRO D 1 260 ? -17.140 -28.086 -20.776 1.00 29.64 260 PRO F C 1
ATOM 10965 O O . PRO D 1 260 ? -18.290 -27.729 -21.126 1.00 29.51 260 PRO F O 1
ATOM 10969 N N . THR D 1 261 ? -16.071 -27.284 -20.918 1.00 26.28 261 THR F N 1
ATOM 10970 C CA . THR D 1 261 ? -16.240 -25.967 -21.560 1.00 27.21 261 THR F CA 1
ATOM 10971 C C . THR D 1 261 ? -16.425 -26.103 -23.042 1.00 27.50 261 THR F C 1
ATOM 10972 O O . THR D 1 261 ? -16.904 -25.137 -23.697 1.00 28.40 261 THR F O 1
ATOM 10976 N N . LYS D 1 262 ? -16.187 -27.307 -23.596 1.00 27.09 262 LYS F N 1
ATOM 10977 C CA . LYS D 1 262 ? -16.500 -27.528 -25.004 1.00 29.10 262 LYS F CA 1
ATOM 10978 C C . LYS D 1 262 ? -18.005 -27.903 -25.013 1.00 29.14 262 LYS F C 1
ATOM 10979 O O . LYS D 1 262 ? -18.407 -29.037 -24.616 1.00 29.39 262 LYS F O 1
ATOM 10985 N N . VAL D 1 263 ? -18.820 -26.985 -25.484 1.00 30.68 263 VAL F N 1
ATOM 10986 C CA . VAL D 1 263 ? -20.284 -27.196 -25.488 1.00 31.83 263 VAL F CA 1
ATOM 10987 C C . VAL D 1 263 ? -20.773 -28.296 -26.361 1.00 32.95 263 VAL F C 1
ATOM 10988 O O . VAL D 1 263 ? -21.846 -28.845 -26.099 1.00 29.14 263 VAL F O 1
ATOM 10992 N N . ASP D 1 264 ? -20.017 -28.693 -27.381 1.00 32.41 264 ASP F N 1
ATOM 10993 C CA . ASP D 1 264 ? -20.344 -29.908 -28.109 1.00 34.33 264 ASP F CA 1
ATOM 10994 C C . ASP D 1 264 ? -20.595 -31.091 -27.201 1.00 33.27 264 ASP F C 1
ATOM 10995 O O . ASP D 1 264 ? -21.473 -31.902 -27.496 1.00 36.06 264 ASP F O 1
ATOM 11000 N N . ARG D 1 265 ? -19.835 -31.199 -26.144 1.00 29.45 265 ARG F N 1
ATOM 11001 C CA . ARG D 1 265 ? -20.099 -32.219 -25.148 1.00 29.35 265 ARG F CA 1
ATOM 11002 C C . ARG D 1 265 ? -21.118 -31.798 -24.079 1.00 28.57 265 ARG F C 1
ATOM 11003 O O . ARG D 1 265 ? -22.160 -32.396 -23.955 1.00 28.60 265 ARG F O 1
ATOM 11011 N N . SER D 1 266 ? -20.813 -30.760 -23.340 1.00 27.29 266 SER F N 1
ATOM 11012 C CA . SER D 1 266 ? -21.624 -30.408 -22.172 1.00 28.83 266 SER F CA 1
ATOM 11013 C C . SER D 1 266 ? -23.055 -30.019 -22.552 1.00 27.53 266 SER F C 1
ATOM 11014 O O . SER D 1 266 ? -24.010 -30.411 -21.874 1.00 27.49 266 SER F O 1
ATOM 11017 N N . ALA D 1 267 ? -23.230 -29.293 -23.649 1.00 25.05 267 ALA F N 1
ATOM 11018 C CA . ALA D 1 267 ? -24.586 -28.892 -24.011 1.00 25.22 267 ALA F CA 1
ATOM 11019 C C . ALA D 1 267 ? -25.355 -30.044 -24.636 1.00 25.83 267 ALA F C 1
ATOM 11020 O O . ALA D 1 267 ? -26.588 -30.040 -24.557 1.00 26.54 267 ALA F O 1
ATOM 11022 N N . SER D 1 268 ? -24.662 -30.986 -25.256 1.00 27.19 268 SER F N 1
ATOM 11023 C CA . SER D 1 268 ? -25.335 -32.215 -25.725 1.00 27.87 268 SER F CA 1
ATOM 11024 C C . SER D 1 268 ? -25.881 -33.007 -24.549 1.00 27.14 268 SER F C 1
ATOM 11025 O O . SER D 1 268 ? -27.044 -33.536 -24.622 1.00 26.87 268 SER F O 1
ATOM 11028 N N . TYR D 1 269 ? -25.125 -33.107 -23.505 1.00 26.12 269 TYR F N 1
ATOM 11029 C CA . TYR D 1 269 ? -25.560 -33.791 -22.295 1.00 27.32 269 TYR F CA 1
ATOM 11030 C C . TYR D 1 269 ? -26.734 -33.064 -21.634 1.00 27.88 269 TYR F C 1
ATOM 11031 O O . TYR D 1 269 ? -27.765 -33.677 -21.267 1.00 28.24 269 TYR F O 1
ATOM 11040 N N . PHE D 1 270 ? -26.615 -31.729 -21.556 1.00 28.85 270 PHE F N 1
ATOM 11041 C CA . PHE D 1 270 ? -27.679 -30.928 -21.048 1.00 27.39 270 PHE F CA 1
ATOM 11042 C C . PHE D 1 270 ? -28.978 -31.076 -21.847 1.00 26.60 270 PHE F C 1
ATOM 11043 O O . PHE D 1 270 ? -30.058 -31.206 -21.271 1.00 26.33 270 PHE F O 1
ATOM 11051 N N . ALA D 1 271 ? -28.889 -31.077 -23.181 1.00 26.16 271 ALA F N 1
ATOM 11052 C CA . ALA D 1 271 ? -30.041 -31.228 -23.999 1.00 26.32 271 ALA F CA 1
ATOM 11053 C C . ALA D 1 271 ? -30.687 -32.583 -23.882 1.00 25.92 271 ALA F C 1
ATOM 11054 O O . ALA D 1 271 ? -31.934 -32.686 -23.925 1.00 28.64 271 ALA F O 1
ATOM 11056 N N . ARG D 1 272 ? -29.883 -33.637 -23.730 1.00 24.82 272 ARG F N 1
ATOM 11057 C CA . ARG D 1 272 ? -30.412 -34.980 -23.462 1.00 24.48 272 ARG F CA 1
ATOM 11058 C C . ARG D 1 272 ? -31.203 -34.949 -22.120 1.00 26.23 272 ARG F C 1
ATOM 11059 O O . ARG D 1 272 ? -32.277 -35.548 -22.022 1.00 24.82 272 ARG F O 1
ATOM 11067 N N . TRP D 1 273 ? -30.604 -34.312 -21.126 1.00 25.39 273 TRP F N 1
ATOM 11068 C CA . TRP D 1 273 ? -31.215 -34.293 -19.761 1.00 28.61 273 TRP F CA 1
ATOM 11069 C C . TRP D 1 273 ? -32.624 -33.612 -19.842 1.00 29.28 273 TRP F C 1
ATOM 11070 O O . TRP D 1 273 ? -33.607 -34.151 -19.326 1.00 28.63 273 TRP F O 1
ATOM 11081 N N . ILE D 1 274 ? -32.695 -32.528 -20.628 1.00 29.69 274 ILE F N 1
ATOM 11082 C CA . ILE D 1 274 ? -33.987 -31.884 -20.842 1.00 31.28 274 ILE F CA 1
ATOM 11083 C C . ILE D 1 274 ? -34.952 -32.807 -21.540 1.00 31.34 274 ILE F C 1
ATOM 11084 O O . ILE D 1 274 ? -36.079 -33.041 -21.079 1.00 31.21 274 ILE F O 1
ATOM 11089 N N . ALA D 1 275 ? -34.533 -33.330 -22.702 1.00 29.12 275 ALA F N 1
ATOM 11090 C CA . ALA D 1 275 ? -35.419 -34.174 -23.490 1.00 29.57 275 ALA F CA 1
ATOM 11091 C C . ALA D 1 275 ? -35.935 -35.384 -22.720 1.00 30.56 275 ALA F C 1
ATOM 11092 O O . ALA D 1 275 ? -37.145 -35.732 -22.803 1.00 28.47 275 ALA F O 1
ATOM 11094 N N . LYS D 1 276 ? -35.047 -36.029 -21.979 1.00 27.16 276 LYS F N 1
ATOM 11095 C CA . LYS D 1 276 ? -35.405 -37.224 -21.269 1.00 28.64 276 LYS F CA 1
ATOM 11096 C C . LYS D 1 276 ? -36.452 -36.904 -20.174 1.00 29.57 276 LYS F C 1
ATOM 11097 O O . LYS D 1 276 ? -37.384 -37.671 -19.974 1.00 28.43 276 LYS F O 1
ATOM 11103 N N . ASN D 1 277 ? -36.255 -35.779 -19.524 1.00 28.69 277 ASN F N 1
ATOM 11104 C CA . ASN D 1 277 ? -37.179 -35.396 -18.430 1.00 32.30 277 ASN F CA 1
ATOM 11105 C C . ASN D 1 277 ? -38.532 -34.973 -19.002 1.00 32.21 277 ASN F C 1
ATOM 11106 O O . ASN D 1 277 ? -39.551 -35.253 -18.378 1.00 32.52 277 ASN F O 1
ATOM 11111 N N . VAL D 1 278 ? -38.539 -34.347 -20.195 1.00 30.46 278 VAL F N 1
ATOM 11112 C CA . VAL D 1 278 ? -39.794 -33.995 -20.871 1.00 30.14 278 VAL F CA 1
ATOM 11113 C C . VAL D 1 278 ? -40.585 -35.261 -21.164 1.00 32.00 278 VAL F C 1
ATOM 11114 O O . VAL D 1 278 ? -41.816 -35.315 -20.880 1.00 33.80 278 VAL F O 1
ATOM 11118 N N . VAL D 1 279 ? -39.938 -36.264 -21.704 1.00 30.90 279 VAL F N 1
ATOM 11119 C CA . VAL D 1 279 ? -40.599 -37.499 -22.035 1.00 32.98 279 VAL F CA 1
ATOM 11120 C C . VAL D 1 279 ? -41.027 -38.274 -20.763 1.00 34.95 279 VAL F C 1
ATOM 11121 O O . VAL D 1 279 ? -42.173 -38.745 -20.683 1.00 32.59 279 VAL F O 1
ATOM 11125 N N . ALA D 1 280 ? -40.154 -38.345 -19.775 1.00 32.47 280 ALA F N 1
ATOM 11126 C CA . ALA D 1 280 ? -40.485 -39.021 -18.524 1.00 33.53 280 ALA F CA 1
ATOM 11127 C C . ALA D 1 280 ? -41.632 -38.343 -17.769 1.00 36.45 280 ALA F C 1
ATOM 11128 O O . ALA D 1 280 ? -42.396 -39.049 -17.114 1.00 35.97 280 ALA F O 1
ATOM 11130 N N . ALA D 1 281 ? -41.775 -37.024 -17.900 1.00 35.04 281 ALA F N 1
ATOM 11131 C CA . ALA D 1 281 ? -42.862 -36.301 -17.346 1.00 34.45 281 ALA F CA 1
ATOM 11132 C C . ALA D 1 281 ? -44.181 -36.485 -18.104 1.00 37.23 281 ALA F C 1
ATOM 11133 O O . ALA D 1 281 ? -45.151 -35.806 -17.756 1.00 39.74 281 ALA F O 1
ATOM 11135 N N . LYS D 1 282 ? -44.160 -37.245 -19.193 1.00 37.93 282 LYS F N 1
ATOM 11136 C CA . LYS D 1 282 ? -45.285 -37.490 -20.051 1.00 42.48 282 LYS F CA 1
ATOM 11137 C C . LYS D 1 282 ? -45.800 -36.275 -20.712 1.00 41.64 282 LYS F C 1
ATOM 11138 O O . LYS D 1 282 ? -46.983 -36.226 -21.058 1.00 37.60 282 LYS F O 1
ATOM 11144 N N . LEU D 1 283 ? -44.918 -35.321 -21.001 1.00 36.27 283 LEU F N 1
ATOM 11145 C CA . LEU D 1 283 ? -45.332 -34.171 -21.801 1.00 35.19 283 LEU F CA 1
ATOM 11146 C C . LEU D 1 283 ? -45.356 -34.491 -23.293 1.00 35.64 283 LEU F C 1
ATOM 11147 O O . LEU D 1 283 ? -46.022 -33.763 -24.058 1.00 35.66 283 LEU F O 1
ATOM 11152 N N . ALA D 1 284 ? -44.598 -35.499 -23.695 1.00 32.22 284 ALA F N 1
ATOM 11153 C CA . ALA D 1 284 ? -44.509 -35.953 -25.075 1.00 34.00 284 ALA F CA 1
ATOM 11154 C C . ALA D 1 284 ? -44.019 -37.401 -25.095 1.00 33.20 284 ALA F C 1
ATOM 11155 O O . ALA D 1 284 ? -43.487 -37.836 -24.125 1.00 34.43 284 ALA F O 1
ATOM 11157 N N . LYS D 1 285 ? -44.172 -38.099 -26.206 1.00 33.72 285 LYS F N 1
ATOM 11158 C CA . LYS D 1 285 ? -43.642 -39.431 -26.358 1.00 33.72 285 LYS F CA 1
ATOM 11159 C C . LYS D 1 285 ? -42.204 -39.359 -26.934 1.00 32.49 285 LYS F C 1
ATOM 11160 O O . LYS D 1 285 ? -41.449 -40.307 -26.722 1.00 31.91 285 LYS F O 1
ATOM 11166 N N . GLN D 1 286 ? -41.932 -38.356 -27.729 1.00 32.14 286 GLN F N 1
ATOM 11167 C CA . GLN D 1 286 ? -40.580 -38.086 -28.290 1.00 33.07 286 GLN F CA 1
ATOM 11168 C C . GLN D 1 286 ? -40.298 -36.609 -28.153 1.00 31.72 286 GLN F C 1
ATOM 11169 O O . GLN D 1 286 ? -41.189 -35.788 -28.333 1.00 30.84 286 GLN F O 1
ATOM 11175 N N . CYS D 1 287 ? -39.058 -36.257 -27.832 1.00 28.49 287 CYS F N 1
ATOM 11176 C CA . CYS D 1 287 ? -38.682 -34.889 -27.709 1.00 28.67 287 CYS F CA 1
ATOM 11177 C C . CYS D 1 287 ? -37.240 -34.713 -28.228 1.00 29.26 287 CYS F C 1
ATOM 11178 O O . CYS D 1 287 ? -36.358 -35.489 -27.817 1.00 28.10 287 CYS F O 1
ATOM 11181 N N . GLU D 1 288 ? -37.045 -33.735 -29.085 1.00 28.38 288 GLU F N 1
ATOM 11182 C CA . GLU D 1 288 ? -35.710 -33.367 -29.550 1.00 29.84 288 GLU F CA 1
ATOM 11183 C C . GLU D 1 288 ? -35.489 -31.885 -29.274 1.00 32.08 288 GLU F C 1
ATOM 11184 O O . GLU D 1 288 ? -36.355 -31.078 -29.579 1.00 32.11 288 GLU F O 1
ATOM 11190 N N . ILE D 1 289 ? -34.351 -31.533 -28.698 1.00 31.39 289 ILE F N 1
ATOM 11191 C CA . ILE D 1 289 ? -34.014 -30.178 -28.332 1.00 32.11 289 ILE F CA 1
ATOM 11192 C C . ILE D 1 289 ? -32.781 -29.770 -29.093 1.00 32.79 289 ILE F C 1
ATOM 11193 O O . ILE D 1 289 ? -31.739 -30.482 -28.959 1.00 31.44 289 ILE F O 1
ATOM 11198 N N . GLN D 1 290 ? -32.859 -28.745 -29.903 1.00 30.39 290 GLN F N 1
ATOM 11199 C CA . GLN D 1 290 ? -31.711 -28.173 -30.580 1.00 30.78 290 GLN F CA 1
ATOM 11200 C C . GLN D 1 290 ? -31.244 -26.917 -29.858 1.00 30.26 290 GLN F C 1
ATOM 11201 O O . GLN D 1 290 ? -32.077 -26.066 -29.504 1.00 28.90 290 GLN F O 1
ATOM 11207 N N . LEU D 1 291 ? -29.925 -26.815 -29.588 1.00 28.77 291 LEU F N 1
ATOM 11208 C CA . LEU D 1 291 ? -29.377 -25.586 -28.988 1.00 31.21 291 LEU F CA 1
ATOM 11209 C C . LEU D 1 291 ? -28.208 -25.142 -29.877 1.00 31.79 291 LEU F C 1
ATOM 11210 O O . LEU D 1 291 ? -27.442 -25.974 -30.359 1.00 29.40 291 LEU F O 1
ATOM 11215 N N . ALA D 1 292 ? -28.088 -23.844 -30.100 1.00 29.57 292 ALA F N 1
ATOM 11216 C CA . ALA D 1 292 ? -26.989 -23.277 -30.852 1.00 30.43 292 ALA F CA 1
ATOM 11217 C C . ALA D 1 292 ? -26.214 -22.295 -29.970 1.00 29.53 292 ALA F C 1
ATOM 11218 O O . ALA D 1 292 ? -26.796 -21.631 -29.108 1.00 30.00 292 ALA F O 1
ATOM 11220 N N . PHE D 1 293 ? -24.937 -22.219 -30.202 1.00 27.56 293 PHE F N 1
ATOM 11221 C CA . PHE D 1 293 ? -24.004 -21.435 -29.415 1.00 28.50 293 PHE F CA 1
ATOM 11222 C C . PHE D 1 293 ? -23.116 -20.566 -30.241 1.00 29.31 293 PHE F C 1
ATOM 11223 O O . PHE D 1 293 ? -22.971 -20.741 -31.466 1.00 28.10 293 PHE F O 1
ATOM 11231 N N . ALA D 1 294 ? -22.576 -19.547 -29.574 1.00 27.37 294 ALA F N 1
ATOM 11232 C CA . ALA D 1 294 ? -21.563 -18.665 -30.173 1.00 29.25 294 ALA F CA 1
ATOM 11233 C C . ALA D 1 294 ? -20.368 -18.645 -29.264 1.00 28.90 294 ALA F C 1
ATOM 11234 O O . ALA D 1 294 ? -20.514 -18.511 -28.041 1.00 26.11 294 ALA F O 1
ATOM 11236 N N . ILE D 1 295 ? -19.219 -18.714 -29.831 1.00 26.81 295 ILE F N 1
ATOM 11237 C CA . ILE D 1 295 ? -17.995 -18.769 -29.031 1.00 28.31 295 ILE F CA 1
ATOM 11238 C C . ILE D 1 295 ? -17.905 -17.523 -28.148 1.00 28.53 295 ILE F C 1
ATOM 11239 O O . ILE D 1 295 ? -18.163 -16.351 -28.601 1.00 28.36 295 ILE F O 1
ATOM 11244 N N . GLY D 1 296 ? -17.632 -17.751 -26.869 1.00 30.58 296 GLY F N 1
ATOM 11245 C CA . GLY D 1 296 ? -17.480 -16.671 -25.906 1.00 35.32 296 GLY F CA 1
ATOM 11246 C C . GLY D 1 296 ? -18.781 -16.241 -25.240 1.00 36.50 296 GLY F C 1
ATOM 11247 O O . GLY D 1 296 ? -18.722 -15.526 -24.262 1.00 32.63 296 GLY F O 1
ATOM 11248 N N . GLN D 1 297 ? -19.941 -16.684 -25.747 1.00 33.85 297 GLN F N 1
ATOM 11249 C CA . GLN D 1 297 ? -21.220 -16.242 -25.145 1.00 33.83 297 GLN F CA 1
ATOM 11250 C C . GLN D 1 297 ? -21.705 -17.291 -24.141 1.00 30.93 297 GLN F C 1
ATOM 11251 O O . GLN D 1 297 ? -21.634 -18.514 -24.418 1.00 31.46 297 GLN F O 1
ATOM 11257 N N . PRO D 1 298 ? -22.143 -16.885 -22.961 1.00 31.11 298 PRO F N 1
ATOM 11258 C CA . PRO D 1 298 ? -22.436 -17.821 -21.904 1.00 31.74 298 PRO F CA 1
ATOM 11259 C C . PRO D 1 298 ? -23.782 -18.521 -21.946 1.00 32.95 298 PRO F C 1
ATOM 11260 O O . PRO D 1 298 ? -24.043 -19.367 -21.086 1.00 38.78 298 PRO F O 1
ATOM 11264 N N . GLN D 1 299 ? -24.632 -18.146 -22.878 1.00 34.80 299 GLN F N 1
ATOM 11265 C CA . GLN D 1 299 ? -25.923 -18.826 -23.081 1.00 36.51 299 GLN F CA 1
ATOM 11266 C C . GLN D 1 299 ? -26.093 -19.164 -24.564 1.00 33.14 299 GLN F C 1
ATOM 11267 O O . GLN D 1 299 ? -25.496 -18.525 -25.430 1.00 30.47 299 GLN F O 1
ATOM 11273 N N . PRO D 1 300 ? -27.016 -20.093 -24.849 1.00 34.32 300 PRO F N 1
ATOM 11274 C CA . PRO D 1 300 ? -27.288 -20.408 -26.238 1.00 34.21 300 PRO F CA 1
ATOM 11275 C C . PRO D 1 300 ? -27.815 -19.201 -26.990 1.00 35.07 300 PRO F C 1
ATOM 11276 O O . PRO D 1 300 ? -28.392 -18.374 -26.422 1.00 34.29 300 PRO F O 1
ATOM 11280 N N . VAL D 1 301 ? -27.577 -19.138 -28.274 1.00 35.28 301 VAL F N 1
ATOM 11281 C CA . VAL D 1 301 ? -28.108 -18.101 -29.128 1.00 38.37 301 VAL F CA 1
ATOM 11282 C C . VAL D 1 301 ? -29.391 -18.546 -29.815 1.00 40.68 301 VAL F C 1
ATOM 11283 O O . VAL D 1 301 ? -30.043 -17.729 -30.436 1.00 38.52 301 VAL F O 1
ATOM 11287 N N . ALA D 1 302 ? -29.731 -19.834 -29.773 1.00 39.96 302 ALA F N 1
ATOM 11288 C CA . ALA D 1 302 ? -31.020 -20.300 -30.306 1.00 38.86 302 ALA F CA 1
ATOM 11289 C C . ALA D 1 302 ? -31.397 -21.607 -29.657 1.00 41.48 302 ALA F C 1
ATOM 11290 O O . ALA D 1 302 ? -30.531 -22.388 -29.192 1.00 33.75 302 ALA F O 1
ATOM 11292 N N . MET D 1 303 ? -32.696 -21.870 -29.630 1.00 40.30 303 MET F N 1
ATOM 11293 C CA . MET D 1 303 ? -33.227 -23.118 -29.170 1.00 41.52 303 MET F CA 1
ATOM 11294 C C . MET D 1 303 ? -34.470 -23.491 -30.001 1.00 44.35 303 MET F C 1
ATOM 11295 O O . MET D 1 303 ? -35.264 -22.605 -30.349 1.00 44.98 303 MET F O 1
ATOM 11300 N N . TYR D 1 304 ? -34.653 -24.779 -30.263 1.00 40.13 304 TYR F N 1
ATOM 11301 C CA . TYR D 1 304 ? -35.876 -25.283 -30.842 1.00 35.96 304 TYR F CA 1
ATOM 11302 C C . TYR D 1 304 ? -36.243 -26.602 -30.174 1.00 36.12 304 TYR F C 1
ATOM 11303 O O . TYR D 1 304 ? -35.375 -27.463 -29.947 1.00 30.78 304 TYR F O 1
ATOM 11312 N N . VAL D 1 305 ? -37.520 -26.776 -29.852 1.00 33.94 305 VAL F N 1
ATOM 11313 C CA . VAL D 1 305 ? -38.023 -27.929 -29.143 1.00 32.49 305 VAL F CA 1
ATOM 11314 C C . VAL D 1 305 ? -39.011 -28.594 -30.090 1.00 33.92 305 VAL F C 1
ATOM 11315 O O . VAL D 1 305 ? -39.942 -27.905 -30.577 1.00 33.84 305 VAL F O 1
ATOM 11319 N N . ASN D 1 306 ? -38.816 -29.857 -30.381 1.00 33.44 306 ASN F N 1
ATOM 11320 C CA . ASN D 1 306 ? -39.637 -30.562 -31.362 1.00 34.72 306 ASN F CA 1
ATOM 11321 C C . ASN D 1 306 ? -40.185 -31.769 -30.633 1.00 35.48 306 ASN F C 1
ATOM 11322 O O . ASN D 1 306 ? -39.421 -32.577 -30.107 1.00 32.14 306 ASN F O 1
ATOM 11327 N N . THR D 1 307 ? -41.523 -31.899 -30.587 1.00 34.59 307 THR F N 1
ATOM 11328 C CA . THR D 1 307 ? -42.165 -33.054 -30.035 1.00 33.60 307 THR F CA 1
ATOM 11329 C C . THR D 1 307 ? -42.869 -33.947 -31.035 1.00 33.49 307 THR F C 1
ATOM 11330 O O . THR D 1 307 ? -43.558 -34.916 -30.630 1.00 38.20 307 THR F O 1
ATOM 11334 N N . PHE D 1 308 ? -42.650 -33.695 -32.315 1.00 33.46 308 PHE F N 1
ATOM 11335 C CA . PHE D 1 308 ? -42.995 -34.640 -33.420 1.00 35.25 308 PHE F CA 1
ATOM 11336 C C . PHE D 1 308 ? -44.497 -34.959 -33.406 1.00 37.83 308 PHE F C 1
ATOM 11337 O O . PHE D 1 308 ? -44.901 -36.044 -33.704 1.00 36.31 308 PHE F O 1
ATOM 11345 N N . ASN D 1 309 ? -45.280 -33.982 -33.042 1.00 38.95 309 ASN F N 1
ATOM 11346 C CA . ASN D 1 309 ? -46.730 -34.122 -32.845 1.00 43.05 309 ASN F CA 1
ATOM 11347 C C . ASN D 1 309 ? -47.143 -35.204 -31.870 1.00 44.05 309 ASN F C 1
ATOM 11348 O O . ASN D 1 309 ? -48.221 -35.774 -32.008 1.00 40.72 309 ASN F O 1
ATOM 11353 N N . THR D 1 310 ? -46.315 -35.463 -30.854 1.00 39.96 310 THR F N 1
ATOM 11354 C CA . THR D 1 310 ? -46.654 -36.415 -29.803 1.00 37.59 310 THR F CA 1
ATOM 11355 C C . THR D 1 310 ? -46.828 -35.704 -28.505 1.00 36.89 310 THR F C 1
ATOM 11356 O O . THR D 1 310 ? -46.880 -36.355 -27.440 1.00 35.93 310 THR F O 1
ATOM 11360 N N . ASN D 1 311 ? -46.865 -34.368 -28.547 1.00 34.50 311 ASN F N 1
ATOM 11361 C CA . ASN D 1 311 ? -47.080 -33.591 -27.339 1.00 35.75 311 ASN F CA 1
ATOM 11362 C C . ASN D 1 311 ? -48.472 -33.887 -26.720 1.00 40.89 311 ASN F C 1
ATOM 11363 O O . ASN D 1 311 ? -49.419 -33.958 -27.431 1.00 40.11 311 ASN F O 1
ATOM 11368 N N . LEU D 1 312 ? -48.517 -34.034 -25.405 1.00 42.22 312 LEU F N 1
ATOM 11369 C CA . LEU D 1 312 ? -49.722 -34.305 -24.650 1.00 49.12 312 LEU F CA 1
ATOM 11370 C C . LEU D 1 312 ? -50.288 -33.028 -24.058 1.00 47.40 312 LEU F C 1
ATOM 11371 O O . LEU D 1 312 ? -51.452 -33.009 -23.658 1.00 42.03 312 LEU F O 1
ATOM 11376 N N . ILE D 1 313 ? -49.531 -31.931 -24.077 1.00 41.60 313 ILE F N 1
ATOM 11377 C CA . ILE D 1 313 ? -50.062 -30.585 -23.832 1.00 43.36 313 ILE F CA 1
ATOM 11378 C C . ILE D 1 313 ? -49.546 -29.685 -24.945 1.00 44.32 313 ILE F C 1
ATOM 11379 O O . ILE D 1 313 ? -48.773 -30.121 -25.775 1.00 40.91 313 ILE F O 1
ATOM 11384 N N . ASP D 1 314 ? -49.964 -28.425 -24.968 1.00 40.82 314 ASP F N 1
ATOM 11385 C CA . ASP D 1 314 ? -49.559 -27.484 -25.985 1.00 40.65 314 ASP F CA 1
ATOM 11386 C C . ASP D 1 314 ? -48.025 -27.334 -26.005 1.00 42.21 314 ASP F C 1
ATOM 11387 O O . ASP D 1 314 ? -47.423 -27.203 -24.984 1.00 38.58 314 ASP F O 1
ATOM 11392 N N . GLU D 1 315 ? -47.433 -27.267 -27.191 1.00 41.59 315 GLU F N 1
ATOM 11393 C CA . GLU D 1 315 ? -45.998 -27.054 -27.404 1.00 44.81 315 GLU F CA 1
ATOM 11394 C C . GLU D 1 315 ? -45.528 -25.777 -26.746 1.00 41.38 315 GLU F C 1
ATOM 11395 O O . GLU D 1 315 ? -44.461 -25.807 -26.192 1.00 36.95 315 GLU F O 1
ATOM 11401 N N . THR D 1 316 ? -46.311 -24.702 -26.745 1.00 42.74 316 THR F N 1
ATOM 11402 C CA . THR D 1 316 ? -45.869 -23.492 -26.048 1.00 41.30 316 THR F CA 1
ATOM 11403 C C . THR D 1 316 ? -45.729 -23.719 -24.542 1.00 39.35 316 THR F C 1
ATOM 11404 O O . THR D 1 316 ? -44.808 -23.176 -23.952 1.00 38.52 316 THR F O 1
ATOM 11408 N N . LYS D 1 317 ? -46.580 -24.533 -23.940 1.00 38.91 317 LYS F N 1
ATOM 11409 C CA . LYS D 1 317 ? -46.469 -24.810 -22.514 1.00 42.20 317 LYS F CA 1
ATOM 11410 C C . LYS D 1 317 ? -45.266 -25.719 -22.198 1.00 40.14 317 LYS F C 1
ATOM 11411 O O . LYS D 1 317 ? -44.703 -25.617 -21.123 1.00 35.72 317 LYS F O 1
ATOM 11417 N N . ILE D 1 318 ? -44.914 -26.620 -23.127 1.00 39.62 318 ILE F N 1
ATOM 11418 C CA . ILE D 1 318 ? -43.710 -27.440 -22.952 1.00 36.73 318 ILE F CA 1
ATOM 11419 C C . ILE D 1 318 ? -42.500 -26.511 -22.943 1.00 37.24 318 ILE F C 1
ATOM 11420 O O . ILE D 1 318 ? -41.655 -26.633 -22.065 1.00 37.30 318 ILE F O 1
ATOM 11425 N N . PHE D 1 319 ? -42.418 -25.640 -23.956 1.00 36.24 319 PHE F N 1
ATOM 11426 C CA . PHE D 1 319 ? -41.328 -24.706 -24.107 1.00 37.75 319 PHE F CA 1
ATOM 11427 C C . PHE D 1 319 ? -41.208 -23.846 -22.840 1.00 38.17 319 PHE F C 1
ATOM 11428 O O . PHE D 1 319 ? -40.130 -23.688 -22.292 1.00 37.06 319 PHE F O 1
ATOM 11436 N N . GLU D 1 320 ? -42.320 -23.338 -22.330 1.00 36.93 320 GLU F N 1
ATOM 11437 C CA . GLU D 1 320 ? -42.319 -22.520 -21.116 1.00 38.62 320 GLU F CA 1
ATOM 11438 C C . GLU D 1 320 ? -41.874 -23.314 -19.906 1.00 35.75 320 GLU F C 1
ATOM 11439 O O . GLU D 1 320 ? -41.120 -22.806 -19.088 1.00 39.85 320 GLU F O 1
ATOM 11445 N N . ALA D 1 321 ? -42.349 -24.546 -19.758 1.00 35.95 321 ALA F N 1
ATOM 11446 C CA . ALA D 1 321 ? -41.977 -25.373 -18.640 1.00 35.27 321 ALA F CA 1
ATOM 11447 C C . ALA D 1 321 ? -40.439 -25.654 -18.659 1.00 34.42 321 ALA F C 1
ATOM 11448 O O . ALA D 1 321 ? -39.795 -25.633 -17.626 1.00 33.26 321 ALA F O 1
ATOM 11450 N N . ILE D 1 322 ? -39.904 -25.907 -19.847 1.00 33.14 322 ILE F N 1
ATOM 11451 C CA . ILE D 1 322 ? -38.465 -26.089 -19.979 1.00 33.65 322 ILE F CA 1
ATOM 11452 C C . ILE D 1 322 ? -37.715 -24.827 -19.544 1.00 34.79 322 ILE F C 1
ATOM 11453 O O . ILE D 1 322 ? -36.733 -24.884 -18.815 1.00 35.86 322 ILE F O 1
ATOM 11458 N N . LYS D 1 323 ? -38.145 -23.656 -20.038 1.00 36.20 323 LYS F N 1
ATOM 11459 C CA . LYS D 1 323 ? -37.444 -22.398 -19.679 1.00 38.64 323 LYS F CA 1
ATOM 11460 C C . LYS D 1 323 ? -37.495 -22.146 -18.200 1.00 39.14 323 LYS F C 1
ATOM 11461 O O . LYS D 1 323 ? -36.535 -21.678 -17.640 1.00 40.90 323 LYS F O 1
ATOM 11467 N N . LYS D 1 324 ? -38.602 -22.465 -17.550 1.00 40.42 324 LYS F N 1
ATOM 11468 C CA . LYS D 1 324 ? -38.710 -22.255 -16.100 1.00 45.03 324 LYS F CA 1
ATOM 11469 C C . LYS D 1 324 ? -38.001 -23.306 -15.282 1.00 42.79 324 LYS F C 1
ATOM 11470 O O . LYS D 1 324 ? -37.703 -23.053 -14.126 1.00 41.00 324 LYS F O 1
ATOM 11476 N N . SER D 1 325 ? -37.747 -24.502 -15.831 1.00 38.30 325 SER F N 1
ATOM 11477 C CA . SER D 1 325 ? -37.233 -25.585 -15.020 1.00 38.10 325 SER F CA 1
ATOM 11478 C C . SER D 1 325 ? -35.691 -25.724 -15.141 1.00 36.49 325 SER F C 1
ATOM 11479 O O . SER D 1 325 ? -35.096 -26.421 -14.334 1.00 37.97 325 SER F O 1
ATOM 11482 N N . PHE D 1 326 ? -35.100 -25.156 -16.169 1.00 34.64 326 PHE F N 1
ATOM 11483 C CA . PHE D 1 326 ? -33.632 -25.353 -16.418 1.00 35.27 326 PHE F CA 1
ATOM 11484 C C . PHE D 1 326 ? -32.936 -24.023 -16.495 1.00 34.35 326 PHE F C 1
ATOM 11485 O O . PHE D 1 326 ? -33.471 -23.095 -17.046 1.00 36.26 326 PHE F O 1
ATOM 11493 N N . ASN D 1 327 ? -31.699 -23.973 -16.031 1.00 35.72 327 ASN F N 1
ATOM 11494 C CA . ASN D 1 327 ? -30.856 -22.809 -16.184 1.00 36.44 327 ASN F CA 1
ATOM 11495 C C . ASN D 1 327 ? -29.897 -23.045 -17.417 1.00 34.22 327 ASN F C 1
ATOM 11496 O O . ASN D 1 327 ? -29.118 -24.023 -17.415 1.00 34.86 327 ASN F O 1
ATOM 11501 N N . PHE D 1 328 ? -29.959 -22.140 -18.384 1.00 33.02 328 PHE F N 1
ATOM 11502 C CA . PHE D 1 328 ? -29.253 -22.273 -19.638 1.00 33.87 328 PHE F CA 1
ATOM 11503 C C . PHE D 1 328 ? -27.868 -21.635 -19.644 1.00 33.11 328 PHE F C 1
ATOM 11504 O O . PHE D 1 328 ? -27.199 -21.619 -20.702 1.00 33.83 328 PHE F O 1
ATOM 11512 N N . ASP D 1 329 ? -27.461 -21.083 -18.520 1.00 32.69 329 ASP F N 1
ATOM 11513 C CA . ASP D 1 329 ? -26.126 -20.532 -18.380 1.00 33.62 329 ASP F CA 1
ATOM 11514 C C . ASP D 1 329 ? -25.157 -21.727 -18.368 1.00 33.86 329 ASP F C 1
ATOM 11515 O O . ASP D 1 329 ? -25.353 -22.670 -17.606 1.00 31.51 329 ASP F O 1
ATOM 11520 N N . ILE D 1 330 ? -24.093 -21.650 -19.220 1.00 31.87 330 ILE F N 1
ATOM 11521 C CA . ILE D 1 330 ? -23.188 -22.773 -19.395 1.00 31.02 330 ILE F CA 1
ATOM 11522 C C . ILE D 1 330 ? -22.511 -23.210 -18.111 1.00 31.28 330 ILE F C 1
ATOM 11523 O O . ILE D 1 330 ? -22.500 -24.357 -17.741 1.00 27.43 330 ILE F O 1
ATOM 11528 N N . LYS D 1 331 ? -21.946 -22.282 -17.399 1.00 32.27 331 LYS F N 1
ATOM 11529 C CA . LYS D 1 331 ? -21.271 -22.607 -16.145 1.00 32.83 331 LYS F CA 1
ATOM 11530 C C . LYS D 1 331 ? -22.221 -23.281 -15.183 1.00 32.33 331 LYS F C 1
ATOM 11531 O O . LYS D 1 331 ? -21.831 -24.231 -14.443 1.00 30.83 331 LYS F O 1
ATOM 11537 N N . THR D 1 332 ? -23.461 -22.817 -15.175 1.00 30.70 332 THR F N 1
ATOM 11538 C CA . THR D 1 332 ? -24.437 -23.352 -14.258 1.00 32.14 332 THR F CA 1
ATOM 11539 C C . THR D 1 332 ? -24.833 -24.757 -14.644 1.00 30.20 332 THR F C 1
ATOM 11540 O O . THR D 1 332 ? -24.841 -25.634 -13.784 1.00 29.15 332 THR F O 1
ATOM 11544 N N . PHE D 1 333 ? -25.108 -25.011 -15.926 1.00 30.10 333 PHE F N 1
ATOM 11545 C CA . PHE D 1 333 ? -25.480 -26.399 -16.278 1.00 30.19 333 PHE F CA 1
ATOM 11546 C C . PHE D 1 333 ? -24.298 -27.383 -16.179 1.00 30.70 333 PHE F C 1
ATOM 11547 O O . PHE D 1 333 ? -24.486 -28.539 -15.787 1.00 33.03 333 PHE F O 1
ATOM 11555 N N . ILE D 1 334 ? -23.087 -26.918 -16.417 1.00 31.65 334 ILE F N 1
ATOM 11556 C CA . ILE D 1 334 ? -21.902 -27.752 -16.196 1.00 30.76 334 ILE F CA 1
ATOM 11557 C C . ILE D 1 334 ? -21.882 -28.195 -14.696 1.00 34.03 334 ILE F C 1
ATOM 11558 O O . ILE D 1 334 ? -21.681 -29.356 -14.395 1.00 32.45 334 ILE F O 1
ATOM 11563 N N . ASN D 1 335 ? -22.083 -27.259 -13.800 1.00 33.99 335 ASN F N 1
ATOM 11564 C CA . ASN D 1 335 ? -22.099 -27.555 -12.357 1.00 35.89 335 ASN F CA 1
ATOM 11565 C C . ASN D 1 335 ? -23.320 -28.366 -11.936 1.00 35.98 335 ASN F C 1
ATOM 11566 O O . ASN D 1 335 ? -23.170 -29.321 -11.179 1.00 34.30 335 ASN F O 1
ATOM 11571 N N . ASP D 1 336 ? -24.486 -28.093 -12.512 1.00 34.67 336 ASP F N 1
ATOM 11572 C CA . ASP D 1 336 ? -25.670 -28.865 -12.174 1.00 34.97 336 ASP F CA 1
ATOM 11573 C C . ASP D 1 336 ? -25.451 -30.317 -12.556 1.00 33.14 336 ASP F C 1
ATOM 11574 O O . ASP D 1 336 ? -25.973 -31.174 -11.861 1.00 33.39 336 ASP F O 1
ATOM 11579 N N . LEU D 1 337 ? -24.730 -30.610 -13.664 1.00 29.11 337 LEU F N 1
ATOM 11580 C CA . LEU D 1 337 ? -24.483 -31.985 -14.069 1.00 29.60 337 LEU F CA 1
ATOM 11581 C C . LEU D 1 337 ? -23.150 -32.557 -13.545 1.00 30.44 337 LEU F C 1
ATOM 11582 O O . LEU D 1 337 ? -22.736 -33.654 -13.936 1.00 33.17 337 LEU F O 1
ATOM 11587 N N . ASN D 1 338 ? -22.463 -31.817 -12.671 1.00 30.60 338 ASN F N 1
ATOM 11588 C CA . ASN D 1 338 ? -21.214 -32.292 -12.080 1.00 34.05 338 ASN F CA 1
ATOM 11589 C C . ASN D 1 338 ? -20.191 -32.770 -13.135 1.00 30.47 338 ASN F C 1
ATOM 11590 O O . ASN D 1 338 ? -19.516 -33.831 -12.974 1.00 29.13 338 ASN F O 1
ATOM 11595 N N . LEU D 1 339 ? -20.103 -31.987 -14.230 1.00 31.36 339 LEU F N 1
ATOM 11596 C CA . LEU D 1 339 ? -19.305 -32.432 -15.349 1.00 31.59 339 LEU F CA 1
ATOM 11597 C C . LEU D 1 339 ? -17.803 -32.392 -15.058 1.00 33.76 339 LEU F C 1
ATOM 11598 O O . LEU D 1 339 ? -17.083 -33.125 -15.648 1.00 34.48 339 LEU F O 1
ATOM 11603 N N . TRP D 1 340 ? -17.342 -31.591 -14.106 1.00 33.60 340 TRP F N 1
ATOM 11604 C CA . TRP D 1 340 ? -15.916 -31.558 -13.771 1.00 35.14 340 TRP F CA 1
ATOM 11605 C C . TRP D 1 340 ? -15.421 -32.795 -13.062 1.00 36.77 340 TRP F C 1
ATOM 11606 O O . TRP D 1 340 ? -14.222 -33.068 -13.062 1.00 38.70 340 TRP F O 1
ATOM 11617 N N . THR D 1 341 ? -16.336 -33.539 -12.450 1.00 37.13 341 THR F N 1
ATOM 11618 C CA . THR D 1 341 ? -15.996 -34.719 -11.650 1.00 34.39 341 THR F CA 1
ATOM 11619 C C . THR D 1 341 ? -16.609 -35.982 -12.204 1.00 34.32 341 THR F C 1
ATOM 11620 O O . THR D 1 341 ? -16.509 -36.997 -11.593 1.00 36.30 341 THR F O 1
ATOM 11624 N N . THR D 1 342 ? -17.210 -35.966 -13.371 1.00 32.54 342 THR F N 1
ATOM 11625 C CA . THR D 1 342 ? -17.702 -37.164 -14.017 1.00 31.86 342 THR F CA 1
ATOM 11626 C C . THR D 1 342 ? -16.530 -37.835 -14.735 1.00 34.59 342 THR F C 1
ATOM 11627 O O . THR D 1 342 ? -15.691 -37.146 -15.340 1.00 35.42 342 THR F O 1
ATOM 11631 N N . LYS D 1 343 ? -16.497 -39.165 -14.712 1.00 34.26 343 LYS F N 1
ATOM 11632 C CA . LYS D 1 343 ? -15.530 -39.932 -15.469 1.00 32.27 343 LYS F CA 1
ATOM 11633 C C . LYS D 1 343 ? -16.119 -40.210 -16.855 1.00 32.08 343 LYS F C 1
ATOM 11634 O O . LYS D 1 343 ? -17.259 -40.697 -16.974 1.00 30.34 343 LYS F O 1
ATOM 11640 N N . TYR D 1 344 ? -15.367 -39.900 -17.891 1.00 30.60 344 TYR F N 1
ATOM 11641 C CA . TYR D 1 344 ? -15.864 -40.019 -19.256 1.00 28.18 344 TYR F CA 1
ATOM 11642 C C . TYR D 1 344 ? -15.475 -41.301 -19.951 1.00 28.18 344 TYR F C 1
ATOM 11643 O O . TYR D 1 344 ? -16.164 -41.707 -20.916 1.00 29.55 344 TYR F O 1
ATOM 11652 N N . LEU D 1 345 ? -14.376 -41.940 -19.549 1.00 27.17 345 LEU F N 1
ATOM 11653 C CA . LEU D 1 345 ? -14.054 -43.198 -20.156 1.00 27.78 345 LEU F CA 1
ATOM 11654 C C . LEU D 1 345 ? -15.241 -44.179 -20.306 1.00 27.60 345 LEU F C 1
ATOM 11655 O O . LEU D 1 345 ? -15.389 -44.777 -21.375 1.00 28.66 345 LEU F O 1
ATOM 11660 N N . PRO D 1 346 ? -16.096 -44.345 -19.278 1.00 28.14 346 PRO F N 1
ATOM 11661 C CA . PRO D 1 346 ? -17.168 -45.329 -19.418 1.00 26.92 346 PRO F CA 1
ATOM 11662 C C . PRO D 1 346 ? -18.172 -45.033 -20.532 1.00 26.49 346 PRO F C 1
ATOM 11663 O O . PRO D 1 346 ? -18.778 -46.002 -21.014 1.00 27.57 346 PRO F O 1
ATOM 11667 N N . VAL D 1 347 ? -18.320 -43.774 -20.961 1.00 25.30 347 VAL F N 1
ATOM 11668 C CA . VAL D 1 347 ? -19.211 -43.474 -22.060 1.00 26.34 347 VAL F CA 1
ATOM 11669 C C . VAL D 1 347 ? -18.522 -43.484 -23.426 1.00 25.87 347 VAL F C 1
ATOM 11670 O O . VAL D 1 347 ? -19.206 -43.352 -24.450 1.00 26.77 347 VAL F O 1
ATOM 11674 N N . ALA D 1 348 ? -17.220 -43.733 -23.472 1.00 27.50 348 ALA F N 1
ATOM 11675 C CA . ALA D 1 348 ? -16.523 -43.861 -24.734 1.00 25.34 348 ALA F CA 1
ATOM 11676 C C . ALA D 1 348 ? -16.772 -45.107 -25.481 1.00 25.84 348 ALA F C 1
ATOM 11677 O O . ALA D 1 348 ? -16.386 -45.195 -26.670 1.00 27.25 348 ALA F O 1
ATOM 11679 N N . THR D 1 349 ? -17.437 -46.087 -24.925 1.00 25.15 349 THR F N 1
ATOM 11680 C CA . THR D 1 349 ? -17.946 -47.264 -25.678 1.00 24.24 349 THR F CA 1
ATOM 11681 C C . THR D 1 349 ? -19.450 -47.426 -25.331 1.00 26.11 349 THR F C 1
ATOM 11682 O O . THR D 1 349 ? -19.864 -47.123 -24.190 1.00 28.93 349 THR F O 1
ATOM 11686 N N . TYR D 1 350 ? -20.224 -47.874 -26.274 1.00 26.67 350 TYR F N 1
ATOM 11687 C CA . TYR D 1 350 ? -21.638 -48.288 -26.090 1.00 27.90 350 TYR F CA 1
ATOM 11688 C C . TYR D 1 350 ? -22.607 -47.108 -25.879 1.00 30.48 350 TYR F C 1
ATOM 11689 O O . TYR D 1 350 ? -23.792 -47.317 -25.503 1.00 29.40 350 TYR F O 1
ATOM 11698 N N . GLY D 1 351 ? -22.177 -45.894 -26.241 1.00 27.98 351 GLY F N 1
ATOM 11699 C CA . GLY D 1 351 ? -23.043 -44.719 -26.245 1.00 26.37 351 GLY F CA 1
ATOM 11700 C C . GLY D 1 351 ? -23.051 -43.894 -25.007 1.00 24.75 351 GLY 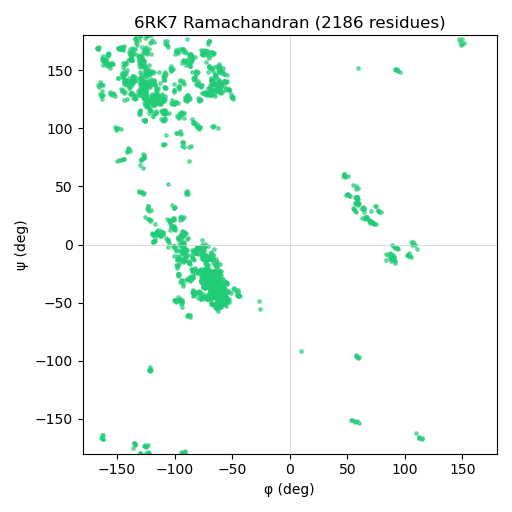F C 1
ATOM 11701 O O . GLY D 1 351 ? -22.793 -44.395 -23.920 1.00 25.39 351 GLY F O 1
ATOM 11702 N N . HIS D 1 352 ? -23.289 -42.581 -25.183 1.00 25.35 352 HIS F N 1
ATOM 11703 C CA . HIS D 1 352 ? -23.255 -41.662 -24.077 1.00 25.84 352 HIS F CA 1
ATOM 11704 C C . HIS D 1 352 ? -24.600 -41.525 -23.399 1.00 25.92 352 HIS F C 1
ATOM 11705 O O . HIS D 1 352 ? -24.651 -40.941 -22.315 1.00 26.69 352 HIS F O 1
ATOM 11712 N N . PHE D 1 353 ? -25.659 -42.092 -23.989 1.00 25.50 353 PHE F N 1
ATOM 11713 C CA . PHE D 1 353 ? -27.013 -41.887 -23.496 1.00 28.03 353 PHE F CA 1
ATOM 11714 C C . PHE D 1 353 ? -27.749 -43.166 -23.230 1.00 29.85 353 PHE F C 1
ATOM 11715 O O . PHE D 1 353 ? -27.465 -44.208 -23.828 1.00 29.62 353 PHE F O 1
ATOM 11723 N N . GLY D 1 354 ? -28.743 -43.102 -22.316 1.00 30.16 354 GLY F N 1
ATOM 11724 C CA . GLY D 1 354 ? -29.518 -44.294 -21.956 1.00 30.47 354 GLY F CA 1
ATOM 11725 C C . GLY D 1 354 ? -28.753 -45.458 -21.425 1.00 32.58 354 GLY F C 1
ATOM 11726 O O . GLY D 1 354 ? -28.882 -46.579 -21.919 1.00 43.80 354 GLY F O 1
ATOM 11727 N N . ARG D 1 355 ? -27.890 -45.220 -20.512 1.00 32.18 355 ARG F N 1
ATOM 11728 C CA . ARG D 1 355 ? -26.952 -46.234 -20.059 1.00 28.70 355 ARG F CA 1
ATOM 11729 C C . ARG D 1 355 ? -27.468 -46.605 -18.656 1.00 31.49 355 ARG F C 1
ATOM 11730 O O . ARG D 1 355 ? -27.017 -46.040 -17.658 1.00 32.19 355 ARG F O 1
ATOM 11738 N N . ASP D 1 356 ? -28.395 -47.539 -18.627 1.00 34.40 356 ASP F N 1
ATOM 11739 C CA . ASP D 1 356 ? -28.938 -48.039 -17.330 1.00 39.49 356 ASP F CA 1
ATOM 11740 C C . ASP D 1 356 ? -27.882 -48.891 -16.612 1.00 37.81 356 ASP F C 1
ATOM 11741 O O . ASP D 1 356 ? -28.020 -49.101 -15.422 1.00 38.01 356 ASP F O 1
ATOM 11746 N N . ASP D 1 357 ? -26.777 -49.260 -17.276 1.00 37.00 357 ASP F N 1
ATOM 11747 C CA . ASP D 1 357 ? -25.593 -49.802 -16.600 1.00 35.64 357 ASP F CA 1
ATOM 11748 C C . ASP D 1 357 ? -24.638 -48.801 -15.947 1.00 36.89 357 ASP F C 1
ATOM 11749 O O . ASP D 1 357 ? -23.658 -49.213 -15.384 1.00 36.82 357 ASP F O 1
ATOM 11754 N N . LEU D 1 358 ? -24.873 -47.492 -16.046 1.00 34.96 358 LEU F N 1
ATOM 11755 C CA . LEU D 1 358 ? -23.988 -46.473 -15.439 1.00 36.14 358 LEU F CA 1
ATOM 11756 C C . LEU D 1 358 ? -24.877 -45.536 -14.641 1.00 38.90 358 LEU F C 1
ATOM 11757 O O . LEU D 1 358 ? -26.056 -45.709 -14.659 1.00 38.88 358 LEU F O 1
ATOM 11762 N N . ASP D 1 359 ? -24.333 -44.543 -14.007 1.00 39.40 359 ASP F N 1
ATOM 11763 C CA . ASP D 1 359 ? -25.082 -43.578 -13.229 1.00 41.79 359 ASP F CA 1
ATOM 11764 C C . ASP D 1 359 ? -24.736 -42.141 -13.691 1.00 40.29 359 ASP F C 1
ATOM 11765 O O . ASP D 1 359 ? -23.918 -41.479 -13.114 1.00 43.68 359 ASP F O 1
ATOM 11770 N N . LEU D 1 360 ? -25.245 -41.708 -14.824 1.00 36.02 360 LEU F N 1
ATOM 11771 C CA . LEU D 1 360 ? -24.838 -40.469 -15.414 1.00 31.98 360 LEU F CA 1
ATOM 11772 C C . LEU D 1 360 ? -25.752 -39.336 -14.978 1.00 31.32 360 LEU F C 1
ATOM 11773 O O . LEU D 1 360 ? -26.972 -39.505 -14.957 1.00 28.50 360 LEU F O 1
ATOM 11778 N N . SER D 1 361 ? -25.191 -38.150 -14.686 1.00 31.39 361 SER F N 1
ATOM 11779 C CA . SER D 1 361 ? -25.985 -37.018 -14.244 1.00 31.22 361 SER F CA 1
ATOM 11780 C C . SER D 1 361 ? -27.078 -36.581 -15.238 1.00 31.79 361 SER F C 1
ATOM 11781 O O . SER D 1 361 ? -28.203 -36.247 -14.861 1.00 29.36 361 SER F O 1
ATOM 11784 N N . TRP D 1 362 ? -26.779 -36.687 -16.543 1.00 29.02 362 TRP F N 1
ATOM 11785 C CA . TRP D 1 362 ? -27.677 -36.204 -17.559 1.00 28.48 362 TRP F CA 1
ATOM 11786 C C . TRP D 1 362 ? -28.778 -37.205 -17.843 1.00 28.53 362 TRP F C 1
ATOM 11787 O O . TRP D 1 362 ? -29.626 -36.962 -18.679 1.00 29.17 362 TRP F O 1
ATOM 11798 N N . GLU D 1 363 ? -28.725 -38.359 -17.209 1.00 29.35 363 GLU F N 1
ATOM 11799 C CA . GLU D 1 363 ? -29.740 -39.391 -17.303 1.00 28.44 363 GLU F CA 1
ATOM 11800 C C . GLU D 1 363 ? -30.716 -39.408 -16.119 1.00 29.64 363 GLU F C 1
ATOM 11801 O O . GLU D 1 363 ? -31.660 -40.241 -16.111 1.00 30.77 363 GLU F O 1
ATOM 11807 N N . LYS D 1 364 ? -30.501 -38.543 -15.152 1.00 29.45 364 LYS F N 1
ATOM 11808 C CA . LYS D 1 364 ? -31.340 -38.523 -13.928 1.00 32.04 364 LYS F CA 1
ATOM 11809 C C . LYS D 1 364 ? -32.687 -37.876 -14.254 1.00 33.50 364 LYS F C 1
ATOM 11810 O O . LYS D 1 364 ? -32.746 -36.835 -14.929 1.00 33.77 364 LYS F O 1
ATOM 11816 N N . LEU D 1 365 ? -33.746 -38.471 -13.747 1.00 35.94 365 LEU F N 1
ATOM 11817 C CA . LEU D 1 365 ? -35.088 -37.965 -13.897 1.00 34.91 365 LEU F CA 1
ATOM 11818 C C . LEU D 1 365 ? -35.472 -36.999 -12.741 1.00 39.15 365 LEU F C 1
ATOM 11819 O O . LEU D 1 365 ? -36.593 -36.983 -12.278 1.00 41.07 365 LEU F O 1
ATOM 11824 N N . ASN D 1 366 ? -34.564 -36.125 -12.382 1.00 38.10 366 ASN F N 1
ATOM 11825 C CA . ASN D 1 366 ? -34.715 -35.233 -11.274 1.00 38.48 366 ASN F CA 1
ATOM 11826 C C . ASN D 1 366 ? -35.333 -33.878 -11.686 1.00 38.34 366 ASN F C 1
ATOM 11827 O O . ASN D 1 366 ? -35.276 -32.937 -10.925 1.00 37.05 366 ASN F O 1
ATOM 11832 N N . LYS D 1 367 ? -35.844 -33.732 -12.908 1.00 35.91 367 LYS F N 1
ATOM 11833 C CA . LYS D 1 367 ? -36.528 -32.530 -13.302 1.00 36.40 367 LYS F CA 1
ATOM 11834 C C . LYS D 1 367 ? -37.964 -32.754 -13.679 1.00 35.07 367 LYS F C 1
ATOM 11835 O O . LYS D 1 367 ? -38.641 -31.827 -14.123 1.00 38.57 367 LYS F O 1
ATOM 11841 N N . VAL D 1 368 ? -38.443 -33.969 -13.570 1.00 35.00 368 VAL F N 1
ATOM 11842 C CA . VAL D 1 368 ? -39.826 -34.314 -13.924 1.00 38.14 368 VAL F CA 1
ATOM 11843 C C . VAL D 1 368 ? -40.809 -33.490 -13.047 1.00 38.95 368 VAL F C 1
ATOM 11844 O O . VAL D 1 368 ? -41.766 -32.890 -13.602 1.00 35.92 368 VAL F O 1
ATOM 11848 N N . GLU D 1 369 ? -40.549 -33.430 -11.715 1.00 39.63 369 GLU F N 1
ATOM 11849 C CA . GLU D 1 369 ? -41.475 -32.691 -10.850 1.00 46.96 369 GLU F CA 1
ATOM 11850 C C . GLU D 1 369 ? -41.513 -31.222 -11.203 1.00 47.30 369 GLU F C 1
ATOM 11851 O O . GLU D 1 369 ? -42.613 -30.633 -11.319 1.00 43.54 369 GLU F O 1
ATOM 11857 N N . ASP D 1 370 ? -40.342 -30.645 -11.459 1.00 42.80 370 ASP F N 1
ATOM 11858 C CA . ASP D 1 370 ? -40.310 -29.242 -11.897 1.00 44.58 370 ASP F CA 1
ATOM 11859 C C . ASP D 1 370 ? -41.041 -29.000 -13.208 1.00 44.11 370 ASP F C 1
ATOM 11860 O O . ASP D 1 370 ? -41.768 -28.013 -13.339 1.00 40.31 370 ASP F O 1
ATOM 11865 N N . LEU D 1 371 ? -40.834 -29.908 -14.179 1.00 42.65 371 LEU F N 1
ATOM 11866 C CA . LEU D 1 371 ? -41.480 -29.757 -15.474 1.00 39.94 371 LEU F CA 1
ATOM 11867 C C . LEU D 1 371 ? -43.054 -29.823 -15.333 1.00 41.93 371 LEU F C 1
ATOM 11868 O O . LEU D 1 371 ? -43.773 -29.038 -15.950 1.00 37.97 371 LEU F O 1
ATOM 11873 N N . ILE D 1 372 ? -43.523 -30.792 -14.567 1.00 44.53 372 ILE F N 1
ATOM 11874 C CA . ILE D 1 372 ? -44.975 -30.965 -14.345 1.00 48.83 372 ILE F CA 1
ATOM 11875 C C . ILE D 1 372 ? -45.547 -29.697 -13.672 1.00 49.55 372 ILE F C 1
ATOM 11876 O O . ILE D 1 372 ? -46.465 -29.071 -14.212 1.00 47.19 372 ILE F O 1
ATOM 11881 N N . LYS D 1 373 ? -44.944 -29.283 -12.566 1.00 50.87 373 LYS F N 1
ATOM 11882 C CA . LYS D 1 373 ? -45.354 -28.053 -11.916 1.00 49.45 373 LYS F CA 1
ATOM 11883 C C . LYS D 1 373 ? -45.333 -26.854 -12.874 1.00 51.70 373 LYS F C 1
ATOM 11884 O O . LYS D 1 373 ? -46.305 -26.117 -12.952 1.00 47.86 373 LYS F O 1
ATOM 11890 N N . ASN D 1 374 ? -44.256 -26.657 -13.636 1.00 42.64 374 ASN F N 1
ATOM 11891 C CA . ASN D 1 374 ? -44.135 -25.504 -14.485 1.00 42.69 374 ASN F CA 1
ATOM 11892 C C . ASN D 1 374 ? -44.894 -25.580 -15.787 1.00 41.95 374 ASN F C 1
ATOM 11893 O O . ASN D 1 374 ? -44.838 -24.638 -16.569 1.00 44.60 374 ASN F O 1
ATOM 11898 N N . SER D 1 375 ? -45.554 -26.685 -16.080 1.00 44.24 375 SER F N 1
ATOM 11899 C CA . SER D 1 375 ? -46.287 -26.801 -17.315 1.00 50.09 375 SER F CA 1
ATOM 11900 C C . SER D 1 375 ? -47.796 -26.504 -17.142 1.00 56.16 375 SER F C 1
ATOM 11901 O O . SER D 1 375 ? -48.512 -26.511 -18.161 1.00 52.63 375 SER F O 1
ATOM 11904 N N . LYS D 1 376 ? -48.291 -26.284 -15.952 1.00 60.41 376 LYS F N 1
ATOM 11905 C CA . LYS D 1 376 ? -49.735 -25.940 -15.749 1.00 68.90 376 LYS F CA 1
ATOM 11906 C C . LYS D 1 376 ? -50.108 -24.565 -16.285 1.00 69.36 376 LYS F C 1
ATOM 11907 O O . LYS D 1 376 ? -49.734 -23.552 -15.675 1.00 73.36 376 LYS F O 1
ATOM 11913 N N . TYR E 1 3 ? 56.005 -25.673 -40.960 1.00 93.35 3 TYR G N 1
ATOM 11914 C CA . TYR E 1 3 ? 56.881 -26.154 -39.801 1.00 93.01 3 TYR G CA 1
ATOM 11915 C C . TYR E 1 3 ? 56.482 -26.132 -38.285 1.00 82.21 3 TYR G C 1
ATOM 11916 O O . TYR E 1 3 ? 56.953 -27.051 -37.647 1.00 81.88 3 TYR G O 1
ATOM 11925 N N . LYS E 1 4 ? 55.578 -25.300 -37.695 1.00 70.46 4 LYS G N 1
ATOM 11926 C CA . LYS E 1 4 ? 54.982 -25.662 -36.384 1.00 64.13 4 LYS G CA 1
ATOM 11927 C C . LYS E 1 4 ? 54.104 -26.936 -36.430 1.00 58.28 4 LYS G C 1
ATOM 11928 O O . LYS E 1 4 ? 53.420 -27.164 -37.437 1.00 54.83 4 LYS G O 1
ATOM 11934 N N . LYS E 1 5 ? 54.120 -27.726 -35.339 1.00 51.55 5 LYS G N 1
ATOM 11935 C CA . LYS E 1 5 ? 53.303 -28.915 -35.188 1.00 51.61 5 LYS G CA 1
ATOM 11936 C C . LYS E 1 5 ? 52.000 -28.545 -34.409 1.00 48.93 5 LYS G C 1
ATOM 11937 O O . LYS E 1 5 ? 52.013 -28.451 -33.183 1.00 50.79 5 LYS G O 1
ATOM 11943 N N . ILE E 1 6 ? 50.909 -28.319 -35.129 1.00 47.25 6 ILE G N 1
ATOM 11944 C CA . ILE E 1 6 ? 49.645 -27.842 -34.509 1.00 42.70 6 ILE G CA 1
ATOM 11945 C C . ILE E 1 6 ? 48.580 -28.923 -34.575 1.00 38.55 6 ILE G C 1
ATOM 11946 O O . ILE E 1 6 ? 48.200 -29.323 -35.702 1.00 36.65 6 ILE G O 1
ATOM 11951 N N . ILE E 1 7 ? 48.172 -29.411 -33.403 1.00 35.35 7 ILE G N 1
ATOM 11952 C CA . ILE E 1 7 ? 47.169 -30.452 -33.253 1.00 40.79 7 ILE G CA 1
ATOM 11953 C C . ILE E 1 7 ? 45.891 -29.834 -32.656 1.00 36.59 7 ILE G C 1
ATOM 11954 O O . ILE E 1 7 ? 46.000 -28.996 -31.742 1.00 36.79 7 ILE G O 1
ATOM 11959 N N . THR E 1 8 ? 44.701 -30.312 -33.067 1.00 36.79 8 THR G N 1
ATOM 11960 C CA . THR E 1 8 ? 43.473 -29.626 -32.696 1.00 36.75 8 THR G CA 1
ATOM 11961 C C . THR E 1 8 ? 42.406 -30.645 -32.299 1.00 36.03 8 THR G C 1
ATOM 11962 O O . THR E 1 8 ? 42.317 -31.705 -32.923 1.00 36.58 8 THR G O 1
ATOM 11966 N N . SER E 1 9 ? 41.653 -30.340 -31.244 1.00 38.82 9 SER G N 1
ATOM 11967 C CA . SER E 1 9 ? 40.503 -31.158 -30.808 1.00 38.95 9 SER G CA 1
ATOM 11968 C C . SER E 1 9 ? 39.330 -30.249 -30.438 1.00 38.14 9 SER G C 1
ATOM 11969 O O . SER E 1 9 ? 39.488 -29.020 -30.252 1.00 34.96 9 SER G O 1
ATOM 11972 N N . GLU E 1 10 ? 38.141 -30.861 -30.343 1.00 38.64 10 GLU G N 1
ATOM 11973 C CA . GLU E 1 10 ? 36.925 -30.087 -30.089 1.00 37.87 10 GLU G CA 1
ATOM 11974 C C . GLU E 1 10 ? 36.140 -30.566 -28.864 1.00 36.70 10 GLU G C 1
ATOM 11975 O O . GLU E 1 10 ? 36.331 -31.694 -28.385 1.00 37.28 10 GLU G O 1
ATOM 11981 N N . SER E 1 11 ? 35.133 -29.768 -28.462 1.00 34.56 11 SER G N 1
ATOM 11982 C CA . SER E 1 11 ? 34.110 -30.214 -27.599 1.00 34.17 11 SER G CA 1
ATOM 11983 C C . SER E 1 11 ? 32.817 -29.536 -27.957 1.00 34.76 11 SER G C 1
ATOM 11984 O O . SER E 1 11 ? 32.809 -28.591 -28.748 1.00 32.75 11 SER G O 1
ATOM 11987 N N . VAL E 1 12 ? 31.714 -30.052 -27.383 1.00 37.48 12 VAL G N 1
ATOM 11988 C CA . VAL E 1 12 ? 30.398 -29.411 -27.564 1.00 34.10 12 VAL G CA 1
ATOM 11989 C C . VAL E 1 12 ? 29.668 -29.385 -26.259 1.00 33.07 12 VAL G C 1
ATOM 11990 O O . VAL E 1 12 ? 29.962 -30.135 -25.361 1.00 34.80 12 VAL G O 1
ATOM 11994 N N . GLY E 1 13 ? 28.720 -28.487 -26.164 1.00 32.25 13 GLY G N 1
ATOM 11995 C CA . GLY E 1 13 ? 28.011 -28.259 -24.891 1.00 34.79 13 GLY G CA 1
ATOM 11996 C C . GLY E 1 13 ? 26.804 -29.104 -24.674 1.00 31.74 13 GLY G C 1
ATOM 11997 O O . GLY E 1 13 ? 26.405 -29.885 -25.536 1.00 34.97 13 GLY G O 1
ATOM 11998 N N . ALA E 1 14 ? 26.187 -28.976 -23.512 1.00 33.13 14 ALA G N 1
ATOM 11999 C CA . ALA E 1 14 ? 24.999 -29.734 -23.170 1.00 32.19 14 ALA G CA 1
ATOM 12000 C C . ALA E 1 14 ? 23.798 -29.439 -23.973 1.00 30.33 14 ALA G C 1
ATOM 12001 O O . ALA E 1 14 ? 22.904 -30.279 -24.051 1.00 33.65 14 ALA G O 1
ATOM 12003 N N . GLY E 1 15 ? 23.733 -28.267 -24.574 1.00 29.62 15 GLY G N 1
ATOM 12004 C CA . GLY E 1 15 ? 22.602 -27.885 -25.503 1.00 30.34 15 GLY G CA 1
ATOM 12005 C C . GLY E 1 15 ? 22.913 -28.075 -26.973 1.00 31.00 15 GLY G C 1
ATOM 12006 O O . GLY E 1 15 ? 22.089 -27.760 -27.821 1.00 29.80 15 GLY G O 1
ATOM 12007 N N . HIS E 1 16 ? 24.059 -28.657 -27.288 1.00 30.09 16 HIS G N 1
ATOM 12008 C CA . HIS E 1 16 ? 24.346 -29.032 -28.664 1.00 30.94 16 HIS G CA 1
ATOM 12009 C C . HIS E 1 16 ? 23.390 -30.194 -29.010 1.00 30.52 16 HIS G C 1
ATOM 12010 O O . HIS E 1 16 ? 23.215 -31.086 -28.237 1.00 30.38 16 HIS G O 1
ATOM 12017 N N . PRO E 1 17 ? 22.798 -30.182 -30.197 1.00 30.86 17 PRO G N 1
ATOM 12018 C CA . PRO E 1 17 ? 21.691 -31.119 -30.475 1.00 31.64 17 PRO G CA 1
ATOM 12019 C C . PRO E 1 17 ? 22.125 -32.595 -30.494 1.00 33.87 17 PRO G C 1
ATOM 12020 O O . PRO E 1 17 ? 21.372 -33.451 -30.047 1.00 31.53 17 PRO G O 1
ATOM 12024 N N . ASP E 1 18 ? 23.362 -32.890 -30.956 1.00 31.68 18 ASP G N 1
ATOM 12025 C CA . ASP E 1 18 ? 23.838 -34.286 -30.894 1.00 31.87 18 ASP G CA 1
ATOM 12026 C C . ASP E 1 18 ? 23.974 -34.730 -29.432 1.00 29.89 18 ASP G C 1
ATOM 12027 O O . ASP E 1 18 ? 23.644 -35.859 -29.059 1.00 31.62 18 ASP G O 1
ATOM 12032 N N . LYS E 1 19 ? 24.501 -33.859 -28.612 1.00 30.36 19 LYS G N 1
ATOM 12033 C CA . LYS E 1 19 ? 24.616 -34.130 -27.178 1.00 30.00 19 LYS G CA 1
ATOM 12034 C C . LYS E 1 19 ? 23.314 -34.226 -26.413 1.00 31.40 19 LYS G C 1
ATOM 12035 O O . LYS E 1 19 ? 23.239 -34.968 -25.416 1.00 31.67 19 LYS G O 1
ATOM 12041 N N . ILE E 1 20 ? 22.305 -33.478 -26.801 1.00 30.57 20 ILE G N 1
ATOM 12042 C CA . ILE E 1 20 ? 20.976 -33.677 -26.264 1.00 30.37 20 ILE G CA 1
ATOM 12043 C C . ILE E 1 20 ? 20.556 -35.130 -26.495 1.00 29.42 20 ILE G C 1
ATOM 12044 O O . ILE E 1 20 ? 20.039 -35.812 -25.591 1.00 28.41 20 ILE G O 1
ATOM 12049 N N . CYS E 1 21 ? 20.740 -35.620 -27.715 1.00 29.20 21 CYS G N 1
ATOM 12050 C CA . CYS E 1 21 ? 20.405 -36.988 -28.049 1.00 29.30 21 CYS G CA 1
ATOM 12051 C C . CYS E 1 21 ? 21.214 -38.021 -27.223 1.00 30.18 21 CYS G C 1
ATOM 12052 O O . CYS E 1 21 ? 20.623 -38.971 -26.671 1.00 30.69 21 CYS G O 1
ATOM 12055 N N . ASP E 1 22 ? 22.530 -37.818 -27.096 1.00 29.54 22 ASP G N 1
ATOM 12056 C CA . ASP E 1 22 ? 23.290 -38.704 -26.251 1.00 29.55 22 ASP G CA 1
ATOM 12057 C C . ASP E 1 22 ? 22.780 -38.696 -24.800 1.00 30.48 22 ASP G C 1
ATOM 12058 O O . ASP E 1 22 ? 22.710 -39.760 -24.165 1.00 31.12 22 ASP G O 1
ATOM 12063 N N . GLN E 1 23 ? 22.442 -37.530 -24.295 1.00 31.74 23 GLN G N 1
ATOM 12064 C CA . GLN E 1 23 ? 21.933 -37.454 -22.906 1.00 33.31 23 GLN G CA 1
ATOM 12065 C C . GLN E 1 23 ? 20.583 -38.188 -22.736 1.00 33.15 23 GLN G C 1
ATOM 12066 O O . GLN E 1 23 ? 20.393 -38.913 -21.772 1.00 31.64 23 GLN G O 1
ATOM 12072 N N . ILE E 1 24 ? 19.664 -38.011 -23.690 1.00 31.38 24 ILE G N 1
ATOM 12073 C CA . ILE E 1 24 ? 18.354 -38.685 -23.589 1.00 31.02 24 ILE G CA 1
ATOM 12074 C C . ILE E 1 24 ? 18.595 -40.235 -23.678 1.00 32.47 24 ILE G C 1
ATOM 12075 O O . ILE E 1 24 ? 18.030 -41.011 -22.880 1.00 34.90 24 ILE G O 1
ATOM 12080 N N . SER E 1 25 ? 19.480 -40.667 -24.585 1.00 31.06 25 SER G N 1
ATOM 12081 C CA . SER E 1 25 ? 19.791 -42.073 -24.744 1.00 34.20 25 SER G CA 1
ATOM 12082 C C . SER E 1 25 ? 20.292 -42.655 -23.401 1.00 33.00 25 SER G C 1
ATOM 12083 O O . SER E 1 25 ? 19.841 -43.723 -22.963 1.00 31.93 25 SER G O 1
ATOM 12086 N N . ASP E 1 26 ? 21.249 -42.004 -22.810 1.00 33.90 26 ASP G N 1
ATOM 12087 C CA . ASP E 1 26 ? 21.817 -42.506 -21.587 1.00 35.93 26 ASP G CA 1
ATOM 12088 C C . ASP E 1 26 ? 20.902 -42.325 -20.362 1.00 35.90 26 ASP G C 1
ATOM 12089 O O . ASP E 1 26 ? 20.978 -43.122 -19.431 1.00 36.77 26 ASP G O 1
ATOM 12094 N N . ALA E 1 27 ? 20.057 -41.306 -20.343 1.00 35.15 27 ALA G N 1
ATOM 12095 C CA . ALA E 1 27 ? 19.088 -41.167 -19.277 1.00 37.00 27 ALA G CA 1
ATOM 12096 C C . ALA E 1 27 ? 18.071 -42.296 -19.333 1.00 37.41 27 ALA G C 1
ATOM 12097 O O . ALA E 1 27 ? 17.683 -42.877 -18.297 1.00 37.63 27 ALA G O 1
ATOM 12099 N N . ILE E 1 28 ? 17.689 -42.694 -20.541 1.00 36.33 28 ILE G N 1
ATOM 12100 C CA . ILE E 1 28 ? 16.775 -43.810 -20.698 1.00 36.15 28 ILE G CA 1
ATOM 12101 C C . ILE E 1 28 ? 17.454 -45.111 -20.249 1.00 38.70 28 ILE G C 1
ATOM 12102 O O . ILE E 1 28 ? 16.875 -45.915 -19.502 1.00 37.55 28 ILE G O 1
ATOM 12107 N N . LEU E 1 29 ? 18.714 -45.295 -20.681 1.00 36.61 29 LEU G N 1
ATOM 12108 C CA . LEU E 1 29 ? 19.461 -46.463 -20.251 1.00 37.98 29 LEU G CA 1
ATOM 12109 C C . LEU E 1 29 ? 19.521 -46.523 -18.729 1.00 37.18 29 LEU G C 1
ATOM 12110 O O . LEU E 1 29 ? 19.294 -47.609 -18.136 1.00 36.62 29 LEU G O 1
ATOM 12115 N N . ASP E 1 30 ? 19.885 -45.401 -18.094 1.00 37.08 30 ASP G N 1
ATOM 12116 C CA . ASP E 1 30 ? 20.081 -45.397 -16.615 1.00 36.88 30 ASP G CA 1
ATOM 12117 C C . ASP E 1 30 ? 18.775 -45.792 -15.930 1.00 37.31 30 ASP G C 1
ATOM 12118 O O . ASP E 1 30 ? 18.781 -46.551 -14.972 1.00 35.39 30 ASP G O 1
ATOM 12123 N N . GLU E 1 31 ? 17.639 -45.279 -16.400 1.00 38.62 31 GLU G N 1
ATOM 12124 C CA . GLU E 1 31 ? 16.376 -45.676 -15.834 1.00 40.32 31 GLU G CA 1
ATOM 12125 C C . GLU E 1 31 ? 16.061 -47.165 -16.016 1.00 39.28 31 GLU G C 1
ATOM 12126 O O . GLU E 1 31 ? 15.605 -47.839 -15.063 1.00 39.19 31 GLU G O 1
ATOM 12132 N N . CYS E 1 32 ? 16.336 -47.742 -17.187 1.00 37.57 32 CYS G N 1
ATOM 12133 C CA . CYS E 1 32 ? 16.174 -49.170 -17.362 1.00 38.81 32 CYS G CA 1
ATOM 12134 C C . CYS E 1 32 ? 17.043 -49.965 -16.365 1.00 37.02 32 CYS G C 1
ATOM 12135 O O . CYS E 1 32 ? 16.507 -50.881 -15.724 1.00 36.42 32 CYS G O 1
ATOM 12138 N N . LEU E 1 33 ? 18.326 -49.646 -16.293 1.00 40.76 33 LEU G N 1
ATOM 12139 C CA . LEU E 1 33 ? 19.207 -50.420 -15.431 1.00 44.66 33 LEU G CA 1
ATOM 12140 C C . LEU E 1 33 ? 18.870 -50.250 -13.943 1.00 45.32 33 LEU G C 1
ATOM 12141 O O . LEU E 1 33 ? 19.123 -51.133 -13.196 1.00 49.57 33 LEU G O 1
ATOM 12146 N N . SER E 1 34 ? 18.354 -49.102 -13.527 1.00 45.68 34 SER G N 1
ATOM 12147 C CA . SER E 1 34 ? 17.963 -48.927 -12.132 1.00 49.43 34 SER G CA 1
ATOM 12148 C C . SER E 1 34 ? 16.816 -49.898 -11.750 1.00 47.60 34 SER G C 1
ATOM 12149 O O . SER E 1 34 ? 16.673 -50.243 -10.605 1.00 43.92 34 SER G O 1
ATOM 12152 N N . GLN E 1 35 ? 15.957 -50.234 -12.689 1.00 42.89 35 GLN G N 1
ATOM 12153 C CA . GLN E 1 35 ? 14.813 -51.114 -12.444 1.00 42.34 35 GLN G CA 1
ATOM 12154 C C . GLN E 1 35 ? 15.132 -52.559 -12.756 1.00 43.64 35 GLN G C 1
ATOM 12155 O O . GLN E 1 35 ? 14.569 -53.433 -12.140 1.00 44.47 35 GLN G O 1
ATOM 12161 N N . ASP E 1 36 ? 15.997 -52.821 -13.740 1.00 42.65 36 ASP G N 1
ATOM 12162 C CA . ASP E 1 36 ? 16.264 -54.185 -14.196 1.00 45.47 36 ASP G CA 1
ATOM 12163 C C . ASP E 1 36 ? 17.717 -54.264 -14.698 1.00 48.31 36 ASP G C 1
ATOM 12164 O O . ASP E 1 36 ? 18.055 -53.842 -15.832 1.00 42.17 36 ASP G O 1
ATOM 12169 N N . GLN E 1 37 ? 18.592 -54.794 -13.844 1.00 48.32 37 GLN G N 1
ATOM 12170 C CA . GLN E 1 37 ? 19.990 -54.943 -14.178 1.00 52.23 37 GLN G CA 1
ATOM 12171 C C . GLN E 1 37 ? 20.328 -55.934 -15.290 1.00 47.67 37 GLN G C 1
ATOM 12172 O O . GLN E 1 37 ? 21.500 -56.033 -15.679 1.00 55.95 37 GLN G O 1
ATOM 12178 N N . ASN E 1 38 ? 19.351 -56.720 -15.736 1.00 47.47 38 ASN G N 1
ATOM 12179 C CA . ASN E 1 38 ? 19.561 -57.547 -16.908 1.00 51.73 38 ASN G CA 1
ATOM 12180 C C . ASN E 1 38 ? 18.931 -56.945 -18.199 1.00 51.13 38 ASN G C 1
ATOM 12181 O O . ASN E 1 38 ? 18.710 -57.689 -19.141 1.00 50.22 38 ASN G O 1
ATOM 12186 N N . SER E 1 39 ? 18.585 -55.652 -18.190 1.00 45.31 39 SER G N 1
ATOM 12187 C CA . SER E 1 39 ? 18.029 -55.009 -19.366 1.00 43.40 39 SER G CA 1
ATOM 12188 C C . SER E 1 39 ? 18.996 -55.146 -20.540 1.00 39.95 39 SER G C 1
ATOM 12189 O O . SER E 1 39 ? 20.224 -55.081 -20.366 1.00 46.32 39 SER G O 1
ATOM 12192 N N . ARG E 1 40 ? 18.434 -55.258 -21.739 1.00 38.10 40 ARG G N 1
ATOM 12193 C CA . ARG E 1 40 ? 19.175 -55.094 -22.951 1.00 37.92 40 ARG G CA 1
ATOM 12194 C C . ARG E 1 40 ? 18.656 -53.834 -23.603 1.00 37.93 40 ARG G C 1
ATOM 12195 O O . ARG E 1 40 ? 17.414 -53.688 -23.818 1.00 37.36 40 ARG G O 1
ATOM 12203 N N . VAL E 1 41 ? 19.546 -52.881 -23.840 1.00 37.84 41 VAL G N 1
ATOM 12204 C CA . VAL E 1 41 ? 19.160 -51.532 -24.236 1.00 36.02 41 VAL G CA 1
ATOM 12205 C C . VAL E 1 41 ? 20.089 -51.054 -25.324 1.00 37.05 41 VAL G C 1
ATOM 12206 O O . VAL E 1 41 ? 21.304 -51.116 -25.196 1.00 33.94 41 VAL G O 1
ATOM 12210 N N . ALA E 1 42 ? 19.496 -50.566 -26.406 1.00 34.73 42 ALA G N 1
ATOM 12211 C CA . ALA E 1 42 ? 20.222 -49.876 -27.472 1.00 35.37 42 ALA G CA 1
ATOM 12212 C C . ALA E 1 42 ? 19.319 -48.719 -27.919 1.00 37.84 42 ALA G C 1
ATOM 12213 O O . ALA E 1 42 ? 18.563 -48.852 -28.902 1.00 42.12 42 ALA G O 1
ATOM 12215 N N . CYS E 1 43 ? 19.334 -47.633 -27.181 1.00 35.97 43 CYS G N 1
ATOM 12216 C CA . CYS E 1 43 ? 18.418 -46.526 -27.379 1.00 36.77 43 CYS G CA 1
ATOM 12217 C C . CYS E 1 43 ? 19.029 -45.447 -28.193 1.00 35.47 43 CYS G C 1
ATOM 12218 O O . CYS E 1 43 ? 20.056 -44.956 -27.829 1.00 33.73 43 CYS G O 1
ATOM 12221 N N . GLU E 1 44 ? 18.408 -45.111 -29.312 1.00 36.54 44 GLU G N 1
ATOM 12222 C CA . GLU E 1 44 ? 18.911 -44.114 -30.252 1.00 36.71 44 GLU G CA 1
ATOM 12223 C C . GLU E 1 44 ? 17.883 -42.970 -30.354 1.00 31.21 44 GLU G C 1
ATOM 12224 O O . GLU E 1 44 ? 16.658 -43.239 -30.402 1.00 32.85 44 GLU G O 1
ATOM 12230 N N . VAL E 1 45 ? 18.358 -41.754 -30.398 1.00 30.28 45 VAL G N 1
ATOM 12231 C CA . VAL E 1 45 ? 17.509 -40.571 -30.391 1.00 30.82 45 VAL G CA 1
ATOM 12232 C C . VAL E 1 45 ? 17.867 -39.653 -31.530 1.00 31.93 45 VAL G C 1
ATOM 12233 O O . VAL E 1 45 ? 19.057 -39.477 -31.885 1.00 32.14 45 VAL G O 1
ATOM 12237 N N . LEU E 1 46 ? 16.847 -39.050 -32.114 1.00 29.80 46 LEU G N 1
ATOM 12238 C CA . LEU E 1 46 ? 16.973 -38.013 -33.136 1.00 31.72 46 LEU G CA 1
ATOM 12239 C C . LEU E 1 46 ? 16.237 -36.780 -32.628 1.00 32.64 46 LEU G C 1
ATOM 12240 O O . LEU E 1 46 ? 15.101 -36.887 -32.092 1.00 34.40 46 LEU G O 1
ATOM 12245 N N . ALA E 1 47 ? 16.848 -35.616 -32.777 1.00 31.00 47 ALA G N 1
ATOM 12246 C CA . ALA E 1 47 ? 16.231 -34.313 -32.417 1.00 29.80 47 ALA G CA 1
ATOM 12247 C C . ALA E 1 47 ? 16.369 -33.356 -33.555 1.00 31.36 47 ALA G C 1
ATOM 12248 O O . ALA E 1 47 ? 17.471 -32.928 -33.869 1.00 30.39 47 ALA G O 1
ATOM 12250 N N . CYS E 1 48 ? 15.257 -32.942 -34.149 1.00 30.44 48 CYS G N 1
ATOM 12251 C CA A CYS E 1 48 ? 15.254 -31.971 -35.269 0.50 34.63 48 CYS G CA 1
ATOM 12252 C CA B CYS E 1 48 ? 15.241 -31.950 -35.212 0.50 34.82 48 CYS G CA 1
ATOM 12253 C C . CYS E 1 48 ? 14.270 -30.831 -34.766 1.00 38.42 48 CYS G C 1
ATOM 12254 O O . CYS E 1 48 ? 13.784 -30.781 -33.529 1.00 46.64 48 CYS G O 1
ATOM 12259 N N . ASN E 1 49 ? 14.278 -29.765 -35.414 1.00 37.16 49 ASN G N 1
ATOM 12260 C CA . ASN E 1 49 ? 13.407 -28.661 -35.408 1.00 33.85 49 ASN G CA 1
ATOM 12261 C C . ASN E 1 49 ? 12.416 -28.802 -34.209 1.00 39.39 49 ASN G C 1
ATOM 12262 O O . ASN E 1 49 ? 12.891 -28.575 -33.054 1.00 51.15 49 ASN G O 1
ATOM 12267 N N . ARG E 1 50 ? 11.296 -29.396 -34.435 1.00 33.88 50 ARG G N 1
ATOM 12268 C CA . ARG E 1 50 ? 10.359 -29.650 -33.330 1.00 46.54 50 ARG G CA 1
ATOM 12269 C C . ARG E 1 50 ? 9.943 -31.150 -33.115 1.00 38.29 50 ARG G C 1
ATOM 12270 O O . ARG E 1 50 ? 8.791 -31.480 -32.702 1.00 36.68 50 ARG G O 1
ATOM 12278 N N . LEU E 1 51 ? 10.854 -32.052 -33.395 1.00 35.40 51 LEU G N 1
ATOM 12279 C CA . LEU E 1 51 ? 10.599 -33.431 -33.221 1.00 34.33 51 LEU G CA 1
ATOM 12280 C C . LEU E 1 51 ? 11.690 -34.092 -32.441 1.00 32.60 51 LEU G C 1
ATOM 12281 O O . LEU E 1 51 ? 12.883 -33.910 -32.815 1.00 30.88 51 LEU G O 1
ATOM 12286 N N . ILE E 1 52 ? 11.370 -34.902 -31.427 1.00 29.11 52 ILE G N 1
ATOM 12287 C CA . ILE E 1 52 ? 12.349 -35.815 -30.834 1.00 30.96 52 ILE G CA 1
ATOM 12288 C C . ILE E 1 52 ? 11.841 -37.217 -31.058 1.00 33.98 52 ILE G C 1
ATOM 12289 O O . ILE E 1 52 ? 10.683 -37.517 -30.739 1.00 33.84 52 ILE G O 1
ATOM 12294 N N . VAL E 1 53 ? 12.676 -38.087 -31.601 1.00 31.37 53 VAL G N 1
ATOM 12295 C CA . VAL E 1 53 ? 12.320 -39.489 -31.842 1.00 29.77 53 VAL G CA 1
ATOM 12296 C C . VAL E 1 53 ? 13.175 -40.337 -30.953 1.00 32.23 53 VAL G C 1
ATOM 12297 O O . VAL E 1 53 ? 14.434 -40.211 -30.959 1.00 30.90 53 VAL G O 1
ATOM 12301 N N . ILE E 1 54 ? 12.545 -41.148 -30.138 1.00 32.27 54 ILE G N 1
ATOM 12302 C CA . ILE E 1 54 ? 13.196 -42.056 -29.229 1.00 29.75 54 ILE G CA 1
ATOM 12303 C C . ILE E 1 54 ? 12.943 -43.471 -29.774 1.00 32.88 54 ILE G C 1
ATOM 12304 O O . ILE E 1 54 ? 11.788 -43.959 -29.885 1.00 34.37 54 ILE G O 1
ATOM 12309 N N . ALA E 1 55 ? 14.008 -44.099 -30.207 1.00 30.21 55 ALA G N 1
ATOM 12310 C CA . ALA E 1 55 ? 13.890 -45.362 -30.854 1.00 33.04 55 ALA G CA 1
ATOM 12311 C C . ALA E 1 55 ? 14.960 -46.340 -30.323 1.00 36.51 55 ALA G C 1
ATOM 12312 O O . ALA E 1 55 ? 15.689 -46.076 -29.357 1.00 37.87 55 ALA G O 1
ATOM 12314 N N . GLY E 1 56 ? 15.047 -47.466 -31.001 1.00 39.88 56 GLY G N 1
ATOM 12315 C CA . GLY E 1 56 ? 16.012 -48.495 -30.655 1.00 41.45 56 GLY G CA 1
ATOM 12316 C C . GLY E 1 56 ? 15.361 -49.764 -30.116 1.00 38.39 56 GLY G C 1
ATOM 12317 O O . GLY E 1 56 ? 14.166 -50.005 -30.320 1.00 36.98 56 GLY G O 1
ATOM 12318 N N . GLU E 1 57 ? 16.168 -50.620 -29.511 1.00 34.46 57 GLU G N 1
ATOM 12319 C CA . GLU E 1 57 ? 15.780 -51.948 -29.173 1.00 36.88 57 GLU G CA 1
ATOM 12320 C C . GLU E 1 57 ? 16.034 -52.126 -27.688 1.00 37.11 57 GLU G C 1
ATOM 12321 O O . GLU E 1 57 ? 17.184 -52.030 -27.233 1.00 36.66 57 GLU G O 1
ATOM 12327 N N . ILE E 1 58 ? 14.966 -52.428 -26.988 1.00 32.83 58 ILE G N 1
ATOM 12328 C CA . ILE E 1 58 ? 15.004 -52.556 -25.536 1.00 36.65 58 ILE G CA 1
ATOM 12329 C C . ILE E 1 58 ? 14.226 -53.798 -25.150 1.00 33.97 58 ILE G C 1
ATOM 12330 O O . ILE E 1 58 ? 12.988 -53.925 -25.521 1.00 31.87 58 ILE G O 1
ATOM 12335 N N . THR E 1 59 ? 14.843 -54.710 -24.393 1.00 36.62 59 THR G N 1
ATOM 12336 C CA . THR E 1 59 ? 14.101 -55.796 -23.789 1.00 36.84 59 THR G CA 1
ATOM 12337 C C . THR E 1 59 ? 14.372 -55.671 -22.290 1.00 37.35 59 THR G C 1
ATOM 12338 O O . THR E 1 59 ? 15.543 -55.742 -21.861 1.00 38.01 59 THR G O 1
ATOM 12342 N N . THR E 1 60 ? 13.307 -55.461 -21.529 1.00 37.14 60 THR G N 1
ATOM 12343 C CA . THR E 1 60 ? 13.479 -55.141 -20.115 1.00 39.51 60 THR G CA 1
ATOM 12344 C C . THR E 1 60 ? 12.213 -55.412 -19.353 1.00 39.53 60 THR G C 1
ATOM 12345 O O . THR E 1 60 ? 11.105 -55.363 -19.940 1.00 38.03 60 THR G O 1
ATOM 12349 N N . HIS E 1 61 ? 12.339 -55.618 -18.041 1.00 41.15 61 HIS G N 1
ATOM 12350 C CA . HIS E 1 61 ? 11.203 -55.553 -17.125 1.00 43.08 61 HIS G CA 1
ATOM 12351 C C . HIS E 1 61 ? 10.881 -54.133 -16.656 1.00 41.82 61 HIS G C 1
ATOM 12352 O O . HIS E 1 61 ? 9.836 -53.905 -16.067 1.00 43.16 61 HIS G O 1
ATOM 12359 N N . ALA E 1 62 ? 11.745 -53.195 -16.916 1.00 41.42 62 ALA G N 1
ATOM 12360 C CA . ALA E 1 62 ? 11.506 -51.813 -16.540 1.00 40.60 62 ALA G CA 1
ATOM 12361 C C . ALA E 1 62 ? 10.427 -51.162 -17.357 1.00 39.89 62 ALA G C 1
ATOM 12362 O O . ALA E 1 62 ? 10.037 -51.660 -18.419 1.00 40.21 62 ALA G O 1
ATOM 12364 N N . TYR E 1 63 ? 9.883 -50.068 -16.823 1.00 37.34 63 TYR G N 1
ATOM 12365 C CA . TYR E 1 63 ? 9.069 -49.171 -17.611 1.00 38.09 63 TYR G CA 1
ATOM 12366 C C . TYR E 1 63 ? 9.719 -47.814 -17.516 1.00 36.46 63 TYR G C 1
ATOM 12367 O O . TYR E 1 63 ? 9.945 -47.320 -16.420 1.00 36.58 63 TYR G O 1
ATOM 12376 N N . VAL E 1 64 ? 10.071 -47.220 -18.673 1.00 33.57 64 VAL G N 1
ATOM 12377 C CA . VAL E 1 64 ? 10.619 -45.876 -18.670 1.00 34.41 64 VAL G CA 1
ATOM 12378 C C . VAL E 1 64 ? 9.647 -44.914 -19.318 1.00 36.12 64 VAL G C 1
ATOM 12379 O O . VAL E 1 64 ? 9.221 -45.155 -20.459 1.00 34.72 64 VAL G O 1
ATOM 12383 N N . ASP E 1 65 ? 9.299 -43.836 -18.611 1.00 36.38 65 ASP G N 1
ATOM 12384 C CA . ASP E 1 65 ? 8.526 -42.777 -19.212 1.00 37.01 65 ASP G CA 1
ATOM 12385 C C . ASP E 1 65 ? 9.472 -41.933 -20.071 1.00 34.44 65 ASP G C 1
ATOM 12386 O O . ASP E 1 65 ? 10.235 -41.094 -19.563 1.00 32.57 65 ASP G O 1
ATOM 12391 N N . VAL E 1 66 ? 9.429 -42.174 -21.399 1.00 34.04 66 VAL G N 1
ATOM 12392 C CA . VAL E 1 66 ? 10.451 -41.572 -22.258 1.00 33.94 66 VAL G CA 1
ATOM 12393 C C . VAL E 1 66 ? 10.180 -40.065 -22.402 1.00 30.56 66 VAL G C 1
ATOM 12394 O O . VAL E 1 66 ? 11.093 -39.314 -22.635 1.00 30.61 66 VAL G O 1
ATOM 12398 N N . VAL E 1 67 ? 8.916 -39.635 -22.308 1.00 29.66 67 VAL G N 1
ATOM 12399 C CA . VAL E 1 67 ? 8.593 -38.261 -22.377 1.00 29.38 67 VAL G CA 1
ATOM 12400 C C . VAL E 1 67 ? 9.123 -37.510 -21.189 1.00 31.12 67 VAL G C 1
ATOM 12401 O O . VAL E 1 67 ? 9.800 -36.467 -21.314 1.00 31.27 67 VAL G O 1
ATOM 12405 N N . LYS E 1 68 ? 8.795 -38.013 -19.991 1.00 33.08 68 LYS G N 1
ATOM 12406 C CA . LYS E 1 68 ? 9.324 -37.403 -18.792 1.00 36.40 68 LYS G CA 1
ATOM 12407 C C . LYS E 1 68 ? 10.850 -37.361 -18.802 1.00 33.35 68 LYS G C 1
ATOM 12408 O O . LYS E 1 68 ? 11.468 -36.354 -18.415 1.00 32.53 68 LYS G O 1
ATOM 12414 N N . THR E 1 69 ? 11.470 -38.419 -19.259 1.00 33.65 69 THR G N 1
ATOM 12415 C CA . THR E 1 69 ? 12.956 -38.480 -19.296 1.00 34.46 69 THR G CA 1
ATOM 12416 C C . THR E 1 69 ? 13.522 -37.422 -20.273 1.00 37.34 69 THR G C 1
ATOM 12417 O O . THR E 1 69 ? 14.473 -36.721 -19.955 1.00 34.74 69 THR G O 1
ATOM 12421 N N . ALA E 1 70 ? 12.890 -37.287 -21.445 1.00 35.88 70 ALA G N 1
ATOM 12422 C CA . ALA E 1 70 ? 13.333 -36.291 -22.360 1.00 35.77 70 ALA G CA 1
ATOM 12423 C C . ALA E 1 70 ? 13.200 -34.877 -21.791 1.00 34.52 70 ALA G C 1
ATOM 12424 O O . ALA E 1 70 ? 14.135 -34.052 -21.912 1.00 31.71 70 ALA G O 1
ATOM 12426 N N . TRP E 1 71 ? 12.079 -34.605 -21.123 1.00 33.49 71 TRP G N 1
ATOM 12427 C CA . TRP E 1 71 ? 11.904 -33.315 -20.459 1.00 34.09 71 TRP G CA 1
ATOM 12428 C C . TRP E 1 71 ? 12.962 -33.047 -19.407 1.00 35.49 71 TRP G C 1
ATOM 12429 O O . TRP E 1 71 ? 13.392 -31.921 -19.275 1.00 34.25 71 TRP G O 1
ATOM 12440 N N . GLU E 1 72 ? 13.434 -34.077 -18.710 1.00 36.32 72 GLU G N 1
ATOM 12441 C CA . GLU E 1 72 ? 14.501 -33.894 -17.714 1.00 37.94 72 GLU G CA 1
ATOM 12442 C C . GLU E 1 72 ? 15.813 -33.429 -18.337 1.00 38.57 72 GLU G C 1
ATOM 12443 O O . GLU E 1 72 ? 16.572 -32.721 -17.698 1.00 37.10 72 GLU G O 1
ATOM 12449 N N . ILE E 1 73 ? 16.064 -33.791 -19.596 1.00 36.84 73 ILE G N 1
ATOM 12450 C CA . ILE E 1 73 ? 17.252 -33.319 -20.276 1.00 37.35 73 ILE G CA 1
ATOM 12451 C C . ILE E 1 73 ? 17.007 -31.921 -20.860 1.00 35.00 73 ILE G C 1
ATOM 12452 O O . ILE E 1 73 ? 17.868 -31.117 -20.814 1.00 33.79 73 ILE G O 1
ATOM 12457 N N . ILE E 1 74 ? 15.836 -31.660 -21.471 1.00 34.34 74 ILE G N 1
ATOM 12458 C CA . ILE E 1 74 ? 15.639 -30.430 -22.209 1.00 35.37 74 ILE G CA 1
ATOM 12459 C C . ILE E 1 74 ? 15.218 -29.212 -21.374 1.00 36.16 74 ILE G C 1
ATOM 12460 O O . ILE E 1 74 ? 15.568 -28.077 -21.714 1.00 34.58 74 ILE G O 1
ATOM 12465 N N . LYS E 1 75 ? 14.528 -29.437 -20.249 1.00 35.75 75 LYS G N 1
ATOM 12466 C CA . LYS E 1 75 ? 14.120 -28.305 -19.373 1.00 39.61 75 LYS G CA 1
ATOM 12467 C C . LYS E 1 75 ? 15.249 -27.469 -18.794 1.00 36.87 75 LYS G C 1
ATOM 12468 O O . LYS E 1 75 ? 15.193 -26.308 -18.898 1.00 35.45 75 LYS G O 1
ATOM 12474 N N . PRO E 1 76 ? 16.345 -28.060 -18.329 1.00 38.27 76 PRO G N 1
ATOM 12475 C CA . PRO E 1 76 ? 17.451 -27.197 -17.853 1.00 38.47 76 PRO G CA 1
ATOM 12476 C C . PRO E 1 76 ? 18.162 -26.435 -18.988 1.00 38.97 76 PRO G C 1
ATOM 12477 O O . PRO E 1 76 ? 18.948 -25.557 -18.701 1.00 37.71 76 PRO G O 1
ATOM 12481 N N . LEU E 1 77 ? 17.899 -26.777 -20.239 1.00 35.68 77 LEU G N 1
ATOM 12482 C CA . LEU E 1 77 ? 18.416 -26.033 -21.374 1.00 37.84 77 LEU G CA 1
ATOM 12483 C C . LEU E 1 77 ? 17.463 -24.952 -21.851 1.00 36.86 77 LEU G C 1
ATOM 12484 O O . LEU E 1 77 ? 17.770 -24.259 -22.785 1.00 37.01 77 LEU G O 1
ATOM 12489 N N . GLY E 1 78 ? 16.291 -24.837 -21.268 1.00 36.72 78 GLY G N 1
ATOM 12490 C CA . GLY E 1 78 ? 15.396 -23.751 -21.530 1.00 34.99 78 GLY G CA 1
ATOM 12491 C C . GLY E 1 78 ? 14.195 -24.160 -22.318 1.00 36.71 78 GLY G C 1
ATOM 12492 O O . GLY E 1 78 ? 13.385 -23.306 -22.646 1.00 38.34 78 GLY G O 1
ATOM 12493 N N . TYR E 1 79 ? 14.050 -25.426 -22.708 1.00 35.07 79 TYR G N 1
ATOM 12494 C CA . TYR E 1 79 ? 12.874 -25.836 -23.490 1.00 35.29 79 TYR G CA 1
ATOM 12495 C C . TYR E 1 79 ? 11.729 -26.177 -22.556 1.00 35.60 79 TYR G C 1
ATOM 12496 O O . TYR E 1 79 ? 11.939 -26.421 -21.375 1.00 35.24 79 TYR G O 1
ATOM 12505 N N . ASP E 1 80 ? 10.531 -26.234 -23.101 1.00 36.82 80 ASP G N 1
ATOM 12506 C CA . ASP E 1 80 ? 9.380 -26.605 -22.301 1.00 39.01 80 ASP G CA 1
ATOM 12507 C C . ASP E 1 80 ? 8.598 -27.757 -22.928 1.00 38.41 80 ASP G C 1
ATOM 12508 O O . ASP E 1 80 ? 8.977 -28.288 -23.992 1.00 35.34 80 ASP G O 1
ATOM 12513 N N . GLU E 1 81 ? 7.456 -28.064 -22.331 1.00 35.55 81 GLU G N 1
ATOM 12514 C CA . GLU E 1 81 ? 6.668 -29.228 -22.682 1.00 34.98 81 GLU G CA 1
ATOM 12515 C C . GLU E 1 81 ? 5.950 -29.109 -23.991 1.00 33.59 81 GLU G C 1
ATOM 12516 O O . GLU E 1 81 ? 5.424 -30.113 -24.481 1.00 36.43 81 GLU G O 1
ATOM 12522 N N . ASN E 1 82 ? 5.880 -27.910 -24.565 1.00 32.58 82 ASN G N 1
ATOM 12523 C CA . ASN E 1 82 ? 5.238 -27.720 -25.835 1.00 32.40 82 ASN G CA 1
ATOM 12524 C C . ASN E 1 82 ? 6.217 -27.531 -26.980 1.00 31.76 82 ASN G C 1
ATOM 12525 O O . ASN E 1 82 ? 5.765 -27.391 -28.108 1.00 32.87 82 ASN G O 1
ATOM 12530 N N . ASP E 1 83 ? 7.516 -27.588 -26.740 1.00 32.85 83 ASP G N 1
ATOM 12531 C CA . ASP E 1 83 ? 8.480 -27.363 -27.805 1.00 34.04 83 ASP G CA 1
ATOM 12532 C C . ASP E 1 83 ? 8.644 -28.534 -28.773 1.00 33.12 83 ASP G C 1
ATOM 12533 O O . ASP E 1 83 ? 8.898 -28.308 -29.970 1.00 34.42 83 ASP G O 1
ATOM 12538 N N . PHE E 1 84 ? 8.510 -29.775 -28.298 1.00 32.39 84 PHE G N 1
ATOM 12539 C CA . PHE E 1 84 ? 8.727 -30.921 -29.195 1.00 32.45 84 PHE G CA 1
ATOM 12540 C C . PHE E 1 84 ? 7.555 -31.909 -29.197 1.00 32.71 84 PHE G C 1
ATOM 12541 O O . PHE E 1 84 ? 7.054 -32.323 -28.117 1.00 30.66 84 PHE G O 1
ATOM 12549 N N . THR E 1 85 ? 7.244 -32.399 -30.387 1.00 28.42 85 THR G N 1
ATOM 12550 C CA . THR E 1 85 ? 6.566 -33.664 -30.553 1.00 29.46 85 THR G CA 1
ATOM 12551 C C . THR E 1 85 ? 7.508 -34.789 -30.176 1.00 32.65 85 THR G C 1
ATOM 12552 O O . THR E 1 85 ? 8.690 -34.736 -30.595 1.00 33.45 85 THR G O 1
ATOM 12556 N N . ILE E 1 86 ? 7.055 -35.752 -29.406 1.00 30.04 86 ILE G N 1
ATOM 12557 C CA . ILE E 1 86 ? 7.916 -36.869 -29.002 1.00 30.82 86 ILE G CA 1
ATOM 12558 C C . ILE E 1 86 ? 7.365 -38.141 -29.570 1.00 32.19 86 ILE G C 1
ATOM 12559 O O . ILE E 1 86 ? 6.176 -38.449 -29.405 1.00 32.31 86 ILE G O 1
ATOM 12564 N N . ILE E 1 87 ? 8.205 -38.886 -30.266 1.00 29.45 87 ILE G N 1
ATOM 12565 C CA . ILE E 1 87 ? 7.840 -40.130 -30.915 1.00 29.70 87 ILE G CA 1
ATOM 12566 C C . ILE E 1 87 ? 8.550 -41.247 -30.195 1.00 31.69 87 ILE G C 1
ATOM 12567 O O . ILE E 1 87 ? 9.786 -41.200 -30.056 1.00 34.61 87 ILE G O 1
ATOM 12572 N N . SER E 1 88 ? 7.784 -42.209 -29.674 1.00 30.84 88 SER G N 1
ATOM 12573 C CA . SER E 1 88 ? 8.355 -43.346 -28.999 1.00 30.73 88 SER G CA 1
ATOM 12574 C C . SER E 1 88 ? 8.183 -44.573 -29.864 1.00 30.40 88 SER G C 1
ATOM 12575 O O . SER E 1 88 ? 7.056 -45.025 -30.164 1.00 29.32 88 SER G O 1
ATOM 12578 N N . ASN E 1 89 ? 9.306 -45.116 -30.305 1.00 31.44 89 ASN G N 1
ATOM 12579 C CA . ASN E 1 89 ? 9.329 -46.272 -31.190 1.00 34.61 89 ASN G CA 1
ATOM 12580 C C . ASN E 1 89 ? 10.265 -47.316 -30.599 1.00 35.03 89 ASN G C 1
ATOM 12581 O O . ASN E 1 89 ? 11.414 -47.492 -31.065 1.00 32.71 89 ASN G O 1
ATOM 12586 N N . VAL E 1 90 ? 9.820 -47.958 -29.514 1.00 32.97 90 VAL G N 1
ATOM 12587 C CA . VAL E 1 90 ? 10.703 -48.860 -28.809 1.00 34.77 90 VAL G CA 1
ATOM 12588 C C . VAL E 1 90 ? 10.445 -50.260 -29.314 1.00 34.61 90 VAL G C 1
ATOM 12589 O O . VAL E 1 90 ? 9.383 -50.837 -29.108 1.00 33.42 90 VAL G O 1
ATOM 12593 N N . ASN E 1 91 ? 11.408 -50.816 -30.013 1.00 36.33 91 ASN G N 1
ATOM 12594 C CA . ASN E 1 91 ? 11.293 -52.235 -30.484 1.00 37.27 91 ASN G CA 1
ATOM 12595 C C . ASN E 1 91 ? 11.946 -53.138 -29.430 1.00 36.09 91 ASN G C 1
ATOM 12596 O O . ASN E 1 91 ? 12.624 -52.639 -28.522 1.00 35.33 91 ASN G O 1
ATOM 12601 N N . LYS E 1 92 ? 11.697 -54.435 -29.507 1.00 37.04 92 LYS G N 1
ATOM 12602 C CA . LYS E 1 92 ? 12.467 -55.385 -28.643 1.00 40.76 92 LYS G CA 1
ATOM 12603 C C . LYS E 1 92 ? 13.811 -55.775 -29.267 1.00 37.29 92 LYS G C 1
ATOM 12604 O O . LYS E 1 92 ? 14.008 -55.643 -30.451 1.00 37.78 92 LYS G O 1
ATOM 12610 N N . GLN E 1 93 ? 14.723 -56.238 -28.435 1.00 37.27 93 GLN G N 1
ATOM 12611 C CA . GLN E 1 93 ? 16.006 -56.842 -28.947 1.00 36.41 93 GLN G CA 1
ATOM 12612 C C . GLN E 1 93 ? 15.703 -58.062 -29.820 1.00 39.03 93 GLN G C 1
ATOM 12613 O O . GLN E 1 93 ? 14.812 -58.875 -29.472 1.00 36.77 93 GLN G O 1
ATOM 12619 N N . SER E 1 94 ? 16.348 -58.139 -30.972 1.00 37.18 94 SER G N 1
ATOM 12620 C CA . SER E 1 94 ? 16.283 -59.325 -31.791 1.00 39.86 94 SER G CA 1
ATOM 12621 C C . SER E 1 94 ? 16.583 -60.592 -30.984 1.00 38.84 94 SER G C 1
ATOM 12622 O O . SER E 1 94 ? 17.644 -60.699 -30.382 1.00 35.41 94 SER G O 1
ATOM 12625 N N . VAL E 1 95 ? 15.679 -61.559 -31.057 1.00 39.46 95 VAL G N 1
ATOM 12626 C CA . VAL E 1 95 ? 15.935 -62.831 -30.322 1.00 43.70 95 VAL G CA 1
ATOM 12627 C C . VAL E 1 95 ? 17.137 -63.567 -30.960 1.00 44.49 95 VAL G C 1
ATOM 12628 O O . VAL E 1 95 ? 17.815 -64.368 -30.273 1.00 39.44 95 VAL G O 1
ATOM 12632 N N . ASP E 1 96 ? 17.431 -63.289 -32.242 1.00 40.97 96 ASP G N 1
ATOM 12633 C CA . ASP E 1 96 ? 18.605 -63.914 -32.880 1.00 41.99 96 ASP G CA 1
ATOM 12634 C C . ASP E 1 96 ? 19.904 -63.368 -32.303 1.00 42.86 96 ASP G C 1
ATOM 12635 O O . ASP E 1 96 ? 20.923 -64.110 -32.187 1.00 45.12 96 ASP G O 1
ATOM 12640 N N . ILE E 1 97 ? 19.930 -62.087 -31.944 1.00 38.90 97 ILE G N 1
ATOM 12641 C CA . ILE E 1 97 ? 21.132 -61.547 -31.287 1.00 39.34 97 ILE G CA 1
ATOM 12642 C C . ILE E 1 97 ? 21.163 -62.084 -29.869 1.00 39.19 97 ILE G C 1
ATOM 12643 O O . ILE E 1 97 ? 22.217 -62.500 -29.371 1.00 41.85 97 ILE G O 1
ATOM 12648 N N . ALA E 1 98 ? 20.018 -62.048 -29.203 1.00 38.04 98 ALA G N 1
ATOM 12649 C CA . ALA E 1 98 ? 19.978 -62.377 -27.764 1.00 40.78 98 ALA G CA 1
ATOM 12650 C C . ALA E 1 98 ? 20.519 -63.797 -27.461 1.00 43.50 98 ALA G C 1
ATOM 12651 O O . ALA E 1 98 ? 21.218 -63.979 -26.471 1.00 42.55 98 ALA G O 1
ATOM 12653 N N . GLN E 1 99 ? 20.176 -64.773 -28.292 1.00 44.29 99 GLN G N 1
ATOM 12654 C CA . GLN E 1 99 ? 20.610 -66.158 -28.045 1.00 46.81 99 GLN G CA 1
ATOM 12655 C C . GLN E 1 99 ? 22.139 -66.268 -28.196 1.00 46.76 99 GLN G C 1
ATOM 12656 O O . GLN E 1 99 ? 22.734 -67.101 -27.538 1.00 46.02 99 GLN G O 1
ATOM 12662 N N . SER E 1 100 ? 22.745 -65.413 -29.027 1.00 43.18 100 SER G N 1
ATOM 12663 C CA . SER E 1 100 ? 24.194 -65.390 -29.205 1.00 49.46 100 SER G CA 1
ATOM 12664 C C . SER E 1 100 ? 24.942 -64.758 -27.979 1.00 47.87 100 SER G C 1
ATOM 12665 O O . SER E 1 100 ? 26.035 -65.189 -27.588 1.00 45.49 100 SER G O 1
ATOM 12668 N N . VAL E 1 101 ? 24.339 -63.726 -27.410 1.00 44.67 101 VAL G N 1
ATOM 12669 C CA . VAL E 1 101 ? 24.900 -63.007 -26.290 1.00 46.09 101 VAL G CA 1
ATOM 12670 C C . VAL E 1 101 ? 24.712 -63.784 -24.986 1.00 49.57 101 VAL G C 1
ATOM 12671 O O . VAL E 1 101 ? 25.662 -63.927 -24.206 1.00 46.83 101 VAL G O 1
ATOM 12675 N N . ASP E 1 102 ? 23.506 -64.288 -24.781 1.00 49.65 102 ASP G N 1
ATOM 12676 C CA . ASP E 1 102 ? 23.119 -64.923 -23.478 1.00 57.82 102 ASP G CA 1
ATOM 12677 C C . ASP E 1 102 ? 23.377 -66.398 -23.598 1.00 57.44 102 ASP G C 1
ATOM 12678 O O . ASP E 1 102 ? 22.544 -67.185 -23.984 1.00 56.41 102 ASP G O 1
ATOM 12683 N N . LYS E 1 103 ? 24.582 -66.774 -23.269 1.00 58.48 103 LYS G N 1
ATOM 12684 C CA . LYS E 1 103 ? 24.973 -68.139 -23.509 1.00 70.18 103 LYS G CA 1
ATOM 12685 C C . LYS E 1 103 ? 24.176 -69.083 -22.576 1.00 80.78 103 LYS G C 1
ATOM 12686 O O . LYS E 1 103 ? 23.770 -68.678 -21.446 1.00 81.32 103 LYS G O 1
ATOM 12692 N N . THR E 1 104 ? 23.935 -70.327 -23.019 1.00 95.45 104 THR G N 1
ATOM 12693 C CA . THR E 1 104 ? 23.323 -71.385 -22.133 1.00 94.76 104 THR G CA 1
ATOM 12694 C C . THR E 1 104 ? 24.198 -71.607 -20.868 1.00 88.38 104 THR G C 1
ATOM 12695 O O . THR E 1 104 ? 23.671 -71.695 -19.757 1.00 81.06 104 THR G O 1
ATOM 12699 N N . ASN E 1 105 ? 25.517 -71.661 -21.085 1.00 84.82 105 ASN G N 1
ATOM 12700 C CA . ASN E 1 105 ? 26.519 -71.504 -20.042 1.00 79.89 105 ASN G CA 1
ATOM 12701 C C . ASN E 1 105 ? 26.341 -70.083 -19.464 1.00 91.19 105 ASN G C 1
ATOM 12702 O O . ASN E 1 105 ? 26.790 -69.020 -20.065 1.00 89.01 105 ASN G O 1
ATOM 12707 N N . LYS E 1 106 ? 25.682 -70.054 -18.344 1.00 93.65 106 LYS G N 1
ATOM 12708 C CA . LYS E 1 106 ? 25.292 -68.768 -17.731 1.00 92.62 106 LYS G CA 1
ATOM 12709 C C . LYS E 1 106 ? 26.485 -68.035 -17.097 1.00 90.58 106 LYS G C 1
ATOM 12710 O O . LYS E 1 106 ? 26.278 -66.879 -16.644 1.00 95.15 106 LYS G O 1
ATOM 12716 N N . ASN E 1 107 ? 27.717 -68.592 -17.119 1.00 83.27 107 ASN G N 1
ATOM 12717 C CA . ASN E 1 107 ? 28.793 -67.684 -16.737 1.00 78.78 107 ASN G CA 1
ATOM 12718 C C . ASN E 1 107 ? 29.420 -67.006 -17.887 1.00 68.91 107 ASN G C 1
ATOM 12719 O O . ASN E 1 107 ? 30.488 -66.468 -17.657 1.00 69.04 107 ASN G O 1
ATOM 12724 N N . LEU E 1 108 ? 28.862 -67.050 -19.087 1.00 61.90 108 LEU G N 1
ATOM 12725 C CA . LEU E 1 108 ? 29.498 -66.318 -20.214 1.00 58.57 108 LEU G CA 1
ATOM 12726 C C . LEU E 1 108 ? 28.543 -65.342 -20.864 1.00 54.05 108 LEU G C 1
ATOM 12727 O O . LEU E 1 108 ? 27.368 -65.621 -21.007 1.00 54.77 108 LEU G O 1
ATOM 12732 N N . ILE E 1 109 ? 29.101 -64.255 -21.350 1.00 52.83 109 ILE G N 1
ATOM 12733 C CA . ILE E 1 109 ? 28.413 -63.305 -22.203 1.00 47.09 109 ILE G CA 1
ATOM 12734 C C . ILE E 1 109 ? 29.202 -63.329 -23.509 1.00 45.30 109 ILE G C 1
ATOM 12735 O O . ILE E 1 109 ? 30.421 -63.125 -23.528 1.00 44.11 109 ILE G O 1
ATOM 12740 N N . GLY E 1 110 ? 28.489 -63.582 -24.599 1.00 49.08 110 GLY G N 1
ATOM 12741 C CA . GLY E 1 110 ? 29.057 -63.413 -25.944 1.00 50.52 110 GLY G CA 1
ATOM 12742 C C . GLY E 1 110 ? 29.017 -61.927 -26.329 1.00 50.23 110 GLY G C 1
ATOM 12743 O O . GLY E 1 110 ? 28.084 -61.226 -25.965 1.00 47.78 110 GLY G O 1
ATOM 12744 N N . ALA E 1 111 ? 29.976 -61.478 -27.110 1.00 46.86 111 ALA G N 1
ATOM 12745 C CA . ALA E 1 111 ? 30.016 -60.086 -27.565 1.00 45.13 111 ALA G CA 1
ATOM 12746 C C . ALA E 1 111 ? 28.717 -59.751 -28.249 1.00 44.94 111 ALA G C 1
ATOM 12747 O O . ALA E 1 111 ? 28.177 -60.569 -29.027 1.00 48.76 111 ALA G O 1
ATOM 12749 N N . GLY E 1 112 ? 28.200 -58.543 -28.007 1.00 44.25 112 GLY G N 1
ATOM 12750 C CA . GLY E 1 112 ? 26.939 -58.140 -28.613 1.00 44.03 112 GLY G CA 1
ATOM 12751 C C . GLY E 1 112 ? 27.004 -57.844 -30.091 1.00 43.13 112 GLY G C 1
ATOM 12752 O O . GLY E 1 112 ? 25.962 -57.647 -30.745 1.00 40.67 112 GLY G O 1
ATOM 12753 N N . ASP E 1 113 ? 28.208 -57.784 -30.639 1.00 42.65 113 ASP G N 1
ATOM 12754 C CA . ASP E 1 113 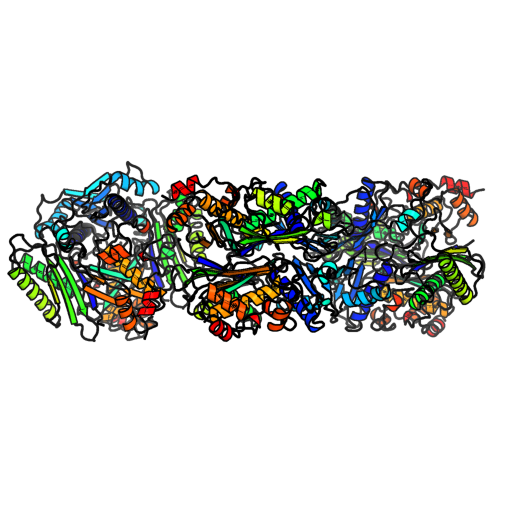? 28.403 -57.502 -32.078 1.00 40.92 113 ASP G CA 1
ATOM 12755 C C . ASP E 1 113 ? 29.855 -57.829 -32.416 1.00 42.52 113 ASP G C 1
ATOM 12756 O O . ASP E 1 113 ? 30.694 -58.033 -31.517 1.00 42.65 113 ASP G O 1
ATOM 12761 N N . GLN E 1 114 ? 30.164 -57.854 -33.708 1.00 41.50 114 GLN G N 1
ATOM 12762 C CA . GLN E 1 114 ? 31.581 -57.743 -34.111 1.00 42.37 114 GLN G CA 1
ATOM 12763 C C . GLN E 1 114 ? 32.033 -56.317 -33.827 1.00 42.81 114 GLN G C 1
ATOM 12764 O O . GLN E 1 114 ? 31.234 -55.468 -33.504 1.00 45.84 114 GLN G O 1
ATOM 12770 N N . GLY E 1 115 ? 33.300 -56.023 -34.030 1.00 44.34 115 GLY G N 1
ATOM 12771 C CA . GLY E 1 115 ? 33.762 -54.619 -34.129 1.00 44.42 115 GLY G CA 1
ATOM 12772 C C . GLY E 1 115 ? 35.155 -54.458 -33.577 1.00 44.15 115 GLY G C 1
ATOM 12773 O O . GLY E 1 115 ? 35.733 -55.399 -33.024 1.00 45.40 115 GLY G O 1
ATOM 12774 N N . ILE E 1 116 ? 35.631 -53.256 -33.705 1.00 41.30 116 ILE G N 1
ATOM 12775 C CA . ILE E 1 116 ? 36.922 -52.847 -33.223 1.00 45.73 116 ILE G CA 1
ATOM 12776 C C . ILE E 1 116 ? 36.738 -51.665 -32.277 1.00 43.74 116 ILE G C 1
ATOM 12777 O O . ILE E 1 116 ? 35.902 -50.768 -32.533 1.00 41.97 116 ILE G O 1
ATOM 12782 N N . VAL E 1 117 ? 37.472 -51.677 -31.181 1.00 38.34 117 VAL G N 1
ATOM 12783 C CA . VAL E 1 117 ? 37.532 -50.567 -30.263 1.00 40.47 117 VAL G CA 1
ATOM 12784 C C . VAL E 1 117 ? 38.961 -50.205 -29.975 1.00 42.78 117 VAL G C 1
ATOM 12785 O O . VAL E 1 117 ? 39.835 -51.072 -30.075 1.00 44.30 117 VAL G O 1
ATOM 12789 N N . PHE E 1 118 ? 39.205 -48.946 -29.609 1.00 42.54 118 PHE G N 1
ATOM 12790 C CA . PHE E 1 118 ? 40.505 -48.493 -29.198 1.00 45.08 118 PHE G CA 1
ATOM 12791 C C . PHE E 1 118 ? 40.417 -47.820 -27.850 1.00 46.94 118 PHE G C 1
ATOM 12792 O O . PHE E 1 118 ? 39.512 -47.017 -27.589 1.00 45.53 118 PHE G O 1
ATOM 12800 N N . GLY E 1 119 ? 41.373 -48.124 -26.992 1.00 43.00 119 GLY G N 1
ATOM 12801 C CA . GLY E 1 119 ? 41.607 -47.424 -25.760 1.00 43.24 119 GLY G CA 1
ATOM 12802 C C . GLY E 1 119 ? 42.922 -46.623 -25.911 1.00 44.41 119 GLY G C 1
ATOM 12803 O O . GLY E 1 119 ? 43.818 -46.991 -26.696 1.00 47.50 119 GLY G O 1
ATOM 12804 N N . TYR E 1 120 ? 43.000 -45.466 -25.275 1.00 45.20 120 TYR G N 1
ATOM 12805 C CA . TYR E 1 120 ? 44.153 -44.578 -25.443 1.00 44.05 120 TYR G CA 1
ATOM 12806 C C . TYR E 1 120 ? 44.454 -43.907 -24.119 1.00 45.70 120 TYR G C 1
ATOM 12807 O O . TYR E 1 120 ? 43.527 -43.556 -23.388 1.00 40.01 120 TYR G O 1
ATOM 12816 N N . ALA E 1 121 ? 45.744 -43.653 -23.835 1.00 45.80 121 ALA G N 1
ATOM 12817 C CA . ALA E 1 121 ? 46.116 -42.790 -22.750 1.00 45.90 121 ALA G CA 1
ATOM 12818 C C . ALA E 1 121 ? 47.505 -42.201 -23.051 1.00 48.58 121 ALA G C 1
ATOM 12819 O O . ALA E 1 121 ? 48.274 -42.758 -23.847 1.00 45.98 121 ALA G O 1
ATOM 12821 N N . CYS E 1 122 ? 47.786 -41.038 -22.463 1.00 47.84 122 CYS G N 1
ATOM 12822 C CA . CYS E 1 122 ? 49.063 -40.376 -22.617 1.00 46.67 122 CYS G CA 1
ATOM 12823 C C . CYS E 1 122 ? 49.351 -39.612 -21.337 1.00 52.61 122 CYS G C 1
ATOM 12824 O O . CYS E 1 122 ? 48.499 -39.515 -20.438 1.00 48.41 122 CYS G O 1
ATOM 12827 N N . ASP E 1 123 ? 50.601 -39.121 -21.186 1.00 52.14 123 ASP G N 1
ATOM 12828 C CA . ASP E 1 123 ? 50.984 -38.502 -19.930 1.00 52.96 123 ASP G CA 1
ATOM 12829 C C . ASP E 1 123 ? 50.954 -36.983 -19.990 1.00 53.77 123 ASP G C 1
ATOM 12830 O O . ASP E 1 123 ? 51.600 -36.330 -19.166 1.00 51.40 123 ASP G O 1
ATOM 12835 N N . GLU E 1 124 ? 50.216 -36.384 -20.932 1.00 52.69 124 GLU G N 1
ATOM 12836 C CA . GLU E 1 124 ? 50.223 -34.908 -21.043 1.00 51.25 124 GLU G CA 1
ATOM 12837 C C . GLU E 1 124 ? 49.485 -34.189 -19.952 1.00 50.23 124 GLU G C 1
ATOM 12838 O O . GLU E 1 124 ? 49.730 -33.028 -19.774 1.00 50.52 124 GLU G O 1
ATOM 12844 N N . THR E 1 125 ? 48.506 -34.820 -19.278 1.00 50.29 125 THR G N 1
ATOM 12845 C CA . THR E 1 125 ? 47.671 -34.124 -18.324 1.00 45.31 125 THR G CA 1
ATOM 12846 C C . THR E 1 125 ? 47.468 -35.037 -17.148 1.00 45.71 125 THR G C 1
ATOM 12847 O O . THR E 1 125 ? 47.660 -36.224 -17.251 1.00 47.39 125 THR G O 1
ATOM 12851 N N . PRO E 1 126 ? 46.978 -34.515 -16.035 1.00 47.77 126 PRO G N 1
ATOM 12852 C CA . PRO E 1 126 ? 46.657 -35.391 -14.888 1.00 49.24 126 PRO G CA 1
ATOM 12853 C C . PRO E 1 126 ? 45.558 -36.384 -15.197 1.00 50.11 126 PRO G C 1
ATOM 12854 O O . PRO E 1 126 ? 45.481 -37.410 -14.576 1.00 49.02 126 PRO G O 1
ATOM 12858 N N . GLN E 1 127 ? 44.719 -36.058 -16.182 1.00 47.47 127 GLN G N 1
ATOM 12859 C CA . GLN E 1 127 ? 43.686 -36.966 -16.638 1.00 47.68 127 GLN G CA 1
ATOM 12860 C C . GLN E 1 127 ? 44.186 -38.108 -17.525 1.00 49.03 127 GLN G C 1
ATOM 12861 O O . GLN E 1 127 ? 43.389 -38.955 -17.936 1.00 46.65 127 GLN G O 1
ATOM 12867 N N . TYR E 1 128 ? 45.477 -38.098 -17.869 1.00 47.05 128 TYR G N 1
ATOM 12868 C CA . TYR E 1 128 ? 46.063 -39.007 -18.825 1.00 47.55 128 TYR G CA 1
ATOM 12869 C C . TYR E 1 128 ? 45.394 -38.946 -20.222 1.00 46.88 128 TYR G C 1
ATOM 12870 O O . TYR E 1 128 ? 45.240 -39.973 -20.897 1.00 45.19 128 TYR G O 1
ATOM 12879 N N . MET E 1 129 ? 45.083 -37.721 -20.633 1.00 46.99 129 MET G N 1
ATOM 12880 C CA . MET E 1 129 ? 44.405 -37.415 -21.879 1.00 43.64 129 MET G CA 1
ATOM 12881 C C . MET E 1 129 ? 45.166 -36.377 -22.656 1.00 44.88 129 MET G C 1
ATOM 12882 O O . MET E 1 129 ? 45.909 -35.565 -22.081 1.00 45.72 129 MET G O 1
ATOM 12887 N N . PRO E 1 130 ? 44.917 -36.312 -23.968 1.00 45.28 130 PRO G N 1
ATOM 12888 C CA . PRO E 1 130 ? 45.443 -35.224 -24.806 1.00 44.74 130 PRO G CA 1
ATOM 12889 C C . PRO E 1 130 ? 45.043 -33.879 -24.266 1.00 43.29 130 PRO G C 1
ATOM 12890 O O . PRO E 1 130 ? 43.867 -33.622 -23.927 1.00 42.15 130 PRO G O 1
ATOM 12894 N N . LEU E 1 131 ? 46.031 -32.980 -24.231 1.00 42.40 131 LEU G N 1
ATOM 12895 C CA . LEU E 1 131 ? 45.764 -31.657 -23.707 1.00 42.86 131 LEU G CA 1
ATOM 12896 C C . LEU E 1 131 ? 44.678 -30.900 -24.511 1.00 43.77 131 LEU G C 1
ATOM 12897 O O . LEU E 1 131 ? 43.917 -30.147 -23.947 1.00 40.43 131 LEU G O 1
ATOM 12902 N N . THR E 1 132 ? 44.688 -31.074 -25.837 1.00 40.71 132 THR G N 1
ATOM 12903 C CA . THR E 1 132 ? 43.745 -30.421 -26.660 1.00 40.49 132 THR G CA 1
ATOM 12904 C C . THR E 1 132 ? 42.263 -30.719 -26.233 1.00 40.70 132 THR G C 1
ATOM 12905 O O . THR E 1 132 ? 41.443 -29.797 -26.125 1.00 41.42 132 THR G O 1
ATOM 12909 N N . SER E 1 133 ? 41.981 -31.981 -25.979 1.00 40.05 133 SER G N 1
ATOM 12910 C CA . SER E 1 133 ? 40.669 -32.433 -25.567 1.00 42.81 133 SER G CA 1
ATOM 12911 C C . SER E 1 133 ? 40.313 -31.908 -24.195 1.00 41.52 133 SER G C 1
ATOM 12912 O O . SER E 1 133 ? 39.194 -31.397 -23.975 1.00 38.86 133 SER G O 1
ATOM 12915 N N . VAL E 1 134 ? 41.262 -31.988 -23.268 1.00 40.31 134 VAL G N 1
ATOM 12916 C CA . VAL E 1 134 ? 41.015 -31.525 -21.899 1.00 41.34 134 VAL G CA 1
ATOM 12917 C C . VAL E 1 134 ? 40.643 -30.060 -21.898 1.00 40.66 134 VAL G C 1
ATOM 12918 O O . VAL E 1 134 ? 39.635 -29.677 -21.267 1.00 40.78 134 VAL G O 1
ATOM 12922 N N . LEU E 1 135 ? 41.409 -29.232 -22.625 1.00 41.06 135 LEU G N 1
ATOM 12923 C CA . LEU E 1 135 ? 41.151 -27.796 -22.635 1.00 39.31 135 LEU G CA 1
ATOM 12924 C C . LEU E 1 135 ? 39.780 -27.515 -23.297 1.00 39.77 135 LEU G C 1
ATOM 12925 O O . LEU E 1 135 ? 39.053 -26.643 -22.843 1.00 38.00 135 LEU G O 1
ATOM 12930 N N . ALA E 1 136 ? 39.482 -28.223 -24.374 1.00 39.84 136 ALA G N 1
ATOM 12931 C CA . ALA E 1 136 ? 38.248 -27.948 -25.124 1.00 41.22 136 ALA G CA 1
ATOM 12932 C C . ALA E 1 136 ? 37.017 -28.208 -24.205 1.00 36.18 136 ALA G C 1
ATOM 12933 O O . ALA E 1 136 ? 36.101 -27.402 -24.148 1.00 36.55 136 ALA G O 1
ATOM 12935 N N . HIS E 1 137 ? 37.028 -29.303 -23.495 1.00 36.61 137 HIS G N 1
ATOM 12936 C CA . HIS E 1 137 ? 35.939 -29.618 -22.572 1.00 37.00 137 HIS G CA 1
ATOM 12937 C C . HIS E 1 137 ? 35.888 -28.607 -21.412 1.00 36.80 137 HIS G C 1
ATOM 12938 O O . HIS E 1 137 ? 34.793 -28.173 -20.985 1.00 36.73 137 HIS G O 1
ATOM 12945 N N . GLU E 1 138 ? 37.048 -28.265 -20.857 1.00 36.26 138 GLU G N 1
ATOM 12946 C CA . GLU E 1 138 ? 37.061 -27.374 -19.686 1.00 39.29 138 GLU G CA 1
ATOM 12947 C C . GLU E 1 138 ? 36.488 -26.021 -20.007 1.00 36.95 138 GLU G C 1
ATOM 12948 O O . GLU E 1 138 ? 35.823 -25.454 -19.165 1.00 43.21 138 GLU G O 1
ATOM 12954 N N . LEU E 1 139 ? 36.700 -25.524 -21.220 1.00 34.72 139 LEU G N 1
ATOM 12955 C CA . LEU E 1 139 ? 36.142 -24.255 -21.636 1.00 35.05 139 LEU G CA 1
ATOM 12956 C C . LEU E 1 139 ? 34.623 -24.314 -21.569 1.00 33.51 139 LEU G C 1
ATOM 12957 O O . LEU E 1 139 ? 33.981 -23.421 -21.038 1.00 33.21 139 LEU G O 1
ATOM 12962 N N . LEU E 1 140 ? 34.059 -25.379 -22.100 1.00 36.15 140 LEU G N 1
ATOM 12963 C CA . LEU E 1 140 ? 32.576 -25.441 -22.175 1.00 35.18 140 LEU G CA 1
ATOM 12964 C C . LEU E 1 140 ? 31.951 -25.782 -20.831 1.00 35.10 140 LEU G C 1
ATOM 12965 O O . LEU E 1 140 ? 30.858 -25.334 -20.524 1.00 37.08 140 LEU G O 1
ATOM 12970 N N . LYS E 1 141 ? 32.648 -26.534 -20.021 1.00 36.69 141 LYS G N 1
ATOM 12971 C CA . LYS E 1 141 ? 32.152 -26.802 -18.654 1.00 39.79 141 LYS G CA 1
ATOM 12972 C C . LYS E 1 141 ? 32.063 -25.532 -17.841 1.00 40.04 141 LYS G C 1
ATOM 12973 O O . LYS E 1 141 ? 31.085 -25.300 -17.119 1.00 36.92 141 LYS G O 1
ATOM 12979 N N . GLU E 1 142 ? 33.102 -24.692 -17.983 1.00 42.47 142 GLU G N 1
ATOM 12980 C CA . GLU E 1 142 ? 33.095 -23.417 -17.264 1.00 39.50 142 GLU G CA 1
ATOM 12981 C C . GLU E 1 142 ? 32.017 -22.447 -17.803 1.00 40.29 142 GLU G C 1
ATOM 12982 O O . GLU E 1 142 ? 31.318 -21.797 -17.032 1.00 40.19 142 GLU G O 1
ATOM 12988 N N . ILE E 1 143 ? 31.844 -22.356 -19.122 1.00 38.28 143 ILE G N 1
ATOM 12989 C CA . ILE E 1 143 ? 30.818 -21.499 -19.640 1.00 36.95 143 ILE G CA 1
ATOM 12990 C C . ILE E 1 143 ? 29.420 -21.984 -19.180 1.00 38.69 143 ILE G C 1
ATOM 12991 O O . ILE E 1 143 ? 28.594 -21.169 -18.766 1.00 39.06 143 ILE G O 1
ATOM 12996 N N . GLU E 1 144 ? 29.173 -23.296 -19.186 1.00 39.45 144 GLU G N 1
ATOM 12997 C CA . GLU E 1 144 ? 27.879 -23.815 -18.826 1.00 39.10 144 GLU G CA 1
ATOM 12998 C C . GLU E 1 144 ? 27.663 -23.606 -17.319 1.00 39.51 144 GLU G C 1
ATOM 12999 O O . GLU E 1 144 ? 26.552 -23.268 -16.890 1.00 38.22 144 GLU G O 1
ATOM 13005 N N . ARG E 1 145 ? 28.725 -23.770 -16.541 1.00 41.34 145 ARG G N 1
ATOM 13006 C CA . ARG E 1 145 ? 28.633 -23.479 -15.103 1.00 41.70 145 ARG G CA 1
ATOM 13007 C C . ARG E 1 145 ? 28.189 -22.011 -14.869 1.00 42.89 145 ARG G C 1
ATOM 13008 O O . ARG E 1 145 ? 27.262 -21.740 -14.090 1.00 48.63 145 ARG G O 1
ATOM 13016 N N . GLN E 1 146 ? 28.796 -21.095 -15.582 1.00 41.45 146 GLN G N 1
ATOM 13017 C CA . GLN E 1 146 ? 28.468 -19.693 -15.459 1.00 41.54 146 GLN G CA 1
ATOM 13018 C C . GLN E 1 146 ? 27.082 -19.347 -16.021 1.00 41.96 146 GLN G C 1
ATOM 13019 O O . GLN E 1 146 ? 26.413 -18.428 -15.495 1.00 41.33 146 GLN G O 1
ATOM 13025 N N . ARG E 1 147 ? 26.647 -20.035 -17.083 1.00 39.75 147 ARG G N 1
ATOM 13026 C CA . ARG E 1 147 ? 25.307 -19.830 -17.600 1.00 39.71 147 ARG G CA 1
ATOM 13027 C C . ARG E 1 147 ? 24.266 -20.157 -16.484 1.00 39.31 147 ARG G C 1
ATOM 13028 O O . ARG E 1 147 ? 23.305 -19.402 -16.284 1.00 42.74 147 ARG G O 1
ATOM 13036 N N . ARG E 1 148 ? 24.488 -21.245 -15.801 1.00 42.88 148 ARG G N 1
ATOM 13037 C CA . ARG E 1 148 ? 23.524 -21.734 -14.783 1.00 45.71 148 ARG G CA 1
ATOM 13038 C C . ARG E 1 148 ? 23.600 -20.885 -13.500 1.00 47.59 148 ARG G C 1
ATOM 13039 O O . ARG E 1 148 ? 22.596 -20.678 -12.902 1.00 48.65 148 ARG G O 1
ATOM 13047 N N . SER E 1 149 ? 24.774 -20.422 -13.100 1.00 45.01 149 SER G N 1
ATOM 13048 C CA . SER E 1 149 ? 24.883 -19.583 -11.917 1.00 45.87 149 SER G CA 1
ATOM 13049 C C . SER E 1 149 ? 24.550 -18.115 -12.216 1.00 45.37 149 SER G C 1
ATOM 13050 O O . SER E 1 149 ? 24.562 -17.305 -11.303 1.00 47.69 149 SER G O 1
ATOM 13053 N N . LYS E 1 150 ? 24.349 -17.744 -13.466 1.00 44.20 150 LYS G N 1
ATOM 13054 C CA . LYS E 1 150 ? 24.100 -16.381 -13.908 1.00 45.43 150 LYS G CA 1
ATOM 13055 C C . LYS E 1 150 ? 25.286 -15.433 -13.808 1.00 44.54 150 LYS G C 1
ATOM 13056 O O . LYS E 1 150 ? 25.120 -14.246 -13.950 1.00 45.58 150 LYS G O 1
ATOM 13062 N N . GLU E 1 151 ? 26.498 -15.985 -13.736 1.00 45.10 151 GLU G N 1
ATOM 13063 C CA . GLU E 1 151 ? 27.697 -15.210 -13.832 1.00 44.66 151 GLU G CA 1
ATOM 13064 C C . GLU E 1 151 ? 27.969 -14.751 -15.279 1.00 42.00 151 GLU G C 1
ATOM 13065 O O . GLU E 1 151 ? 28.703 -13.811 -15.494 1.00 42.45 151 GLU G O 1
ATOM 13071 N N . PHE E 1 152 ? 27.400 -15.485 -16.257 1.00 39.90 152 PHE G N 1
ATOM 13072 C CA . PHE E 1 152 ? 27.548 -15.139 -17.691 1.00 37.91 152 PHE G CA 1
ATOM 13073 C C . PHE E 1 152 ? 26.129 -15.053 -18.197 1.00 36.04 152 PHE G C 1
ATOM 13074 O O . PHE E 1 152 ? 25.456 -16.076 -18.347 1.00 37.46 152 PHE G O 1
ATOM 13082 N N . ILE E 1 153 ? 25.651 -13.847 -18.464 1.00 37.30 153 ILE G N 1
ATOM 13083 C CA . ILE E 1 153 ? 24.254 -13.639 -18.810 1.00 40.19 153 ILE G CA 1
ATOM 13084 C C . ILE E 1 153 ? 24.131 -13.566 -20.361 1.00 40.26 153 ILE G C 1
ATOM 13085 O O . ILE E 1 153 ? 25.122 -13.394 -21.096 1.00 33.59 153 ILE G O 1
ATOM 13090 N N . LYS E 1 154 ? 22.864 -13.673 -20.784 1.00 36.72 154 LYS G N 1
ATOM 13091 C CA . LYS E 1 154 ? 22.417 -13.528 -22.159 1.00 36.68 154 LYS G CA 1
ATOM 13092 C C . LYS E 1 154 ? 23.075 -14.530 -23.145 1.00 34.01 154 LYS G C 1
ATOM 13093 O O . LYS E 1 154 ? 23.292 -14.227 -24.316 1.00 34.63 154 LYS G O 1
ATOM 13099 N N . ILE E 1 155 ? 23.307 -15.739 -22.629 1.00 33.81 155 ILE G N 1
ATOM 13100 C CA . ILE E 1 155 ? 23.694 -16.856 -23.456 1.00 34.73 155 ILE G CA 1
ATOM 13101 C C . ILE E 1 155 ? 22.775 -18.056 -23.264 1.00 35.37 155 ILE G C 1
ATOM 13102 O O . ILE E 1 155 ? 22.006 -18.155 -22.277 1.00 35.04 155 ILE G O 1
ATOM 13107 N N . GLN E 1 156 ? 22.875 -19.004 -24.188 1.00 31.87 156 GLN G N 1
ATOM 13108 C CA . GLN E 1 156 ? 22.045 -20.188 -24.211 1.00 34.28 156 GLN G CA 1
ATOM 13109 C C . GLN E 1 156 ? 22.985 -21.404 -24.181 1.00 34.71 156 GLN G C 1
ATOM 13110 O O . GLN E 1 156 ? 24.225 -21.281 -24.119 1.00 35.59 156 GLN G O 1
ATOM 13116 N N . ALA E 1 157 ? 22.419 -22.595 -24.214 1.00 33.20 157 ALA G N 1
ATOM 13117 C CA . ALA E 1 157 ? 23.177 -23.821 -23.907 1.00 34.20 157 ALA G CA 1
ATOM 13118 C C . ALA E 1 157 ? 23.887 -24.483 -25.093 1.00 31.17 157 ALA G C 1
ATOM 13119 O O . ALA E 1 157 ? 24.785 -25.316 -24.856 1.00 33.79 157 ALA G O 1
ATOM 13121 N N . ASP E 1 158 ? 23.542 -24.125 -26.319 1.00 31.80 158 ASP G N 1
ATOM 13122 C CA . ASP E 1 158 ? 24.195 -24.694 -27.510 1.00 32.04 158 ASP G CA 1
ATOM 13123 C C . ASP E 1 158 ? 25.559 -23.958 -27.666 1.00 33.07 158 ASP G C 1
ATOM 13124 O O . ASP E 1 158 ? 25.593 -22.732 -27.673 1.00 29.47 158 ASP G O 1
ATOM 13129 N N . MET E 1 159 ? 26.648 -24.719 -27.707 1.00 31.37 159 MET G N 1
ATOM 13130 C CA . MET E 1 159 ? 27.967 -24.158 -27.809 1.00 31.39 159 MET G CA 1
ATOM 13131 C C . MET E 1 159 ? 28.997 -25.206 -28.282 1.00 29.87 159 MET G C 1
ATOM 13132 O O . MET E 1 159 ? 28.764 -26.418 -28.134 1.00 32.32 159 MET G O 1
ATOM 13137 N N . LYS E 1 160 ? 30.111 -24.733 -28.792 1.00 30.63 160 LYS G N 1
ATOM 13138 C CA . LYS E 1 160 ? 31.185 -25.597 -29.272 1.00 30.27 160 LYS G CA 1
ATOM 13139 C C . LYS E 1 160 ? 32.509 -24.920 -28.933 1.00 32.11 160 LYS G C 1
ATOM 13140 O O . LYS E 1 160 ? 32.595 -23.684 -28.818 1.00 32.39 160 LYS G O 1
ATOM 13146 N N . SER E 1 161 ? 33.531 -25.727 -28.812 1.00 33.18 161 SER G N 1
ATOM 13147 C CA . SER E 1 161 ? 34.887 -25.219 -28.642 1.00 32.41 161 SER G CA 1
ATOM 13148 C C . SER E 1 161 ? 35.848 -25.992 -29.499 1.00 33.19 161 SER G C 1
ATOM 13149 O O . SER E 1 161 ? 35.575 -27.111 -29.918 1.00 32.92 161 SER G O 1
ATOM 13152 N N . GLN E 1 162 ? 37.044 -25.403 -29.720 1.00 34.16 162 GLN G N 1
ATOM 13153 C CA . GLN E 1 162 ? 38.070 -26.079 -30.481 1.00 33.49 162 GLN G CA 1
ATOM 13154 C C . GLN E 1 162 ? 39.393 -25.516 -30.034 1.00 34.18 162 GLN G C 1
ATOM 13155 O O . GLN E 1 162 ? 39.527 -24.286 -29.929 1.00 34.14 162 GLN G O 1
ATOM 13161 N N . VAL E 1 163 ? 40.327 -26.392 -29.668 1.00 34.37 163 VAL G N 1
ATOM 13162 C CA . VAL E 1 163 ? 41.593 -25.909 -29.109 1.00 35.44 163 VAL G CA 1
ATOM 13163 C C . VAL E 1 163 ? 42.741 -26.490 -29.942 1.00 35.42 163 VAL G C 1
ATOM 13164 O O . VAL E 1 163 ? 42.775 -27.747 -30.177 1.00 34.72 163 VAL G O 1
ATOM 13168 N N . SER E 1 164 ? 43.618 -25.595 -30.424 1.00 36.49 164 SER G N 1
ATOM 13169 C CA . SER E 1 164 ? 44.790 -25.970 -31.178 1.00 35.57 164 SER G CA 1
ATOM 13170 C C . SER E 1 164 ? 46.054 -25.726 -30.306 1.00 35.56 164 SER G C 1
ATOM 13171 O O . SER E 1 164 ? 46.225 -24.637 -29.756 1.00 35.14 164 SER G O 1
ATOM 13174 N N . ILE E 1 165 ? 46.855 -26.785 -30.137 1.00 36.66 165 ILE G N 1
ATOM 13175 C CA . ILE E 1 165 ? 48.083 -26.719 -29.398 1.00 38.40 165 ILE G CA 1
ATOM 13176 C C . ILE E 1 165 ? 49.290 -26.921 -30.312 1.00 41.59 165 ILE G C 1
ATOM 13177 O O . ILE E 1 165 ? 49.290 -27.784 -31.161 1.00 44.64 165 ILE G O 1
ATOM 13182 N N . ASP E 1 166 ? 50.316 -26.110 -30.055 1.00 43.41 166 ASP G N 1
ATOM 13183 C CA . ASP E 1 166 ? 51.574 -26.151 -30.768 1.00 43.14 166 ASP G CA 1
ATOM 13184 C C . ASP E 1 166 ? 52.524 -27.030 -29.962 1.00 41.90 166 ASP G C 1
ATOM 13185 O O . ASP E 1 166 ? 52.905 -26.684 -28.797 1.00 41.02 166 ASP G O 1
ATOM 13190 N N . TYR E 1 167 ? 52.845 -28.187 -30.535 1.00 41.63 167 TYR G N 1
ATOM 13191 C CA . TYR E 1 167 ? 53.685 -29.177 -29.906 1.00 44.71 167 TYR G CA 1
ATOM 13192 C C . TYR E 1 167 ? 55.110 -29.143 -30.528 1.00 43.43 167 TYR G C 1
ATOM 13193 O O . TYR E 1 167 ? 55.824 -30.115 -30.422 1.00 45.79 167 TYR G O 1
ATOM 13202 N N . SER E 1 168 ? 55.488 -28.041 -31.168 1.00 45.48 168 SER G N 1
ATOM 13203 C CA . SER E 1 168 ? 56.817 -27.930 -31.826 1.00 49.09 168 SER G CA 1
ATOM 13204 C C . SER E 1 168 ? 57.983 -28.051 -30.845 1.00 50.87 168 SER G C 1
ATOM 13205 O O . SER E 1 168 ? 59.034 -28.481 -31.252 1.00 54.71 168 SER G O 1
ATOM 13208 N N . ASN E 1 169 ? 57.795 -27.678 -29.587 1.00 53.11 169 ASN G N 1
ATOM 13209 C CA . ASN E 1 169 ? 58.874 -27.580 -28.582 1.00 55.72 169 ASN G CA 1
ATOM 13210 C C . ASN E 1 169 ? 58.496 -28.509 -27.449 1.00 58.01 169 ASN G C 1
ATOM 13211 O O . ASN E 1 169 ? 57.358 -29.012 -27.404 1.00 54.62 169 ASN G O 1
ATOM 13216 N N . SER E 1 170 ? 59.368 -28.699 -26.468 1.00 55.75 170 SER G N 1
ATOM 13217 C CA . SER E 1 170 ? 59.037 -29.627 -25.387 1.00 59.65 170 SER G CA 1
ATOM 13218 C C . SER E 1 170 ? 57.945 -29.122 -24.440 1.00 58.42 170 SER G C 1
ATOM 13219 O O . SER E 1 170 ? 57.232 -29.927 -23.869 1.00 59.15 170 SER G O 1
ATOM 13222 N N . THR E 1 171 ? 57.810 -27.812 -24.251 1.00 57.37 171 THR G N 1
ATOM 13223 C CA . THR E 1 171 ? 56.644 -27.283 -23.545 1.00 57.51 171 THR G CA 1
ATOM 13224 C C . THR E 1 171 ? 55.552 -27.019 -24.615 1.00 51.30 171 THR G C 1
ATOM 13225 O O . THR E 1 171 ? 55.792 -26.288 -25.578 1.00 48.83 171 THR G O 1
ATOM 13229 N N . PRO E 1 172 ? 54.363 -27.607 -24.443 1.00 49.62 172 PRO G N 1
ATOM 13230 C CA . PRO E 1 172 ? 53.239 -27.241 -25.361 1.00 48.15 172 PRO G CA 1
ATOM 13231 C C . PRO E 1 172 ? 52.840 -25.783 -25.181 1.00 44.25 172 PRO G C 1
ATOM 13232 O O . PRO E 1 172 ? 52.888 -25.252 -24.079 1.00 46.17 172 PRO G O 1
ATOM 13236 N N . LEU E 1 173 ? 52.436 -25.159 -26.273 1.00 41.42 173 LEU G N 1
ATOM 13237 C CA . LEU E 1 173 ? 51.896 -23.788 -26.233 1.00 43.14 173 LEU G CA 1
ATOM 13238 C C . LEU E 1 173 ? 50.476 -23.842 -26.801 1.00 42.38 173 LEU G C 1
ATOM 13239 O O . LEU E 1 173 ? 50.260 -24.477 -27.821 1.00 40.33 173 LEU G O 1
ATOM 13244 N N . ILE E 1 174 ? 49.561 -23.104 -26.211 1.00 41.18 174 ILE G N 1
ATOM 13245 C CA . ILE E 1 174 ? 48.260 -22.931 -26.882 1.00 39.37 174 ILE G CA 1
ATOM 13246 C C . ILE E 1 174 ? 48.493 -22.076 -28.133 1.00 38.64 174 ILE G C 1
ATOM 13247 O O . ILE E 1 174 ? 49.081 -21.024 -28.038 1.00 37.90 174 ILE G O 1
ATOM 13252 N N . GLU E 1 175 ? 48.019 -22.526 -29.289 1.00 40.83 175 GLU G N 1
ATOM 13253 C CA . GLU E 1 175 ? 48.084 -21.735 -30.487 1.00 40.28 175 GLU G CA 1
ATOM 13254 C C . GLU E 1 175 ? 46.795 -20.927 -30.683 1.00 41.20 175 GLU G C 1
ATOM 13255 O O . GLU E 1 175 ? 46.833 -19.726 -30.930 1.00 38.88 175 GLU G O 1
ATOM 13261 N N . THR E 1 176 ? 45.652 -21.611 -30.595 1.00 39.79 176 THR G N 1
ATOM 13262 C CA . THR E 1 176 ? 44.332 -20.994 -30.756 1.00 39.38 176 THR G CA 1
ATOM 13263 C C . THR E 1 176 ? 43.318 -21.609 -29.791 1.00 37.00 176 THR G C 1
ATOM 13264 O O . THR E 1 176 ? 43.321 -22.833 -29.584 1.00 37.89 176 THR G O 1
ATOM 13268 N N . MET E 1 177 ? 42.491 -20.781 -29.171 1.00 39.06 177 MET G N 1
ATOM 13269 C CA . MET E 1 177 ? 41.232 -21.233 -28.558 1.00 36.15 177 MET G CA 1
ATOM 13270 C C . MET E 1 177 ? 40.091 -20.615 -29.311 1.00 37.56 177 MET G C 1
ATOM 13271 O O . MET E 1 177 ? 40.129 -19.415 -29.670 1.00 33.72 177 MET G O 1
ATOM 13276 N N . LEU E 1 178 ? 39.097 -21.458 -29.609 1.00 34.65 178 LEU G N 1
ATOM 13277 C CA . LEU E 1 178 ? 37.935 -21.048 -30.392 1.00 35.64 178 LEU G CA 1
ATOM 13278 C C . LEU E 1 178 ? 36.717 -21.475 -29.588 1.00 33.95 178 LEU G C 1
ATOM 13279 O O . LEU E 1 178 ? 36.678 -22.627 -29.077 1.00 31.38 178 LEU G O 1
ATOM 13284 N N . VAL E 1 179 ? 35.755 -20.563 -29.441 1.00 33.92 179 VAL G N 1
ATOM 13285 C CA . VAL E 1 179 ? 34.489 -20.902 -28.835 1.00 34.11 179 VAL G CA 1
ATOM 13286 C C . VAL E 1 179 ? 33.396 -20.256 -29.646 1.00 32.33 179 VAL G C 1
ATOM 13287 O O . VAL E 1 179 ? 33.555 -19.114 -30.124 1.00 32.57 179 VAL G O 1
ATOM 13291 N N . SER E 1 180 ? 32.280 -20.966 -29.813 1.00 33.98 180 SER G N 1
ATOM 13292 C CA . SER E 1 180 ? 31.045 -20.386 -30.348 1.00 32.71 180 SER G CA 1
ATOM 13293 C C . SER E 1 180 ? 29.928 -20.683 -29.309 1.00 33.08 180 SER G C 1
ATOM 13294 O O . SER E 1 180 ? 29.756 -21.851 -28.952 1.00 33.26 180 SER G O 1
ATOM 13297 N N . ILE E 1 181 ? 29.178 -19.640 -28.913 1.00 32.03 181 ILE G N 1
ATOM 13298 C CA . ILE E 1 181 ? 28.135 -19.780 -27.914 1.00 31.87 181 ILE G CA 1
ATOM 13299 C C . ILE E 1 181 ? 26.886 -19.152 -28.449 1.00 30.09 181 ILE G C 1
ATOM 13300 O O . ILE E 1 181 ? 26.923 -17.998 -28.917 1.00 30.18 181 ILE G O 1
ATOM 13305 N N . GLN E 1 182 ? 25.785 -19.882 -28.396 1.00 29.91 182 GLN G N 1
ATOM 13306 C CA . GLN E 1 182 ? 24.490 -19.331 -28.748 1.00 29.94 182 GLN G CA 1
ATOM 13307 C C . GLN E 1 182 ? 24.158 -18.188 -27.757 1.00 30.59 182 GLN G C 1
ATOM 13308 O O . GLN E 1 182 ? 24.280 -18.353 -26.500 1.00 32.26 182 GLN G O 1
ATOM 13314 N N . HIS E 1 183 ? 23.739 -17.070 -28.301 1.00 31.03 183 HIS G N 1
ATOM 13315 C CA . HIS E 1 183 ? 23.518 -15.861 -27.503 1.00 33.74 183 HIS G CA 1
ATOM 13316 C C . HIS E 1 183 ? 22.142 -15.263 -27.773 1.00 34.10 183 HIS G C 1
ATOM 13317 O O . HIS E 1 183 ? 21.521 -15.489 -28.815 1.00 33.41 183 HIS G O 1
ATOM 13324 N N . ASP E 1 184 ? 21.658 -14.483 -26.812 1.00 34.91 184 ASP G N 1
ATOM 13325 C CA . ASP E 1 184 ? 20.380 -13.801 -26.978 1.00 36.15 184 ASP G CA 1
ATOM 13326 C C . ASP E 1 184 ? 20.480 -12.695 -28.017 1.00 35.10 184 ASP G C 1
ATOM 13327 O O . ASP E 1 184 ? 21.558 -12.110 -28.227 1.00 36.25 184 ASP G O 1
ATOM 13332 N N . GLU E 1 185 ? 19.364 -12.401 -28.636 1.00 33.27 185 GLU G N 1
ATOM 13333 C CA . GLU E 1 185 ? 19.240 -11.280 -29.579 1.00 35.96 185 GLU G CA 1
ATOM 13334 C C . GLU E 1 185 ? 19.744 -9.973 -29.011 1.00 35.99 185 GLU G C 1
ATOM 13335 O O . GLU E 1 185 ? 20.439 -9.260 -29.671 1.00 34.38 185 GLU G O 1
ATOM 13341 N N . ASP E 1 186 ? 19.423 -9.701 -27.746 1.00 39.62 186 ASP G N 1
ATOM 13342 C CA . ASP E 1 186 ? 19.743 -8.391 -27.137 1.00 40.22 186 ASP G CA 1
ATOM 13343 C C . ASP E 1 186 ? 21.068 -8.443 -26.376 1.00 39.68 186 ASP G C 1
ATOM 13344 O O . ASP E 1 186 ? 21.296 -7.629 -25.498 1.00 39.39 186 ASP G O 1
ATOM 13349 N N . TYR E 1 187 ? 21.964 -9.375 -26.717 1.00 38.34 187 TYR G N 1
ATOM 13350 C CA . TYR E 1 187 ? 23.242 -9.432 -26.029 1.00 36.71 187 TYR G CA 1
ATOM 13351 C C . TYR E 1 187 ? 24.113 -8.207 -26.297 1.00 35.11 187 TYR G C 1
ATOM 13352 O O . TYR E 1 187 ? 23.925 -7.465 -27.260 1.00 34.23 187 TYR G O 1
ATOM 13361 N N . ASP E 1 188 ? 25.121 -8.073 -25.459 1.00 37.18 188 ASP G N 1
ATOM 13362 C CA . ASP E 1 188 ? 26.090 -6.991 -25.627 1.00 37.85 188 ASP G CA 1
ATOM 13363 C C . ASP E 1 188 ? 27.404 -7.678 -26.030 1.00 37.95 188 ASP G C 1
ATOM 13364 O O . ASP E 1 188 ? 28.042 -8.336 -25.204 1.00 34.70 188 ASP G O 1
ATOM 13369 N N . VAL E 1 189 ? 27.786 -7.518 -27.290 1.00 35.09 189 VAL G N 1
ATOM 13370 C CA . VAL E 1 189 ? 28.915 -8.225 -27.839 1.00 35.09 189 VAL G CA 1
ATOM 13371 C C . VAL E 1 189 ? 30.222 -7.897 -27.125 1.00 38.56 189 VAL G C 1
ATOM 13372 O O . VAL E 1 189 ? 31.130 -8.756 -26.996 1.00 38.87 189 VAL G O 1
ATOM 13376 N N . GLU E 1 190 ? 30.329 -6.668 -26.627 1.00 37.55 190 GLU G N 1
ATOM 13377 C CA . GLU E 1 190 ? 31.531 -6.280 -25.874 1.00 40.66 190 GLU G CA 1
ATOM 13378 C C . GLU E 1 190 ? 31.670 -7.039 -24.560 1.00 39.43 190 GLU G C 1
ATOM 13379 O O . GLU E 1 190 ? 32.779 -7.535 -24.233 1.00 36.21 190 GLU G O 1
ATOM 13385 N N . TYR E 1 191 ? 30.564 -7.138 -23.815 1.00 36.00 191 TYR G N 1
ATOM 13386 C CA . TYR E 1 191 ? 30.532 -7.913 -22.596 1.00 37.56 191 TYR G CA 1
ATOM 13387 C C . TYR E 1 191 ? 30.826 -9.407 -22.892 1.00 37.38 191 TYR G C 1
ATOM 13388 O O . TYR E 1 191 ? 31.608 -10.061 -22.243 1.00 36.98 191 TYR G O 1
ATOM 13397 N N . PHE E 1 192 ? 30.165 -9.912 -23.923 1.00 33.84 192 PHE G N 1
ATOM 13398 C CA . PHE E 1 192 ? 30.269 -11.338 -24.326 1.00 36.36 192 PHE G CA 1
ATOM 13399 C C . PHE E 1 192 ? 31.756 -11.670 -24.673 1.00 34.97 192 PHE G C 1
ATOM 13400 O O . PHE E 1 192 ? 32.295 -12.680 -24.171 1.00 34.39 192 PHE G O 1
ATOM 13408 N N . ASN E 1 193 ? 32.378 -10.857 -25.514 1.00 35.74 193 ASN G N 1
ATOM 13409 C CA . ASN E 1 193 ? 33.773 -11.100 -25.896 1.00 37.55 193 ASN G CA 1
ATOM 13410 C C . ASN E 1 193 ? 34.723 -11.053 -24.707 1.00 38.86 193 ASN G C 1
ATOM 13411 O O . ASN E 1 193 ? 35.620 -11.880 -24.607 1.00 39.39 193 ASN G O 1
ATOM 13416 N N . LYS E 1 194 ? 34.500 -10.128 -23.804 1.00 43.74 194 LYS G N 1
ATOM 13417 C CA . LYS E 1 194 ? 35.290 -10.041 -22.553 1.00 43.25 194 LYS G CA 1
ATOM 13418 C C . LYS E 1 194 ? 35.103 -11.261 -21.651 1.00 42.36 194 LYS G C 1
ATOM 13419 O O . LYS E 1 194 ? 36.063 -11.816 -21.137 1.00 39.92 194 LYS G O 1
ATOM 13425 N N . LYS E 1 195 ? 33.847 -11.725 -21.466 1.00 39.54 195 LYS G N 1
ATOM 13426 C CA . LYS E 1 195 ? 33.625 -12.916 -20.682 1.00 38.90 195 LYS G CA 1
ATOM 13427 C C . LYS E 1 195 ? 34.327 -14.154 -21.275 1.00 39.33 195 LYS G C 1
ATOM 13428 O O . LYS E 1 195 ? 34.923 -14.933 -20.581 1.00 35.66 195 LYS G O 1
ATOM 13434 N N . VAL E 1 196 ? 34.221 -14.338 -22.596 1.00 37.79 196 VAL G N 1
ATOM 13435 C CA . VAL E 1 196 ? 34.793 -15.508 -23.248 1.00 37.07 196 VAL G CA 1
ATOM 13436 C C . VAL E 1 196 ? 36.315 -15.430 -23.131 1.00 37.82 196 VAL G C 1
ATOM 13437 O O . VAL E 1 196 ? 36.960 -16.422 -22.798 1.00 36.70 196 VAL G O 1
ATOM 13441 N N . SER E 1 197 ? 36.870 -14.243 -23.382 1.00 39.17 197 SER G N 1
ATOM 13442 C CA . SER E 1 197 ? 38.334 -14.041 -23.315 1.00 40.63 197 SER G CA 1
ATOM 13443 C C . SER E 1 197 ? 38.867 -14.381 -21.939 1.00 43.23 197 SER G C 1
ATOM 13444 O O . SER E 1 197 ? 39.886 -15.044 -21.819 1.00 39.15 197 SER G O 1
ATOM 13447 N N . ALA E 1 198 ? 38.159 -13.953 -20.900 1.00 43.10 198 ALA G N 1
ATOM 13448 C CA . ALA E 1 198 ? 38.568 -14.240 -19.521 1.00 42.74 198 ALA G CA 1
ATOM 13449 C C . ALA E 1 198 ? 38.490 -15.722 -19.202 1.00 42.01 198 ALA G C 1
ATOM 13450 O O . ALA E 1 198 ? 39.345 -16.289 -18.519 1.00 43.63 198 ALA G O 1
ATOM 13452 N N . ILE E 1 199 ? 37.428 -16.396 -19.676 1.00 37.68 199 ILE G N 1
ATOM 13453 C CA . ILE E 1 199 ? 37.310 -17.822 -19.459 1.00 38.35 199 ILE G CA 1
ATOM 13454 C C . ILE E 1 199 ? 38.461 -18.564 -20.148 1.00 37.66 199 ILE G C 1
ATOM 13455 O O . ILE E 1 199 ? 39.055 -19.437 -19.570 1.00 39.02 199 ILE G O 1
ATOM 13460 N N . MET E 1 200 ? 38.774 -18.198 -21.382 1.00 35.81 200 MET G N 1
ATOM 13461 C CA . MET E 1 200 ? 39.852 -18.797 -22.088 1.00 38.95 200 MET G CA 1
ATOM 13462 C C . MET E 1 200 ? 41.197 -18.630 -21.311 1.00 42.87 200 MET G C 1
ATOM 13463 O O . MET E 1 200 ? 41.960 -19.588 -21.139 1.00 46.32 200 MET G O 1
ATOM 13468 N N . GLU E 1 201 ? 41.438 -17.437 -20.803 1.00 43.63 201 GLU G N 1
ATOM 13469 C CA . GLU E 1 201 ? 42.652 -17.173 -20.002 1.00 46.44 201 GLU G CA 1
ATOM 13470 C C . GLU E 1 201 ? 42.662 -17.947 -18.694 1.00 49.69 201 GLU G C 1
ATOM 13471 O O . GLU E 1 201 ? 43.692 -18.479 -18.287 1.00 51.63 201 GLU G O 1
ATOM 13477 N N . GLN E 1 202 ? 41.512 -18.054 -18.056 1.00 46.11 202 GLN G N 1
ATOM 13478 C CA A GLN E 1 202 ? 41.388 -18.755 -16.769 0.50 47.30 202 GLN G CA 1
ATOM 13479 C CA B GLN E 1 202 ? 41.475 -18.715 -16.759 0.50 46.14 202 GLN G CA 1
ATOM 13480 C C . GLN E 1 202 ? 41.725 -20.253 -17.005 1.00 47.80 202 GLN G C 1
ATOM 13481 O O . GLN E 1 202 ? 42.423 -20.908 -16.232 1.00 48.46 202 GLN G O 1
ATOM 13492 N N . ILE E 1 203 ? 41.216 -20.837 -18.107 1.00 44.62 203 ILE G N 1
ATOM 13493 C CA . ILE E 1 203 ? 41.505 -22.245 -18.374 1.00 43.58 203 ILE G CA 1
ATOM 13494 C C . ILE E 1 203 ? 43.005 -22.438 -18.678 1.00 46.19 203 ILE G C 1
ATOM 13495 O O . ILE E 1 203 ? 43.619 -23.395 -18.178 1.00 45.74 203 ILE G O 1
ATOM 13500 N N . ALA E 1 204 ? 43.591 -21.570 -19.485 1.00 45.46 204 ALA G N 1
ATOM 13501 C CA . ALA E 1 204 ? 45.026 -21.638 -19.748 1.00 43.97 204 ALA G CA 1
ATOM 13502 C C . ALA E 1 204 ? 45.863 -21.590 -18.489 1.00 46.57 204 ALA G C 1
ATOM 13503 O O . ALA E 1 204 ? 46.761 -22.390 -18.324 1.00 46.21 204 ALA G O 1
ATOM 13505 N N . LYS E 1 205 ? 45.541 -20.660 -17.603 1.00 52.49 205 LYS G N 1
ATOM 13506 C CA . LYS E 1 205 ? 46.252 -20.480 -16.308 1.00 58.62 205 LYS G CA 1
ATOM 13507 C C . LYS E 1 205 ? 46.074 -21.675 -15.423 1.00 56.30 205 LYS G C 1
ATOM 13508 O O . LYS E 1 205 ? 47.030 -22.140 -14.824 1.00 56.42 205 LYS G O 1
ATOM 13514 N N . LYS E 1 206 ? 44.873 -22.254 -15.400 1.00 58.15 206 LYS G N 1
ATOM 13515 C CA . LYS E 1 206 ? 44.697 -23.499 -14.640 1.00 56.85 206 LYS G CA 1
ATOM 13516 C C . LYS E 1 206 ? 45.671 -24.620 -15.058 1.00 53.07 206 LYS G C 1
ATOM 13517 O O . LYS E 1 206 ? 46.046 -25.420 -14.248 1.00 48.76 206 LYS G O 1
ATOM 13523 N N . TYR E 1 207 ? 46.050 -24.681 -16.336 1.00 49.00 207 TYR G N 1
ATOM 13524 C CA . TYR E 1 207 ? 46.959 -25.694 -16.819 1.00 48.37 207 TYR G CA 1
ATOM 13525 C C . TYR E 1 207 ? 48.406 -25.171 -16.957 1.00 48.43 207 TYR G C 1
ATOM 13526 O O . TYR E 1 207 ? 49.231 -25.826 -17.598 1.00 46.72 207 TYR G O 1
ATOM 13535 N N . ASN E 1 208 ? 48.692 -23.991 -16.398 1.00 49.94 208 ASN G N 1
ATOM 13536 C CA A ASN E 1 208 ? 50.031 -23.363 -16.442 0.50 50.54 208 ASN G CA 1
ATOM 13537 C CA B ASN E 1 208 ? 50.026 -23.382 -16.439 0.50 50.64 208 ASN G CA 1
ATOM 13538 C C . ASN E 1 208 ? 50.522 -23.123 -17.847 1.00 51.64 208 ASN G C 1
ATOM 13539 O O . ASN E 1 208 ? 51.698 -23.274 -18.125 1.00 48.41 208 ASN G O 1
ATOM 13548 N N . LEU E 1 209 ? 49.622 -22.693 -18.736 1.00 45.87 209 LEU G N 1
ATOM 13549 C CA . LEU E 1 209 ? 50.004 -22.481 -20.111 1.00 45.23 209 LEU G CA 1
ATOM 13550 C C . LEU E 1 209 ? 50.090 -20.995 -20.417 1.00 46.91 209 LEU G C 1
ATOM 13551 O O . LEU E 1 209 ? 49.701 -20.192 -19.639 1.00 49.72 209 LEU G O 1
ATOM 13556 N N . ASN E 1 210 ? 50.603 -20.660 -21.596 1.00 45.01 210 ASN G N 1
ATOM 13557 C CA . ASN E 1 210 ? 50.628 -19.297 -22.067 1.00 44.11 210 ASN G CA 1
ATOM 13558 C C . ASN E 1 210 ? 49.222 -18.697 -22.210 1.00 45.97 210 ASN G C 1
ATOM 13559 O O . ASN E 1 210 ? 48.235 -19.426 -22.455 1.00 46.81 210 ASN G O 1
ATOM 13564 N N . THR E 1 211 ? 49.144 -17.372 -22.095 1.00 48.40 211 THR G N 1
ATOM 13565 C CA . THR E 1 211 ? 47.868 -16.653 -22.234 1.00 50.28 211 THR G CA 1
ATOM 13566 C C . THR E 1 211 ? 47.830 -15.715 -23.423 1.00 51.84 211 THR G C 1
ATOM 13567 O O . THR E 1 211 ? 46.842 -15.036 -23.600 1.00 59.12 211 THR G O 1
ATOM 13571 N N . ASN E 1 212 ? 48.802 -15.779 -24.311 1.00 47.94 212 ASN G N 1
ATOM 13572 C CA . ASN E 1 212 ? 48.863 -14.921 -25.490 1.00 47.77 212 ASN G CA 1
ATOM 13573 C C . ASN E 1 212 ? 48.405 -15.528 -26.812 1.00 51.24 212 ASN G C 1
ATOM 13574 O O . ASN E 1 212 ? 48.805 -15.128 -27.906 1.00 63.88 212 ASN G O 1
ATOM 13579 N N . PHE E 1 213 ? 47.476 -16.413 -26.801 1.00 50.44 213 PHE G N 1
ATOM 13580 C CA . PHE E 1 213 ? 47.175 -17.235 -28.018 1.00 43.69 213 PHE G CA 1
ATOM 13581 C C . PHE E 1 213 ? 46.092 -16.512 -28.838 1.00 43.43 213 PHE G C 1
ATOM 13582 O O . PHE E 1 213 ? 45.475 -15.598 -28.390 1.00 41.26 213 PHE G O 1
ATOM 13590 N N . LYS E 1 214 ? 45.898 -16.925 -30.059 1.00 39.58 214 LYS G N 1
ATOM 13591 C CA . LYS E 1 214 ? 44.806 -16.445 -30.902 1.00 42.23 214 LYS G CA 1
ATOM 13592 C C . LYS E 1 214 ? 43.450 -16.907 -30.320 1.00 37.68 214 LYS G C 1
ATOM 13593 O O . LYS E 1 214 ? 43.336 -18.031 -29.809 1.00 35.22 214 LYS G O 1
ATOM 13599 N N . LYS E 1 215 ? 42.485 -16.009 -30.365 1.00 38.41 215 LYS G N 1
ATOM 13600 C CA . LYS E 1 215 ? 41.158 -16.255 -29.855 1.00 40.09 215 LYS G CA 1
ATOM 13601 C C . LYS E 1 215 ? 40.153 -16.086 -30.939 1.00 37.66 215 LYS G C 1
ATOM 13602 O O . LYS E 1 215 ? 40.104 -15.034 -31.547 1.00 37.71 215 LYS G O 1
ATOM 13608 N N . ILE E 1 216 ? 39.334 -17.101 -31.178 1.00 34.74 216 ILE G N 1
ATOM 13609 C CA . ILE E 1 216 ? 38.362 -17.005 -32.249 1.00 34.01 216 ILE G CA 1
ATOM 13610 C C . ILE E 1 216 ? 36.996 -17.145 -31.488 1.00 34.33 216 ILE G C 1
ATOM 13611 O O . ILE E 1 216 ? 36.668 -18.191 -30.957 1.00 37.00 216 ILE G O 1
ATOM 13616 N N . ILE E 1 217 ? 36.244 -16.077 -31.419 1.00 34.48 217 ILE G N 1
ATOM 13617 C CA . ILE E 1 217 ? 35.113 -15.966 -30.551 1.00 32.92 217 ILE G CA 1
ATOM 13618 C C . ILE E 1 217 ? 33.900 -15.655 -31.434 1.00 31.94 217 ILE G C 1
ATOM 13619 O O . ILE E 1 217 ? 33.831 -14.594 -32.084 1.00 34.88 217 ILE G O 1
ATOM 13624 N N . ASN E 1 218 ? 32.953 -16.607 -31.505 1.00 29.77 218 ASN G N 1
ATOM 13625 C CA . ASN E 1 218 ? 31.769 -16.470 -32.346 1.00 31.88 218 ASN G CA 1
ATOM 13626 C C . ASN E 1 218 ? 32.082 -16.012 -33.756 1.00 31.13 218 ASN G C 1
ATOM 13627 O O . ASN E 1 218 ? 31.590 -14.941 -34.238 1.00 33.73 218 ASN G O 1
ATOM 13632 N N . SER E 1 219 ? 32.929 -16.805 -34.430 1.00 31.03 219 SER G N 1
ATOM 13633 C CA . SER E 1 219 ? 33.358 -16.396 -35.792 1.00 30.80 219 SER G CA 1
ATOM 13634 C C . SER E 1 219 ? 32.250 -16.279 -36.780 1.00 29.94 219 SER G C 1
ATOM 13635 O O . SER E 1 219 ? 32.441 -15.693 -37.825 1.00 29.70 219 SER G O 1
ATOM 13638 N N . SER E 1 220 ? 31.093 -16.929 -36.574 1.00 30.58 220 SER G N 1
ATOM 13639 C CA . SER E 1 220 ? 29.978 -16.753 -37.562 1.00 27.91 220 SER G CA 1
ATOM 13640 C C . SER E 1 220 ? 29.437 -15.372 -37.543 1.00 29.63 220 SER G C 1
ATOM 13641 O O . SER E 1 220 ? 28.814 -14.945 -38.489 1.00 30.92 220 SER G O 1
ATOM 13644 N N . GLY E 1 221 ? 29.603 -14.673 -36.410 1.00 31.61 221 GLY G N 1
ATOM 13645 C CA . GLY E 1 221 ? 29.151 -13.307 -36.297 1.00 34.41 221 GLY G CA 1
ATOM 13646 C C . GLY E 1 221 ? 27.723 -13.226 -35.754 1.00 34.97 221 GLY G C 1
ATOM 13647 O O . GLY E 1 221 ? 27.316 -12.117 -35.407 1.00 32.52 221 GLY G O 1
ATOM 13648 N N . ARG E 1 222 ? 26.948 -14.316 -35.750 1.00 33.08 222 ARG G N 1
ATOM 13649 C CA . ARG E 1 222 ? 25.625 -14.304 -35.180 1.00 33.61 222 ARG G CA 1
ATOM 13650 C C . ARG E 1 222 ? 25.162 -15.740 -34.940 1.00 32.12 222 ARG G C 1
ATOM 13651 O O . ARG E 1 222 ? 25.240 -16.568 -35.842 1.00 30.88 222 ARG G O 1
ATOM 13659 N N . PHE E 1 223 ? 24.700 -16.029 -33.726 1.00 31.95 223 PHE G N 1
ATOM 13660 C CA . PHE E 1 223 ? 24.328 -17.385 -33.318 1.00 30.13 223 PHE G CA 1
ATOM 13661 C C . PHE E 1 223 ? 23.159 -17.237 -32.341 1.00 31.30 223 PHE G C 1
ATOM 13662 O O . PHE E 1 223 ? 23.308 -17.389 -31.128 1.00 28.77 223 PHE G O 1
ATOM 13670 N N . VAL E 1 224 ? 22.004 -16.878 -32.905 1.00 31.12 224 VAL G N 1
ATOM 13671 C CA . VAL E 1 224 ? 20.805 -16.719 -32.108 1.00 30.94 224 VAL G CA 1
ATOM 13672 C C . VAL E 1 224 ? 19.922 -17.992 -32.241 1.00 32.16 224 VAL G C 1
ATOM 13673 O O . VAL E 1 224 ? 19.494 -18.546 -31.252 1.00 30.30 224 VAL G O 1
ATOM 13677 N N . ILE E 1 225 ? 19.722 -18.446 -33.465 1.00 29.65 225 ILE G N 1
ATOM 13678 C CA . ILE E 1 225 ? 19.111 -19.750 -33.744 1.00 31.85 225 ILE G CA 1
ATOM 13679 C C . ILE E 1 225 ? 20.084 -20.844 -33.320 1.00 33.88 225 ILE G C 1
ATOM 13680 O O . ILE E 1 225 ? 21.242 -20.804 -33.690 1.00 32.32 225 ILE G O 1
ATOM 13685 N N . GLY E 1 226 ? 19.613 -21.817 -32.546 1.00 32.25 226 GLY G N 1
ATOM 13686 C CA . GLY E 1 226 ? 20.454 -22.915 -32.108 1.00 32.10 226 GLY G CA 1
ATOM 13687 C C . GLY E 1 226 ? 19.648 -24.089 -31.626 1.00 33.20 226 GLY G C 1
ATOM 13688 O O . GLY E 1 226 ? 18.441 -24.201 -31.884 1.00 30.34 226 GLY G O 1
ATOM 13689 N N . GLY E 1 227 ? 20.328 -25.002 -30.971 1.00 29.56 227 GLY G N 1
ATOM 13690 C CA . GLY E 1 227 ? 19.756 -26.294 -30.632 1.00 30.91 227 GLY G CA 1
ATOM 13691 C C . GLY E 1 227 ? 19.246 -27.074 -31.807 1.00 30.99 227 GLY G C 1
ATOM 13692 O O . GLY E 1 227 ? 19.684 -26.807 -32.971 1.00 29.52 227 GLY G O 1
ATOM 13693 N N . PRO E 1 228 ? 18.260 -27.937 -31.586 1.00 32.18 228 PRO G N 1
ATOM 13694 C CA . PRO E 1 228 ? 17.714 -28.714 -32.726 1.00 30.73 228 PRO G CA 1
ATOM 13695 C C . PRO E 1 228 ? 17.022 -27.862 -33.790 1.00 32.36 228 PRO G C 1
ATOM 13696 O O . PRO E 1 228 ? 16.847 -28.336 -34.934 1.00 32.98 228 PRO G O 1
ATOM 13700 N N . ILE E 1 229 ? 16.665 -26.626 -33.468 1.00 33.47 229 ILE G N 1
ATOM 13701 C CA . ILE E 1 229 ? 16.153 -25.706 -34.508 1.00 33.50 229 ILE G CA 1
ATOM 13702 C C . ILE E 1 229 ? 17.172 -25.356 -35.578 1.00 35.52 229 ILE G C 1
ATOM 13703 O O . ILE E 1 229 ? 16.851 -25.271 -36.760 1.00 34.73 229 ILE G O 1
ATOM 13708 N N . GLY E 1 230 ? 18.411 -25.136 -35.158 1.00 34.54 230 GLY G N 1
ATOM 13709 C CA . GLY E 1 230 ? 19.500 -24.797 -36.040 1.00 34.75 230 GLY G CA 1
ATOM 13710 C C . GLY E 1 230 ? 20.207 -25.980 -36.678 1.00 35.70 230 GLY G C 1
ATOM 13711 O O . GLY E 1 230 ? 20.863 -25.808 -37.714 1.00 36.50 230 GLY G O 1
ATOM 13712 N N . ASP E 1 231 ? 20.131 -27.159 -36.063 1.00 32.97 231 ASP G N 1
ATOM 13713 C CA . ASP E 1 231 ? 20.898 -28.311 -36.549 1.00 33.35 231 ASP G CA 1
ATOM 13714 C C . ASP E 1 231 ? 20.291 -29.580 -35.944 1.00 34.89 231 ASP G C 1
ATOM 13715 O O . ASP E 1 231 ? 20.020 -29.624 -34.749 1.00 32.84 231 ASP G O 1
ATOM 13720 N N . THR E 1 232 ? 20.153 -30.605 -36.748 1.00 34.09 232 THR G N 1
ATOM 13721 C CA . THR E 1 232 ? 19.649 -31.909 -36.325 1.00 34.06 232 THR G CA 1
ATOM 13722 C C . THR E 1 232 ? 20.629 -32.676 -35.489 1.00 37.23 232 THR G C 1
ATOM 13723 O O . THR E 1 232 ? 21.826 -32.724 -35.815 1.00 39.94 232 THR G O 1
ATOM 13727 N N . GLY E 1 233 ? 20.185 -33.164 -34.337 1.00 29.10 233 GLY G N 1
ATOM 13728 C CA . GLY E 1 233 ? 21.014 -34.039 -33.546 1.00 30.51 233 GLY G CA 1
ATOM 13729 C C . GLY E 1 233 ? 20.637 -35.499 -33.656 1.00 29.78 233 GLY G C 1
ATOM 13730 O O . GLY E 1 233 ? 19.475 -35.842 -33.927 1.00 28.96 233 GLY G O 1
ATOM 13731 N N . LEU E 1 234 ? 21.619 -36.385 -33.479 1.00 30.70 234 LEU G N 1
ATOM 13732 C CA . LEU E 1 234 ? 21.409 -37.825 -33.401 1.00 31.04 234 LEU G CA 1
ATOM 13733 C C . LEU E 1 234 ? 22.330 -38.381 -32.351 1.00 31.38 234 LEU G C 1
ATOM 13734 O O . LEU E 1 234 ? 23.464 -37.846 -32.137 1.00 28.57 234 LEU G O 1
ATOM 13739 N N . THR E 1 235 ? 21.912 -39.467 -31.712 1.00 29.24 235 THR G N 1
ATOM 13740 C CA . THR E 1 235 ? 22.767 -40.178 -30.811 1.00 30.89 235 THR G CA 1
ATOM 13741 C C . THR E 1 235 ? 24.026 -40.690 -31.589 1.00 30.85 235 THR G C 1
ATOM 13742 O O . THR E 1 235 ? 23.922 -41.144 -32.744 1.00 29.23 235 THR G O 1
ATOM 13746 N N . GLY E 1 236 ? 25.212 -40.584 -30.954 1.00 32.76 236 GLY G N 1
ATOM 13747 C CA . GLY E 1 236 ? 26.393 -41.231 -31.502 1.00 32.60 236 GLY G CA 1
ATOM 13748 C C . GLY E 1 236 ? 27.020 -40.519 -32.665 1.00 33.27 236 GLY G C 1
ATOM 13749 O O . GLY E 1 236 ? 27.707 -41.142 -33.491 1.00 34.03 236 GLY G O 1
ATOM 13750 N N . ARG E 1 237 ? 26.862 -39.175 -32.721 1.00 32.18 237 ARG G N 1
ATOM 13751 C CA . ARG E 1 237 ? 27.424 -38.378 -33.798 1.00 32.99 237 ARG G CA 1
ATOM 13752 C C . ARG E 1 237 ? 28.545 -37.446 -33.259 1.00 32.20 237 ARG G C 1
ATOM 13753 O O . ARG E 1 237 ? 28.940 -36.479 -33.922 1.00 32.31 237 ARG G O 1
ATOM 13761 N N . LYS E 1 238 ? 28.951 -37.690 -32.016 1.00 32.78 238 LYS G N 1
ATOM 13762 C CA . LYS E 1 238 ? 30.102 -36.962 -31.454 1.00 34.23 238 LYS G CA 1
ATOM 13763 C C . LYS E 1 238 ? 31.105 -37.935 -30.858 1.00 32.97 238 LYS G C 1
ATOM 13764 O O . LYS E 1 238 ? 31.567 -37.761 -29.723 1.00 32.56 238 LYS G O 1
ATOM 13770 N N . ILE E 1 239 ? 31.402 -39.008 -31.593 1.00 32.79 239 ILE G N 1
ATOM 13771 C CA . ILE E 1 239 ? 32.184 -40.098 -31.010 1.00 34.49 239 ILE G CA 1
ATOM 13772 C C . ILE E 1 239 ? 33.669 -39.711 -30.750 1.00 35.83 239 ILE G C 1
ATOM 13773 O O . ILE E 1 239 ? 34.356 -40.350 -29.946 1.00 36.17 239 ILE G O 1
ATOM 13778 N N . ILE E 1 240 ? 34.143 -38.702 -31.452 1.00 35.17 240 ILE G N 1
ATOM 13779 C CA . ILE E 1 240 ? 35.510 -38.235 -31.274 1.00 36.63 240 ILE G CA 1
ATOM 13780 C C . ILE E 1 240 ? 35.586 -37.276 -30.091 1.00 37.63 240 ILE G C 1
ATOM 13781 O O . ILE E 1 240 ? 36.532 -37.350 -29.262 1.00 37.71 240 ILE G O 1
ATOM 13786 N N . VAL E 1 241 ? 34.596 -36.398 -29.955 1.00 35.38 241 VAL G N 1
ATOM 13787 C CA . VAL E 1 241 ? 34.435 -35.607 -28.738 1.00 37.04 241 VAL G CA 1
ATOM 13788 C C . VAL E 1 241 ? 34.245 -36.500 -27.477 1.00 37.09 241 VAL G C 1
ATOM 13789 O O . VAL E 1 241 ? 34.753 -36.179 -26.396 1.00 36.69 241 VAL G O 1
ATOM 13793 N N . ASP E 1 242 ? 33.574 -37.626 -27.641 1.00 34.68 242 ASP G N 1
ATOM 13794 C CA . ASP E 1 242 ? 33.327 -38.560 -26.556 1.00 36.04 242 ASP G CA 1
ATOM 13795 C C . ASP E 1 242 ? 34.613 -39.323 -26.154 1.00 37.96 242 ASP G C 1
ATOM 13796 O O . ASP E 1 242 ? 34.646 -39.933 -25.063 1.00 34.33 242 ASP G O 1
ATOM 13801 N N . THR E 1 243 ? 35.622 -39.321 -26.980 1.00 35.42 243 THR G N 1
ATOM 13802 C CA . THR E 1 243 ? 36.770 -40.151 -26.782 1.00 37.39 243 THR G CA 1
ATOM 13803 C C . THR E 1 243 ? 38.059 -39.299 -26.681 1.00 40.01 243 THR G C 1
ATOM 13804 O O . THR E 1 243 ? 38.231 -38.644 -25.698 1.00 38.82 243 THR G O 1
ATOM 13808 N N . TYR E 1 244 ? 38.918 -39.301 -27.690 1.00 38.27 244 TYR G N 1
ATOM 13809 C CA . TYR E 1 244 ? 40.262 -38.754 -27.538 1.00 38.47 244 TYR G CA 1
ATOM 13810 C C . TYR E 1 244 ? 40.594 -37.621 -28.530 1.00 43.56 244 TYR G C 1
ATOM 13811 O O . TYR E 1 244 ? 41.800 -37.360 -28.808 1.00 39.04 244 TYR G O 1
ATOM 13820 N N . GLY E 1 245 ? 39.559 -36.947 -29.096 1.00 37.25 245 GLY G N 1
ATOM 13821 C CA . GLY E 1 245 ? 39.843 -35.724 -29.811 1.00 36.64 245 GLY G CA 1
ATOM 13822 C C . GLY E 1 245 ? 40.642 -35.863 -31.077 1.00 36.73 245 GLY G C 1
ATOM 13823 O O . GLY E 1 245 ? 41.256 -34.921 -31.530 1.00 39.60 245 GLY G O 1
ATOM 13824 N N . GLY E 1 246 ? 40.625 -37.039 -31.668 1.00 35.66 246 GLY G N 1
ATOM 13825 C CA . GLY E 1 246 ? 41.322 -37.231 -32.930 1.00 37.65 246 GLY G CA 1
ATOM 13826 C C . GLY E 1 246 ? 42.819 -37.639 -32.727 1.00 40.73 246 GLY G C 1
ATOM 13827 O O . GLY E 1 246 ? 43.456 -37.976 -33.700 1.00 40.84 246 GLY G O 1
ATOM 13828 N N . VAL E 1 247 ? 43.318 -37.605 -31.499 1.00 42.60 247 VAL G N 1
ATOM 13829 C CA . VAL E 1 247 ? 44.692 -38.068 -31.196 1.00 45.30 247 VAL G CA 1
ATOM 13830 C C . VAL E 1 247 ? 44.646 -39.604 -31.134 1.00 47.92 247 VAL G C 1
ATOM 13831 O O . VAL E 1 247 ? 45.509 -40.301 -31.657 1.00 47.30 247 VAL G O 1
ATOM 13835 N N . GLY E 1 248 ? 43.615 -40.148 -30.500 1.00 46.42 248 GLY G N 1
ATOM 13836 C CA . GLY E 1 248 ? 43.461 -41.636 -30.468 1.00 43.55 248 GLY G CA 1
ATOM 13837 C C . GLY E 1 248 ? 42.684 -42.110 -31.689 1.00 44.80 248 GLY G C 1
ATOM 13838 O O . GLY E 1 248 ? 41.865 -41.322 -32.294 1.00 41.50 248 GLY G O 1
ATOM 13839 N N . HIS E 1 249 ? 42.912 -43.362 -32.084 1.00 44.66 249 HIS G N 1
ATOM 13840 C CA . HIS E 1 249 ? 42.118 -43.964 -33.173 1.00 44.86 249 HIS G CA 1
ATOM 13841 C C . HIS E 1 249 ? 40.738 -44.286 -32.640 1.00 41.03 249 HIS G C 1
ATOM 13842 O O . HIS E 1 249 ? 40.520 -44.271 -31.422 1.00 44.04 249 HIS G O 1
ATOM 13849 N N . HIS E 1 250 ? 39.834 -44.583 -33.544 1.00 40.61 250 HIS G N 1
ATOM 13850 C CA . HIS E 1 250 ? 38.477 -44.939 -33.160 1.00 36.85 250 HIS G CA 1
ATOM 13851 C C . HIS E 1 250 ? 37.982 -46.008 -34.126 1.00 38.74 250 HIS G C 1
ATOM 13852 O O . HIS E 1 250 ? 38.247 -45.948 -35.340 1.00 37.72 250 HIS G O 1
ATOM 13859 N N . GLY E 1 251 ? 37.226 -46.961 -33.589 1.00 36.03 251 GLY G N 1
ATOM 13860 C CA . GLY E 1 251 ? 36.685 -48.048 -34.374 1.00 36.40 251 GLY G CA 1
ATOM 13861 C C . GLY E 1 251 ? 35.268 -47.859 -34.860 1.00 37.82 251 GLY G C 1
ATOM 13862 O O . GLY E 1 251 ? 34.794 -48.660 -35.660 1.00 39.63 251 GLY G O 1
ATOM 13863 N N . GLY E 1 252 ? 34.660 -46.722 -34.538 1.00 39.97 252 GLY G N 1
ATOM 13864 C CA . GLY E 1 252 ? 33.388 -46.248 -35.143 1.00 38.09 252 GLY G CA 1
ATOM 13865 C C . GLY E 1 252 ? 32.134 -46.439 -34.294 1.00 40.37 252 GLY G C 1
ATOM 13866 O O . GLY E 1 252 ? 31.071 -45.896 -34.638 1.00 37.64 252 GLY G O 1
ATOM 13867 N N . GLY E 1 253 ? 32.241 -47.163 -33.186 1.00 37.97 253 GLY G N 1
ATOM 13868 C CA . GLY E 1 253 ? 31.092 -47.471 -32.339 1.00 42.66 253 GLY G CA 1
ATOM 13869 C C . GLY E 1 253 ? 30.734 -46.316 -31.397 1.00 41.64 253 GLY G C 1
ATOM 13870 O O . GLY E 1 253 ? 31.591 -45.735 -30.788 1.00 42.98 253 GLY G O 1
ATOM 13871 N N . ALA E 1 254 ? 29.456 -46.030 -31.236 1.00 38.45 254 ALA G N 1
ATOM 13872 C CA . ALA E 1 254 ? 29.037 -45.003 -30.313 1.00 36.72 254 ALA G CA 1
ATOM 13873 C C . ALA E 1 254 ? 28.742 -45.616 -28.972 1.00 38.34 254 ALA G C 1
ATOM 13874 O O . ALA E 1 254 ? 28.459 -46.798 -28.883 1.00 43.71 254 ALA G O 1
ATOM 13876 N N . PHE E 1 255 ? 28.775 -44.834 -27.917 1.00 37.87 255 PHE G N 1
ATOM 13877 C CA . PHE E 1 255 ? 28.557 -45.347 -26.539 1.00 37.32 255 PHE G CA 1
ATOM 13878 C C . PHE E 1 255 ? 27.113 -45.179 -26.006 1.00 39.05 255 PHE G C 1
ATOM 13879 O O . PHE E 1 255 ? 26.592 -46.080 -25.315 1.00 39.61 255 PHE G O 1
ATOM 13887 N N . SER E 1 256 ? 26.523 -44.026 -26.197 1.00 37.96 256 SER G N 1
ATOM 13888 C CA . SER E 1 256 ? 25.329 -43.659 -25.428 1.00 37.98 256 SER G CA 1
ATOM 13889 C C . SER E 1 256 ? 24.130 -44.519 -25.806 1.00 34.80 256 SER G C 1
ATOM 13890 O O . SER E 1 256 ? 23.916 -44.883 -26.959 1.00 34.12 256 SER G O 1
ATOM 13893 N N . GLY E 1 257 ? 23.364 -44.860 -24.789 1.00 34.45 257 GLY G N 1
ATOM 13894 C CA . GLY E 1 257 ? 22.110 -45.624 -24.950 1.00 32.36 257 GLY G CA 1
ATOM 13895 C C . GLY E 1 257 ? 22.303 -47.160 -24.859 1.00 34.37 257 GLY G C 1
ATOM 13896 O O . GLY E 1 257 ? 21.345 -47.893 -25.027 1.00 36.60 257 GLY G O 1
ATOM 13897 N N . LYS E 1 258 ? 23.559 -47.628 -24.695 1.00 33.25 258 LYS G N 1
ATOM 13898 C CA . LYS E 1 258 ? 23.880 -49.060 -24.818 1.00 35.72 258 LYS G CA 1
ATOM 13899 C C . LYS E 1 258 ? 24.196 -49.665 -23.446 1.00 36.66 258 LYS G C 1
ATOM 13900 O O . LYS E 1 258 ? 25.031 -49.062 -22.731 1.00 35.40 258 LYS G O 1
ATOM 13906 N N . ASP E 1 259 ? 23.647 -50.851 -23.186 1.00 34.98 259 ASP G N 1
ATOM 13907 C CA . ASP E 1 259 ? 23.936 -51.616 -21.985 1.00 35.37 259 ASP G CA 1
ATOM 13908 C C . ASP E 1 259 ? 25.328 -52.253 -22.171 1.00 39.51 259 ASP G C 1
ATOM 13909 O O . ASP E 1 259 ? 25.869 -52.277 -23.273 1.00 35.61 259 ASP G O 1
ATOM 13914 N N . PRO E 1 260 ? 25.958 -52.723 -21.098 1.00 39.35 260 PRO G N 1
ATOM 13915 C CA . PRO E 1 260 ? 27.338 -53.222 -21.163 1.00 40.20 260 PRO G CA 1
ATOM 13916 C C . PRO E 1 260 ? 27.586 -54.464 -22.036 1.00 42.05 260 PRO G C 1
ATOM 13917 O O . PRO E 1 260 ? 28.758 -54.739 -22.374 1.00 41.34 260 PRO G O 1
ATOM 13921 N N . THR E 1 261 ? 26.536 -55.210 -22.443 1.00 39.30 261 THR G N 1
ATOM 13922 C CA . THR E 1 261 ? 26.750 -56.319 -23.375 1.00 40.85 261 THR G CA 1
ATOM 13923 C C . THR E 1 261 ? 27.095 -55.824 -24.778 1.00 44.01 261 THR G C 1
ATOM 13924 O O . THR E 1 261 ? 27.613 -56.612 -25.618 1.00 44.44 261 THR G O 1
ATOM 13928 N N . LYS E 1 262 ? 26.898 -54.518 -25.039 1.00 43.02 262 LYS G N 1
ATOM 13929 C CA . LYS E 1 262 ? 27.341 -53.935 -26.286 1.00 40.11 262 LYS G CA 1
ATOM 13930 C C . LYS E 1 262 ? 28.820 -53.609 -26.095 1.00 40.09 262 LYS G C 1
ATOM 13931 O O . LYS E 1 262 ? 29.181 -52.612 -25.399 1.00 42.99 262 LYS G O 1
ATOM 13937 N N . VAL E 1 263 ? 29.690 -54.411 -26.699 1.00 42.66 263 VAL G N 1
ATOM 13938 C CA . VAL E 1 263 ? 31.142 -54.230 -26.509 1.00 44.86 263 VAL G CA 1
ATOM 13939 C C . VAL E 1 263 ? 31.696 -52.944 -27.044 1.00 45.46 263 VAL G C 1
ATOM 13940 O O . VAL E 1 263 ? 32.722 -52.478 -26.552 1.00 45.84 263 VAL G O 1
ATOM 13944 N N . ASP E 1 264 ? 31.028 -52.308 -28.019 1.00 45.06 264 ASP G N 1
ATOM 13945 C CA . ASP E 1 264 ? 31.405 -50.947 -28.393 1.00 44.74 264 ASP G CA 1
ATOM 13946 C C . ASP E 1 264 ? 31.595 -50.037 -27.195 1.00 44.17 264 ASP G C 1
ATOM 13947 O O . ASP E 1 264 ? 32.465 -49.169 -27.211 1.00 48.45 264 ASP G O 1
ATOM 13952 N N . ARG E 1 265 ? 30.735 -50.187 -26.197 1.00 41.51 265 ARG G N 1
ATOM 13953 C CA . ARG E 1 265 ? 30.859 -49.411 -24.998 1.00 42.43 265 ARG G CA 1
ATOM 13954 C C . ARG E 1 265 ? 31.778 -50.087 -23.956 1.00 44.35 265 ARG G C 1
ATOM 13955 O O . ARG E 1 265 ? 32.815 -49.524 -23.603 1.00 42.18 265 ARG G O 1
ATOM 13963 N N . SER E 1 266 ? 31.427 -51.268 -23.498 1.00 42.95 266 SER G N 1
ATOM 13964 C CA . SER E 1 266 ? 32.146 -51.886 -22.401 1.00 41.97 266 SER G CA 1
ATOM 13965 C C . SER E 1 266 ? 33.607 -52.192 -22.749 1.00 42.05 266 SER G C 1
ATOM 13966 O O . SER E 1 266 ? 34.490 -51.987 -21.923 1.00 40.53 266 SER G O 1
ATOM 13969 N N . ALA E 1 267 ? 33.881 -52.632 -23.947 1.00 40.01 267 ALA G N 1
ATOM 13970 C CA . ALA E 1 267 ? 35.286 -52.915 -24.300 1.00 41.22 267 ALA G CA 1
ATOM 13971 C C . ALA E 1 267 ? 36.069 -51.691 -24.547 1.00 43.27 267 ALA G C 1
ATOM 13972 O O . ALA E 1 267 ? 37.291 -51.696 -24.371 1.00 38.97 267 ALA G O 1
ATOM 13974 N N . SER E 1 268 ? 35.421 -50.602 -24.988 1.00 41.22 268 SER G N 1
ATOM 13975 C CA . SER E 1 268 ? 36.116 -49.305 -25.058 1.00 40.18 268 SER G CA 1
ATOM 13976 C C . SER E 1 268 ? 36.540 -48.814 -23.693 1.00 40.88 268 SER G C 1
ATOM 13977 O O . SER E 1 268 ? 37.683 -48.327 -23.536 1.00 43.01 268 SER G O 1
ATOM 13980 N N . TYR E 1 269 ? 35.677 -48.975 -22.725 1.00 41.00 269 TYR G N 1
ATOM 13981 C CA . TYR E 1 269 ? 36.020 -48.600 -21.338 1.00 42.58 269 TYR G CA 1
ATOM 13982 C C . TYR E 1 269 ? 37.144 -49.502 -20.777 1.00 41.22 269 TYR G C 1
ATOM 13983 O O . TYR E 1 269 ? 38.106 -49.007 -20.185 1.00 41.40 269 TYR G O 1
ATOM 13992 N N . PHE E 1 270 ? 37.022 -50.790 -21.050 1.00 42.42 270 PHE G N 1
ATOM 13993 C CA . PHE E 1 270 ? 38.071 -51.721 -20.672 1.00 44.10 270 PHE G CA 1
ATOM 13994 C C . PHE E 1 270 ? 39.409 -51.400 -21.281 1.00 46.21 270 PHE G C 1
ATOM 13995 O O . PHE E 1 270 ? 40.438 -51.410 -20.578 1.00 47.10 270 PHE G O 1
ATOM 14003 N N . ALA E 1 271 ? 39.439 -51.086 -22.584 1.00 44.23 271 ALA G N 1
ATOM 14004 C CA . ALA E 1 271 ? 40.652 -50.739 -23.252 1.00 47.03 271 ALA G CA 1
ATOM 14005 C C . ALA E 1 271 ? 41.266 -49.452 -22.716 1.00 50.52 271 ALA G C 1
ATOM 14006 O O . ALA E 1 271 ? 42.511 -49.345 -22.624 1.00 52.87 271 ALA G O 1
ATOM 14008 N N . ARG E 1 272 ? 40.425 -48.466 -22.401 1.00 47.47 272 ARG G N 1
ATOM 14009 C CA . ARG E 1 272 ? 40.902 -47.232 -21.760 1.00 46.63 272 ARG G CA 1
ATOM 14010 C C . ARG E 1 272 ? 41.592 -47.575 -20.418 1.00 46.62 272 ARG G C 1
ATOM 14011 O O . ARG E 1 272 ? 42.661 -47.006 -20.098 1.00 43.46 272 ARG G O 1
ATOM 14019 N N . TRP E 1 273 ? 40.934 -48.429 -19.644 1.00 45.92 273 TRP G N 1
ATOM 14020 C CA . TRP E 1 273 ? 41.421 -48.785 -18.301 1.00 49.00 273 TRP G CA 1
ATOM 14021 C C . TRP E 1 273 ? 42.833 -49.416 -18.419 1.00 51.63 273 TRP G C 1
ATOM 14022 O O . TRP E 1 273 ? 43.767 -49.043 -17.700 1.00 55.60 273 TRP G O 1
ATOM 14033 N N . ILE E 1 274 ? 42.997 -50.279 -19.426 1.00 48.80 274 ILE G N 1
ATOM 14034 C CA . ILE E 1 274 ? 44.298 -50.893 -19.670 1.00 49.50 274 ILE G CA 1
ATOM 14035 C C . ILE E 1 274 ? 45.319 -49.817 -20.041 1.00 52.04 274 ILE G C 1
ATOM 14036 O O . ILE E 1 274 ? 46.406 -49.728 -19.450 1.00 46.07 274 ILE G O 1
ATOM 14041 N N . ALA E 1 275 ? 44.997 -49.028 -21.085 1.00 47.40 275 ALA G N 1
ATOM 14042 C CA . ALA E 1 275 ? 45.934 -48.042 -21.569 1.00 49.23 275 ALA G CA 1
ATOM 14043 C C . ALA E 1 275 ? 46.379 -47.040 -20.476 1.00 50.02 275 ALA G C 1
ATOM 14044 O O . ALA E 1 275 ? 47.566 -46.682 -20.360 1.00 46.57 275 ALA G O 1
ATOM 14046 N N . LYS E 1 276 ? 45.409 -46.588 -19.690 1.00 49.68 276 LYS G N 1
ATOM 14047 C CA . LYS E 1 276 ? 45.689 -45.601 -18.672 1.00 49.61 276 LYS G CA 1
ATOM 14048 C C . LYS E 1 276 ? 46.625 -46.190 -17.605 1.00 50.62 276 LYS G C 1
ATOM 14049 O O . LYS E 1 276 ? 47.536 -45.500 -17.131 1.00 50.94 276 LYS G O 1
ATOM 14055 N N . ASN E 1 277 ? 46.392 -47.448 -17.259 1.00 48.85 277 ASN G N 1
ATOM 14056 C CA . ASN E 1 277 ? 47.219 -48.088 -16.236 1.00 49.99 277 ASN G CA 1
ATOM 14057 C C . ASN E 1 277 ? 48.630 -48.367 -16.758 1.00 50.48 277 ASN G C 1
ATOM 14058 O O . ASN E 1 277 ? 49.575 -48.255 -15.995 1.00 56.81 277 ASN G O 1
ATOM 14063 N N . VAL E 1 278 ? 48.762 -48.677 -18.058 1.00 50.99 278 VAL G N 1
ATOM 14064 C CA . VAL E 1 278 ? 50.066 -48.844 -18.687 1.00 50.88 278 VAL G CA 1
ATOM 14065 C C . VAL E 1 278 ? 50.869 -47.562 -18.580 1.00 54.80 278 VAL G C 1
ATOM 14066 O O . VAL E 1 278 ? 52.071 -47.590 -18.195 1.00 54.19 278 VAL G O 1
ATOM 14070 N N . VAL E 1 279 ? 50.247 -46.444 -18.905 1.00 53.32 279 VAL G N 1
ATOM 14071 C CA . VAL E 1 279 ? 50.922 -45.173 -18.847 1.00 54.04 279 VAL G CA 1
ATOM 14072 C C . VAL E 1 279 ? 51.226 -44.748 -17.395 1.00 57.07 279 VAL G C 1
ATOM 14073 O O . VAL E 1 279 ? 52.365 -44.329 -17.080 1.00 55.15 279 VAL G O 1
ATOM 14077 N N . ALA E 1 280 ? 50.261 -44.925 -16.507 1.00 53.48 280 ALA G N 1
ATOM 14078 C CA . ALA E 1 280 ? 50.470 -44.598 -15.089 1.00 58.70 280 ALA G CA 1
ATOM 14079 C C . ALA E 1 280 ? 51.567 -45.458 -14.439 1.00 60.37 280 ALA G C 1
ATOM 14080 O O . ALA E 1 280 ? 52.234 -44.991 -13.554 1.00 63.09 280 ALA G O 1
ATOM 14082 N N . ALA E 1 281 ? 51.730 -46.694 -14.897 1.00 61.54 281 ALA G N 1
ATOM 14083 C CA . ALA E 1 281 ? 52.780 -47.556 -14.446 1.00 63.45 281 ALA G CA 1
ATOM 14084 C C . ALA E 1 281 ? 54.159 -47.200 -15.017 1.00 64.08 281 ALA G C 1
ATOM 14085 O O . ALA E 1 281 ? 55.100 -47.928 -14.761 1.00 65.11 281 ALA G O 1
ATOM 14087 N N . LYS E 1 282 ? 54.222 -46.181 -15.856 1.00 62.99 282 LYS G N 1
ATOM 14088 C CA . LYS E 1 282 ? 55.418 -45.714 -16.512 1.00 64.93 282 LYS G CA 1
ATOM 14089 C C . LYS E 1 282 ? 56.019 -46.728 -17.435 1.00 64.43 282 LYS G C 1
ATOM 14090 O O . LYS E 1 282 ? 57.211 -46.684 -17.664 1.00 62.38 282 LYS G O 1
ATOM 14096 N N . LEU E 1 283 ? 55.195 -47.582 -18.030 1.00 60.88 283 LEU G N 1
ATOM 14097 C CA . LEU E 1 283 ? 55.681 -48.496 -19.032 1.00 58.35 283 LEU G CA 1
ATOM 14098 C C . LEU E 1 283 ? 55.849 -47.830 -20.407 1.00 58.52 283 LEU G C 1
ATOM 14099 O O . LEU E 1 283 ? 56.575 -48.345 -21.265 1.00 55.21 283 LEU G O 1
ATOM 14104 N N . ALA E 1 284 ? 55.093 -46.746 -20.619 1.00 57.64 284 ALA G N 1
ATOM 14105 C CA . ALA E 1 284 ? 55.134 -45.970 -21.841 1.00 55.96 284 ALA G CA 1
ATOM 14106 C C . ALA E 1 284 ? 54.605 -44.570 -21.550 1.00 55.20 284 ALA G C 1
ATOM 14107 O O . ALA E 1 284 ? 53.964 -44.386 -20.532 1.00 58.84 284 ALA G O 1
ATOM 14109 N N . LYS E 1 285 ? 54.878 -43.599 -22.415 1.00 51.91 285 LYS G N 1
ATOM 14110 C CA . LYS E 1 285 ? 54.335 -42.267 -22.272 1.00 53.71 285 LYS G CA 1
ATOM 14111 C C . LYS E 1 285 ? 52.940 -42.181 -22.976 1.00 52.14 285 LYS G C 1
ATOM 14112 O O . LYS E 1 285 ? 52.153 -41.313 -22.608 1.00 52.79 285 LYS G O 1
ATOM 14118 N N . GLN E 1 286 ? 52.756 -42.978 -24.028 1.00 52.29 286 GLN G N 1
ATOM 14119 C CA . GLN E 1 286 ? 51.476 -43.092 -24.737 1.00 53.14 286 GLN G CA 1
ATOM 14120 C C . GLN E 1 286 ? 51.198 -44.566 -24.972 1.00 56.07 286 GLN G C 1
ATOM 14121 O O . GLN E 1 286 ? 52.118 -45.337 -25.270 1.00 54.34 286 GLN G O 1
ATOM 14127 N N . CYS E 1 287 ? 49.925 -44.965 -24.890 1.00 50.50 287 CYS G N 1
ATOM 14128 C CA . CYS E 1 287 ? 49.579 -46.330 -25.150 1.00 48.25 287 CYS G CA 1
ATOM 14129 C C . CYS E 1 287 ? 48.198 -46.358 -25.825 1.00 50.50 287 CYS G C 1
ATOM 14130 O O . CYS E 1 287 ? 47.263 -45.705 -25.323 1.00 48.12 287 CYS G O 1
ATOM 14133 N N . GLU E 1 288 ? 48.091 -47.123 -26.911 1.00 48.89 288 GLU G N 1
ATOM 14134 C CA . GLU E 1 288 ? 46.824 -47.372 -27.553 1.00 51.07 288 GLU G CA 1
ATOM 14135 C C . GLU E 1 288 ? 46.596 -48.858 -27.665 1.00 50.22 288 GLU G C 1
ATOM 14136 O O . GLU E 1 288 ? 47.500 -49.581 -28.047 1.00 53.95 288 GLU G O 1
ATOM 14142 N N . ILE E 1 289 ? 45.399 -49.313 -27.301 1.00 49.32 289 ILE G N 1
ATOM 14143 C CA . ILE E 1 289 ? 45.044 -50.731 -27.303 1.00 48.33 289 ILE G CA 1
ATOM 14144 C C . ILE E 1 289 ? 43.907 -50.907 -28.276 1.00 51.32 289 ILE G C 1
ATOM 14145 O O . ILE E 1 289 ? 42.854 -50.258 -28.064 1.00 48.60 289 ILE G O 1
ATOM 14150 N N . GLN E 1 290 ? 44.085 -51.733 -29.294 1.00 48.60 290 GLN G N 1
ATOM 14151 C CA . GLN E 1 290 ? 42.996 -52.140 -30.172 1.00 49.35 290 GLN G CA 1
ATOM 14152 C C . GLN E 1 290 ? 42.501 -53.514 -29.789 1.00 52.74 290 GLN G C 1
ATOM 14153 O O . GLN E 1 290 ? 43.321 -54.432 -29.564 1.00 50.62 290 GLN G O 1
ATOM 14159 N N . LEU E 1 291 ? 41.165 -53.689 -29.678 1.00 47.08 291 LEU G N 1
ATOM 14160 C CA . LEU E 1 291 ? 40.570 -54.996 -29.459 1.00 43.46 291 LEU G CA 1
ATOM 14161 C C . LEU E 1 291 ? 39.517 -55.220 -30.520 1.00 46.29 291 LEU G C 1
ATOM 14162 O O . LEU E 1 291 ? 38.783 -54.289 -30.871 1.00 45.92 291 LEU G O 1
ATOM 14167 N N . ALA E 1 292 ? 39.447 -56.436 -31.059 1.00 45.39 292 ALA G N 1
ATOM 14168 C CA . ALA E 1 292 ? 38.422 -56.792 -32.039 1.00 47.20 292 ALA G CA 1
ATOM 14169 C C . ALA E 1 292 ? 37.591 -57.938 -31.504 1.00 48.38 292 ALA G C 1
ATOM 14170 O O . ALA E 1 292 ? 38.092 -58.783 -30.755 1.00 48.15 292 ALA G O 1
ATOM 14172 N N . PHE E 1 293 ? 36.325 -57.958 -31.905 1.00 42.90 293 PHE G N 1
ATOM 14173 C CA . PHE E 1 293 ? 35.362 -58.894 -31.424 1.00 42.76 293 PHE G CA 1
ATOM 14174 C C . PHE E 1 293 ? 34.619 -59.582 -32.536 1.00 46.07 293 PHE G C 1
ATOM 14175 O O . PHE E 1 293 ? 34.582 -59.112 -33.691 1.00 43.09 293 PHE G O 1
ATOM 14183 N N . ALA E 1 294 ? 33.980 -60.697 -32.177 1.00 46.52 294 ALA G N 1
ATOM 14184 C CA . ALA E 1 294 ? 33.063 -61.405 -33.047 1.00 45.91 294 ALA G CA 1
ATOM 14185 C C . ALA E 1 294 ? 31.794 -61.652 -32.272 1.00 43.07 294 ALA G C 1
ATOM 14186 O O . ALA E 1 294 ? 31.826 -62.054 -31.086 1.00 44.44 294 ALA G O 1
ATOM 14188 N N . ILE E 1 295 ? 30.673 -61.451 -32.928 1.00 40.93 295 ILE G N 1
ATOM 14189 C CA . ILE E 1 295 ? 29.409 -61.569 -32.226 1.00 45.66 295 ILE G CA 1
ATOM 14190 C C . ILE E 1 295 ? 29.242 -62.999 -31.666 1.00 44.95 295 ILE G C 1
ATOM 14191 O O . ILE E 1 295 ? 29.534 -63.993 -32.332 1.00 49.06 295 ILE G O 1
ATOM 14196 N N . GLY E 1 296 ? 28.860 -63.066 -30.405 1.00 46.94 296 GLY G N 1
ATOM 14197 C CA . GLY E 1 296 ? 28.620 -64.338 -29.731 1.00 48.48 296 GLY G CA 1
ATOM 14198 C C . GLY E 1 296 ? 29.886 -64.928 -29.072 1.00 46.07 296 GLY G C 1
ATOM 14199 O O . GLY E 1 296 ? 29.757 -65.851 -28.312 1.00 47.27 296 GLY G O 1
ATOM 14200 N N . GLN E 1 297 ? 31.043 -64.384 -29.339 1.00 49.16 297 GLN G N 1
ATOM 14201 C CA . GLN E 1 297 ? 32.290 -64.934 -28.741 1.00 50.19 297 GLN G CA 1
ATOM 14202 C C . GLN E 1 297 ? 32.675 -64.160 -27.488 1.00 48.95 297 GLN G C 1
ATOM 14203 O O . GLN E 1 297 ? 32.601 -62.936 -27.472 1.00 49.71 297 GLN G O 1
ATOM 14209 N N . PRO E 1 298 ? 33.021 -64.871 -26.410 1.00 50.10 298 PRO G N 1
ATOM 14210 C CA . PRO E 1 298 ? 33.159 -64.222 -25.096 1.00 48.37 298 PRO G CA 1
ATOM 14211 C C . PRO E 1 298 ? 34.469 -63.525 -24.840 1.00 47.97 298 PRO G C 1
ATOM 14212 O O . PRO E 1 298 ? 34.599 -62.916 -23.786 1.00 46.60 298 PRO G O 1
ATOM 14216 N N . GLN E 1 299 ? 35.415 -63.632 -25.742 1.00 48.76 299 GLN G N 1
ATOM 14217 C CA . GLN E 1 299 ? 36.697 -62.933 -25.653 1.00 50.49 299 GLN G CA 1
ATOM 14218 C C . GLN E 1 299 ? 37.001 -62.225 -26.979 1.00 48.38 299 GLN G C 1
ATOM 14219 O O . GLN E 1 299 ? 36.522 -62.652 -28.040 1.00 45.67 299 GLN G O 1
ATOM 14225 N N . PRO E 1 300 ? 37.917 -61.260 -26.948 1.00 45.33 300 PRO G N 1
ATOM 14226 C CA . PRO E 1 300 ? 38.330 -60.634 -28.185 1.00 49.32 300 PRO G CA 1
ATOM 14227 C C . PRO E 1 300 ? 38.960 -61.629 -29.131 1.00 48.51 300 PRO G C 1
ATOM 14228 O O . PRO E 1 300 ? 39.556 -62.558 -28.690 1.00 48.38 300 PRO G O 1
ATOM 14232 N N . VAL E 1 301 ? 38.818 -61.415 -30.425 1.00 48.48 301 VAL G N 1
ATOM 14233 C CA . VAL E 1 301 ? 39.442 -62.229 -31.428 1.00 50.43 301 VAL G CA 1
ATOM 14234 C C . VAL E 1 301 ? 40.796 -61.656 -31.867 1.00 55.00 301 VAL G C 1
ATOM 14235 O O . VAL E 1 301 ? 41.464 -62.299 -32.626 1.00 55.14 301 VAL G O 1
ATOM 14239 N N . ALA E 1 302 ? 41.123 -60.424 -31.503 1.00 53.36 302 ALA G N 1
ATOM 14240 C CA . ALA E 1 302 ? 42.437 -59.865 -31.774 1.00 53.45 302 ALA G CA 1
AT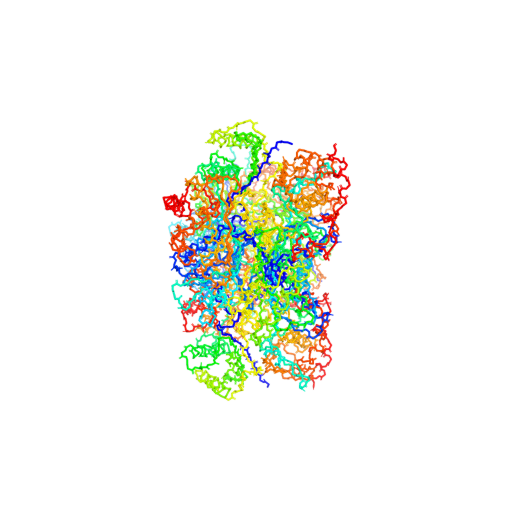OM 14241 C C . ALA E 1 302 ? 42.733 -58.734 -30.830 1.00 54.53 302 ALA G C 1
ATOM 14242 O O . ALA E 1 302 ? 41.818 -58.059 -30.312 1.00 50.10 302 ALA G O 1
ATOM 14244 N N . MET E 1 303 ? 44.027 -58.499 -30.608 1.00 53.65 303 MET G N 1
ATOM 14245 C CA . MET E 1 303 ? 44.480 -57.387 -29.837 1.00 51.25 303 MET G CA 1
ATOM 14246 C C . MET E 1 303 ? 45.798 -56.840 -30.418 1.00 54.52 303 MET G C 1
ATOM 14247 O O . MET E 1 303 ? 46.627 -57.627 -30.852 1.00 53.09 303 MET G O 1
ATOM 14252 N N . TYR E 1 304 ? 45.978 -55.529 -30.375 1.00 51.91 304 TYR G N 1
ATOM 14253 C CA . TYR E 1 304 ? 47.197 -54.889 -30.745 1.00 57.45 304 TYR G CA 1
ATOM 14254 C C . TYR E 1 304 ? 47.504 -53.764 -29.757 1.00 56.71 304 TYR G C 1
ATOM 14255 O O . TYR E 1 304 ? 46.605 -52.978 -29.393 1.00 52.41 304 TYR G O 1
ATOM 14264 N N . VAL E 1 305 ? 48.768 -53.679 -29.326 1.00 50.87 305 VAL G N 1
ATOM 14265 C CA . VAL E 1 305 ? 49.208 -52.714 -28.349 1.00 52.98 305 VAL G CA 1
ATOM 14266 C C . VAL E 1 305 ? 50.227 -51.841 -29.025 1.00 55.02 305 VAL G C 1
ATOM 14267 O O . VAL E 1 305 ? 51.177 -52.366 -29.581 1.00 56.66 305 VAL G O 1
ATOM 14271 N N . ASN E 1 306 ? 49.997 -50.531 -29.051 1.00 56.32 306 ASN G N 1
ATOM 14272 C CA . ASN E 1 306 ? 50.896 -49.578 -29.687 1.00 56.32 306 ASN G CA 1
ATOM 14273 C C . ASN E 1 306 ? 51.384 -48.629 -28.625 1.00 57.00 306 ASN G C 1
ATOM 14274 O O . ASN E 1 306 ? 50.577 -48.009 -27.963 1.00 56.33 306 ASN G O 1
ATOM 14279 N N . THR E 1 307 ? 52.704 -48.521 -28.446 1.00 58.63 307 THR G N 1
ATOM 14280 C CA . THR E 1 307 ? 53.284 -47.544 -27.545 1.00 58.62 307 THR G CA 1
ATOM 14281 C C . THR E 1 307 ? 54.045 -46.415 -28.218 1.00 56.34 307 THR G C 1
ATOM 14282 O O . THR E 1 307 ? 54.679 -45.591 -27.521 1.00 56.82 307 THR G O 1
ATOM 14286 N N . PHE E 1 308 ? 53.932 -46.322 -29.548 1.00 51.17 308 PHE G N 1
ATOM 14287 C CA . PHE E 1 308 ? 54.352 -45.153 -30.324 1.00 54.48 308 PHE G CA 1
ATOM 14288 C C . PHE E 1 308 ? 55.836 -44.827 -30.090 1.00 59.28 308 PHE G C 1
ATOM 14289 O O . PHE E 1 308 ? 56.231 -43.667 -30.055 1.00 53.86 308 PHE G O 1
ATOM 14297 N N . ASN E 1 309 ? 56.628 -45.880 -29.931 1.00 61.38 309 ASN G N 1
ATOM 14298 C CA . ASN E 1 309 ? 58.049 -45.750 -29.606 1.00 62.66 309 ASN G CA 1
ATOM 14299 C C . ASN E 1 309 ? 58.356 -44.982 -28.334 1.00 59.84 309 ASN G C 1
ATOM 14300 O O . ASN E 1 309 ? 59.412 -44.383 -28.226 1.00 60.74 309 ASN G O 1
ATOM 14305 N N . THR E 1 310 ? 57.448 -44.991 -27.364 1.00 59.51 310 THR G N 1
ATOM 14306 C CA . THR E 1 310 ? 57.685 -44.345 -26.075 1.00 55.87 310 THR G CA 1
ATOM 14307 C C . THR E 1 310 ? 57.758 -45.365 -24.997 1.00 55.08 310 THR G C 1
ATOM 14308 O O . THR E 1 310 ? 57.703 -45.009 -23.807 1.00 57.40 310 THR G O 1
ATOM 14312 N N . ASN E 1 311 ? 57.817 -46.645 -25.372 1.00 59.58 311 ASN G N 1
ATOM 14313 C CA . ASN E 1 311 ? 57.923 -47.718 -24.385 1.00 60.97 311 ASN G CA 1
ATOM 14314 C C . ASN E 1 311 ? 59.244 -47.598 -23.600 1.00 64.92 311 ASN G C 1
ATOM 14315 O O . ASN E 1 311 ? 60.272 -47.330 -24.198 1.00 58.03 311 ASN G O 1
ATOM 14320 N N . LEU E 1 312 ? 59.173 -47.794 -22.286 1.00 65.36 312 LEU G N 1
ATOM 14321 C CA . LEU E 1 312 ? 60.328 -47.706 -21.398 1.00 73.06 312 LEU G CA 1
ATOM 14322 C C . LEU E 1 312 ? 60.914 -49.093 -21.144 1.00 74.61 312 LEU G C 1
ATOM 14323 O O . LEU E 1 312 ? 62.000 -49.200 -20.627 1.00 77.67 312 LEU G O 1
ATOM 14328 N N . ILE E 1 313 ? 60.186 -50.154 -21.509 1.00 71.73 313 ILE G N 1
ATOM 14329 C CA . ILE E 1 313 ? 60.690 -51.514 -21.510 1.00 70.11 313 ILE G CA 1
ATOM 14330 C C . ILE E 1 313 ? 60.282 -52.137 -22.840 1.00 72.20 313 ILE G C 1
ATOM 14331 O O . ILE E 1 313 ? 59.563 -51.502 -23.630 1.00 69.58 313 ILE G O 1
ATOM 14336 N N . ASP E 1 314 ? 60.698 -53.378 -23.069 1.00 70.75 314 ASP G N 1
ATOM 14337 C CA . ASP E 1 314 ? 60.420 -54.069 -24.325 1.00 79.11 314 ASP G CA 1
ATOM 14338 C C . ASP E 1 314 ? 58.903 -54.181 -24.565 1.00 75.87 314 ASP G C 1
ATOM 14339 O O . ASP E 1 314 ? 58.173 -54.533 -23.654 1.00 74.81 314 ASP G O 1
ATOM 14344 N N . GLU E 1 315 ? 58.468 -53.944 -25.799 1.00 78.83 315 GLU G N 1
ATOM 14345 C CA . GLU E 1 315 ? 57.032 -54.030 -26.181 1.00 77.50 315 GLU G CA 1
ATOM 14346 C C . GLU E 1 315 ? 56.452 -55.398 -25.885 1.00 79.38 315 GLU G C 1
ATOM 14347 O O . GLU E 1 315 ? 55.317 -55.502 -25.465 1.00 78.59 315 GLU G O 1
ATOM 14353 N N . THR E 1 316 ? 57.227 -56.468 -26.095 1.00 76.02 316 THR G N 1
ATOM 14354 C CA . THR E 1 316 ? 56.744 -57.809 -25.783 1.00 76.07 316 THR G CA 1
ATOM 14355 C C . THR E 1 316 ? 56.429 -57.973 -24.304 1.00 73.50 316 THR G C 1
ATOM 14356 O O . THR E 1 316 ? 55.436 -58.632 -23.974 1.00 70.90 316 THR G O 1
ATOM 14360 N N . LYS E 1 317 ? 57.231 -57.369 -23.426 1.00 71.89 317 LYS G N 1
ATOM 14361 C CA . LYS E 1 317 ? 56.955 -57.455 -21.996 1.00 72.58 317 LYS G CA 1
ATOM 14362 C C . LYS E 1 317 ? 55.714 -56.648 -21.589 1.00 71.35 317 LYS G C 1
ATOM 14363 O O . LYS E 1 317 ? 55.049 -57.016 -20.645 1.00 64.54 317 LYS G O 1
ATOM 14369 N N . ILE E 1 318 ? 55.438 -55.541 -22.277 1.00 71.25 318 ILE G N 1
ATOM 14370 C CA . ILE E 1 318 ? 54.219 -54.771 -22.017 1.00 65.04 318 ILE G CA 1
ATOM 14371 C C . ILE E 1 318 ? 53.011 -55.648 -22.361 1.00 67.35 318 ILE G C 1
ATOM 14372 O O . ILE E 1 318 ? 52.099 -55.756 -21.561 1.00 65.53 318 ILE G O 1
ATOM 14377 N N . PHE E 1 319 ? 53.033 -56.230 -23.562 1.00 65.07 319 PHE G N 1
ATOM 14378 C CA . PHE E 1 319 ? 51.983 -57.085 -24.051 1.00 63.12 319 PHE G CA 1
ATOM 14379 C C . PHE E 1 319 ? 51.736 -58.224 -23.067 1.00 63.93 319 PHE G C 1
ATOM 14380 O O . PHE E 1 319 ? 50.589 -58.494 -22.657 1.00 63.67 319 PHE G O 1
ATOM 14388 N N . GLU E 1 320 ? 52.804 -58.865 -22.616 1.00 64.51 320 GLU G N 1
ATOM 14389 C CA . GLU E 1 320 ? 52.685 -59.969 -21.657 1.00 64.21 320 GLU G CA 1
ATOM 14390 C C . GLU E 1 320 ? 52.138 -59.510 -20.313 1.00 63.60 320 GLU G C 1
ATOM 14391 O O . GLU E 1 320 ? 51.327 -60.201 -19.715 1.00 63.35 320 GLU G O 1
ATOM 14397 N N . ALA E 1 321 ? 52.618 -58.376 -19.813 1.00 60.25 321 ALA G N 1
ATOM 14398 C CA . ALA E 1 321 ? 52.144 -57.851 -18.541 1.00 58.16 321 ALA G CA 1
ATOM 14399 C C . ALA E 1 321 ? 50.620 -57.537 -18.614 1.00 58.44 321 ALA G C 1
ATOM 14400 O O . ALA E 1 321 ? 49.894 -57.790 -17.664 1.00 52.50 321 ALA G O 1
ATOM 14402 N N . ILE E 1 322 ? 50.188 -57.004 -19.735 1.00 56.33 322 ILE G N 1
ATOM 14403 C CA . ILE E 1 322 ? 48.746 -56.736 -19.926 1.00 59.57 322 ILE G CA 1
ATOM 14404 C C . ILE E 1 322 ? 47.966 -58.056 -19.877 1.00 59.49 322 ILE G C 1
ATOM 14405 O O . ILE E 1 322 ? 46.921 -58.163 -19.220 1.00 68.58 322 ILE G O 1
ATOM 14410 N N . LYS E 1 323 ? 48.429 -59.057 -20.604 1.00 63.91 323 LYS G N 1
ATOM 14411 C CA . LYS E 1 323 ? 47.715 -60.359 -20.646 1.00 66.18 323 LYS G CA 1
ATOM 14412 C C . LYS E 1 323 ? 47.645 -60.981 -19.282 1.00 64.79 323 LYS G C 1
ATOM 14413 O O . LYS E 1 323 ? 46.647 -61.557 -18.926 1.00 61.62 323 LYS G O 1
ATOM 14419 N N . LYS E 1 324 ? 48.696 -60.850 -18.492 1.00 64.35 324 LYS G N 1
ATOM 14420 C CA . LYS E 1 324 ? 48.690 -61.392 -17.126 1.00 66.75 324 LYS G CA 1
ATOM 14421 C C . LYS E 1 324 ? 47.919 -60.576 -16.127 1.00 61.94 324 LYS G C 1
ATOM 14422 O O . LYS E 1 324 ? 47.541 -61.098 -15.117 1.00 60.67 324 LYS G O 1
ATOM 14428 N N . SER E 1 325 ? 47.707 -59.287 -16.374 1.00 59.05 325 SER G N 1
ATOM 14429 C CA . SER E 1 325 ? 47.130 -58.401 -15.351 1.00 58.28 325 SER G CA 1
ATOM 14430 C C . SER E 1 325 ? 45.611 -58.205 -15.525 1.00 57.35 325 SER G C 1
ATOM 14431 O O . SER E 1 325 ? 44.961 -57.717 -14.612 1.00 53.01 325 SER G O 1
ATOM 14434 N N . PHE E 1 326 ? 45.075 -58.524 -16.706 1.00 53.70 326 PHE G N 1
ATOM 14435 C CA . PHE E 1 326 ? 43.646 -58.246 -16.981 1.00 54.14 326 PHE G CA 1
ATOM 14436 C C . PHE E 1 326 ? 42.957 -59.522 -17.425 1.00 54.91 326 PHE G C 1
ATOM 14437 O O . PHE E 1 326 ? 43.552 -60.339 -18.117 1.00 58.51 326 PHE G O 1
ATOM 14445 N N . ASN E 1 327 ? 41.673 -59.633 -17.124 1.00 55.79 327 ASN G N 1
ATOM 14446 C CA . ASN E 1 327 ? 40.853 -60.693 -17.604 1.00 55.03 327 ASN G CA 1
ATOM 14447 C C . ASN E 1 327 ? 40.020 -60.226 -18.822 1.00 55.28 327 ASN G C 1
ATOM 14448 O O . ASN E 1 327 ? 39.260 -59.277 -18.697 1.00 53.76 327 ASN G O 1
ATOM 14453 N N . PHE E 1 328 ? 40.177 -60.898 -19.957 1.00 50.38 328 PHE G N 1
ATOM 14454 C CA . PHE E 1 328 ? 39.614 -60.494 -21.206 1.00 51.08 328 PHE G CA 1
ATOM 14455 C C . PHE E 1 328 ? 38.257 -61.122 -21.493 1.00 51.13 328 PHE G C 1
ATOM 14456 O O . PHE E 1 328 ? 37.698 -60.875 -22.551 1.00 56.12 328 PHE G O 1
ATOM 14464 N N . ASP E 1 329 ? 37.767 -61.930 -20.571 1.00 54.25 329 ASP G N 1
ATOM 14465 C CA . ASP E 1 329 ? 36.422 -62.471 -20.681 1.00 56.12 329 ASP G CA 1
ATOM 14466 C C . ASP E 1 329 ? 35.427 -61.310 -20.500 1.00 53.20 329 ASP G C 1
ATOM 14467 O O . ASP E 1 329 ? 35.533 -60.570 -19.529 1.00 54.05 329 ASP G O 1
ATOM 14472 N N . ILE E 1 330 ? 34.479 -61.175 -21.421 1.00 53.11 330 ILE G N 1
ATOM 14473 C CA . ILE E 1 330 ? 33.570 -60.003 -21.437 1.00 51.14 330 ILE G CA 1
ATOM 14474 C C . ILE E 1 330 ? 32.747 -59.928 -20.166 1.00 48.95 330 ILE G C 1
ATOM 14475 O O . ILE E 1 330 ? 32.704 -58.871 -19.535 1.00 46.77 330 ILE G O 1
ATOM 14480 N N . LYS E 1 331 ? 32.117 -61.037 -19.763 1.00 47.84 331 LYS G N 1
ATOM 14481 C CA . LYS E 1 331 ? 31.329 -60.968 -18.544 1.00 49.92 331 LYS G CA 1
ATOM 14482 C C . LYS E 1 331 ? 32.165 -60.525 -17.347 1.00 49.96 331 LYS G C 1
ATOM 14483 O O . LYS E 1 331 ? 31.715 -59.779 -16.455 1.00 48.41 331 LYS G O 1
ATOM 14489 N N . THR E 1 332 ? 33.397 -61.006 -17.325 1.00 54.91 332 THR G N 1
ATOM 14490 C CA . THR E 1 332 ? 34.286 -60.708 -16.228 1.00 52.63 332 THR G CA 1
ATOM 14491 C C . THR E 1 332 ? 34.706 -59.251 -16.215 1.00 50.60 332 THR G C 1
ATOM 14492 O O . THR E 1 332 ? 34.614 -58.613 -15.179 1.00 48.75 332 THR G O 1
ATOM 14496 N N . PHE E 1 333 ? 35.102 -58.707 -17.367 1.00 47.95 333 PHE G N 1
ATOM 14497 C CA . PHE E 1 333 ? 35.521 -57.288 -17.328 1.00 51.09 333 PHE G CA 1
ATOM 14498 C C . PHE E 1 333 ? 34.309 -56.330 -17.116 1.00 49.64 333 PHE G C 1
ATOM 14499 O O . PHE E 1 333 ? 34.465 -55.291 -16.441 1.00 49.33 333 PHE G O 1
ATOM 14507 N N . ILE E 1 334 ? 33.123 -56.719 -17.592 1.00 46.81 334 ILE G N 1
ATOM 14508 C CA . ILE E 1 334 ? 31.935 -55.944 -17.272 1.00 48.31 334 ILE G CA 1
ATOM 14509 C C . ILE E 1 334 ? 31.757 -55.848 -15.752 1.00 49.42 334 ILE G C 1
ATOM 14510 O O . ILE E 1 334 ? 31.524 -54.767 -15.180 1.00 50.88 334 ILE G O 1
ATOM 14515 N N . ASN E 1 335 ? 31.862 -57.005 -15.086 1.00 53.62 335 ASN G N 1
ATOM 14516 C CA . ASN E 1 335 ? 31.756 -57.049 -13.619 1.00 55.23 335 ASN G CA 1
ATOM 14517 C C . ASN E 1 335 ? 32.912 -56.352 -12.883 1.00 54.51 335 ASN G C 1
ATOM 14518 O O . ASN E 1 335 ? 32.687 -55.602 -11.938 1.00 49.95 335 ASN G O 1
ATOM 14523 N N . ASP E 1 336 ? 34.121 -56.503 -13.394 1.00 55.66 336 ASP G N 1
ATOM 14524 C CA . ASP E 1 336 ? 35.267 -55.864 -12.771 1.00 54.66 336 ASP G CA 1
ATOM 14525 C C . ASP E 1 336 ? 35.099 -54.350 -12.816 1.00 56.05 336 ASP G C 1
ATOM 14526 O O . ASP E 1 336 ? 35.598 -53.687 -11.956 1.00 54.01 336 ASP G O 1
ATOM 14531 N N . LEU E 1 337 ? 34.477 -53.798 -13.871 1.00 49.05 337 LEU G N 1
ATOM 14532 C CA . LEU E 1 337 ? 34.255 -52.349 -13.977 1.00 49.02 337 LEU G CA 1
ATOM 14533 C C . LEU E 1 337 ? 32.893 -51.896 -13.429 1.00 52.05 337 LEU G C 1
ATOM 14534 O O . LEU E 1 337 ? 32.514 -50.738 -13.573 1.00 54.73 337 LEU G O 1
ATOM 14539 N N . ASN E 1 338 ? 32.144 -52.796 -12.808 1.00 47.55 338 ASN G N 1
ATOM 14540 C CA . ASN E 1 338 ? 30.848 -52.460 -12.238 1.00 52.08 338 ASN G CA 1
ATOM 14541 C C . ASN E 1 338 ? 29.925 -51.736 -13.237 1.00 48.22 338 ASN G C 1
ATOM 14542 O O . ASN E 1 338 ? 29.230 -50.760 -12.884 1.00 48.87 338 ASN G O 1
ATOM 14547 N N . LEU E 1 339 ? 29.923 -52.218 -14.468 1.00 44.75 339 LEU G N 1
ATOM 14548 C CA . LEU E 1 339 ? 29.211 -51.515 -15.514 1.00 44.98 339 LEU G CA 1
ATOM 14549 C C . LEU E 1 339 ? 27.713 -51.651 -15.389 1.00 45.19 339 LEU G C 1
ATOM 14550 O O . LEU E 1 339 ? 27.028 -50.753 -15.838 1.00 46.46 339 LEU G O 1
ATOM 14555 N N . TRP E 1 340 ? 27.185 -52.670 -14.702 1.00 45.56 340 TRP G N 1
ATOM 14556 C CA . TRP E 1 340 ? 25.738 -52.767 -14.520 1.00 51.51 340 TRP G CA 1
ATOM 14557 C C . TRP E 1 340 ? 25.173 -51.730 -13.564 1.00 50.69 340 TRP G C 1
ATOM 14558 O O . TRP E 1 340 ? 23.963 -51.459 -13.614 1.00 49.35 340 TRP G O 1
ATOM 14569 N N . THR E 1 341 ? 26.025 -51.171 -12.708 1.00 46.54 341 THR G N 1
ATOM 14570 C CA . THR E 1 341 ? 25.588 -50.205 -11.712 1.00 45.39 341 THR G CA 1
ATOM 14571 C C . THR E 1 341 ? 26.231 -48.854 -11.870 1.00 44.23 341 THR G C 1
ATOM 14572 O O . THR E 1 341 ? 26.043 -48.024 -11.041 1.00 48.01 341 THR G O 1
ATOM 14576 N N . THR E 1 342 ? 26.952 -48.586 -12.947 1.00 41.63 342 THR G N 1
ATOM 14577 C CA . THR E 1 342 ? 27.489 -47.255 -13.198 1.00 44.68 342 THR G CA 1
ATOM 14578 C C . THR E 1 342 ? 26.365 -46.424 -13.855 1.00 46.21 342 THR G C 1
ATOM 14579 O O . THR E 1 342 ? 25.614 -46.938 -14.679 1.00 43.54 342 THR G O 1
ATOM 14583 N N . LYS E 1 343 ? 26.310 -45.149 -13.509 1.00 46.51 343 LYS G N 1
ATOM 14584 C CA . LYS E 1 343 ? 25.381 -44.201 -14.147 1.00 44.88 343 LYS G CA 1
ATOM 14585 C C . LYS E 1 343 ? 26.069 -43.591 -15.352 1.00 40.22 343 LYS G C 1
ATOM 14586 O O . LYS E 1 343 ? 27.169 -43.103 -15.264 1.00 39.25 343 LYS G O 1
ATOM 14592 N N . TYR E 1 344 ? 25.410 -43.650 -16.485 1.00 43.76 344 TYR G N 1
ATOM 14593 C CA . TYR E 1 344 ? 26.007 -43.192 -17.761 1.00 41.46 344 TYR G CA 1
ATOM 14594 C C . TYR E 1 344 ? 25.649 -41.778 -18.151 1.00 41.86 344 TYR G C 1
ATOM 14595 O O . TYR E 1 344 ? 26.404 -41.153 -18.917 1.00 42.47 344 TYR G O 1
ATOM 14604 N N . LEU E 1 345 ? 24.510 -41.261 -17.696 1.00 40.04 345 LEU G N 1
ATOM 14605 C CA . LEU E 1 345 ? 24.195 -39.887 -18.011 1.00 41.74 345 LEU G CA 1
ATOM 14606 C C . LEU E 1 345 ? 25.393 -38.896 -17.805 1.00 41.74 345 LEU G C 1
ATOM 14607 O O . LEU E 1 345 ? 25.629 -38.056 -18.675 1.00 43.45 345 LEU G O 1
ATOM 14612 N N . PRO E 1 346 ? 26.158 -39.016 -16.697 1.00 40.49 346 PRO G N 1
ATOM 14613 C CA . PRO E 1 346 ? 27.236 -38.063 -16.490 1.00 40.52 346 PRO G CA 1
ATOM 14614 C C . PRO E 1 346 ? 28.335 -38.047 -17.560 1.00 40.44 346 PRO G C 1
ATOM 14615 O O . PRO E 1 346 ? 28.969 -37.010 -17.721 1.00 41.37 346 PRO G O 1
ATOM 14619 N N . VAL E 1 347 ? 28.529 -39.148 -18.291 1.00 40.89 347 VAL G N 1
ATOM 14620 C CA . VAL E 1 347 ? 29.518 -39.180 -19.356 1.00 39.03 347 VAL G CA 1
ATOM 14621 C C . VAL E 1 347 ? 28.948 -38.858 -20.730 1.00 40.65 347 VAL G C 1
ATOM 14622 O O . VAL E 1 347 ? 29.707 -38.752 -21.704 1.00 37.98 347 VAL G O 1
ATOM 14626 N N . ALA E 1 348 ? 27.644 -38.570 -20.811 1.00 36.32 348 ALA G N 1
ATOM 14627 C CA . ALA E 1 348 ? 27.068 -38.178 -22.063 1.00 38.27 348 ALA G CA 1
ATOM 14628 C C . ALA E 1 348 ? 27.398 -36.761 -22.495 1.00 36.82 348 ALA G C 1
ATOM 14629 O O . ALA E 1 348 ? 27.149 -36.388 -23.647 1.00 33.65 348 ALA G O 1
ATOM 14631 N N . THR E 1 349 ? 27.945 -35.948 -21.599 1.00 36.10 349 THR G N 1
ATOM 14632 C CA . THR E 1 349 ? 28.468 -34.640 -21.973 1.00 35.73 349 THR G CA 1
ATOM 14633 C C . THR E 1 349 ? 29.965 -34.585 -21.462 1.00 38.70 349 THR G C 1
ATOM 14634 O O . THR E 1 349 ? 30.273 -35.155 -20.419 1.00 37.69 349 THR G O 1
ATOM 14638 N N . TYR E 1 350 ? 30.799 -33.908 -22.236 1.00 38.72 350 TYR G N 1
ATOM 14639 C CA . TYR E 1 350 ? 32.192 -33.570 -21.829 1.00 39.92 350 TYR G CA 1
ATOM 14640 C C . TYR E 1 350 ? 33.157 -34.758 -21.816 1.00 41.92 350 TYR G C 1
ATOM 14641 O O . TYR E 1 350 ? 34.286 -34.658 -21.289 1.00 38.33 350 TYR G O 1
ATOM 14650 N N . GLY E 1 351 ? 32.777 -35.846 -22.515 1.00 41.54 351 GLY G N 1
ATOM 14651 C CA . GLY E 1 351 ? 33.676 -36.990 -22.718 1.00 40.37 351 GLY G CA 1
ATOM 14652 C C . GLY E 1 351 ? 33.602 -38.098 -21.726 1.00 38.12 351 GLY G C 1
ATOM 14653 O O . GLY E 1 351 ? 33.221 -37.879 -20.589 1.00 42.98 351 GLY G O 1
ATOM 14654 N N . HIS E 1 352 ? 33.897 -39.314 -22.192 1.00 36.98 352 HIS G N 1
ATOM 14655 C CA . HIS E 1 352 ? 33.760 -40.492 -21.345 1.00 36.16 352 HIS G CA 1
ATOM 14656 C C . HIS E 1 352 ? 35.056 -40.807 -20.621 1.00 36.99 352 HIS G C 1
ATOM 14657 O O . HIS E 1 352 ? 35.020 -41.635 -19.701 1.00 38.36 352 HIS G O 1
ATOM 14664 N N . PHE E 1 353 ? 36.134 -40.125 -20.960 1.00 38.34 353 PHE G N 1
ATOM 14665 C CA . PHE E 1 353 ? 37.463 -40.456 -20.424 1.00 41.89 353 PHE G CA 1
ATOM 14666 C C . PHE E 1 353 ? 38.151 -39.272 -19.793 1.00 44.07 353 PHE G C 1
ATOM 14667 O O . PHE E 1 353 ? 37.897 -38.138 -20.127 1.00 44.75 353 PHE G O 1
ATOM 14675 N N . GLY E 1 354 ? 39.072 -39.559 -18.871 1.00 46.84 354 GLY G N 1
ATOM 14676 C CA . GLY E 1 354 ? 39.780 -38.515 -18.140 1.00 49.99 354 GLY G CA 1
ATOM 14677 C C . GLY E 1 354 ? 38.942 -37.498 -17.403 1.00 50.45 354 GLY G C 1
ATOM 14678 O O . GLY E 1 354 ? 39.096 -36.290 -17.591 1.00 66.89 354 GLY G O 1
ATOM 14679 N N . ARG E 1 355 ? 38.048 -37.967 -16.628 1.00 45.54 355 ARG G N 1
ATOM 14680 C CA . ARG E 1 355 ? 37.022 -37.097 -16.031 1.00 46.42 355 ARG G CA 1
ATOM 14681 C C . ARG E 1 355 ? 37.393 -37.046 -14.566 1.00 48.02 355 ARG G C 1
ATOM 14682 O O . ARG E 1 355 ? 36.895 -37.828 -13.771 1.00 49.69 355 ARG G O 1
ATOM 14690 N N . ASP E 1 356 ? 38.292 -36.129 -14.229 1.00 49.97 356 ASP G N 1
ATOM 14691 C CA . ASP E 1 356 ? 38.696 -35.929 -12.835 1.00 53.12 356 ASP G CA 1
ATOM 14692 C C . ASP E 1 356 ? 37.594 -35.285 -12.014 1.00 52.83 356 ASP G C 1
ATOM 14693 O O . ASP E 1 356 ? 37.645 -35.323 -10.822 1.00 50.10 356 ASP G O 1
ATOM 14698 N N . ASP E 1 357 ? 36.535 -34.788 -12.653 1.00 52.63 357 ASP G N 1
ATOM 14699 C CA . ASP E 1 357 ? 35.285 -34.433 -11.977 1.00 52.57 357 ASP G CA 1
ATOM 14700 C C . ASP E 1 357 ? 34.319 -35.567 -11.649 1.00 53.47 357 ASP G C 1
ATOM 14701 O O . ASP E 1 357 ? 33.301 -35.315 -11.080 1.00 52.31 357 ASP G O 1
ATOM 14706 N N . LEU E 1 358 ? 34.597 -36.810 -12.032 1.00 53.35 358 LEU G N 1
ATOM 14707 C CA . LEU E 1 358 ? 33.696 -37.952 -11.774 1.00 53.01 358 LEU G CA 1
ATOM 14708 C C . LEU E 1 358 ? 34.547 -39.042 -11.148 1.00 51.79 358 LEU G C 1
ATOM 14709 O O . LEU E 1 358 ? 35.719 -38.865 -11.027 1.00 50.74 358 LEU G O 1
ATOM 14714 N N . ASP E 1 359 ? 33.959 -40.164 -10.812 1.00 55.30 359 ASP G N 1
ATOM 14715 C CA . ASP E 1 359 ? 34.674 -41.300 -10.256 1.00 56.75 359 ASP G CA 1
ATOM 14716 C C . ASP E 1 359 ? 34.388 -42.558 -11.060 1.00 56.46 359 ASP G C 1
ATOM 14717 O O . ASP E 1 359 ? 33.564 -43.351 -10.692 1.00 58.28 359 ASP G O 1
ATOM 14722 N N . LEU E 1 360 ? 34.985 -42.716 -12.219 1.00 49.80 360 LEU G N 1
ATOM 14723 C CA . LEU E 1 360 ? 34.575 -43.804 -13.126 1.00 46.12 360 LEU G CA 1
ATOM 14724 C C . LEU E 1 360 ? 35.492 -45.014 -12.894 1.00 49.36 360 LEU G C 1
ATOM 14725 O O . LEU E 1 360 ? 36.747 -44.844 -12.715 1.00 48.66 360 LEU G O 1
ATOM 14730 N N . SER E 1 361 ? 34.935 -46.221 -12.930 1.00 48.21 361 SER G N 1
ATOM 14731 C CA . SER E 1 361 ? 35.739 -47.424 -12.700 1.00 49.48 361 SER G CA 1
ATOM 14732 C C . SER E 1 361 ? 36.886 -47.619 -13.698 1.00 51.01 361 SER G C 1
ATOM 14733 O O . SER E 1 361 ? 37.985 -48.045 -13.313 1.00 47.47 361 SER G O 1
ATOM 14736 N N . TRP E 1 362 ? 36.685 -47.187 -14.964 1.00 47.66 362 TRP G N 1
ATOM 14737 C CA . TRP E 1 362 ? 37.662 -47.426 -15.989 1.00 46.62 362 TRP G CA 1
ATOM 14738 C C . TRP E 1 362 ? 38.782 -46.398 -15.936 1.00 45.91 362 TRP G C 1
ATOM 14739 O O . TRP E 1 362 ? 39.687 -46.447 -16.736 1.00 45.21 362 TRP G O 1
ATOM 14750 N N . GLU E 1 363 ? 38.659 -45.426 -15.038 1.00 45.92 363 GLU G N 1
ATOM 14751 C CA . GLU E 1 363 ? 39.670 -44.408 -14.826 1.00 45.52 363 GLU G CA 1
ATOM 14752 C C . GLU E 1 363 ? 40.550 -44.679 -13.582 1.00 46.65 363 GLU G C 1
ATOM 14753 O O . GLU E 1 363 ? 41.435 -43.897 -13.311 1.00 46.71 363 GLU G O 1
ATOM 14759 N N . LYS E 1 364 ? 40.274 -45.762 -12.871 1.00 50.25 364 LYS G N 1
ATOM 14760 C CA . LYS E 1 364 ? 41.010 -46.060 -11.626 1.00 55.66 364 LYS G CA 1
ATOM 14761 C C . LYS E 1 364 ? 42.386 -46.628 -11.974 1.00 56.72 364 LYS G C 1
ATOM 14762 O O . LYS E 1 364 ? 42.512 -47.489 -12.868 1.00 51.03 364 LYS G O 1
ATOM 14768 N N . LEU E 1 365 ? 43.398 -46.158 -11.248 1.00 56.85 365 LEU G N 1
ATOM 14769 C CA . LEU E 1 365 ? 44.741 -46.678 -11.395 1.00 58.13 365 LEU G CA 1
ATOM 14770 C C . LEU E 1 365 ? 45.035 -47.875 -10.478 1.00 60.66 365 LEU G C 1
ATOM 14771 O O . LEU E 1 365 ? 46.113 -48.019 -9.921 1.00 58.54 365 LEU G O 1
ATOM 14776 N N . ASN E 1 366 ? 44.110 -48.797 -10.438 1.00 59.06 366 ASN G N 1
ATOM 14777 C CA . ASN E 1 366 ? 44.198 -49.964 -9.536 1.00 61.22 366 ASN G CA 1
ATOM 14778 C C . ASN E 1 366 ? 44.870 -51.168 -10.224 1.00 59.46 366 ASN G C 1
ATOM 14779 O O . ASN E 1 366 ? 44.808 -52.230 -9.710 1.00 61.52 366 ASN G O 1
ATOM 14784 N N . LYS E 1 367 ? 45.474 -51.017 -11.394 1.00 59.15 367 LYS G N 1
ATOM 14785 C CA . LYS E 1 367 ? 46.184 -52.107 -12.031 1.00 58.97 367 LYS G CA 1
ATOM 14786 C C . LYS E 1 367 ? 47.674 -51.822 -12.233 1.00 61.58 367 LYS G C 1
ATOM 14787 O O . LYS E 1 367 ? 48.397 -52.639 -12.828 1.00 60.85 367 LYS G O 1
ATOM 14793 N N . VAL E 1 368 ? 48.115 -50.674 -11.750 1.00 63.01 368 VAL G N 1
ATOM 14794 C CA . VAL E 1 368 ? 49.525 -50.285 -11.862 1.00 64.11 368 VAL G CA 1
ATOM 14795 C C . VAL E 1 368 ? 50.446 -51.331 -11.182 1.00 63.93 368 VAL G C 1
ATOM 14796 O O . VAL E 1 368 ? 51.434 -51.774 -11.782 1.00 62.75 368 VAL G O 1
ATOM 14800 N N . GLU E 1 369 ? 50.098 -51.728 -9.971 1.00 68.79 369 GLU G N 1
ATOM 14801 C CA . GLU E 1 369 ? 50.935 -52.672 -9.179 1.00 75.69 369 GLU G CA 1
ATOM 14802 C C . GLU E 1 369 ? 51.029 -54.006 -9.931 1.00 72.87 369 GLU G C 1
ATOM 14803 O O . GLU E 1 369 ? 52.140 -54.544 -10.108 1.00 63.88 369 GLU G O 1
ATOM 14809 N N . ASP E 1 370 ? 49.888 -54.489 -10.435 1.00 64.58 370 ASP G N 1
ATOM 14810 C CA . ASP E 1 370 ? 49.909 -55.730 -11.194 1.00 67.43 370 ASP G CA 1
ATOM 14811 C C . ASP E 1 370 ? 50.749 -55.621 -12.471 1.00 65.49 370 ASP G C 1
ATOM 14812 O O . ASP E 1 370 ? 51.507 -56.556 -12.792 1.00 70.68 370 ASP G O 1
ATOM 14817 N N . LEU E 1 371 ? 50.609 -54.505 -13.190 1.00 62.61 371 LEU G N 1
ATOM 14818 C CA . LEU E 1 371 ? 51.360 -54.326 -14.430 1.00 61.20 371 LEU G CA 1
ATOM 14819 C C . LEU E 1 371 ? 52.907 -54.300 -14.153 1.00 67.43 371 LEU G C 1
ATOM 14820 O O . LEU E 1 371 ? 53.685 -54.930 -14.902 1.00 67.06 371 LEU G O 1
ATOM 14825 N N . ILE E 1 372 ? 53.309 -53.559 -13.118 1.00 69.77 372 ILE G N 1
ATOM 14826 C CA . ILE E 1 372 ? 54.722 -53.465 -12.762 1.00 73.41 372 ILE G CA 1
ATOM 14827 C C . ILE E 1 372 ? 55.258 -54.860 -12.390 1.00 74.20 372 ILE G C 1
ATOM 14828 O O . ILE E 1 372 ? 56.224 -55.334 -12.991 1.00 72.67 372 ILE G O 1
ATOM 14833 N N . LYS E 1 373 ? 54.581 -55.534 -11.471 1.00 70.98 373 LYS G N 1
ATOM 14834 C CA . LYS E 1 373 ? 54.956 -56.894 -11.119 1.00 76.35 373 LYS G CA 1
ATOM 14835 C C . LYS E 1 373 ? 55.025 -57.818 -12.344 1.00 77.64 373 LYS G C 1
ATOM 14836 O O . LYS E 1 373 ? 56.009 -58.510 -12.524 1.00 76.72 373 LYS G O 1
ATOM 14842 N N . ASN E 1 374 ? 54.018 -57.806 -13.203 1.00 73.38 374 ASN G N 1
ATOM 14843 C CA . ASN E 1 374 ? 53.977 -58.731 -14.325 1.00 72.82 374 ASN G CA 1
ATOM 14844 C C . ASN E 1 374 ? 54.840 -58.333 -15.508 1.00 70.77 374 ASN G C 1
ATOM 14845 O O . ASN E 1 374 ? 54.864 -59.051 -16.491 1.00 69.74 374 ASN G O 1
ATOM 14850 N N . SER E 1 375 ? 55.495 -57.173 -15.461 1.00 68.73 375 SER G N 1
ATOM 14851 C CA . SER E 1 375 ? 56.343 -56.782 -16.544 1.00 72.85 375 SER G CA 1
ATOM 14852 C C . SER E 1 375 ? 57.823 -57.165 -16.294 1.00 80.21 375 SER G C 1
ATOM 14853 O O . SER E 1 375 ? 58.623 -57.024 -17.232 1.00 70.30 375 SER G O 1
ATOM 14856 N N . LYS E 1 376 ? 58.143 -57.606 -15.073 1.00 82.95 376 LYS G N 1
ATOM 14857 C CA . LYS E 1 376 ? 59.532 -57.875 -14.693 1.00 95.91 376 LYS G CA 1
ATOM 14858 C C . LYS E 1 376 ? 60.022 -59.270 -15.088 1.00 105.72 376 LYS G C 1
ATOM 14859 O O . LYS E 1 376 ? 61.150 -59.384 -15.539 1.00 118.37 376 LYS G O 1
ATOM 14865 N N . HIS E 1 377 ? 59.205 -60.313 -14.944 1.00 112.43 377 HIS G N 1
ATOM 14866 C CA . HIS E 1 377 ? 59.648 -61.691 -15.256 1.00 116.92 377 HIS G CA 1
ATOM 14867 C C . HIS E 1 377 ? 58.421 -62.547 -15.595 1.00 106.18 377 HIS G C 1
ATOM 14868 O O . HIS E 1 377 ? 58.032 -62.601 -16.753 1.00 96.64 377 HIS G O 1
ATOM 14875 N N . LYS F 1 4 ? 52.895 -61.116 -32.638 1.00 74.07 4 LYS H N 1
ATOM 14876 C CA . LYS F 1 4 ? 52.246 -60.724 -33.948 1.00 72.42 4 LYS H CA 1
ATOM 14877 C C . LYS F 1 4 ? 51.608 -59.335 -33.917 1.00 70.07 4 LYS H C 1
ATOM 14878 O O . LYS F 1 4 ? 50.999 -58.997 -32.936 1.00 69.81 4 LYS H O 1
ATOM 14884 N N . LYS F 1 5 ? 51.736 -58.592 -35.019 1.00 64.56 5 LYS H N 1
ATOM 14885 C CA . LYS F 1 5 ? 51.119 -57.284 -35.203 1.00 59.98 5 LYS H CA 1
ATOM 14886 C C . LYS F 1 5 ? 49.818 -57.456 -36.012 1.00 57.67 5 LYS H C 1
ATOM 14887 O O . LYS F 1 5 ? 49.871 -57.537 -37.248 1.00 55.21 5 LYS H O 1
ATOM 14893 N N . ILE F 1 6 ? 48.676 -57.552 -35.342 1.00 51.11 6 ILE H N 1
ATOM 14894 C CA . ILE F 1 6 ? 47.378 -57.849 -36.010 1.00 49.97 6 ILE H CA 1
ATOM 14895 C C . ILE F 1 6 ? 46.485 -56.596 -35.961 1.00 51.00 6 ILE H C 1
ATOM 14896 O O . ILE F 1 6 ? 46.125 -56.150 -34.859 1.00 47.27 6 ILE H O 1
ATOM 14901 N N . ILE F 1 7 ? 46.208 -56.052 -37.158 1.00 51.05 7 ILE H N 1
ATOM 14902 C CA . ILE F 1 7 ? 45.346 -54.894 -37.333 1.00 48.08 7 ILE H CA 1
ATOM 14903 C C . ILE F 1 7 ? 44.041 -55.345 -37.987 1.00 45.31 7 ILE H C 1
ATOM 14904 O O . ILE F 1 7 ? 44.060 -56.200 -38.898 1.00 42.37 7 ILE H O 1
ATOM 14909 N N . THR F 1 8 ? 42.921 -54.717 -37.624 1.00 42.41 8 THR H N 1
ATOM 14910 C CA . THR F 1 8 ? 41.602 -55.216 -38.068 1.00 42.30 8 THR H CA 1
ATOM 14911 C C . THR F 1 8 ? 40.735 -54.040 -38.482 1.00 42.49 8 THR H C 1
ATOM 14912 O O . THR F 1 8 ? 40.806 -52.966 -37.845 1.00 40.65 8 THR H O 1
ATOM 14916 N N . SER F 1 9 ? 40.000 -54.215 -39.581 1.00 40.24 9 SER H N 1
ATOM 14917 C CA . SER F 1 9 ? 39.009 -53.225 -40.029 1.00 41.42 9 SER H CA 1
ATOM 14918 C C . SER F 1 9 ? 37.717 -53.943 -40.423 1.00 39.51 9 SER H C 1
ATOM 14919 O O . SER F 1 9 ? 37.680 -55.155 -40.665 1.00 40.81 9 SER H O 1
ATOM 14922 N N . GLU F 1 10 ? 36.686 -53.153 -40.613 1.00 41.29 10 GLU H N 1
ATOM 14923 C CA . GLU F 1 10 ? 35.351 -53.665 -40.951 1.00 39.93 10 GLU H CA 1
ATOM 14924 C C . GLU F 1 10 ? 34.740 -53.082 -42.181 1.00 36.14 10 GLU H C 1
ATOM 14925 O O . GLU F 1 10 ? 35.136 -52.024 -42.635 1.00 36.09 10 GLU H O 1
ATOM 14931 N N . SER F 1 11 ? 33.660 -53.716 -42.649 1.00 36.94 11 SER H N 1
ATOM 14932 C CA . SER F 1 11 ? 32.753 -53.080 -43.570 1.00 35.17 11 SER H CA 1
ATOM 14933 C C . SER F 1 11 ? 31.351 -53.542 -43.291 1.00 35.01 11 SER H C 1
ATOM 14934 O O . SER F 1 11 ? 31.157 -54.468 -42.496 1.00 35.84 11 SER H O 1
ATOM 14937 N N . VAL F 1 12 ? 30.388 -52.866 -43.924 1.00 33.84 12 VAL H N 1
ATOM 14938 C CA . VAL F 1 12 ? 28.983 -53.266 -43.807 1.00 34.43 12 VAL H CA 1
ATOM 14939 C C . VAL F 1 12 ? 28.321 -53.184 -45.154 1.00 33.32 12 VAL H C 1
ATOM 14940 O O . VAL F 1 12 ? 28.799 -52.493 -46.032 1.00 34.11 12 VAL H O 1
ATOM 14944 N N . GLY F 1 13 ? 27.232 -53.899 -45.309 1.00 32.08 13 GLY H N 1
ATOM 14945 C CA . GLY F 1 13 ? 26.608 -54.010 -46.614 1.00 33.96 13 GLY H CA 1
ATOM 14946 C C . GLY F 1 13 ? 25.550 -52.960 -46.888 1.00 35.47 13 GLY H C 1
ATOM 14947 O O . GLY F 1 13 ? 25.234 -52.156 -46.043 1.00 37.47 13 GLY H O 1
ATOM 14948 N N . ALA F 1 14 ? 24.934 -53.057 -48.050 1.00 39.30 14 ALA H N 1
ATOM 14949 C CA . ALA F 1 14 ? 23.939 -52.061 -48.476 1.00 37.12 14 ALA H CA 1
ATOM 14950 C C . ALA F 1 14 ? 22.664 -52.154 -47.700 1.00 34.69 14 ALA H C 1
ATOM 14951 O O . ALA F 1 14 ? 21.907 -51.188 -47.654 1.00 33.63 14 ALA H O 1
ATOM 14953 N N . GLY F 1 15 ? 22.377 -53.319 -47.112 1.00 33.55 15 GLY H N 1
ATOM 14954 C CA . GLY F 1 15 ? 21.204 -53.509 -46.259 1.00 32.97 15 GLY H CA 1
ATOM 14955 C C . GLY F 1 15 ? 21.408 -53.380 -44.781 1.00 30.98 15 GLY H C 1
ATOM 14956 O O . GLY F 1 15 ? 20.483 -53.549 -43.987 1.00 32.00 15 GLY H O 1
ATOM 14957 N N . HIS F 1 16 ? 22.621 -53.004 -44.406 1.00 31.65 16 HIS H N 1
ATOM 14958 C CA . HIS F 1 16 ? 22.891 -52.656 -43.022 1.00 31.44 16 HIS H CA 1
ATOM 14959 C C . HIS F 1 16 ? 22.091 -51.372 -42.711 1.00 33.81 16 HIS H C 1
ATOM 14960 O O . HIS F 1 16 ? 22.117 -50.457 -43.512 1.00 31.18 16 HIS H O 1
ATOM 14967 N N . PRO F 1 17 ? 21.454 -51.272 -41.562 1.00 32.90 17 PRO H N 1
ATOM 14968 C CA . PRO F 1 17 ? 20.517 -50.165 -41.350 1.00 32.44 17 PRO H CA 1
ATOM 14969 C C . PRO F 1 17 ? 21.180 -48.787 -41.281 1.00 31.04 17 PRO H C 1
ATOM 14970 O O . PRO F 1 17 ? 20.595 -47.823 -41.746 1.00 31.46 17 PRO H O 1
ATOM 14974 N N . ASP F 1 18 ? 22.395 -48.688 -40.766 1.00 31.15 18 ASP H N 1
ATOM 14975 C CA . ASP F 1 18 ? 23.105 -47.387 -40.768 1.00 33.98 18 ASP H CA 1
ATOM 14976 C C . ASP F 1 18 ? 23.409 -46.985 -42.225 1.00 34.02 18 ASP H C 1
ATOM 14977 O O . ASP F 1 18 ? 23.290 -45.815 -42.604 1.00 30.93 18 ASP H O 1
ATOM 14982 N N . LYS F 1 19 ? 23.816 -47.949 -43.038 1.00 33.23 19 LYS H N 1
ATOM 14983 C CA . LYS F 1 19 ? 24.059 -47.671 -44.455 1.00 31.65 19 LYS H CA 1
ATOM 14984 C C . LYS F 1 19 ? 22.831 -47.376 -45.263 1.00 30.80 19 LYS H C 1
ATOM 14985 O O . LYS F 1 19 ? 22.925 -46.636 -46.260 1.00 33.23 19 LYS H O 1
ATOM 14991 N N . ILE F 1 20 ? 21.673 -47.960 -44.926 1.00 30.04 20 ILE H N 1
ATOM 14992 C CA . ILE F 1 20 ? 20.441 -47.549 -45.548 1.00 28.56 20 ILE H CA 1
ATOM 14993 C C . ILE F 1 20 ? 20.258 -46.049 -45.327 1.00 30.77 20 ILE H C 1
ATOM 14994 O O . ILE F 1 20 ? 19.896 -45.303 -46.252 1.00 28.67 20 ILE H O 1
ATOM 14999 N N . CYS F 1 21 ? 20.438 -45.587 -44.083 1.00 30.03 21 CYS H N 1
ATOM 15000 C CA . CYS F 1 21 ? 20.326 -44.180 -43.780 1.00 30.64 21 CYS H CA 1
ATOM 15001 C C . CYS F 1 21 ? 21.322 -43.301 -44.548 1.00 28.50 21 CYS H C 1
ATOM 15002 O O . CYS F 1 21 ? 20.940 -42.272 -45.113 1.00 26.58 21 CYS H O 1
ATOM 15005 N N . ASP F 1 22 ? 22.596 -43.709 -44.610 1.00 29.84 22 ASP H N 1
ATOM 15006 C CA . ASP F 1 22 ? 23.559 -42.966 -45.403 1.00 29.11 22 ASP H CA 1
ATOM 15007 C C . ASP F 1 22 ? 23.119 -42.899 -46.871 1.00 27.93 22 ASP H C 1
ATOM 15008 O O . ASP F 1 22 ? 23.248 -41.831 -47.508 1.00 28.04 22 ASP H O 1
ATOM 15013 N N . GLN F 1 23 ? 22.613 -43.984 -47.411 1.00 26.47 23 GLN H N 1
ATOM 15014 C CA . GLN F 1 23 ? 22.189 -43.991 -48.802 1.00 28.07 23 GLN H CA 1
ATOM 15015 C C . GLN F 1 23 ? 20.972 -43.063 -49.039 1.00 26.64 23 GLN H C 1
ATOM 15016 O O . GLN F 1 23 ? 20.958 -42.311 -50.032 1.00 25.53 23 GLN H O 1
ATOM 15022 N N . ILE F 1 24 ? 19.982 -43.082 -48.130 1.00 26.69 24 ILE H N 1
ATOM 15023 C CA . ILE F 1 24 ? 18.814 -42.218 -48.318 1.00 26.17 24 ILE H CA 1
ATOM 15024 C C . ILE F 1 24 ? 19.289 -40.715 -48.206 1.00 26.99 24 ILE H C 1
ATOM 15025 O O . ILE F 1 24 ? 18.895 -39.870 -49.032 1.00 26.40 24 ILE H O 1
ATOM 15030 N N . SER F 1 25 ? 20.184 -40.433 -47.255 1.00 27.19 25 SER H N 1
ATOM 15031 C CA . SER F 1 25 ? 20.729 -39.085 -47.089 1.00 28.10 25 SER H CA 1
ATOM 15032 C C . SER F 1 25 ? 21.380 -38.605 -48.383 1.00 28.48 25 SER H C 1
ATOM 15033 O O . SER F 1 25 ? 21.127 -37.488 -48.846 1.00 26.93 25 SER H O 1
ATOM 15036 N N . ASP F 1 26 ? 22.247 -39.410 -48.928 1.00 27.76 26 ASP H N 1
ATOM 15037 C CA . ASP F 1 26 ? 22.967 -39.014 -50.142 1.00 28.80 26 ASP H CA 1
ATOM 15038 C C . ASP F 1 26 ? 22.110 -39.041 -51.374 1.00 29.79 26 ASP H C 1
ATOM 15039 O O . ASP F 1 26 ? 22.375 -38.256 -52.307 1.00 28.65 26 ASP H O 1
ATOM 15044 N N . ALA F 1 27 ? 21.102 -39.917 -51.448 1.00 29.45 27 ALA H N 1
ATOM 15045 C CA . ALA F 1 27 ? 20.202 -39.887 -52.559 1.00 28.69 27 ALA H CA 1
ATOM 15046 C C . ALA F 1 27 ? 19.388 -38.610 -52.566 1.00 29.84 27 ALA H C 1
ATOM 15047 O O . ALA F 1 27 ? 19.165 -37.993 -53.627 1.00 29.26 27 ALA H O 1
ATOM 15049 N N . ILE F 1 28 ? 18.999 -38.153 -51.384 1.00 27.23 28 ILE H N 1
ATOM 15050 C CA . ILE F 1 28 ? 18.254 -36.927 -51.298 1.00 28.70 28 ILE H CA 1
ATOM 15051 C C . ILE F 1 28 ? 19.173 -35.732 -51.688 1.00 27.27 28 ILE H C 1
ATOM 15052 O O . ILE F 1 28 ? 18.782 -34.844 -52.455 1.00 26.29 28 ILE H O 1
ATOM 15057 N N . LEU F 1 29 ? 20.392 -35.738 -51.172 1.00 25.64 29 LEU H N 1
ATOM 15058 C CA . LEU F 1 29 ? 21.346 -34.718 -51.530 1.00 26.86 29 LEU H CA 1
ATOM 15059 C C . LEU F 1 29 ? 21.541 -34.677 -53.080 1.00 27.59 29 LEU H C 1
ATOM 15060 O O . LEU F 1 29 ? 21.507 -33.587 -53.676 1.00 25.87 29 LEU H O 1
ATOM 15065 N N . ASP F 1 30 ? 21.756 -35.854 -53.675 1.00 27.23 30 ASP H N 1
ATOM 15066 C CA . ASP F 1 30 ? 22.003 -35.889 -55.142 1.00 28.29 30 ASP H CA 1
ATOM 15067 C C . ASP F 1 30 ? 20.841 -35.322 -55.903 1.00 28.65 30 ASP H C 1
ATOM 15068 O O . ASP F 1 30 ? 21.025 -34.591 -56.888 1.00 27.40 30 ASP H O 1
ATOM 15073 N N . GLU F 1 31 ? 19.611 -35.636 -55.476 1.00 29.61 31 GLU H N 1
ATOM 15074 C CA . GLU F 1 31 ? 18.453 -35.018 -56.144 1.00 29.99 31 GLU H CA 1
ATOM 15075 C C . GLU F 1 31 ? 18.388 -33.524 -55.986 1.00 29.17 31 GLU H C 1
ATOM 15076 O O . GLU F 1 31 ? 18.124 -32.804 -56.972 1.00 29.94 31 GLU H O 1
ATOM 15082 N N . CYS F 1 32 ? 18.686 -32.990 -54.825 1.00 27.25 32 CYS H N 1
ATOM 15083 C CA . CYS F 1 32 ? 18.744 -31.524 -54.652 1.00 28.75 32 CYS H CA 1
ATOM 15084 C C . CYS F 1 32 ? 19.807 -30.909 -55.601 1.00 27.60 32 CYS H C 1
ATOM 15085 O O . CYS F 1 32 ? 19.503 -29.926 -56.263 1.00 27.74 32 CYS H O 1
ATOM 15088 N N . LEU F 1 33 ? 21.017 -31.453 -55.621 1.00 28.25 33 LEU H N 1
ATOM 15089 C CA . LEU F 1 33 ? 22.074 -30.834 -56.374 1.00 29.24 33 LEU H CA 1
ATOM 15090 C C . LEU F 1 33 ? 21.842 -30.984 -57.886 1.00 31.68 33 LEU H C 1
ATOM 15091 O O . LEU F 1 33 ? 22.297 -30.142 -58.611 1.00 29.23 33 LEU H O 1
ATOM 15096 N N . SER F 1 34 ? 21.123 -32.029 -58.342 1.00 32.10 34 SER H N 1
ATOM 15097 C CA A SER F 1 34 ? 20.818 -32.134 -59.759 0.50 31.16 34 SER H CA 1
ATOM 15098 C CA B SER F 1 34 ? 20.834 -32.136 -59.790 0.50 31.97 34 SER H CA 1
ATOM 15099 C C . SER F 1 34 ? 19.909 -30.991 -60.200 1.00 30.82 34 SER H C 1
ATOM 15100 O O . SER F 1 34 ? 19.904 -30.605 -61.368 1.00 31.01 34 SER H O 1
ATOM 15105 N N . GLN F 1 35 ? 19.081 -30.469 -59.313 1.00 27.93 35 GLN H N 1
ATOM 15106 C CA . GLN F 1 35 ? 18.127 -29.407 -59.638 1.00 31.38 35 GLN H CA 1
ATOM 15107 C C . GLN F 1 35 ? 18.699 -28.042 -59.312 1.00 32.49 35 GLN H C 1
ATOM 15108 O O . GLN F 1 35 ? 18.293 -27.056 -59.948 1.00 32.35 35 GLN H O 1
ATOM 15114 N N . ASP F 1 36 ? 19.531 -27.925 -58.288 1.00 28.99 36 ASP H N 1
ATOM 15115 C CA . ASP F 1 36 ? 19.932 -26.621 -57.780 1.00 30.39 36 ASP H CA 1
ATOM 15116 C C . ASP F 1 36 ? 21.350 -26.792 -57.176 1.00 32.49 36 ASP H C 1
ATOM 15117 O O . ASP F 1 36 ? 21.535 -27.267 -56.033 1.00 28.60 36 ASP H O 1
ATOM 15122 N N . GLN F 1 37 ? 22.334 -26.412 -57.972 1.00 32.07 37 GLN H N 1
ATOM 15123 C CA . GLN F 1 37 ? 23.724 -26.506 -57.549 1.00 38.64 37 GLN H CA 1
ATOM 15124 C C . GLN F 1 37 ? 24.118 -25.547 -56.442 1.00 36.55 37 GLN H C 1
ATOM 15125 O O . GLN F 1 37 ? 25.230 -25.637 -55.993 1.00 46.85 37 GLN H O 1
ATOM 15131 N N . ASN F 1 38 ? 23.273 -24.637 -56.028 1.00 34.78 38 ASN H N 1
ATOM 15132 C CA . ASN F 1 38 ? 23.538 -23.835 -54.848 1.00 37.99 38 ASN H CA 1
ATOM 15133 C C . ASN F 1 38 ? 22.732 -24.310 -53.614 1.00 36.24 38 ASN H C 1
ATOM 15134 O O . ASN F 1 38 ? 22.570 -23.520 -52.712 1.00 33.64 38 ASN H O 1
ATOM 15139 N N . SER F 1 39 ? 22.155 -25.513 -53.641 1.00 34.81 39 SER H N 1
ATOM 15140 C CA . SER F 1 39 ? 21.400 -26.023 -52.505 1.00 30.62 39 SER H CA 1
ATOM 15141 C C . SER F 1 39 ? 22.283 -26.051 -51.262 1.00 31.50 39 SER H C 1
ATOM 15142 O O . SER F 1 39 ? 23.481 -26.322 -51.351 1.00 32.95 39 SER H O 1
ATOM 15145 N N . ARG F 1 40 ? 21.667 -25.825 -50.104 1.00 27.72 40 ARG H N 1
ATOM 15146 C CA . ARG F 1 40 ? 22.289 -26.118 -48.837 1.00 27.11 40 ARG H CA 1
ATOM 15147 C C . ARG F 1 40 ? 21.528 -27.285 -48.223 1.00 26.78 40 ARG H C 1
ATOM 15148 O O . ARG F 1 40 ? 20.266 -27.229 -48.120 1.00 29.51 40 ARG H O 1
ATOM 15156 N N . VAL F 1 41 ? 22.215 -28.377 -47.951 1.00 27.18 41 VAL H N 1
ATOM 15157 C CA . VAL F 1 41 ? 21.581 -29.617 -47.579 1.00 28.47 41 VAL H CA 1
ATOM 15158 C C . VAL F 1 41 ? 22.373 -30.263 -46.434 1.00 25.89 41 VAL H C 1
ATOM 15159 O O . VAL F 1 41 ? 23.588 -30.383 -46.499 1.00 26.25 41 VAL H O 1
ATOM 15163 N N . ALA F 1 42 ? 21.666 -30.639 -45.389 1.00 26.74 42 ALA H N 1
ATOM 15164 C CA . ALA F 1 42 ? 22.158 -31.429 -44.288 1.00 28.26 42 ALA H CA 1
ATOM 15165 C C . ALA F 1 42 ? 21.080 -32.412 -43.901 1.00 30.89 42 ALA H C 1
ATOM 15166 O O . ALA F 1 42 ? 20.313 -32.150 -42.991 1.00 32.82 42 ALA H O 1
ATOM 15168 N N . CYS F 1 43 ? 21.006 -33.516 -44.612 1.00 31.80 43 CYS H N 1
ATOM 15169 C CA . CYS F 1 43 ? 19.837 -34.426 -44.538 1.00 30.15 43 CYS H CA 1
ATOM 15170 C C . CYS F 1 43 ? 20.258 -35.607 -43.679 1.00 31.79 43 CYS H C 1
ATOM 15171 O O . CYS F 1 43 ? 21.252 -36.274 -43.993 1.00 33.15 43 CYS H O 1
ATOM 15174 N N . GLU F 1 44 ? 19.542 -35.835 -42.584 1.00 30.68 44 GLU H N 1
ATOM 15175 C CA . GLU F 1 44 ? 19.848 -36.905 -41.633 1.00 31.66 44 GLU H CA 1
ATOM 15176 C C . GLU F 1 44 ? 18.660 -37.869 -41.601 1.00 30.29 44 GLU H C 1
ATOM 15177 O O . GLU F 1 44 ? 17.470 -37.409 -41.637 1.00 28.66 44 GLU H O 1
ATOM 15183 N N . VAL F 1 45 ? 18.928 -39.158 -41.507 1.00 27.61 45 VAL H N 1
ATOM 15184 C CA . VAL F 1 45 ? 17.893 -40.179 -41.608 1.00 28.66 45 VAL H CA 1
ATOM 15185 C C . VAL F 1 45 ? 18.046 -41.149 -40.445 1.00 31.07 45 VAL H C 1
ATOM 15186 O O . VAL F 1 45 ? 19.187 -41.504 -40.023 1.00 29.87 45 VAL H O 1
ATOM 15190 N N . LEU F 1 46 ? 16.917 -41.603 -39.929 1.00 30.14 46 LEU H N 1
ATOM 15191 C CA . LEU F 1 46 ? 16.851 -42.653 -38.894 1.00 31.17 46 LEU H CA 1
ATOM 15192 C C . LEU F 1 46 ? 15.926 -43.742 -39.442 1.00 32.13 46 LEU H C 1
ATOM 15193 O O . LEU F 1 46 ? 14.854 -43.444 -40.019 1.00 30.76 46 LEU H O 1
ATOM 15198 N N . ALA F 1 47 ? 16.337 -44.989 -39.272 1.00 30.67 47 ALA H N 1
ATOM 15199 C CA . ALA F 1 47 ? 15.497 -46.170 -39.674 1.00 32.00 47 ALA H CA 1
ATOM 15200 C C . ALA F 1 47 ? 15.424 -47.153 -38.519 1.00 31.93 47 ALA H C 1
ATOM 15201 O O . ALA F 1 47 ? 16.434 -47.725 -38.114 1.00 31.88 47 ALA H O 1
ATOM 15203 N N . CYS F 1 48 ? 14.268 -47.345 -37.998 1.00 34.02 48 CYS H N 1
ATOM 15204 C CA A CYS F 1 48 ? 14.044 -48.259 -36.799 0.50 34.95 48 CYS H CA 1
ATOM 15205 C CA B CYS F 1 48 ? 14.038 -48.227 -36.813 0.50 35.32 48 CYS H CA 1
ATOM 15206 C C . CYS F 1 48 ? 12.730 -48.960 -36.907 1.00 36.76 48 CYS H C 1
ATOM 15207 O O . CYS F 1 48 ? 11.721 -48.289 -36.785 1.00 45.18 48 CYS H O 1
ATOM 15212 N N . ASN F 1 49 ? 12.754 -50.254 -36.904 1.00 38.66 49 ASN H N 1
ATOM 15213 C CA . ASN F 1 49 ? 11.687 -51.199 -36.893 1.00 37.58 49 ASN H CA 1
ATOM 15214 C C . ASN F 1 49 ? 10.841 -50.919 -38.128 1.00 43.20 49 ASN H C 1
ATOM 15215 O O . ASN F 1 49 ? 11.314 -51.210 -39.236 1.00 54.09 49 ASN H O 1
ATOM 15220 N N . ARG F 1 50 ? 9.782 -50.186 -37.967 1.00 33.66 50 ARG H N 1
ATOM 15221 C CA . ARG F 1 50 ? 8.924 -49.801 -39.083 1.00 41.39 50 ARG H CA 1
ATOM 15222 C C . ARG F 1 50 ? 8.769 -48.252 -39.302 1.00 35.05 50 ARG H C 1
ATOM 15223 O O . ARG F 1 50 ? 7.737 -47.761 -39.770 1.00 32.32 50 ARG H O 1
ATOM 15231 N N . LEU F 1 51 ? 9.777 -47.500 -38.942 1.00 32.21 51 LEU H N 1
ATOM 15232 C CA . LEU F 1 51 ? 9.777 -46.099 -39.129 1.00 33.67 51 LEU H CA 1
ATOM 15233 C C . LEU F 1 51 ? 11.030 -45.641 -39.831 1.00 29.87 51 LEU H C 1
ATOM 15234 O O . LEU F 1 51 ? 12.125 -46.027 -39.416 1.00 27.72 51 LEU H O 1
ATOM 15239 N N . ILE F 1 52 ? 10.905 -44.786 -40.834 1.00 31.23 52 ILE H N 1
ATOM 15240 C CA . ILE F 1 52 ? 12.038 -44.043 -41.402 1.00 28.87 52 ILE H CA 1
ATOM 15241 C C . ILE F 1 52 ? 11.764 -42.585 -41.203 1.00 30.01 52 ILE H C 1
ATOM 15242 O O . ILE F 1 52 ? 10.681 -42.092 -41.573 1.00 29.78 52 ILE H O 1
ATOM 15247 N N . VAL F 1 53 ? 12.679 -41.858 -40.603 1.00 26.85 53 VAL H N 1
ATOM 15248 C CA . VAL F 1 53 ? 12.520 -40.427 -40.353 1.00 27.74 53 VAL H CA 1
ATOM 15249 C C . VAL F 1 53 ? 13.564 -39.697 -41.184 1.00 28.93 53 VAL H C 1
ATOM 15250 O O . VAL F 1 53 ? 14.775 -40.016 -41.082 1.00 27.89 53 VAL H O 1
ATOM 15254 N N . ILE F 1 54 ? 13.111 -38.802 -42.032 1.00 28.01 54 ILE H N 1
ATOM 15255 C CA . ILE F 1 54 ? 13.945 -38.002 -42.893 1.00 27.99 54 ILE H CA 1
ATOM 15256 C C . ILE F 1 54 ? 13.901 -36.582 -42.381 1.00 29.24 54 ILE H C 1
ATOM 15257 O O . ILE F 1 54 ? 12.862 -35.907 -42.399 1.00 28.86 54 ILE H O 1
ATOM 15262 N N . ALA F 1 55 ? 15.027 -36.120 -41.871 1.00 28.32 55 ALA H N 1
ATOM 15263 C CA . ALA F 1 55 ? 15.090 -34.844 -41.261 1.00 31.84 55 ALA H CA 1
ATOM 15264 C C . ALA F 1 55 ? 16.320 -34.049 -41.723 1.00 32.47 55 ALA H C 1
ATOM 15265 O O . ALA F 1 55 ? 17.018 -34.430 -42.668 1.00 35.91 55 ALA H O 1
ATOM 15267 N N . GLY F 1 56 ? 16.534 -32.938 -41.071 1.00 37.66 56 GLY H N 1
ATOM 15268 C CA . GLY F 1 56 ? 17.658 -32.064 -41.349 1.00 37.92 56 GLY H CA 1
ATOM 15269 C C . GLY F 1 56 ? 17.234 -30.715 -41.957 1.00 34.86 56 GLY H C 1
ATOM 15270 O O . GLY F 1 56 ? 16.092 -30.292 -41.843 1.00 31.86 56 GLY H O 1
ATOM 15271 N N . GLU F 1 57 ? 18.228 -30.005 -42.488 1.00 31.67 57 GLU H N 1
ATOM 15272 C CA . GLU F 1 57 ? 18.060 -28.610 -42.852 1.00 30.58 57 GLU H CA 1
ATOM 15273 C C . GLU F 1 57 ? 18.432 -28.497 -44.320 1.00 27.58 57 GLU H C 1
ATOM 15274 O O . GLU F 1 57 ? 19.580 -28.770 -44.715 1.00 30.23 57 GLU H O 1
ATOM 15280 N N . ILE F 1 58 ? 17.470 -28.038 -45.089 1.00 26.61 58 ILE H N 1
ATOM 15281 C CA . ILE F 1 58 ? 17.604 -27.905 -46.527 1.00 26.98 58 ILE H CA 1
ATOM 15282 C C . ILE F 1 58 ? 17.076 -26.563 -46.951 1.00 29.27 58 ILE H C 1
ATOM 15283 O O . ILE F 1 58 ? 15.891 -26.241 -46.640 1.00 28.31 58 ILE H O 1
ATOM 15288 N N . THR F 1 59 ? 17.903 -25.758 -47.671 1.00 29.96 59 THR H N 1
ATOM 15289 C CA . THR F 1 59 ? 17.358 -24.580 -48.324 1.00 27.92 59 THR H CA 1
ATOM 15290 C C . THR F 1 59 ? 17.730 -24.727 -49.780 1.00 27.87 59 THR H C 1
ATOM 15291 O O . THR F 1 59 ? 18.905 -24.884 -50.144 1.00 27.44 59 THR H O 1
ATOM 15295 N N . THR F 1 60 ? 16.715 -24.736 -50.619 1.00 27.13 60 THR H N 1
ATOM 15296 C CA . THR F 1 60 ? 16.934 -25.065 -52.047 1.00 28.60 60 THR H CA 1
ATOM 15297 C C . THR F 1 60 ? 15.816 -24.593 -52.896 1.00 28.27 60 THR H C 1
ATOM 15298 O O . THR F 1 60 ? 14.687 -24.428 -52.404 1.00 28.94 60 THR H O 1
ATOM 15302 N N . HIS F 1 61 ? 16.074 -24.437 -54.186 1.00 28.80 61 HIS H N 1
ATOM 15303 C CA . HIS F 1 61 ? 14.990 -24.329 -55.206 1.00 29.52 61 HIS H CA 1
ATOM 15304 C C . HIS F 1 61 ? 14.474 -25.661 -55.670 1.00 28.01 61 HIS H C 1
ATOM 15305 O O . HIS F 1 61 ? 13.457 -25.720 -56.325 1.00 28.70 61 HIS H O 1
ATOM 15312 N N . ALA F 1 62 ? 15.139 -26.724 -55.353 1.00 25.91 62 ALA H N 1
ATOM 15313 C CA . ALA F 1 62 ? 14.721 -28.058 -55.751 1.00 26.96 62 ALA H CA 1
ATOM 15314 C C . ALA F 1 62 ? 13.488 -28.523 -54.997 1.00 30.36 62 ALA H C 1
ATOM 15315 O O . ALA F 1 62 ? 13.123 -27.947 -53.964 1.00 29.65 62 ALA H O 1
ATOM 15317 N N . TYR F 1 63 ? 12.828 -29.547 -55.533 1.00 29.79 63 TYR H N 1
ATOM 15318 C CA . TYR F 1 63 ? 11.843 -30.296 -54.758 1.00 29.77 63 TYR H CA 1
ATOM 15319 C C . TYR F 1 63 ? 12.251 -31.752 -54.847 1.00 28.74 63 TYR H C 1
ATOM 15320 O O . TYR F 1 63 ? 12.458 -32.275 -55.944 1.00 27.74 63 TYR H O 1
ATOM 15329 N N . VAL F 1 64 ? 12.435 -32.421 -53.722 1.00 25.34 64 VAL H N 1
ATOM 15330 C CA . VAL F 1 64 ? 12.764 -33.850 -53.722 1.00 28.43 64 VAL H CA 1
ATOM 15331 C C . VAL F 1 64 ? 11.609 -34.632 -53.091 1.00 28.61 64 VAL H C 1
ATOM 15332 O O . VAL F 1 64 ? 11.168 -34.304 -51.977 1.00 26.69 64 VAL H O 1
ATOM 15336 N N . ASP F 1 65 ? 11.144 -35.656 -53.794 1.00 29.19 65 ASP H N 1
ATOM 15337 C CA . ASP F 1 65 ? 10.157 -36.572 -53.270 1.00 27.99 65 ASP H CA 1
ATOM 15338 C C . ASP F 1 65 ? 10.878 -37.557 -52.364 1.00 26.24 65 ASP H C 1
ATOM 15339 O O . ASP F 1 65 ? 11.513 -38.515 -52.828 1.00 26.11 65 ASP H O 1
ATOM 15344 N N . VAL F 1 66 ? 10.779 -37.303 -51.024 1.00 26.22 66 VAL H N 1
ATOM 15345 C CA . VAL F 1 66 ? 11.619 -38.083 -50.111 1.00 26.37 66 VAL H CA 1
ATOM 15346 C C . VAL F 1 66 ? 11.145 -39.506 -50.003 1.00 26.74 66 VAL H C 1
ATOM 15347 O O . VAL F 1 66 ? 11.897 -40.408 -49.695 1.00 26.00 66 VAL H O 1
ATOM 15351 N N . VAL F 1 67 ? 9.834 -39.721 -50.170 1.00 26.76 67 VAL H N 1
ATOM 15352 C CA . VAL F 1 67 ? 9.298 -41.049 -50.129 1.00 26.50 67 VAL H CA 1
ATOM 15353 C C . VAL F 1 67 ? 9.768 -41.878 -51.307 1.00 25.68 67 VAL H C 1
ATOM 15354 O O . VAL F 1 67 ? 10.257 -42.978 -51.148 1.00 29.11 67 VAL H O 1
ATOM 15358 N N . LYS F 1 68 ? 9.606 -41.349 -52.492 1.00 26.17 68 LYS H N 1
ATOM 15359 C CA . LYS F 1 68 ? 10.087 -42.010 -53.703 1.00 28.79 68 LYS H CA 1
ATOM 15360 C C . LYS F 1 68 ? 11.589 -42.303 -53.589 1.00 27.77 68 LYS H C 1
ATOM 15361 O O . LYS F 1 68 ? 12.027 -43.431 -53.926 1.00 28.29 68 LYS H O 1
ATOM 15367 N N . THR F 1 69 ? 12.336 -41.351 -53.077 1.00 26.57 69 THR H N 1
ATOM 15368 C CA . THR F 1 69 ? 13.790 -41.571 -52.915 1.00 27.78 69 THR H CA 1
ATOM 15369 C C . THR F 1 69 ? 14.119 -42.682 -51.945 1.00 28.31 69 THR H C 1
ATOM 15370 O O . THR F 1 69 ? 14.961 -43.544 -52.217 1.00 28.04 69 THR H O 1
ATOM 15374 N N . ALA F 1 70 ? 13.433 -42.695 -50.810 1.00 28.43 70 ALA H N 1
ATOM 15375 C CA . ALA F 1 70 ? 13.649 -43.739 -49.865 1.00 27.75 70 ALA H CA 1
ATOM 15376 C C . ALA F 1 70 ? 13.294 -45.130 -50.460 1.00 26.79 70 ALA H C 1
ATOM 15377 O O . ALA F 1 70 ? 14.034 -46.102 -50.256 1.00 30.06 70 ALA H O 1
ATOM 15379 N N . TRP F 1 71 ? 12.202 -45.205 -51.194 1.00 26.50 71 TRP H N 1
ATOM 15380 C CA . TRP F 1 71 ? 11.821 -46.455 -51.837 1.00 28.65 71 TRP H CA 1
ATOM 15381 C C . TRP F 1 71 ? 12.877 -46.916 -52.841 1.00 32.47 71 TRP H C 1
ATOM 15382 O O . TRP F 1 71 ? 13.122 -48.119 -52.931 1.00 32.94 71 TRP H O 1
ATOM 15393 N N . GLU F 1 72 ? 13.543 -45.999 -53.513 1.00 32.65 72 GLU H N 1
ATOM 15394 C CA . GLU F 1 72 ? 14.636 -46.373 -54.422 1.00 33.26 72 GLU H CA 1
ATOM 15395 C C . GLU F 1 72 ? 15.800 -47.024 -53.725 1.00 33.50 72 GLU H C 1
ATOM 15396 O O . GLU F 1 72 ? 16.485 -47.828 -54.335 1.00 31.96 72 GLU H O 1
ATOM 15402 N N . ILE F 1 73 ? 16.031 -46.711 -52.464 1.00 30.19 73 ILE H N 1
ATOM 15403 C CA . ILE F 1 73 ? 17.072 -47.349 -51.710 1.00 30.56 73 ILE H CA 1
ATOM 15404 C C . ILE F 1 73 ? 16.587 -48.685 -51.155 1.00 32.31 73 ILE H C 1
ATOM 15405 O O . ILE F 1 73 ? 17.332 -49.636 -51.178 1.00 31.74 73 ILE H O 1
ATOM 15410 N N . ILE F 1 74 ? 15.359 -48.755 -50.609 1.00 32.84 74 ILE H N 1
ATOM 15411 C CA . ILE F 1 74 ? 14.963 -49.933 -49.875 1.00 31.83 74 ILE H CA 1
ATOM 15412 C C . ILE F 1 74 ? 14.370 -51.064 -50.749 1.00 32.59 74 ILE H C 1
ATOM 15413 O O . ILE F 1 74 ? 14.516 -52.236 -50.404 1.00 30.01 74 ILE H O 1
ATOM 15418 N N . LYS F 1 75 ? 13.757 -50.738 -51.887 1.00 31.66 75 LYS H N 1
ATOM 15419 C CA . LYS F 1 75 ? 13.200 -51.775 -52.799 1.00 34.68 75 LYS H CA 1
ATOM 15420 C C . LYS F 1 75 ? 14.248 -52.776 -53.340 1.00 37.03 75 LYS H C 1
ATOM 15421 O O . LYS F 1 75 ? 14.000 -53.929 -53.250 1.00 35.70 75 LYS H O 1
ATOM 15427 N N . PRO F 1 76 ? 15.433 -52.338 -53.739 1.00 35.39 76 PRO H N 1
ATOM 15428 C CA . PRO F 1 76 ? 16.411 -53.369 -54.180 1.00 37.67 76 PRO H CA 1
ATOM 15429 C C . PRO F 1 76 ? 16.955 -54.231 -53.023 1.00 35.55 76 PRO H C 1
ATOM 15430 O O . PRO F 1 76 ? 17.631 -55.158 -53.264 1.00 37.71 76 PRO H O 1
ATOM 15434 N N . LEU F 1 77 ? 16.693 -53.851 -51.781 1.00 35.50 77 LEU H N 1
ATOM 15435 C CA . LEU F 1 77 ? 17.013 -54.636 -50.606 1.00 34.92 77 LEU H CA 1
ATOM 15436 C C . LEU F 1 77 ? 15.922 -55.588 -50.194 1.00 34.71 77 LEU H C 1
ATOM 15437 O O . LEU F 1 77 ? 16.085 -56.272 -49.211 1.00 40.72 77 LEU H O 1
ATOM 15442 N N . GLY F 1 78 ? 14.771 -55.551 -50.859 1.00 36.12 78 GLY H N 1
ATOM 15443 C CA . GLY F 1 78 ? 13.722 -56.484 -50.582 1.00 35.40 78 GLY H CA 1
ATOM 15444 C C . GLY F 1 78 ? 12.546 -55.906 -49.832 1.00 38.00 78 GLY H C 1
ATOM 15445 O O . GLY F 1 78 ? 11.634 -56.602 -49.547 1.00 37.33 78 GLY H O 1
ATOM 15446 N N . TYR F 1 79 ? 12.569 -54.625 -49.482 1.00 35.34 79 TYR H N 1
ATOM 15447 C CA . TYR F 1 79 ? 11.435 -54.011 -48.787 1.00 34.17 79 TYR H CA 1
ATOM 15448 C C . TYR F 1 79 ? 10.409 -53.514 -49.764 1.00 33.20 79 TYR H C 1
ATOM 15449 O O . TYR F 1 79 ? 10.716 -53.333 -50.914 1.00 32.94 79 TYR H O 1
ATOM 15458 N N . ASP F 1 80 ? 9.220 -53.269 -49.298 1.00 33.29 80 ASP H N 1
ATOM 15459 C CA . ASP F 1 80 ? 8.198 -52.661 -50.159 1.00 36.03 80 ASP H CA 1
ATOM 15460 C C . ASP F 1 80 ? 7.588 -51.391 -49.557 1.00 35.09 80 ASP H C 1
ATOM 15461 O O . ASP F 1 80 ? 7.968 -50.957 -48.484 1.00 32.90 80 ASP H O 1
ATOM 15466 N N . GLU F 1 81 ? 6.555 -50.892 -50.218 1.00 31.80 81 GLU H N 1
ATOM 15467 C CA . GLU F 1 81 ? 5.934 -49.612 -49.903 1.00 33.45 81 GLU H CA 1
ATOM 15468 C C . GLU F 1 81 ? 5.123 -49.627 -48.627 1.00 34.62 81 GLU H C 1
ATOM 15469 O O . GLU F 1 81 ? 4.714 -48.561 -48.173 1.00 34.98 81 GLU H O 1
ATOM 15475 N N . ASN F 1 82 ? 4.822 -50.801 -48.095 1.00 34.06 82 ASN H N 1
ATOM 15476 C CA . ASN F 1 82 ? 4.065 -50.869 -46.861 1.00 34.41 82 ASN H CA 1
ATOM 15477 C C . ASN F 1 82 ? 4.926 -51.255 -45.669 1.00 34.10 82 ASN H C 1
ATOM 15478 O O . ASN F 1 82 ? 4.378 -51.312 -44.589 1.00 35.33 82 ASN H O 1
ATOM 15483 N N . ASP F 1 83 ? 6.236 -51.402 -45.825 1.00 32.29 83 ASP H N 1
ATOM 15484 C CA . ASP F 1 83 ? 7.076 -51.768 -44.717 1.00 33.50 83 ASP H CA 1
ATOM 15485 C C . ASP F 1 83 ? 7.358 -50.647 -43.723 1.00 34.57 83 ASP H C 1
ATOM 15486 O O . ASP F 1 83 ? 7.512 -50.916 -42.517 1.00 33.70 83 ASP H O 1
ATOM 15491 N N . PHE F 1 84 ? 7.437 -49.404 -44.190 1.00 30.33 84 PHE H N 1
ATOM 15492 C CA . PHE F 1 84 ? 7.775 -48.299 -43.277 1.00 30.45 84 PHE H CA 1
ATOM 15493 C C . PHE F 1 84 ? 6.823 -47.141 -43.333 1.00 29.98 84 PHE H C 1
ATOM 15494 O O . PHE F 1 84 ? 6.465 -46.674 -44.431 1.00 32.57 84 PHE H O 1
ATOM 15502 N N . THR F 1 85 ? 6.490 -46.601 -42.160 1.00 28.72 85 THR H N 1
ATOM 15503 C CA . THR F 1 85 ? 6.022 -45.239 -42.020 1.00 29.71 85 THR H CA 1
ATOM 15504 C C . THR F 1 85 ? 7.173 -44.294 -42.337 1.00 28.87 85 THR H C 1
ATOM 15505 O O . THR F 1 85 ? 8.275 -44.521 -41.842 1.00 28.36 85 THR H O 1
ATOM 15509 N N . ILE F 1 86 ? 6.940 -43.277 -43.144 1.00 27.93 86 ILE H N 1
ATOM 15510 C CA . ILE F 1 86 ? 7.953 -42.313 -43.458 1.00 29.65 86 ILE H CA 1
ATOM 15511 C C . ILE F 1 86 ? 7.573 -40.968 -42.947 1.00 27.57 86 ILE H C 1
ATOM 15512 O O . ILE F 1 86 ? 6.506 -40.480 -43.226 1.00 25.79 86 ILE H O 1
ATOM 15517 N N . ILE F 1 87 ? 8.482 -40.361 -42.188 1.00 27.34 87 ILE H N 1
ATOM 15518 C CA . ILE F 1 87 ? 8.300 -39.058 -41.613 1.00 26.88 87 ILE H CA 1
ATOM 15519 C C . ILE F 1 87 ? 9.210 -38.078 -42.299 1.00 27.75 87 ILE H C 1
ATOM 15520 O O . ILE F 1 87 ? 10.410 -38.328 -42.333 1.00 27.62 87 ILE H O 1
ATOM 15525 N N . SER F 1 88 ? 8.688 -37.022 -42.853 1.00 25.95 88 SER H N 1
ATOM 15526 C CA . SER F 1 88 ? 9.453 -36.002 -43.504 1.00 27.29 88 SER H CA 1
ATOM 15527 C C . SER F 1 88 ? 9.430 -34.723 -42.664 1.00 26.64 88 SER H C 1
ATOM 15528 O O . SER F 1 88 ? 8.393 -34.096 -42.454 1.00 25.32 88 SER H O 1
ATOM 15531 N N . ASN F 1 89 ? 10.586 -34.367 -42.134 1.00 26.37 89 ASN H N 1
ATOM 15532 C CA . ASN F 1 89 ? 10.720 -33.214 -41.240 1.00 29.85 89 ASN H CA 1
ATOM 15533 C C . ASN F 1 89 ? 11.883 -32.344 -41.761 1.00 31.51 89 ASN H C 1
ATOM 15534 O O . ASN F 1 89 ? 12.974 -32.341 -41.243 1.00 29.74 89 ASN H O 1
ATOM 15539 N N . VAL F 1 90 ? 11.637 -31.662 -42.844 1.00 30.52 90 VAL H N 1
ATOM 15540 C CA . VAL F 1 90 ? 12.647 -30.894 -43.532 1.00 29.45 90 VAL H CA 1
ATOM 15541 C C . VAL F 1 90 ? 12.530 -29.480 -43.067 1.00 28.24 90 VAL H C 1
ATOM 15542 O O . VAL F 1 90 ? 11.568 -28.770 -43.320 1.00 28.70 90 VAL H O 1
ATOM 15546 N N . ASN F 1 91 ? 13.499 -29.044 -42.281 1.00 31.00 91 ASN H N 1
ATOM 15547 C CA . ASN F 1 91 ? 13.559 -27.647 -41.812 1.00 31.50 91 ASN H CA 1
ATOM 15548 C C . ASN F 1 91 ? 14.437 -26.866 -42.834 1.00 31.30 91 ASN H C 1
ATOM 15549 O O . ASN F 1 91 ? 15.090 -27.471 -43.711 1.00 29.69 91 ASN H O 1
ATOM 15554 N N . LYS F 1 92 ? 14.421 -25.535 -42.752 1.00 30.89 92 LYS H N 1
ATOM 15555 C CA . LYS F 1 92 ? 15.370 -24.742 -43.553 1.00 30.87 92 LYS H CA 1
ATOM 15556 C C . LYS F 1 92 ? 16.706 -24.561 -42.854 1.00 29.47 92 LYS H C 1
ATOM 15557 O O . LYS F 1 92 ? 16.796 -24.709 -41.655 1.00 27.40 92 LYS H O 1
ATOM 15563 N N . GLN F 1 93 ? 17.721 -24.243 -43.613 1.00 27.33 93 GLN H N 1
ATOM 15564 C CA . GLN F 1 93 ? 19.046 -23.851 -43.049 1.00 29.03 93 GLN H CA 1
ATOM 15565 C C . GLN F 1 93 ? 18.870 -22.575 -42.221 1.00 30.22 93 GLN H C 1
ATOM 15566 O O . GLN F 1 93 ? 18.157 -21.642 -42.622 1.00 30.50 93 GLN H O 1
ATOM 15572 N N . SER F 1 94 ? 19.481 -22.596 -41.033 1.00 29.13 94 SER H N 1
ATOM 15573 C CA . SER F 1 94 ? 19.542 -21.407 -40.228 1.00 30.93 94 SER H CA 1
ATOM 15574 C C . SER F 1 94 ? 20.058 -20.206 -41.006 1.00 31.07 94 SER H C 1
ATOM 15575 O O . SER F 1 94 ? 21.161 -20.274 -41.553 1.00 29.19 94 SER H O 1
ATOM 15578 N N . VAL F 1 95 ? 19.331 -19.099 -40.992 1.00 28.81 95 VAL H N 1
ATOM 15579 C CA . VAL F 1 95 ? 19.822 -17.899 -41.673 1.00 30.14 95 VAL H CA 1
ATOM 15580 C C . VAL F 1 95 ? 21.093 -17.359 -40.983 1.00 31.55 95 VAL H C 1
ATOM 15581 O O . VAL F 1 95 ? 21.928 -16.682 -41.625 1.00 29.53 95 VAL H O 1
ATOM 15585 N N . ASP F 1 96 ? 21.280 -17.683 -39.700 1.00 31.29 96 ASP H N 1
ATOM 15586 C CA . ASP F 1 96 ? 22.508 -17.258 -38.993 1.00 30.14 96 ASP H CA 1
ATOM 15587 C C . ASP F 1 96 ? 23.717 -18.005 -39.512 1.00 29.32 96 ASP H C 1
ATOM 15588 O O . ASP F 1 96 ? 24.853 -17.466 -39.554 1.00 31.56 96 ASP H O 1
ATOM 15593 N N . ILE F 1 97 ? 23.561 -19.270 -39.863 1.00 28.80 97 ILE H N 1
ATOM 15594 C CA . ILE F 1 97 ? 24.674 -20.035 -40.454 1.00 30.51 97 ILE H CA 1
ATOM 15595 C C . ILE F 1 97 ? 24.885 -19.517 -41.868 1.00 28.61 97 ILE H C 1
ATOM 15596 O O . ILE F 1 97 ? 26.012 -19.266 -42.312 1.00 28.22 97 ILE H O 1
ATOM 15601 N N . ALA F 1 98 ? 23.769 -19.379 -42.596 1.00 28.59 98 ALA H N 1
ATOM 15602 C CA . ALA F 1 98 ? 23.861 -19.025 -44.024 1.00 30.56 98 ALA H CA 1
ATOM 15603 C C . ALA F 1 98 ? 24.650 -17.716 -44.283 1.00 30.64 98 ALA H C 1
ATOM 15604 O O . ALA F 1 98 ? 25.395 -17.625 -45.248 1.00 30.63 98 ALA H O 1
ATOM 15606 N N . GLN F 1 99 ? 24.437 -16.702 -43.457 1.00 32.18 99 GLN H N 1
ATOM 15607 C CA . GLN F 1 99 ? 25.095 -15.392 -43.689 1.00 31.67 99 GLN H CA 1
ATOM 15608 C C . GLN F 1 99 ? 26.589 -15.532 -43.478 1.00 31.52 99 GLN H C 1
ATOM 15609 O O . GLN F 1 99 ? 27.354 -14.782 -44.098 1.00 32.59 99 GLN H O 1
ATOM 15615 N N . SER F 1 100 ? 27.028 -16.489 -42.620 1.00 29.08 100 SER H N 1
ATOM 15616 C CA A SER F 1 100 ? 28.451 -16.727 -42.391 0.50 30.01 100 SER H CA 1
ATOM 15617 C CA B SER F 1 100 ? 28.471 -16.746 -42.387 0.50 30.09 100 SER H CA 1
ATOM 15618 C C . SER F 1 100 ? 29.125 -17.455 -43.567 1.00 29.75 100 SER H C 1
ATOM 15619 O O . SER F 1 100 ? 30.284 -17.205 -43.897 1.00 29.26 100 SER H O 1
ATOM 15624 N N . VAL F 1 101 ? 28.396 -18.366 -44.190 1.00 28.76 101 VAL H N 1
ATOM 15625 C CA . VAL F 1 101 ? 28.894 -19.203 -45.267 1.00 31.27 101 VAL H CA 1
ATOM 15626 C C . VAL F 1 101 ? 28.896 -18.413 -46.555 1.00 34.67 101 VAL H C 1
ATOM 15627 O O . VAL F 1 101 ? 29.920 -18.443 -47.320 1.00 35.95 101 VAL H O 1
ATOM 15631 N N . ASP F 1 102 ? 27.801 -17.698 -46.828 1.00 35.26 102 ASP H N 1
ATOM 15632 C CA . ASP F 1 102 ? 27.600 -17.017 -48.125 1.00 42.04 102 ASP H CA 1
ATOM 15633 C C . ASP F 1 102 ? 28.106 -15.612 -47.985 1.00 47.74 102 ASP H C 1
ATOM 15634 O O . ASP F 1 102 ? 27.385 -14.683 -47.628 1.00 47.98 102 ASP H O 1
ATOM 15639 N N . LYS F 1 103 ? 29.381 -15.446 -48.252 1.00 47.14 103 LYS H N 1
ATOM 15640 C CA . LYS F 1 103 ? 29.987 -14.199 -47.874 1.00 53.65 103 LYS H CA 1
ATOM 15641 C C . LYS F 1 103 ? 29.444 -13.061 -48.779 1.00 62.72 103 LYS H C 1
ATOM 15642 O O . LYS F 1 103 ? 29.049 -13.306 -49.955 1.00 59.29 103 LYS H O 1
ATOM 15648 N N . THR F 1 104 ? 29.454 -11.819 -48.247 1.00 69.86 104 THR H N 1
ATOM 15649 C CA . THR F 1 104 ? 29.169 -10.597 -49.057 1.00 74.40 104 THR H CA 1
ATOM 15650 C C . THR F 1 104 ? 30.115 -10.498 -50.280 1.00 66.49 104 THR H C 1
ATOM 15651 O O . THR F 1 104 ? 29.680 -10.239 -51.405 1.00 59.85 104 THR H O 1
ATOM 15655 N N . ASN F 1 105 ? 31.414 -10.748 -50.005 1.00 66.22 105 ASN H N 1
ATOM 15656 C CA . ASN F 1 105 ? 32.417 -10.973 -51.027 1.00 58.28 105 ASN H CA 1
ATOM 15657 C C . ASN F 1 105 ? 32.031 -12.307 -51.664 1.00 63.08 105 ASN H C 1
ATOM 15658 O O . ASN F 1 105 ? 32.234 -13.460 -51.095 1.00 59.21 105 ASN H O 1
ATOM 15663 N N . LYS F 1 106 ? 31.421 -12.180 -52.823 1.00 63.54 106 LYS H N 1
ATOM 15664 C CA . LYS F 1 106 ? 30.860 -13.381 -53.497 1.00 68.41 106 LYS H CA 1
ATOM 15665 C C . LYS F 1 106 ? 31.971 -14.288 -54.111 1.00 64.69 106 LYS H C 1
ATOM 15666 O O . LYS F 1 106 ? 31.660 -15.317 -54.676 1.00 65.78 106 LYS H O 1
ATOM 15672 N N . ASN F 1 107 ? 33.245 -13.946 -53.975 1.00 55.98 107 ASN H N 1
ATOM 15673 C CA . ASN F 1 107 ? 34.248 -14.921 -54.322 1.00 58.67 107 ASN H CA 1
ATOM 15674 C C . ASN F 1 107 ? 34.648 -15.794 -53.214 1.00 50.20 107 ASN H C 1
ATOM 15675 O O . ASN F 1 107 ? 35.643 -16.478 -53.400 1.00 51.17 107 ASN H O 1
ATOM 15680 N N . LEU F 1 108 ? 34.006 -15.709 -52.024 1.00 42.24 108 LEU H N 1
ATOM 15681 C CA . LEU F 1 108 ? 34.431 -16.582 -50.920 1.00 41.48 108 LEU H CA 1
ATOM 15682 C C . LEU F 1 108 ? 33.315 -17.430 -50.381 1.00 38.12 108 LEU H C 1
ATOM 15683 O O . LEU F 1 108 ? 32.174 -16.968 -50.325 1.00 35.50 108 LEU H O 1
ATOM 15688 N N . ILE F 1 109 ? 33.659 -18.605 -49.882 1.00 34.76 109 ILE H N 1
ATOM 15689 C CA . ILE F 1 109 ? 32.747 -19.436 -49.120 1.00 36.34 109 ILE H CA 1
ATOM 15690 C C . ILE F 1 109 ? 33.375 -19.587 -47.765 1.00 35.08 109 ILE H C 1
ATOM 15691 O O . ILE F 1 109 ? 34.548 -20.004 -47.664 1.00 35.20 109 ILE H O 1
ATOM 15696 N N . GLY F 1 110 ? 32.612 -19.256 -46.723 1.00 34.21 110 GLY H N 1
ATOM 15697 C CA . GLY F 1 110 ? 33.056 -19.512 -45.354 1.00 32.13 110 GLY H CA 1
ATOM 15698 C C . GLY F 1 110 ? 32.775 -20.981 -45.010 1.00 33.46 110 GLY H C 1
ATOM 15699 O O . GLY F 1 110 ? 31.756 -21.539 -45.458 1.00 32.40 110 GLY H O 1
ATOM 15700 N N . ALA F 1 111 ? 33.601 -21.568 -44.155 1.00 30.57 111 ALA H N 1
ATOM 15701 C CA . ALA F 1 111 ? 33.383 -22.921 -43.719 1.00 31.85 111 ALA H CA 1
ATOM 15702 C C . ALA F 1 111 ? 32.021 -23.050 -43.090 1.00 32.56 111 ALA H C 1
ATOM 15703 O O . ALA F 1 111 ? 31.576 -22.166 -42.348 1.00 31.37 111 ALA H O 1
ATOM 15705 N N . GLY F 1 112 ? 31.337 -24.154 -43.353 1.00 33.68 112 GLY H N 1
ATOM 15706 C CA . GLY F 1 112 ? 29.976 -24.335 -42.840 1.00 34.27 112 GLY H CA 1
ATOM 15707 C C . GLY F 1 112 ? 29.922 -24.676 -41.341 1.00 33.37 112 GLY H C 1
ATOM 15708 O O . GLY F 1 112 ? 28.853 -24.710 -40.758 1.00 32.36 112 GLY H O 1
ATOM 15709 N N . ASP F 1 113 ? 31.081 -24.926 -40.731 1.00 33.94 113 ASP H N 1
ATOM 15710 C CA . ASP F 1 113 ? 31.164 -25.219 -39.321 1.00 33.87 113 ASP H CA 1
ATOM 15711 C C . ASP F 1 113 ? 32.638 -25.115 -38.890 1.00 33.68 113 ASP H C 1
ATOM 15712 O O . ASP F 1 113 ? 33.536 -25.058 -39.744 1.00 30.39 113 ASP H O 1
ATOM 15717 N N . GLN F 1 114 ? 32.889 -25.123 -37.579 1.00 31.91 114 GLN H N 1
ATOM 15718 C CA . GLN F 1 114 ? 34.217 -25.468 -37.116 1.00 31.89 114 GLN H CA 1
ATOM 15719 C C . GLN F 1 114 ? 34.444 -26.980 -37.378 1.00 31.87 114 GLN H C 1
ATOM 15720 O O . GLN F 1 114 ? 33.511 -27.692 -37.742 1.00 33.86 114 GLN H O 1
ATOM 15726 N N . GLY F 1 115 ? 35.619 -27.469 -37.124 1.00 33.58 115 GLY H N 1
ATOM 15727 C CA . GLY F 1 115 ? 35.830 -28.924 -37.072 1.00 36.21 115 GLY H CA 1
ATOM 15728 C C . GLY F 1 115 ? 37.213 -29.327 -37.482 1.00 34.50 115 GLY H C 1
ATOM 15729 O O . GLY F 1 115 ? 38.006 -28.457 -37.936 1.00 34.95 115 GLY H O 1
ATOM 15730 N N . ILE F 1 116 ? 37.475 -30.607 -37.304 1.00 34.63 116 ILE H N 1
ATOM 15731 C CA . ILE F 1 116 ? 38.717 -31.196 -37.712 1.00 35.42 116 ILE H CA 1
ATOM 15732 C C . ILE F 1 116 ? 38.440 -32.335 -38.623 1.00 34.26 116 ILE H C 1
ATOM 15733 O O . ILE F 1 116 ? 37.480 -33.124 -38.408 1.00 31.45 116 ILE H O 1
ATOM 15738 N N . VAL F 1 117 ? 39.240 -32.435 -39.695 1.00 32.78 117 VAL H N 1
ATOM 15739 C CA . VAL F 1 117 ? 39.144 -33.549 -40.631 1.00 34.36 117 VAL H CA 1
ATOM 15740 C C . VAL F 1 117 ? 40.515 -34.153 -40.803 1.00 33.79 117 VAL H C 1
ATOM 15741 O O . VAL F 1 117 ? 41.503 -33.448 -40.660 1.00 33.38 117 VAL H O 1
ATOM 15745 N N . PHE F 1 118 ? 40.536 -35.451 -41.158 1.00 36.49 118 PHE H N 1
ATOM 15746 C CA . PHE F 1 118 ? 41.776 -36.122 -41.504 1.00 36.53 118 PHE H CA 1
ATOM 15747 C C . PHE F 1 118 ? 41.629 -36.774 -42.857 1.00 36.37 118 PHE H C 1
ATOM 15748 O O . PHE F 1 118 ? 40.587 -37.391 -43.180 1.00 37.62 118 PHE H O 1
ATOM 15756 N N . GLY F 1 119 ? 42.662 -36.613 -43.681 1.00 33.26 119 GLY H N 1
ATOM 15757 C CA . GLY F 1 119 ? 42.835 -37.336 -44.906 1.00 33.58 119 GLY H CA 1
ATOM 15758 C C . GLY F 1 119 ? 43.994 -38.348 -44.692 1.00 38.53 119 GLY H C 1
ATOM 15759 O O . GLY F 1 119 ? 44.898 -38.067 -43.979 1.00 38.58 119 GLY H O 1
ATOM 15760 N N . TYR F 1 120 ? 43.954 -39.489 -45.347 1.00 36.01 120 TYR H N 1
ATOM 15761 C CA . TYR F 1 120 ? 44.943 -40.551 -45.132 1.00 35.16 120 TYR H CA 1
ATOM 15762 C C . TYR F 1 120 ? 45.193 -41.271 -46.441 1.00 35.03 120 TYR H C 1
ATOM 15763 O O . TYR F 1 120 ? 44.280 -41.479 -47.213 1.00 36.25 120 TYR H O 1
ATOM 15772 N N . ALA F 1 121 ? 46.440 -41.737 -46.646 1.00 34.59 121 ALA H N 1
ATOM 15773 C CA . ALA F 1 121 ? 46.749 -42.647 -47.715 1.00 35.21 121 ALA H CA 1
ATOM 15774 C C . ALA F 1 121 ? 47.992 -43.453 -47.335 1.00 37.05 121 ALA H C 1
ATOM 15775 O O . ALA F 1 121 ? 48.772 -43.017 -46.520 1.00 35.19 121 ALA H O 1
ATOM 15777 N N . CYS F 1 122 ? 48.124 -44.617 -47.939 1.00 39.82 122 CYS H N 1
ATOM 15778 C CA . CYS F 1 122 ? 49.275 -45.490 -47.719 1.00 41.06 122 CYS H CA 1
ATOM 15779 C C . CYS F 1 122 ? 49.537 -46.277 -48.996 1.00 43.26 122 CYS H C 1
ATOM 15780 O O . CYS F 1 122 ? 48.748 -46.246 -49.940 1.00 41.46 122 CYS H O 1
ATOM 15783 N N . ASP F 1 123 ? 50.703 -46.955 -49.047 1.00 41.56 123 ASP H N 1
ATOM 15784 C CA . ASP F 1 123 ? 51.093 -47.594 -50.307 1.00 42.38 123 ASP H CA 1
ATOM 15785 C C . ASP F 1 123 ? 50.815 -49.104 -50.280 1.00 45.64 123 ASP H C 1
ATOM 15786 O O . ASP F 1 123 ? 51.364 -49.804 -51.081 1.00 43.30 123 ASP H O 1
ATOM 15791 N N . GLU F 1 124 ? 49.917 -49.585 -49.430 1.00 45.48 124 GLU H N 1
ATOM 15792 C CA . GLU F 1 124 ? 49.687 -51.031 -49.325 1.00 45.98 124 GLU H CA 1
ATOM 15793 C C . GLU F 1 124 ? 48.896 -51.601 -50.460 1.00 47.40 124 GLU H C 1
ATOM 15794 O O . GLU F 1 124 ? 48.961 -52.805 -50.653 1.00 44.61 124 GLU H O 1
ATOM 15800 N N . THR F 1 125 ? 48.061 -50.804 -51.164 1.00 44.48 125 THR H N 1
ATOM 15801 C CA . THR F 1 125 ? 47.175 -51.372 -52.166 1.00 41.64 125 THR H CA 1
ATOM 15802 C C . THR F 1 125 ? 47.196 -50.456 -53.361 1.00 39.84 125 THR H C 1
ATOM 15803 O O . THR F 1 125 ? 47.594 -49.313 -53.246 1.00 37.14 125 THR H O 1
ATOM 15807 N N . PRO F 1 126 ? 46.691 -50.906 -54.501 1.00 41.21 126 PRO H N 1
ATOM 15808 C CA . PRO F 1 126 ? 46.600 -50.004 -55.663 1.00 43.73 126 PRO H CA 1
ATOM 15809 C C . PRO F 1 126 ? 45.652 -48.823 -55.407 1.00 44.87 126 PRO H C 1
ATOM 15810 O O . PRO F 1 126 ? 45.797 -47.794 -56.022 1.00 44.25 126 PRO H O 1
ATOM 15814 N N . GLN F 1 127 ? 44.726 -49.002 -54.479 1.00 44.91 127 GLN H N 1
ATOM 15815 C CA . GLN F 1 127 ? 43.826 -47.940 -54.057 1.00 44.05 127 GLN H CA 1
ATOM 15816 C C . GLN F 1 127 ? 44.457 -46.893 -53.141 1.00 41.58 127 GLN H C 1
ATOM 15817 O O . GLN F 1 127 ? 43.784 -45.962 -52.758 1.00 38.15 127 GLN H O 1
ATOM 15823 N N . TYR F 1 128 ? 45.691 -47.109 -52.724 1.00 38.89 128 TYR H N 1
ATOM 15824 C CA . TYR F 1 128 ? 46.366 -46.324 -51.707 1.00 39.20 128 TYR H CA 1
ATOM 15825 C C . TYR F 1 128 ? 45.610 -46.294 -50.358 1.00 37.47 128 TYR H C 1
ATOM 15826 O O . TYR F 1 128 ? 45.569 -45.264 -49.685 1.00 40.78 128 TYR H O 1
ATOM 15835 N N . MET F 1 129 ? 45.081 -47.446 -49.990 1.00 38.06 129 MET H N 1
ATOM 15836 C CA . MET F 1 129 ? 44.281 -47.650 -48.793 1.00 39.41 129 MET H CA 1
ATOM 15837 C C . MET F 1 129 ? 44.823 -48.786 -47.969 1.00 39.25 129 MET H C 1
ATOM 15838 O O . MET F 1 129 ? 45.439 -49.691 -48.515 1.00 42.00 129 MET H O 1
ATOM 15843 N N . PRO F 1 130 ? 44.514 -48.794 -46.663 1.00 42.64 130 PRO H N 1
ATOM 15844 C CA . PRO F 1 130 ? 44.781 -49.941 -45.820 1.00 43.44 130 PRO H CA 1
ATOM 15845 C C . PRO F 1 130 ? 44.212 -51.208 -46.375 1.00 42.20 130 PRO H C 1
ATOM 15846 O O . PRO F 1 130 ? 43.040 -51.276 -46.757 1.00 36.43 130 PRO H O 1
ATOM 15850 N N . LEU F 1 131 ? 45.052 -52.248 -46.378 1.00 39.53 131 LEU H N 1
ATOM 15851 C CA . LEU F 1 131 ? 44.596 -53.515 -46.919 1.00 41.46 131 LEU H CA 1
ATOM 15852 C C . LEU F 1 131 ? 43.414 -54.103 -46.175 1.00 37.99 131 LEU H C 1
ATOM 15853 O O . LEU F 1 131 ? 42.567 -54.721 -46.790 1.00 38.98 131 LEU H O 1
ATOM 15858 N N . THR F 1 132 ? 43.380 -53.942 -44.855 1.00 38.36 132 THR H N 1
ATOM 15859 C CA . THR F 1 132 ? 42.279 -54.446 -44.077 1.00 39.15 132 THR H CA 1
ATOM 15860 C C . THR F 1 132 ? 40.908 -53.929 -44.570 1.00 41.07 132 THR H C 1
ATOM 15861 O O . THR F 1 132 ? 39.966 -54.707 -44.745 1.00 38.89 132 THR H O 1
ATOM 15865 N N . SER F 1 133 ? 40.837 -52.627 -44.814 1.00 40.30 133 SER H N 1
ATOM 15866 C CA A SER F 1 133 ? 39.612 -51.975 -45.275 0.50 38.87 133 SER H CA 1
ATOM 15867 C CA B SER F 1 133 ? 39.600 -51.997 -45.238 0.50 39.48 133 SER H CA 1
ATOM 15868 C C . SER F 1 133 ? 39.273 -52.429 -46.675 1.00 41.37 133 SER H C 1
ATOM 15869 O O . SER F 1 133 ? 38.115 -52.753 -46.961 1.00 41.31 133 SER H O 1
ATOM 15874 N N . VAL F 1 134 ? 40.283 -52.471 -47.563 1.00 38.71 134 VAL H N 1
ATOM 15875 C CA . VAL F 1 134 ? 40.026 -52.871 -48.949 1.00 39.32 134 VAL H CA 1
ATOM 15876 C C . VAL F 1 134 ? 39.421 -54.276 -48.998 1.00 41.00 134 VAL H C 1
ATOM 15877 O O . VAL F 1 134 ? 38.394 -54.495 -49.672 1.00 37.66 134 VAL H O 1
ATOM 15881 N N . LEU F 1 135 ? 40.022 -55.222 -48.257 1.00 38.32 135 LEU H N 1
ATOM 15882 C CA . LEU F 1 135 ? 39.526 -56.582 -48.286 1.00 39.88 135 LEU H CA 1
ATOM 15883 C C . LEU F 1 135 ? 38.103 -56.656 -47.680 1.00 39.45 135 LEU H C 1
ATOM 15884 O O . LEU F 1 135 ? 37.257 -57.404 -48.177 1.00 39.56 135 LEU H O 1
ATOM 15889 N N . ALA F 1 136 ? 37.862 -55.922 -46.611 1.00 38.82 136 ALA H N 1
ATOM 15890 C CA . ALA F 1 136 ? 36.565 -56.004 -45.921 1.00 38.25 136 ALA H CA 1
ATOM 15891 C C . ALA F 1 136 ? 35.439 -55.553 -46.871 1.00 36.37 136 ALA H C 1
ATOM 15892 O O . ALA F 1 136 ? 34.441 -56.200 -46.978 1.00 40.29 136 ALA H O 1
ATOM 15894 N N . HIS F 1 137 ? 35.668 -54.470 -47.587 1.00 39.49 137 HIS H N 1
ATOM 15895 C CA . HIS F 1 137 ? 34.684 -53.974 -48.545 1.00 38.37 137 HIS H CA 1
ATOM 15896 C C . HIS F 1 137 ? 34.532 -54.951 -49.720 1.00 38.76 137 HIS H C 1
ATOM 15897 O O . HIS F 1 137 ? 33.413 -55.215 -50.195 1.00 35.17 137 HIS H O 1
ATOM 15904 N N . GLU F 1 138 ? 35.633 -55.468 -50.226 1.00 41.59 138 GLU H N 1
ATOM 15905 C CA . GLU F 1 138 ? 35.564 -56.352 -51.410 1.00 43.20 138 GLU H CA 1
ATOM 15906 C C . GLU F 1 138 ? 34.773 -57.602 -51.131 1.00 40.07 138 GLU H C 1
ATOM 15907 O O . GLU F 1 138 ? 34.061 -58.063 -52.001 1.00 41.01 138 GLU H O 1
ATOM 15913 N N . LEU F 1 139 ? 34.874 -58.130 -49.910 1.00 40.70 139 LEU H N 1
ATOM 15914 C CA . LEU F 1 139 ? 34.074 -59.287 -49.534 1.00 41.28 139 LEU H CA 1
ATOM 15915 C C . LEU F 1 139 ? 32.607 -58.993 -49.652 1.00 37.31 139 LEU H C 1
ATOM 15916 O O . LEU F 1 139 ? 31.841 -59.783 -50.245 1.00 38.23 139 LEU H O 1
ATOM 15921 N N . LEU F 1 140 ? 32.187 -57.857 -49.117 1.00 36.73 140 LEU H N 1
ATOM 15922 C CA . LEU F 1 140 ? 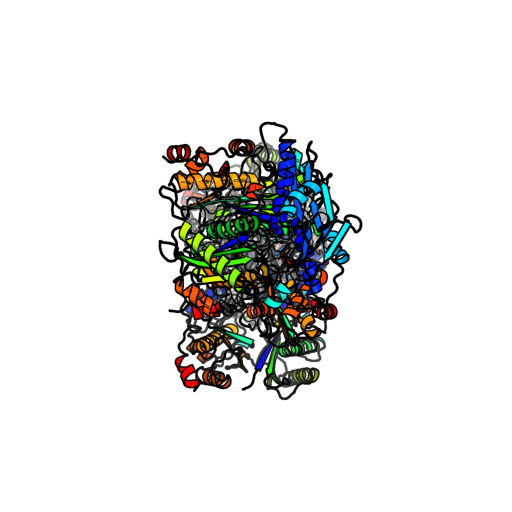30.755 -57.548 -49.115 1.00 36.73 140 LEU H CA 1
ATOM 15923 C C . LEU F 1 140 ? 30.249 -57.144 -50.475 1.00 37.28 140 LEU H C 1
ATOM 15924 O O . LEU F 1 140 ? 29.092 -57.422 -50.834 1.00 38.07 140 LEU H O 1
ATOM 15929 N N . LYS F 1 141 ? 31.087 -56.490 -51.248 1.00 40.16 141 LYS H N 1
ATOM 15930 C CA . LYS F 1 141 ? 30.694 -56.127 -52.632 1.00 42.40 141 LYS H CA 1
ATOM 15931 C C . LYS F 1 141 ? 30.432 -57.378 -53.453 1.00 41.10 141 LYS H C 1
ATOM 15932 O O . LYS F 1 141 ? 29.449 -57.423 -54.205 1.00 41.85 141 LYS H O 1
ATOM 15938 N N . GLU F 1 142 ? 31.294 -58.367 -53.295 1.00 42.59 142 GLU H N 1
ATOM 15939 C CA . GLU F 1 142 ? 31.100 -59.616 -54.034 1.00 43.07 142 GLU H CA 1
ATOM 15940 C C . GLU F 1 142 ? 29.892 -60.414 -53.576 1.00 39.41 142 GLU H C 1
ATOM 15941 O O . GLU F 1 142 ? 29.131 -60.917 -54.391 1.00 38.68 142 GLU H O 1
ATOM 15947 N N . ILE F 1 143 ? 29.643 -60.503 -52.270 1.00 38.62 143 ILE H N 1
ATOM 15948 C CA . ILE F 1 143 ? 28.472 -61.173 -51.789 1.00 38.43 143 ILE H CA 1
ATOM 15949 C C . ILE F 1 143 ? 27.201 -60.470 -52.301 1.00 39.26 143 ILE H C 1
ATOM 15950 O O . ILE F 1 143 ? 26.282 -61.122 -52.768 1.00 40.45 143 ILE H O 1
ATOM 15955 N N . GLU F 1 144 ? 27.173 -59.137 -52.281 1.00 40.38 144 GLU H N 1
ATOM 15956 C CA . GLU F 1 144 ? 25.970 -58.403 -52.677 1.00 38.89 144 GLU H CA 1
ATOM 15957 C C . GLU F 1 144 ? 25.814 -58.530 -54.164 1.00 42.41 144 GLU H C 1
ATOM 15958 O O . GLU F 1 144 ? 24.667 -58.660 -54.655 1.00 40.40 144 GLU H O 1
ATOM 15964 N N . ARG F 1 145 ? 26.925 -58.528 -54.912 1.00 41.34 145 ARG H N 1
ATOM 15965 C CA . ARG F 1 145 ? 26.834 -58.768 -56.366 1.00 44.43 145 ARG H CA 1
ATOM 15966 C C . ARG F 1 145 ? 26.140 -60.117 -56.647 1.00 43.44 145 ARG H C 1
ATOM 15967 O O . ARG F 1 145 ? 25.207 -60.212 -57.457 1.00 42.82 145 ARG H O 1
ATOM 15975 N N . GLN F 1 146 ? 26.575 -61.145 -55.934 1.00 41.81 146 GLN H N 1
ATOM 15976 C CA . GLN F 1 146 ? 26.002 -62.472 -56.104 1.00 43.54 146 GLN H CA 1
ATOM 15977 C C . GLN F 1 146 ? 24.578 -62.588 -55.594 1.00 40.95 146 GLN H C 1
ATOM 15978 O O . GLN F 1 146 ? 23.793 -63.368 -56.160 1.00 43.78 146 GLN H O 1
ATOM 15984 N N . ARG F 1 147 ? 24.220 -61.857 -54.531 1.00 41.22 147 ARG H N 1
ATOM 15985 C CA . ARG F 1 147 ? 22.846 -61.835 -54.064 1.00 41.78 147 ARG H CA 1
ATOM 15986 C C . ARG F 1 147 ? 21.924 -61.336 -55.184 1.00 44.40 147 ARG H C 1
ATOM 15987 O O . ARG F 1 147 ? 20.848 -61.924 -55.428 1.00 41.72 147 ARG H O 1
ATOM 15995 N N . ARG F 1 148 ? 22.334 -60.271 -55.847 1.00 44.40 148 ARG H N 1
ATOM 15996 C CA . ARG F 1 148 ? 21.501 -59.653 -56.877 1.00 49.19 148 ARG H CA 1
ATOM 15997 C C . ARG F 1 148 ? 21.469 -60.475 -58.158 1.00 50.30 148 ARG H C 1
ATOM 15998 O O . ARG F 1 148 ? 20.465 -60.500 -58.799 1.00 47.91 148 ARG H O 1
ATOM 16006 N N . SER F 1 149 ? 22.567 -61.102 -58.542 1.00 48.67 149 SER H N 1
ATOM 16007 C CA . SER F 1 149 ? 22.581 -61.926 -59.752 1.00 50.87 149 SER H CA 1
ATOM 16008 C C . SER F 1 149 ? 21.987 -63.331 -59.494 1.00 54.51 149 SER H C 1
ATOM 16009 O O . SER F 1 149 ? 21.890 -64.097 -60.403 1.00 56.00 149 SER H O 1
ATOM 16012 N N . LYS F 1 150 ? 21.680 -63.684 -58.233 1.00 51.34 150 LYS H N 1
ATOM 16013 C CA . LYS F 1 150 ? 21.205 -64.983 -57.831 1.00 51.36 150 LYS H CA 1
ATOM 16014 C C . LYS F 1 150 ? 22.229 -66.106 -57.910 1.00 53.51 150 LYS H C 1
ATOM 16015 O O . LYS F 1 150 ? 21.859 -67.261 -57.807 1.00 53.63 150 LYS H O 1
ATOM 16021 N N . GLU F 1 151 ? 23.519 -65.764 -57.958 1.00 53.77 151 GLU H N 1
ATOM 16022 C CA . GLU F 1 151 ? 24.562 -66.731 -57.839 1.00 51.90 151 GLU H CA 1
ATOM 16023 C C . GLU F 1 151 ? 24.707 -67.230 -56.390 1.00 52.09 151 GLU H C 1
ATOM 16024 O O . GLU F 1 151 ? 25.281 -68.288 -56.154 1.00 49.55 151 GLU H O 1
ATOM 16030 N N . PHE F 1 152 ? 24.254 -66.443 -55.422 1.00 45.58 152 PHE H N 1
ATOM 16031 C CA . PHE F 1 152 ? 24.287 -66.824 -53.984 1.00 46.29 152 PHE H CA 1
ATOM 16032 C C . PHE F 1 152 ? 22.855 -66.665 -53.523 1.00 46.80 152 PHE H C 1
ATOM 16033 O O . PHE F 1 152 ? 22.369 -65.548 -53.354 1.00 43.82 152 PHE H O 1
ATOM 16041 N N . ILE F 1 153 ? 22.157 -67.768 -53.314 1.00 47.46 153 ILE H N 1
ATOM 16042 C CA . ILE F 1 153 ? 20.745 -67.728 -53.010 1.00 47.06 153 ILE H CA 1
ATOM 16043 C C . ILE F 1 153 ? 20.544 -67.833 -51.486 1.00 45.34 153 ILE H C 1
ATOM 16044 O O . ILE F 1 153 ? 21.471 -68.193 -50.717 1.00 41.38 153 ILE H O 1
ATOM 16049 N N . LYS F 1 154 ? 19.298 -67.504 -51.108 1.00 44.62 154 LYS H N 1
ATOM 16050 C CA . LYS F 1 154 ? 18.789 -67.573 -49.752 1.00 46.51 154 LYS H CA 1
ATOM 16051 C C . LYS F 1 154 ? 19.570 -66.751 -48.726 1.00 45.06 154 LYS H C 1
ATOM 16052 O O . LYS F 1 154 ? 19.692 -67.102 -47.540 1.00 41.83 154 LYS H O 1
ATOM 16058 N N . ILE F 1 155 ? 20.039 -65.597 -49.201 1.00 47.22 155 ILE H N 1
ATOM 16059 C CA . ILE F 1 155 ? 20.581 -64.566 -48.335 1.00 43.06 155 ILE H CA 1
ATOM 16060 C C . ILE F 1 155 ? 19.845 -63.227 -48.555 1.00 43.65 155 ILE H C 1
ATOM 16061 O O . ILE F 1 155 ? 19.168 -63.006 -49.573 1.00 39.02 155 ILE H O 1
ATOM 16066 N N . GLN F 1 156 ? 20.067 -62.312 -47.616 1.00 41.73 156 GLN H N 1
ATOM 16067 C CA . GLN F 1 156 ? 19.439 -61.032 -47.618 1.00 41.21 156 GLN H CA 1
ATOM 16068 C C . GLN F 1 156 ? 20.576 -59.973 -47.575 1.00 39.17 156 GLN H C 1
ATOM 16069 O O . GLN F 1 156 ? 21.758 -60.289 -47.559 1.00 37.30 156 GLN H O 1
ATOM 16075 N N . ALA F 1 157 ? 20.185 -58.696 -47.574 1.00 35.89 157 ALA H N 1
ATOM 16076 C CA . ALA F 1 157 ? 21.131 -57.617 -47.810 1.00 34.05 157 ALA H CA 1
ATOM 16077 C C . ALA F 1 157 ? 21.888 -57.074 -46.628 1.00 33.80 157 ALA H C 1
ATOM 16078 O O . ALA F 1 157 ? 22.916 -56.416 -46.813 1.00 36.14 157 ALA H O 1
ATOM 16080 N N . ASP F 1 158 ? 21.413 -57.365 -45.391 1.00 36.22 158 ASP H N 1
ATOM 16081 C CA . ASP F 1 158 ? 22.101 -56.911 -44.179 1.00 35.14 158 ASP H CA 1
ATOM 16082 C C . ASP F 1 158 ? 23.306 -57.846 -43.969 1.00 37.70 158 ASP H C 1
ATOM 16083 O O . ASP F 1 158 ? 23.157 -59.066 -43.963 1.00 40.67 158 ASP H O 1
ATOM 16088 N N . MET F 1 159 ? 24.499 -57.277 -43.864 1.00 34.87 159 MET H N 1
ATOM 16089 C CA . MET F 1 159 ? 25.712 -58.015 -43.702 1.00 36.77 159 MET H CA 1
ATOM 16090 C C . MET F 1 159 ? 26.841 -57.161 -43.190 1.00 36.67 159 MET H C 1
ATOM 16091 O O . MET F 1 159 ? 26.811 -55.917 -43.327 1.00 36.64 159 MET H O 1
ATOM 16096 N N . LYS F 1 160 ? 27.828 -57.802 -42.602 1.00 33.95 160 LYS H N 1
ATOM 16097 C CA . LYS F 1 160 ? 29.026 -57.134 -42.074 1.00 34.37 160 LYS H CA 1
ATOM 16098 C C . LYS F 1 160 ? 30.220 -58.013 -42.348 1.00 34.01 160 LYS H C 1
ATOM 16099 O O . LYS F 1 160 ? 30.097 -59.243 -42.484 1.00 37.29 160 LYS H O 1
ATOM 16105 N N . SER F 1 161 ? 31.379 -57.415 -42.400 1.00 36.27 161 SER H N 1
ATOM 16106 C CA . SER F 1 161 ? 32.623 -58.144 -42.519 1.00 36.66 161 SER H CA 1
ATOM 16107 C C . SER F 1 161 ? 33.668 -57.548 -41.624 1.00 37.97 161 SER H C 1
ATOM 16108 O O . SER F 1 161 ? 33.575 -56.394 -41.211 1.00 38.39 161 SER H O 1
ATOM 16111 N N . GLN F 1 162 ? 34.731 -58.313 -41.353 1.00 39.41 162 GLN H N 1
ATOM 16112 C CA . GLN F 1 162 ? 35.805 -57.828 -40.541 1.00 38.11 162 GLN H CA 1
ATOM 16113 C C . GLN F 1 162 ? 37.061 -58.591 -40.976 1.00 42.08 162 GLN H C 1
ATOM 16114 O O . GLN F 1 162 ? 37.005 -59.821 -41.087 1.00 42.01 162 GLN H O 1
ATOM 16120 N N . VAL F 1 163 ? 38.137 -57.890 -41.258 1.00 41.55 163 VAL H N 1
ATOM 16121 C CA . VAL F 1 163 ? 39.334 -58.528 -41.775 1.00 42.15 163 VAL H CA 1
ATOM 16122 C C . VAL F 1 163 ? 40.519 -58.147 -40.914 1.00 42.74 163 VAL H C 1
ATOM 16123 O O . VAL F 1 163 ? 40.732 -56.935 -40.646 1.00 41.38 163 VAL H O 1
ATOM 16127 N N . SER F 1 164 ? 41.248 -59.176 -40.439 1.00 43.44 164 SER H N 1
ATOM 16128 C CA . SER F 1 164 ? 42.435 -58.989 -39.614 1.00 45.91 164 SER H CA 1
ATOM 16129 C C . SER F 1 164 ? 43.673 -59.400 -40.420 1.00 42.59 164 SER H C 1
ATOM 16130 O O . SER F 1 164 ? 43.685 -60.493 -40.999 1.00 42.93 164 SER H O 1
ATOM 16133 N N . ILE F 1 165 ? 44.655 -58.504 -40.477 1.00 44.79 165 ILE H N 1
ATOM 16134 C CA . ILE F 1 165 ? 45.899 -58.754 -41.185 1.00 45.35 165 ILE H CA 1
ATOM 16135 C C . ILE F 1 165 ? 47.064 -58.717 -40.223 1.00 47.83 165 ILE H C 1
ATOM 16136 O O . ILE F 1 165 ? 47.171 -57.838 -39.369 1.00 43.16 165 ILE H O 1
ATOM 16141 N N . ASP F 1 166 ? 47.977 -59.674 -40.445 1.00 46.27 166 ASP H N 1
ATOM 16142 C CA . ASP F 1 166 ? 49.218 -59.785 -39.683 1.00 48.42 166 ASP H CA 1
ATOM 16143 C C . ASP F 1 166 ? 50.296 -59.060 -40.443 1.00 47.11 166 ASP H C 1
ATOM 16144 O O . ASP F 1 166 ? 50.654 -59.456 -41.572 1.00 47.86 166 ASP H O 1
ATOM 16149 N N . TYR F 1 167 ? 50.769 -57.980 -39.850 1.00 45.84 167 TYR H N 1
ATOM 16150 C CA . TYR F 1 167 ? 51.794 -57.123 -40.435 1.00 50.73 167 TYR H CA 1
ATOM 16151 C C . TYR F 1 167 ? 53.158 -57.372 -39.742 1.00 51.34 167 TYR H C 1
ATOM 16152 O O . TYR F 1 167 ? 53.993 -56.522 -39.776 1.00 57.99 167 TYR H O 1
ATOM 16161 N N . SER F 1 168 ? 53.335 -58.504 -39.093 1.00 56.21 168 SER H N 1
ATOM 16162 C CA . SER F 1 168 ? 54.611 -58.818 -38.374 1.00 58.25 168 SER H CA 1
ATOM 16163 C C . SER F 1 168 ? 55.820 -58.876 -39.275 1.00 65.46 168 SER H C 1
ATOM 16164 O O . SER F 1 168 ? 56.904 -58.592 -38.823 1.00 72.64 168 SER H O 1
ATOM 16167 N N . ASN F 1 169 ? 55.653 -59.231 -40.535 1.00 71.78 169 ASN H N 1
ATOM 16168 C CA . ASN F 1 169 ? 56.769 -59.489 -41.490 1.00 74.95 169 ASN H CA 1
ATOM 16169 C C . ASN F 1 169 ? 56.582 -58.512 -42.637 1.00 76.55 169 ASN H C 1
ATOM 16170 O O . ASN F 1 169 ? 55.522 -57.812 -42.715 1.00 78.78 169 ASN H O 1
ATOM 16175 N N . SER F 1 170 ? 57.509 -58.455 -43.581 1.00 78.61 170 SER H N 1
ATOM 16176 C CA . SER F 1 170 ? 57.361 -57.440 -44.646 1.00 75.90 170 SER H CA 1
ATOM 16177 C C . SER F 1 170 ? 56.239 -57.763 -45.649 1.00 69.56 170 SER H C 1
ATOM 16178 O O . SER F 1 170 ? 55.673 -56.855 -46.222 1.00 79.42 170 SER H O 1
ATOM 16181 N N . THR F 1 171 ? 55.922 -59.022 -45.868 1.00 63.40 171 THR H N 1
ATOM 16182 C CA . THR F 1 171 ? 54.712 -59.374 -46.613 1.00 61.74 171 THR H CA 1
ATOM 16183 C C . THR F 1 171 ? 53.564 -59.492 -45.595 1.00 56.99 171 THR H C 1
ATOM 16184 O O . THR F 1 171 ? 53.648 -60.261 -44.625 1.00 52.09 171 THR H O 1
ATOM 16188 N N . PRO F 1 172 ? 52.471 -58.737 -45.790 1.00 56.26 172 PRO H N 1
ATOM 16189 C CA . PRO F 1 172 ? 51.275 -58.963 -44.965 1.00 51.84 172 PRO H CA 1
ATOM 16190 C C . PRO F 1 172 ? 50.683 -60.344 -45.189 1.00 49.57 172 PRO H C 1
ATOM 16191 O O . PRO F 1 172 ? 50.712 -60.856 -46.317 1.00 47.12 172 PRO H O 1
ATOM 16195 N N . LEU F 1 173 ? 50.135 -60.927 -44.132 1.00 46.28 173 LEU H N 1
ATOM 16196 C CA . LEU F 1 173 ? 49.389 -62.172 -44.243 1.00 50.31 173 LEU H CA 1
ATOM 16197 C C . LEU F 1 173 ? 47.969 -61.940 -43.710 1.00 47.86 173 LEU H C 1
ATOM 16198 O O . LEU F 1 173 ? 47.802 -61.302 -42.679 1.00 46.44 173 LEU H O 1
ATOM 16203 N N . ILE F 1 174 ? 46.967 -62.490 -44.365 1.00 46.75 174 ILE H N 1
ATOM 16204 C CA . ILE F 1 174 ? 45.627 -62.422 -43.798 1.00 48.09 174 ILE H CA 1
ATOM 16205 C C . ILE F 1 174 ? 45.604 -63.346 -42.575 1.00 52.22 174 ILE H C 1
ATOM 16206 O O . ILE F 1 174 ? 46.018 -64.510 -42.678 1.00 50.56 174 ILE H O 1
ATOM 16211 N N . GLU F 1 175 ? 45.146 -62.855 -41.426 1.00 49.94 175 GLU H N 1
ATOM 16212 C CA . GLU F 1 175 ? 45.012 -63.684 -40.255 1.00 49.33 175 GLU H CA 1
ATOM 16213 C C . GLU F 1 175 ? 43.610 -64.269 -40.145 1.00 48.54 175 GLU H C 1
ATOM 16214 O O . GLU F 1 175 ? 43.416 -65.460 -39.955 1.00 44.31 175 GLU H O 1
ATOM 16220 N N . THR F 1 176 ? 42.587 -63.412 -40.291 1.00 47.01 176 THR H N 1
ATOM 16221 C CA . THR F 1 176 ? 41.182 -63.831 -40.235 1.00 46.75 176 THR H CA 1
ATOM 16222 C C . THR F 1 176 ? 40.325 -63.039 -41.221 1.00 43.55 176 THR H C 1
ATOM 16223 O O . THR F 1 176 ? 40.548 -61.821 -41.379 1.00 45.58 176 THR H O 1
ATOM 16227 N N . MET F 1 177 ? 39.388 -63.699 -41.881 1.00 44.21 177 MET H N 1
ATOM 16228 C CA . MET F 1 177 ? 38.264 -63.040 -42.533 1.00 43.72 177 MET H CA 1
ATOM 16229 C C . MET F 1 177 ? 37.013 -63.492 -41.843 1.00 45.05 177 MET H C 1
ATOM 16230 O O . MET F 1 177 ? 36.825 -64.696 -41.542 1.00 46.64 177 MET H O 1
ATOM 16235 N N . LEU F 1 178 ? 36.148 -62.529 -41.520 1.00 41.60 178 LEU H N 1
ATOM 16236 C CA . LEU F 1 178 ? 34.904 -62.760 -40.805 1.00 42.46 178 LEU H CA 1
ATOM 16237 C C . LEU F 1 178 ? 33.801 -62.122 -41.628 1.00 40.52 178 LEU H C 1
ATOM 16238 O O . LEU F 1 178 ? 33.960 -60.991 -42.098 1.00 40.45 178 LEU H O 1
ATOM 16243 N N . VAL F 1 179 ? 32.709 -62.843 -41.817 1.00 40.03 179 VAL H N 1
ATOM 16244 C CA . VAL F 1 179 ? 31.519 -62.290 -42.437 1.00 41.14 179 VAL H CA 1
ATOM 16245 C C . VAL F 1 179 ? 30.319 -62.751 -41.624 1.00 43.65 179 VAL H C 1
ATOM 16246 O O . VAL F 1 179 ? 30.301 -63.898 -41.116 1.00 40.78 179 VAL H O 1
ATOM 16250 N N . SER F 1 180 ? 29.312 -61.880 -41.516 1.00 39.57 180 SER H N 1
ATOM 16251 C CA . SER F 1 180 ? 27.986 -62.243 -41.057 1.00 36.60 180 SER H CA 1
ATOM 16252 C C . SER F 1 180 ? 26.999 -61.785 -42.102 1.00 37.88 180 SER H C 1
ATOM 16253 O O . SER F 1 180 ? 26.996 -60.586 -42.439 1.00 37.42 180 SER H O 1
ATOM 16256 N N . ILE F 1 181 ? 26.126 -62.692 -42.574 1.00 38.71 181 ILE H N 1
ATOM 16257 C CA . ILE F 1 181 ? 25.193 -62.390 -43.642 1.00 40.71 181 ILE H CA 1
ATOM 16258 C C . ILE F 1 181 ? 23.838 -62.817 -43.183 1.00 40.41 181 ILE H C 1
ATOM 16259 O O . ILE F 1 181 ? 23.663 -63.961 -42.745 1.00 39.76 181 ILE H O 1
ATOM 16264 N N . GLN F 1 182 ? 22.869 -61.918 -43.291 1.00 36.89 182 GLN H N 1
ATOM 16265 C CA . GLN F 1 182 ? 21.500 -62.260 -42.999 1.00 36.49 182 GLN H CA 1
ATOM 16266 C C . GLN F 1 182 ? 21.042 -63.331 -44.022 1.00 37.49 182 GLN H C 1
ATOM 16267 O O . GLN F 1 182 ? 21.265 -63.205 -45.253 1.00 37.89 182 GLN H O 1
ATOM 16273 N N . HIS F 1 183 ? 20.401 -64.365 -43.513 1.00 36.21 183 HIS H N 1
ATOM 16274 C CA . HIS F 1 183 ? 20.000 -65.507 -44.326 1.00 38.98 183 HIS H CA 1
ATOM 16275 C C . HIS F 1 183 ? 18.547 -65.863 -44.132 1.00 39.22 183 HIS H C 1
ATOM 16276 O O . HIS F 1 183 ? 17.912 -65.545 -43.109 1.00 39.17 183 HIS H O 1
ATOM 16283 N N . ASP F 1 184 ? 17.993 -66.546 -45.134 1.00 43.41 184 ASP H N 1
ATOM 16284 C CA . ASP F 1 184 ? 16.599 -67.016 -45.035 1.00 44.75 184 ASP H CA 1
ATOM 16285 C C . ASP F 1 184 ? 16.486 -68.142 -44.011 1.00 45.35 184 ASP H C 1
ATOM 16286 O O . ASP F 1 184 ? 17.454 -68.883 -43.747 1.00 43.61 184 ASP H O 1
ATOM 16291 N N . GLU F 1 185 ? 15.303 -68.263 -43.446 1.00 43.84 185 GLU H N 1
ATOM 16292 C CA . GLU F 1 185 ? 14.999 -69.298 -42.453 1.00 48.96 185 GLU H CA 1
ATOM 16293 C C . GLU F 1 185 ? 15.296 -70.688 -43.004 1.00 49.81 185 GLU H C 1
ATOM 16294 O O . GLU F 1 185 ? 15.850 -71.505 -42.322 1.00 49.06 185 GLU H O 1
ATOM 16300 N N . ASP F 1 186 ? 14.964 -70.926 -44.273 1.00 50.84 186 ASP H N 1
ATOM 16301 C CA . ASP F 1 186 ? 15.078 -72.251 -44.884 1.00 52.15 186 ASP H CA 1
ATOM 16302 C C . ASP F 1 186 ? 16.404 -72.424 -45.606 1.00 51.38 186 ASP H C 1
ATOM 16303 O O . ASP F 1 186 ? 16.519 -73.240 -46.510 1.00 47.77 186 ASP H O 1
ATOM 16308 N N . TYR F 1 187 ? 17.447 -71.670 -45.230 1.00 47.70 187 TYR H N 1
ATOM 16309 C CA . TYR F 1 187 ? 18.720 -71.826 -45.877 1.00 45.99 187 TYR H CA 1
ATOM 16310 C C . TYR F 1 187 ? 19.369 -73.180 -45.594 1.00 46.16 187 TYR H C 1
ATOM 16311 O O . TYR F 1 187 ? 19.044 -73.862 -44.651 1.00 49.96 187 TYR H O 1
ATOM 16320 N N . ASP F 1 188 ? 20.351 -73.488 -46.406 1.00 47.83 188 ASP H N 1
ATOM 16321 C CA . ASP F 1 188 ? 21.153 -74.681 -46.251 1.00 48.87 188 ASP H CA 1
ATOM 16322 C C . ASP F 1 188 ? 22.546 -74.187 -45.817 1.00 46.09 188 ASP H C 1
ATOM 16323 O O . ASP F 1 188 ? 23.315 -73.625 -46.605 1.00 46.78 188 ASP H O 1
ATOM 16328 N N . VAL F 1 189 ? 22.852 -74.426 -44.550 1.00 49.14 189 VAL H N 1
ATOM 16329 C CA . VAL F 1 189 ? 24.042 -73.892 -43.931 1.00 53.02 189 VAL H CA 1
ATOM 16330 C C . VAL F 1 189 ? 25.319 -74.410 -44.597 1.00 54.93 189 VAL H C 1
ATOM 16331 O O . VAL F 1 189 ? 26.349 -73.704 -44.668 1.00 51.12 189 VAL H O 1
ATOM 16335 N N . GLU F 1 190 ? 25.257 -75.640 -45.114 1.00 55.79 190 GLU H N 1
ATOM 16336 C CA . GLU F 1 190 ? 26.426 -76.202 -45.805 1.00 55.81 190 GLU H CA 1
ATOM 16337 C C . GLU F 1 190 ? 26.727 -75.467 -47.113 1.00 48.99 190 GLU H C 1
ATOM 16338 O O . GLU F 1 190 ? 27.857 -75.173 -47.410 1.00 47.03 190 GLU H O 1
ATOM 16344 N N . TYR F 1 191 ? 25.702 -75.219 -47.894 1.00 49.94 191 TYR H N 1
ATOM 16345 C CA . TYR F 1 191 ? 25.804 -74.428 -49.122 1.00 51.77 191 TYR H CA 1
ATOM 16346 C C . TYR F 1 191 ? 26.327 -72.994 -48.794 1.00 51.19 191 TYR H C 1
ATOM 16347 O O . TYR F 1 191 ? 27.273 -72.503 -49.418 1.00 49.22 191 TYR H O 1
ATOM 16356 N N . PHE F 1 192 ? 25.725 -72.397 -47.768 1.00 51.28 192 PHE H N 1
ATOM 16357 C CA . PHE F 1 192 ? 26.091 -71.040 -47.341 1.00 50.26 192 PHE H CA 1
ATOM 16358 C C . PHE F 1 192 ? 27.586 -70.958 -46.951 1.00 47.83 192 PHE H C 1
ATOM 16359 O O . PHE F 1 192 ? 28.304 -70.071 -47.427 1.00 46.11 192 PHE H O 1
ATOM 16367 N N . ASN F 1 193 ? 28.034 -71.858 -46.095 1.00 46.00 193 ASN H N 1
ATOM 16368 C CA . ASN F 1 193 ? 29.439 -71.899 -45.670 1.00 49.29 193 ASN H CA 1
ATOM 16369 C C . ASN F 1 193 ? 30.397 -72.082 -46.812 1.00 49.09 193 ASN H C 1
ATOM 16370 O O . ASN F 1 193 ? 31.440 -71.420 -46.871 1.00 48.87 193 ASN H O 1
ATOM 16375 N N . LYS F 1 194 ? 30.044 -72.950 -47.754 1.00 51.57 194 LYS H N 1
ATOM 16376 C CA . LYS F 1 194 ? 30.885 -73.186 -48.945 1.00 55.79 194 LYS H CA 1
ATOM 16377 C C . LYS F 1 194 ? 30.945 -71.948 -49.847 1.00 53.56 194 LYS H C 1
ATOM 16378 O O . LYS F 1 194 ? 32.037 -71.582 -50.324 1.00 52.49 194 LYS H O 1
ATOM 16384 N N . LYS F 1 195 ? 29.797 -71.297 -50.093 1.00 53.35 195 LYS H N 1
ATOM 16385 C CA . LYS F 1 195 ? 29.811 -70.074 -50.878 1.00 51.71 195 LYS H CA 1
ATOM 16386 C C . LYS F 1 195 ? 30.688 -68.979 -50.253 1.00 48.18 195 LYS H C 1
ATOM 16387 O O . LYS F 1 195 ? 31.457 -68.344 -50.955 1.00 48.31 195 LYS H O 1
ATOM 16393 N N . VAL F 1 196 ? 30.556 -68.771 -48.945 1.00 45.60 196 VAL H N 1
ATOM 16394 C CA . VAL F 1 196 ? 31.278 -67.718 -48.283 1.00 47.03 196 VAL H CA 1
ATOM 16395 C C . VAL F 1 196 ? 32.772 -68.046 -48.326 1.00 49.49 196 VAL H C 1
ATOM 16396 O O . VAL F 1 196 ? 33.588 -67.174 -48.620 1.00 44.04 196 VAL H O 1
ATOM 16400 N N . SER F 1 197 ? 33.118 -69.308 -48.041 1.00 49.73 197 SER H N 1
ATOM 16401 C CA . SER F 1 197 ? 34.531 -69.732 -48.063 1.00 47.90 197 SER H CA 1
ATOM 16402 C C . SER F 1 197 ? 35.181 -69.495 -49.397 1.00 44.12 197 SER H C 1
ATOM 16403 O O . SER F 1 197 ? 36.310 -68.984 -49.460 1.00 50.28 197 SER H O 1
ATOM 16406 N N . ALA F 1 198 ? 34.467 -69.804 -50.461 1.00 44.07 198 ALA H N 1
ATOM 16407 C CA . ALA F 1 198 ? 35.005 -69.585 -51.817 1.00 45.33 198 ALA H CA 1
ATOM 16408 C C . ALA F 1 198 ? 35.179 -68.099 -52.139 1.00 45.54 198 ALA H C 1
ATOM 16409 O O . ALA F 1 198 ? 36.165 -67.690 -52.771 1.00 46.07 198 ALA H O 1
ATOM 16411 N N . ILE F 1 199 ? 34.196 -67.281 -51.719 1.00 45.07 199 ILE H N 1
ATOM 16412 C CA . ILE F 1 199 ? 34.304 -65.838 -51.922 1.00 41.60 199 ILE H CA 1
ATOM 16413 C C . ILE F 1 199 ? 35.521 -65.280 -51.191 1.00 39.14 199 ILE H C 1
ATOM 16414 O O . ILE F 1 199 ? 36.277 -64.517 -51.741 1.00 41.35 199 ILE H O 1
ATOM 16419 N N . MET F 1 200 ? 35.711 -65.703 -49.932 1.00 43.29 200 MET H N 1
ATOM 16420 C CA . MET F 1 200 ? 36.823 -65.264 -49.156 1.00 43.01 200 MET H CA 1
ATOM 16421 C C . MET F 1 200 ? 38.154 -65.617 -49.865 1.00 48.47 200 MET H C 1
ATOM 16422 O O . MET F 1 200 ? 39.070 -64.772 -49.972 1.00 45.76 200 MET H O 1
ATOM 16427 N N . GLU F 1 201 ? 38.245 -66.835 -50.374 1.00 49.46 201 GLU H N 1
ATOM 16428 C CA . GLU F 1 201 ? 39.476 -67.248 -51.080 1.00 54.84 201 GLU H CA 1
ATOM 16429 C C . GLU F 1 201 ? 39.687 -66.512 -52.373 1.00 51.95 201 GLU H C 1
ATOM 16430 O O . GLU F 1 201 ? 40.811 -66.136 -52.705 1.00 47.90 201 GLU H O 1
ATOM 16436 N N . GLN F 1 202 ? 38.604 -66.262 -53.090 1.00 51.84 202 GLN H N 1
ATOM 16437 C CA . GLN F 1 202 ? 38.680 -65.560 -54.375 1.00 52.72 202 GLN H CA 1
ATOM 16438 C C . GLN F 1 202 ? 39.229 -64.095 -54.094 1.00 52.32 202 GLN H C 1
ATOM 16439 O O . GLN F 1 202 ? 40.080 -63.562 -54.825 1.00 50.95 202 GLN H O 1
ATOM 16445 N N . ILE F 1 203 ? 38.743 -63.456 -53.023 1.00 50.45 203 ILE H N 1
ATOM 16446 C CA . ILE F 1 203 ? 39.242 -62.113 -52.719 1.00 50.66 203 ILE H CA 1
ATOM 16447 C C . ILE F 1 203 ? 40.747 -62.136 -52.326 1.00 47.15 203 ILE H C 1
ATOM 16448 O O . ILE F 1 203 ? 41.502 -61.308 -52.748 1.00 44.02 203 ILE H O 1
ATOM 16453 N N . ALA F 1 204 ? 41.137 -63.085 -51.497 1.00 46.94 204 ALA H N 1
ATOM 16454 C CA . ALA F 1 204 ? 42.542 -63.242 -51.115 1.00 51.46 204 ALA H CA 1
ATOM 16455 C C . ALA F 1 204 ? 43.452 -63.422 -52.337 1.00 49.40 204 ALA H C 1
ATOM 16456 O O . ALA F 1 204 ? 44.492 -62.733 -52.440 1.00 53.95 204 ALA H O 1
ATOM 16458 N N . LYS F 1 205 ? 43.023 -64.286 -53.263 1.00 53.87 205 LYS H N 1
ATOM 16459 C CA . LYS F 1 205 ? 43.771 -64.546 -54.510 1.00 58.13 205 LYS H CA 1
ATOM 16460 C C . LYS F 1 205 ? 43.841 -63.329 -55.386 1.00 57.68 205 LYS H C 1
ATOM 16461 O O . LYS F 1 205 ? 44.885 -63.012 -55.919 1.00 55.80 205 LYS H O 1
ATOM 16467 N N . LYS F 1 206 ? 42.754 -62.588 -55.473 1.00 53.28 206 LYS H N 1
ATOM 16468 C CA . LYS F 1 206 ? 42.803 -61.317 -56.221 1.00 55.69 206 LYS H CA 1
ATOM 16469 C C . LYS F 1 206 ? 43.879 -60.363 -55.731 1.00 50.63 206 LYS H C 1
ATOM 16470 O O . LYS F 1 206 ? 44.425 -59.623 -56.527 1.00 53.25 206 LYS H O 1
ATOM 16476 N N . TYR F 1 207 ? 44.202 -60.362 -54.439 1.00 49.15 207 TYR H N 1
ATOM 16477 C CA . TYR F 1 207 ? 45.230 -59.479 -53.920 1.00 48.47 207 TYR H CA 1
ATOM 16478 C C . TYR F 1 207 ? 46.581 -60.204 -53.712 1.00 53.95 207 TYR H C 1
ATOM 16479 O O . TYR F 1 207 ? 47.478 -59.663 -53.014 1.00 47.36 207 TYR H O 1
ATOM 16488 N N . ASN F 1 208 ? 46.719 -61.419 -54.276 1.00 54.81 208 ASN H N 1
ATOM 16489 C CA . ASN F 1 208 ? 47.958 -62.216 -54.166 1.00 56.08 208 ASN H CA 1
ATOM 16490 C C . ASN F 1 208 ? 48.339 -62.534 -52.764 1.00 50.49 208 ASN H C 1
ATOM 16491 O O . ASN F 1 208 ? 49.526 -62.530 -52.422 1.00 53.14 208 ASN H O 1
ATOM 16496 N N . LEU F 1 209 ? 47.354 -62.832 -51.921 1.00 50.74 209 LEU H N 1
ATOM 16497 C CA . LEU F 1 209 ? 47.648 -63.104 -50.518 1.00 52.68 209 LEU H CA 1
ATOM 16498 C C . LEU F 1 209 ? 47.506 -64.591 -50.233 1.00 48.94 209 LEU H C 1
ATOM 16499 O O . LEU F 1 209 ? 47.053 -65.336 -51.055 1.00 51.26 209 LEU H O 1
ATOM 16504 N N . ASN F 1 210 ? 47.847 -64.989 -49.027 1.00 51.95 210 ASN H N 1
ATOM 16505 C CA . ASN F 1 210 ? 47.621 -66.348 -48.561 1.00 50.68 210 ASN H CA 1
ATOM 16506 C C . ASN F 1 210 ? 46.155 -66.722 -48.530 1.00 56.73 210 ASN H C 1
ATOM 16507 O O . ASN F 1 210 ? 45.284 -65.856 -48.345 1.00 51.89 210 ASN H O 1
ATOM 16512 N N . THR F 1 211 ? 45.874 -68.015 -48.664 1.00 56.81 211 THR H N 1
ATOM 16513 C CA . THR F 1 211 ? 44.494 -68.531 -48.601 1.00 58.47 211 THR H CA 1
ATOM 16514 C C . THR F 1 211 ? 44.267 -69.465 -47.427 1.00 56.78 211 THR H C 1
ATOM 16515 O O . THR F 1 211 ? 43.178 -70.002 -47.299 1.00 55.55 211 THR H O 1
ATOM 16519 N N . ASN F 1 212 ? 45.215 -69.550 -46.504 1.00 54.65 212 ASN H N 1
ATOM 16520 C CA . ASN F 1 212 ? 45.086 -70.422 -45.336 1.00 61.38 212 ASN H CA 1
ATOM 16521 C C . ASN F 1 212 ? 44.671 -69.694 -44.030 1.00 61.26 212 ASN H C 1
ATOM 16522 O O . ASN F 1 212 ? 44.932 -70.151 -42.938 1.00 69.11 212 ASN H O 1
ATOM 16527 N N . PHE F 1 213 ? 43.896 -68.645 -44.117 1.00 60.57 213 PHE H N 1
ATOM 16528 C CA . PHE F 1 213 ? 43.577 -67.851 -42.931 1.00 54.58 213 PHE H CA 1
ATOM 16529 C C . PHE F 1 213 ? 42.345 -68.455 -42.213 1.00 49.33 213 PHE H C 1
ATOM 16530 O O . PHE F 1 213 ? 41.617 -69.246 -42.797 1.00 50.54 213 PHE H O 1
ATOM 16538 N N . LYS F 1 214 ? 42.127 -68.060 -40.972 1.00 49.52 214 LYS H N 1
ATOM 16539 C CA . LYS F 1 214 ? 40.934 -68.436 -40.236 1.00 50.46 214 LYS H CA 1
ATOM 16540 C C . LYS F 1 214 ? 39.703 -67.725 -40.892 1.00 52.62 214 LYS H C 1
ATOM 16541 O O . LYS F 1 214 ? 39.779 -66.571 -41.324 1.00 50.80 214 LYS H O 1
ATOM 16547 N N . LYS F 1 215 ? 38.609 -68.444 -40.953 1.00 48.15 215 LYS H N 1
ATOM 16548 C CA . LYS F 1 215 ? 37.360 -67.987 -41.442 1.00 50.77 215 LYS H CA 1
ATOM 16549 C C . LYS F 1 215 ? 36.313 -68.039 -40.390 1.00 52.20 215 LYS H C 1
ATOM 16550 O O . LYS F 1 215 ? 36.077 -69.089 -39.826 1.00 52.86 215 LYS H O 1
ATOM 16556 N N . ILE F 1 216 ? 35.650 -66.909 -40.122 1.00 47.29 216 ILE H N 1
ATOM 16557 C CA . ILE F 1 216 ? 34.612 -66.898 -39.135 1.00 43.67 216 ILE H CA 1
ATOM 16558 C C . ILE F 1 216 ? 33.344 -66.520 -39.922 1.00 49.14 216 ILE H C 1
ATOM 16559 O O . ILE F 1 216 ? 33.206 -65.411 -40.441 1.00 46.31 216 ILE H O 1
ATOM 16564 N N . ILE F 1 217 ? 32.417 -67.452 -40.019 1.00 45.12 217 ILE H N 1
ATOM 16565 C CA . ILE F 1 217 ? 31.268 -67.329 -40.875 1.00 46.95 217 ILE H CA 1
ATOM 16566 C C . ILE F 1 217 ? 30.036 -67.429 -39.997 1.00 46.34 217 ILE H C 1
ATOM 16567 O O . ILE F 1 217 ? 29.756 -68.451 -39.400 1.00 48.50 217 ILE H O 1
ATOM 16572 N N . ASN F 1 218 ? 29.253 -66.348 -39.924 1.00 43.54 218 ASN H N 1
ATOM 16573 C CA . ASN F 1 218 ? 28.047 -66.281 -39.118 1.00 41.46 218 ASN H CA 1
ATOM 16574 C C . ASN F 1 218 ? 28.230 -66.805 -37.703 1.00 42.83 218 ASN H C 1
ATOM 16575 O O . ASN F 1 218 ? 27.550 -67.729 -37.258 1.00 42.57 218 ASN H O 1
ATOM 16580 N N . SER F 1 219 ? 29.130 -66.161 -36.985 1.00 45.54 219 SER H N 1
ATOM 16581 C CA . SER F 1 219 ? 29.454 -66.578 -35.607 1.00 44.92 219 SER H CA 1
ATOM 16582 C C . SER F 1 219 ? 28.287 -66.533 -34.660 1.00 45.96 219 SER H C 1
ATOM 16583 O O . SER F 1 219 ? 28.342 -67.155 -33.623 1.00 44.71 219 SER H O 1
ATOM 16586 N N . SER F 1 220 ? 27.261 -65.725 -34.918 1.00 46.28 220 SER H N 1
ATOM 16587 C CA . SER F 1 220 ? 26.109 -65.681 -33.995 1.00 44.80 220 SER H CA 1
ATOM 16588 C C . SER F 1 220 ? 25.331 -66.995 -34.061 1.00 42.59 220 SER H C 1
ATOM 16589 O O . SER F 1 220 ? 24.589 -67.281 -33.160 1.00 41.57 220 SER H O 1
ATOM 16592 N N . GLY F 1 221 ? 25.434 -67.695 -35.184 1.00 43.76 221 GLY H N 1
ATOM 16593 C CA . GLY F 1 221 ? 24.728 -68.939 -35.378 1.00 45.63 221 GLY H CA 1
ATOM 16594 C C . GLY F 1 221 ? 23.355 -68.813 -35.936 1.00 48.45 221 GLY H C 1
ATOM 16595 O O . GLY F 1 221 ? 22.802 -69.814 -36.368 1.00 44.49 221 GLY H O 1
ATOM 16596 N N . ARG F 1 222 ? 22.763 -67.601 -35.953 1.00 45.13 222 ARG H N 1
ATOM 16597 C CA . ARG F 1 222 ? 21.485 -67.408 -36.592 1.00 45.98 222 ARG H CA 1
ATOM 16598 C C . ARG F 1 222 ? 21.287 -65.898 -36.832 1.00 45.27 222 ARG H C 1
ATOM 16599 O O . ARG F 1 222 ? 21.431 -65.107 -35.910 1.00 40.16 222 ARG H O 1
ATOM 16607 N N . PHE F 1 223 ? 20.963 -65.546 -38.067 1.00 44.59 223 PHE H N 1
ATOM 16608 C CA . PHE F 1 223 ? 20.797 -64.151 -38.480 1.00 41.16 223 PHE H CA 1
ATOM 16609 C C . PHE F 1 223 ? 19.677 -64.110 -39.492 1.00 38.31 223 PHE H C 1
ATOM 16610 O O . PHE F 1 223 ? 19.901 -63.981 -40.696 1.00 37.93 223 PHE H O 1
ATOM 16618 N N . VAL F 1 224 ? 18.469 -64.269 -38.978 1.00 37.53 224 VAL H N 1
ATOM 16619 C CA . VAL F 1 224 ? 17.293 -64.233 -39.800 1.00 38.07 224 VAL H CA 1
ATOM 16620 C C . VAL F 1 224 ? 16.637 -62.838 -39.704 1.00 37.97 224 VAL H C 1
ATOM 16621 O O . VAL F 1 224 ? 16.312 -62.241 -40.728 1.00 37.11 224 VAL H O 1
ATOM 16625 N N . ILE F 1 225 ? 16.456 -62.368 -38.481 1.00 37.61 225 ILE H N 1
ATOM 16626 C CA . ILE F 1 225 ? 15.988 -60.991 -38.224 1.00 38.86 225 ILE H CA 1
ATOM 16627 C C . ILE F 1 225 ? 17.141 -60.032 -38.643 1.00 38.07 225 ILE H C 1
ATOM 16628 O O . ILE F 1 225 ? 18.267 -60.238 -38.230 1.00 36.47 225 ILE H O 1
ATOM 16633 N N . GLY F 1 226 ? 16.825 -59.009 -39.436 1.00 36.49 226 GLY H N 1
ATOM 16634 C CA . GLY F 1 226 ? 17.873 -58.059 -39.811 1.00 37.75 226 GLY H CA 1
ATOM 16635 C C . GLY F 1 226 ? 17.277 -56.778 -40.360 1.00 39.02 226 GLY H C 1
ATOM 16636 O O . GLY F 1 226 ? 16.079 -56.462 -40.133 1.00 37.82 226 GLY H O 1
ATOM 16637 N N . GLY F 1 227 ? 18.139 -55.999 -40.972 1.00 37.07 227 GLY H N 1
ATOM 16638 C CA . GLY F 1 227 ? 17.835 -54.613 -41.299 1.00 32.38 227 GLY H CA 1
ATOM 16639 C C . GLY F 1 227 ? 17.388 -53.787 -40.139 1.00 33.43 227 GLY H C 1
ATOM 16640 O O . GLY F 1 227 ? 17.695 -54.116 -38.968 1.00 30.97 227 GLY H O 1
ATOM 16641 N N . PRO F 1 228 ? 16.553 -52.756 -40.409 1.00 34.55 228 PRO H N 1
ATOM 16642 C CA . PRO F 1 228 ? 16.073 -51.926 -39.329 1.00 33.39 228 PRO H CA 1
ATOM 16643 C C . PRO F 1 228 ? 15.205 -52.637 -38.290 1.00 34.87 228 PRO H C 1
ATOM 16644 O O . PRO F 1 228 ? 15.035 -52.119 -37.161 1.00 35.85 228 PRO H O 1
ATOM 16648 N N . ILE F 1 229 ? 14.669 -53.799 -38.620 1.00 35.37 229 ILE H N 1
ATOM 16649 C CA A ILE F 1 229 ? 13.951 -54.593 -37.612 0.50 37.23 229 ILE H CA 1
ATOM 16650 C CA B ILE F 1 229 ? 13.943 -54.625 -37.630 0.50 37.51 229 ILE H CA 1
ATOM 16651 C C . ILE F 1 229 ? 14.841 -55.121 -36.496 1.00 36.77 229 ILE H C 1
ATOM 16652 O O . ILE F 1 229 ? 14.441 -55.132 -35.346 1.00 38.76 229 ILE H O 1
ATOM 16661 N N . GLY F 1 230 ? 16.042 -55.557 -36.859 1.00 35.96 230 GLY H N 1
ATOM 16662 C CA . GLY F 1 230 ? 17.012 -56.053 -35.929 1.00 37.72 230 GLY H CA 1
ATOM 16663 C C . GLY F 1 230 ? 17.876 -55.019 -35.237 1.00 39.00 230 GLY H C 1
ATOM 16664 O O . GLY F 1 230 ? 18.407 -55.282 -34.143 1.00 36.48 230 GLY H O 1
ATOM 16665 N N . ASP F 1 231 ? 18.004 -53.820 -35.823 1.00 36.64 231 ASP H N 1
ATOM 16666 C CA . ASP F 1 231 ? 18.949 -52.815 -35.294 1.00 36.09 231 ASP H CA 1
ATOM 16667 C C . ASP F 1 231 ? 18.577 -51.474 -35.912 1.00 38.83 231 ASP H C 1
ATOM 16668 O O . ASP F 1 231 ? 18.379 -51.395 -37.139 1.00 43.92 231 ASP H O 1
ATOM 16673 N N . THR F 1 232 ? 18.584 -50.426 -35.108 1.00 36.94 232 THR H N 1
ATOM 16674 C CA . THR F 1 232 ? 18.290 -49.089 -35.570 1.00 36.58 232 THR H CA 1
ATOM 16675 C C . THR F 1 232 ? 19.428 -48.488 -36.354 1.00 36.48 232 THR H C 1
ATOM 16676 O O . THR F 1 232 ? 20.596 -48.609 -35.968 1.00 35.31 232 THR H O 1
ATOM 16680 N N . GLY F 1 233 ? 19.128 -47.944 -37.528 1.00 32.75 233 GLY H N 1
ATOM 16681 C CA . GLY F 1 233 ? 20.146 -47.221 -38.266 1.00 35.64 233 GLY H CA 1
ATOM 16682 C C . GLY F 1 233 ? 19.997 -45.707 -38.187 1.00 33.28 233 GLY H C 1
ATOM 16683 O O . GLY F 1 233 ? 18.887 -45.206 -38.018 1.00 28.66 233 GLY H O 1
ATOM 16684 N N . LEU F 1 234 ? 21.121 -44.991 -38.267 1.00 31.45 234 LEU H N 1
ATOM 16685 C CA A LEU F 1 234 ? 21.128 -43.526 -38.351 0.50 30.82 234 LEU H CA 1
ATOM 16686 C CA B LEU F 1 234 ? 21.174 -43.512 -38.315 0.50 30.84 234 LEU H CA 1
ATOM 16687 C C . LEU F 1 234 ? 22.200 -43.101 -39.336 1.00 31.46 234 LEU H C 1
ATOM 16688 O O . LEU F 1 234 ? 23.233 -43.818 -39.501 1.00 29.26 234 LEU H O 1
ATOM 16697 N N . THR F 1 235 ? 21.999 -41.966 -39.985 1.00 29.53 235 THR H N 1
ATOM 16698 C CA . THR F 1 235 ? 23.027 -41.424 -40.838 1.00 30.50 235 THR H CA 1
ATOM 16699 C C . THR F 1 235 ? 24.283 -41.105 -40.009 1.00 29.25 235 THR H C 1
ATOM 16700 O O . THR F 1 235 ? 24.183 -40.640 -38.841 1.00 30.83 235 THR H O 1
ATOM 16704 N N . GLY F 1 236 ? 25.455 -41.385 -40.580 1.00 28.58 236 GLY H N 1
ATOM 16705 C CA . GLY F 1 236 ? 26.718 -40.931 -39.937 1.00 29.74 236 GLY H CA 1
ATOM 16706 C C . GLY F 1 236 ? 27.138 -41.755 -38.753 1.00 32.14 236 GLY H C 1
ATOM 16707 O O . GLY F 1 236 ? 27.848 -41.264 -37.861 1.00 31.76 236 GLY H O 1
ATOM 16708 N N . ARG F 1 237 ? 26.770 -43.042 -38.747 1.00 31.53 237 ARG H N 1
ATOM 16709 C CA . ARG F 1 237 ? 27.139 -43.959 -37.643 1.00 33.13 237 ARG H CA 1
ATOM 16710 C C . ARG F 1 237 ? 28.118 -45.032 -38.126 1.00 31.80 237 ARG H C 1
ATOM 16711 O O . ARG F 1 237 ? 28.333 -46.040 -37.451 1.00 31.23 237 ARG H O 1
ATOM 16719 N N . LYS F 1 238 ? 28.607 -44.867 -39.347 1.00 31.51 238 LYS H N 1
ATOM 16720 C CA . LYS F 1 238 ? 29.596 -45.779 -39.906 1.00 33.80 238 LYS H CA 1
ATOM 16721 C C . LYS F 1 238 ? 30.821 -44.984 -40.428 1.00 32.72 238 LYS H C 1
ATOM 16722 O O . LYS F 1 238 ? 31.304 -45.231 -41.524 1.00 34.12 238 LYS H O 1
ATOM 16728 N N . ILE F 1 239 ? 31.274 -44.007 -39.659 1.00 32.29 239 ILE H N 1
ATOM 16729 C CA . ILE F 1 239 ? 32.238 -43.061 -40.192 1.00 33.41 239 ILE H CA 1
ATOM 16730 C C . ILE F 1 239 ? 33.635 -43.659 -40.361 1.00 33.55 239 ILE H C 1
ATOM 16731 O O . ILE F 1 239 ? 34.454 -43.136 -41.138 1.00 34.03 239 ILE H O 1
ATOM 16736 N N . ILE F 1 240 ? 33.921 -44.728 -39.638 1.00 33.10 240 ILE H N 1
ATOM 16737 C CA . ILE F 1 240 ? 35.190 -45.421 -39.770 1.00 34.58 240 ILE H CA 1
ATOM 16738 C C . ILE F 1 240 ? 35.167 -46.360 -40.955 1.00 34.83 240 ILE H C 1
ATOM 16739 O O . ILE F 1 240 ? 36.166 -46.425 -41.734 1.00 34.14 240 ILE H O 1
ATOM 16744 N N . VAL F 1 241 ? 34.054 -47.067 -41.150 1.00 31.03 241 VAL H N 1
ATOM 16745 C CA . VAL F 1 241 ? 33.838 -47.813 -42.380 1.00 32.20 241 VAL H CA 1
ATOM 16746 C C . VAL F 1 241 ? 33.886 -46.930 -43.624 1.00 32.29 241 VAL H C 1
ATOM 16747 O O . VAL F 1 241 ? 34.355 -47.327 -44.692 1.00 32.55 241 VAL H O 1
ATOM 16751 N N . ASP F 1 242 ? 33.375 -45.683 -43.497 1.00 32.04 242 ASP H N 1
ATOM 16752 C CA . ASP F 1 242 ? 33.338 -44.741 -44.601 1.00 32.07 242 ASP H CA 1
ATOM 16753 C C . ASP F 1 242 ? 34.738 -44.200 -44.948 1.00 33.68 242 ASP H C 1
ATOM 16754 O O . ASP F 1 242 ? 34.915 -43.622 -46.004 1.00 34.63 242 ASP H O 1
ATOM 16759 N N . THR F 1 243 ? 35.691 -44.354 -44.057 1.00 32.27 243 THR H N 1
ATOM 16760 C CA . THR F 1 243 ? 36.962 -43.702 -44.186 1.00 33.00 243 THR H CA 1
ATOM 16761 C C . THR F 1 243 ? 38.083 -44.762 -44.196 1.00 34.66 243 THR H C 1
ATOM 16762 O O . THR F 1 243 ? 38.219 -45.447 -45.196 1.00 33.83 243 THR H O 1
ATOM 16766 N N . TYR F 1 244 ? 38.873 -44.880 -43.132 1.00 34.37 244 TYR H N 1
ATOM 16767 C CA . TYR F 1 244 ? 40.118 -45.633 -43.214 1.00 36.82 244 TYR H CA 1
ATOM 16768 C C . TYR F 1 244 ? 40.219 -46.831 -42.252 1.00 37.91 244 TYR H C 1
ATOM 16769 O O . TYR F 1 244 ? 41.337 -47.255 -41.931 1.00 36.77 244 TYR H O 1
ATOM 16778 N N . GLY F 1 245 ? 39.093 -47.342 -41.764 1.00 36.79 245 GLY H N 1
ATOM 16779 C CA . GLY F 1 245 ? 39.122 -48.605 -41.050 1.00 38.47 245 GLY H CA 1
ATOM 16780 C C . GLY F 1 245 ? 39.855 -48.594 -39.740 1.00 40.64 245 GLY H C 1
ATOM 16781 O O . GLY F 1 245 ? 40.382 -49.647 -39.282 1.00 46.31 245 GLY H O 1
ATOM 16782 N N . GLY F 1 246 ? 39.979 -47.456 -39.135 1.00 40.96 246 GLY H N 1
ATOM 16783 C CA . GLY F 1 246 ? 40.655 -47.415 -37.835 1.00 43.80 246 GLY H CA 1
ATOM 16784 C C . GLY F 1 246 ? 42.186 -47.157 -37.957 1.00 44.96 246 GLY H C 1
ATOM 16785 O O . GLY F 1 246 ? 42.812 -46.906 -36.936 1.00 43.16 246 GLY H O 1
ATOM 16786 N N . VAL F 1 247 ? 42.753 -47.287 -39.152 1.00 42.19 247 VAL H N 1
ATOM 16787 C CA . VAL F 1 247 ? 44.161 -47.053 -39.385 1.00 43.66 247 VAL H CA 1
ATOM 16788 C C . VAL F 1 247 ? 44.406 -45.534 -39.434 1.00 44.32 247 VAL H C 1
ATOM 16789 O O . VAL F 1 247 ? 45.344 -44.988 -38.882 1.00 40.23 247 VAL H O 1
ATOM 16793 N N . GLY F 1 248 ? 43.518 -44.823 -40.103 1.00 39.61 248 GLY H N 1
ATOM 16794 C CA . GLY F 1 248 ? 43.592 -43.325 -40.083 1.00 39.78 248 GLY H CA 1
ATOM 16795 C C . GLY F 1 248 ? 42.830 -42.760 -38.908 1.00 39.54 248 GLY H C 1
ATOM 16796 O O . GLY F 1 248 ? 41.892 -43.377 -38.394 1.00 42.92 248 GLY H O 1
ATOM 16797 N N . HIS F 1 249 ? 43.196 -41.571 -38.505 1.00 37.04 249 HIS H N 1
ATOM 16798 C CA . HIS F 1 249 ? 42.460 -40.845 -37.431 1.00 39.43 249 HIS H CA 1
ATOM 16799 C C . HIS F 1 249 ? 41.196 -40.290 -38.066 1.00 38.68 249 HIS H C 1
ATOM 16800 O O . HIS F 1 249 ? 41.040 -40.270 -39.309 1.00 35.90 249 HIS H O 1
ATOM 16807 N N . HIS F 1 250 ? 40.300 -39.847 -37.216 1.00 36.48 250 HIS H N 1
ATOM 16808 C CA . HIS F 1 250 ? 39.032 -39.278 -37.638 1.00 36.24 250 HIS H CA 1
ATOM 16809 C C . HIS F 1 250 ? 38.679 -38.133 -36.734 1.00 35.64 250 HIS H C 1
ATOM 16810 O O . HIS F 1 250 ? 38.888 -38.207 -35.527 1.00 36.20 250 HIS H O 1
ATOM 16817 N N . GLY F 1 251 ? 38.123 -37.069 -37.314 1.00 33.77 251 GLY H N 1
ATOM 16818 C CA . GLY F 1 251 ? 37.730 -35.888 -36.540 1.00 35.04 251 GLY H CA 1
ATOM 16819 C C . GLY F 1 251 ? 36.279 -35.878 -36.066 1.00 35.19 251 GLY H C 1
ATOM 16820 O O . GLY F 1 251 ? 35.895 -34.963 -35.341 1.00 35.23 251 GLY H O 1
ATOM 16821 N N . GLY F 1 252 ? 35.507 -36.882 -36.487 1.00 34.65 252 GLY H N 1
ATOM 16822 C CA . GLY F 1 252 ? 34.157 -37.119 -35.978 1.00 34.23 252 GLY H CA 1
ATOM 16823 C C . GLY F 1 252 ? 33.011 -36.729 -36.880 1.00 34.12 252 GLY H C 1
ATOM 16824 O O . GLY F 1 252 ? 31.847 -37.103 -36.591 1.00 36.58 252 GLY H O 1
ATOM 16825 N N . GLY F 1 253 ? 33.303 -36.002 -37.987 1.00 32.45 253 GLY H N 1
ATOM 16826 C CA . GLY F 1 253 ? 32.260 -35.521 -38.854 1.00 34.51 253 GLY H CA 1
ATOM 16827 C C . GLY F 1 253 ? 31.754 -36.583 -39.832 1.00 37.91 253 GLY H C 1
ATOM 16828 O O . GLY F 1 253 ? 32.553 -37.334 -40.410 1.00 44.37 253 GLY H O 1
ATOM 16829 N N . ALA F 1 254 ? 30.446 -36.686 -40.048 1.00 33.86 254 ALA H N 1
ATOM 16830 C CA . ALA F 1 254 ? 29.920 -37.628 -40.972 1.00 31.18 254 ALA H CA 1
ATOM 16831 C C . ALA F 1 254 ? 29.806 -36.992 -42.358 1.00 32.27 254 ALA H C 1
ATOM 16832 O O . ALA F 1 254 ? 29.731 -35.779 -42.458 1.00 37.08 254 ALA H O 1
ATOM 16834 N N . PHE F 1 255 ? 29.765 -37.804 -43.406 1.00 31.88 255 PHE H N 1
ATOM 16835 C CA . PHE F 1 255 ? 29.704 -37.288 -44.770 1.00 29.23 255 PHE H CA 1
ATOM 16836 C C . PHE F 1 255 ? 28.330 -37.175 -45.407 1.00 27.73 255 PHE H C 1
ATOM 16837 O O . PHE F 1 255 ? 28.022 -36.178 -46.112 1.00 29.58 255 PHE H O 1
ATOM 16845 N N . SER F 1 256 ? 27.546 -38.241 -45.276 1.00 29.33 256 SER H N 1
ATOM 16846 C CA . SER F 1 256 ? 26.357 -38.388 -46.084 1.00 29.99 256 SER H CA 1
ATOM 16847 C C . SER F 1 256 ? 25.320 -37.342 -45.789 1.00 30.30 256 SER H C 1
ATOM 16848 O O . SER F 1 256 ? 25.081 -36.950 -44.629 1.00 27.23 256 SER H O 1
ATOM 16851 N N . GLY F 1 257 ? 24.682 -36.869 -46.846 1.00 28.87 257 GLY H N 1
ATOM 16852 C CA . GLY F 1 257 ? 23.565 -35.916 -46.745 1.00 27.73 257 GLY H CA 1
ATOM 16853 C C . GLY F 1 257 ? 23.972 -34.455 -46.796 1.00 29.01 257 GLY H C 1
ATOM 16854 O O . GLY F 1 257 ? 23.133 -33.569 -46.682 1.00 29.71 257 GLY H O 1
ATOM 16855 N N . LYS F 1 258 ? 25.302 -34.177 -46.867 1.00 28.05 258 LYS H N 1
ATOM 16856 C CA . LYS F 1 258 ? 25.843 -32.806 -46.711 1.00 30.15 258 LYS H CA 1
ATOM 16857 C C . LYS F 1 258 ? 26.320 -32.283 -48.067 1.00 29.00 258 LYS H C 1
ATOM 16858 O O . LYS F 1 258 ? 27.054 -32.997 -48.752 1.00 30.03 258 LYS H O 1
ATOM 16864 N N . ASP F 1 259 ? 25.961 -31.013 -48.372 1.00 27.82 259 ASP H N 1
ATOM 16865 C CA . ASP F 1 259 ? 26.439 -30.332 -49.552 1.00 26.78 259 ASP H CA 1
ATOM 16866 C C . ASP F 1 259 ? 27.919 -29.921 -49.277 1.00 28.10 259 ASP H C 1
ATOM 16867 O O . ASP F 1 259 ? 28.386 -29.972 -48.164 1.00 27.82 259 ASP H O 1
ATOM 16872 N N . PRO F 1 260 ? 28.683 -29.599 -50.314 1.00 28.06 260 PRO H N 1
ATOM 16873 C CA . PRO F 1 260 ? 30.092 -29.291 -50.190 1.00 28.00 260 PRO H CA 1
ATOM 16874 C C . PRO F 1 260 ? 30.490 -28.094 -49.302 1.00 29.03 260 PRO H C 1
ATOM 16875 O O . PRO F 1 260 ? 31.697 -28.006 -48.905 1.00 30.13 260 PRO H O 1
ATOM 16879 N N . THR F 1 261 ? 29.577 -27.208 -48.962 1.00 28.39 261 THR H N 1
ATOM 16880 C CA . THR F 1 261 ? 29.904 -26.133 -47.994 1.00 31.30 261 THR H CA 1
ATOM 16881 C C . THR F 1 261 ? 30.070 -26.676 -46.575 1.00 31.13 261 THR H C 1
ATOM 16882 O O . THR F 1 261 ? 30.665 -25.993 -45.721 1.00 31.74 261 THR H O 1
ATOM 16886 N N . LYS F 1 262 ? 29.667 -27.918 -46.343 1.00 28.71 262 LYS H N 1
ATOM 16887 C CA . LYS F 1 262 ? 29.947 -28.565 -45.073 1.00 30.36 262 LYS H CA 1
ATOM 16888 C C . LYS F 1 262 ? 31.348 -29.137 -45.195 1.00 32.31 262 LYS H C 1
ATOM 16889 O O . LYS F 1 262 ? 31.563 -30.180 -45.876 1.00 31.20 262 LYS H O 1
ATOM 16895 N N . VAL F 1 263 ? 32.306 -28.508 -44.570 1.00 32.59 263 VAL H N 1
ATOM 16896 C CA . VAL F 1 263 ? 33.717 -28.911 -44.668 1.00 34.20 263 VAL H CA 1
ATOM 16897 C C . VAL F 1 263 ? 34.022 -30.260 -44.101 1.00 36.06 263 VAL H C 1
ATOM 16898 O O . VAL F 1 263 ? 34.980 -30.896 -44.552 1.00 36.55 263 VAL H O 1
ATOM 16902 N N . ASP F 1 264 ? 33.216 -30.772 -43.158 1.00 36.09 264 ASP H N 1
ATOM 16903 C CA . ASP F 1 264 ? 33.318 -32.172 -42.778 1.00 39.13 264 ASP H CA 1
ATOM 16904 C C . ASP F 1 264 ? 33.421 -33.113 -43.968 1.00 37.01 264 ASP H C 1
ATOM 16905 O O . ASP F 1 264 ? 34.147 -34.110 -43.924 1.00 41.20 264 ASP H O 1
ATOM 16910 N N . ARG F 1 265 ? 32.662 -32.815 -45.011 1.00 32.17 265 ARG H N 1
ATOM 16911 C CA . ARG F 1 265 ? 32.709 -33.602 -46.209 1.00 33.11 265 ARG H CA 1
ATOM 16912 C C . ARG F 1 265 ? 33.789 -33.090 -47.199 1.00 30.34 265 ARG H C 1
ATOM 16913 O O . ARG F 1 265 ? 34.730 -33.812 -47.511 1.00 32.43 265 ARG H O 1
ATOM 16921 N N . SER F 1 266 ? 33.651 -31.860 -47.667 1.00 29.52 266 SER H N 1
ATOM 16922 C CA . SER F 1 266 ? 34.486 -31.391 -48.739 1.00 29.94 266 SER H CA 1
ATOM 16923 C C . SER F 1 266 ? 35.999 -31.327 -48.312 1.00 31.98 266 SER H C 1
ATOM 16924 O O . SER F 1 266 ? 36.872 -31.671 -49.097 1.00 30.74 266 SER H O 1
ATOM 16927 N N . ALA F 1 267 ? 36.278 -30.931 -47.087 1.00 29.70 267 ALA H N 1
ATOM 16928 C CA . ALA F 1 267 ? 37.674 -30.859 -46.682 1.00 30.72 267 ALA H CA 1
ATOM 16929 C C . ALA F 1 267 ? 38.248 -32.227 -46.393 1.00 33.16 267 ALA H C 1
ATOM 16930 O O . ALA F 1 267 ? 39.460 -32.407 -46.503 1.00 32.36 267 ALA H O 1
ATOM 16932 N N . SER F 1 268 ? 37.425 -33.196 -46.002 1.00 30.12 268 SER H N 1
ATOM 16933 C CA . SER F 1 268 ? 37.873 -34.571 -45.890 1.00 29.43 268 SER H CA 1
ATOM 16934 C C . SER F 1 268 ? 38.279 -35.133 -47.238 1.00 31.53 268 SER H C 1
ATOM 16935 O O . SER F 1 268 ? 39.332 -35.827 -47.348 1.00 32.17 268 SER H O 1
ATOM 16938 N N . TYR F 1 269 ? 37.501 -34.831 -48.261 1.00 29.32 269 TYR H N 1
ATOM 16939 C CA . TYR F 1 269 ? 37.850 -35.249 -49.610 1.00 32.42 269 TYR H CA 1
ATOM 16940 C C . TYR F 1 269 ? 39.140 -34.565 -50.104 1.00 31.38 269 TYR H C 1
ATOM 16941 O O . TYR F 1 269 ? 40.040 -35.207 -50.647 1.00 31.72 269 TYR H O 1
ATOM 16950 N N . PHE F 1 270 ? 39.231 -33.261 -49.839 1.00 31.87 270 PHE H N 1
ATOM 16951 C CA . PHE F 1 270 ? 40.405 -32.514 -50.153 1.00 33.82 270 PHE H CA 1
ATOM 16952 C C . PHE F 1 270 ? 41.650 -33.061 -49.481 1.00 33.35 270 PHE H C 1
ATOM 16953 O O . PHE F 1 270 ? 42.687 -33.227 -50.135 1.00 33.98 270 PHE H O 1
ATOM 16961 N N . ALA F 1 271 ? 41.559 -33.370 -48.168 1.00 31.81 271 ALA H N 1
ATOM 16962 C CA . ALA F 1 271 ? 42.660 -33.918 -47.438 1.00 32.26 271 ALA H CA 1
ATOM 16963 C C . ALA F 1 271 ? 43.080 -35.287 -47.949 1.00 32.85 271 ALA H C 1
ATOM 16964 O O . ALA F 1 271 ? 44.306 -35.580 -47.976 1.00 32.75 271 ALA H O 1
ATOM 16966 N N . ARG F 1 272 ? 42.129 -36.123 -48.333 1.00 31.06 272 ARG H N 1
ATOM 16967 C CA . ARG F 1 272 ? 42.443 -37.417 -48.942 1.00 32.63 272 ARG H CA 1
ATOM 16968 C C . ARG F 1 272 ? 43.227 -37.188 -50.255 1.00 32.93 272 ARG H C 1
ATOM 16969 O O . ARG F 1 272 ? 44.186 -37.904 -50.528 1.00 32.99 272 ARG H O 1
ATOM 16977 N N . TRP F 1 273 ? 42.749 -36.232 -51.062 1.00 31.89 273 TRP H N 1
ATOM 16978 C CA . TRP F 1 273 ? 43.353 -35.966 -52.393 1.00 31.98 273 TRP H CA 1
ATOM 16979 C C . TRP F 1 273 ? 44.845 -35.570 -52.183 1.00 33.33 273 TRP H C 1
ATOM 16980 O O . TRP F 1 273 ? 45.741 -36.100 -52.850 1.00 31.59 273 TRP H O 1
ATOM 16991 N N . ILE F 1 274 ? 45.091 -34.735 -51.153 1.00 33.17 274 ILE H N 1
ATOM 16992 C CA . ILE F 1 274 ? 46.453 -34.353 -50.841 1.00 33.84 274 ILE H CA 1
ATOM 16993 C C . ILE F 1 274 ? 47.258 -35.567 -50.410 1.00 33.98 274 ILE H C 1
ATOM 16994 O O . ILE F 1 274 ? 48.345 -35.826 -50.962 1.00 35.06 274 ILE H O 1
ATOM 16999 N N . ALA F 1 275 ? 46.775 -36.274 -49.412 1.00 35.40 275 ALA H N 1
ATOM 17000 C CA . ALA F 1 275 ? 47.515 -37.423 -48.861 1.00 36.12 275 ALA H CA 1
ATOM 17001 C C . ALA F 1 275 ? 47.826 -38.474 -49.941 1.00 37.28 275 ALA H C 1
ATOM 17002 O O . ALA F 1 275 ? 48.937 -39.020 -49.984 1.00 37.08 275 ALA H O 1
ATOM 17004 N N . LYS F 1 276 ? 46.850 -38.762 -50.786 1.00 34.96 276 LYS H N 1
ATOM 17005 C CA . LYS F 1 276 ? 47.027 -39.782 -51.809 1.00 36.38 276 LYS H CA 1
ATOM 17006 C C . LYS F 1 276 ? 48.101 -39.366 -52.802 1.00 35.04 276 LYS H C 1
ATOM 17007 O O . LYS F 1 276 ? 48.927 -40.188 -53.216 1.00 35.54 276 LYS H O 1
ATOM 17013 N N . ASN F 1 277 ? 48.095 -38.090 -53.156 1.00 34.84 277 ASN H N 1
ATOM 17014 C CA . ASN F 1 277 ? 49.067 -37.588 -54.138 1.00 35.93 277 ASN H CA 1
ATOM 17015 C C . ASN F 1 277 ? 50.480 -37.532 -53.510 1.00 36.70 277 ASN H C 1
ATOM 17016 O O . ASN F 1 277 ? 51.437 -37.796 -54.207 1.00 38.33 277 ASN H O 1
ATOM 17021 N N . VAL F 1 278 ? 50.566 -37.253 -52.203 1.00 36.41 278 VAL H N 1
ATOM 17022 C CA . VAL F 1 278 ? 51.842 -37.276 -51.492 1.00 39.45 278 VAL H CA 1
ATOM 17023 C C . VAL F 1 278 ? 52.435 -38.671 -51.534 1.00 40.22 278 VAL H C 1
ATOM 17024 O O . VAL F 1 278 ? 53.633 -38.828 -51.837 1.00 44.15 278 VAL H O 1
ATOM 17028 N N . VAL F 1 279 ? 51.631 -39.671 -51.256 1.00 37.94 279 VAL H N 1
ATOM 17029 C CA . VAL F 1 279 ? 52.111 -41.036 -51.251 1.00 39.83 279 VAL H CA 1
ATOM 17030 C C . VAL F 1 279 ? 52.427 -41.509 -52.691 1.00 45.16 279 VAL H C 1
ATOM 17031 O O . VAL F 1 279 ? 53.524 -42.102 -52.923 1.00 42.95 279 VAL H O 1
ATOM 17035 N N . ALA F 1 280 ? 51.558 -41.195 -53.639 1.00 42.53 280 ALA H N 1
ATOM 17036 C CA . ALA F 1 280 ? 51.819 -41.550 -55.041 1.00 43.67 280 ALA H CA 1
ATOM 17037 C C . ALA F 1 280 ? 53.076 -40.879 -55.617 1.00 44.66 280 ALA H C 1
ATOM 17038 O O . ALA F 1 280 ? 53.703 -41.428 -56.456 1.00 48.14 280 ALA H O 1
ATOM 17040 N N . ALA F 1 281 ? 53.395 -39.690 -55.156 1.00 42.57 281 ALA H N 1
ATOM 17041 C CA . ALA F 1 281 ? 54.583 -38.996 -55.515 1.00 44.15 281 ALA H CA 1
ATOM 17042 C C . ALA F 1 281 ? 55.856 -39.547 -54.861 1.00 46.16 281 ALA H C 1
ATOM 17043 O O . ALA F 1 281 ? 56.911 -38.958 -55.039 1.00 45.59 281 ALA H O 1
ATOM 17045 N N . LYS F 1 282 ? 55.716 -40.571 -54.035 1.00 45.33 282 LYS H N 1
ATOM 17046 C CA . LYS F 1 282 ? 56.776 -41.217 -53.306 1.00 51.14 282 LYS H CA 1
ATOM 17047 C C . LYS F 1 282 ? 57.434 -40.315 -52.336 1.00 47.61 282 LYS H C 1
ATOM 17048 O O . LYS F 1 282 ? 58.646 -40.446 -52.054 1.00 44.72 282 LYS H O 1
ATOM 17054 N N . LEU F 1 283 ? 56.700 -39.376 -51.767 1.00 41.19 283 LEU H N 1
ATOM 17055 C CA . LEU F 1 283 ? 57.252 -38.544 -50.696 1.00 41.95 283 LEU H CA 1
ATOM 17056 C C . LEU F 1 283 ? 57.172 -39.256 -49.356 1.00 40.38 283 LEU H C 1
ATOM 17057 O O . LEU F 1 283 ? 57.899 -38.910 -48.409 1.00 40.28 283 LEU H O 1
ATOM 17062 N N . ALA F 1 284 ? 56.285 -40.240 -49.242 1.00 40.31 284 ALA H N 1
ATOM 17063 C CA . ALA F 1 284 ? 56.103 -41.005 -47.973 1.00 41.73 284 ALA H CA 1
ATOM 17064 C C . ALA F 1 284 ? 55.399 -42.281 -48.232 1.00 40.54 284 ALA H C 1
ATOM 17065 O O . ALA F 1 284 ? 54.850 -42.401 -49.328 1.00 43.33 284 ALA H O 1
ATOM 17067 N N . LYS F 1 285 ? 55.469 -43.262 -47.302 1.00 38.84 285 LYS H N 1
ATOM 17068 C CA . LYS F 1 285 ? 54.734 -44.500 -47.516 1.00 39.98 285 LYS H CA 1
ATOM 17069 C C . LYS F 1 285 ? 53.276 -44.370 -46.989 1.00 41.59 285 LYS H C 1
ATOM 17070 O O . LYS F 1 285 ? 52.422 -45.093 -47.417 1.00 42.20 285 LYS H O 1
ATOM 17076 N N . GLN F 1 286 ? 53.125 -43.564 -45.945 1.00 40.50 286 GLN H N 1
ATOM 17077 C CA . GLN F 1 286 ? 51.832 -43.236 -45.317 1.00 42.26 286 GLN H CA 1
ATOM 17078 C C . GLN F 1 286 ? 51.810 -41.746 -45.082 1.00 41.57 286 GLN H C 1
ATOM 17079 O O . GLN F 1 286 ? 52.820 -41.157 -44.652 1.00 41.83 286 GLN H O 1
ATOM 17085 N N . CYS F 1 287 ? 50.671 -41.126 -45.305 1.00 37.70 287 CYS H N 1
ATOM 17086 C CA . CYS F 1 287 ? 50.543 -39.699 -45.064 1.00 39.35 287 CYS H CA 1
ATOM 17087 C C . CYS F 1 287 ? 49.139 -39.427 -44.503 1.00 37.60 287 CYS H C 1
ATOM 17088 O O . CYS F 1 287 ? 48.163 -39.937 -45.061 1.00 37.75 287 CYS H O 1
ATOM 17091 N N . GLU F 1 288 ? 49.091 -38.674 -43.430 1.00 37.55 288 GLU H N 1
ATOM 17092 C CA . GLU F 1 288 ? 47.829 -38.236 -42.854 1.00 39.44 288 GLU H CA 1
ATOM 17093 C C . GLU F 1 288 ? 47.854 -36.725 -42.724 1.00 39.42 288 GLU H C 1
ATOM 17094 O O . GLU F 1 288 ? 48.846 -36.162 -42.267 1.00 38.49 288 GLU H O 1
ATOM 17100 N N . ILE F 1 289 ? 46.782 -36.071 -43.174 1.00 34.88 289 ILE H N 1
ATOM 17101 C CA . ILE F 1 289 ? 46.700 -34.609 -43.197 1.00 35.68 289 ILE H CA 1
ATOM 17102 C C . ILE F 1 289 ? 45.554 -34.233 -42.305 1.00 36.87 289 ILE H C 1
ATOM 17103 O O . ILE F 1 289 ? 44.388 -34.714 -42.574 1.00 36.04 289 ILE H O 1
ATOM 17108 N N . GLN F 1 290 ? 45.815 -33.452 -41.271 1.00 35.90 290 GLN H N 1
ATOM 17109 C CA . GLN F 1 290 ? 44.766 -32.900 -40.434 1.00 38.43 290 GLN H CA 1
ATOM 17110 C C . GLN F 1 290 ? 44.511 -31.444 -40.849 1.00 34.90 290 GLN H C 1
ATOM 17111 O O . GLN F 1 290 ? 45.480 -30.673 -41.016 1.00 34.20 290 GLN H O 1
ATOM 17117 N N . LEU F 1 291 ? 43.246 -31.057 -41.027 1.00 31.96 291 LEU H N 1
ATOM 17118 C CA . LEU F 1 291 ? 42.887 -29.674 -41.275 1.00 33.66 291 LEU H CA 1
ATOM 17119 C C . LEU F 1 291 ? 41.822 -29.262 -40.254 1.00 35.16 291 LEU H C 1
ATOM 17120 O O . LEU F 1 291 ? 40.934 -30.061 -39.953 1.00 35.34 291 LEU H O 1
ATOM 17125 N N . ALA F 1 292 ? 41.905 -28.056 -39.716 1.00 33.54 292 ALA H N 1
ATOM 17126 C CA . ALA F 1 292 ? 40.926 -27.533 -38.799 1.00 34.46 292 ALA H CA 1
ATOM 17127 C C . ALA F 1 292 ? 40.316 -26.260 -39.354 1.00 33.20 292 ALA H C 1
ATOM 17128 O O . ALA F 1 292 ? 40.991 -25.487 -40.048 1.00 34.66 292 ALA H O 1
ATOM 17130 N N . PHE F 1 293 ? 39.046 -26.052 -39.034 1.00 30.18 293 PHE H N 1
ATOM 17131 C CA . PHE F 1 293 ? 38.253 -24.976 -39.579 1.00 29.96 293 PHE H CA 1
ATOM 17132 C C . PHE F 1 293 ? 37.568 -24.150 -38.532 1.00 30.82 293 PHE H C 1
ATOM 17133 O O . PHE F 1 293 ? 37.391 -24.599 -37.365 1.00 30.83 293 PHE H O 1
ATOM 17141 N N . ALA F 1 294 ? 37.167 -22.947 -38.938 1.00 30.82 294 ALA H N 1
ATOM 17142 C CA . ALA F 1 294 ? 36.328 -22.086 -38.109 1.00 32.86 294 ALA H CA 1
ATOM 17143 C C . ALA F 1 294 ? 35.122 -21.649 -38.905 1.00 33.03 294 ALA H C 1
ATOM 17144 O O . ALA F 1 294 ? 35.283 -21.255 -40.068 1.00 31.29 294 ALA H O 1
ATOM 17146 N N . ILE F 1 295 ? 33.967 -21.669 -38.318 1.00 31.16 295 ILE H N 1
ATOM 17147 C CA . ILE F 1 295 ? 32.759 -21.357 -39.078 1.00 31.55 295 ILE H CA 1
ATOM 17148 C C . ILE F 1 295 ? 32.834 -19.932 -39.630 1.00 31.92 295 ILE H C 1
ATOM 17149 O O . ILE F 1 295 ? 33.237 -18.981 -38.947 1.00 34.13 295 ILE H O 1
ATOM 17154 N N . GLY F 1 296 ? 32.551 -19.804 -40.915 1.00 33.11 296 GLY H N 1
ATOM 17155 C CA . GLY F 1 296 ? 32.568 -18.505 -41.602 1.00 33.75 296 GLY H CA 1
ATOM 17156 C C . GLY F 1 296 ? 33.907 -18.143 -42.180 1.00 33.93 296 GLY H C 1
ATOM 17157 O O . GLY F 1 296 ? 33.987 -17.185 -42.945 1.00 37.62 296 GLY H O 1
ATOM 17158 N N . GLN F 1 297 ? 34.975 -18.849 -41.835 1.00 32.84 297 GLN H N 1
ATOM 17159 C CA . GLN F 1 297 ? 36.329 -18.466 -42.339 1.00 33.10 297 GLN H CA 1
ATOM 17160 C C . GLN F 1 297 ? 36.655 -19.313 -43.590 1.00 32.26 297 GLN H C 1
ATOM 17161 O O . GLN F 1 297 ? 36.392 -20.511 -43.624 1.00 34.45 297 GLN H O 1
ATOM 17167 N N . PRO F 1 298 ? 37.198 -18.686 -44.623 1.00 34.57 298 PRO H N 1
ATOM 17168 C CA . PRO F 1 298 ? 37.323 -19.334 -45.920 1.00 33.50 298 PRO H CA 1
ATOM 17169 C C . PRO F 1 298 ? 38.503 -20.232 -46.118 1.00 34.51 298 PRO H C 1
ATOM 17170 O O . PRO F 1 298 ? 38.621 -20.870 -47.166 1.00 39.39 298 PRO H O 1
ATOM 17174 N N . GLN F 1 299 ? 39.407 -20.251 -45.147 1.00 35.80 299 GLN H N 1
ATOM 17175 C CA . GLN F 1 299 ? 40.559 -21.159 -45.183 1.00 36.89 299 GLN H CA 1
ATOM 17176 C C . GLN F 1 299 ? 40.685 -21.893 -43.864 1.00 34.90 299 GLN H C 1
ATOM 17177 O O . GLN F 1 299 ? 40.192 -21.409 -42.813 1.00 35.48 299 GLN H O 1
ATOM 17183 N N . PRO F 1 300 ? 41.390 -23.016 -43.852 1.00 35.08 300 PRO H N 1
ATOM 17184 C CA . PRO F 1 300 ? 41.625 -23.716 -42.603 1.00 35.89 300 PRO H CA 1
ATOM 17185 C C . PRO F 1 300 ? 42.377 -22.820 -41.620 1.00 38.01 300 PRO H C 1
ATOM 17186 O O . PRO F 1 300 ? 43.132 -21.984 -42.024 1.00 36.09 300 PRO H O 1
ATOM 17190 N N . VAL F 1 301 ? 42.147 -23.025 -40.333 1.00 37.78 301 VAL H N 1
ATOM 17191 C CA . VAL F 1 301 ? 42.881 -22.331 -39.300 1.00 38.77 301 VAL H CA 1
ATOM 17192 C C . VAL F 1 301 ? 44.124 -23.113 -38.858 1.00 39.90 301 VAL H C 1
ATOM 17193 O O . VAL F 1 301 ? 44.968 -22.542 -38.216 1.00 42.48 301 VAL H O 1
ATOM 17197 N N . ALA F 1 302 ? 44.251 -24.379 -39.237 1.00 37.77 302 ALA H N 1
ATOM 17198 C CA . ALA F 1 302 ? 45.399 -25.181 -38.886 1.00 38.98 302 ALA H CA 1
ATOM 17199 C C . ALA F 1 302 ? 45.545 -26.335 -39.833 1.00 41.39 302 ALA H C 1
ATOM 17200 O O . ALA F 1 302 ? 44.563 -26.844 -40.375 1.00 37.55 302 ALA H O 1
ATOM 17202 N N . MET F 1 303 ? 46.786 -26.784 -39.971 1.00 37.32 303 MET H N 1
ATOM 17203 C CA . MET F 1 303 ? 47.098 -27.949 -40.728 1.00 37.12 303 MET H CA 1
ATOM 17204 C C . MET F 1 303 ? 48.278 -28.686 -40.044 1.00 40.20 303 MET H C 1
ATOM 17205 O O . MET F 1 303 ? 49.208 -28.039 -39.565 1.00 36.55 303 MET H O 1
ATOM 17210 N N . TYR F 1 304 ? 48.235 -30.015 -40.083 1.00 39.17 304 TYR H N 1
ATOM 17211 C CA . TYR F 1 304 ? 49.311 -30.837 -39.629 1.00 44.14 304 TYR H CA 1
ATOM 17212 C C . TYR F 1 304 ? 49.486 -31.997 -40.589 1.00 40.53 304 TYR H C 1
ATOM 17213 O O . TYR F 1 304 ? 48.487 -32.626 -41.029 1.00 37.68 304 TYR H O 1
ATOM 17222 N N . VAL F 1 305 ? 50.749 -32.318 -40.906 1.00 36.31 305 VAL H N 1
ATOM 17223 C CA . VAL F 1 305 ? 51.078 -33.368 -41.857 1.00 38.74 305 VAL H CA 1
ATOM 17224 C C . VAL F 1 305 ? 51.853 -34.398 -41.106 1.00 43.55 305 VAL H C 1
ATOM 17225 O O . VAL F 1 305 ? 52.837 -34.045 -40.468 1.00 41.45 305 VAL H O 1
ATOM 17229 N N . ASN F 1 306 ? 51.388 -35.642 -41.111 1.00 43.22 306 ASN H N 1
ATOM 17230 C CA . ASN F 1 306 ? 52.030 -36.733 -40.358 1.00 46.28 306 ASN H CA 1
ATOM 17231 C C . ASN F 1 306 ? 52.411 -37.783 -41.348 1.00 46.35 306 ASN H C 1
ATOM 17232 O O . ASN F 1 306 ? 51.562 -38.269 -42.090 1.00 39.05 306 ASN H O 1
ATOM 17237 N N . THR F 1 307 ? 53.708 -38.129 -41.395 1.00 43.84 307 THR H N 1
ATOM 17238 C CA . THR F 1 307 ? 54.169 -39.211 -42.254 1.00 46.28 307 THR H CA 1
ATOM 17239 C C . THR F 1 307 ? 54.634 -40.448 -41.509 1.00 42.69 307 THR H C 1
ATOM 17240 O O . THR F 1 307 ? 55.134 -41.384 -42.143 1.00 43.97 307 THR H O 1
ATOM 17244 N N . PHE F 1 308 ? 54.423 -40.485 -40.204 1.00 44.77 308 PHE H N 1
ATOM 17245 C CA . PHE F 1 308 ? 54.592 -41.684 -39.361 1.00 45.47 308 PHE H CA 1
ATOM 17246 C C . PHE F 1 308 ? 56.034 -42.242 -39.483 1.00 45.76 308 PHE H C 1
ATOM 17247 O O . PHE F 1 308 ? 56.242 -43.440 -39.474 1.00 45.63 308 PHE H O 1
ATOM 17255 N N . ASN F 1 309 ? 56.975 -41.349 -39.611 1.00 46.79 309 ASN H N 1
ATOM 17256 C CA . ASN F 1 309 ? 58.375 -41.691 -39.896 1.00 51.80 309 ASN H CA 1
ATOM 17257 C C . ASN F 1 309 ? 58.618 -42.530 -41.128 1.00 49.41 309 ASN H C 1
ATOM 17258 O O . ASN F 1 309 ? 59.567 -43.280 -41.174 1.00 47.15 309 ASN H O 1
ATOM 17263 N N . THR F 1 310 ? 57.774 -42.387 -42.140 1.00 44.87 310 THR H N 1
ATOM 17264 C CA . THR F 1 310 ? 57.942 -43.101 -43.407 1.00 43.71 310 THR H CA 1
ATOM 17265 C C . THR F 1 310 ? 58.216 -42.111 -44.491 1.00 42.02 310 THR H C 1
ATOM 17266 O O . THR F 1 310 ? 58.172 -42.500 -45.682 1.00 40.08 310 THR H O 1
ATOM 17270 N N . ASN F 1 311 ? 58.513 -40.865 -44.133 1.00 42.15 311 ASN H N 1
ATOM 17271 C CA . ASN F 1 311 ? 58.877 -39.863 -45.125 1.00 43.95 311 ASN H CA 1
ATOM 17272 C C . ASN F 1 311 ? 60.145 -40.272 -45.854 1.00 45.05 311 ASN H C 1
ATOM 17273 O O . ASN F 1 311 ? 61.093 -40.725 -45.200 1.00 41.74 311 ASN H O 1
ATOM 17278 N N . LEU F 1 312 ? 60.159 -40.116 -47.183 1.00 44.31 312 LEU H N 1
ATOM 17279 C CA . LEU F 1 312 ? 61.291 -40.480 -48.010 1.00 50.52 312 LEU H CA 1
ATOM 17280 C C . LEU F 1 312 ? 62.124 -39.257 -48.309 1.00 48.90 312 LEU H C 1
ATOM 17281 O O . LEU F 1 312 ? 63.187 -39.409 -48.830 1.00 50.33 312 LEU H O 1
ATOM 17286 N N . ILE F 1 313 ? 61.639 -38.060 -47.992 1.00 46.13 313 ILE H N 1
ATOM 17287 C CA . ILE F 1 313 ? 62.397 -36.812 -48.011 1.00 45.22 313 ILE H CA 1
ATOM 17288 C C . ILE F 1 313 ? 62.075 -36.079 -46.726 1.00 49.13 313 ILE H C 1
ATOM 17289 O O . ILE F 1 313 ? 61.268 -36.535 -45.939 1.00 49.14 313 ILE H O 1
ATOM 17294 N N . ASP F 1 314 ? 62.708 -34.929 -46.477 1.00 50.11 314 ASP H N 1
ATOM 17295 C CA . ASP F 1 314 ? 62.515 -34.174 -45.234 1.00 52.32 314 ASP H CA 1
ATOM 17296 C C . ASP F 1 314 ? 61.005 -33.777 -45.084 1.00 52.27 314 ASP H C 1
ATOM 17297 O O . ASP F 1 314 ? 60.423 -33.294 -46.052 1.00 49.90 314 ASP H O 1
ATOM 17302 N N . GLU F 1 315 ? 60.484 -33.894 -43.868 1.00 48.13 315 GLU H N 1
ATOM 17303 C CA . GLU F 1 315 ? 59.075 -33.568 -43.580 1.00 57.74 315 GLU H CA 1
ATOM 17304 C C . GLU F 1 315 ? 58.751 -32.114 -43.923 1.00 57.43 315 GLU H C 1
ATOM 17305 O O . GLU F 1 315 ? 57.707 -31.808 -44.418 1.00 49.86 315 GLU H O 1
ATOM 17311 N N . THR F 1 316 ? 59.667 -31.208 -43.640 1.00 58.31 316 THR H N 1
ATOM 17312 C CA . THR F 1 316 ? 59.464 -29.800 -43.978 1.00 62.85 316 THR H CA 1
ATOM 17313 C C . THR F 1 316 ? 59.337 -29.581 -45.467 1.00 57.80 316 THR H C 1
ATOM 17314 O O . THR F 1 316 ? 58.508 -28.742 -45.860 1.00 58.49 316 THR H O 1
ATOM 17318 N N . LYS F 1 317 ? 60.091 -30.321 -46.288 1.00 50.33 317 LYS H N 1
ATOM 17319 C CA . LYS F 1 317 ? 59.931 -30.165 -47.735 1.00 52.68 317 LYS H CA 1
ATOM 17320 C C . LYS F 1 317 ? 58.574 -30.731 -48.247 1.00 53.59 317 LYS H C 1
ATOM 17321 O O . LYS F 1 317 ? 58.047 -30.225 -49.234 1.00 46.31 317 LYS H O 1
ATOM 17327 N N . ILE F 1 318 ? 58.071 -31.780 -47.592 1.00 49.06 318 ILE H N 1
ATOM 17328 C CA . ILE F 1 318 ? 56.734 -32.291 -47.952 1.00 48.81 318 ILE H CA 1
ATOM 17329 C C . ILE F 1 318 ? 55.688 -31.220 -47.663 1.00 45.09 318 ILE H C 1
ATOM 17330 O O . ILE F 1 318 ? 54.870 -30.951 -48.505 1.00 45.51 318 ILE H O 1
ATOM 17335 N N . PHE F 1 319 ? 55.747 -30.668 -46.449 1.00 51.20 319 PHE H N 1
ATOM 17336 C CA . PHE F 1 319 ? 54.832 -29.633 -45.983 1.00 58.59 319 PHE H CA 1
ATOM 17337 C C . PHE F 1 319 ? 54.854 -28.456 -46.976 1.00 56.55 319 PHE H C 1
ATOM 17338 O O . PHE F 1 319 ? 53.802 -27.983 -47.432 1.00 50.34 319 PHE H O 1
ATOM 17346 N N . GLU F 1 320 ? 56.035 -28.033 -47.361 1.00 54.64 320 GLU H N 1
ATOM 17347 C CA . GLU F 1 320 ? 56.180 -26.923 -48.318 1.00 56.20 320 GLU H CA 1
ATOM 17348 C C . GLU F 1 320 ? 55.627 -27.254 -49.688 1.00 49.04 320 GLU H C 1
ATOM 17349 O O . GLU F 1 320 ? 54.969 -26.417 -50.316 1.00 49.10 320 GLU H O 1
ATOM 17355 N N . ALA F 1 321 ? 55.923 -28.455 -50.177 1.00 42.14 321 ALA H N 1
ATOM 17356 C CA . ALA F 1 321 ? 55.447 -28.873 -51.479 1.00 39.59 321 ALA H CA 1
ATOM 17357 C C . ALA F 1 321 ? 53.853 -28.907 -51.485 1.00 36.20 321 ALA H C 1
ATOM 17358 O O . ALA F 1 321 ? 53.242 -28.529 -52.467 1.00 37.83 321 ALA H O 1
ATOM 17360 N N . ILE F 1 322 ? 53.283 -29.350 -50.400 1.00 36.30 322 ILE H N 1
ATOM 17361 C CA . ILE F 1 322 ? 51.833 -29.377 -50.276 1.00 39.67 322 ILE H CA 1
ATOM 17362 C C . ILE F 1 322 ? 51.273 -27.926 -50.342 1.00 44.25 322 ILE H C 1
ATOM 17363 O O . ILE F 1 322 ? 50.293 -27.645 -51.067 1.00 41.99 322 ILE H O 1
ATOM 17368 N N . LYS F 1 323 ? 51.880 -27.021 -49.588 1.00 45.29 323 LYS H N 1
ATOM 17369 C CA . LYS F 1 323 ? 51.394 -25.631 -49.575 1.00 50.74 323 LYS H CA 1
ATOM 17370 C C . LYS F 1 323 ? 51.511 -24.994 -50.941 1.00 47.97 323 LYS H C 1
ATOM 17371 O O . LYS F 1 323 ? 50.657 -24.260 -51.348 1.00 46.75 323 LYS H O 1
ATOM 17377 N N . LYS F 1 324 ? 52.558 -25.309 -51.668 1.00 46.21 324 LYS H N 1
ATOM 17378 C CA . LYS F 1 324 ? 52.722 -24.774 -53.029 1.00 47.91 324 LYS H CA 1
ATOM 17379 C C . LYS F 1 324 ? 51.895 -25.445 -54.075 1.00 43.33 324 LYS H C 1
ATOM 17380 O O . LYS F 1 324 ? 51.690 -24.854 -55.112 1.00 47.23 324 LYS H O 1
ATOM 17386 N N . SER F 1 325 ? 51.440 -26.674 -53.861 1.00 39.42 325 SER H N 1
ATOM 17387 C CA . SER F 1 325 ? 50.772 -27.416 -54.928 1.00 38.79 325 SER H CA 1
ATOM 17388 C C . SER F 1 325 ? 49.233 -27.331 -54.850 1.00 38.48 325 SER H C 1
ATOM 17389 O O . SER F 1 325 ? 48.557 -27.729 -55.794 1.00 36.84 325 SER H O 1
ATOM 17392 N N . PHE F 1 326 ? 48.697 -26.946 -53.680 1.00 37.63 326 PHE H N 1
ATOM 17393 C CA . PHE F 1 326 ? 47.207 -27.007 -53.485 1.00 37.05 326 PHE H CA 1
ATOM 17394 C C . PHE F 1 326 ? 46.696 -25.658 -53.070 1.00 36.56 326 PHE H C 1
ATOM 17395 O O . PHE F 1 326 ? 47.406 -24.922 -52.347 1.00 39.47 326 PHE H O 1
ATOM 17403 N N . ASN F 1 327 ? 45.457 -25.356 -53.418 1.00 35.78 327 ASN H N 1
ATOM 17404 C CA . ASN F 1 327 ? 44.822 -24.106 -52.992 1.00 37.61 327 ASN H CA 1
ATOM 17405 C C . ASN F 1 327 ? 43.883 -24.406 -51.818 1.00 36.67 327 ASN H C 1
ATOM 17406 O O . ASN F 1 327 ? 42.954 -25.243 -51.985 1.00 36.66 327 ASN H O 1
ATOM 17411 N N . PHE F 1 328 ? 44.114 -23.736 -50.674 1.00 34.22 328 PHE H N 1
ATOM 17412 C CA . PHE F 1 328 ? 43.392 -24.060 -49.447 1.00 34.21 328 PHE H CA 1
ATOM 17413 C C . PHE F 1 328 ? 42.115 -23.240 -49.253 1.00 34.99 328 PHE H C 1
ATOM 17414 O O . PHE F 1 328 ? 41.442 -23.384 -48.220 1.00 36.10 328 PHE H O 1
ATOM 17422 N N . ASP F 1 329 ? 41.821 -22.360 -50.209 1.00 33.30 329 ASP H N 1
ATOM 17423 C CA . ASP F 1 329 ? 40.559 -21.632 -50.170 1.00 36.06 329 ASP H CA 1
ATOM 17424 C C . ASP F 1 329 ? 39.407 -22.628 -50.395 1.00 34.38 329 ASP H C 1
ATOM 17425 O O . ASP F 1 329 ? 39.455 -23.381 -51.366 1.00 34.25 329 ASP H O 1
ATOM 17430 N N . ILE F 1 330 ? 38.397 -22.606 -49.531 1.00 33.57 330 ILE H N 1
ATOM 17431 C CA . ILE F 1 330 ? 37.294 -23.606 -49.593 1.00 32.64 330 ILE H CA 1
ATOM 17432 C C . ILE F 1 330 ? 36.564 -23.553 -50.910 1.00 31.71 330 ILE H C 1
ATOM 17433 O O . ILE F 1 330 ? 36.362 -24.583 -51.554 1.00 31.49 330 ILE H O 1
ATOM 17438 N N . LYS F 1 331 ? 36.160 -22.366 -51.347 1.00 32.19 331 LYS H N 1
ATOM 17439 C CA . LYS F 1 331 ? 35.414 -22.273 -52.600 1.00 33.93 331 LYS H CA 1
ATOM 17440 C C . LYS F 1 331 ? 36.271 -22.874 -53.758 1.00 32.95 331 LYS H C 1
ATOM 17441 O O . LYS F 1 331 ? 35.758 -23.534 -54.676 1.00 30.35 331 LYS H O 1
ATOM 17447 N N . THR F 1 332 ? 37.569 -22.622 -53.687 1.00 32.47 332 THR H N 1
ATOM 17448 C CA . THR F 1 332 ? 38.441 -23.044 -54.747 1.00 32.42 332 THR H CA 1
ATOM 17449 C C . THR F 1 332 ? 38.619 -24.542 -54.741 1.00 31.46 332 THR H C 1
ATOM 17450 O O . THR F 1 332 ? 38.471 -25.162 -55.810 1.00 31.04 332 THR H O 1
ATOM 17454 N N . PHE F 1 333 ? 38.865 -25.159 -53.559 1.00 31.32 333 PHE H N 1
ATOM 17455 C CA . PHE F 1 333 ? 39.012 -26.601 -53.585 1.00 30.18 333 PHE H CA 1
ATOM 17456 C C . PHE F 1 333 ? 37.686 -27.345 -53.886 1.00 34.11 333 PHE H C 1
ATOM 17457 O O . PHE F 1 333 ? 37.696 -28.397 -54.557 1.00 31.90 333 PHE H O 1
ATOM 17465 N N . ILE F 1 334 ? 36.560 -26.771 -53.482 1.00 30.44 334 ILE H N 1
ATOM 17466 C CA . ILE F 1 334 ? 35.249 -27.360 -53.858 1.00 32.79 334 ILE H CA 1
ATOM 17467 C C . ILE F 1 334 ? 35.171 -27.416 -55.396 1.00 34.74 334 ILE H C 1
ATOM 17468 O O . ILE F 1 334 ? 34.793 -28.435 -55.981 1.00 33.83 334 ILE H O 1
ATOM 17473 N N . ASN F 1 335 ? 35.517 -26.293 -56.059 1.00 32.92 335 ASN H N 1
ATOM 17474 C CA A ASN F 1 335 ? 35.473 -26.255 -57.518 0.50 33.13 335 ASN H CA 1
ATOM 17475 C CA B ASN F 1 335 ? 35.506 -26.195 -57.561 0.50 33.80 335 ASN H CA 1
ATOM 17476 C C . ASN F 1 335 ? 36.556 -27.109 -58.195 1.00 34.80 335 ASN H C 1
ATOM 17477 O O . ASN F 1 335 ? 36.278 -27.810 -59.133 1.00 33.46 335 ASN H O 1
ATOM 17486 N N . ASP F 1 336 ? 37.757 -27.148 -57.623 1.00 31.79 336 ASP H N 1
ATOM 17487 C CA . ASP F 1 336 ? 38.808 -27.973 -58.158 1.00 36.36 336 ASP H CA 1
ATOM 17488 C C . ASP F 1 336 ? 38.388 -29.430 -58.145 1.00 36.47 336 ASP H C 1
ATOM 17489 O O . ASP F 1 336 ? 38.794 -30.165 -59.014 1.00 34.78 336 ASP H O 1
ATOM 17494 N N . LEU F 1 337 ? 37.635 -29.868 -57.124 1.00 32.51 337 LEU H N 1
ATOM 17495 C CA . LEU F 1 337 ? 37.176 -31.271 -57.037 1.00 32.90 337 LEU H CA 1
ATOM 17496 C C . LEU F 1 337 ? 35.783 -31.491 -57.623 1.00 32.36 337 LEU H C 1
ATOM 17497 O O . LEU F 1 337 ? 35.220 -32.570 -57.510 1.00 32.41 337 LEU H O 1
ATOM 17502 N N . ASN F 1 338 ? 35.216 -30.476 -58.283 1.00 30.51 338 ASN H N 1
ATOM 17503 C CA . ASN F 1 338 ? 33.910 -30.607 -58.922 1.00 33.39 338 ASN H CA 1
ATOM 17504 C C . ASN F 1 338 ? 32.844 -31.184 -57.980 1.00 30.60 338 ASN H C 1
ATOM 17505 O O . ASN F 1 338 ? 32.030 -32.045 -58.362 1.00 31.65 338 ASN H O 1
ATOM 17510 N N . LEU F 1 339 ? 32.858 -30.695 -56.739 1.00 31.37 339 LEU H N 1
ATOM 17511 C CA . LEU F 1 339 ? 31.993 -31.296 -55.737 1.00 30.77 339 LEU H CA 1
ATOM 17512 C C . LEU F 1 339 ? 30.532 -30.923 -55.934 1.00 31.71 339 LEU H C 1
ATOM 17513 O O . LEU F 1 339 ? 29.700 -31.678 -55.530 1.00 33.06 339 LEU H O 1
ATOM 17518 N N . TRP F 1 340 ? 30.211 -29.838 -56.646 1.00 31.95 340 TRP H N 1
ATOM 17519 C CA . TRP F 1 340 ? 28.803 -29.511 -56.910 1.00 34.47 340 TRP H CA 1
ATOM 17520 C C . TRP F 1 340 ? 28.136 -30.435 -57.900 1.00 36.50 340 TRP H C 1
ATOM 17521 O O . TRP F 1 340 ? 26.910 -30.522 -57.929 1.00 33.24 340 TRP H O 1
ATOM 17532 N N . THR F 1 341 ? 28.930 -31.135 -58.708 1.00 37.47 341 THR H N 1
ATOM 17533 C CA . THR F 1 341 ? 28.414 -32.016 -59.745 1.00 36.15 341 THR H CA 1
ATOM 17534 C C . THR F 1 341 ? 28.836 -33.454 -59.551 1.00 36.22 341 THR H C 1
ATOM 17535 O O . THR F 1 341 ? 28.627 -34.256 -60.422 1.00 37.60 341 THR H O 1
ATOM 17539 N N . THR F 1 342 ? 29.432 -33.817 -58.439 1.00 34.41 342 THR H N 1
ATOM 17540 C CA . THR F 1 342 ? 29.732 -35.208 -58.158 1.00 34.41 342 THR H CA 1
ATOM 17541 C C . THR F 1 342 ? 28.436 -35.857 -57.577 1.00 36.38 342 THR H C 1
ATOM 17542 O O . THR F 1 342 ? 27.740 -35.248 -56.796 1.00 33.70 342 THR H O 1
ATOM 17546 N N . LYS F 1 343 ? 28.194 -37.104 -57.916 1.00 35.01 343 LYS H N 1
ATOM 17547 C CA . LYS F 1 343 ? 27.165 -37.931 -57.353 1.00 36.91 343 LYS H CA 1
ATOM 17548 C C . LYS F 1 343 ? 27.658 -38.621 -56.111 1.00 35.39 343 LYS H C 1
ATOM 17549 O O . LYS F 1 343 ? 28.707 -39.275 -56.135 1.00 37.06 343 LYS H O 1
ATOM 17555 N N . TYR F 1 344 ? 26.947 -38.457 -55.008 1.00 31.86 344 TYR H N 1
ATOM 17556 C CA . TYR F 1 344 ? 27.399 -38.992 -53.722 1.00 31.30 344 TYR H CA 1
ATOM 17557 C C . TYR F 1 344 ? 26.797 -40.317 -53.349 1.00 32.24 344 TYR H C 1
ATOM 17558 O O . TYR F 1 344 ? 27.400 -41.053 -52.557 1.00 29.84 344 TYR H O 1
ATOM 17567 N N . LEU F 1 345 ? 25.619 -40.658 -53.859 1.00 32.24 345 LEU H N 1
ATOM 17568 C CA . LEU F 1 345 ? 25.073 -41.964 -53.591 1.00 31.77 345 LEU H CA 1
ATOM 17569 C C . LEU F 1 345 ? 26.080 -43.112 -53.727 1.00 32.70 345 LEU H C 1
ATOM 17570 O O . LEU F 1 345 ? 26.124 -43.986 -52.850 1.00 32.97 345 LEU H O 1
ATOM 17575 N N . PRO F 1 346 ? 26.927 -43.132 -54.802 1.00 35.82 346 PRO H N 1
ATOM 17576 C CA . PRO F 1 346 ? 27.829 -44.279 -54.945 1.00 32.82 346 PRO H CA 1
ATOM 17577 C C . PRO F 1 346 ? 28.829 -44.453 -53.840 1.00 34.20 346 PRO H C 1
ATOM 17578 O O . PRO F 1 346 ? 29.269 -45.580 -53.649 1.00 36.25 346 PRO H O 1
ATOM 17582 N N . VAL F 1 347 ? 29.185 -43.379 -53.110 1.00 31.73 347 VAL H N 1
ATOM 17583 C CA . VAL F 1 347 ? 30.103 -43.506 -51.995 1.00 32.43 347 VAL H CA 1
ATOM 17584 C C . VAL F 1 347 ? 29.429 -43.724 -50.662 1.00 31.05 347 VAL H C 1
ATOM 17585 O O . VAL F 1 347 ? 30.099 -43.949 -49.657 1.00 32.44 347 VAL H O 1
ATOM 17589 N N . ALA F 1 348 ? 28.104 -43.809 -50.634 1.00 32.73 348 ALA H N 1
ATOM 17590 C CA . ALA F 1 348 ? 27.398 -44.079 -49.394 1.00 30.55 348 ALA H CA 1
ATOM 17591 C C . ALA F 1 348 ? 27.476 -45.526 -48.963 1.00 30.99 348 ALA H C 1
ATOM 17592 O O . ALA F 1 348 ? 27.102 -45.849 -47.837 1.00 33.26 348 ALA H O 1
ATOM 17594 N N . THR F 1 349 ? 27.928 -46.425 -49.824 1.00 29.60 349 THR H N 1
ATOM 17595 C CA . THR F 1 349 ? 28.264 -47.782 -49.425 1.00 31.71 349 THR H CA 1
ATOM 17596 C C . THR F 1 349 ? 29.692 -48.103 -49.863 1.00 32.72 349 THR H C 1
ATOM 17597 O O . THR F 1 349 ? 30.129 -47.594 -50.915 1.00 34.38 349 THR H O 1
ATOM 17601 N N . TYR F 1 350 ? 30.374 -48.907 -49.078 1.00 33.49 350 TYR H N 1
ATOM 17602 C CA . TYR F 1 350 ? 31.702 -49.468 -49.421 1.00 34.10 350 TYR H CA 1
ATOM 17603 C C . TYR F 1 350 ? 32.846 -48.460 -49.374 1.00 36.33 350 TYR H C 1
ATOM 17604 O O . TYR F 1 350 ? 33.962 -48.741 -49.844 1.00 37.06 350 TYR H O 1
ATOM 17613 N N . GLY F 1 351 ? 32.627 -47.342 -48.689 1.00 37.08 351 GLY H N 1
ATOM 17614 C CA . GLY F 1 351 ? 33.685 -46.350 -48.434 1.00 36.38 351 GLY H CA 1
ATOM 17615 C C . GLY F 1 351 ? 33.788 -45.220 -49.429 1.00 33.67 351 GLY H C 1
ATOM 17616 O O . GLY F 1 351 ? 33.450 -45.385 -50.576 1.00 32.40 351 GLY H O 1
ATOM 17617 N N . HIS F 1 352 ? 34.257 -44.077 -48.952 1.00 31.32 352 HIS H N 1
ATOM 17618 C CA . HIS F 1 352 ? 34.354 -42.901 -49.770 1.00 32.94 352 HIS H CA 1
ATOM 17619 C C . HIS F 1 352 ? 35.724 -42.808 -50.474 1.00 33.79 352 HIS H C 1
ATOM 17620 O O . HIS F 1 352 ? 35.876 -41.979 -51.348 1.00 30.99 352 HIS H O 1
ATOM 17627 N N . PHE F 1 353 ? 36.664 -43.672 -50.048 1.00 33.35 353 PHE H N 1
ATOM 17628 C CA . PHE F 1 353 ? 38.043 -43.552 -50.512 1.00 35.86 353 PHE H CA 1
ATOM 17629 C C . PHE F 1 353 ? 38.572 -44.817 -51.140 1.00 38.04 353 PHE H C 1
ATOM 17630 O O . PHE F 1 353 ? 38.132 -45.938 -50.810 1.00 37.77 353 PHE H O 1
ATOM 17638 N N . GLY F 1 354 ? 39.540 -44.658 -52.054 1.00 38.57 354 GLY H N 1
ATOM 17639 C CA . GLY F 1 354 ? 40.115 -45.806 -52.737 1.00 39.98 354 GLY H CA 1
ATOM 17640 C C . GLY F 1 354 ? 39.173 -46.683 -53.498 1.00 44.35 354 GLY H C 1
ATOM 17641 O O . GLY F 1 354 ? 39.127 -47.913 -53.318 1.00 53.67 354 GLY H O 1
ATOM 17642 N N . ARG F 1 355 ? 38.388 -46.072 -54.322 1.00 40.18 355 ARG H N 1
ATOM 17643 C CA . ARG F 1 355 ? 37.291 -46.769 -54.964 1.00 39.04 355 ARG H CA 1
ATOM 17644 C C . ARG F 1 355 ? 37.737 -46.861 -56.418 1.00 40.72 355 ARG H C 1
ATOM 17645 O O . ARG F 1 355 ? 37.436 -45.995 -57.246 1.00 38.59 355 ARG H O 1
ATOM 17653 N N . ASP F 1 356 ? 38.498 -47.912 -56.724 1.00 45.07 356 ASP H N 1
ATOM 17654 C CA . ASP F 1 356 ? 38.953 -48.138 -58.108 1.00 47.74 356 ASP H CA 1
ATOM 17655 C C . ASP F 1 356 ? 37.795 -48.617 -58.977 1.00 43.28 356 ASP H C 1
ATOM 17656 O O . ASP F 1 356 ? 37.920 -48.563 -60.172 1.00 44.26 356 ASP H O 1
ATOM 17661 N N . ASP F 1 357 ? 36.646 -48.937 -58.400 1.00 43.71 357 ASP H N 1
ATOM 17662 C CA . ASP F 1 357 ? 35.390 -49.102 -59.127 1.00 42.27 357 ASP H CA 1
ATOM 17663 C C . ASP F 1 357 ? 34.626 -47.833 -59.479 1.00 44.37 357 ASP H C 1
ATOM 17664 O O . ASP F 1 357 ? 33.599 -47.926 -60.092 1.00 43.93 357 ASP H O 1
ATOM 17669 N N . LEU F 1 358 ? 35.066 -46.648 -59.081 1.00 43.24 358 LEU H N 1
ATOM 17670 C CA . LEU F 1 358 ? 34.374 -45.385 -59.368 1.00 42.53 358 LEU H CA 1
ATOM 17671 C C . LEU F 1 358 ? 35.396 -44.430 -59.943 1.00 43.26 358 LEU H C 1
ATOM 17672 O O . LEU F 1 358 ? 36.552 -44.791 -60.024 1.00 44.37 358 LEU H O 1
ATOM 17677 N N . ASP F 1 359 ? 35.025 -43.229 -60.277 1.00 44.95 359 ASP H N 1
ATOM 17678 C CA . ASP F 1 359 ? 35.914 -42.237 -60.808 1.00 46.36 359 ASP H CA 1
ATOM 17679 C C . ASP F 1 359 ? 35.844 -40.930 -60.009 1.00 44.87 359 ASP H C 1
ATOM 17680 O O . ASP F 1 359 ? 35.214 -40.013 -60.404 1.00 47.49 359 ASP H O 1
ATOM 17685 N N . LEU F 1 360 ? 36.405 -40.883 -58.824 1.00 41.32 360 LEU H N 1
ATOM 17686 C CA . LEU F 1 360 ? 36.200 -39.783 -57.910 1.00 35.93 360 LEU H CA 1
ATOM 17687 C C . LEU F 1 360 ? 37.250 -38.711 -58.077 1.00 36.14 360 LEU H C 1
ATOM 17688 O O . LEU F 1 360 ? 38.434 -39.055 -58.184 1.00 35.35 360 LEU H O 1
ATOM 17693 N N . SER F 1 361 ? 36.883 -37.430 -58.056 1.00 34.94 361 SER H N 1
ATOM 17694 C CA . SER F 1 361 ? 37.883 -36.361 -58.229 1.00 36.96 361 SER H CA 1
ATOM 17695 C C . SER F 1 361 ? 38.987 -36.366 -57.180 1.00 34.18 361 SER H C 1
ATOM 17696 O O . SER F 1 361 ? 40.152 -36.119 -57.514 1.00 32.58 361 SER H O 1
ATOM 17699 N N . TRP F 1 362 ? 38.657 -36.744 -55.937 1.00 31.63 362 TRP H N 1
ATOM 17700 C CA . TRP F 1 362 ? 39.603 -36.684 -54.868 1.00 33.74 362 TRP H CA 1
ATOM 17701 C C . TRP F 1 362 ? 40.545 -37.883 -54.876 1.00 33.56 362 TRP H C 1
ATOM 17702 O O . TRP F 1 362 ? 41.398 -37.991 -54.045 1.00 34.56 362 TRP H O 1
ATOM 17713 N N . GLU F 1 363 ? 40.314 -38.811 -55.780 1.00 34.10 363 GLU H N 1
ATOM 17714 C CA . GLU F 1 363 ? 41.143 -39.996 -55.970 1.00 34.81 363 GLU H CA 1
ATOM 17715 C C . GLU F 1 363 ? 42.123 -39.870 -57.160 1.00 35.69 363 GLU H C 1
ATOM 17716 O O . GLU F 1 363 ? 42.899 -40.786 -57.383 1.00 38.06 363 GLU H O 1
ATOM 17722 N N . LYS F 1 364 ? 42.059 -38.758 -57.877 1.00 35.72 364 LYS H N 1
ATOM 17723 C CA . LYS F 1 364 ? 42.867 -38.589 -59.082 1.00 38.69 364 LYS H CA 1
ATOM 17724 C C . LYS F 1 364 ? 44.306 -38.234 -58.676 1.00 39.05 364 LYS H C 1
ATOM 17725 O O . LYS F 1 364 ? 44.527 -37.408 -57.772 1.00 37.95 364 LYS H O 1
ATOM 17731 N N . LEU F 1 365 ? 45.263 -38.857 -59.356 1.00 39.62 365 LEU H N 1
ATOM 17732 C CA . LEU F 1 365 ? 46.666 -38.585 -59.127 1.00 39.47 365 LEU H CA 1
ATOM 17733 C C . LEU F 1 365 ? 47.207 -37.464 -60.011 1.00 44.76 365 LEU H C 1
ATOM 17734 O O . LEU F 1 365 ? 48.318 -37.510 -60.492 1.00 44.44 365 LEU H O 1
ATOM 17739 N N . ASN F 1 366 ? 46.468 -36.385 -60.110 1.00 38.76 366 ASN H N 1
ATOM 17740 C CA . ASN F 1 366 ? 46.798 -35.272 -60.983 1.00 38.60 366 ASN H CA 1
ATOM 17741 C C . ASN F 1 366 ? 47.603 -34.203 -60.264 1.00 39.76 366 ASN H C 1
ATOM 17742 O O . ASN F 1 366 ? 47.744 -33.126 -60.780 1.00 41.42 366 ASN H O 1
ATOM 17747 N N . LYS F 1 367 ? 48.106 -34.443 -59.052 1.00 39.78 367 LYS H N 1
ATOM 17748 C CA . LYS F 1 367 ? 48.971 -33.495 -58.388 1.00 38.59 367 LYS H CA 1
ATOM 17749 C C . LYS F 1 367 ? 50.378 -34.046 -58.125 1.00 39.82 367 LYS H C 1
ATOM 17750 O O . LYS F 1 367 ? 51.197 -33.384 -57.461 1.00 38.36 367 LYS H O 1
ATOM 17756 N N . VAL F 1 368 ? 50.635 -35.248 -58.572 1.00 40.38 368 VAL H N 1
ATOM 17757 C CA . VAL F 1 368 ? 51.939 -35.894 -58.370 1.00 47.02 368 VAL H CA 1
ATOM 17758 C C . VAL F 1 368 ? 53.100 -35.052 -58.952 1.00 45.56 368 VAL H C 1
ATOM 17759 O O . VAL F 1 368 ? 54.089 -34.776 -58.264 1.00 47.75 368 VAL H O 1
ATOM 17763 N N . GLU F 1 369 ? 52.920 -34.618 -60.185 1.00 46.31 369 GLU H N 1
ATOM 17764 C CA . GLU F 1 369 ? 53.994 -33.852 -60.897 1.00 50.76 369 GLU H CA 1
ATOM 17765 C C . GLU F 1 369 ? 54.222 -32.544 -60.171 1.00 48.98 369 GLU H C 1
ATOM 17766 O O . GLU F 1 369 ? 55.376 -32.166 -59.929 1.00 45.50 369 GLU H O 1
ATOM 17772 N N . ASP F 1 370 ? 53.177 -31.880 -59.744 1.00 43.63 370 ASP H N 1
ATOM 17773 C CA . ASP F 1 370 ? 53.300 -30.620 -58.997 1.00 45.80 370 ASP H CA 1
ATOM 17774 C C . ASP F 1 370 ? 54.031 -30.849 -57.666 1.00 42.87 370 ASP H C 1
ATOM 17775 O O . ASP F 1 370 ? 54.927 -30.047 -57.301 1.00 43.67 370 ASP H O 1
ATOM 17780 N N . LEU F 1 371 ? 53.659 -31.913 -56.945 1.00 40.23 371 LEU H N 1
ATOM 17781 C CA . LEU F 1 371 ? 54.271 -32.194 -55.665 1.00 42.38 371 LEU H CA 1
ATOM 17782 C C . LEU F 1 371 ? 55.839 -32.497 -55.839 1.00 42.80 371 LEU H C 1
ATOM 17783 O O . LEU F 1 371 ? 56.658 -31.993 -55.057 1.00 42.01 371 LEU H O 1
ATOM 17788 N N . ILE F 1 372 ? 56.160 -33.294 -56.839 1.00 42.71 372 ILE H N 1
ATOM 17789 C CA . ILE F 1 372 ? 57.562 -33.627 -57.129 1.00 48.97 372 ILE H CA 1
ATOM 17790 C C . ILE F 1 372 ? 58.356 -32.343 -57.462 1.00 48.91 372 ILE H C 1
ATOM 17791 O O . ILE F 1 372 ? 59.325 -32.033 -56.801 1.00 50.31 372 ILE H O 1
ATOM 17796 N N . LYS F 1 373 ? 57.868 -31.581 -58.413 1.00 48.45 373 LYS H N 1
ATOM 17797 C CA . LYS F 1 373 ? 58.480 -30.298 -58.748 1.00 53.51 373 LYS H CA 1
ATOM 17798 C C . LYS F 1 373 ? 58.615 -29.382 -57.515 1.00 53.21 373 LYS H C 1
ATOM 17799 O O . LYS F 1 373 ? 59.690 -28.863 -57.264 1.00 48.96 373 LYS H O 1
ATOM 17805 N N . ASN F 1 374 ? 57.561 -29.224 -56.724 1.00 44.88 374 ASN H N 1
ATOM 17806 C CA . ASN F 1 374 ? 57.610 -28.303 -55.605 1.00 46.00 374 ASN H CA 1
ATOM 17807 C C . ASN F 1 374 ? 58.306 -28.833 -54.376 1.00 44.16 374 ASN H C 1
ATOM 17808 O O . ASN F 1 374 ? 58.400 -28.121 -53.389 1.00 49.66 374 ASN H O 1
ATOM 17813 N N . SER F 1 375 ? 58.749 -30.077 -54.383 1.00 46.28 375 SER H N 1
ATOM 17814 C CA . SER F 1 375 ? 59.488 -30.600 -53.250 1.00 52.22 375 SER H CA 1
ATOM 17815 C C . SER F 1 375 ? 61.028 -30.447 -53.418 1.00 52.38 375 SER H C 1
ATOM 17816 O O . SER F 1 375 ? 61.702 -30.673 -52.454 1.00 55.06 375 SER H O 1
ATOM 17819 N N . LYS F 1 376 ? 61.512 -30.016 -54.569 1.00 55.60 376 LYS H N 1
ATOM 17820 C CA . LYS F 1 376 ? 62.897 -29.475 -54.710 1.00 63.45 376 LYS H CA 1
ATOM 17821 C C . LYS F 1 376 ? 63.214 -28.230 -53.835 1.00 67.15 376 LYS H C 1
ATOM 17822 O O . LYS F 1 376 ? 62.917 -27.081 -54.222 1.00 74.26 376 LYS H O 1
#

Sequence (2245 aa):
KKIITSESVGAGHPDKICDQISDAILDECLSSQDQNSRRVACEVLACCNRLIVIAGEITTHAYVDVVKTAWEIIKPLGYDENDFTIISNVNKQSVDIAQSVDKTNKNLIGAGDQGIVFGYACDETPQYMPLTSSVLAHEELLKEIERQRRSKEFIKIQADMKSQVSIDYSNSTPLIETMLVSIQHDEDYDVEYFNKKKVSAIMEQIAKKYNLNTNFKKIINSSGRFVIGGPIGDTGLLTGRKIIVDTYGGVGHHGGGAFSGKKDPTKVDRSASYFARWIAKNVVAAKLAKQCEIQQLAFAIGQQPQPVAMYVNTFNTNLIDETKIFEAIKKSFNFDIKTFINDLNLWTTKYLPVATYGHFGRDDLDDLSWEKLNKVEDLIKNSKHYKKIITSESVGAGHPDKICDQISDAILDECLSQDQNSRVACEVLACCNRLIVIAGEITTHAYVDVVKTAWEIIKPLGYDENDFTIISNVNKQSVDIAQSVDKTNKNLIGAGDQGIVFGYACDETPQYMPLTSSVLAHELLKEIERQRRSKEFIKIQADMKSQVSIDYSNSTPLIETMLVSIQHDEDYDVEYFNKKVSAIMEQIAKKYNLNTNFKKIINSSGRFVIGGPIGDTGLLTGRKIIVDTYGGVGHHGGGAFSGKDPTKVDRSASYFARWIAKNVVAAKLAKQCEIQQLAFAIGQPQPVAMYVNTFNTNLIDETKIFEAIKKSFNFDIKTFINDLNLWTTKYLPVATYGHFGGRRDDLDLSWEKLNKVEDLIKNSKQYKKIITSESVGAGHPDKICDQISDAILDECLSQDQNSRVACEVLACNRLIVIAGEITTHAYVDVVKTAWEIIKPLGYDENDFTIISNVNKQSVDIAQSSVDKTNKNLIGAGDQGIVFGYACDETPQYMPLTSSVLAHELLKEIERQRRSKEFIKIQADMKSQVSIDYSNSTPLIETMLVSIQHDEDYDVEYFNKKVSSAIMEQIAKKYNNLNTNFKKIINSSGRFVIGGPIGDTGLTGRKIIVDTYGGVGHHGGGAFSGKDPTKVDRSASYFARWIAKNVVAAKLAKQCEIQQLAFAIGQPQPVAMYVNTFNTNLIDETKIFEAIKKSFNFDIKTFINDLNLWTTKYLPVATYGHFGGRRDDLDLSWEKLNKVEDLIKNSKYKKIITSESVGAGHPDKICDQISDAILDECLSQDQNSRVACEVLACNRLIVIAGEITTHAYVDVVKKTAWEIIKPLGYDENDFTIISNVNKQSVDIAQSSVDKTNKNLIGAGDQGIVFGYACDETPQYMPLTSVLAHELLKEIERQRRSKEFIKIQADMKSQVSIDYSNSTPLIETMLVSIQHDEDYDVEYFNKKKVSSAIMEQIAKKYNLNTNFKKIINSSGRFVIGGPIGDTGLLTGRKIIVDTYGGVGHHGGGAFSGKDPTKVDRSASYFARWIAKNVVAAKLAKQCEIQLAFAIGQPQPVAMYVNTFNTNLIDETKIFEAIKKSFNFDIKTFINDLNLWTTKYLPVATYGHFGRDDLDLSWEKLNKVEDLIKNSKYKKIITSESVGAGHPDKICDQISDAILDECLSQDQNSRVACEVLACCNRLIVIAGEITTHAYVDVVKTAWEIIKPLGYDENDFTIISNVNKQSVDIAQSVDKTNKNLIGAGDQGIVFGYACDETPQYMPLTSVLAHELLKEIERQRRSKEFIKIQADMKSQVSIDYSNSTPLIETMLVSIQHDEDYDVEYFNKKVSAIMEQQIAKKYNNLNTNFKKIINSSGRFVIGGPIGDTGLTGRKIIVDTYGGVGHHGGGAFSGKDPTKVDRSASYFARWIAKNVVAAKLAKQCEIQLAFAIGQPQPVAMYVNTFNTNLIDETKIFEAIKKSFNFDIKTFINDLNLWTTKYLPVATYGHFGRDDLDLSWEKLNKVEDLIKNSKHKKIITSESVGAGHPDKICDQISDAILDECLSSQDQNSRVACEVLACCNRLIVIAGEITTHAYVDVVKTAWEIIKPLGYDENDFTIISNVNKQSVDIAQSSVDKTNKNLIGAGDQGIVFGYACDETPQYMPLTSSVLAHELLKEIERQRRSKEFIKIQADMKSQVSIDYSNSTPLIETMLVSIQHDEDYDVEYFNKKVSAIMEQIAKKYNLNTNFKKIINSSGRFVIGGPIIGDTGLLTGRKIIVDTYGGVGHHGGGAFSGKDPTKVDRSASYFARWIAKNVVAAKLAKQCEIQLAFAIGQPQPVAMYVNTFNTNLIDETKIFEAIKKSFNFDIKTFINNDLNLWTTKYLPVATYGHFGRDDLDLSWEKLNKVEDLIKNSK

Solvent-accessible surface area: 75661 Å² total; per-residue (Å²): 177,89,19,19,1,0,16,0,0,0,6,2,7,1,8,0,1,0,0,17,0,0,0,10,0,0,16,66,1,8,71,93,17,100,121,1,30,0,15,1,11,0,0,0,0,34,118,11,0,0,0,0,0,9,21,68,44,177,14,167,17,54,16,54,105,5,0,75,96,12,1,95,66,10,65,43,69,74,140,32,19,84,37,39,68,32,69,24,136,16,6,94,4,49,23,84,2,0,63,57,135,77,150,114,55,15,0,0,14,47,6,5,3,5,16,0,3,0,2,37,77,2,42,13,11,3,1,9,0,2,9,0,0,13,24,0,0,53,24,0,11,115,10,38,124,58,158,69,2,87,81,9,62,4,10,0,27,0,4,0,2,0,11,45,54,116,122,61,39,83,5,24,5,0,2,0,11,0,24,4,39,112,97,52,78,66,128,65,3,45,149,42,1,33,59,3,0,65,86,3,0,129,113,34,38,18,17,37,129,15,118,67,26,34,16,29,14,57,89,34,35,58,8,1,0,60,6,57,4,0,0,0,3,19,29,5,6,6,2,6,2,3,4,36,2,23,16,5,10,16,2,5,1,0,19,0,0,2,29,3,29,1,0,0,7,0,0,0,0,9,0,0,16,0,0,5,4,8,83,10,2,98,50,0,6,0,8,0,1,0,0,21,2,59,36,91,26,36,14,20,39,23,34,9,61,142,26,41,107,52,69,90,64,73,1,25,59,0,0,106,122,9,10,76,23,16,0,56,42,0,0,70,71,1,88,1,44,89,26,117,0,59,57,0,0,17,23,2,0,4,12,17,66,67,39,79,12,16,0,20,92,23,69,40,5,107,49,0,52,133,30,8,144,207,154,126,90,21,18,1,0,17,0,0,0,7,2,6,1,8,0,1,0,0,17,0,0,0,10,0,0,20,71,1,9,74,90,17,89,116,0,26,0,12,1,9,0,0,0,0,34,116,12,0,0,0,0,0,9,19,71,46,177,15,165,18,61,17,54,120,10,0,67,85,12,1,90,64,9,65,44,72,83,140,32,19,84,37,39,68,32,70,23,138,14,6,96,4,46,23,82,2,0,48,50,138,98,123,114,58,16,0,0,13,47,4,4,3,6,15,0,3,0,2,66,75,10,98,16,49,4,1,8,0,2,9,0,0,13,20,0,0,49,22,0,10,115,10,38,130,60,161,86,2,87,79,10,63,3,10,0,27,0,3,0,2,0,5,43,57,91,121,90,30,68,4,22,8,0,2,0,10,0,23,5,39,111,97,54,79,74,111,73,3,59,133,42,1,32,58,2,0,54,81,3,0,120,125,36,140,24,38,47,129,15,119,62,30,37,15,32,13,55,86,35,36,57,7,1,0,56,5,58,5,0,0,0,3,21,30,5,6,7,2,7,2,3,4,43,3,23,15,6,9,15,1,5,2,0,18,0,0,0,31,2,26,1,0,0,7,0,0,0,0,7,0,0,9,0,0,7,18,7,153,11,2,105,51,0,6,0,7,0,1,0,0,20,2,59,36,95,26,31,12,24,41,22,36,5,69,131,30,47,113,57,77,93,85,96,1,60,82,0,0,128,132,4,10,68,32,25,0,75,47,0,1,106,55,0,80,1,46,96,26,124,0,61,56,0,0,16,22,2,0,4,9,14,94,83,57,123,12,13,0,18,91,77,93,33,33,134,52,0,63,132,31,9,187,74,80,60,85,9,26,0,0,18,0,0,0,7,2,7,1,9,0,1,0,0,17,0,0,0,11,1,0,16,71,0,8,71,92,15,92,119,0,25,0,13,1,10,0,0,0,0,31,97,4,0,0,0,0,0,10,18,68,46,176,14,80,15,20,12,12,102,7,0,47,95,10,1,96,65,9,65,44,60,68,45,32,17,16,6,1,14,8,42,12,108,14,6,96,5,46,22,87,2,0,51,39,120,142,120,108,51,25,0,0,12,47,6,4,3,6,16,0,3,0,1,65,72,9,98,16,47,4,0,8,0,2,10,0,0,13,20,0,0,50,20,0,10,114,10,36,129,59,158,86,2,87,80,10,64,4,11,0,26,0,3,0,1,0,14,40,52,53,75,45,32,20,5,32,5,0,1,0,9,0,22,5,40,112,96,53,76,66,87,70,2,28,120,44,0,26,58,3,0,56,80,5,0,122,127,35,125,16,9,28,11,8,74,28,25,18,15,29,13,56,88,35,36,58,8,0,0,59,5,58,6,0,1,0,2,21,29,6,6,7,1,7,1,2,5,32,2,25,14,5,11,15,2,5,2,0,18,0,0,1,29,2,25,0,0,0,7,0,1,0,0,9,0,0,9,0,0,5,16,7,150,10,3,106,50,0,7,0,8,0,1,0,0,21,2,60,34,87,26,32,12,26,39,10,32,0,64,143,29,50,110,62,82,79,45,91,0,31,47,0,0,117,138,9,12,75,25,19,0,80,43,0,3,106,71,1,87,0,47,89,25,116,0,60,56,0,0,17,22,2,0,5,9,15,96,82,58,123,12,14,0,18,84,76,91,42,22,134,53,0,56,149,27,12,197,144,116,85,18,20,1,0,18,0,0,0,7,2,8,1,9,0,1,0,1,16,0,0,0,10,0,0,16,73,1,10,70,89,17,98,118,0,24,0,14,1,11,0,0,0,0,31,94,2,0,0,0,0,0,9,18,68,45,176,14,64,17,28,11,14,74,10,0,36,115,12,1,104,67,11,67,43,64,70,51,31,17,16,6,1,15,8,44,13,110,15,6,96,6,47,22,84,1,0,61,61,150,67,166,97,54,20,0,0,12,47,5,4,4,6,15,0,3,0,2,64,75,11,97,16,47,4,1,8,0,2,8,0,0,12,20,0,0,50,23,0,10,114,8,36,132,58,154,85,2,88,79,9,62,4,11,0,26,0,2,0,1,0,9,45,56,87,122,89,33,70,5,25,4,0,1,0,11,0,23,4,40,113,95,54,80,68,129,74,3,54,152,46,0,26,50,2,0,62,80,3,0,140,124,36,139,26,34,57,129,14,117,68,28,33,17,31,14,56,87,36,34,57,9,0,1,59,7,56,4,0,0,0,3,18,28,7,4,8,2,7,2,2,4,40,2,26,15,5,10,16,2,5,2,0,20,0,0,1,31,2,26,1,0,0,6,0,0,0,0,8,0,0,8,0,0,5,15,7,152,11,3,104,51,0,7,0,10,0,1,0,0,21,3,60,34,89,26,32,15,26,33,16,33,4,67,139,27,46,108,54,82,70,68,91,0,12,77,0,0,111,121,8,11,75,26,16,0,70,44,0,4,102,69,1,87,0,55,86,25,114,0,59,56,0,0,17,24,2,0,4,9,16,95,83,58,121,13,18,0,18,87,77,90,39,23,130,46,0,55,133,30,10,188,204,108,87,12,18,1,0,18,0,0,0,7,2,7,1,8,0,1,0,1,17,0,0,0,12,0,0,17,71,1,10,71,92,18,92,113,0,24,0,13,1,9,0,0,0,0,28,98,4,0,0,0,0,0,9,18,70,45,177,14,58,17,27,11,14,70,10,0,38,111,12,1,97,69,9,65,44,65,68,48,32,17,17,5,0,14,8,45,13,102,14,6,98,5,47,23,89,3,1,61,58,138,77,180,97,52,24,0,0,13,47,6,5,3,5,15,0,3,0,3,64,76,10,98,16,47,3,2,7,0,2,9,0,0,13,22,0,0,49,21,0,11,114,12,39,137,60,163,88,2,87,79,10,62,3,11,0,28,0,2,0,2,0,8,43,55,85,121,90,36,69,4,29,7,0,1,1,11,0,22,5,40,112,96,54,78,76,124,66,3,61,144,48,1,28,57,3,0,56,75,2,0,140,123,38,139,24,38,55,129,15,117,65,26,37,15,31,15,57,88,35,36,58,9,0,0,59,6,58,5,0,0,0,3,19,30,6,6,7,2,7,2,2,4,43,3,22,16,6,10,16,2,3,2,0,20,0,0,0,32,2,26,1,0,0,7,0,1,0,0,10,0,0,9,0,0,3,16,7,150,12,4,106,51,0,8,0,9,0,1,0,0,21,0,62,31,94,27,43,14,27,42,15,34,3,67,136,28,48,126,55,76,91,94,93,0,63,68,0,0,127,108,8,12,75,26,17,0,79,45,0,2,92,72,1,88,1,38,89,27,117,0,61,58,0,0,17,23,1,0,5,9,16,95,81,57,121,12,17,0,17,86,76,92,40,24,138,50,0,60,144,33,11,144,205,182,88,21,19,1,0,18,0,0,0,6,2,7,1,9,0,0,0,0,16,0,0,0,12,0,0,16,72,1,9,72,90,17,93,118,0,24,0,13,1,12,0,0,0,0,30,104,3,0,0,0,1,0,8,19,68,47,174,14,77,17,20,10,12,114,10,0,50,102,12,1,93,65,8,65,36,64,68,49,32,16,18,6,0,13,8,43,13,99,15,6,99,4,45,24,87,2,0,60,54,144,84,170,105,54,26,0,0,12,45,5,4,3,6,17,0,2,0,3,66,75,11,98,16,46,3,0,7,0,2,9,0,0,14,20,0,0,50,30,0,10,115,6,36,131,61,160,86,2,88,79,9,62,4,10,0,26,0,3,0,2,0,8,46,57,87,123,90,34,72,5,64,6,0,2,0,9,0,22,5,39,110,98,51,80,80,139,62,3,61,147,40,1,32,50,1,0,68,79,9,0,146,128,36,139,26,34,55,129,15,127,55,20,35,17,27,13,56,87,34,36,59,8,0,0,52,5,57,4,0,1,0,3,18,32,7,6,8,2,5,2,3,4,39,2,20,14,6,9,15,2,5,2,0,20,0,0,1,30,2,28,1,0,0,7,0,0,0,0,9,0,0,8,0,0,5,18,6,160,8,2,97,50,0,5,0,8,0,1,0,0,22,3,61,33,86,27,36,15,19,44,14,31,2,64,133,28,47,101,57,71,85,66,107,0,35,77,0,0,96,134,9,12,76,11,16,0,62,45,0,1,79,73,1,90,0,36,87,25,110,0,59,56,0,0,17,22,1,0,5,9,15,92,80,59,120,11,15,0,18,86,75,91,41,24,136,48,0,66,130,37,11,197